Protein 8ADK (pdb70)

Solvent-accessible surface area: 61545 Å² total; per-residue (Å²): 196,80,32,79,74,20,44,36,50,129,28,1,16,81,119,106,128,39,49,99,21,63,13,10,72,77,12,88,72,42,155,115,28,64,8,0,3,65,76,106,51,211,90,85,41,3,100,14,97,52,40,111,63,104,59,48,65,84,26,2,22,21,0,10,13,40,98,4,85,36,64,67,144,21,148,109,53,33,34,26,31,25,26,9,13,15,15,0,32,51,4,4,57,32,102,14,121,60,2,123,77,0,23,60,10,0,6,39,1,4,50,98,38,133,80,67,17,65,0,26,2,0,26,65,3,3,86,88,86,40,85,152,51,82,25,125,72,2,7,104,55,0,2,46,26,0,12,96,3,0,17,70,0,11,26,10,6,48,3,11,0,18,14,5,50,35,107,120,44,25,16,0,0,0,0,0,16,1,0,1,0,1,2,0,0,0,0,0,0,0,1,10,112,22,19,62,56,103,119,187,20,89,17,43,48,17,6,43,1,2,1,11,44,0,0,19,3,35,24,92,12,2,17,18,0,0,48,0,1,5,20,2,1,97,57,1,0,31,44,176,181,58,60,100,59,14,9,60,2,0,0,1,0,23,0,12,3,12,75,112,137,54,88,38,86,1,40,131,8,78,21,57,0,7,111,5,38,0,5,0,11,4,117,26,34,3,29,59,76,0,72,5,1,2,3,2,2,28,8,29,63,66,2,0,22,19,0,2,0,15,3,7,39,29,4,15,5,19,1,0,1,1,1,0,0,1,0,0,1,0,0,0,16,15,8,100,79,29,0,0,0,0,0,5,0,1,11,15,3,0,51,49,72,36,118,44,58,73,1,88,81,55,19,66,55,141,18,102,21,62,70,19,102,10,15,2,31,24,14,2,1,0,0,0,6,11,27,24,14,60,87,68,89,65,2,17,114,83,82,37,0,61,44,2,0,16,0,0,21,0,0,0,1,19,126,48,157,69,67,21,4,0,0,0,0,0,34,0,5,11,65,95,53,14,9,8,28,19,1,2,0,0,1,0,0,0,0,0,13,57,44,45,2,0,0,0,0,0,4,89,62,69,88,124,3,12,62,18,0,33,76,1,10,68,45,0,133,134,47,46,6,15,0,55,90,0,10,55,18,0,66,20,10,10,142,67,28,152,131,159,106,77,59,0,1,97,20,0,52,71,89,6,119,89,124,124,190,190,84,36,77,73,20,42,32,48,122,30,2,19,94,119,137,131,33,48,84,44,63,14,11,73,73,12,89,71,43,154,110,28,65,8,0,4,62,79,84,52,197,98,83,43,2,102,18,98,64,39,112,63,100,60,50,53,83,28,2,22,18,0,10,11,40,96,3,90,29,57,61,126,24,144,116,52,37,35,9,30,21,28,9,10,15,10,0,33,42,2,4,54,31,84,13,139,63,1,135,76,0,39,60,11,0,7,37,0,4,41,96,27,137,130,105,12,106,0,125,4,0,32,88,1,4,86,126,83,37,83,154,50,83,24,124,68,3,15,114,52,0,2,51,28,0,11,98,2,0,20,67,0,12,28,10,6,47,4,10,0,19,13,5,44,32,107,115,40,24,15,0,0,0,0,0,15,0,0,1,0,1,1,0,0,0,0,0,0,0,0,8,120,22,19,73,149,132,209,179,50,69,18,48,48,14,7,47,1,1,1,11,105,0,0,39,4,56,42,88,10,1,18,16,0,0,46,0,1,6,18,1,1,99,58,1,0,29,58,165,214,74,60,99,58,11,11,57,2,0,0,0,0,22,0,10,2,14,79,115,141,42,94,34,88,2,39,130,7,78,21,58,0,7,108,7,28,0,5,0,12,5,118,29,32,3,28,60,75,0,77,6,2,2,3,3,2,36,10,46,112,64,2,0,22,24,0,2,0,108,22,6,48,26,4,14,6,20,0,0,0,0,0,0,0,2,0,0,1,1,0,1,17,15,8,102,78,33,0,0,0,1,0,6,0,1,8,15,2,0,49,47,73,38,114,47,50,74,1,90,80,56,18,66,56,142,18,102,21,62,72,19,105,12,16,2,32,24,14,3,1,0,0,0,5,11,48,106,21,112,90,69,86,57,2,18,119,78,90,38,0,58,42,2,0,16,0,0,19,0,0,0,1,16,119,54,161,69,78,22,6,0,0,0,0,0,36,1,10,14,67,109,95,14,9,7,26,14,2,1,0,0,0,0,0,0,0,0,14,58,43,43,2,0,0,0,0,0,3,89,61,68,86,107,4,13,59,27,1,34,76,0,8,66,36,0,133,131,47,49,6,14,0,54,90,0,9,57,15,0,70,21,12,16,136,74,27,152,123,174,100,80,58,0,4,100,22,0,62,87,84,5,137,93,114,106,188,192,81,31,76,72,20,35,30,47,114,27,2,22,91,120,158,130,38,49,94,50,56,14,12,70,73,12,84,76,40,154,123,26,57,7,0,3,62,77,82,48,194,98,76,40,3,140,22,98,168,36,112,65,101,57,48,61,80,26,2,22,20,0,24,11,84,91,4,96,39,100,82,128,26,148,124,46,54,95,54,118,23,84,23,26,83,42,0,64,106,10,4,121,111,108,17,153,63,1,134,73,0,24,59,11,0,11,42,13,9,70,105,38,134,84,64,17,66,0,22,2,0,32,59,3,2,81,91,82,33,86,150,53,79,22,121,71,2,17,124,55,0,2,36,14,0,12,125,2,0,28,76,0,63,83,10,7,64,3,10,0,17,15,4,48,31,107,112,48,22,16,0,0,0,0,0,16,2,0,1,0,1,1,0,0,0,0,0,0,0,1,9,111,22,21,57,68,114,130,166,12,85,15,38,50,17,6,45,1,1,2,10,47,0,0,23,3,36,27,90,11,3,17,18,0,0,49,0,2,5,18,2,1,95,48,1,0,28,43,162,196,64,60,98,60,9,10,57,1,0,0,0,0,20,0,10,3,12,74,112,132,57,86,38,86,1,40,128,6,78,20,57,0,5,106,5,30,0,5,0,11,4,116,29,31,3,28,57,76,0,72,6,2,2,3,2,1,33,7,38,71,66,1,0,22,16,0,1,0,15,3,7,40,26,4,14,5,18,0,0,1,0,1,0,0,2,0,0,1,0,0,0,15,11,5,100,81,27,1,0,0,0,0,6,0,1,12,12,3,0,55,46,75,38,114,46,55,74,1,90,80,56,17,65,50,119,22,105,15,63,71,17,105,13,14,2,32,24,13,1,1,0,0,0,8,10,28,29,15,63,89,65,95,66,3,14,120,75,85,33,0,53,44,2,0,15,0,0,20,0,0,0,1,18,127,46,160,65,75,22,6,0,0,0,0,0,34,0,6,11,66,93,51,14,10,9,30,22,2,2,0,0,1,0,0,0,0,0,13,54,42,45,2,0,0,0,0,0,4,91,62,68,89,115,3,15,64,27,0,34,72,0,8,78,46,0,132,132,49,50,6,14,0,54,86,0,7,56,19,0,63,26,9,18,145,84,32,169,145,188,109,88,56,1,5,100,23,0,64,64,90,8,104,90,134,124,182

GO terms:
  GO:0004649 poly(ADP-ribose) glycohydrolase activity (F, IDA)
  GO:0090734 site of DNA damage (C, IDA)
  GO:0005634 nucleus (C, IDA)
  GO:0005654 nucleoplasm (C, IDA)
  GO:0006974 DNA damage response (P, IDA)
  GO:0140292 ADP-ribosylserine hydrolase activity (F, IDA)
  GO:0004649 poly(ADP-ribose) glycohydrolase activity (F, IMP)
  GO:0036099 female germ-line stem cell population maintenance (P, IMP)
  GO:0043484 regulation of RNA splicing (P, IMP)
  GO:0009408 response to heat (P, IMP)
  GO:0030576 Cajal body organization (P, IMP)
  GO:0031507 heterochromatin formation (P, IMP)
  GO:0051457 maintenance of protein location in nucleus (P, IMP)
  GO:0004649 poly(ADP-ribose) glycohydrolase activity (F, EXP)
  GO:0005634 nucleus (C, EXP)
  GO:0005694 chromosome (C, EXP)
  GO:0005975 carbohydrate metabolic process (P, IMP)

Foldseek 3Di:
DAQKDFFDPCVLQVVDDQPPDAQDDFDDDDPFEAEQFDPPADDFQGAGDADDEDDDLFFFQQLQDQVAWAWAQDPVRDIDIGRLLVLLLVLLPPQDQDPVSLVVSLCRSVVVCVPPFDLQLSCCCLVPVDDPVVNRCCRVWQSVLLSVLLNCLVRQGNYTGGFADPQGWHKYKGGLSNLSNLLSCLQSPSRPQQPDPDCPGSQNQFFHRRLRQLSRADADLSNQLVVLVSQVSVQAGAGPVGRPSHAGFMKMKTKFADDPVVQDPLLPFQFQLLLFREMEGQDDDCQPSVRSAAEEALADLHQLPQLSHLDWARSNVCCSQQVSSSCSRSRYGGHDLQMKMKMWAGDGFFDWDDGRNRIHTDDGDDDPQDADPRRGRGDIYMYFHQAFDPPLLVCLALVNLSSLLNSLLSRPARPDPDDHRAYEEEQRCDDPSNYQRQSNLVSNSLSCSRRVRHYYYYHHNDPPSSVLSSVVSVLSNVLSPTSSRVSVQSVVVSVVCVVPRVVSSVSCVVVSVVVVD/DDQKDFFDLCVLVVVDDFPPFAQDDFDDDDPFEAEQFDPPADDFQGAGDADDEDDDLFFFPQLQDQPAWDWAQDPVRDTDIGRLLVLLCVLLPPQDQDPVSLVVSLCRSVVVCVPVQPLQLSCCCLVPVDDPVVNRCCRPWQSVLLSVLLNCLCRQGNDTGGFDDPQGWHKYKGGLSNLSNLLSCLQSPSRPPQPDPDCDDSCNQFFHQRLRQLSRADAPLSNQLVVLQSQVSVQAGAGPPGRPSHAGFMKMKTKQADDPVVQDPQLPFQFQLLVFREMEGQDDDCQPSVRSAAEEALAALHQLPVLSHQDWADSSVCCSQQVSSSCSRSRYGGHDLQIKMKMWAGDGFFDWDDGRNRIHTDDTDDDPQDAPPRRGRRHIYMYFYQAFDPELLCCLALVNLSSLLNSLLSRPARPDPGDHRAYEEEQRCDDPSNYQSQSNLVSNSLSCSRRVRHYYYYHHNDPPSSVLSSVVSVLSNVLSPTRSRVSVQSVVVSVVCVVPRVVSSVSCVVVSVVVVD/DAQKDFFDLCVLVVVDDFPPFAQDDFDDDDPFEAEQFDPPADDFQGAGDADDEDDDLFFFRQLQDQPQWDWDQDPVRDIDIGRLLVLLLVLLPPQDQDPVSLVVSLCSSVVVCVPPFDLQLSCCCLVPVDDPVVNRCCRVWQSVLLSVLLNCLVRQGNDTGGFDDPQRWHKYKGGLSNLSNLLSCLQSPSRPQQPDPPCDGSQNQFFRQRLRQLSRADADLSNQLVVLQSQVSVQAGAGPVGRPSHATFMKMKTKQHDDPVVADPQLPFQFQLLLFREMEGQDDDCQPSVRSAAEEDLADLHQLPVLSHLDWADSNVCCSQQVSSSCSSSRYGGHDLQMKMKMWAGDGFFDWDDTRNRIHTDDGDDGPQDADPRRGRSHIYMYFHQAFDPPLLVCLALVNLSSLLNSLLSRPARPDPGDHRAYEEEQRCDDPSNYQSQSNLVSNSLSCSSRVRHYYYYHHNDPPSSCLSSVVSVLSNVLSPTSSRVSVQSVVVSVVSVVPRVVSSVSCVVSSVVVVD

Secondary structure (DSSP, 8-state):
--SEEES-HHHHTTTS-TTSS-SSPPP--BTTEEESB-SS--SSSPPBPB-----STTB---TT-TT-EEEEE-TTS-EEEEEHHHHHHHHHHS---SHHHHHHHHHTT-GGGTTT---HHHHIIIIIIS-HHHHHHIIIIIHHHHHHHHHTHHHH-BS--B-B-TT--EEEEEEHHHHHHHHHHHHTT--TT-----TT-TTTTS---STHHHHH--SHHHHHHHHHHHHHHHHHSPPSS-STTS---EEEEEEEE--GGG---GGG---BGGGS-EEEESS--HHHHTTTSEEEEEE-SSTTTTTTTT--SHHHHHHHHSGGGGGHHHHBPPPPTTEEEEEE-PPP-EEEE-SGGG-EEEEE------B-TTS-BS-EEEEEEPPB-SSGGGGGSSHHHHHHHHHHHHHH---SSSPPPPEEEESTTBGGG-B-HHHHHHHHHHHHHHHT--EEEE-SS-HHHHHHHHHHHHHHHHTT-BHHHHHHHHHHHHHHHTT--HHHHHHHHHHHHTT--/--SEEES-HHHHTTTS-TTSS-SSPPP--BTTEEESB-SS--SSSPPBPB-----STTB---TT-TT-EEEEE-TTS-EEEEEHHHHHHHHHHS---SHHHHHHHHHTT-GGGTTT---HHHHIIIIIIS-HHHHHHIIIIIHHHHHHHHHTHHHH-BS--B-B-TT--EEEEEEHHHHHHHHHHHHTT--TT-----TTSTTTTS---STHHHHH--SHHHHHHHHHHHHHHHHHSPPSS-STTS---EEEEEEEE--GGG---GGG---BGGGS-EEEESSS-HHHHTTTSEEEEEE-SSTTTTSSSS--SHHHHHHHHSGGGGGHHHHBPPPPTTEEEEEE-PPP-EEEE-SGGG-EEEEE----PPB-TTS-BS-EEEEEEPPP-SSGGGGGSSHHHHHHHHHHHHHH---SSSPPPPEEEESTT-GGG---HHHHHHHHHHHHHHHT--EEEE-TT-HHHHHHHHHHHHHHHHTT-BHHHHHHHHHHHHHHHTT--HHHHHHHHHHHHTT--/--SEEES-HHHHTTTS-TTSS-SSPPP--BTTEEESB-SS--SSSPPBPB-----STTB---TT-TT-EEEEE-TTS-EEEEEHHHHHHHHHHS---SHHHHHHHHHTT-GGGTTT---HHHHIIIIIIS-HHHHHHIIIIIHHHHHHHHHTHHHH-BS--B-B-TT--EEEEEEHHHHHHHHHHHHTT--TT-----TT-TTTTS---SSHHHHT--SHHHHHHHHHHHHHHHHHSPPSS-STTS---EEEEEEEE--GGG---GGG---BGGGS-EEEESSS-HHHHTTTSEEEEE--SSTTTTTTTT--SHHHHHHHHSGGGGGHHHHBPPPPTTEEEEEE-PPP-EEEE-SGGG-EEEEE----PPB-TTS-BS-EEEEE-PPB-SSGGGGGSHHHHHHHHHHHHHHH---SSSPPPPEEEESTTBGGG-B-HHHHHHHHHHHHHHHT--EEEE-SS-HHHHHHHHHHHHHHHHTT-BHHHHHHHHHHHHHHHTT--HHHHHHHHHHHHTT--

B-factor: mean 70.25, std 24.22, range [31.46, 211.95]

Nearest PDB structures (foldseek):
  8adk-assembly2_B  TM=1.002E+00  e=0.000E+00  Drosophila melanogaster
  7kg8-assembly1_A  TM=9.531E-01  e=9.477E-56  Homo sapiens
  4n9z-assembly2_B  TM=9.532E-01  e=1.059E-55  Mus musculus
  4b1j-assembly1_A  TM=9.516E-01  e=2.569E-55  Homo sapiens
  6oa0-assembly1_A  TM=9.578E-01  e=1.026E-54  Homo sapiens

Radius of gyration: 41.9 Å; Cα contacts (8 Å, |Δi|>4): 3120; chains: 3; bounding box: 126×107×99 Å

Organism: Drosophila melanogaster (NCBI:txid7227)

Structure (mmCIF, N/CA/C/O backbone):
data_8ADK
#
_entry.id   8ADK
#
_cell.length_a   93.433
_cell.length_b   115.622
_cell.length_c   122.913
_cell.angle_alpha   90.000
_cell.angle_beta   112.214
_cell.angle_gamma   90.000
#
_symmetry.space_group_name_H-M   'P 1 21 1'
#
loop_
_entity.id
_entity.type
_entity.pdbx_description
1 polymer 'Poly(ADP-ribose) glycohydrolase'
2 non-polymer GLYCEROL
3 non-polymer 'SULFATE ION'
4 non-polymer 'CHLORIDE ION'
5 water water
#
loop_
_atom_site.group_PDB
_atom_site.id
_atom_site.type_symbol
_atom_site.label_atom_id
_atom_site.label_alt_id
_atom_site.label_comp_id
_atom_site.label_asym_id
_atom_site.label_entity_id
_atom_site.label_seq_id
_atom_site.pdbx_PDB_ins_code
_atom_site.Cartn_x
_atom_site.Cartn_y
_atom_site.Cartn_z
_atom_site.occupancy
_atom_site.B_iso_or_equiv
_atom_site.auth_seq_id
_atom_site.auth_comp_id
_atom_site.auth_asym_id
_atom_site.auth_atom_id
_atom_site.pdbx_PDB_model_num
ATOM 1 N N . ASP A 1 46 ? 12.344 79.895 -46.724 1.000 110.190 26 ASP A N 1
ATOM 2 C CA . ASP A 1 46 ? 11.597 79.625 -45.466 1.000 128.923 26 ASP A CA 1
ATOM 3 C C . ASP A 1 46 ? 10.717 78.368 -45.559 1.000 125.432 26 ASP A C 1
ATOM 4 O O . ASP A 1 46 ? 10.054 78.084 -44.566 1.000 120.680 26 ASP A O 1
ATOM 9 N N . ASP A 1 47 ? 10.721 77.613 -46.687 1.000 118.624 27 ASP A N 1
ATOM 10 C CA . ASP A 1 47 ? 9.919 76.398 -46.830 1.000 107.447 27 ASP A CA 1
ATOM 11 C C . ASP A 1 47 ? 10.719 75.148 -46.463 1.000 105.796 27 ASP A C 1
ATOM 12 O O . ASP A 1 47 ? 11.949 75.132 -46.614 1.000 104.985 27 ASP A O 1
ATOM 17 N N . SER A 1 48 ? 9.964 74.095 -46.068 1.000 103.639 28 SER A N 1
ATOM 18 C CA . SER A 1 48 ? 10.490 72.788 -45.647 1.000 93.421 28 SER A CA 1
ATOM 19 C C . SER A 1 48 ? 11.036 71.976 -46.829 1.000 86.445 28 SER A C 1
ATOM 20 O O . SER A 1 48 ? 11.931 71.170 -46.628 1.000 77.860 28 SER A O 1
ATOM 23 N N . TRP A 1 49 ? 10.526 72.230 -48.052 1.000 86.332 29 TRP A N 1
ATOM 24 C CA . TRP A 1 49 ? 10.803 71.446 -49.247 1.000 85.661 29 TRP A CA 1
ATOM 25 C C . TRP A 1 49 ? 11.666 72.154 -50.295 1.000 85.475 29 TRP A C 1
ATOM 26 O O . TRP A 1 49 ? 11.724 73.372 -50.299 1.000 99.883 29 TRP A O 1
ATOM 37 N N . ARG A 1 50 ? 12.281 71.368 -51.202 1.000 85.324 30 ARG A N 1
ATOM 38 C CA . ARG A 1 50 ? 13.073 71.832 -52.341 1.000 82.583 30 ARG A CA 1
ATOM 39 C C . ARG A 1 50 ? 12.702 71.013 -53.581 1.000 84.573 30 ARG A C 1
ATOM 40 O O . ARG A 1 50 ? 12.154 69.921 -53.463 1.000 95.027 30 ARG A O 1
ATOM 48 N N . GLY A 1 51 ? 13.043 71.537 -54.767 1.000 91.484 31 GLY A N 1
ATOM 49 C CA . GLY A 1 51 ? 12.717 70.930 -56.054 1.000 86.791 31 GLY A CA 1
ATOM 50 C C . GLY A 1 51 ? 11.352 71.408 -56.539 1.000 76.693 31 GLY A C 1
ATOM 51 O O . GLY A 1 51 ? 10.880 72.420 -56.062 1.000 88.230 31 GLY A O 1
ATOM 52 N N . VAL A 1 52 ? 10.706 70.654 -57.436 1.000 79.639 32 VAL A N 1
ATOM 53 C CA . VAL A 1 52 ? 9.299 70.820 -57.813 1.000 80.280 32 VAL A CA 1
ATOM 54 C C . VAL A 1 52 ? 8.362 70.824 -56.589 1.000 86.181 32 VAL A C 1
ATOM 55 O O . VAL A 1 52 ? 8.687 70.255 -55.552 1.000 102.055 32 VAL A O 1
ATOM 59 N N . SER A 1 53 ? 7.186 71.483 -56.703 1.000 88.018 33 SER A N 1
ATOM 60 C CA . SER A 1 53 ? 6.203 71.590 -55.616 1.000 88.695 33 SER A CA 1
ATOM 61 C C . SER A 1 53 ? 5.277 70.366 -55.550 1.000 91.001 33 SER A C 1
ATOM 62 O O . SER A 1 53 ? 5.216 69.565 -56.496 1.000 76.179 33 SER A O 1
ATOM 65 N N . MET A 1 54 ? 4.448 70.285 -54.485 1.000 88.230 34 MET A N 1
ATOM 66 C CA . MET A 1 54 ? 3.531 69.156 -54.348 1.000 86.090 34 MET A CA 1
ATOM 67 C C . MET A 1 54 ? 2.459 69.204 -55.442 1.000 82.903 34 MET A C 1
ATOM 68 O O . MET A 1 54 ? 2.152 68.164 -56.047 1.000 76.734 34 MET A O 1
ATOM 73 N N . GLU A 1 55 ? 1.898 70.396 -55.729 1.000 98.577 35 GLU A N 1
ATOM 74 C CA . GLU A 1 55 ? 0.923 70.544 -56.805 1.000 104.889 35 GLU A CA 1
ATOM 75 C C . GLU A 1 55 ? 1.483 69.933 -58.088 1.000 99.741 35 GLU A C 1
ATOM 76 O O . GLU A 1 55 ? 0.741 69.357 -58.895 1.000 92.710 35 GLU A O 1
ATOM 82 N N . ALA A 1 56 ? 2.802 70.086 -58.255 1.000 98.230 36 ALA A N 1
ATOM 83 C CA . ALA A 1 56 ? 3.495 69.668 -59.465 1.000 92.169 36 ALA A CA 1
ATOM 84 C C . ALA A 1 56 ? 3.651 68.149 -59.518 1.000 89.498 36 ALA A C 1
ATOM 85 O O . ALA A 1 56 ? 3.448 67.586 -60.584 1.000 78.574 36 ALA A O 1
ATOM 87 N N . ILE A 1 57 ? 3.972 67.514 -58.365 1.000 99.353 37 ILE A N 1
ATOM 88 C CA . ILE A 1 57 ? 4.022 66.057 -58.179 1.000 88.020 37 ILE A CA 1
ATOM 89 C C . ILE A 1 57 ? 2.694 65.423 -58.614 1.000 92.418 37 ILE A C 1
ATOM 90 O O . ILE A 1 57 ? 2.636 64.267 -59.051 1.000 77.703 37 ILE A O 1
ATOM 95 N N . HIS A 1 58 ? 1.613 66.197 -58.463 1.000 107.960 38 HIS A N 1
ATOM 96 C CA . HIS A 1 58 ? 0.271 65.784 -58.849 1.000 118.830 38 HIS A CA 1
ATOM 97 C C . HIS A 1 58 ? -0.127 66.294 -60.248 1.000 134.447 38 HIS A C 1
ATOM 98 O O . HIS A 1 58 ? -1.289 66.192 -60.645 1.000 121.428 38 HIS A O 1
ATOM 105 N N . ARG A 1 59 ? 0.825 66.833 -61.025 1.000 138.386 39 ARG A N 1
ATOM 106 C CA . ARG A 1 59 ? 0.538 67.350 -62.366 1.000 123.270 39 ARG A CA 1
ATOM 107 C C . ARG A 1 59 ? -0.498 68.497 -62.339 1.000 129.723 39 ARG A C 1
ATOM 108 O O . ARG A 1 59 ? -1.249 68.644 -63.286 1.000 94.015 39 ARG A O 1
ATOM 116 N N . ASN A 1 60 ? -0.608 69.267 -61.240 1.000 153.719 40 ASN A N 1
ATOM 117 C CA . ASN A 1 60 ? -1.623 70.310 -61.061 1.000 130.644 40 ASN A CA 1
ATOM 118 C C . ASN A 1 60 ? -3.037 69.759 -61.229 1.000 128.551 40 ASN A C 1
ATOM 119 O O . ASN A 1 60 ? -3.945 70.492 -61.588 1.000 126.229 40 ASN A O 1
ATOM 124 N N . ARG A 1 61 ? -3.204 68.464 -60.926 1.000 134.001 41 ARG A N 1
ATOM 125 C CA . ARG A 1 61 ? -4.487 67.797 -60.832 1.000 119.139 41 ARG A CA 1
ATOM 126 C C . ARG A 1 61 ? -4.651 67.413 -59.356 1.000 91.633 41 ARG A C 1
ATOM 127 O O . ARG A 1 61 ? -3.665 67.348 -58.650 1.000 79.929 41 ARG A O 1
ATOM 135 N N . GLN A 1 62 ? -5.882 67.383 -58.847 1.000 82.598 42 GLN A N 1
ATOM 136 C CA . GLN A 1 62 ? -6.144 67.085 -57.444 1.000 81.219 42 GLN A CA 1
ATOM 137 C C . GLN A 1 62 ? -5.509 65.750 -57.035 1.000 76.744 42 GLN A C 1
ATOM 138 O O . GLN A 1 62 ? -5.461 64.809 -57.818 1.000 71.478 42 GLN A O 1
ATOM 144 N N . PRO A 1 63 ? -5.011 65.570 -55.789 1.000 84.473 43 PRO A N 1
ATOM 145 C CA . PRO A 1 63 ? -4.634 64.233 -55.339 1.000 69.748 43 PRO A CA 1
ATOM 146 C C . PRO A 1 63 ? -5.832 63.318 -55.576 1.000 72.977 43 PRO A C 1
ATOM 147 O O . PRO A 1 63 ? -6.974 63.811 -55.685 1.000 56.099 43 PRO A O 1
ATOM 151 N N . PHE A 1 64 ? -5.538 62.011 -55.778 1.000 71.501 44 PHE A N 1
ATOM 152 C CA . PHE A 1 64 ? -6.575 61.002 -55.965 1.000 70.171 44 PHE A CA 1
ATOM 153 C C . PHE A 1 64 ? -7.188 61.004 -57.382 1.000 71.659 44 PHE A C 1
ATOM 154 O O . PHE A 1 64 ? -8.048 60.169 -57.664 1.000 60.691 44 PHE A O 1
ATOM 162 N N . GLU A 1 65 ? -6.777 61.891 -58.310 1.000 71.380 45 GLU A N 1
ATOM 163 C CA . GLU A 1 65 ? -7.348 61.767 -59.650 1.000 80.433 45 GLU A CA 1
ATOM 164 C C . GLU A 1 65 ? -6.644 60.623 -60.392 1.000 79.181 45 GLU A C 1
ATOM 165 O O . GLU A 1 65 ? -7.258 59.898 -61.169 1.000 69.063 45 GLU A O 1
ATOM 171 N N . LEU A 1 66 ? -5.344 60.446 -60.145 1.000 69.196 46 LEU A N 1
ATOM 172 C CA . LEU A 1 66 ? -4.646 59.249 -60.608 1.000 69.639 46 LEU A CA 1
ATOM 173 C C . LEU A 1 66 ? -4.711 58.122 -59.549 1.000 60.305 46 LEU A C 1
ATOM 174 O O . LEU A 1 66 ? -4.394 58.279 -58.378 1.000 74.519 46 LEU A O 1
ATOM 179 N N . GLU A 1 67 ? -5.077 56.944 -60.024 1.000 53.069 47 GLU A N 1
ATOM 180 C CA . GLU A 1 67 ? -5.238 55.706 -59.281 1.000 54.364 47 GLU A CA 1
ATOM 181 C C . GLU A 1 67 ? -4.017 54.795 -59.487 1.000 53.949 47 GLU A C 1
ATOM 182 O O . GLU A 1 67 ? -3.289 54.901 -60.502 1.000 57.735 47 GLU A O 1
ATOM 188 N N . ASN A 1 68 ? -3.746 53.962 -58.445 1.000 59.321 48 ASN A N 1
ATOM 189 C CA . ASN A 1 68 ? -2.513 53.159 -58.385 1.000 53.762 48 ASN A CA 1
ATOM 190 C C . ASN A 1 68 ? -2.768 51.696 -58.760 1.000 50.567 48 ASN A C 1
ATOM 191 O O . ASN A 1 68 ? -1.827 50.957 -59.032 1.000 50.867 48 ASN A O 1
ATOM 196 N N . LEU A 1 69 ? -4.051 51.323 -58.892 1.000 48.284 49 LEU A N 1
ATOM 197 C CA . LEU A 1 69 ? -4.443 49.939 -59.137 1.000 56.243 49 LEU A CA 1
ATOM 198 C C . LEU A 1 69 ? -5.748 49.975 -59.946 1.000 55.687 49 LEU A C 1
ATOM 199 O O . LEU A 1 69 ? -6.539 50.893 -59.790 1.000 45.869 49 LEU A O 1
ATOM 204 N N . PRO A 1 70 ? -6.009 49.027 -60.880 1.000 53.143 50 PRO A N 1
ATOM 205 C CA . PRO A 1 70 ? -7.305 48.962 -61.546 1.000 50.807 50 PRO A CA 1
ATOM 206 C C . PRO A 1 70 ? -8.418 48.647 -60.565 1.000 48.756 50 PRO A C 1
ATOM 207 O O . PRO A 1 70 ? -8.175 48.189 -59.479 1.000 54.134 50 PRO A O 1
ATOM 211 N N . PRO A 1 71 ? -9.688 48.858 -60.935 1.000 60.958 51 PRO A N 1
ATOM 212 C CA . PRO A 1 71 ? -10.813 48.416 -60.099 1.000 64.973 51 PRO A CA 1
ATOM 213 C C . PRO A 1 71 ? -10.799 46.919 -59.840 1.000 57.135 51 PRO A C 1
ATOM 214 O O . PRO A 1 71 ? -10.289 46.128 -60.618 1.000 53.104 51 PRO A O 1
ATOM 218 N N . VAL A 1 72 ? -11.400 46.539 -58.721 1.000 62.061 52 VAL A N 1
ATOM 219 C CA . VAL A 1 72 ? -11.519 45.139 -58.367 1.000 62.588 52 VAL A CA 1
ATOM 220 C C . VAL A 1 72 ? -12.464 44.497 -59.374 1.000 64.744 52 VAL A C 1
ATOM 221 O O . VAL A 1 72 ? -13.617 44.924 -59.496 1.000 67.210 52 VAL A O 1
ATOM 225 N N . THR A 1 73 ? -11.972 43.440 -60.037 1.000 62.224 53 THR A N 1
ATOM 226 C CA . THR A 1 73 ? -12.834 42.526 -60.772 1.000 76.480 53 THR A CA 1
ATOM 227 C C . THR A 1 73 ? -12.380 41.101 -60.431 1.000 66.967 53 THR A C 1
ATOM 228 O O . THR A 1 73 ? -11.182 40.834 -60.300 1.000 69.437 53 THR A O 1
ATOM 232 N N . ALA A 1 74 ? -13.342 40.178 -60.288 1.000 61.091 54 ALA A N 1
ATOM 233 C CA . ALA A 1 74 ? -13.012 38.791 -60.013 1.000 60.282 54 ALA A CA 1
ATOM 234 C C . ALA A 1 74 ? -12.464 38.152 -61.286 1.000 61.073 54 ALA A C 1
ATOM 235 O O . ALA A 1 74 ? -13.008 38.329 -62.357 1.000 59.429 54 ALA A O 1
ATOM 237 N N . GLY A 1 75 ? -11.352 37.435 -61.178 1.000 70.763 55 GLY A N 1
ATOM 238 C CA . GLY A 1 75 ? -10.726 36.812 -62.330 1.000 68.823 55 GLY A CA 1
ATOM 239 C C . GLY A 1 75 ? -9.913 35.590 -61.915 1.000 71.741 55 GLY A C 1
ATOM 240 O O . GLY A 1 75 ? -9.773 35.280 -60.728 1.000 67.708 55 GLY A O 1
ATOM 241 N N . ASN A 1 76 ? -9.392 34.935 -62.943 1.000 83.315 56 ASN A N 1
ATOM 242 C CA . ASN A 1 76 ? -8.410 33.878 -62.849 1.000 70.464 56 ASN A CA 1
ATOM 243 C C . ASN A 1 76 ? -7.230 34.325 -61.955 1.000 71.301 56 ASN A C 1
ATOM 244 O O . ASN A 1 76 ? -6.691 33.475 -61.246 1.000 56.279 56 ASN A O 1
ATOM 249 N N . LEU A 1 77 ? -6.821 35.626 -61.988 1.000 61.850 57 LEU A N 1
ATOM 250 C CA . LEU A 1 77 ? -5.676 36.167 -61.246 1.000 64.997 57 LEU A CA 1
ATOM 251 C C . LEU A 1 77 ? -6.102 37.144 -60.123 1.000 67.122 57 LEU A C 1
ATOM 252 O O . LEU A 1 77 ? -5.310 37.878 -59.553 1.000 56.053 57 LEU A O 1
ATOM 257 N N . HIS A 1 78 ? -7.392 37.236 -59.816 1.000 61.670 58 HIS A N 1
ATOM 258 C CA . HIS A 1 78 ? -7.827 38.117 -58.756 1.000 55.708 58 HIS A CA 1
ATOM 259 C C . HIS A 1 78 ? -8.962 37.426 -58.000 1.000 52.585 58 HIS A C 1
ATOM 260 O O . HIS A 1 78 ? -10.053 37.332 -58.530 1.000 57.930 58 HIS A O 1
ATOM 267 N N . ARG A 1 79 ? -8.692 36.903 -56.789 1.000 48.699 59 ARG A N 1
ATOM 268 C CA . ARG A 1 79 ? -9.737 36.321 -55.955 1.000 46.589 59 ARG A CA 1
ATOM 269 C C . ARG A 1 79 ? -10.372 37.405 -55.069 1.000 46.328 59 ARG A C 1
ATOM 270 O O . ARG A 1 79 ? -9.706 38.320 -54.555 1.000 45.765 59 ARG A O 1
ATOM 278 N N . VAL A 1 80 ? -11.712 37.365 -54.954 1.000 47.126 60 VAL A N 1
ATOM 279 C CA . VAL A 1 80 ? -12.467 38.381 -54.217 1.000 48.972 60 VAL A CA 1
ATOM 280 C C . VAL A 1 80 ? -13.367 37.692 -53.189 1.000 50.328 60 VAL A C 1
ATOM 281 O O . VAL A 1 80 ? -14.167 36.819 -53.530 1.000 51.132 60 VAL A O 1
ATOM 285 N N . MET A 1 81 ? -13.266 38.085 -51.914 1.000 51.289 61 MET A N 1
ATOM 286 C CA . MET A 1 81 ? -13.860 37.303 -50.824 1.000 43.413 61 MET A CA 1
ATOM 287 C C . MET A 1 81 ? -15.302 37.737 -50.515 1.000 47.835 61 MET A C 1
ATOM 288 O O . MET A 1 81 ? -15.926 37.170 -49.621 1.000 54.194 61 MET A O 1
ATOM 293 N N . TYR A 1 82 ? -15.811 38.734 -51.262 1.000 51.580 62 TYR A N 1
ATOM 294 C CA . TYR A 1 82 ? -17.140 39.302 -51.109 1.000 54.134 62 TYR A CA 1
ATOM 295 C C . TYR A 1 82 ? -17.799 39.365 -52.504 1.000 53.282 62 TYR A C 1
ATOM 296 O O . TYR A 1 82 ? -17.125 39.241 -53.539 1.000 46.684 62 TYR A O 1
ATOM 305 N N . GLN A 1 83 ? -19.117 39.612 -52.500 1.000 56.669 63 GLN A N 1
ATOM 306 C CA . GLN A 1 83 ? -19.975 39.609 -53.686 1.000 63.455 63 GLN A CA 1
ATOM 307 C C . GLN A 1 83 ? -19.815 40.911 -54.462 1.000 60.477 63 GLN A C 1
ATOM 308 O O . GLN A 1 83 ? -19.816 42.012 -53.895 1.000 57.477 63 GLN A O 1
ATOM 314 N N . LEU A 1 84 ? -19.611 40.739 -55.772 1.000 69.611 64 LEU A N 1
ATOM 315 C CA . LEU A 1 84 ? -19.530 41.845 -56.728 1.000 71.879 64 LEU A CA 1
ATOM 316 C C . LEU A 1 84 ? -20.796 41.895 -57.606 1.000 70.185 64 LEU A C 1
ATOM 317 O O . LEU A 1 84 ? -21.269 40.869 -58.108 1.000 61.497 64 LEU A O 1
ATOM 322 N N . PRO A 1 85 ? -21.389 43.085 -57.845 1.000 75.960 65 PRO A N 1
ATOM 323 C CA . PRO A 1 85 ? -20.846 44.358 -57.347 1.000 77.690 65 PRO A CA 1
ATOM 324 C C . PRO A 1 85 ? -21.358 44.530 -55.914 1.000 74.955 65 PRO A C 1
ATOM 325 O O . PRO A 1 85 ? -22.291 43.807 -55.491 1.000 66.228 65 PRO A O 1
ATOM 329 N N . ILE A 1 86 ? -20.768 45.494 -55.201 1.000 66.740 66 ILE A N 1
ATOM 330 C CA . ILE A 1 86 ? -21.095 45.688 -53.797 1.000 71.458 66 ILE A CA 1
ATOM 331 C C . ILE A 1 86 ? -22.405 46.459 -53.745 1.000 72.903 66 ILE A C 1
ATOM 332 O O . ILE A 1 86 ? -22.405 47.589 -54.224 1.000 62.556 66 ILE A O 1
ATOM 337 N N . ARG A 1 87 ? -23.452 45.873 -53.116 1.000 85.520 67 ARG A N 1
ATOM 338 C CA . ARG A 1 87 ? -24.751 46.513 -52.906 1.000 100.436 67 ARG A CA 1
ATOM 339 C C . ARG A 1 87 ? -24.876 46.981 -51.443 1.000 106.165 67 ARG A C 1
ATOM 340 O O . ARG A 1 87 ? -24.653 48.169 -51.152 1.000 85.094 67 ARG A O 1
ATOM 348 N N . GLU A 1 88 ? -25.203 46.055 -50.518 1.000 110.653 68 GLU A N 1
ATOM 349 C CA . GLU A 1 88 ? -25.187 46.317 -49.078 1.000 98.347 68 GLU A CA 1
ATOM 350 C C . GLU A 1 88 ? -23.762 46.665 -48.612 1.000 85.220 68 GLU A C 1
ATOM 351 O O . GLU A 1 88 ? -22.795 46.214 -49.214 1.000 84.555 68 GLU A O 1
ATOM 357 N N . THR A 1 89 ? -23.629 47.499 -47.568 1.000 75.546 69 THR A N 1
ATOM 358 C CA . THR A 1 89 ? -22.410 47.541 -46.775 1.000 84.065 69 THR A CA 1
ATOM 359 C C . THR A 1 89 ? -22.698 47.095 -45.330 1.000 72.611 69 THR A C 1
ATOM 360 O O . THR A 1 89 ? -23.787 47.294 -44.812 1.000 74.575 69 THR A O 1
ATOM 364 N N . PRO A 1 90 ? -21.721 46.439 -44.653 1.000 64.675 70 PRO A N 1
ATOM 365 C CA . PRO A 1 90 ? -20.437 46.050 -45.278 1.000 56.891 70 PRO A CA 1
ATOM 366 C C . PRO A 1 90 ? -20.631 44.981 -46.354 1.000 54.043 70 PRO A C 1
ATOM 367 O O . PRO A 1 90 ? -21.696 44.354 -46.443 1.000 55.720 70 PRO A O 1
ATOM 371 N N . PRO A 1 91 ? -19.666 44.770 -47.266 1.000 51.527 71 PRO A N 1
ATOM 372 C CA . PRO A 1 91 ? -19.852 43.834 -48.385 1.000 50.632 71 PRO A CA 1
ATOM 373 C C . PRO A 1 91 ? -20.329 42.433 -47.973 1.000 53.566 71 PRO A C 1
ATOM 374 O O . PRO A 1 91 ? -20.027 41.939 -46.907 1.000 54.441 71 PRO A O 1
ATOM 378 N N . ARG A 1 92 ? -21.165 41.782 -48.770 1.000 64.287 72 ARG A N 1
ATOM 379 C CA . ARG A 1 92 ? -21.677 40.469 -48.396 1.000 63.045 72 ARG A CA 1
ATOM 380 C C . ARG A 1 92 ? -20.642 39.419 -48.807 1.000 61.455 72 ARG A C 1
ATOM 381 O O . ARG A 1 92 ? -20.064 39.477 -49.893 1.000 60.061 72 ARG A O 1
ATOM 389 N N . PRO A 1 93 ? -20.311 38.457 -47.921 1.000 54.114 73 PRO A N 1
ATOM 390 C CA . PRO A 1 93 ? -19.340 37.404 -48.245 1.000 53.478 73 PRO A CA 1
ATOM 391 C C . PRO A 1 93 ? -19.706 36.539 -49.457 1.000 53.159 73 PRO A C 1
ATOM 392 O O . PRO A 1 93 ? -20.863 36.176 -49.630 1.000 57.031 73 PRO A O 1
ATOM 396 N N . TYR A 1 94 ? -18.692 36.146 -50.234 1.000 52.480 74 TYR A N 1
ATOM 397 C CA . TYR A 1 94 ? -18.843 35.214 -51.341 1.000 54.323 74 TYR A CA 1
ATOM 398 C C . TYR A 1 94 ? -18.761 33.769 -50.851 1.000 47.181 74 TYR A C 1
ATOM 399 O O . TYR A 1 94 ? -17.935 33.440 -50.001 1.000 50.752 74 TYR A O 1
ATOM 408 N N . LYS A 1 95 ? -19.645 32.914 -51.385 1.000 52.831 75 LYS A N 1
ATOM 409 C CA . LYS A 1 95 ? -19.807 31.527 -50.933 1.000 57.588 75 LYS A CA 1
ATOM 410 C C . LYS A 1 95 ? -19.261 30.604 -52.023 1.000 55.125 75 LYS A C 1
ATOM 411 O O . LYS A 1 95 ? -19.633 30.726 -53.178 1.000 56.423 75 LYS A O 1
ATOM 417 N N . SER A 1 96 ? -18.272 29.776 -51.668 1.000 55.323 76 SER A N 1
ATOM 418 C CA . SER A 1 96 ? -17.817 28.659 -52.480 1.000 56.315 76 SER A CA 1
ATOM 419 C C . SER A 1 96 ? -17.218 27.602 -51.562 1.000 57.112 76 SER A C 1
ATOM 420 O O . SER A 1 96 ? -16.987 27.850 -50.389 1.000 54.643 76 SER A O 1
ATOM 423 N N . PRO A 1 97 ? -17.066 26.354 -52.062 1.000 65.768 77 PRO A N 1
ATOM 424 C CA . PRO A 1 97 ? -16.500 25.269 -51.270 1.000 55.614 77 PRO A CA 1
ATOM 425 C C . PRO A 1 97 ? -15.143 25.617 -50.655 1.000 57.214 77 PRO A C 1
ATOM 426 O O . PRO A 1 97 ? -14.216 26.107 -51.325 1.000 60.816 77 PRO A O 1
ATOM 430 N N . GLY A 1 98 ? -15.035 25.349 -49.358 1.000 54.552 78 GLY A N 1
ATOM 431 C CA . GLY A 1 98 ? -13.816 25.642 -48.628 1.000 59.213 78 GLY A CA 1
ATOM 432 C C . GLY A 1 98 ? -12.689 24.690 -49.018 1.000 55.856 78 GLY A C 1
ATOM 433 O O . GLY A 1 98 ? -12.907 23.678 -49.670 1.000 68.971 78 GLY A O 1
ATOM 434 N N . LYS A 1 99 ? -11.467 25.082 -48.661 1.000 56.991 79 LYS A N 1
ATOM 435 C CA . LYS A 1 99 ? -10.281 24.381 -49.079 1.000 57.280 79 LYS A CA 1
ATOM 436 C C . LYS A 1 99 ? -9.332 24.266 -47.898 1.000 51.739 79 LYS A C 1
ATOM 437 O O . LYS A 1 99 ? -8.837 25.245 -47.352 1.000 49.222 79 LYS A O 1
ATOM 443 N N . TRP A 1 100 ? -8.920 23.014 -47.701 1.000 53.632 80 TRP A N 1
ATOM 444 C CA . TRP A 1 100 ? -7.862 22.678 -46.784 1.000 50.985 80 TRP A CA 1
ATOM 445 C C . TRP A 1 100 ? -6.781 21.941 -47.553 1.000 53.051 80 TRP A C 1
ATOM 446 O O . TRP A 1 100 ? -6.836 20.717 -47.771 1.000 56.435 80 TRP A O 1
ATOM 457 N N . ASP A 1 101 ? -5.814 22.775 -47.971 1.000 53.039 81 ASP A N 1
ATOM 458 C CA . ASP A 1 101 ? -4.784 22.335 -48.879 1.000 48.345 81 ASP A CA 1
ATOM 459 C C . ASP A 1 101 ? -3.612 23.324 -48.808 1.000 45.902 81 ASP A C 1
ATOM 460 O O . ASP A 1 101 ? -3.575 24.298 -48.026 1.000 58.514 81 ASP A O 1
ATOM 465 N N . SER A 1 102 ? -2.640 23.012 -49.686 1.000 54.520 82 SER A N 1
ATOM 466 C CA . SER A 1 102 ? -1.329 23.626 -49.740 1.000 52.114 82 SER A CA 1
ATOM 467 C C . SER A 1 102 ? -1.400 24.954 -50.496 1.000 46.958 82 SER A C 1
ATOM 468 O O . SER A 1 102 ? -0.391 25.642 -50.587 1.000 49.655 82 SER A O 1
ATOM 471 N N . GLU A 1 103 ? -2.571 25.320 -51.044 1.000 48.669 83 GLU A N 1
ATOM 472 C CA . GLU A 1 103 ? -2.718 26.476 -51.956 1.000 52.404 83 GLU A CA 1
ATOM 473 C C . GLU A 1 103 ? -3.509 27.608 -51.290 1.000 46.821 83 GLU A C 1
ATOM 474 O O . GLU A 1 103 ? -3.615 28.710 -51.845 1.000 62.829 83 GLU A O 1
ATOM 480 N N . HIS A 1 104 ? -4.068 27.310 -50.105 1.000 51.097 84 HIS A N 1
ATOM 481 C CA . HIS A 1 104 ? -4.998 28.183 -49.383 1.000 49.342 84 HIS A CA 1
ATOM 482 C C . HIS A 1 104 ? -4.688 28.155 -47.894 1.000 45.215 84 HIS A C 1
ATOM 483 O O . HIS A 1 104 ? -4.200 27.141 -47.354 1.000 59.357 84 HIS A O 1
ATOM 490 N N . VAL A 1 105 ? -5.119 29.254 -47.268 1.000 46.670 85 VAL A N 1
ATOM 491 C CA . VAL A 1 105 ? -5.062 29.401 -45.822 1.000 44.799 85 VAL A CA 1
ATOM 492 C C . VAL A 1 105 ? -5.807 28.241 -45.181 1.000 45.012 85 VAL A C 1
ATOM 493 O O . VAL A 1 105 ? -6.923 27.928 -45.572 1.000 47.360 85 VAL A O 1
ATOM 497 N N . ARG A 1 106 ? -5.154 27.673 -44.145 1.000 49.770 86 ARG A N 1
ATOM 498 C CA . ARG A 1 106 ? -5.768 26.749 -43.208 1.000 47.879 86 ARG A CA 1
ATOM 499 C C . ARG A 1 106 ? -6.535 27.532 -42.146 1.000 43.838 86 ARG A C 1
ATOM 500 O O . ARG A 1 106 ? -5.973 28.169 -41.260 1.000 39.624 86 ARG A O 1
ATOM 508 N N . LEU A 1 107 ? -7.840 27.598 -42.384 1.000 39.962 87 LEU A N 1
ATOM 509 C CA . LEU A 1 107 ? -8.735 28.391 -41.587 1.000 40.790 87 LEU A CA 1
ATOM 510 C C . LEU A 1 107 ? -9.013 27.642 -40.302 1.000 41.935 87 LEU A C 1
ATOM 511 O O . LEU A 1 107 ? -9.132 26.414 -40.302 1.000 43.254 87 LEU A O 1
ATOM 516 N N . PRO A 1 108 ? -9.068 28.365 -39.164 1.000 40.037 88 PRO A N 1
ATOM 517 C CA . PRO A 1 108 ? -9.283 27.726 -37.864 1.000 41.197 88 PRO A CA 1
ATOM 518 C C . PRO A 1 108 ? -10.628 26.990 -37.781 1.000 46.428 88 PRO A C 1
ATOM 519 O O . PRO A 1 108 ? -10.730 25.991 -37.036 1.000 37.818 88 PRO A O 1
ATOM 523 N N . CYS A 1 109 ? -11.609 27.440 -38.616 1.000 41.940 89 CYS A N 1
ATOM 524 C CA . CYS A 1 109 ? -12.973 26.916 -38.569 1.000 40.660 89 CYS A CA 1
ATOM 525 C C . CYS A 1 109 ? -13.186 25.733 -39.499 1.000 45.784 89 CYS A C 1
ATOM 526 O O . CYS A 1 109 ? -14.330 25.272 -39.617 1.000 47.918 89 CYS A O 1
ATOM 529 N N . ALA A 1 110 ? -12.098 25.240 -40.136 1.000 47.272 90 ALA A N 1
ATOM 530 C CA . ALA A 1 110 ? -12.235 24.220 -41.179 1.000 45.577 90 ALA A CA 1
ATOM 531 C C . ALA A 1 110 ? -12.605 22.891 -40.529 1.000 46.711 90 ALA A C 1
ATOM 532 O O . ALA A 1 110 ? -11.922 22.472 -39.607 1.000 46.202 90 ALA A O 1
ATOM 534 N N . PRO A 1 111 ? -13.643 22.176 -41.005 1.000 47.626 91 PRO A N 1
ATOM 535 C CA . PRO A 1 111 ? -13.959 20.833 -40.487 1.000 48.676 91 PRO A CA 1
ATOM 536 C C . PRO A 1 111 ? -12.830 19.785 -40.525 1.000 49.257 91 PRO A C 1
ATOM 537 O O . PRO A 1 111 ? -12.819 18.816 -39.750 1.000 55.171 91 PRO A O 1
ATOM 541 N N . GLU A 1 112 ? -11.833 20.004 -41.381 1.000 49.405 92 GLU A N 1
ATOM 542 C CA . GLU A 1 112 ? -10.634 19.177 -41.458 1.000 51.413 92 GLU A CA 1
ATOM 543 C C . GLU A 1 112 ? -9.687 19.407 -40.267 1.000 48.347 92 GLU A C 1
ATOM 544 O O . GLU A 1 112 ? -8.760 18.583 -40.076 1.000 51.478 92 GLU A O 1
ATOM 550 N N . SER A 1 113 ? -9.849 20.556 -39.539 1.000 42.705 93 SER A N 1
ATOM 551 C CA . SER A 1 113 ? -8.916 20.915 -38.475 1.000 46.545 93 SER A CA 1
ATOM 552 C C . SER A 1 113 ? -9.266 20.043 -37.253 1.000 45.603 93 SER A C 1
ATOM 553 O O . SER A 1 113 ? -10.310 20.244 -36.661 1.000 55.733 93 SER A O 1
ATOM 556 N N . LYS A 1 114 ? -8.437 19.031 -36.926 1.000 51.469 94 LYS A N 1
ATOM 557 C CA . LYS A 1 114 ? -8.661 18.175 -35.762 1.000 53.991 94 LYS A CA 1
ATOM 558 C C . LYS A 1 114 ? -7.599 18.455 -34.692 1.000 49.503 94 LYS A C 1
ATOM 559 O O . LYS A 1 114 ? -6.628 19.126 -34.953 1.000 42.795 94 LYS A O 1
ATOM 565 N N . TYR A 1 115 ? -7.830 18.066 -33.449 1.000 43.678 95 TYR A N 1
ATOM 566 C CA . TYR A 1 115 ? -6.871 18.366 -32.385 1.000 49.137 95 TYR A CA 1
ATOM 567 C C . TYR A 1 115 ? -7.036 17.270 -31.340 1.000 48.571 95 TYR A C 1
ATOM 568 O O . TYR A 1 115 ? -8.153 16.838 -31.050 1.000 48.484 95 TYR A O 1
ATOM 577 N N . PRO A 1 116 ? -5.936 16.720 -30.786 1.000 52.418 96 PRO A N 1
ATOM 578 C CA . PRO A 1 116 ? -6.008 15.937 -29.550 1.000 56.018 96 PRO A CA 1
ATOM 579 C C . PRO A 1 116 ? -6.232 16.809 -28.306 1.000 59.792 96 PRO A C 1
ATOM 580 O O . PRO A 1 116 ? -5.650 17.888 -28.169 1.000 70.435 96 PRO A O 1
ATOM 584 N N . ARG A 1 117 ? -7.096 16.329 -27.410 1.000 68.283 97 ARG A N 1
ATOM 585 C CA . ARG A 1 117 ? -7.252 16.851 -26.057 1.000 81.571 97 ARG A CA 1
ATOM 586 C C . ARG A 1 117 ? -6.887 15.716 -25.098 1.000 83.597 97 ARG A C 1
ATOM 587 O O . ARG A 1 117 ? -7.357 14.587 -25.259 1.000 69.384 97 ARG A O 1
ATOM 595 N N . GLU A 1 118 ? -5.974 15.996 -24.157 1.000 95.996 98 GLU A N 1
ATOM 596 C CA . GLU A 1 118 ? -5.816 15.169 -22.962 1.000 92.257 98 GLU A CA 1
ATOM 597 C C . GLU A 1 118 ? -6.976 15.519 -22.024 1.000 90.350 98 GLU A C 1
ATOM 598 O O . GLU A 1 118 ? -7.443 16.661 -22.029 1.000 119.897 98 GLU A O 1
ATOM 604 N N . ASN A 1 119 ? -7.561 14.520 -21.359 1.000 93.831 99 ASN A N 1
ATOM 605 C CA . ASN A 1 119 ? -8.706 14.746 -20.479 1.000 112.429 99 ASN A CA 1
ATOM 606 C C . ASN A 1 119 ? -8.260 14.590 -19.024 1.000 117.724 99 ASN A C 1
ATOM 607 O O . ASN A 1 119 ? -7.264 13.882 -18.785 1.000 86.601 99 ASN A O 1
ATOM 612 N N . PRO A 1 120 ? -9.001 15.185 -18.039 1.000 117.833 100 PRO A N 1
ATOM 613 C CA . PRO A 1 120 ? -8.954 14.729 -16.638 1.000 100.171 100 PRO A CA 1
ATOM 614 C C . PRO A 1 120 ? -8.389 13.312 -16.441 1.000 100.662 100 PRO A C 1
ATOM 615 O O . PRO A 1 120 ? -7.312 13.156 -15.876 1.000 78.943 100 PRO A O 1
ATOM 619 N N . ASP A 1 121 ? -9.033 12.280 -17.013 1.000 116.366 101 ASP A N 1
ATOM 620 C CA . ASP A 1 121 ? -8.727 10.864 -16.773 1.000 105.613 101 ASP A CA 1
ATOM 621 C C . ASP A 1 121 ? -7.406 10.383 -17.409 1.000 101.908 101 ASP A C 1
ATOM 622 O O . ASP A 1 121 ? -7.062 9.211 -17.259 1.000 80.668 101 ASP A O 1
ATOM 627 N N . GLY A 1 122 ? -6.664 11.250 -18.136 1.000 101.395 102 GLY A N 1
ATOM 628 C CA . GLY A 1 122 ? -5.388 10.897 -18.750 1.000 104.905 102 GLY A CA 1
ATOM 629 C C . GLY A 1 122 ? -5.498 10.345 -20.180 1.000 112.460 102 GLY A C 1
ATOM 630 O O . GLY A 1 122 ? -4.479 9.999 -20.762 1.000 106.713 102 GLY A O 1
ATOM 631 N N . SER A 1 123 ? -6.716 10.209 -20.736 1.000 101.577 103 SER A N 1
ATOM 632 C CA . SER A 1 123 ? -6.927 9.631 -22.065 1.000 97.266 103 SER A CA 1
ATOM 633 C C . SER A 1 123 ? -6.935 10.726 -23.137 1.000 99.791 103 SER A C 1
ATOM 634 O O . SER A 1 123 ? -7.161 11.888 -22.829 1.000 86.590 103 SER A O 1
ATOM 637 N N . THR A 1 124 ? -6.822 10.320 -24.410 1.000 93.217 104 THR A N 1
ATOM 638 C CA . THR A 1 124 ? -6.974 11.217 -25.552 1.000 87.668 104 THR A CA 1
ATOM 639 C C . THR A 1 124 ? -8.375 11.168 -26.173 1.000 76.156 104 THR A C 1
ATOM 640 O O . THR A 1 124 ? -8.965 10.099 -26.347 1.000 75.748 104 THR A O 1
ATOM 644 N N . THR A 1 125 ? -8.896 12.353 -26.509 1.000 66.787 105 THR A N 1
ATOM 645 C CA . THR A 1 125 ? -9.997 12.521 -27.447 1.000 63.580 105 THR A CA 1
ATOM 646 C C . THR A 1 125 ? -9.513 13.382 -28.613 1.000 63.163 105 THR A C 1
ATOM 647 O O . THR A 1 125 ? -9.019 14.492 -28.415 1.000 61.773 105 THR A O 1
ATOM 651 N N . ILE A 1 126 ? -9.636 12.848 -29.832 1.000 59.817 106 ILE A N 1
ATOM 652 C CA . ILE A 1 126 ? -9.450 13.636 -31.043 1.000 65.513 106 ILE A CA 1
ATOM 653 C C . ILE A 1 126 ? -10.755 14.376 -31.360 1.000 62.362 106 ILE A C 1
ATOM 654 O O . ILE A 1 126 ? -11.814 13.754 -31.434 1.000 64.127 106 ILE A O 1
ATOM 659 N N . ASP A 1 127 ? -10.693 15.712 -31.441 1.000 58.365 107 ASP A N 1
ATOM 660 C CA . ASP A 1 127 ? -11.904 16.467 -31.709 1.000 61.344 107 ASP A CA 1
ATOM 661 C C . ASP A 1 127 ? -11.644 17.495 -32.822 1.000 56.812 107 ASP A C 1
ATOM 662 O O . ASP A 1 127 ? -10.532 17.654 -33.316 1.000 49.498 107 ASP A O 1
ATOM 667 N N . PHE A 1 128 ? -12.723 18.177 -33.247 1.000 54.655 108 PHE A N 1
ATOM 668 C CA . PHE A 1 128 ? -12.684 19.335 -34.121 1.000 40.419 108 PHE A CA 1
ATOM 669 C C . PHE A 1 128 ? -12.177 20.565 -33.369 1.000 42.309 108 PHE A C 1
ATOM 670 O O . PHE A 1 128 ? -12.741 20.970 -32.377 1.000 44.453 108 PHE A O 1
ATOM 678 N N . ARG A 1 129 ? -11.046 21.097 -33.832 1.000 46.622 109 ARG A N 1
ATOM 679 C CA . ARG A 1 129 ? -10.305 22.153 -33.163 1.000 48.355 109 ARG A CA 1
ATOM 680 C C . ARG A 1 129 ? -11.154 23.415 -33.059 1.000 45.458 109 ARG A C 1
ATOM 681 O O . ARG A 1 129 ? -11.053 24.120 -32.059 1.000 45.985 109 ARG A O 1
ATOM 689 N N . TRP A 1 130 ? -11.985 23.693 -34.063 1.000 46.511 110 TRP A N 1
ATOM 690 C CA . TRP A 1 130 ? -12.811 24.890 -34.038 1.000 46.894 110 TRP A CA 1
ATOM 691 C C . TRP A 1 130 ? -13.820 24.819 -32.891 1.000 50.771 110 TRP A C 1
ATOM 692 O O . TRP A 1 130 ? -14.055 25.817 -32.211 1.000 44.866 110 TRP A O 1
ATOM 703 N N . GLU A 1 131 ? -14.406 23.625 -32.695 1.000 50.008 111 GLU A N 1
ATOM 704 C CA . GLU A 1 131 ? -15.331 23.370 -31.603 1.000 50.229 111 GLU A CA 1
ATOM 705 C C . GLU A 1 131 ? -14.630 23.514 -30.242 1.000 47.103 111 GLU A C 1
ATOM 706 O O . GLU A 1 131 ? -15.245 24.024 -29.302 1.000 42.147 111 GLU A O 1
ATOM 712 N N . MET A 1 132 ? -13.334 23.136 -30.151 1.000 54.498 112 MET A N 1
ATOM 713 C CA . MET A 1 132 ? -12.533 23.313 -28.939 1.000 55.184 112 MET A CA 1
ATOM 714 C C . MET A 1 132 ? -12.287 24.808 -28.700 1.000 51.357 112 MET A C 1
ATOM 715 O O . MET A 1 132 ? -12.351 25.305 -27.587 1.000 57.873 112 MET A O 1
ATOM 720 N N . ILE A 1 133 ? -12.037 25.538 -29.779 1.000 55.365 113 ILE A N 1
ATOM 721 C CA . ILE A 1 133 ? -11.772 26.966 -29.733 1.000 58.202 113 ILE A CA 1
ATOM 722 C C . ILE A 1 133 ? -13.007 27.685 -29.169 1.000 56.460 113 ILE A C 1
ATOM 723 O O . ILE A 1 133 ? -12.866 28.501 -28.277 1.000 49.201 113 ILE A O 1
ATOM 728 N N . GLU A 1 134 ? -14.204 27.362 -29.688 1.000 51.859 114 GLU A N 1
ATOM 729 C CA . GLU A 1 134 ? -15.445 27.958 -29.253 1.000 55.723 114 GLU A CA 1
ATOM 730 C C . GLU A 1 134 ? -15.614 27.703 -27.761 1.000 55.513 114 GLU A C 1
ATOM 731 O O . GLU A 1 134 ? -15.880 28.639 -27.028 1.000 52.499 114 GLU A O 1
ATOM 737 N N . ARG A 1 135 ? -15.540 26.431 -27.330 1.000 49.074 115 ARG A N 1
ATOM 738 C CA . ARG A 1 135 ? -15.715 26.052 -25.936 1.000 52.972 115 ARG A CA 1
ATOM 739 C C . ARG A 1 135 ? -14.749 26.817 -25.022 1.000 54.249 115 ARG A C 1
ATOM 740 O O . ARG A 1 135 ? -15.157 27.278 -23.959 1.000 55.935 115 ARG A O 1
ATOM 748 N N . ALA A 1 136 ? -13.468 26.954 -25.419 1.000 52.059 116 ALA A N 1
ATOM 749 C CA . ALA A 1 136 ? -12.467 27.659 -24.627 1.000 52.571 116 ALA A CA 1
ATOM 750 C C . ALA A 1 136 ? -12.810 29.144 -24.462 1.000 57.633 116 ALA A C 1
ATOM 751 O O . ALA A 1 136 ? -12.687 29.713 -23.381 1.000 59.301 116 ALA A O 1
ATOM 753 N N . LEU A 1 137 ? -13.215 29.760 -25.569 1.000 51.103 117 LEU A N 1
ATOM 754 C CA . LEU A 1 137 ? -13.332 31.203 -25.656 1.000 55.462 117 LEU A CA 1
ATOM 755 C C . LEU A 1 137 ? -14.703 31.677 -25.158 1.000 51.783 117 LEU A C 1
ATOM 756 O O . LEU A 1 137 ? -14.909 32.875 -25.005 1.000 47.603 117 LEU A O 1
ATOM 761 N N . LEU A 1 138 ? -15.654 30.754 -24.958 1.000 50.486 118 LEU A N 1
ATOM 762 C CA . LEU A 1 138 ? -16.964 31.105 -24.398 1.000 48.213 118 LEU A CA 1
ATOM 763 C C . LEU A 1 138 ? -17.041 30.740 -22.902 1.000 49.042 118 LEU A C 1
ATOM 764 O O . LEU A 1 138 ? -18.025 31.038 -22.300 1.000 52.066 118 LEU A O 1
ATOM 769 N N . GLN A 1 139 ? -16.058 30.061 -22.291 1.000 52.745 119 GLN A N 1
ATOM 770 C CA . GLN A 1 139 ? -15.874 30.166 -20.847 1.000 51.338 119 GLN A CA 1
ATOM 771 C C . GLN A 1 139 ? -15.685 31.650 -20.472 1.000 56.218 119 GLN A C 1
ATOM 772 O O . GLN A 1 139 ? -15.206 32.442 -21.278 1.000 49.701 119 GLN A O 1
ATOM 778 N N . PRO A 1 140 ? -16.109 32.116 -19.269 1.000 65.952 120 PRO A N 1
ATOM 779 C CA . PRO A 1 140 ? -15.758 33.482 -18.823 1.000 62.665 120 PRO A CA 1
ATOM 780 C C . PRO A 1 140 ? -14.244 33.642 -18.630 1.000 56.993 120 PRO A C 1
ATOM 781 O O . PRO A 1 140 ? -13.533 32.729 -18.179 1.000 50.645 120 PRO A O 1
ATOM 785 N N . ILE A 1 141 ? -13.740 34.811 -19.016 1.000 53.432 121 ILE A N 1
ATOM 786 C CA . ILE A 1 141 ? -12.316 35.115 -18.964 1.000 52.873 121 ILE A CA 1
ATOM 787 C C . ILE A 1 141 ? -12.180 36.494 -18.318 1.000 52.823 121 ILE A C 1
ATOM 788 O O . ILE A 1 141 ? -12.634 37.484 -18.895 1.000 55.860 121 ILE A O 1
ATOM 793 N N . LYS A 1 142 ? -11.553 36.563 -17.137 1.000 56.566 122 LYS A N 1
ATOM 794 C CA . LYS A 1 142 ? -11.706 37.721 -16.252 1.000 70.263 122 LYS A CA 1
ATOM 795 C C . LYS A 1 142 ? -10.313 38.313 -15.949 1.000 61.469 122 LYS A C 1
ATOM 796 O O . LYS A 1 142 ? -10.188 39.414 -15.405 1.000 60.596 122 LYS A O 1
ATOM 802 N N . THR A 1 143 ? -9.267 37.555 -16.290 1.000 54.429 123 THR A N 1
ATOM 803 C CA . THR A 1 143 ? -7.881 37.949 -16.051 1.000 61.197 123 THR A CA 1
ATOM 804 C C . THR A 1 143 ? -6.971 37.529 -17.217 1.000 56.078 123 THR A C 1
ATOM 805 O O . THR A 1 143 ? -7.297 36.667 -18.035 1.000 47.740 123 THR A O 1
ATOM 809 N N . CYS A 1 144 ? -5.782 38.120 -17.229 1.000 59.349 124 CYS A N 1
ATOM 810 C CA . CYS A 1 144 ? -4.773 37.812 -18.215 1.000 58.075 124 CYS A CA 1
ATOM 811 C C . CYS A 1 144 ? -4.302 36.343 -18.164 1.000 65.946 124 CYS A C 1
ATOM 812 O O . CYS A 1 144 ? -4.094 35.747 -19.233 1.000 67.839 124 CYS A O 1
ATOM 815 N N . GLU A 1 145 ? -4.196 35.736 -16.956 1.000 64.978 125 GLU A N 1
ATOM 816 C CA . GLU A 1 145 ? -3.818 34.328 -16.851 1.000 61.039 125 GLU A CA 1
ATOM 817 C C . GLU A 1 145 ? -4.872 33.413 -17.482 1.000 56.946 125 GLU A C 1
ATOM 818 O O . GLU A 1 145 ? -4.516 32.459 -18.178 1.000 52.957 125 GLU A O 1
ATOM 824 N N . GLU A 1 146 ? -6.166 33.687 -17.270 1.000 53.368 126 GLU A N 1
ATOM 825 C CA . GLU A 1 146 ? -7.214 32.890 -17.896 1.000 54.811 126 GLU A CA 1
ATOM 826 C C . GLU A 1 146 ? -7.289 33.065 -19.417 1.000 57.339 126 GLU A C 1
ATOM 827 O O . GLU A 1 146 ? -7.639 32.109 -20.113 1.000 50.514 126 GLU A O 1
ATOM 833 N N . LEU A 1 147 ? -7.038 34.288 -19.912 1.000 51.687 127 LEU A N 1
ATOM 834 C CA . LEU A 1 147 ? -6.957 34.491 -21.344 1.000 54.824 127 LEU A CA 1
ATOM 835 C C . LEU A 1 147 ? -5.849 33.607 -21.950 1.000 58.321 127 LEU A C 1
ATOM 836 O O . LEU A 1 147 ? -6.059 32.895 -22.942 1.000 56.326 127 LEU A O 1
ATOM 841 N N . GLN A 1 148 ? -4.653 33.679 -21.360 1.000 48.874 128 GLN A N 1
ATOM 842 C CA . GLN A 1 148 ? -3.570 32.852 -21.825 1.000 45.140 128 GLN A CA 1
ATOM 843 C C . GLN A 1 148 ? -3.915 31.361 -21.755 1.000 47.302 128 GLN A C 1
ATOM 844 O O . GLN A 1 148 ? -3.670 30.603 -22.689 1.000 47.930 128 GLN A O 1
ATOM 850 N N . ALA A 1 149 ? -4.517 30.923 -20.658 1.000 46.924 129 ALA A N 1
ATOM 851 C CA . ALA A 1 149 ? -4.846 29.502 -20.496 1.000 48.304 129 ALA A CA 1
ATOM 852 C C . ALA A 1 149 ? -5.869 29.046 -21.549 1.000 42.511 129 ALA A C 1
ATOM 853 O O . ALA A 1 149 ? -5.767 27.935 -22.053 1.000 44.819 129 ALA A O 1
ATOM 855 N N . ALA A 1 150 ? -6.853 29.906 -21.870 1.000 38.676 130 ALA A N 1
ATOM 856 C CA . ALA A 1 150 ? -7.832 29.638 -22.917 1.000 40.199 130 ALA A CA 1
ATOM 857 C C . ALA A 1 150 ? -7.167 29.448 -24.288 1.000 42.485 130 ALA A C 1
ATOM 858 O O . ALA A 1 150 ? -7.441 28.444 -24.990 1.000 44.266 130 ALA A O 1
ATOM 860 N N . ILE A 1 151 ? -6.277 30.411 -24.638 1.000 39.726 131 ILE A N 1
ATOM 861 C CA . ILE A 1 151 ? -5.536 30.361 -25.894 1.000 42.822 131 ILE A CA 1
ATOM 862 C C . ILE A 1 151 ? -4.623 29.119 -25.961 1.000 46.791 131 ILE A C 1
ATOM 863 O O . ILE A 1 151 ? -4.530 28.458 -26.989 1.000 46.598 131 ILE A O 1
ATOM 868 N N . ILE A 1 152 ? -3.943 28.801 -24.846 1.000 42.421 132 ILE A N 1
ATOM 869 C CA . ILE A 1 152 ? -3.062 27.652 -24.762 1.000 45.695 132 ILE A CA 1
ATOM 870 C C . ILE A 1 152 ? -3.861 26.354 -24.867 1.000 46.192 132 ILE A C 1
ATOM 871 O O . ILE A 1 152 ? -3.317 25.298 -25.224 1.000 44.387 132 ILE A O 1
ATOM 876 N N . SER A 1 153 ? -5.138 26.375 -24.478 1.000 41.964 133 SER A N 1
ATOM 877 C CA . SER A 1 153 ? -5.920 25.137 -24.440 1.000 43.733 133 SER A CA 1
ATOM 878 C C . SER A 1 153 ? -6.075 24.535 -25.856 1.000 49.517 133 SER A C 1
ATOM 879 O O . SER A 1 153 ? -6.325 23.329 -25.997 1.000 53.958 133 SER A O 1
ATOM 882 N N . TYR A 1 154 ? -5.929 25.366 -26.925 1.000 46.507 134 TYR A N 1
ATOM 883 C CA . TYR A 1 154 ? -5.933 24.872 -28.305 1.000 46.006 134 TYR A CA 1
ATOM 884 C C . TYR A 1 154 ? -4.564 25.024 -28.971 1.000 45.363 134 TYR A C 1
ATOM 885 O O . TYR A 1 154 ? -4.430 24.850 -30.178 1.000 47.994 134 TYR A O 1
ATOM 894 N N . ASN A 1 155 ? -3.534 25.205 -28.138 1.000 49.430 135 ASN A N 1
ATOM 895 C CA . ASN A 1 155 ? -2.154 25.362 -28.547 1.000 45.313 135 ASN A CA 1
ATOM 896 C C . ASN A 1 155 ? -1.236 24.659 -27.539 1.000 43.754 135 ASN A C 1
ATOM 897 O O . ASN A 1 155 ? -0.221 25.251 -27.142 1.000 40.367 135 ASN A O 1
ATOM 902 N N . THR A 1 156 ? -1.600 23.447 -27.098 1.000 40.700 136 THR A N 1
ATOM 903 C CA . THR A 1 156 ? -1.057 22.885 -25.847 1.000 43.184 136 THR A CA 1
ATOM 904 C C . THR A 1 156 ? 0.425 22.513 -25.982 1.000 43.698 136 THR A C 1
ATOM 905 O O . THR A 1 156 ? 1.148 22.508 -24.984 1.000 49.427 136 THR A O 1
ATOM 909 N N . THR A 1 157 ? 0.872 22.267 -27.227 1.000 44.532 137 THR A N 1
ATOM 910 C CA . THR A 1 157 ? 2.273 22.106 -27.592 1.000 45.275 137 THR A CA 1
ATOM 911 C C . THR A 1 157 ? 3.147 23.238 -27.062 1.000 41.402 137 THR A C 1
ATOM 912 O O . THR A 1 157 ? 4.330 23.002 -26.856 1.000 45.863 137 THR A O 1
ATOM 916 N N . TYR A 1 158 ? 2.571 24.436 -26.903 1.000 41.366 138 TYR A N 1
ATOM 917 C CA . TYR A 1 158 ? 3.302 25.653 -26.585 1.000 39.626 138 TYR A CA 1
ATOM 918 C C . TYR A 1 158 ? 3.015 26.084 -25.137 1.000 39.179 138 TYR A C 1
ATOM 919 O O . TYR A 1 158 ? 3.438 27.168 -24.735 1.000 45.841 138 TYR A O 1
ATOM 928 N N . ARG A 1 159 ? 2.378 25.219 -24.348 1.000 38.275 139 ARG A N 1
ATOM 929 C CA . ARG A 1 159 ? 2.122 25.478 -22.932 1.000 52.156 139 ARG A CA 1
ATOM 930 C C . ARG A 1 159 ? 3.325 26.127 -22.215 1.000 52.066 139 ARG A C 1
ATOM 931 O O . ARG A 1 159 ? 3.188 27.165 -21.543 1.000 52.894 139 ARG A O 1
ATOM 939 N N . ASP A 1 160 ? 4.514 25.537 -22.338 1.000 52.062 140 ASP A N 1
ATOM 940 C CA . ASP A 1 160 ? 5.619 25.997 -21.506 1.000 56.486 140 ASP A CA 1
ATOM 941 C C . ASP A 1 160 ? 6.607 26.845 -22.301 1.000 51.100 140 ASP A C 1
ATOM 942 O O . ASP A 1 160 ? 7.722 27.045 -21.824 1.000 53.677 140 ASP A O 1
ATOM 947 N N . GLN A 1 161 ? 6.268 27.192 -23.550 1.000 45.375 141 GLN A N 1
ATOM 948 C CA . GLN A 1 161 ? 7.144 27.980 -24.411 1.000 51.954 141 GLN A CA 1
ATOM 949 C C . GLN A 1 161 ? 6.556 29.405 -24.484 1.000 55.389 141 GLN A C 1
ATOM 950 O O . GLN A 1 161 ? 7.298 30.356 -24.588 1.000 63.015 141 GLN A O 1
ATOM 956 N N . TRP A 1 162 ? 5.225 29.569 -24.476 1.000 50.868 142 TRP A N 1
ATOM 957 C CA . TRP A 1 162 ? 4.602 30.865 -24.635 1.000 47.235 142 TRP A CA 1
ATOM 958 C C . TRP A 1 162 ? 4.335 31.530 -23.303 1.000 50.021 142 TRP A C 1
ATOM 959 O O . TRP A 1 162 ? 3.670 30.938 -22.448 1.000 49.149 142 TRP A O 1
ATOM 970 N N . HIS A 1 163 ? 4.740 32.788 -23.168 1.000 53.021 143 HIS A N 1
ATOM 971 C CA . HIS A 1 163 ? 4.296 33.534 -21.993 1.000 54.743 143 HIS A CA 1
ATOM 972 C C . HIS A 1 163 ? 3.965 34.953 -22.458 1.000 50.514 143 HIS A C 1
ATOM 973 O O . HIS A 1 163 ? 4.816 35.593 -23.091 1.000 47.607 143 HIS A O 1
ATOM 980 N N . PHE A 1 164 ? 2.723 35.396 -22.186 1.000 48.189 144 PHE A N 1
ATOM 981 C CA . PHE A 1 164 ? 2.175 36.597 -22.825 1.000 51.271 144 PHE A CA 1
ATOM 982 C C . PHE A 1 164 ? 2.491 37.824 -21.977 1.000 50.505 144 PHE A C 1
ATOM 983 O O . PHE A 1 164 ? 1.615 38.580 -21.584 1.000 52.536 144 PHE A O 1
ATOM 991 N N . ARG A 1 165 ? 3.784 38.044 -21.753 1.000 49.278 145 ARG A N 1
ATOM 992 C CA . ARG A 1 165 ? 4.322 38.995 -20.801 1.000 50.411 145 ARG A CA 1
ATOM 993 C C . ARG A 1 165 ? 3.936 40.415 -21.173 1.000 49.819 145 ARG A C 1
ATOM 994 O O . ARG A 1 165 ? 3.781 41.218 -20.269 1.000 63.315 145 ARG A O 1
ATOM 1002 N N . ALA A 1 166 ? 3.809 40.745 -22.456 1.000 51.063 146 ALA A N 1
ATOM 1003 C CA . ALA A 1 166 ? 3.474 42.120 -22.838 1.000 54.854 146 ALA A CA 1
ATOM 1004 C C . ALA A 1 166 ? 1.999 42.387 -22.542 1.000 49.668 146 ALA A C 1
ATOM 1005 O O . ALA A 1 166 ? 1.582 43.520 -22.316 1.000 54.007 146 ALA A O 1
ATOM 1007 N N . LEU A 1 167 ? 1.195 41.338 -22.601 1.000 46.083 147 LEU A N 1
ATOM 1008 C CA . LEU A 1 167 ? -0.210 41.432 -22.278 1.000 48.580 147 LEU A CA 1
ATOM 1009 C C . LEU A 1 167 ? -0.391 41.521 -20.752 1.000 55.535 147 LEU A C 1
ATOM 1010 O O . LEU A 1 167 ? -1.146 42.371 -20.282 1.000 52.494 147 LEU A O 1
ATOM 1015 N N . HIS A 1 168 ? 0.337 40.692 -19.976 1.000 43.477 148 HIS A N 1
ATOM 1016 C CA . HIS A 1 168 ? 0.399 40.859 -18.528 1.000 50.078 148 HIS A CA 1
ATOM 1017 C C . HIS A 1 168 ? 0.885 42.280 -18.187 1.000 51.049 148 HIS A C 1
ATOM 1018 O O . HIS A 1 168 ? 0.424 42.897 -17.241 1.000 54.955 148 HIS A O 1
ATOM 1025 N N . GLN A 1 169 ? 1.841 42.839 -18.919 1.000 50.845 149 GLN A N 1
ATOM 1026 C CA . GLN A 1 169 ? 2.401 44.128 -18.523 1.000 62.194 149 GLN A CA 1
ATOM 1027 C C . GLN A 1 169 ? 1.350 45.211 -18.802 1.000 67.492 149 GLN A C 1
ATOM 1028 O O . GLN A 1 169 ? 1.159 46.124 -18.007 1.000 70.130 149 GLN A O 1
ATOM 1034 N N . LEU A 1 170 ? 0.672 45.131 -19.943 1.000 66.927 150 LEU A N 1
ATOM 1035 C CA . LEU A 1 170 ? -0.304 46.151 -20.303 1.000 67.964 150 LEU A CA 1
ATOM 1036 C C . LEU A 1 170 ? -1.495 46.087 -19.339 1.000 62.141 150 LEU A C 1
ATOM 1037 O O . LEU A 1 170 ? -1.879 47.099 -18.773 1.000 55.842 150 LEU A O 1
ATOM 1042 N N . LEU A 1 171 ? -2.056 44.892 -19.121 1.000 56.374 151 LEU A N 1
ATOM 1043 C CA . LEU A 1 171 ? -3.271 44.756 -18.340 1.000 62.017 151 LEU A CA 1
ATOM 1044 C C . LEU A 1 171 ? -3.061 44.820 -16.818 1.000 61.059 151 LEU A C 1
ATOM 1045 O O . LEU A 1 171 ? -3.990 45.187 -16.125 1.000 65.683 151 LEU A O 1
ATOM 1050 N N . ASP A 1 172 ? -1.900 44.432 -16.282 1.000 70.275 152 ASP A N 1
ATOM 1051 C CA . ASP A 1 172 ? -1.699 44.318 -14.834 1.000 66.622 152 ASP A CA 1
ATOM 1052 C C . ASP A 1 172 ? -0.877 45.518 -14.339 1.000 69.706 152 ASP A C 1
ATOM 1053 O O . ASP A 1 172 ? -1.028 45.939 -13.196 1.000 90.455 152 ASP A O 1
ATOM 1058 N N . GLU A 1 173 ? -0.069 46.158 -15.200 1.000 72.407 153 GLU A N 1
ATOM 1059 C CA . GLU A 1 173 ? 0.843 47.205 -14.738 1.000 71.572 153 GLU A CA 1
ATOM 1060 C C . GLU A 1 173 ? 0.585 48.564 -15.387 1.000 62.838 153 GLU A C 1
ATOM 1061 O O . GLU A 1 173 ? 0.729 49.587 -14.742 1.000 83.784 153 GLU A O 1
ATOM 1067 N N . GLU A 1 174 ? 0.245 48.599 -16.666 1.000 75.709 154 GLU A N 1
ATOM 1068 C CA . GLU A 1 174 ? 0.053 49.847 -17.396 1.000 83.466 154 GLU A CA 1
ATOM 1069 C C . GLU A 1 174 ? -1.326 50.475 -17.127 1.000 84.674 154 GLU A C 1
ATOM 1070 O O . GLU A 1 174 ? -1.441 51.669 -16.854 1.000 86.238 154 GLU A O 1
ATOM 1076 N N . LEU A 1 175 ? -2.382 49.669 -17.238 1.000 82.814 155 LEU A N 1
ATOM 1077 C CA . LEU A 1 175 ? -3.755 50.127 -17.082 1.000 79.393 155 LEU A CA 1
ATOM 1078 C C . LEU A 1 175 ? -4.158 50.108 -15.597 1.000 85.155 155 LEU A C 1
ATOM 1079 O O . LEU A 1 175 ? -3.697 49.257 -14.793 1.000 73.288 155 LEU A O 1
ATOM 1084 N N . ASP A 1 176 ? -5.057 51.052 -15.246 1.000 79.376 156 ASP A N 1
ATOM 1085 C CA . ASP A 1 176 ? -5.605 51.121 -13.899 1.000 84.563 156 ASP A CA 1
ATOM 1086 C C . ASP A 1 176 ? -6.697 50.061 -13.801 1.000 89.255 156 ASP A C 1
ATOM 1087 O O . ASP A 1 176 ? -7.091 49.501 -14.825 1.000 80.708 156 ASP A O 1
ATOM 1092 N N . GLU A 1 177 ? -7.153 49.761 -12.574 1.000 89.327 157 GLU A N 1
ATOM 1093 C CA . GLU A 1 177 ? -8.053 48.633 -12.355 1.000 95.559 157 GLU A CA 1
ATOM 1094 C C . GLU A 1 177 ? -9.260 48.709 -13.278 1.000 94.348 157 GLU A C 1
ATOM 1095 O O . GLU A 1 177 ? -9.838 47.687 -13.636 1.000 81.841 157 GLU A O 1
ATOM 1101 N N . SER A 1 178 ? -9.651 49.934 -13.622 1.000 90.576 158 SER A N 1
ATOM 1102 C CA . SER A 1 178 ? -10.936 50.176 -14.236 1.000 94.964 158 SER A CA 1
ATOM 1103 C C . SER A 1 178 ? -10.822 50.014 -15.761 1.000 91.955 158 SER A C 1
ATOM 1104 O O . SER A 1 178 ? -11.766 49.564 -16.420 1.000 79.320 158 SER A O 1
ATOM 1107 N N . GLU A 1 179 ? -9.648 50.325 -16.318 1.000 76.222 159 GLU A N 1
ATOM 1108 C CA . GLU A 1 179 ? -9.426 50.139 -17.742 1.000 73.449 159 GLU A CA 1
ATOM 1109 C C . GLU A 1 179 ? -9.222 48.655 -18.068 1.000 72.372 159 GLU A C 1
ATOM 1110 O O . GLU A 1 179 ? -9.519 48.217 -19.181 1.000 74.248 159 GLU A O 1
ATOM 1116 N N . THR A 1 180 ? -8.675 47.911 -17.098 1.000 60.595 160 THR A N 1
ATOM 1117 C CA . THR A 1 180 ? -8.489 46.473 -17.206 1.000 63.426 160 THR A CA 1
ATOM 1118 C C . THR A 1 180 ? -9.830 45.736 -17.121 1.000 61.581 160 THR A C 1
ATOM 1119 O O . THR A 1 180 ? -10.046 44.757 -17.817 1.000 62.233 160 THR A O 1
ATOM 1123 N N . ARG A 1 181 ? -10.717 46.214 -16.259 1.000 72.810 161 ARG A N 1
ATOM 1124 C CA . ARG A 1 181 ? -12.071 45.690 -16.130 1.000 74.087 161 ARG A CA 1
ATOM 1125 C C . ARG A 1 181 ? -12.795 45.968 -17.444 1.000 61.851 161 ARG A C 1
ATOM 1126 O O . ARG A 1 181 ? -13.553 45.120 -17.907 1.000 61.782 161 ARG A O 1
ATOM 1134 N N . VAL A 1 182 ? -12.538 47.124 -18.080 1.000 61.903 162 VAL A N 1
ATOM 1135 C CA . VAL A 1 182 ? -13.171 47.424 -19.368 1.000 65.481 162 VAL A CA 1
ATOM 1136 C C . VAL A 1 182 ? -12.661 46.485 -20.477 1.000 66.579 162 VAL A C 1
ATOM 1137 O O . VAL A 1 182 ? -13.442 45.988 -21.269 1.000 56.230 162 VAL A O 1
ATOM 1141 N N . PHE A 1 183 ? -11.364 46.180 -20.502 1.000 64.724 163 PHE A N 1
ATOM 1142 C CA . PHE A 1 183 ? -10.838 45.203 -21.425 1.000 55.336 163 PHE A CA 1
ATOM 1143 C C . PHE A 1 183 ? -11.561 43.859 -21.271 1.000 52.675 163 PHE A C 1
ATOM 1144 O O . PHE A 1 183 ? -11.990 43.274 -22.260 1.000 61.037 163 PHE A O 1
ATOM 1152 N N . PHE A 1 184 ? -11.765 43.353 -20.063 1.000 48.694 164 PHE A N 1
ATOM 1153 C CA . PHE A 1 184 ? -12.395 42.041 -19.907 1.000 52.976 164 PHE A CA 1
ATOM 1154 C C . PHE A 1 184 ? -13.916 42.073 -19.986 1.000 52.295 164 PHE A C 1
ATOM 1155 O O . PHE A 1 184 ? -14.478 41.049 -20.348 1.000 60.978 164 PHE A O 1
ATOM 1163 N N . GLU A 1 185 ? -14.567 43.211 -19.710 1.000 59.549 165 GLU A N 1
ATOM 1164 C CA . GLU A 1 185 ? -16.037 43.280 -19.737 1.000 65.638 165 GLU A CA 1
ATOM 1165 C C . GLU A 1 185 ? -16.517 43.758 -21.109 1.000 68.720 165 GLU A C 1
ATOM 1166 O O . GLU A 1 185 ? -17.580 43.350 -21.571 1.000 61.773 165 GLU A O 1
ATOM 1172 N N . ASP A 1 186 ? -15.715 44.577 -21.802 1.000 63.674 166 ASP A N 1
ATOM 1173 C CA . ASP A 1 186 ? -16.121 45.127 -23.093 1.000 59.693 166 ASP A CA 1
ATOM 1174 C C . ASP A 1 186 ? -15.295 44.547 -24.266 1.000 59.426 166 ASP A C 1
ATOM 1175 O O . ASP A 1 186 ? -15.865 43.856 -25.114 1.000 52.544 166 ASP A O 1
ATOM 1180 N N . LEU A 1 187 ? -13.978 44.845 -24.332 1.000 51.693 167 LEU A N 1
ATOM 1181 C CA . LEU A 1 187 ? -13.188 44.675 -25.542 1.000 50.413 167 LEU A CA 1
ATOM 1182 C C . LEU A 1 187 ? -12.976 43.193 -25.882 1.000 51.525 167 LEU A C 1
ATOM 1183 O O . LEU A 1 187 ? -13.252 42.734 -26.998 1.000 50.284 167 LEU A O 1
ATOM 1188 N N . LEU A 1 188 ? -12.431 42.450 -24.932 1.000 48.511 168 LEU A N 1
ATOM 1189 C CA . LEU A 1 188 ? -12.122 41.057 -25.200 1.000 53.791 168 LEU A CA 1
ATOM 1190 C C . LEU A 1 188 ? -13.386 40.302 -25.642 1.000 55.642 168 LEU A C 1
ATOM 1191 O O . LEU A 1 188 ? -13.345 39.529 -26.595 1.000 56.917 168 LEU A O 1
ATOM 1196 N N . PRO A 1 189 ? -14.546 40.451 -24.978 1.000 59.933 169 PRO A N 1
ATOM 1197 C CA . PRO A 1 189 ? -15.768 39.800 -25.476 1.000 59.532 169 PRO A CA 1
ATOM 1198 C C . PRO A 1 189 ? -16.109 40.130 -26.931 1.000 50.930 169 PRO A C 1
ATOM 1199 O O . PRO A 1 189 ? -16.586 39.251 -27.662 1.000 55.155 169 PRO A O 1
ATOM 1203 N N . ARG A 1 190 ? -15.831 41.382 -27.329 1.000 41.880 170 ARG A N 1
ATOM 1204 C CA . ARG A 1 190 ? -16.089 41.841 -28.689 1.000 45.987 170 ARG A CA 1
ATOM 1205 C C . ARG A 1 190 ? -15.147 41.142 -29.701 1.000 53.022 170 ARG A C 1
ATOM 1206 O O . ARG A 1 190 ? -15.569 40.806 -30.827 1.000 48.961 170 ARG A O 1
ATOM 1214 N N . ILE A 1 191 ? -13.864 40.982 -29.291 1.000 47.750 171 ILE A N 1
ATOM 1215 C CA . ILE A 1 191 ? -12.840 40.376 -30.119 1.000 45.682 171 ILE A CA 1
ATOM 1216 C C . ILE A 1 191 ? -13.206 38.908 -30.286 1.000 46.008 171 ILE A C 1
ATOM 1217 O O . ILE A 1 191 ? -13.078 38.361 -31.382 1.000 38.289 171 ILE A O 1
ATOM 1222 N N . ILE A 1 192 ? -13.741 38.285 -29.217 1.000 45.674 172 ILE A N 1
ATOM 1223 C CA . ILE A 1 192 ? -14.055 36.861 -29.282 1.000 43.391 172 ILE A CA 1
ATOM 1224 C C . ILE A 1 192 ? -15.251 36.641 -30.187 1.000 45.758 172 ILE A C 1
ATOM 1225 O O . ILE A 1 192 ? -15.210 35.740 -31.043 1.000 50.070 172 ILE A O 1
ATOM 1230 N N . ARG A 1 193 ? -16.274 37.498 -30.036 1.000 52.388 173 ARG A N 1
ATOM 1231 C CA . ARG A 1 193 ? -17.504 37.336 -30.786 1.000 48.11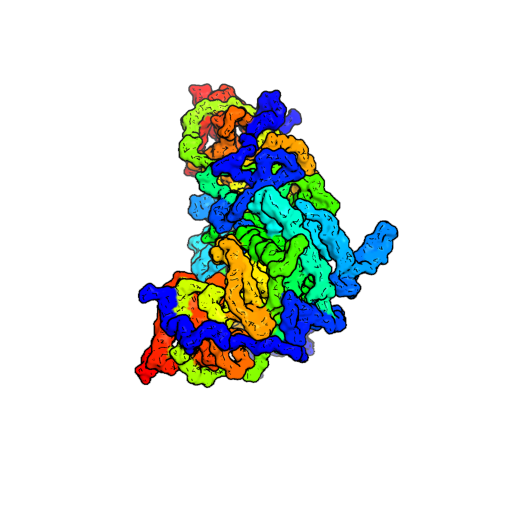7 173 ARG A CA 1
ATOM 1232 C C . ARG A 1 193 ? -17.181 37.519 -32.252 1.000 49.472 173 ARG A C 1
ATOM 1233 O O . ARG A 1 193 ? -17.675 36.738 -33.074 1.000 51.616 173 ARG A O 1
ATOM 1241 N N . LEU A 1 194 ? -16.298 38.494 -32.555 1.000 44.469 174 LEU A N 1
ATOM 1242 C CA . LEU A 1 194 ? -15.902 38.731 -33.945 1.000 48.037 174 LEU A CA 1
ATOM 1243 C C . LEU A 1 194 ? -15.097 37.555 -34.513 1.000 55.377 174 LEU A C 1
ATOM 1244 O O . LEU A 1 194 ? -15.436 37.069 -35.603 1.000 47.190 174 LEU A O 1
ATOM 1249 N N . ALA A 1 195 ? -14.091 37.059 -33.751 1.000 44.582 175 ALA A N 1
ATOM 1250 C CA . ALA A 1 195 ? -13.326 35.910 -34.199 1.000 45.413 175 ALA A CA 1
ATOM 1251 C C . ALA A 1 195 ? -14.248 34.733 -34.513 1.000 46.938 175 ALA A C 1
ATOM 1252 O O . ALA A 1 195 ? -14.088 34.063 -35.534 1.000 46.726 175 ALA A O 1
ATOM 1254 N N . LEU A 1 196 ? -15.236 34.493 -33.651 1.000 47.521 176 LEU A N 1
ATOM 1255 C CA . LEU A 1 196 ? -16.081 33.313 -33.792 1.000 49.137 176 LEU A CA 1
ATOM 1256 C C . LEU A 1 196 ? -17.070 33.428 -34.957 1.000 49.832 176 LEU A C 1
ATOM 1257 O O . LEU A 1 196 ? -17.669 32.403 -35.328 1.000 43.616 176 LEU A O 1
ATOM 1262 N N . ARG A 1 197 ? -17.186 34.622 -35.572 1.000 44.141 177 ARG A N 1
ATOM 1263 C CA . ARG A 1 197 ? -18.035 34.757 -36.749 1.000 42.631 177 ARG A CA 1
ATOM 1264 C C . ARG A 1 197 ? -17.288 34.471 -38.049 1.000 42.466 177 ARG A C 1
ATOM 1265 O O . ARG A 1 197 ? -17.861 34.642 -39.102 1.000 48.871 177 ARG A O 1
ATOM 1273 N N . LEU A 1 198 ? -16.084 33.895 -37.976 1.000 42.598 178 LEU A N 1
ATOM 1274 C CA . LEU A 1 198 ? -15.263 33.589 -39.137 1.000 42.669 178 LEU A CA 1
ATOM 1275 C C . LEU A 1 198 ? -16.029 32.749 -40.155 1.000 41.425 178 LEU A C 1
ATOM 1276 O O . LEU A 1 198 ? -15.970 33.069 -41.329 1.000 48.111 178 LEU A O 1
ATOM 1281 N N . PRO A 1 199 ? -16.763 31.668 -39.798 1.000 43.744 179 PRO A N 1
ATOM 1282 C CA . PRO A 1 199 ? -17.450 30.861 -40.807 1.000 42.164 179 PRO A CA 1
ATOM 1283 C C . PRO A 1 199 ? -18.638 31.566 -41.459 1.000 46.517 179 PRO A C 1
ATOM 1284 O O . PRO A 1 199 ? -19.030 31.158 -42.536 1.000 47.035 179 PRO A O 1
ATOM 1288 N N . ASP A 1 200 ? -19.155 32.642 -40.832 1.000 49.441 180 ASP A N 1
ATOM 1289 C CA . ASP A 1 200 ? -20.155 33.546 -41.399 1.000 44.627 180 ASP A CA 1
ATOM 1290 C C . ASP A 1 200 ? -19.501 34.600 -42.315 1.000 48.390 180 ASP A C 1
ATOM 1291 O O . ASP A 1 200 ? -20.099 34.962 -43.315 1.000 45.003 180 ASP A O 1
ATOM 1296 N N . LEU A 1 201 ? -18.272 35.074 -42.010 1.000 42.813 181 LEU A N 1
ATOM 1297 C CA . LEU A 1 201 ? -17.647 36.218 -42.697 1.000 46.367 181 LEU A CA 1
ATOM 1298 C C . LEU A 1 201 ? -16.678 35.806 -43.820 1.000 43.321 181 LEU A C 1
ATOM 1299 O O . LEU A 1 201 ? -16.472 36.546 -44.781 1.000 47.884 181 LEU A O 1
ATOM 1304 N N . ILE A 1 202 ? -16.096 34.623 -43.688 1.000 40.721 182 ILE A N 1
ATOM 1305 C CA . ILE A 1 202 ? -15.273 34.002 -44.689 1.000 45.127 182 ILE A CA 1
ATOM 1306 C C . ILE A 1 202 ? -15.959 32.700 -45.098 1.000 47.701 182 ILE A C 1
ATOM 1307 O O . ILE A 1 202 ? -15.963 31.760 -44.307 1.000 44.118 182 ILE A O 1
ATOM 1312 N N . GLN A 1 203 ? -16.554 32.697 -46.311 1.000 51.140 183 GLN A N 1
ATOM 1313 C CA . GLN A 1 203 ? -17.365 31.582 -46.787 1.000 53.143 183 GLN A CA 1
ATOM 1314 C C . GLN A 1 203 ? -16.899 31.087 -48.150 1.000 53.079 183 GLN A C 1
ATOM 1315 O O . GLN A 1 203 ? -17.635 30.361 -48.832 1.000 53.090 183 GLN A O 1
ATOM 1321 N N . SER A 1 204 ? -15.677 31.495 -48.485 1.000 47.871 184 SER A N 1
ATOM 1322 C CA . SER A 1 204 ? -14.940 31.063 -49.665 1.000 54.561 184 SER A CA 1
ATOM 1323 C C . SER A 1 204 ? -13.497 30.819 -49.201 1.000 47.341 184 SER A C 1
ATOM 1324 O O . SER A 1 204 ? -13.103 31.338 -48.157 1.000 44.396 184 SER A O 1
ATOM 1327 N N . PRO A 1 205 ? -12.687 30.006 -49.904 1.000 46.062 185 PRO A N 1
ATOM 1328 C CA . PRO A 1 205 ? -11.294 29.787 -49.518 1.000 54.915 185 PRO A CA 1
ATOM 1329 C C . PRO A 1 205 ? -10.484 31.073 -49.624 1.000 49.856 185 PRO A C 1
ATOM 1330 O O . PRO A 1 205 ? -10.804 31.926 -50.447 1.000 56.173 185 PRO A O 1
ATOM 1334 N N . VAL A 1 206 ? -9.503 31.227 -48.736 1.000 45.883 186 VAL A N 1
ATOM 1335 C CA . VAL A 1 206 ? -8.556 32.326 -48.818 1.000 46.508 186 VAL A CA 1
ATOM 1336 C C . VAL A 1 206 ? -7.262 31.800 -49.444 1.000 50.427 186 VAL A C 1
ATOM 1337 O O . VAL A 1 206 ? -6.484 31.071 -48.820 1.000 50.956 186 VAL A O 1
ATOM 1341 N N . PRO A 1 207 ? -6.938 32.266 -50.671 1.000 49.543 187 PRO A N 1
ATOM 1342 C CA . PRO A 1 207 ? -5.758 31.785 -51.369 1.000 46.814 187 PRO A CA 1
ATOM 1343 C C . PRO A 1 207 ? -4.482 32.366 -50.794 1.000 48.181 187 PRO A C 1
ATOM 1344 O O . PRO A 1 207 ? -4.471 33.513 -50.320 1.000 49.660 187 PRO A O 1
ATOM 1348 N N . LEU A 1 208 ? -3.405 31.568 -50.893 1.000 46.509 188 LEU A N 1
ATOM 1349 C CA . LEU A 1 208 ? -2.089 32.089 -50.570 1.000 45.641 188 LEU A CA 1
ATOM 1350 C C . LEU A 1 208 ? -1.580 32.842 -51.792 1.000 47.213 188 LEU A C 1
ATOM 1351 O O . LEU A 1 208 ? -1.932 32.504 -52.889 1.000 52.262 188 LEU A O 1
ATOM 1356 N N . LEU A 1 209 ? -0.825 33.908 -51.612 1.000 58.818 189 LEU A N 1
ATOM 1357 C CA . LEU A 1 209 ? -0.146 34.588 -52.698 1.000 43.096 189 LEU A CA 1
ATOM 1358 C C . LEU A 1 209 ? 1.300 34.099 -52.699 1.000 46.725 189 LEU A C 1
ATOM 1359 O O . LEU A 1 209 ? 2.141 34.686 -52.039 1.000 47.392 189 LEU A O 1
ATOM 1364 N N . LYS A 1 210 ? 1.572 33.017 -53.417 1.000 46.079 190 LYS A N 1
ATOM 1365 C CA . LYS A 1 210 ? 2.903 32.473 -53.516 1.000 47.506 190 LYS A CA 1
ATOM 1366 C C . LYS A 1 210 ? 3.790 33.194 -54.534 1.000 49.008 190 LYS A C 1
ATOM 1367 O O . LYS A 1 210 ? 3.310 33.968 -55.394 1.000 49.966 190 LYS A O 1
ATOM 1373 N N . HIS A 1 211 ? 5.084 32.887 -54.321 1.000 47.320 191 HIS A N 1
ATOM 1374 C CA . HIS A 1 211 ? 6.244 33.088 -55.182 1.000 58.243 191 HIS A CA 1
ATOM 1375 C C . HIS A 1 211 ? 5.851 32.981 -56.642 1.000 54.533 191 HIS A C 1
ATOM 1376 O O . HIS A 1 211 ? 5.342 31.943 -57.039 1.000 50.719 191 HIS A O 1
ATOM 1383 N N . HIS A 1 212 ? 6.203 34.019 -57.400 1.000 57.448 192 HIS A N 1
ATOM 1384 C CA . HIS A 1 212 ? 6.408 33.940 -58.843 1.000 57.663 192 HIS A CA 1
ATOM 1385 C C . HIS A 1 212 ? 5.061 33.895 -59.544 1.000 61.308 192 HIS A C 1
ATOM 1386 O O . HIS A 1 212 ? 4.989 33.441 -60.677 1.000 67.995 192 HIS A O 1
ATOM 1393 N N . LYS A 1 213 ? 4.013 34.352 -58.827 1.000 66.980 193 LYS A N 1
ATOM 1394 C CA . LYS A 1 213 ? 2.663 34.349 -59.364 1.000 59.429 193 LYS A CA 1
ATOM 1395 C C . LYS A 1 213 ? 2.089 35.728 -59.142 1.000 56.110 193 LYS A C 1
ATOM 1396 O O . LYS A 1 213 ? 2.014 36.202 -58.019 1.000 65.842 193 LYS A O 1
ATOM 1402 N N . ASN A 1 214 ? 1.821 36.417 -60.257 1.000 55.933 194 ASN A N 1
ATOM 1403 C CA . ASN A 1 214 ? 1.135 37.696 -60.227 1.000 56.555 194 ASN A CA 1
ATOM 1404 C C . ASN A 1 214 ? -0.328 37.474 -59.896 1.000 61.359 194 ASN A C 1
ATOM 1405 O O . ASN A 1 214 ? -1.055 36.929 -60.718 1.000 68.320 194 ASN A O 1
ATOM 1410 N N . ALA A 1 215 ? -0.743 37.880 -58.693 1.000 59.237 195 ALA A N 1
ATOM 1411 C CA . ALA A 1 215 ? -2.118 37.645 -58.285 1.000 53.233 195 ALA A CA 1
ATOM 1412 C C . ALA A 1 215 ? -2.588 38.724 -57.312 1.000 49.368 195 ALA A C 1
ATOM 1413 O O . ALA A 1 215 ? -1.796 39.426 -56.721 1.000 54.518 195 ALA A O 1
ATOM 1415 N N . SER A 1 216 ? -3.899 38.905 -57.223 1.000 55.471 196 SER A N 1
ATOM 1416 C CA . SER A 1 216 ? -4.541 39.851 -56.329 1.000 51.385 196 SER A CA 1
ATOM 1417 C C . SER A 1 216 ? -5.520 39.113 -55.423 1.000 51.845 196 SER A C 1
ATOM 1418 O O . SER A 1 216 ? -6.134 38.115 -55.833 1.000 49.474 196 SER A O 1
ATOM 1421 N N . LEU A 1 217 ? -5.675 39.637 -54.197 1.000 47.014 197 LEU A N 1
ATOM 1422 C CA . LEU A 1 217 ? -6.753 39.203 -53.321 1.000 43.693 197 LEU A CA 1
ATOM 1423 C C . LEU A 1 217 ? -7.386 40.450 -52.745 1.000 40.395 197 LEU A C 1
ATOM 1424 O O . LEU A 1 217 ? -6.671 41.340 -52.274 1.000 42.992 197 LEU A O 1
ATOM 1429 N N . SER A 1 218 ? -8.726 40.475 -52.764 1.000 41.320 198 SER A N 1
ATOM 1430 C CA . SER A 1 218 ? -9.497 41.559 -52.171 1.000 40.283 198 SER A CA 1
ATOM 1431 C C . SER A 1 218 ? -10.465 40.996 -51.123 1.000 40.686 198 SER A C 1
ATOM 1432 O O . SER A 1 218 ? -11.122 39.959 -51.331 1.000 47.538 198 SER A O 1
ATOM 1435 N N . LEU A 1 219 ? -10.511 41.677 -49.968 1.000 39.920 199 LEU A N 1
ATOM 1436 C CA . LEU A 1 219 ? -11.350 41.305 -48.824 1.000 44.176 199 LEU A CA 1
ATOM 1437 C C . LEU A 1 219 ? -11.990 42.576 -48.293 1.000 42.105 199 LEU A C 1
ATOM 1438 O O . LEU A 1 219 ? -11.398 43.667 -48.364 1.000 40.374 199 LEU A O 1
ATOM 1443 N N . SER A 1 220 ? -13.115 42.393 -47.594 1.000 40.920 200 SER A N 1
ATOM 1444 C CA . SER A 1 220 ? -13.711 43.541 -46.929 1.000 43.896 200 SER A CA 1
ATOM 1445 C C . SER A 1 220 ? -12.876 43.850 -45.701 1.000 39.913 200 SER A C 1
ATOM 1446 O O . SER A 1 220 ? -12.281 42.982 -45.120 1.000 44.835 200 SER A O 1
ATOM 1449 N N . GLN A 1 221 ? -12.836 45.107 -45.303 1.000 49.966 201 GLN A N 1
ATOM 1450 C CA . GLN A 1 221 ? -12.277 45.511 -44.015 1.000 44.793 201 GLN A CA 1
ATOM 1451 C C . GLN A 1 221 ? -12.878 44.717 -42.866 1.000 43.785 201 GLN A C 1
ATOM 1452 O O . GLN A 1 221 ? -12.192 44.466 -41.867 1.000 50.172 201 GLN A O 1
ATOM 1458 N N . GLN A 1 222 ? -14.183 44.420 -42.993 1.000 49.513 202 GLN A N 1
ATOM 1459 C CA . GLN A 1 222 ? -14.907 43.624 -42.003 1.000 51.765 202 GLN A CA 1
ATOM 1460 C C . GLN A 1 222 ? -14.311 42.202 -41.941 1.000 51.708 202 GLN A C 1
ATOM 1461 O O . GLN A 1 222 ? -13.940 41.707 -40.880 1.000 45.845 202 GLN A O 1
ATOM 1467 N N . GLN A 1 223 ? -14.241 41.514 -43.092 1.000 45.718 203 GLN A N 1
ATOM 1468 C CA . GLN A 1 223 ? -13.574 40.220 -43.177 1.000 47.785 203 GLN A CA 1
ATOM 1469 C C . GLN A 1 223 ? -12.173 40.249 -42.540 1.000 42.267 203 GLN A C 1
ATOM 1470 O O . GLN A 1 223 ? -11.831 39.361 -41.784 1.000 40.831 203 GLN A O 1
ATOM 1476 N N . ILE A 1 224 ? -11.398 41.306 -42.769 1.000 46.676 204 ILE A N 1
ATOM 1477 C CA . ILE A 1 224 ? -10.060 41.403 -42.205 1.000 46.876 204 ILE A CA 1
ATOM 1478 C C . ILE A 1 224 ? -10.100 41.501 -40.684 1.000 42.199 204 ILE A C 1
ATOM 1479 O O . ILE A 1 224 ? -9.326 40.779 -40.060 1.000 44.307 204 ILE A O 1
ATOM 1484 N N . SER A 1 225 ? -11.028 42.286 -40.122 1.000 41.679 205 SER A N 1
ATOM 1485 C CA . SER A 1 225 ? -11.188 42.422 -38.682 1.000 42.471 205 SER A CA 1
ATOM 1486 C C . SER A 1 225 ? -11.411 41.051 -38.016 1.000 46.820 205 SER A C 1
ATOM 1487 O O . SER A 1 225 ? -10.851 40.734 -36.943 1.000 46.722 205 SER A O 1
ATOM 1490 N N . CYS A 1 226 ? -12.177 40.206 -38.694 1.000 42.058 206 CYS A N 1
ATOM 1491 C CA . CYS A 1 226 ? -12.469 38.870 -38.217 1.000 39.977 206 CYS A CA 1
ATOM 1492 C C . CYS A 1 226 ? -11.199 38.000 -38.238 1.000 48.976 206 CYS A C 1
ATOM 1493 O O . CYS A 1 226 ? -10.863 37.345 -37.213 1.000 38.376 206 CYS A O 1
ATOM 1496 N N . LEU A 1 227 ? -10.496 37.997 -39.407 1.000 39.022 207 LEU A N 1
ATOM 1497 C CA . LEU A 1 227 ? -9.233 37.262 -39.506 1.000 41.023 207 LEU A CA 1
ATOM 1498 C C . LEU A 1 227 ? -8.242 37.716 -38.422 1.000 43.902 207 LEU A C 1
ATOM 1499 O O . LEU A 1 227 ? -7.606 36.894 -37.788 1.000 41.366 207 LEU A O 1
ATOM 1504 N N . LEU A 1 228 ? -8.197 39.023 -38.146 1.000 44.827 208 LEU A N 1
ATOM 1505 C CA . LEU A 1 228 ? -7.243 39.571 -37.218 1.000 42.798 208 LEU A CA 1
ATOM 1506 C C . LEU A 1 228 ? -7.666 39.249 -35.791 1.000 43.141 208 LEU A C 1
ATOM 1507 O O . LEU A 1 228 ? -6.797 39.101 -34.928 1.000 45.369 208 LEU A O 1
ATOM 1512 N N . ALA A 1 229 ? -8.974 39.197 -35.526 1.000 43.523 209 ALA A N 1
ATOM 1513 C CA . ALA A 1 229 ? -9.437 38.838 -34.189 1.000 41.488 209 ALA A CA 1
ATOM 1514 C C . ALA A 1 229 ? -9.006 37.405 -33.924 1.000 44.211 209 ALA A C 1
ATOM 1515 O O . ALA A 1 229 ? -8.516 37.144 -32.850 1.000 39.079 209 ALA A O 1
ATOM 1517 N N . ASN A 1 230 ? -9.081 36.529 -34.958 1.000 40.663 210 ASN A N 1
ATOM 1518 C CA . ASN A 1 230 ? -8.570 35.180 -34.879 1.000 39.856 210 ASN A CA 1
ATOM 1519 C C . ASN A 1 230 ? -7.069 35.157 -34.575 1.000 42.741 210 ASN A C 1
ATOM 1520 O O . ASN A 1 230 ? -6.604 34.367 -33.769 1.000 49.678 210 ASN A O 1
ATOM 1525 N N . ALA A 1 231 ? -6.288 35.993 -35.248 1.000 40.657 211 ALA A N 1
ATOM 1526 C CA . ALA A 1 231 ? -4.858 36.056 -35.004 1.000 40.770 211 ALA A CA 1
ATOM 1527 C C . ALA A 1 231 ? -4.550 36.526 -33.572 1.000 41.449 211 ALA A C 1
ATOM 1528 O O . ALA A 1 231 ? -3.589 36.105 -32.960 1.000 40.883 211 ALA A O 1
ATOM 1530 N N . PHE A 1 232 ? -5.287 37.524 -33.102 1.000 43.021 212 PHE A N 1
ATOM 1531 C CA . PHE A 1 232 ? -5.140 38.048 -31.760 1.000 45.472 212 PHE A CA 1
ATOM 1532 C C . PHE A 1 232 ? -5.293 36.890 -30.757 1.000 47.971 212 PHE A C 1
ATOM 1533 O O . PHE A 1 232 ? -4.555 36.829 -29.762 1.000 38.233 212 PHE A O 1
ATOM 1541 N N . LEU A 1 233 ? -6.210 35.954 -31.070 1.000 39.842 213 LEU A N 1
ATOM 1542 C CA . LEU A 1 233 ? -6.511 34.808 -30.218 1.000 44.387 213 LEU A CA 1
ATOM 1543 C C . LEU A 1 233 ? -5.719 33.569 -30.645 1.000 44.430 213 LEU A C 1
ATOM 1544 O O . LEU A 1 233 ? -6.075 32.452 -30.272 1.000 45.125 213 LEU A O 1
ATOM 1549 N N . CYS A 1 234 ? -4.703 33.784 -31.500 1.000 40.322 214 CYS A N 1
ATOM 1550 C CA . CYS A 1 234 ? -3.769 32.760 -31.920 1.000 40.805 214 CYS A CA 1
ATOM 1551 C C . CYS A 1 234 ? -4.480 31.498 -32.407 1.000 44.537 214 CYS A C 1
ATOM 1552 O O . CYS A 1 234 ? -4.085 30.390 -32.016 1.000 45.518 214 CYS A O 1
ATOM 1555 N N . THR A 1 235 ? -5.480 31.667 -33.292 1.000 38.001 215 THR A N 1
ATOM 1556 C CA . THR A 1 235 ? -6.255 30.518 -33.727 1.000 44.219 215 THR A CA 1
ATOM 1557 C C . THR A 1 235 ? -5.762 29.896 -35.019 1.000 41.225 215 THR A C 1
ATOM 1558 O O . THR A 1 235 ? -6.227 28.799 -35.351 1.000 37.195 215 THR A O 1
ATOM 1562 N N . PHE A 1 236 ? -4.831 30.544 -35.746 1.000 47.544 216 PHE A N 1
ATOM 1563 C CA . PHE A 1 236 ? -4.499 30.029 -37.085 1.000 46.489 216 PHE A CA 1
ATOM 1564 C C . PHE A 1 236 ? -3.673 28.768 -36.943 1.000 44.970 216 PHE A C 1
ATOM 1565 O O . PHE A 1 236 ? -2.608 28.809 -36.312 1.000 44.230 216 PHE A O 1
ATOM 1573 N N . PRO A 1 237 ? -4.200 27.626 -37.454 1.000 41.906 217 PRO A N 1
ATOM 1574 C CA . PRO A 1 237 ? -3.534 26.332 -37.367 1.000 43.606 217 PRO A CA 1
ATOM 1575 C C . PRO A 1 237 ? -2.305 26.258 -38.260 1.000 43.185 217 PRO A C 1
ATOM 1576 O O . PRO A 1 237 ? -2.351 26.819 -39.330 1.000 42.433 217 PRO A O 1
ATOM 1580 N N . ARG A 1 238 ? -1.240 25.574 -37.758 1.000 48.598 218 ARG A N 1
ATOM 1581 C CA . ARG A 1 238 ? -0.048 25.170 -38.500 1.000 44.239 218 ARG A CA 1
ATOM 1582 C C . ARG A 1 238 ? 0.917 26.341 -38.724 1.000 43.545 218 ARG A C 1
ATOM 1583 O O . ARG A 1 238 ? 1.892 26.247 -39.475 1.000 45.474 218 ARG A O 1
ATOM 1591 N N . ARG A 1 239 ? 0.662 27.441 -38.023 1.000 37.357 219 ARG A N 1
ATOM 1592 C CA . ARG A 1 239 ? 1.365 28.689 -38.264 1.000 42.654 219 ARG A CA 1
ATOM 1593 C C . ARG A 1 239 ? 2.118 29.092 -36.996 1.000 40.601 219 ARG A C 1
ATOM 1594 O O . ARG A 1 239 ? 2.555 30.224 -36.943 1.000 40.775 219 ARG A O 1
ATOM 1602 N N . ASN A 1 240 ? 2.308 28.155 -36.052 1.000 41.117 220 ASN A N 1
ATOM 1603 C CA . ASN A 1 240 ? 2.987 28.388 -34.786 1.000 45.748 220 ASN A CA 1
ATOM 1604 C C . ASN A 1 240 ? 4.397 27.788 -34.723 1.000 46.767 220 ASN A C 1
ATOM 1605 O O . ASN A 1 240 ? 5.245 28.299 -34.021 1.000 52.348 220 ASN A O 1
ATOM 1610 N N . THR A 1 241 ? 4.667 26.711 -35.451 1.000 45.680 221 THR A N 1
ATOM 1611 C CA . THR A 1 241 ? 5.912 25.987 -35.251 1.000 49.541 221 THR A CA 1
ATOM 1612 C C . THR A 1 241 ? 7.097 26.877 -35.634 1.000 48.388 221 THR A C 1
ATOM 1613 O O . THR A 1 241 ? 7.097 27.563 -36.654 1.000 60.742 221 THR A O 1
ATOM 1617 N N . LEU A 1 242 ? 8.140 26.811 -34.810 1.000 57.986 222 LEU A N 1
ATOM 1618 C CA . LEU A 1 242 ? 9.427 27.459 -35.058 1.000 56.399 222 LEU A CA 1
ATOM 1619 C C . LEU A 1 242 ? 10.418 26.541 -35.782 1.000 58.290 222 LEU A C 1
ATOM 1620 O O . LEU A 1 242 ? 11.507 27.055 -36.083 1.000 53.608 222 LEU A O 1
ATOM 1625 N N . LYS A 1 243 ? 10.070 25.249 -36.065 1.000 61.249 223 LYS A N 1
ATOM 1626 C CA . LYS A 1 243 ? 10.981 24.283 -36.691 1.000 63.235 223 LYS A CA 1
ATOM 1627 C C . LYS A 1 243 ? 11.462 24.800 -38.069 1.000 68.543 223 LYS A C 1
ATOM 1628 O O . LYS A 1 243 ? 10.676 25.401 -38.809 1.000 58.470 223 LYS A O 1
ATOM 1634 N N . ARG A 1 244 ? 12.773 24.642 -38.389 1.000 71.814 224 ARG A N 1
ATOM 1635 C CA . ARG A 1 244 ? 13.405 25.348 -39.495 1.000 67.328 224 ARG A CA 1
ATOM 1636 C C . ARG A 1 244 ? 12.754 24.985 -40.833 1.000 79.737 224 ARG A C 1
ATOM 1637 O O . ARG A 1 244 ? 12.549 25.898 -41.648 1.000 89.886 224 ARG A O 1
ATOM 1645 N N . LYS A 1 245 ? 12.415 23.703 -41.100 1.000 58.681 225 LYS A N 1
ATOM 1646 C CA . LYS A 1 245 ? 12.020 23.417 -42.475 1.000 79.354 225 LYS A CA 1
ATOM 1647 C C . LYS A 1 245 ? 10.566 22.952 -42.534 1.000 79.076 225 LYS A C 1
ATOM 1648 O O . LYS A 1 245 ? 10.293 21.838 -42.973 1.000 106.331 225 LYS A O 1
ATOM 1654 N N . SER A 1 246 ? 9.673 23.850 -42.105 1.000 63.048 226 SER A N 1
ATOM 1655 C CA . SER A 1 246 ? 8.263 23.588 -41.836 1.000 56.633 226 SER A CA 1
ATOM 1656 C C . SER A 1 246 ? 7.414 24.058 -43.013 1.000 57.586 226 SER A C 1
ATOM 1657 O O . SER A 1 246 ? 7.880 24.898 -43.800 1.000 50.911 226 SER A O 1
ATOM 1660 N N . GLU A 1 247 ? 6.146 23.604 -43.062 1.000 53.980 227 GLU A N 1
ATOM 1661 C CA . GLU A 1 247 ? 5.201 23.871 -44.144 1.000 51.657 227 GLU A CA 1
ATOM 1662 C C . GLU A 1 247 ? 5.143 25.355 -44.555 1.000 53.262 227 GLU A C 1
ATOM 1663 O O . GLU A 1 247 ? 5.078 25.692 -45.732 1.000 60.085 227 GLU A O 1
ATOM 1669 N N . TYR A 1 248 ? 5.097 26.251 -43.563 1.000 54.689 228 TYR A N 1
ATOM 1670 C CA . TYR A 1 248 ? 4.768 27.658 -43.729 1.000 47.677 228 TYR A CA 1
ATOM 1671 C C . TYR A 1 248 ? 6.010 28.458 -43.356 1.000 43.936 228 TYR A C 1
ATOM 1672 O O . TYR A 1 248 ? 5.911 29.628 -42.957 1.000 45.693 228 TYR A O 1
ATOM 1681 N N . SER A 1 249 ? 7.202 27.875 -43.489 1.000 41.556 229 SER A N 1
ATOM 1682 C CA . SER A 1 249 ? 8.392 28.607 -43.016 1.000 49.858 229 SER A CA 1
ATOM 1683 C C . SER A 1 249 ? 8.798 29.743 -43.965 1.000 48.660 229 SER A C 1
ATOM 1684 O O . SER A 1 249 ? 9.535 30.646 -43.546 1.000 47.696 229 SER A O 1
ATOM 1687 N N . THR A 1 250 ? 8.270 29.736 -45.215 1.000 48.358 230 THR A N 1
ATOM 1688 C CA . THR A 1 250 ? 8.410 30.885 -46.121 1.000 47.535 230 THR A CA 1
ATOM 1689 C C . THR A 1 250 ? 7.291 31.928 -46.006 1.000 50.578 230 THR A C 1
ATOM 1690 O O . THR A 1 250 ? 7.196 32.801 -46.873 1.000 53.957 230 THR A O 1
ATOM 1694 N N . PHE A 1 251 ? 6.416 31.786 -44.984 1.000 47.671 231 PHE A N 1
ATOM 1695 C CA . PHE A 1 251 ? 5.350 32.746 -44.751 1.000 51.009 231 PHE A CA 1
ATOM 1696 C C . PHE A 1 251 ? 5.579 33.464 -43.436 1.000 44.994 231 PHE A C 1
ATOM 1697 O O . PHE A 1 251 ? 6.188 32.931 -42.543 1.000 51.354 231 PHE A O 1
ATOM 1705 N N . PRO A 1 252 ? 5.121 34.711 -43.298 1.000 48.435 232 PRO A N 1
ATOM 1706 C CA . PRO A 1 252 ? 5.246 35.415 -42.027 1.000 48.481 232 PRO A CA 1
ATOM 1707 C C . PRO A 1 252 ? 4.389 34.774 -40.938 1.000 50.993 232 PRO A C 1
ATOM 1708 O O . PRO A 1 252 ? 3.492 33.976 -41.219 1.000 48.927 232 PRO A O 1
ATOM 1712 N N . ASP A 1 253 ? 4.693 35.164 -39.685 1.000 54.988 233 ASP A N 1
ATOM 1713 C CA . ASP A 1 253 ? 3.857 34.799 -38.560 1.000 54.171 233 ASP A CA 1
ATOM 1714 C C . ASP A 1 253 ? 2.581 35.633 -38.667 1.000 47.054 233 ASP A C 1
ATOM 1715 O O . ASP A 1 253 ? 2.576 36.679 -39.335 1.000 47.454 233 ASP A O 1
ATOM 1720 N N . ILE A 1 254 ? 1.513 35.128 -38.040 1.000 43.675 234 ILE A N 1
ATOM 1721 C CA . ILE A 1 254 ? 0.181 35.727 -38.126 1.000 44.646 234 ILE A CA 1
ATOM 1722 C C . ILE A 1 254 ? -0.471 35.688 -36.752 1.000 44.228 234 ILE A C 1
ATOM 1723 O O . ILE A 1 254 ? -0.956 36.741 -36.317 1.000 37.816 234 ILE A O 1
ATOM 1728 N N . ASN A 1 255 ? -0.383 34.533 -36.031 1.000 43.428 235 ASN A N 1
ATOM 1729 C CA . ASN A 1 255 ? -0.842 34.527 -34.649 1.000 37.933 235 ASN A CA 1
ATOM 1730 C C . ASN A 1 255 ? -0.043 35.569 -33.855 1.000 39.746 235 ASN A C 1
ATOM 1731 O O . ASN A 1 255 ? 1.107 35.864 -34.193 1.000 38.218 235 ASN A O 1
ATOM 1736 N N . PHE A 1 256 ? -0.696 36.258 -32.889 1.000 42.166 236 PHE A N 1
ATOM 1737 C CA . PHE A 1 256 ? -0.071 37.420 -32.273 1.000 41.783 236 PHE A CA 1
ATOM 1738 C C . PHE A 1 256 ? 0.829 37.038 -31.109 1.000 41.089 236 PHE A C 1
ATOM 1739 O O . PHE A 1 256 ? 1.360 37.908 -30.473 1.000 44.093 236 PHE A O 1
ATOM 1747 N N . ASN A 1 257 ? 1.006 35.758 -30.842 1.000 43.709 237 ASN A N 1
ATOM 1748 C CA . ASN A 1 257 ? 1.736 35.312 -29.663 1.000 48.921 237 ASN A CA 1
ATOM 1749 C C . ASN A 1 257 ? 3.124 35.966 -29.585 1.000 45.055 237 ASN A C 1
ATOM 1750 O O . ASN A 1 257 ? 3.522 36.391 -28.515 1.000 48.518 237 ASN A O 1
ATOM 1755 N N . ARG A 1 258 ? 3.848 36.116 -30.692 1.000 47.604 238 ARG A N 1
ATOM 1756 C CA . ARG A 1 258 ? 5.220 36.619 -30.646 1.000 47.155 238 ARG A CA 1
ATOM 1757 C C . ARG A 1 258 ? 5.266 38.077 -30.193 1.000 47.348 238 ARG A C 1
ATOM 1758 O O . ARG A 1 258 ? 6.268 38.526 -29.603 1.000 39.069 238 ARG A O 1
ATOM 1766 N N . LEU A 1 259 ? 4.172 38.805 -30.443 1.000 47.002 239 LEU A N 1
ATOM 1767 C CA . LEU A 1 259 ? 4.025 40.163 -29.921 1.000 40.680 239 LEU A CA 1
ATOM 1768 C C . LEU A 1 259 ? 3.881 40.133 -28.398 1.000 38.552 239 LEU A C 1
ATOM 1769 O O . LEU A 1 259 ? 4.500 40.929 -27.672 1.000 37.995 239 LEU A O 1
ATOM 1774 N N . TYR A 1 260 ? 3.011 39.241 -27.934 1.000 37.863 240 TYR A N 1
ATOM 1775 C CA . TYR A 1 260 ? 2.720 39.111 -26.528 1.000 43.380 240 TYR A CA 1
ATOM 1776 C C . TYR A 1 260 ? 3.972 38.642 -25.774 1.000 42.884 240 TYR A C 1
ATOM 1777 O O . TYR A 1 260 ? 4.047 38.962 -24.602 1.000 43.701 240 TYR A O 1
ATOM 1786 N N . GLN A 1 261 ? 4.875 37.854 -26.417 1.000 47.364 241 GLN A N 1
ATOM 1787 C CA . GLN A 1 261 ? 6.121 37.351 -25.829 1.000 47.763 241 GLN A CA 1
ATOM 1788 C C . GLN A 1 261 ? 7.179 38.449 -25.731 1.000 43.464 241 GLN A C 1
ATOM 1789 O O . GLN A 1 261 ? 8.107 38.294 -24.975 1.000 40.070 241 GLN A O 1
ATOM 1795 N N . SER A 1 262 ? 7.065 39.549 -26.481 1.000 43.919 242 SER A N 1
ATOM 1796 C CA . SER A 1 262 ? 8.084 40.588 -26.502 1.000 44.948 242 SER A CA 1
ATOM 1797 C C . SER A 1 262 ? 7.974 41.512 -25.279 1.000 46.909 242 SER A C 1
ATOM 1798 O O . SER A 1 262 ? 7.035 41.376 -24.488 1.000 54.243 242 SER A O 1
ATOM 1801 N N . THR A 1 263 ? 8.973 42.424 -25.128 1.000 48.005 243 THR A N 1
ATOM 1802 C CA . THR A 1 263 ? 9.096 43.342 -24.006 1.000 49.681 243 THR A CA 1
ATOM 1803 C C . THR A 1 263 ? 9.481 44.749 -24.482 1.000 50.528 243 THR A C 1
ATOM 1804 O O . THR A 1 263 ? 9.917 44.960 -25.616 1.000 48.696 243 THR A O 1
ATOM 1808 N N . GLY A 1 264 ? 9.367 45.702 -23.537 1.000 45.382 244 GLY A N 1
ATOM 1809 C CA . GLY A 1 264 ? 9.773 47.073 -23.727 1.000 42.395 244 GLY A CA 1
ATOM 1810 C C . GLY A 1 264 ? 8.592 47.954 -24.091 1.000 43.347 244 GLY A C 1
ATOM 1811 O O . GLY A 1 264 ? 7.530 47.464 -24.471 1.000 47.993 244 GLY A O 1
ATOM 1812 N N . PRO A 1 265 ? 8.719 49.284 -23.956 1.000 53.246 245 PRO A N 1
ATOM 1813 C CA . PRO A 1 265 ? 7.572 50.182 -24.167 1.000 52.664 245 PRO A CA 1
ATOM 1814 C C . PRO A 1 265 ? 7.066 50.270 -25.600 1.000 46.574 245 PRO A C 1
ATOM 1815 O O . PRO A 1 265 ? 5.862 50.437 -25.789 1.000 54.112 245 PRO A O 1
ATOM 1819 N N . ALA A 1 266 ? 7.924 50.162 -26.599 1.000 45.612 246 ALA A N 1
ATOM 1820 C CA . ALA A 1 266 ? 7.427 50.194 -27.998 1.000 51.202 246 ALA A CA 1
ATOM 1821 C C . ALA A 1 266 ? 6.435 49.060 -28.253 1.000 45.570 246 ALA A C 1
ATOM 1822 O O . ALA A 1 266 ? 5.371 49.287 -28.818 1.000 51.234 246 ALA A O 1
ATOM 1824 N N . VAL A 1 267 ? 6.738 47.876 -27.725 1.000 46.889 247 VAL A N 1
ATOM 1825 C CA . VAL A 1 267 ? 5.826 46.738 -27.786 1.000 47.706 247 VAL A CA 1
ATOM 1826 C C . VAL A 1 267 ? 4.481 47.031 -27.107 1.000 43.658 247 VAL A C 1
ATOM 1827 O O . VAL A 1 267 ? 3.444 46.752 -27.710 1.000 47.937 247 VAL A O 1
ATOM 1831 N N . LEU A 1 268 ? 4.459 47.599 -25.878 1.000 47.132 248 LEU A N 1
ATOM 1832 C CA . LEU A 1 268 ? 3.186 47.916 -25.226 1.000 50.469 248 LEU A CA 1
ATOM 1833 C C . LEU A 1 268 ? 2.392 48.888 -26.106 1.000 49.213 248 LEU A C 1
ATOM 1834 O O . LEU A 1 268 ? 1.171 48.775 -26.203 1.000 40.719 248 LEU A O 1
ATOM 1839 N N . GLU A 1 269 ? 3.092 49.856 -26.720 1.000 45.993 249 GLU A N 1
ATOM 1840 C CA . GLU A 1 269 ? 2.460 50.863 -27.551 1.000 46.561 249 GLU A CA 1
ATOM 1841 C C . GLU A 1 269 ? 1.850 50.251 -28.806 1.000 48.404 249 GLU A C 1
ATOM 1842 O O . GLU A 1 269 ? 0.855 50.770 -29.307 1.000 51.781 249 GLU A O 1
ATOM 1848 N N . LYS A 1 270 ? 2.475 49.203 -29.359 1.000 46.198 250 LYS A N 1
ATOM 1849 C CA . LYS A 1 270 ? 1.897 48.557 -30.513 1.000 42.352 250 LYS A CA 1
ATOM 1850 C C . LYS A 1 270 ? 0.653 47.784 -30.093 1.000 42.442 250 LYS A C 1
ATOM 1851 O O . LYS A 1 270 ? -0.375 47.798 -30.783 1.000 44.558 250 LYS A O 1
ATOM 1857 N N . LEU A 1 271 ? 0.730 47.106 -28.943 1.000 43.072 251 LEU A N 1
ATOM 1858 C CA . LEU A 1 271 ? -0.475 46.530 -28.372 1.000 46.263 251 LEU A CA 1
ATOM 1859 C C . LEU A 1 271 ? -1.601 47.558 -28.190 1.000 47.357 251 LEU A C 1
ATOM 1860 O O . LEU A 1 271 ? -2.773 47.263 -28.474 1.000 46.757 251 LEU A O 1
ATOM 1865 N N . LYS A 1 272 ? -1.269 48.759 -27.712 1.000 45.937 252 LYS A N 1
ATOM 1866 C CA . LYS A 1 272 ? -2.291 49.780 -27.564 1.000 52.167 252 LYS A CA 1
ATOM 1867 C C . LYS A 1 272 ? -2.930 50.142 -28.901 1.000 48.626 252 LYS A C 1
ATOM 1868 O O . LYS A 1 272 ? -4.148 50.334 -28.919 1.000 48.272 252 LYS A O 1
ATOM 1874 N N . CYS A 1 273 ? -2.113 50.208 -29.985 1.000 46.074 253 CYS A N 1
ATOM 1875 C CA . CYS A 1 273 ? -2.611 50.491 -31.331 1.000 50.983 253 CYS A CA 1
ATOM 1876 C C . CYS A 1 273 ? -3.624 49.440 -31.803 1.000 54.364 253 CYS A C 1
ATOM 1877 O O . CYS A 1 273 ? -4.622 49.743 -32.469 1.000 48.377 253 CYS A O 1
ATOM 1880 N N . ILE A 1 274 ? -3.312 48.192 -31.451 1.000 47.270 254 ILE A N 1
ATOM 1881 C CA . ILE A 1 274 ? -4.086 47.023 -31.827 1.000 41.211 254 ILE A CA 1
ATOM 1882 C C . ILE A 1 274 ? -5.394 46.955 -31.030 1.000 44.491 254 ILE A C 1
ATOM 1883 O O . ILE A 1 274 ? -6.468 46.684 -31.616 1.000 42.525 254 ILE A O 1
ATOM 1888 N N . MET A 1 275 ? -5.308 47.212 -29.706 1.000 45.447 255 MET A N 1
ATOM 1889 C CA . MET A 1 275 ? -6.482 47.292 -28.851 1.000 47.443 255 MET A CA 1
ATOM 1890 C C . MET A 1 275 ? -7.462 48.314 -29.448 1.000 48.639 255 MET A C 1
ATOM 1891 O O . MET A 1 275 ? -8.685 48.093 -29.512 1.000 49.430 255 MET A O 1
ATOM 1896 N N . HIS A 1 276 ? -6.888 49.457 -29.839 1.000 43.460 256 HIS A N 1
ATOM 1897 C CA . HIS A 1 276 ? -7.646 50.597 -30.301 1.000 49.647 256 HIS A CA 1
ATOM 1898 C C . HIS A 1 276 ? -8.336 50.273 -31.633 1.000 48.585 256 HIS A C 1
ATOM 1899 O O . HIS A 1 276 ? -9.472 50.710 -31.868 1.000 41.159 256 HIS A O 1
ATOM 1906 N N . TYR A 1 277 ? -7.603 49.568 -32.516 1.000 47.581 257 TYR A N 1
ATOM 1907 C CA . TYR A 1 277 ? -8.138 49.097 -33.784 1.000 46.482 257 TYR A CA 1
ATOM 1908 C C . TYR A 1 277 ? -9.392 48.301 -33.474 1.000 43.714 257 TYR A C 1
ATOM 1909 O O . TYR A 1 277 ? -10.412 48.516 -34.076 1.000 42.006 257 TYR A O 1
ATOM 1918 N N . PHE A 1 278 ? -9.333 47.376 -32.520 1.000 46.099 258 PHE A N 1
ATOM 1919 C CA . PHE A 1 278 ? -10.498 46.537 -32.293 1.000 48.292 258 PHE A CA 1
ATOM 1920 C C . PHE A 1 278 ? -11.662 47.325 -31.710 1.000 50.602 258 PHE A C 1
ATOM 1921 O O . PHE A 1 278 ? -12.820 46.930 -31.933 1.000 41.443 258 PHE A O 1
ATOM 1929 N N . ARG A 1 279 ? -11.331 48.331 -30.875 1.000 55.928 259 ARG A N 1
ATOM 1930 C CA . ARG A 1 279 ? -12.363 49.187 -30.309 1.000 56.493 259 ARG A CA 1
ATOM 1931 C C . ARG A 1 279 ? -13.065 49.917 -31.451 1.000 54.030 259 ARG A C 1
ATOM 1932 O O . ARG A 1 279 ? -14.262 50.023 -31.423 1.000 55.109 259 ARG A O 1
ATOM 1940 N N . ARG A 1 280 ? -12.320 50.333 -32.478 1.000 50.165 260 ARG A N 1
ATOM 1941 C CA . ARG A 1 280 ? -12.871 51.062 -33.606 1.000 53.221 260 ARG A CA 1
ATOM 1942 C C . ARG A 1 280 ? -13.744 50.185 -34.500 1.000 49.950 260 ARG A C 1
ATOM 1943 O O . ARG A 1 280 ? -14.833 50.610 -34.892 1.000 54.092 260 ARG A O 1
ATOM 1951 N N . VAL A 1 281 ? -13.291 48.960 -34.794 1.000 50.858 261 VAL A N 1
ATOM 1952 C CA . VAL A 1 281 ? -13.885 48.167 -35.864 1.000 47.117 261 VAL A CA 1
ATOM 1953 C C . VAL A 1 281 ? -14.809 47.055 -35.333 1.000 45.525 261 VAL A C 1
ATOM 1954 O O . VAL A 1 281 ? -15.585 46.477 -36.106 1.000 46.169 261 VAL A O 1
ATOM 1958 N N . CYS A 1 282 ? -14.717 46.684 -34.049 1.000 50.510 262 CYS A N 1
ATOM 1959 C CA . CYS A 1 282 ? -15.661 45.692 -33.543 1.000 51.777 262 CYS A CA 1
ATOM 1960 C C . CYS A 1 282 ? -17.051 46.293 -33.306 1.000 53.651 262 CYS A C 1
ATOM 1961 O O . CYS A 1 282 ? -17.193 47.423 -32.805 1.000 50.410 262 CYS A O 1
ATOM 1964 N N . PRO A 1 283 ? -18.135 45.557 -33.627 1.000 53.064 263 PRO A N 1
ATOM 1965 C CA . PRO A 1 283 ? -19.470 46.019 -33.236 1.000 58.659 263 PRO A CA 1
ATOM 1966 C C . PRO A 1 283 ? -19.492 46.157 -31.717 1.000 62.284 263 PRO A C 1
ATOM 1967 O O . PRO A 1 283 ? -18.820 45.363 -31.026 1.000 54.147 263 PRO A O 1
ATOM 1971 N N . THR A 1 284 ? -20.223 47.193 -31.223 1.000 69.095 264 THR A N 1
ATOM 1972 C CA . THR A 1 284 ? -20.512 47.392 -29.795 1.000 68.011 264 THR A CA 1
ATOM 1973 C C . THR A 1 284 ? -21.766 46.576 -29.433 1.000 70.843 264 THR A C 1
ATOM 1974 O O . THR A 1 284 ? -22.404 46.039 -30.335 1.000 63.870 264 THR A O 1
ATOM 1978 N N . GLU A 1 285 ? -22.094 46.427 -28.132 1.000 95.935 265 GLU A N 1
ATOM 1979 C CA . GLU A 1 285 ? -23.281 45.684 -27.702 1.000 101.205 265 GLU A CA 1
ATOM 1980 C C . GLU A 1 285 ? -24.501 46.200 -28.480 1.000 112.067 265 GLU A C 1
ATOM 1981 O O . GLU A 1 285 ? -25.292 45.410 -28.998 1.000 113.729 265 GLU A O 1
ATOM 1987 N N . ARG A 1 286 ? -24.569 47.542 -28.615 1.000 105.807 266 ARG A N 1
ATOM 1988 C CA . ARG A 1 286 ? -25.674 48.277 -29.227 1.000 105.969 266 ARG A CA 1
ATOM 1989 C C . ARG A 1 286 ? -25.762 47.964 -30.734 1.000 101.819 266 ARG A C 1
ATOM 1990 O O . ARG A 1 286 ? -26.750 47.437 -31.238 1.000 81.755 266 ARG A O 1
ATOM 1998 N N . ASP A 1 287 ? -24.727 48.318 -31.495 1.000 86.272 267 ASP A N 1
ATOM 1999 C CA . ASP A 1 287 ? -24.907 48.350 -32.925 1.000 85.054 267 ASP A CA 1
ATOM 2000 C C . ASP A 1 287 ? -23.576 48.117 -33.631 1.000 75.195 267 ASP A C 1
ATOM 2001 O O . ASP A 1 287 ? -22.500 48.214 -33.068 1.000 70.081 267 ASP A O 1
ATOM 2006 N N . ALA A 1 288 ? -23.717 47.922 -34.934 1.000 64.555 268 ALA A N 1
ATOM 2007 C CA . ALA A 1 288 ? -22.614 47.587 -35.791 1.000 63.574 268 ALA A CA 1
ATOM 2008 C C . ALA A 1 288 ? -22.360 48.738 -36.757 1.000 60.717 268 ALA A C 1
ATOM 2009 O O . ALA A 1 288 ? -21.783 48.519 -37.825 1.000 60.089 268 ALA A O 1
ATOM 2011 N N . SER A 1 289 ? -22.712 49.967 -36.361 1.000 61.863 269 SER A N 1
ATOM 2012 C CA . SER A 1 289 ? -22.664 51.060 -37.322 1.000 67.323 269 SER A CA 1
ATOM 2013 C C . SER A 1 289 ? -21.232 51.592 -37.472 1.000 65.276 269 SER A C 1
ATOM 2014 O O . SER A 1 289 ? -20.965 52.276 -38.449 1.000 63.335 269 SER A O 1
ATOM 2017 N N . ASN A 1 290 ? -20.338 51.252 -36.522 1.000 58.278 270 ASN A N 1
ATOM 2018 C CA . ASN A 1 290 ? -18.927 51.665 -36.506 1.000 60.615 270 ASN A CA 1
ATOM 2019 C C . ASN A 1 290 ? -18.056 50.745 -37.389 1.000 56.502 270 ASN A C 1
ATOM 2020 O O . ASN A 1 290 ? -16.884 51.049 -37.663 1.000 57.105 270 ASN A O 1
ATOM 2025 N N . VAL A 1 291 ? -18.610 49.574 -37.781 1.000 50.102 271 VAL A N 1
ATOM 2026 C CA . VAL A 1 291 ? -17.894 48.559 -38.545 1.000 49.669 271 VAL A CA 1
ATOM 2027 C C . VAL A 1 291 ? -17.514 49.183 -39.896 1.000 53.317 271 VAL A C 1
ATOM 2028 O O . VAL A 1 291 ? -18.353 49.823 -40.580 1.000 58.272 271 VAL A O 1
ATOM 2032 N N . PRO A 1 292 ? -16.220 49.091 -40.305 1.000 49.832 272 PRO A N 1
ATOM 2033 C CA . PRO A 1 292 ? -15.766 49.631 -41.588 1.000 49.959 272 PRO A CA 1
ATOM 2034 C C . PRO A 1 292 ? -16.443 49.020 -42.818 1.000 51.036 272 PRO A C 1
ATOM 2035 O O . PRO A 1 292 ? -16.711 47.807 -42.908 1.000 60.762 272 PRO A O 1
ATOM 2039 N N . THR A 1 293 ? -16.637 49.892 -43.825 1.000 57.699 273 THR A N 1
ATOM 2040 C CA . THR A 1 293 ? -17.607 49.677 -44.895 1.000 54.650 273 THR A CA 1
ATOM 2041 C C . THR A 1 293 ? -16.948 49.096 -46.149 1.000 52.309 273 THR A C 1
ATOM 2042 O O . THR A 1 293 ? -17.614 48.510 -46.985 1.000 51.016 273 THR A O 1
ATOM 2046 N N . GLY A 1 294 ? -15.629 49.200 -46.253 1.000 47.853 274 GLY A N 1
ATOM 2047 C CA . GLY A 1 294 ? -14.999 49.020 -47.538 1.000 50.023 274 GLY A CA 1
ATOM 2048 C C . GLY A 1 294 ? -14.167 47.747 -47.672 1.000 49.530 274 GLY A C 1
ATOM 2049 O O . GLY A 1 294 ? -14.466 46.716 -47.051 1.000 57.460 274 GLY A O 1
ATOM 2050 N N . VAL A 1 295 ? -13.120 47.910 -48.507 1.000 45.433 275 VAL A N 1
ATOM 2051 C CA . VAL A 1 295 ? -12.341 46.861 -49.121 1.000 42.902 275 VAL A CA 1
ATOM 2052 C C . VAL A 1 295 ? -10.854 47.236 -49.091 1.000 40.782 275 VAL A C 1
ATOM 2053 O O . VAL A 1 295 ? -10.506 48.423 -49.082 1.000 43.235 275 VAL A O 1
ATOM 2057 N N . VAL A 1 296 ? -10.024 46.172 -48.971 1.000 42.651 276 VAL A N 1
ATOM 2058 C CA . VAL A 1 296 ? -8.588 46.190 -49.148 1.000 46.526 276 VAL A CA 1
ATOM 2059 C C . VAL A 1 296 ? -8.154 45.131 -50.161 1.000 50.907 276 VAL A C 1
ATOM 2060 O O . VAL A 1 296 ? -8.662 44.010 -50.163 1.000 48.243 276 VAL A O 1
ATOM 2064 N N . THR A 1 297 ? -7.188 45.533 -51.009 1.000 44.358 277 THR A N 1
ATOM 2065 C CA . THR A 1 297 ? -6.676 44.706 -52.073 1.000 43.890 277 THR A CA 1
ATOM 2066 C C . THR A 1 297 ? -5.177 44.536 -51.866 1.000 42.549 277 THR A C 1
ATOM 2067 O O . THR A 1 297 ? -4.469 45.505 -51.550 1.000 42.270 277 THR A O 1
ATOM 2071 N N . PHE A 1 298 ? -4.744 43.282 -52.023 1.000 38.420 278 PHE A N 1
ATOM 2072 C CA . PHE A 1 298 ? -3.352 42.892 -51.895 1.000 43.950 278 PHE A CA 1
ATOM 2073 C C . PHE A 1 298 ? -2.943 42.353 -53.269 1.000 45.697 278 PHE A C 1
ATOM 2074 O O . PHE A 1 298 ? -3.622 41.482 -53.829 1.000 44.042 278 PHE A O 1
ATOM 2082 N N . VAL A 1 299 ? -1.875 42.917 -53.852 1.000 44.619 279 VAL A N 1
ATOM 2083 C CA . VAL A 1 299 ? -1.417 42.513 -55.170 1.000 39.389 279 VAL A CA 1
ATOM 2084 C C . VAL A 1 299 ? 0.050 42.108 -55.122 1.000 41.897 279 VAL A C 1
ATOM 2085 O O . VAL A 1 299 ? 0.923 42.905 -54.801 1.000 45.786 279 VAL A O 1
ATOM 2089 N N . ARG A 1 300 ? 0.305 40.845 -55.417 1.000 41.925 280 ARG A N 1
ATOM 2090 C CA . ARG A 1 300 ? 1.662 40.354 -55.565 1.000 45.999 280 ARG A CA 1
ATOM 2091 C C . ARG A 1 300 ? 2.124 40.644 -56.992 1.000 48.862 280 ARG A C 1
ATOM 2092 O O . ARG A 1 300 ? 1.464 40.225 -57.957 1.000 54.238 280 ARG A O 1
ATOM 2100 N N . ARG A 1 301 ? 3.162 41.489 -57.080 1.000 51.314 281 ARG A N 1
ATOM 2101 C CA A ARG A 1 301 ? 3.836 41.840 -58.321 0.500 54.004 281 ARG A CA 1
ATOM 2102 C CA B ARG A 1 301 ? 3.807 41.796 -58.348 0.500 51.231 281 ARG A CA 1
ATOM 2103 C C . ARG A 1 301 ? 5.026 40.903 -58.455 1.000 54.446 281 ARG A C 1
ATOM 2104 O O . ARG A 1 301 ? 5.877 40.922 -57.579 1.000 58.899 281 ARG A O 1
ATOM 2119 N N . SER A 1 302 ? 5.057 40.082 -59.513 1.000 59.693 282 SER A N 1
ATOM 2120 C CA . SER A 1 302 ? 6.199 39.214 -59.772 1.000 63.979 282 SER A CA 1
ATOM 2121 C C . SER A 1 302 ? 6.724 39.451 -61.189 1.000 65.801 282 SER A C 1
ATOM 2122 O O . SER A 1 302 ? 6.068 39.059 -62.157 1.000 61.309 282 SER A O 1
ATOM 2125 N N . GLY A 1 303 ? 7.901 40.102 -61.279 1.000 65.829 283 GLY A N 1
ATOM 2126 C CA . GLY A 1 303 ? 8.551 40.389 -62.551 1.000 64.138 283 GLY A CA 1
ATOM 2127 C C . GLY A 1 303 ? 9.088 39.148 -63.282 1.000 67.186 283 GLY A C 1
ATOM 2128 O O . GLY A 1 303 ? 9.701 38.284 -62.687 1.000 62.763 283 GLY A O 1
ATOM 2129 N N . LEU A 1 304 ? 8.844 39.070 -64.605 1.000 84.575 284 LEU A N 1
ATOM 2130 C CA . LEU A 1 304 ? 9.395 38.047 -65.501 1.000 79.687 284 LEU A CA 1
ATOM 2131 C C . LEU A 1 304 ? 10.788 38.488 -65.964 1.000 82.751 284 LEU A C 1
ATOM 2132 O O . LEU A 1 304 ? 11.137 39.660 -65.807 1.000 79.419 284 LEU A O 1
ATOM 2137 N N . PRO A 1 305 ? 11.681 37.600 -66.470 1.000 92.722 285 PRO A N 1
ATOM 2138 C CA . PRO A 1 305 ? 12.995 38.048 -66.975 1.000 93.675 285 PRO A CA 1
ATOM 2139 C C . PRO A 1 305 ? 12.897 39.081 -68.110 1.000 89.930 285 PRO A C 1
ATOM 2140 O O . PRO A 1 305 ? 13.687 40.019 -68.196 1.000 88.560 285 PRO A O 1
ATOM 2144 N N . GLU A 1 306 ? 11.868 38.925 -68.954 1.000 71.308 286 GLU A N 1
ATOM 2145 C CA . GLU A 1 306 ? 11.372 39.953 -69.864 1.000 79.185 286 GLU A CA 1
ATOM 2146 C C . GLU A 1 306 ? 11.291 41.362 -69.281 1.000 82.876 286 GLU A C 1
ATOM 2147 O O . GLU A 1 306 ? 11.446 42.331 -70.015 1.000 90.419 286 GLU A O 1
ATOM 2153 N N . HIS A 1 307 ? 10.915 41.507 -68.002 1.000 84.188 287 HIS A N 1
ATOM 2154 C CA . HIS A 1 307 ? 10.578 42.819 -67.472 1.000 72.106 287 HIS A CA 1
ATOM 2155 C C . HIS A 1 307 ? 11.819 43.556 -66.972 1.000 66.541 287 HIS A C 1
ATOM 2156 O O . HIS A 1 307 ? 11.716 44.762 -66.737 1.000 68.219 287 HIS A O 1
ATOM 2163 N N . LEU A 1 308 ? 12.950 42.832 -66.850 1.000 64.325 288 LEU A N 1
ATOM 2164 C CA . LEU A 1 308 ? 14.196 43.369 -66.314 1.000 75.138 288 LEU A CA 1
ATOM 2165 C C . LEU A 1 308 ? 14.701 44.479 -67.220 1.000 77.076 288 LEU A C 1
ATOM 2166 O O . LEU A 1 308 ? 14.892 44.275 -68.407 1.000 73.552 288 LEU A O 1
ATOM 2171 N N . ILE A 1 309 ? 14.934 45.638 -66.627 1.000 92.067 289 ILE A N 1
ATOM 2172 C CA . ILE A 1 309 ? 15.555 46.735 -67.340 1.000 82.677 289 ILE A CA 1
ATOM 2173 C C . ILE A 1 309 ? 17.063 46.485 -67.359 1.000 89.534 289 ILE A C 1
ATOM 2174 O O . ILE A 1 309 ? 17.638 46.092 -66.339 1.000 84.202 289 ILE A O 1
ATOM 2179 N N . ASP A 1 310 ? 17.657 46.654 -68.558 1.000 92.696 290 ASP A N 1
ATOM 2180 C CA . ASP A 1 310 ? 19.085 46.835 -68.740 1.000 86.641 290 ASP A CA 1
ATOM 2181 C C . ASP A 1 310 ? 19.347 48.330 -68.565 1.000 87.626 290 ASP A C 1
ATOM 2182 O O . ASP A 1 310 ? 18.943 49.141 -69.391 1.000 72.422 290 ASP A O 1
ATOM 2187 N N . TRP A 1 311 ? 20.000 48.664 -67.444 1.000 96.912 291 TRP A N 1
ATOM 2188 C CA . TRP A 1 311 ? 20.120 50.020 -66.921 1.000 94.381 291 TRP A CA 1
ATOM 2189 C C . TRP A 1 311 ? 21.088 50.854 -67.762 1.000 85.081 291 TRP A C 1
ATOM 2190 O O . TRP A 1 311 ? 20.952 52.076 -67.785 1.000 83.180 291 TRP A O 1
ATOM 2201 N N . SER A 1 312 ? 22.028 50.189 -68.455 1.000 81.718 292 SER A N 1
ATOM 2202 C CA . SER A 1 312 ? 22.999 50.837 -69.342 1.000 99.171 292 SER A CA 1
ATOM 2203 C C . SER A 1 312 ? 22.393 51.226 -70.700 1.000 99.890 292 SER A C 1
ATOM 2204 O O . SER A 1 312 ? 23.095 51.791 -71.514 1.000 111.151 292 SER A O 1
ATOM 2207 N N . GLN A 1 313 ? 21.098 50.946 -70.935 1.000 102.434 293 GLN A N 1
ATOM 2208 C CA . GLN A 1 313 ? 20.353 51.342 -72.122 1.000 86.534 293 GLN A CA 1
ATOM 2209 C C . GLN A 1 313 ? 19.247 52.358 -71.834 1.000 88.736 293 GLN A C 1
ATOM 2210 O O . GLN A 1 313 ? 18.496 52.696 -72.746 1.000 94.695 293 GLN A O 1
ATOM 2216 N N . SER A 1 314 ? 19.056 52.795 -70.583 1.000 91.198 294 SER A N 1
ATOM 2217 C CA . SER A 1 314 ? 17.992 53.752 -70.299 1.000 99.192 294 SER A CA 1
ATOM 2218 C C . SER A 1 314 ? 18.477 55.140 -70.694 1.000 98.172 294 SER A C 1
ATOM 2219 O O . SER A 1 314 ? 19.386 55.717 -70.079 1.000 90.356 294 SER A O 1
ATOM 2222 N N . ALA A 1 315 ? 17.804 55.651 -71.723 1.000 99.015 295 ALA A N 1
ATOM 2223 C CA . ALA A 1 315 ? 18.017 56.985 -72.246 1.000 107.854 295 ALA A CA 1
ATOM 2224 C C . ALA A 1 315 ? 17.170 58.010 -71.485 1.000 103.156 295 ALA A C 1
ATOM 2225 O O . ALA A 1 315 ? 16.955 59.095 -71.994 1.000 109.285 295 ALA A O 1
ATOM 2227 N N . ALA A 1 316 ? 16.650 57.693 -70.291 1.000 105.469 296 ALA A N 1
ATOM 2228 C CA . ALA A 1 316 ? 15.707 58.595 -69.646 1.000 90.530 296 ALA A CA 1
ATOM 2229 C C . ALA A 1 316 ? 16.486 59.712 -68.944 1.000 89.384 296 ALA A C 1
ATOM 2230 O O . ALA A 1 316 ? 17.389 59.449 -68.146 1.000 66.781 296 ALA A O 1
ATOM 2232 N N . PRO A 1 317 ? 16.188 60.997 -69.254 1.000 91.612 297 PRO A N 1
ATOM 2233 C CA . PRO A 1 317 ? 16.821 62.108 -68.547 1.000 89.855 297 PRO A CA 1
ATOM 2234 C C . PRO A 1 317 ? 16.337 62.155 -67.096 1.000 90.589 297 PRO A C 1
ATOM 2235 O O . PRO A 1 317 ? 15.127 62.211 -66.831 1.000 96.710 297 PRO A O 1
ATOM 2239 N N . LEU A 1 318 ? 17.319 62.171 -66.193 1.000 78.040 298 LEU A N 1
ATOM 2240 C CA . LEU A 1 318 ? 17.101 62.196 -64.760 1.000 80.889 298 LEU A CA 1
ATOM 2241 C C . LEU A 1 318 ? 16.450 63.488 -64.294 1.000 84.734 298 LEU A C 1
ATOM 2242 O O . LEU A 1 318 ? 15.805 63.489 -63.243 1.000 91.048 298 LEU A O 1
ATOM 2247 N N . GLY A 1 319 ? 16.643 64.592 -65.021 1.000 82.807 299 GLY A N 1
ATOM 2248 C CA . GLY A 1 319 ? 16.154 65.868 -64.519 1.000 78.276 299 GLY A CA 1
ATOM 2249 C C . GLY A 1 319 ? 14.694 66.098 -64.890 1.000 79.012 299 GLY A C 1
ATOM 2250 O O . GLY A 1 319 ? 14.043 67.000 -64.349 1.000 79.623 299 GLY A O 1
ATOM 2251 N N . ASP A 1 320 ? 14.201 65.262 -65.818 1.000 92.301 300 ASP A N 1
ATOM 2252 C CA . ASP A 1 320 ? 12.817 65.321 -66.264 1.000 99.578 300 ASP A CA 1
ATOM 2253 C C . ASP A 1 320 ? 11.893 64.699 -65.218 1.000 92.159 300 ASP A C 1
ATOM 2254 O O . ASP A 1 320 ? 10.693 64.840 -65.382 1.000 82.354 300 ASP A O 1
ATOM 2259 N N . VAL A 1 321 ? 12.452 64.023 -64.188 1.000 98.322 301 VAL A N 1
ATOM 2260 C CA . VAL A 1 321 ? 11.687 63.552 -63.028 1.000 92.730 301 VAL A CA 1
ATOM 2261 C C . VAL A 1 321 ? 11.287 64.752 -62.167 1.000 86.118 301 VAL A C 1
ATOM 2262 O O . VAL A 1 321 ? 12.167 65.459 -61.655 1.000 69.005 301 VAL A O 1
ATOM 2266 N N . PRO A 1 322 ? 9.962 65.021 -62.018 1.000 70.879 302 PRO A N 1
ATOM 2267 C CA . PRO A 1 322 ? 9.506 66.053 -61.085 1.000 68.007 302 PRO A CA 1
ATOM 2268 C C . PRO A 1 322 ? 9.858 65.617 -59.658 1.000 73.587 302 PRO A C 1
ATOM 2269 O O . PRO A 1 322 ? 9.229 64.705 -59.137 1.000 78.565 302 PRO A O 1
ATOM 2273 N N . LEU A 1 323 ? 10.905 66.211 -59.072 1.000 69.533 303 LEU A N 1
ATOM 2274 C CA . LEU A 1 323 ? 11.422 65.784 -57.788 1.000 72.738 303 LEU A CA 1
ATOM 2275 C C . LEU A 1 323 ? 11.090 66.828 -56.720 1.000 78.827 303 LEU A C 1
ATOM 2276 O O . LEU A 1 323 ? 11.390 68.006 -56.872 1.000 82.320 303 LEU A O 1
ATOM 2281 N N . HIS A 1 324 ? 10.506 66.349 -55.616 1.000 76.173 304 HIS A N 1
ATOM 2282 C CA . HIS A 1 324 ? 10.102 67.151 -54.471 1.000 69.742 304 HIS A CA 1
ATOM 2283 C C . HIS A 1 324 ? 10.713 66.532 -53.220 1.000 73.348 304 HIS A C 1
ATOM 2284 O O . HIS A 1 324 ? 10.279 65.453 -52.816 1.000 71.809 304 HIS A O 1
ATOM 2291 N N . VAL A 1 325 ? 11.747 67.185 -52.655 1.000 73.823 305 VAL A N 1
ATOM 2292 C CA . VAL A 1 325 ? 12.476 66.647 -51.514 1.000 73.273 305 VAL A CA 1
ATOM 2293 C C . VAL A 1 325 ? 12.132 67.479 -50.288 1.000 72.208 305 VAL A C 1
ATOM 2294 O O . VAL A 1 325 ? 12.438 68.672 -50.288 1.000 88.742 305 VAL A O 1
ATOM 2298 N N . ASP A 1 326 ? 11.552 66.849 -49.254 1.000 71.946 306 ASP A N 1
ATOM 2299 C CA . ASP A 1 326 ? 10.998 67.557 -48.092 1.000 84.257 306 ASP A CA 1
ATOM 2300 C C . ASP A 1 326 ? 11.682 67.074 -46.800 1.000 85.101 306 ASP A C 1
ATOM 2301 O O . ASP A 1 326 ? 11.851 65.870 -46.574 1.000 71.927 306 ASP A O 1
ATOM 2306 N N . ALA A 1 327 ? 12.090 68.035 -45.952 1.000 75.913 307 ALA A N 1
ATOM 2307 C CA . ALA A 1 327 ? 12.798 67.737 -44.719 1.000 78.034 307 ALA A CA 1
ATOM 2308 C C . ALA A 1 327 ? 11.821 67.715 -43.551 1.000 80.069 307 ALA A C 1
ATOM 2309 O O . ALA A 1 327 ? 12.169 67.299 -42.436 1.000 76.859 307 ALA A O 1
ATOM 2311 N N . GLU A 1 328 ? 10.595 68.173 -43.806 1.000 82.147 308 GLU A N 1
ATOM 2312 C CA . GLU A 1 328 ? 9.516 67.919 -42.866 1.000 94.053 308 GLU A CA 1
ATOM 2313 C C . GLU A 1 328 ? 8.538 66.938 -43.515 1.000 90.131 308 GLU A C 1
ATOM 2314 O O . GLU A 1 328 ? 8.758 66.458 -44.628 1.000 79.081 308 GLU A O 1
ATOM 2320 N N . GLY A 1 329 ? 7.506 66.569 -42.765 1.000 82.695 309 GLY A N 1
ATOM 2321 C CA . GLY A 1 329 ? 6.498 65.659 -43.266 1.000 80.532 309 GLY A CA 1
ATOM 2322 C C . GLY A 1 329 ? 6.930 64.187 -43.326 1.000 77.981 309 GLY A C 1
ATOM 2323 O O . GLY A 1 329 ? 8.117 63.816 -43.242 1.000 77.452 309 GLY A O 1
ATOM 2324 N N . THR A 1 330 ? 5.884 63.387 -43.589 1.000 71.685 310 THR A N 1
ATOM 2325 C CA . THR A 1 330 ? 5.904 61.935 -43.639 1.000 67.718 310 THR A CA 1
ATOM 2326 C C . THR A 1 330 ? 5.243 61.449 -44.927 1.000 56.206 310 THR A C 1
ATOM 2327 O O . THR A 1 330 ? 4.355 62.098 -45.466 1.000 52.512 310 THR A O 1
ATOM 2331 N N . ILE A 1 331 ? 5.614 60.249 -45.332 1.000 54.322 311 ILE A N 1
ATOM 2332 C CA . ILE A 1 331 ? 4.967 59.527 -46.414 1.000 56.464 311 ILE A CA 1
ATOM 2333 C C . ILE A 1 331 ? 3.452 59.381 -46.180 1.000 62.318 311 ILE A C 1
ATOM 2334 O O . ILE A 1 331 ? 2.658 59.650 -47.096 1.000 70.949 311 ILE A O 1
ATOM 2339 N N . GLU A 1 332 ? 3.044 58.973 -44.962 1.000 54.633 312 GLU A N 1
ATOM 2340 C CA . GLU A 1 332 ? 1.651 58.640 -44.667 1.000 53.588 312 GLU A CA 1
ATOM 2341 C C . GLU A 1 332 ? 0.721 59.867 -44.615 1.000 59.586 312 GLU A C 1
ATOM 2342 O O . GLU A 1 332 ? -0.494 59.726 -44.865 1.000 66.219 312 GLU A O 1
ATOM 2348 N N . ASP A 1 333 ? 1.276 61.047 -44.295 1.000 58.963 313 ASP A N 1
ATOM 2349 C CA . ASP A 1 333 ? 0.507 62.278 -44.147 1.000 63.851 313 ASP A CA 1
ATOM 2350 C C . ASP A 1 333 ? 0.570 63.084 -45.452 1.000 62.601 313 ASP A C 1
ATOM 2351 O O . ASP A 1 333 ? -0.464 63.313 -46.107 1.000 51.627 313 ASP A O 1
ATOM 2356 N N . GLU A 1 334 ? 1.800 63.427 -45.872 1.000 52.609 314 GLU A N 1
ATOM 2357 C CA . GLU A 1 334 ? 1.995 64.328 -47.006 1.000 60.292 314 GLU A CA 1
ATOM 2358 C C . GLU A 1 334 ? 1.956 63.583 -48.350 1.000 57.098 314 GLU A C 1
ATOM 2359 O O . GLU A 1 334 ? 1.777 64.203 -49.372 1.000 71.091 314 GLU A O 1
ATOM 2365 N N . GLY A 1 335 ? 2.123 62.250 -48.356 1.000 65.816 315 GLY A N 1
ATOM 2366 C CA . GLY A 1 335 ? 2.143 61.449 -49.567 1.000 60.451 315 GL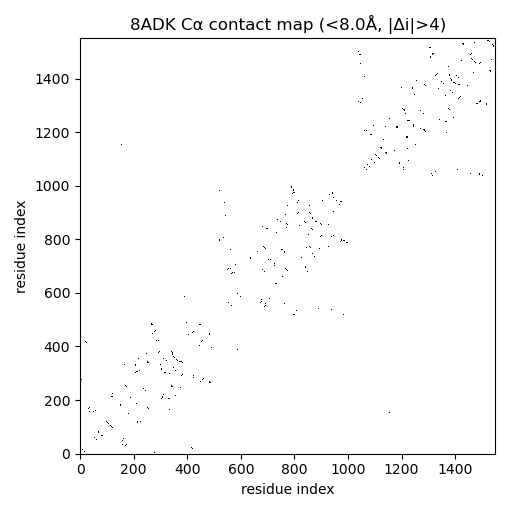Y A CA 1
ATOM 2367 C C . GLY A 1 335 ? 0.748 60.992 -50.040 1.000 61.034 315 GLY A C 1
ATOM 2368 O O . GLY A 1 335 ? 0.660 59.994 -50.759 1.000 53.578 315 GLY A O 1
ATOM 2369 N N . ILE A 1 336 ? -0.347 61.687 -49.672 1.000 67.543 316 ILE A N 1
ATOM 2370 C CA . ILE A 1 336 ? -1.688 61.221 -50.043 1.000 71.458 316 ILE A CA 1
ATOM 2371 C C . ILE A 1 336 ? -1.865 61.302 -51.563 1.000 68.605 316 ILE A C 1
ATOM 2372 O O . ILE A 1 336 ? -1.413 62.243 -52.201 1.000 58.546 316 ILE A O 1
ATOM 2377 N N . GLY A 1 337 ? -2.507 60.266 -52.125 1.000 76.063 317 GLY A N 1
ATOM 2378 C CA . GLY A 1 337 ? -2.726 60.106 -53.556 1.000 67.721 317 GLY A CA 1
ATOM 2379 C C . GLY A 1 337 ? -1.555 59.418 -54.268 1.000 62.700 317 GLY A C 1
ATOM 2380 O O . GLY A 1 337 ? -1.653 59.008 -55.426 1.000 65.271 317 GLY A O 1
ATOM 2381 N N . LEU A 1 338 ? -0.415 59.337 -53.592 1.000 53.599 318 LEU A N 1
ATOM 2382 C CA . LEU A 1 338 ? 0.776 58.776 -54.191 1.000 54.594 318 LEU A CA 1
ATOM 2383 C C . LEU A 1 338 ? 0.909 57.312 -53.749 1.000 57.621 318 LEU A C 1
ATOM 2384 O O . LEU A 1 338 ? 0.250 56.842 -52.783 1.000 50.103 318 LEU A O 1
ATOM 2389 N N . LEU A 1 339 ? 1.763 56.611 -54.506 1.000 51.895 319 LEU A N 1
ATOM 2390 C CA . LEU A 1 339 ? 2.224 55.305 -54.128 1.000 57.716 319 LEU A CA 1
ATOM 2391 C C . LEU A 1 339 ? 3.245 55.486 -53.015 1.000 59.063 319 LEU A C 1
ATOM 2392 O O . LEU A 1 339 ? 4.402 55.773 -53.329 1.000 57.159 319 LEU A O 1
ATOM 2397 N N . GLN A 1 340 ? 2.778 55.263 -51.758 1.000 50.740 320 GLN A N 1
ATOM 2398 C CA . GLN A 1 340 ? 3.601 55.326 -50.563 1.000 57.184 320 GLN A CA 1
ATOM 2399 C C . GLN A 1 340 ? 4.372 54.011 -50.377 1.000 54.422 320 GLN A C 1
ATOM 2400 O O . GLN A 1 340 ? 3.825 52.923 -50.548 1.000 62.361 320 GLN A O 1
ATOM 2406 N N . VAL A 1 341 ? 5.653 54.137 -50.040 1.000 49.718 321 VAL A N 1
ATOM 2407 C CA . VAL A 1 341 ? 6.553 53.009 -49.872 1.000 52.996 321 VAL A CA 1
ATOM 2408 C C . VAL A 1 341 ? 6.595 52.575 -48.408 1.000 56.037 321 VAL A C 1
ATOM 2409 O O . VAL A 1 341 ? 6.645 53.392 -47.464 1.000 57.228 321 VAL A O 1
ATOM 2413 N N . ASP A 1 342 ? 6.542 51.239 -48.288 1.000 54.865 322 ASP A N 1
ATOM 2414 C CA . ASP A 1 342 ? 6.809 50.491 -47.089 1.000 46.770 322 ASP A CA 1
ATOM 2415 C C . ASP A 1 342 ? 8.213 49.915 -47.234 1.000 48.551 322 ASP A C 1
ATOM 2416 O O . ASP A 1 342 ? 8.466 49.122 -48.124 1.000 50.505 322 ASP A O 1
ATOM 2421 N N . PHE A 1 343 ? 9.113 50.349 -46.336 1.000 51.953 323 PHE A N 1
ATOM 2422 C CA . PHE A 1 343 ? 10.485 49.893 -46.254 1.000 50.722 323 PHE A CA 1
ATOM 2423 C C . PHE A 1 343 ? 10.438 48.517 -45.625 1.000 53.589 323 PHE A C 1
ATOM 2424 O O . PHE A 1 343 ? 10.577 48.371 -44.410 1.000 49.647 323 PHE A O 1
ATOM 2432 N N . ALA A 1 344 ? 10.133 47.538 -46.474 1.000 55.658 324 ALA A N 1
ATOM 2433 C CA . ALA A 1 344 ? 9.624 46.255 -46.017 1.000 61.018 324 ALA A CA 1
ATOM 2434 C C . ALA A 1 344 ? 10.768 45.297 -45.699 1.000 52.418 324 ALA A C 1
ATOM 2435 O O . ALA A 1 344 ? 11.927 45.564 -46.068 1.000 47.399 324 ALA A O 1
ATOM 2437 N N . ASN A 1 345 ? 10.376 44.222 -44.974 1.000 45.203 325 ASN A N 1
ATOM 2438 C CA . ASN A 1 345 ? 11.136 42.994 -44.851 1.000 43.992 325 ASN A CA 1
ATOM 2439 C C . ASN A 1 345 ? 10.606 42.034 -45.922 1.000 47.840 325 ASN A C 1
ATOM 2440 O O . ASN A 1 345 ? 9.465 42.188 -46.386 1.000 51.839 325 ASN A O 1
ATOM 2445 N N . LYS A 1 346 ? 11.435 41.052 -46.336 1.000 52.663 326 LYS A N 1
ATOM 2446 C CA . LYS A 1 346 ? 11.002 40.088 -47.346 1.000 51.400 326 LYS A CA 1
ATOM 2447 C C . LYS A 1 346 ? 9.790 39.344 -46.777 1.000 53.108 326 LYS A C 1
ATOM 2448 O O . LYS A 1 346 ? 8.877 38.983 -47.527 1.000 52.368 326 LYS A O 1
ATOM 2454 N N . TYR A 1 347 ? 9.745 39.164 -45.431 1.000 53.129 327 TYR A N 1
ATOM 2455 C CA . TYR A 1 347 ? 8.518 38.748 -44.744 1.000 48.546 327 TYR A CA 1
ATOM 2456 C C . TYR A 1 347 ? 7.670 39.970 -44.422 1.000 45.019 327 TYR A C 1
ATOM 2457 O O . TYR A 1 347 ? 8.079 40.838 -43.675 1.000 45.162 327 TYR A O 1
ATOM 2466 N N . LEU A 1 348 ? 6.484 40.050 -45.043 1.000 46.568 328 LEU A N 1
ATOM 2467 C CA . LEU A 1 348 ? 5.672 41.244 -44.958 1.000 46.778 328 LEU A CA 1
ATOM 2468 C C . LEU A 1 348 ? 5.409 41.566 -43.490 1.000 45.151 328 LEU A C 1
ATOM 2469 O O . LEU A 1 348 ? 5.056 40.692 -42.670 1.000 47.420 328 LEU A O 1
ATOM 2474 N N . GLY A 1 349 ? 5.647 42.837 -43.171 1.000 42.443 329 GLY A N 1
ATOM 2475 C CA . GLY A 1 349 ? 5.315 43.338 -41.851 1.000 46.827 329 GLY A CA 1
ATOM 2476 C C . GLY A 1 349 ? 6.498 43.325 -40.907 1.000 39.559 329 GLY A C 1
ATOM 2477 O O . GLY A 1 349 ? 6.441 43.969 -39.870 1.000 46.111 329 GLY A O 1
ATOM 2478 N N . GLY A 1 350 ? 7.564 42.620 -41.288 1.000 43.428 330 GLY A N 1
ATOM 2479 C CA . GLY A 1 350 ? 8.781 42.561 -40.479 1.000 46.991 330 GLY A CA 1
ATOM 2480 C C . GLY A 1 350 ? 8.557 42.001 -39.064 1.000 48.731 330 GLY A C 1
ATOM 2481 O O . GLY A 1 350 ? 7.992 40.919 -38.894 1.000 43.358 330 GLY A O 1
ATOM 2482 N N . GLY A 1 351 ? 9.023 42.736 -38.037 1.000 48.816 331 GLY A N 1
ATOM 2483 C CA . GLY A 1 351 ? 8.884 42.306 -36.650 1.000 47.169 331 GLY A CA 1
ATOM 2484 C C . GLY A 1 351 ? 7.722 42.989 -35.935 1.000 42.739 331 GLY A C 1
ATOM 2485 O O . GLY A 1 351 ? 7.742 43.142 -34.734 1.000 49.876 331 GLY A O 1
ATOM 2486 N N . VAL A 1 352 ? 6.674 43.373 -36.669 1.000 47.341 332 VAL A N 1
ATOM 2487 C CA . VAL A 1 352 ? 5.535 44.010 -36.030 1.000 45.250 332 VAL A CA 1
ATOM 2488 C C . VAL A 1 352 ? 4.946 43.079 -34.934 1.000 51.655 332 VAL A C 1
ATOM 2489 O O . VAL A 1 352 ? 4.583 43.526 -33.837 1.000 51.130 332 VAL A O 1
ATOM 2493 N N . LEU A 1 353 ? 4.919 41.771 -35.162 1.000 41.963 333 LEU A N 1
ATOM 2494 C CA . LEU A 1 353 ? 4.577 40.836 -34.103 1.000 40.167 333 LEU A CA 1
ATOM 2495 C C . LEU A 1 353 ? 5.893 40.272 -33.549 1.000 43.897 333 LEU A C 1
ATOM 2496 O O . LEU A 1 353 ? 6.274 39.136 -33.802 1.000 54.972 333 LEU A O 1
ATOM 2501 N N . GLY A 1 354 ? 6.482 41.045 -32.666 1.000 41.663 334 GLY A N 1
ATOM 2502 C CA . GLY A 1 354 ? 7.841 40.922 -32.235 1.000 40.889 334 GLY A CA 1
ATOM 2503 C C . GLY A 1 354 ? 8.279 42.282 -31.697 1.000 42.777 334 GLY A C 1
ATOM 2504 O O . GLY A 1 354 ? 7.451 43.127 -31.417 1.000 52.984 334 GLY A O 1
ATOM 2505 N N . HIS A 1 355 ? 9.587 42.535 -31.663 1.000 47.261 335 HIS A N 1
ATOM 2506 C CA . HIS A 1 355 ? 10.143 43.752 -31.099 1.000 47.954 335 HIS A CA 1
ATOM 2507 C C . HIS A 1 355 ? 10.166 44.894 -32.120 1.000 45.747 335 HIS A C 1
ATOM 2508 O O . HIS A 1 355 ? 10.474 46.005 -31.751 1.000 51.430 335 HIS A O 1
ATOM 2515 N N . GLY A 1 356 ? 9.928 44.638 -33.410 1.000 52.189 336 GLY A N 1
ATOM 2516 C CA . GLY A 1 356 ? 10.172 45.638 -34.435 1.000 52.155 336 GLY A CA 1
ATOM 2517 C C . GLY A 1 356 ? 9.244 46.847 -34.295 1.000 54.841 336 GLY A C 1
ATOM 2518 O O . GLY A 1 356 ? 8.034 46.709 -34.074 1.000 47.511 336 GLY A O 1
ATOM 2519 N N . CYS A 1 357 ? 9.820 48.050 -34.448 1.000 55.257 337 CYS A N 1
ATOM 2520 C CA . CYS A 1 357 ? 9.025 49.264 -34.342 1.000 48.478 337 CYS A CA 1
ATOM 2521 C C . CYS A 1 357 ? 9.590 50.435 -35.152 1.000 48.621 337 CYS A C 1
ATOM 2522 O O . CYS A 1 357 ? 9.630 51.569 -34.661 1.000 45.245 337 CYS A O 1
ATOM 2525 N N . VAL A 1 358 ? 9.977 50.167 -36.418 1.000 46.959 338 VAL A N 1
ATOM 2526 C CA . VAL A 1 358 ? 10.431 51.225 -37.310 1.000 50.988 338 VAL A CA 1
ATOM 2527 C C . VAL A 1 358 ? 9.377 51.451 -38.402 1.000 54.096 338 VAL A C 1
ATOM 2528 O O . VAL A 1 358 ? 8.181 51.232 -38.129 1.000 52.675 338 VAL A O 1
ATOM 2532 N N . GLN A 1 359 ? 9.771 51.917 -39.602 1.000 51.689 339 GLN A N 1
ATOM 2533 C CA . GLN A 1 359 ? 8.790 52.507 -40.526 1.000 54.930 339 GLN A CA 1
ATOM 2534 C C . GLN A 1 359 ? 7.683 51.501 -40.911 1.000 53.088 339 GLN A C 1
ATOM 2535 O O . GLN A 1 359 ? 6.493 51.854 -40.897 1.000 53.251 339 GLN A O 1
ATOM 2541 N N . GLU A 1 360 ? 8.095 50.248 -41.198 1.000 45.877 340 GLU A N 1
ATOM 2542 C CA . GLU A 1 360 ? 7.161 49.217 -41.594 1.000 48.246 340 GLU A CA 1
ATOM 2543 C C . GLU A 1 360 ? 6.229 48.855 -40.444 1.000 49.746 340 GLU A C 1
ATOM 2544 O O . GLU A 1 360 ? 4.997 48.842 -40.607 1.000 47.797 340 GLU A O 1
ATOM 2550 N N . GLU A 1 361 ? 6.806 48.527 -39.281 1.000 49.844 341 GLU A N 1
ATOM 2551 C CA . GLU A 1 361 ? 5.983 48.057 -38.167 1.000 44.632 341 GLU A CA 1
ATOM 2552 C C . GLU A 1 361 ? 4.983 49.129 -37.760 1.000 42.565 341 GLU A C 1
ATOM 2553 O O . GLU A 1 361 ? 3.841 48.850 -37.400 1.000 46.405 341 GLU A O 1
ATOM 2559 N N . ILE A 1 362 ? 5.434 50.373 -37.792 1.000 45.086 342 ILE A N 1
ATOM 2560 C CA . ILE A 1 362 ? 4.606 51.478 -37.329 1.000 48.946 342 ILE A CA 1
ATOM 2561 C C . ILE A 1 362 ? 3.400 51.588 -38.241 1.000 50.762 342 ILE A C 1
ATOM 2562 O O . ILE A 1 362 ? 2.278 51.776 -37.768 1.000 48.104 342 ILE A O 1
ATOM 2567 N N . ARG A 1 363 ? 3.667 51.511 -39.549 1.000 48.276 343 ARG A N 1
ATOM 2568 C CA . ARG A 1 363 ? 2.579 51.575 -40.507 1.000 49.423 343 ARG A CA 1
ATOM 2569 C C . ARG A 1 363 ? 1.580 50.406 -40.378 1.000 45.368 343 ARG A C 1
ATOM 2570 O O . ARG A 1 363 ? 0.373 50.587 -40.500 1.000 36.555 343 ARG A O 1
ATOM 2578 N N . PHE A 1 364 ? 2.081 49.225 -40.032 1.000 45.794 344 PHE A N 1
ATOM 2579 C CA . PHE A 1 364 ? 1.241 48.060 -39.803 1.000 42.947 344 PHE A CA 1
ATOM 2580 C C . PHE A 1 364 ? 0.453 48.130 -38.491 1.000 43.719 344 PHE A C 1
ATOM 2581 O O . PHE A 1 364 ? -0.506 47.368 -38.369 1.000 42.836 344 PHE A O 1
ATOM 2589 N N . VAL A 1 365 ? 0.765 49.043 -37.551 1.000 43.777 345 VAL A N 1
ATOM 2590 C CA . VAL A 1 365 ? -0.065 49.151 -36.326 1.000 46.235 345 VAL A CA 1
ATOM 2591 C C . VAL A 1 365 ? -0.988 50.378 -36.312 1.000 45.224 345 VAL A C 1
ATOM 2592 O O . VAL A 1 365 ? -2.066 50.300 -35.704 1.000 48.262 345 VAL A O 1
ATOM 2596 N N . ILE A 1 366 ? -0.615 51.473 -37.007 1.000 41.851 346 ILE A N 1
ATOM 2597 C CA . ILE A 1 366 ? -1.579 52.549 -37.245 1.000 48.409 346 ILE A CA 1
ATOM 2598 C C . ILE A 1 366 ? -2.588 52.210 -38.366 1.000 50.871 346 ILE A C 1
ATOM 2599 O O . ILE A 1 366 ? -3.695 52.737 -38.332 1.000 54.526 346 ILE A O 1
ATOM 2604 N N . CYS A 1 367 ? -2.234 51.300 -39.297 1.000 48.074 347 CYS A N 1
ATOM 2605 C CA . CYS A 1 367 ? -3.118 50.796 -40.343 1.000 48.886 347 CYS A CA 1
ATOM 2606 C C . CYS A 1 367 ? -3.191 49.266 -40.281 1.000 47.333 347 CYS A C 1
ATOM 2607 O O . CYS A 1 367 ? -2.571 48.546 -41.085 1.000 44.584 347 CYS A O 1
ATOM 2610 N N . PRO A 1 368 ? -3.847 48.701 -39.249 1.000 44.613 348 PRO A N 1
ATOM 2611 C CA . PRO A 1 368 ? -3.688 47.285 -38.945 1.000 45.523 348 PRO A CA 1
ATOM 2612 C C . PRO A 1 368 ? -4.212 46.284 -39.970 1.000 42.086 348 PRO A C 1
ATOM 2613 O O . PRO A 1 368 ? -3.833 45.101 -39.927 1.000 36.335 348 PRO A O 1
ATOM 2617 N N . GLU A 1 369 ? -5.063 46.740 -40.895 1.000 47.766 349 GLU A N 1
ATOM 2618 C CA . GLU A 1 369 ? -5.576 45.834 -41.916 1.000 42.923 349 GLU A CA 1
ATOM 2619 C C . GLU A 1 369 ? -4.412 45.312 -42.770 1.000 40.012 349 GLU A C 1
ATOM 2620 O O . GLU A 1 369 ? -4.541 44.203 -43.291 1.000 47.199 349 GLU A O 1
ATOM 2626 N N . LEU A 1 370 ? -3.254 46.017 -42.793 1.000 35.500 350 LEU A N 1
ATOM 2627 C CA . LEU A 1 370 ? -2.070 45.516 -43.489 1.000 37.118 350 LEU A CA 1
ATOM 2628 C C . LEU A 1 370 ? -1.616 44.179 -42.903 1.000 39.233 350 LEU A C 1
ATOM 2629 O O . LEU A 1 370 ? -1.114 43.326 -43.617 1.000 42.080 350 LEU A O 1
ATOM 2634 N N . LEU A 1 371 ? -1.836 43.979 -41.600 1.000 41.600 351 LEU A N 1
ATOM 2635 C CA . LEU A 1 371 ? -1.351 42.804 -40.911 1.000 40.627 351 LEU A CA 1
ATOM 2636 C C . LEU A 1 371 ? -1.879 41.546 -41.575 1.000 46.355 351 LEU A C 1
ATOM 2637 O O . LEU A 1 371 ? -1.223 40.501 -41.519 1.000 46.545 351 LEU A O 1
ATOM 2642 N N . VAL A 1 372 ? -3.102 41.582 -42.112 1.000 45.541 352 VAL A N 1
ATOM 2643 C CA . VAL A 1 372 ? -3.676 40.355 -42.650 1.000 38.932 352 VAL A CA 1
ATOM 2644 C C . VAL A 1 372 ? -2.849 39.881 -43.849 1.000 38.625 352 VAL A C 1
ATOM 2645 O O . VAL A 1 372 ? -2.937 38.741 -44.243 1.000 39.772 352 VAL A O 1
ATOM 2649 N N . GLY A 1 373 ? -2.076 40.765 -44.506 1.000 42.299 353 GLY A N 1
ATOM 2650 C CA . GLY A 1 373 ? -1.194 40.309 -45.562 1.000 40.974 353 GLY A CA 1
ATOM 2651 C C . GLY A 1 373 ? -0.290 39.172 -45.105 1.000 39.128 353 GLY A C 1
ATOM 2652 O O . GLY A 1 373 ? 0.056 38.281 -45.874 1.000 42.371 353 GLY A O 1
ATOM 2653 N N . LYS A 1 374 ? 0.059 39.199 -43.832 1.000 39.327 354 LYS A N 1
ATOM 2654 C CA . LYS A 1 374 ? 0.917 38.189 -43.223 1.000 38.780 354 LYS A CA 1
ATOM 2655 C C . LYS A 1 374 ? 0.290 36.804 -43.301 1.000 37.558 354 LYS A C 1
ATOM 2656 O O . LYS A 1 374 ? 0.991 35.778 -43.331 1.000 41.105 354 LYS A O 1
ATOM 2662 N N . LEU A 1 375 ? -1.034 36.762 -43.259 1.000 36.406 355 LEU A N 1
ATOM 2663 C CA . LEU A 1 375 ? -1.757 35.500 -43.263 1.000 38.990 355 LEU A CA 1
ATOM 2664 C C . LEU A 1 375 ? -1.492 34.713 -44.546 1.000 39.612 355 LEU A C 1
ATOM 2665 O O . LEU A 1 375 ? -1.371 33.525 -44.461 1.000 39.817 355 LEU A O 1
ATOM 2670 N N . PHE A 1 376 ? -1.427 35.384 -45.720 1.000 46.767 356 PHE A N 1
ATOM 2671 C CA . PHE A 1 376 ? -1.443 34.709 -47.015 1.000 41.372 356 PHE A CA 1
ATOM 2672 C C . PHE A 1 376 ? -0.307 35.138 -47.944 1.000 46.155 356 PHE A C 1
ATOM 2673 O O . PHE A 1 376 ? -0.237 34.608 -49.047 1.000 48.914 356 PHE A O 1
ATOM 2681 N N . THR A 1 377 ? 0.624 36.018 -47.532 1.000 50.113 357 THR A N 1
ATOM 2682 C CA . THR A 1 377 ? 1.642 36.487 -48.471 1.000 44.658 357 THR A CA 1
ATOM 2683 C C . THR A 1 377 ? 3.001 35.814 -48.232 1.000 44.665 357 THR A C 1
ATOM 2684 O O . THR A 1 377 ? 3.702 36.187 -47.279 1.000 41.538 357 THR A O 1
ATOM 2688 N N . GLU A 1 378 ? 3.410 34.908 -49.157 1.000 40.858 358 GLU A N 1
ATOM 2689 C CA . GLU A 1 378 ? 4.726 34.283 -49.131 1.000 41.791 358 GLU A CA 1
ATOM 2690 C C . GLU A 1 378 ? 5.808 35.356 -49.220 1.000 41.814 358 GLU A C 1
ATOM 2691 O O . GLU A 1 378 ? 5.565 36.407 -49.787 1.000 44.416 358 GLU A O 1
ATOM 2697 N N . CYS A 1 379 ? 6.984 35.075 -48.649 1.000 46.686 359 CYS A N 1
ATOM 2698 C CA . CYS A 1 379 ? 8.064 36.049 -48.629 1.000 51.060 359 CYS A CA 1
ATOM 2699 C C . CYS A 1 379 ? 8.473 36.423 -50.050 1.000 46.320 359 CYS A C 1
ATOM 2700 O O . CYS A 1 379 ? 8.369 35.623 -50.975 1.000 46.783 359 CYS A O 1
ATOM 2703 N N . LEU A 1 380 ? 8.937 37.666 -50.189 1.000 44.377 360 LEU A N 1
ATOM 2704 C CA . LEU A 1 380 ? 9.231 38.294 -51.467 1.000 48.909 360 LEU A CA 1
ATOM 2705 C C . LEU A 1 380 ? 10.587 37.807 -51.969 1.000 52.846 360 LEU A C 1
ATOM 2706 O O . LEU A 1 380 ? 11.585 37.827 -51.240 1.000 48.290 360 LEU A O 1
ATOM 2711 N N . ARG A 1 381 ? 10.595 37.369 -53.229 1.000 52.597 361 ARG A N 1
ATOM 2712 C CA . ARG A 1 381 ? 11.835 37.061 -53.923 1.000 53.020 361 ARG A CA 1
ATOM 2713 C C . ARG A 1 381 ? 12.365 38.385 -54.486 1.000 46.480 361 ARG A C 1
ATOM 2714 O O . ARG A 1 381 ? 11.656 39.417 -54.480 1.000 41.500 361 ARG A O 1
ATOM 2722 N N . PRO A 1 382 ? 13.612 38.399 -55.015 1.000 51.615 362 PRO A N 1
ATOM 2723 C CA . PRO A 1 382 ? 14.270 39.651 -55.436 1.000 57.917 362 PRO A CA 1
ATOM 2724 C C . PRO A 1 382 ? 13.556 40.486 -56.503 1.000 59.926 362 PRO A C 1
ATOM 2725 O O . PRO A 1 382 ? 13.746 41.722 -56.568 1.000 57.288 362 PRO A O 1
ATOM 2729 N N . PHE A 1 383 ? 12.733 39.816 -57.340 1.000 62.635 363 PHE A N 1
ATOM 2730 C CA . PHE A 1 383 ? 12.049 40.569 -58.380 1.000 67.861 363 PHE A CA 1
ATOM 2731 C C . PHE A 1 383 ? 10.551 40.650 -58.105 1.000 63.506 363 PHE A C 1
ATOM 2732 O O . PHE A 1 383 ? 9.759 40.616 -59.062 1.000 55.510 363 PHE A O 1
ATOM 2740 N N . GLU A 1 384 ? 10.194 40.825 -56.813 1.000 57.146 364 GLU A N 1
ATOM 2741 C CA . GLU A 1 384 ? 8.787 40.865 -56.411 1.000 52.831 364 GLU A CA 1
ATOM 2742 C C . GLU A 1 384 ? 8.500 42.033 -55.476 1.000 51.024 364 GLU A C 1
ATOM 2743 O O . GLU A 1 384 ? 9.417 42.533 -54.818 1.000 53.407 364 GLU A O 1
ATOM 2749 N N . ALA A 1 385 ? 7.216 42.417 -55.421 1.000 42.999 365 ALA A N 1
ATOM 2750 C CA . ALA A 1 385 ? 6.723 43.483 -54.556 1.000 43.716 365 ALA A CA 1
ATOM 2751 C C . ALA A 1 385 ? 5.267 43.199 -54.206 1.000 46.001 365 ALA A C 1
ATOM 2752 O O . ALA A 1 385 ? 4.609 42.329 -54.791 1.000 44.303 365 ALA A O 1
ATOM 2754 N N . LEU A 1 386 ? 4.763 43.904 -53.186 1.000 50.513 366 LEU A N 1
ATOM 2755 C CA . LEU A 1 386 ? 3.386 43.692 -52.770 1.000 44.200 366 LEU A CA 1
ATOM 2756 C C . LEU A 1 386 ? 2.754 45.048 -52.622 1.000 42.017 366 LEU A C 1
ATOM 2757 O O . LEU A 1 386 ? 3.283 45.878 -51.890 1.000 46.387 366 LEU A O 1
ATOM 2762 N N . VAL A 1 387 ? 1.651 45.257 -53.347 1.000 42.973 367 VAL A N 1
ATOM 2763 C CA . VAL A 1 387 ? 0.913 46.521 -53.324 1.000 42.888 367 VAL A CA 1
ATOM 2764 C C . VAL A 1 387 ? -0.367 46.317 -52.519 1.000 45.995 367 VAL A C 1
ATOM 2765 O O . VAL A 1 387 ? -1.108 45.354 -52.705 1.000 49.325 367 VAL A O 1
ATOM 2769 N N . MET A 1 388 ? -0.634 47.267 -51.635 1.000 49.310 368 MET A N 1
ATOM 2770 C CA . MET A 1 388 ? -1.681 47.155 -50.631 1.000 46.485 368 MET A CA 1
ATOM 2771 C C . MET A 1 388 ? -2.502 48.434 -50.682 1.000 41.162 368 MET A C 1
ATOM 2772 O O . MET A 1 388 ? -2.035 49.490 -50.300 1.000 52.521 368 MET A O 1
ATOM 2777 N N . LEU A 1 389 ? -3.741 48.315 -51.106 1.000 41.857 369 LEU A N 1
ATOM 2778 C CA . LEU A 1 389 ? -4.579 49.484 -51.316 1.000 41.106 369 LEU A CA 1
ATOM 2779 C C . LEU A 1 389 ? -5.869 49.325 -50.527 1.000 43.176 369 LEU A C 1
ATOM 2780 O O . LEU A 1 389 ? -6.583 48.323 -50.693 1.000 44.720 369 LEU A O 1
ATOM 2785 N N . GLY A 1 390 ? -6.167 50.325 -49.698 1.000 41.088 370 GLY A N 1
ATOM 2786 C CA . GLY A 1 390 ? -7.406 50.294 -48.946 1.000 50.436 370 GLY A CA 1
ATOM 2787 C C . GLY A 1 390 ? -7.251 50.432 -47.426 1.000 49.809 370 GLY A C 1
ATOM 2788 O O . GLY A 1 390 ? -8.279 50.693 -46.747 1.000 49.782 370 GLY A O 1
ATOM 2789 N N . ALA A 1 391 ? -6.015 50.229 -46.905 1.000 50.583 371 ALA A N 1
ATOM 2790 C CA . ALA A 1 391 ? -5.828 50.145 -45.445 1.000 45.100 371 ALA A CA 1
ATOM 2791 C C . ALA A 1 391 ? -6.130 51.474 -44.772 1.000 43.260 371 ALA A C 1
ATOM 2792 O O . ALA A 1 391 ? -5.479 52.476 -45.114 1.000 45.620 371 ALA A O 1
ATOM 2794 N N . GLU A 1 392 ? -7.185 51.446 -43.920 1.000 43.569 372 GLU A N 1
ATOM 2795 C CA . GLU A 1 392 ? -7.607 52.569 -43.095 1.000 50.401 372 GLU A CA 1
ATOM 2796 C C . GLU A 1 392 ? -6.613 52.751 -41.956 1.000 52.567 372 GLU A C 1
ATOM 2797 O O . GLU A 1 392 ? -6.118 51.756 -41.351 1.000 62.651 372 GLU A O 1
ATOM 2803 N N . ARG A 1 393 ? -6.404 54.045 -41.683 1.000 47.021 373 ARG A N 1
ATOM 2804 C CA . ARG A 1 393 ? -5.629 54.500 -40.539 1.000 48.483 373 ARG A CA 1
ATOM 2805 C C . ARG A 1 393 ? -6.553 54.780 -39.370 1.000 46.032 373 ARG A C 1
ATOM 2806 O O . ARG A 1 393 ? -7.591 55.433 -39.525 1.000 49.294 373 ARG A O 1
ATOM 2814 N N . TYR A 1 394 ? -6.176 54.228 -38.215 1.000 49.740 374 TYR A N 1
ATOM 2815 C CA . TYR A 1 394 ? -7.008 54.243 -37.020 1.000 50.221 374 TYR A CA 1
ATOM 2816 C C . TYR A 1 394 ? -6.319 54.992 -35.882 1.000 52.236 374 TYR A C 1
ATOM 2817 O O . TYR A 1 394 ? -6.995 55.359 -34.924 1.000 54.459 374 TYR A O 1
ATOM 2826 N N . SER A 1 395 ? -4.985 55.172 -35.984 1.000 49.081 375 SER A N 1
ATOM 2827 C CA . SER A 1 395 ? -4.196 55.720 -34.897 1.000 54.958 375 SER A CA 1
ATOM 2828 C C . SER A 1 395 ? -3.213 56.783 -35.390 1.000 60.268 375 SER A C 1
ATOM 2829 O O . SER A 1 395 ? -2.745 56.808 -36.542 1.000 50.578 375 SER A O 1
ATOM 2832 N N . ASN A 1 396 ? -2.937 57.691 -34.450 1.000 66.004 376 ASN A N 1
ATOM 2833 C CA . ASN A 1 396 ? -1.823 58.614 -34.509 1.000 63.829 376 ASN A CA 1
ATOM 2834 C C . ASN A 1 396 ? -0.707 58.093 -33.629 1.000 54.516 376 ASN A C 1
ATOM 2835 O O . ASN A 1 396 ? -0.940 57.275 -32.738 1.000 55.974 376 ASN A O 1
ATOM 2840 N N . TYR A 1 397 ? 0.499 58.593 -33.890 1.000 56.141 377 TYR A N 1
ATOM 2841 C CA . TYR A 1 397 ? 1.655 58.167 -33.132 1.000 62.223 377 TYR A CA 1
ATOM 2842 C C . TYR A 1 397 ? 2.698 59.278 -33.045 1.000 60.349 377 TYR A C 1
ATOM 2843 O O . TYR A 1 397 ? 2.719 60.174 -33.873 1.000 55.566 377 TYR A O 1
ATOM 2852 N N . THR A 1 398 ? 3.544 59.186 -32.004 1.000 65.477 378 THR A N 1
ATOM 2853 C CA . THR A 1 398 ? 4.750 59.979 -31.880 1.000 59.682 378 THR A CA 1
ATOM 2854 C C . THR A 1 398 ? 5.909 59.003 -31.819 1.000 56.986 378 THR A C 1
ATOM 2855 O O . THR A 1 398 ? 5.738 57.826 -31.435 1.000 53.842 378 THR A O 1
ATOM 2859 N N . GLY A 1 399 ? 7.081 59.536 -32.171 1.000 51.168 379 GLY A N 1
ATOM 2860 C CA . GLY A 1 399 ? 8.328 58.836 -31.943 1.000 55.611 379 GLY A CA 1
ATOM 2861 C C . GLY A 1 399 ? 8.613 57.813 -33.055 1.000 61.847 379 GLY A C 1
ATOM 2862 O O . GLY A 1 399 ? 7.959 57.817 -34.096 1.000 59.473 379 GLY A O 1
ATOM 2863 N N . TYR A 1 400 ? 9.592 56.939 -32.773 1.000 55.371 380 TYR A N 1
ATOM 2864 C CA . TYR A 1 400 ? 10.212 56.016 -33.709 1.000 59.552 380 TYR A CA 1
ATOM 2865 C C . TYR A 1 400 ? 10.984 55.043 -32.829 1.000 58.958 380 TYR A C 1
ATOM 2866 O O . TYR A 1 400 ? 11.380 55.464 -31.743 1.000 77.327 380 TYR A O 1
ATOM 2875 N N . ALA A 1 401 ? 11.071 53.762 -33.232 1.000 58.983 381 ALA A N 1
ATOM 2876 C CA . ALA A 1 401 ? 11.827 52.743 -32.520 1.000 59.960 381 ALA A CA 1
ATOM 2877 C C . ALA A 1 401 ? 11.442 52.792 -31.039 1.000 56.814 381 ALA A C 1
ATOM 2878 O O . ALA A 1 401 ? 10.238 52.735 -30.782 1.000 71.146 381 ALA A O 1
ATOM 2880 N N . GLY A 1 402 ? 12.401 52.920 -30.077 1.000 52.597 382 GLY A N 1
ATOM 2881 C CA . GLY A 1 402 ? 12.075 52.864 -28.648 1.000 52.532 382 GLY A CA 1
ATOM 2882 C C . GLY A 1 402 ? 11.146 53.974 -28.096 1.000 62.773 382 GLY A C 1
ATOM 2883 O O . GLY A 1 402 ? 10.499 53.771 -27.035 1.000 56.021 382 GLY A O 1
ATOM 2884 N N . SER A 1 403 ? 11.077 55.135 -28.804 1.000 54.730 383 SER A N 1
ATOM 2885 C CA . SER A 1 403 ? 10.229 56.254 -28.398 1.000 57.349 383 SER A CA 1
ATOM 2886 C C . SER A 1 403 ? 8.801 56.178 -28.976 1.000 58.139 383 SER A C 1
ATOM 2887 O O . SER A 1 403 ? 7.982 57.026 -28.619 1.000 55.853 383 SER A O 1
ATOM 2890 N N . PHE A 1 404 ? 8.508 55.172 -29.838 1.000 53.310 384 PHE A N 1
ATOM 2891 C CA . PHE A 1 404 ? 7.200 55.023 -30.490 1.000 51.050 384 PHE A CA 1
ATOM 2892 C C . PHE A 1 404 ? 6.085 54.952 -29.443 1.000 51.986 384 PHE A C 1
ATOM 2893 O O . PHE A 1 404 ? 6.159 54.153 -28.511 1.000 54.759 384 PHE A O 1
ATOM 2901 N N . GLU A 1 405 ? 5.039 55.766 -29.658 1.000 52.674 385 GLU A N 1
ATOM 2902 C CA . GLU A 1 405 ? 3.863 55.808 -28.798 1.000 56.870 385 GLU A CA 1
ATOM 2903 C C . GLU A 1 405 ? 2.577 56.050 -29.571 1.000 55.089 385 GLU A C 1
ATOM 2904 O O . GLU A 1 405 ? 2.529 56.897 -30.467 1.000 51.425 385 GLU A O 1
ATOM 2910 N N . TRP A 1 406 ? 1.525 55.352 -29.129 1.000 51.080 386 TRP A N 1
ATOM 2911 C CA . TRP A 1 406 ? 0.187 55.664 -29.558 1.000 52.336 386 TRP A CA 1
ATOM 2912 C C . TRP A 1 406 ? -0.132 57.054 -29.009 1.000 51.810 386 TRP A C 1
ATOM 2913 O O . TRP A 1 406 ? -0.004 57.261 -27.829 1.000 52.427 386 TRP A O 1
ATOM 2924 N N . SER A 1 407 ? -0.541 57.993 -29.859 1.000 58.285 387 SER A N 1
ATOM 2925 C CA . SER A 1 407 ? -0.891 59.329 -29.415 1.000 59.148 387 SER A CA 1
ATOM 2926 C C . SER A 1 407 ? -2.284 59.737 -29.888 1.000 61.350 387 SER A C 1
ATOM 2927 O O . SER A 1 407 ? -2.469 60.906 -30.077 1.000 66.860 387 SER A O 1
ATOM 2930 N N . GLY A 1 408 ? -3.240 58.803 -30.077 1.000 67.008 388 GLY A N 1
ATOM 2931 C CA . GLY A 1 408 ? -4.648 59.153 -30.217 1.000 60.031 388 GLY A CA 1
ATOM 2932 C C . GLY A 1 408 ? -5.361 58.548 -31.432 1.000 56.479 388 GLY A C 1
ATOM 2933 O O . GLY A 1 408 ? -4.721 57.986 -32.296 1.000 54.292 388 GLY A O 1
ATOM 2934 N N . ASN A 1 409 ? -6.708 58.654 -31.438 1.000 58.897 389 ASN A N 1
ATOM 2935 C CA . ASN A 1 409 ? -7.600 58.210 -32.493 1.000 55.220 389 ASN A CA 1
ATOM 2936 C C . ASN A 1 409 ? -7.298 58.976 -33.790 1.000 61.844 389 ASN A C 1
ATOM 2937 O O . ASN A 1 409 ? -6.957 60.133 -33.751 1.000 63.140 389 ASN A O 1
ATOM 2942 N N . PHE A 1 410 ? -7.373 58.303 -34.940 1.000 57.277 390 PHE A N 1
ATOM 2943 C CA . PHE A 1 410 ? -7.337 58.950 -36.238 1.000 56.629 390 PHE A CA 1
ATOM 2944 C C . PHE A 1 410 ? -8.610 58.565 -37.003 1.000 60.505 390 PHE A C 1
ATOM 2945 O O . PHE A 1 410 ? -8.903 57.362 -37.194 1.000 58.077 390 PHE A O 1
ATOM 2953 N N . GLU A 1 411 ? -9.381 59.594 -37.404 1.000 58.372 391 GLU A N 1
ATOM 2954 C CA . GLU A 1 411 ? -10.551 59.387 -38.241 1.000 62.644 391 GLU A CA 1
ATOM 2955 C C . GLU A 1 411 ? -10.147 59.638 -39.678 1.000 67.552 391 GLU A C 1
ATOM 2956 O O . GLU A 1 411 ? -9.972 60.794 -40.082 1.000 71.105 391 GLU A O 1
ATOM 2962 N N . ASP A 1 412 ? -9.976 58.515 -40.405 1.000 58.592 392 ASP A N 1
ATOM 2963 C CA . ASP A 1 412 ? -9.524 58.508 -41.788 1.000 59.708 392 ASP A CA 1
ATOM 2964 C C . ASP A 1 412 ? -10.715 58.941 -42.655 1.000 61.249 392 ASP A C 1
ATOM 2965 O O . ASP A 1 412 ? -11.806 58.362 -42.526 1.000 47.091 392 ASP A O 1
ATOM 2970 N N . SER A 1 413 ? -10.526 60.011 -43.449 1.000 59.819 393 SER A N 1
ATOM 2971 C CA . SER A 1 413 ? -11.554 60.480 -44.388 1.000 65.556 393 SER A CA 1
ATOM 2972 C C . SER A 1 413 ? -11.035 60.401 -45.832 1.000 57.904 393 SER A C 1
ATOM 2973 O O . SER A 1 413 ? -11.635 60.967 -46.713 1.000 68.586 393 SER A O 1
ATOM 2976 N N . THR A 1 414 ? -9.893 59.754 -46.075 1.000 61.745 394 THR A N 1
ATOM 2977 C CA . THR A 1 414 ? -9.412 59.425 -47.407 1.000 62.594 394 THR A CA 1
ATOM 2978 C C . THR A 1 414 ? -10.546 58.864 -48.254 1.000 63.644 394 THR A C 1
ATOM 2979 O O . THR A 1 414 ? -11.210 57.909 -47.857 1.000 52.268 394 THR A O 1
ATOM 2983 N N . PRO A 1 415 ? -10.813 59.438 -49.442 1.000 70.069 395 PRO A N 1
ATOM 2984 C CA . PRO A 1 415 ? -11.928 58.949 -50.252 1.000 61.567 395 PRO A CA 1
ATOM 2985 C C . PRO A 1 415 ? -11.677 57.548 -50.802 1.000 56.782 395 PRO A C 1
ATOM 2986 O O . PRO A 1 415 ? -10.542 57.141 -51.039 1.000 59.575 395 PRO A O 1
ATOM 2990 N N . ARG A 1 416 ? -12.786 56.834 -50.974 1.000 55.609 396 ARG A N 1
ATOM 2991 C CA . ARG A 1 416 ? -12.813 55.466 -51.445 1.000 54.505 396 ARG A CA 1
ATOM 2992 C C . ARG A 1 416 ? -12.939 55.485 -52.961 1.000 54.687 396 ARG A C 1
ATOM 2993 O O . ARG A 1 416 ? -13.701 56.284 -53.482 1.000 64.339 396 ARG A O 1
ATOM 3001 N N . ASP A 1 417 ? -12.258 54.551 -53.633 1.000 56.553 397 ASP A N 1
ATOM 3002 C CA . ASP A 1 417 ? -12.363 54.385 -55.067 1.000 51.147 397 ASP A CA 1
ATOM 3003 C C . ASP A 1 417 ? -13.701 53.712 -55.431 1.000 56.218 397 ASP A C 1
ATOM 3004 O O . ASP A 1 417 ? -14.590 53.490 -54.588 1.000 48.041 397 ASP A O 1
ATOM 3009 N N . SER A 1 418 ? -13.864 53.444 -56.739 1.000 60.670 398 SER A N 1
ATOM 3010 C CA . SER A 1 418 ? -15.049 52.762 -57.245 1.000 59.261 398 SER A CA 1
ATOM 3011 C C . SER A 1 418 ? -15.225 51.382 -56.591 1.000 63.048 398 SER A C 1
ATOM 3012 O O . SER A 1 418 ? -16.330 50.844 -56.534 1.000 57.123 398 SER A O 1
ATOM 3015 N N . SER A 1 419 ? -14.133 50.788 -56.077 1.000 66.933 399 SER A N 1
ATOM 3016 C CA . SER A 1 419 ? -14.152 49.418 -55.574 1.000 59.746 399 SER A CA 1
ATOM 3017 C C . SER A 1 419 ? -14.379 49.379 -54.056 1.000 59.921 399 SER A C 1
ATOM 3018 O O . SER A 1 419 ? -14.475 48.299 -53.464 1.000 61.395 399 SER A O 1
ATOM 3021 N N . GLY A 1 420 ? -14.533 50.562 -53.450 1.000 50.941 400 GLY A N 1
ATOM 3022 C CA . GLY A 1 420 ? -14.775 50.685 -52.018 1.000 56.886 400 GLY A CA 1
ATOM 3023 C C . GLY A 1 420 ? -13.481 50.686 -51.177 1.000 53.324 400 GLY A C 1
ATOM 3024 O O . GLY A 1 420 ? -13.546 50.603 -49.975 1.000 46.140 400 GLY A O 1
ATOM 3025 N N . ARG A 1 421 ? -12.316 50.826 -51.826 1.000 49.417 401 ARG A N 1
ATOM 3026 C CA . ARG A 1 421 ? -11.050 50.941 -51.171 1.000 41.966 401 ARG A CA 1
ATOM 3027 C C . ARG A 1 421 ? -10.711 52.404 -50.897 1.000 44.494 401 ARG A C 1
ATOM 3028 O O . ARG A 1 421 ? -10.544 53.179 -51.828 1.000 55.296 401 ARG A O 1
ATOM 3036 N N . ARG A 1 422 ? -10.445 52.756 -49.640 1.000 51.635 402 ARG A N 1
ATOM 3037 C CA . ARG A 1 422 ? -9.695 53.968 -49.364 1.000 55.367 402 ARG A CA 1
ATOM 3038 C C . ARG A 1 422 ? -8.512 54.115 -50.325 1.000 54.315 402 ARG A C 1
ATOM 3039 O O . ARG A 1 422 ? -7.719 53.173 -50.455 1.000 54.434 402 ARG A O 1
ATOM 3047 N N . GLN A 1 423 ? -8.296 55.323 -50.873 1.000 50.895 403 GLN A N 1
ATOM 3048 C CA . GLN A 1 423 ? -7.180 55.534 -51.793 1.000 55.360 403 GLN A CA 1
ATOM 3049 C C . GLN A 1 423 ? -5.857 55.818 -51.071 1.000 58.380 403 GLN A C 1
ATOM 3050 O O . GLN A 1 423 ? -5.209 56.901 -51.178 1.000 57.306 403 GLN A O 1
ATOM 3056 N N . THR A 1 424 ? -5.458 54.771 -50.338 1.000 55.292 404 THR A N 1
ATOM 3057 C CA . THR A 1 424 ? -4.178 54.694 -49.651 1.000 50.466 404 THR A CA 1
ATOM 3058 C C . THR A 1 424 ? -3.459 53.449 -50.179 1.000 54.803 404 THR A C 1
ATOM 3059 O O . THR A 1 424 ? -3.800 52.296 -49.834 1.000 63.415 404 THR A O 1
ATOM 3063 N N . ALA A 1 425 ? -2.461 53.747 -51.016 1.000 48.687 405 ALA A N 1
ATOM 3064 C CA . ALA A 1 425 ? -1.745 52.770 -51.792 1.000 48.514 405 ALA A CA 1
ATOM 3065 C C . ALA A 1 425 ? -0.338 52.701 -51.245 1.000 47.817 405 ALA A C 1
ATOM 3066 O O . ALA A 1 425 ? 0.395 53.687 -51.292 1.000 53.083 405 ALA A O 1
ATOM 3068 N N . ILE A 1 426 ? 0.039 51.492 -50.825 1.000 46.977 406 ILE A N 1
ATOM 3069 C CA . ILE A 1 426 ? 1.323 51.243 -50.205 1.000 48.819 406 ILE A CA 1
ATOM 3070 C C . ILE A 1 426 ? 1.987 50.110 -50.966 1.000 48.423 406 ILE A C 1
ATOM 3071 O O . ILE A 1 426 ? 1.338 49.090 -51.213 1.000 51.629 406 ILE A O 1
ATOM 3076 N N . VAL A 1 427 ? 3.277 50.287 -51.295 1.000 41.008 407 VAL A N 1
ATOM 3077 C CA . VAL A 1 427 ? 4.012 49.171 -51.859 1.000 47.796 407 VAL A CA 1
ATOM 3078 C C . VAL A 1 427 ? 5.065 48.696 -50.856 1.000 44.637 407 VAL A C 1
ATOM 3079 O O . VAL A 1 427 ? 5.907 49.472 -50.420 1.000 43.112 407 VAL A O 1
ATOM 3083 N N . ALA A 1 428 ? 5.075 47.399 -50.578 1.000 43.004 408 ALA A N 1
ATOM 3084 C CA . ALA A 1 428 ? 6.169 46.790 -49.838 1.000 43.396 408 ALA A CA 1
ATOM 3085 C C . ALA A 1 428 ? 7.288 46.349 -50.779 1.000 49.977 408 ALA A C 1
ATOM 3086 O O . ALA A 1 428 ? 7.131 45.437 -51.612 1.000 56.368 408 ALA A O 1
ATOM 3088 N N . ILE A 1 429 ? 8.433 47.035 -50.640 1.000 51.782 409 ILE A N 1
ATOM 3089 C CA . ILE A 1 429 ? 9.692 46.632 -51.245 1.000 50.230 409 ILE A CA 1
ATOM 3090 C C . ILE A 1 429 ? 10.765 46.494 -50.164 1.000 47.643 409 ILE A C 1
ATOM 3091 O O . ILE A 1 429 ? 10.996 47.427 -49.400 1.000 44.455 409 ILE A O 1
ATOM 3096 N N . ASP A 1 430 ? 11.442 45.343 -50.158 1.000 55.264 410 ASP A N 1
ATOM 3097 C CA . ASP A 1 430 ? 12.444 45.022 -49.154 1.000 55.175 410 ASP A CA 1
ATOM 3098 C C . ASP A 1 430 ? 13.842 45.333 -49.668 1.000 54.831 410 ASP A C 1
ATOM 3099 O O . ASP A 1 430 ? 14.384 44.630 -50.516 1.000 61.867 410 ASP A O 1
ATOM 3104 N N . ALA A 1 431 ? 14.454 46.348 -49.050 1.000 63.336 411 ALA A N 1
ATOM 3105 C CA . ALA A 1 431 ? 15.875 46.616 -49.200 1.000 51.430 411 ALA A CA 1
ATOM 3106 C C . ALA A 1 431 ? 16.731 45.479 -48.668 1.000 49.517 411 ALA A C 1
ATOM 3107 O O . ALA A 1 431 ? 16.289 44.666 -47.863 1.000 47.830 411 ALA A O 1
ATOM 3109 N N . LEU A 1 432 ? 17.984 45.447 -49.134 1.000 59.408 412 LEU A N 1
ATOM 3110 C CA . LEU A 1 432 ? 18.972 44.563 -48.511 1.000 64.151 412 LEU A CA 1
ATOM 3111 C C . LEU A 1 432 ? 19.460 45.221 -47.227 1.000 62.297 412 LEU A C 1
ATOM 3112 O O . LEU A 1 432 ? 19.472 46.469 -47.141 1.000 62.830 412 LEU A O 1
ATOM 3117 N N . HIS A 1 433 ? 19.824 44.365 -46.255 1.000 70.344 413 HIS A N 1
ATOM 3118 C CA . HIS A 1 433 ? 20.541 44.812 -45.062 1.000 76.099 413 HIS A CA 1
ATOM 3119 C C . HIS A 1 433 ? 22.034 44.549 -45.268 1.000 71.136 413 HIS A C 1
ATOM 3120 O O . HIS A 1 433 ? 22.423 43.489 -45.790 1.000 60.145 413 HIS A O 1
ATOM 3127 N N . PHE A 1 434 ? 22.854 45.524 -44.840 1.000 67.073 414 PHE A N 1
ATOM 3128 C CA . PHE A 1 434 ? 24.315 45.443 -44.893 1.000 76.645 414 PHE A CA 1
ATOM 3129 C C . PHE A 1 434 ? 24.934 45.530 -43.493 1.000 75.975 414 PHE A C 1
ATOM 3130 O O . PHE A 1 434 ? 24.837 46.587 -42.855 1.000 71.877 414 PHE A O 1
ATOM 3138 N N . ALA A 1 435 ? 25.584 44.436 -43.050 1.000 82.319 415 ALA A N 1
ATOM 3139 C CA . ALA A 1 435 ? 26.469 44.484 -41.888 1.000 91.747 415 ALA A CA 1
ATOM 3140 C C . ALA A 1 435 ? 27.675 45.361 -42.228 1.000 88.505 415 ALA A C 1
ATOM 3141 O O . ALA A 1 435 ? 28.209 46.053 -41.379 1.000 98.703 415 ALA A O 1
ATOM 3143 N N . GLN A 1 436 ? 28.079 45.352 -43.503 1.000 90.025 416 GLN A N 1
ATOM 3144 C CA . GLN A 1 436 ? 29.187 46.135 -44.031 1.000 82.757 416 GLN A CA 1
ATOM 3145 C C . GLN A 1 436 ? 28.707 47.133 -45.087 1.000 78.417 416 GLN A C 1
ATOM 3146 O O . GLN A 1 436 ? 28.385 46.710 -46.217 1.000 68.386 416 GLN A O 1
ATOM 3152 N N . SER A 1 437 ? 28.685 48.443 -44.743 1.000 82.981 417 SER A N 1
ATOM 3153 C CA . SER A 1 437 ? 28.214 49.505 -45.648 1.000 88.278 417 SER A CA 1
ATOM 3154 C C . SER A 1 437 ? 28.722 49.376 -47.085 1.000 91.006 417 SER A C 1
ATOM 3155 O O . SER A 1 437 ? 27.975 49.666 -48.016 1.000 80.382 417 SER A O 1
ATOM 3158 N N . HIS A 1 438 ? 30.013 49.027 -47.217 1.000 93.214 418 HIS A N 1
ATOM 3159 C CA . HIS A 1 438 ? 30.755 49.114 -48.462 1.000 94.002 418 HIS A CA 1
ATOM 3160 C C . HIS A 1 438 ? 30.220 48.109 -49.488 1.000 87.874 418 HIS A C 1
ATOM 3161 O O . HIS A 1 438 ? 30.341 48.358 -50.696 1.000 76.896 418 HIS A O 1
ATOM 3168 N N . HIS A 1 439 ? 29.582 47.018 -49.012 1.000 77.942 419 HIS A N 1
ATOM 3169 C CA . HIS A 1 439 ? 29.146 45.923 -49.874 1.000 80.383 419 HIS A CA 1
ATOM 3170 C C . HIS A 1 439 ? 28.062 46.382 -50.854 1.000 77.806 419 HIS A C 1
ATOM 3171 O O . HIS A 1 439 ? 27.873 45.749 -51.904 1.000 88.447 419 HIS A O 1
ATOM 3178 N N . GLN A 1 440 ? 27.395 47.513 -50.548 1.000 68.663 420 GLN A N 1
ATOM 3179 C CA . GLN A 1 440 ? 26.165 47.897 -51.240 1.000 73.927 420 GLN A CA 1
ATOM 3180 C C . GLN A 1 440 ? 26.456 48.554 -52.587 1.000 77.130 420 GLN A C 1
ATOM 3181 O O . GLN A 1 440 ? 25.524 48.832 -53.379 1.000 70.720 420 GLN A O 1
ATOM 3187 N N . TYR A 1 441 ? 27.767 48.808 -52.767 1.000 80.643 421 TYR A N 1
ATOM 3188 C CA . TYR A 1 441 ? 28.328 49.508 -53.911 1.000 82.712 421 TYR A CA 1
ATOM 3189 C C . TYR A 1 441 ? 28.754 48.524 -54.988 1.000 74.682 421 TYR A C 1
ATOM 3190 O O . TYR A 1 441 ? 29.005 48.951 -56.110 1.000 79.233 421 TYR A O 1
ATOM 3199 N N . ARG A 1 442 ? 28.791 47.226 -54.643 1.000 66.028 422 ARG A N 1
ATOM 3200 C CA . ARG A 1 442 ? 28.856 46.168 -55.641 1.000 69.622 422 ARG A CA 1
ATOM 3201 C C . ARG A 1 442 ? 27.804 46.459 -56.715 1.000 75.571 422 ARG A C 1
ATOM 3202 O O . ARG A 1 442 ? 26.698 46.903 -56.421 1.000 73.750 422 ARG A O 1
ATOM 3210 N N . GLU A 1 443 ? 28.182 46.220 -57.975 1.000 82.785 423 GLU A N 1
ATOM 3211 C CA . GLU A 1 443 ? 27.329 46.470 -59.121 1.000 86.388 423 GLU A CA 1
ATOM 3212 C C . GLU A 1 443 ? 26.087 45.566 -59.030 1.000 85.622 423 GLU A C 1
ATOM 3213 O O . GLU A 1 443 ? 24.971 45.996 -59.370 1.000 67.776 423 GLU A O 1
ATOM 3219 N N . ASP A 1 444 ? 26.269 44.317 -58.540 1.000 78.380 424 ASP A N 1
ATOM 3220 C CA . ASP A 1 444 ? 25.213 43.314 -58.563 1.000 81.252 424 ASP A CA 1
ATOM 3221 C C . ASP A 1 444 ? 24.109 43.702 -57.565 1.000 79.736 424 ASP A C 1
ATOM 3222 O O . ASP A 1 444 ? 22.934 43.476 -57.875 1.000 66.592 424 ASP A O 1
ATOM 3227 N N . LEU A 1 445 ? 24.486 44.404 -56.468 1.000 68.010 425 LEU A N 1
ATOM 3228 C CA . LEU A 1 445 ? 23.584 44.766 -55.372 1.000 74.523 425 LEU A CA 1
ATOM 3229 C C . LEU A 1 445 ? 23.066 46.199 -55.495 1.000 80.867 425 LEU A C 1
ATOM 3230 O O . LEU A 1 445 ? 22.318 46.700 -54.648 1.000 100.755 425 LEU A O 1
ATOM 3235 N N . MET A 1 446 ? 23.556 46.919 -56.493 1.000 87.230 426 MET A N 1
ATOM 3236 C CA . MET A 1 446 ? 22.955 48.193 -56.838 1.000 78.304 426 MET A CA 1
ATOM 3237 C C . MET A 1 446 ? 21.839 47.878 -57.838 1.000 75.299 426 MET A C 1
ATOM 3238 O O . MET A 1 446 ? 20.787 48.509 -57.855 1.000 63.784 426 MET A O 1
ATOM 3243 N N . GLU A 1 447 ? 22.093 46.866 -58.671 1.000 72.080 427 GLU A N 1
ATOM 3244 C CA . GLU A 1 447 ? 21.164 46.449 -59.700 1.000 74.598 427 GLU A CA 1
ATOM 3245 C C . GLU A 1 447 ? 19.989 45.702 -59.052 1.000 73.031 427 GLU A C 1
ATOM 3246 O O . GLU A 1 447 ? 18.830 45.879 -59.472 1.000 60.441 427 GLU A O 1
ATOM 3252 N N . ARG A 1 448 ? 20.307 44.868 -58.034 1.000 68.651 428 ARG A N 1
ATOM 3253 C CA . ARG A 1 448 ? 19.298 44.182 -57.218 1.000 67.032 428 ARG A CA 1
ATOM 3254 C C . ARG A 1 448 ? 18.301 45.212 -56.655 1.000 60.234 428 ARG A C 1
ATOM 3255 O O . ARG A 1 448 ? 17.086 45.051 -56.822 1.000 51.908 428 ARG A O 1
ATOM 3263 N N . GLU A 1 449 ? 18.798 46.326 -56.096 1.000 58.100 429 GLU A N 1
ATOM 3264 C CA . GLU A 1 449 ? 17.931 47.358 -55.537 1.000 56.427 429 GLU A CA 1
ATOM 3265 C C . GLU A 1 449 ? 17.169 48.136 -56.609 1.000 60.455 429 GLU A C 1
ATOM 3266 O O . GLU A 1 449 ? 16.065 48.602 -56.334 1.000 70.383 429 GLU A O 1
ATOM 3272 N N . LEU A 1 450 ? 17.801 48.376 -57.768 1.000 60.856 430 LEU A N 1
ATOM 3273 C CA . LEU A 1 450 ? 17.138 49.104 -58.841 1.000 62.972 430 LEU A CA 1
ATOM 3274 C C . LEU A 1 450 ? 15.951 48.264 -59.288 1.000 58.333 430 LEU A C 1
ATOM 3275 O O . LEU A 1 450 ? 14.867 48.776 -59.514 1.000 57.864 430 LEU A O 1
ATOM 3280 N N . ASN A 1 451 ? 16.168 46.956 -59.348 1.000 54.866 431 ASN A N 1
ATOM 3281 C CA . ASN A 1 451 ? 15.154 46.077 -59.880 1.000 62.601 431 ASN A CA 1
ATOM 3282 C C . ASN A 1 451 ? 14.066 45.791 -58.852 1.000 66.871 431 ASN A C 1
ATOM 3283 O O . ASN A 1 451 ? 12.922 45.576 -59.251 1.000 65.957 431 ASN A O 1
ATOM 3288 N N . LYS A 1 452 ? 14.420 45.782 -57.558 1.000 65.092 432 LYS A N 1
ATOM 3289 C CA . LYS A 1 452 ? 13.423 45.682 -56.509 1.000 58.530 432 LYS A CA 1
ATOM 3290 C C . LYS A 1 452 ? 12.498 46.904 -56.589 1.000 53.488 432 LYS A C 1
ATOM 3291 O O . LYS A 1 452 ? 11.268 46.758 -56.622 1.000 45.793 432 LYS A O 1
ATOM 3297 N N . ALA A 1 453 ? 13.070 48.119 -56.603 1.000 47.819 433 ALA A N 1
ATOM 3298 C CA . ALA A 1 453 ? 12.254 49.323 -56.626 1.000 51.868 433 ALA A CA 1
ATOM 3299 C C . ALA A 1 453 ? 11.456 49.376 -57.948 1.000 58.190 433 ALA A C 1
ATOM 3300 O O . ALA A 1 453 ? 10.349 49.894 -58.012 1.000 55.834 433 ALA A O 1
ATOM 3302 N N . TYR A 1 454 ? 12.029 48.818 -59.018 1.000 52.600 434 TYR A N 1
ATOM 3303 C CA . TYR A 1 454 ? 11.402 48.822 -60.319 1.000 57.793 434 TYR A CA 1
ATOM 3304 C C . TYR A 1 454 ? 10.085 48.067 -60.236 1.000 54.788 434 TYR A C 1
ATOM 3305 O O . TYR A 1 454 ? 9.049 48.629 -60.615 1.000 56.570 434 TYR A O 1
ATOM 3314 N N . ILE A 1 455 ? 10.130 46.805 -59.770 1.000 53.960 435 ILE A N 1
ATOM 3315 C CA . ILE A 1 455 ? 8.937 45.965 -59.680 1.000 54.418 435 ILE A CA 1
ATOM 3316 C C . ILE A 1 455 ? 7.931 46.574 -58.675 1.000 53.043 435 ILE A C 1
ATOM 3317 O O . ILE A 1 455 ? 6.709 46.431 -58.826 1.000 52.774 435 ILE A O 1
ATOM 3322 N N . GLY A 1 456 ? 8.412 47.299 -57.663 1.000 52.543 436 GLY A N 1
ATOM 3323 C CA . GLY A 1 456 ? 7.513 47.993 -56.750 1.000 57.754 436 GLY A CA 1
ATOM 3324 C C . GLY A 1 456 ? 6.792 49.162 -57.396 1.000 58.176 436 GLY A C 1
ATOM 3325 O O . GLY A 1 456 ? 5.581 49.357 -57.191 1.000 61.516 436 GLY A O 1
ATOM 3326 N N . PHE A 1 457 ? 7.548 49.905 -58.218 1.000 63.117 437 PHE A N 1
ATOM 3327 C CA . PHE A 1 457 ? 7.071 51.164 -58.763 1.000 59.566 437 PHE A CA 1
ATOM 3328 C C . PHE A 1 457 ? 6.435 51.026 -60.153 1.000 62.691 437 PHE A C 1
ATOM 3329 O O . PHE A 1 457 ? 5.941 52.039 -60.643 1.000 53.844 437 PHE A O 1
ATOM 3337 N N . VAL A 1 458 ? 6.424 49.834 -60.793 1.000 59.550 438 VAL A N 1
ATOM 3338 C CA . VAL A 1 458 ? 5.733 49.680 -62.066 1.000 64.800 438 VAL A CA 1
ATOM 3339 C C . VAL A 1 458 ? 4.259 50.048 -61.886 1.000 64.414 438 VAL A C 1
ATOM 3340 O O . VAL A 1 458 ? 3.687 49.964 -60.785 1.000 71.100 438 VAL A O 1
ATOM 3344 N N . HIS A 1 459 ? 3.656 50.415 -63.025 1.000 60.179 439 HIS A N 1
ATOM 3345 C CA . HIS A 1 459 ? 2.283 50.857 -63.027 1.000 68.056 439 HIS A CA 1
ATOM 3346 C C . HIS A 1 459 ? 1.378 49.825 -63.720 1.000 73.803 439 HIS A C 1
ATOM 3347 O O . HIS A 1 459 ? 0.448 49.304 -63.081 1.000 92.691 439 HIS A O 1
ATOM 3354 N N . TRP A 1 460 ? 1.691 49.528 -64.989 1.000 67.076 440 TRP A N 1
ATOM 3355 C CA . TRP A 1 460 ? 1.011 48.508 -65.797 1.000 72.247 440 TRP A CA 1
ATOM 3356 C C . TRP A 1 460 ? -0.488 48.802 -65.863 1.000 75.585 440 TRP A C 1
ATOM 3357 O O . TRP A 1 460 ? -1.293 47.892 -65.706 1.000 81.139 440 TRP A O 1
ATOM 3368 N N . MET A 1 461 ? -0.871 50.073 -66.073 1.000 75.142 441 MET A N 1
ATOM 3369 C CA . MET A 1 461 ? -2.264 50.448 -66.308 1.000 62.832 441 MET A CA 1
ATOM 3370 C C . MET A 1 461 ? -2.333 51.379 -67.513 1.000 62.545 441 MET A C 1
ATOM 3371 O O . MET A 1 461 ? -1.327 51.946 -67.907 1.000 64.555 441 MET A O 1
ATOM 3376 N N . VAL A 1 462 ? -3.527 51.619 -68.032 1.000 70.048 442 VAL A N 1
ATOM 3377 C CA . VAL A 1 462 ? -3.652 52.490 -69.200 1.000 77.944 442 VAL A CA 1
ATOM 3378 C C . VAL A 1 462 ? -3.532 53.974 -68.795 1.000 76.107 442 VAL A C 1
ATOM 3379 O O . VAL A 1 462 ? -2.963 54.780 -69.549 1.000 69.839 442 VAL A O 1
ATOM 3383 N N . THR A 1 463 ? -4.103 54.325 -67.624 1.000 73.973 443 THR A N 1
ATOM 3384 C CA . THR A 1 463 ? -4.077 55.682 -67.091 1.000 58.086 443 THR A CA 1
ATOM 3385 C C . THR A 1 463 ? -2.662 55.952 -66.604 1.000 60.872 443 THR A C 1
ATOM 3386 O O . THR A 1 463 ? -1.903 55.028 -66.329 1.000 61.971 443 THR A O 1
ATOM 3390 N N . PRO A 1 464 ? -2.238 57.225 -66.518 1.000 68.162 444 PRO A N 1
ATOM 3391 C CA . PRO A 1 464 ? -0.862 57.546 -66.131 1.000 58.788 444 PRO A CA 1
ATOM 3392 C C . PRO A 1 464 ? -0.688 57.435 -64.618 1.000 62.509 444 PRO A C 1
ATOM 3393 O O . PRO A 1 464 ? -1.629 57.603 -63.820 1.000 56.283 444 PRO A O 1
ATOM 3397 N N . PRO A 1 465 ? 0.557 57.101 -64.221 1.000 63.591 445 PRO A N 1
ATOM 3398 C CA . PRO A 1 465 ? 0.908 56.890 -62.821 1.000 65.711 445 PRO A CA 1
ATOM 3399 C C . PRO A 1 465 ? 1.088 58.131 -61.970 1.000 68.319 445 PRO A C 1
ATOM 3400 O O . PRO A 1 465 ? 1.767 59.074 -62.368 1.000 84.391 445 PRO A O 1
ATOM 3404 N N . PRO A 1 466 ? 0.562 58.097 -60.715 1.000 74.586 446 PRO A N 1
ATOM 3405 C CA . PRO A 1 466 ? 0.829 59.138 -59.726 1.000 54.757 446 PRO A CA 1
ATOM 3406 C C . PRO A 1 466 ? 2.288 59.026 -59.351 1.000 52.228 446 PRO A C 1
ATOM 3407 O O . PRO A 1 466 ? 2.950 58.043 -59.701 1.000 55.511 446 PRO A O 1
ATOM 3411 N N . GLY A 1 467 ? 2.763 60.050 -58.637 1.000 55.664 447 GLY A N 1
ATOM 3412 C CA . GLY A 1 467 ? 4.098 60.014 -58.059 1.000 57.258 447 GLY A CA 1
ATOM 3413 C C . GLY A 1 467 ? 4.212 58.923 -56.993 1.000 55.795 447 GLY A C 1
ATOM 3414 O O . GLY A 1 467 ? 3.215 58.378 -56.514 1.000 54.680 447 GLY A O 1
ATOM 3415 N N . VAL A 1 468 ? 5.462 58.591 -56.684 1.000 61.175 448 VAL A N 1
ATOM 3416 C CA . VAL A 1 468 ? 5.856 57.781 -55.537 1.000 60.910 448 VAL A CA 1
ATOM 3417 C C . VAL A 1 468 ? 6.180 58.692 -54.354 1.000 60.095 448 VAL A C 1
ATOM 3418 O O . VAL A 1 468 ? 6.843 59.699 -54.543 1.000 64.403 448 VAL A O 1
ATOM 3422 N N . ALA A 1 469 ? 5.717 58.338 -53.141 1.000 63.471 449 ALA A N 1
ATOM 3423 C CA . ALA A 1 469 ? 6.184 58.947 -51.894 1.000 59.182 449 ALA A CA 1
ATOM 3424 C C . ALA A 1 469 ? 7.126 57.956 -51.197 1.000 57.910 449 ALA A C 1
ATOM 3425 O O . ALA A 1 469 ? 6.719 56.836 -50.890 1.000 54.573 449 ALA A O 1
ATOM 3427 N N . THR A 1 470 ? 8.397 58.329 -51.007 1.000 56.723 450 THR A N 1
ATOM 3428 C CA . THR A 1 470 ? 9.385 57.440 -50.408 1.000 51.448 450 THR A CA 1
ATOM 3429 C C . THR A 1 470 ? 10.312 58.279 -49.521 1.000 58.078 450 THR A C 1
ATOM 3430 O O . THR A 1 470 ? 9.990 59.439 -49.166 1.000 46.540 450 THR A O 1
ATOM 3434 N N . GLY A 1 471 ? 11.442 57.647 -49.145 1.000 51.558 451 GLY A N 1
ATOM 3435 C CA . GLY A 1 471 ? 12.416 58.264 -48.264 1.000 53.129 451 GLY A CA 1
ATOM 3436 C C . GLY A 1 471 ? 13.640 57.370 -48.169 1.000 59.529 451 GLY A C 1
ATOM 3437 O O . GLY A 1 471 ? 13.951 56.696 -49.161 1.000 58.303 451 GLY A O 1
ATOM 3438 N N . ASN A 1 472 ? 14.256 57.331 -46.970 1.000 74.883 452 ASN A N 1
ATOM 3439 C CA . ASN A 1 472 ? 15.579 56.739 -46.775 1.000 90.232 452 ASN A CA 1
ATOM 3440 C C . ASN A 1 472 ? 15.476 55.220 -46.701 1.000 74.598 452 ASN A C 1
ATOM 3441 O O . ASN A 1 472 ? 15.756 54.665 -45.660 1.000 77.845 452 ASN A O 1
ATOM 3446 N N . TRP A 1 473 ? 15.163 54.583 -47.843 1.000 65.119 453 TRP A N 1
ATOM 3447 C CA . TRP A 1 473 ? 14.790 53.180 -47.948 1.000 66.418 453 TRP A CA 1
ATOM 3448 C C . TRP A 1 473 ? 15.954 52.253 -47.580 1.000 64.821 453 TRP A C 1
ATOM 3449 O O . TRP A 1 473 ? 16.968 52.219 -48.286 1.000 66.224 453 TRP A O 1
ATOM 3460 N N . GLY A 1 474 ? 15.778 51.484 -46.481 1.000 56.417 454 GLY A N 1
ATOM 3461 C CA . GLY A 1 474 ? 16.779 50.516 -46.032 1.000 62.176 454 GLY A CA 1
ATOM 3462 C C . GLY A 1 474 ? 18.072 51.133 -45.465 1.000 63.939 454 GLY A C 1
ATOM 3463 O O . GLY A 1 474 ? 19.111 50.474 -45.438 1.000 63.487 454 GLY A O 1
ATOM 3464 N N . CYS A 1 475 ? 17.984 52.377 -44.973 1.000 67.762 455 CYS A N 1
ATOM 3465 C CA . CYS A 1 475 ? 19.123 53.189 -44.538 1.000 73.406 455 CYS A CA 1
ATOM 3466 C C . CYS A 1 475 ? 19.135 53.272 -43.011 1.000 70.311 455 CYS A C 1
ATOM 3467 O O . CYS A 1 475 ? 18.525 52.426 -42.370 1.000 64.669 455 CYS A O 1
ATOM 3470 N N . GLY A 1 476 ? 19.871 54.241 -42.433 1.000 78.918 456 GLY A N 1
ATOM 3471 C CA . GLY A 1 476 ? 20.157 54.217 -41.010 1.000 79.434 456 GLY A CA 1
ATOM 3472 C C . GLY A 1 476 ? 20.760 52.872 -40.602 1.000 77.383 456 GLY A C 1
ATOM 3473 O O . GLY A 1 476 ? 21.673 52.408 -41.303 1.000 73.203 456 GLY A O 1
ATOM 3474 N N . ALA A 1 477 ? 20.179 52.240 -39.551 1.000 63.571 457 ALA A N 1
ATOM 3475 C CA . ALA A 1 477 ? 20.754 51.059 -38.915 1.000 70.755 457 ALA A CA 1
ATOM 3476 C C . ALA A 1 477 ? 20.697 49.805 -39.811 1.000 72.336 457 ALA A C 1
ATOM 3477 O O . ALA A 1 477 ? 21.382 48.815 -39.512 1.000 75.629 457 ALA A O 1
ATOM 3479 N N . PHE A 1 478 ? 20.005 49.834 -40.962 1.000 74.572 458 PHE A N 1
ATOM 3480 C CA . PHE A 1 478 ? 20.035 48.675 -41.852 1.000 73.062 458 PHE A CA 1
ATOM 3481 C C . PHE A 1 478 ? 21.259 48.695 -42.784 1.000 73.507 458 PHE A C 1
ATOM 3482 O O . PHE A 1 478 ? 21.473 47.734 -43.513 1.000 63.532 458 PHE A O 1
ATOM 3490 N N . GLY A 1 479 ? 22.055 49.778 -42.750 1.000 82.360 459 GLY A N 1
ATOM 3491 C CA . GLY A 1 479 ? 23.329 49.855 -43.452 1.000 77.869 459 GLY A CA 1
ATOM 3492 C C . GLY A 1 479 ? 23.291 50.602 -44.790 1.000 68.932 459 GLY A C 1
ATOM 3493 O O . GLY A 1 479 ? 24.338 50.878 -45.381 1.000 71.483 459 GLY A O 1
ATOM 3494 N N . GLY A 1 480 ? 22.095 50.869 -45.314 1.000 62.134 460 GLY A N 1
ATOM 3495 C CA . GLY A 1 480 ? 21.949 51.522 -46.604 1.000 71.828 460 GLY A CA 1
ATOM 3496 C C . GLY A 1 480 ? 22.480 52.954 -46.565 1.000 77.625 460 GLY A C 1
ATOM 3497 O O . GLY A 1 480 ? 22.341 53.649 -45.565 1.000 66.471 460 GLY A O 1
ATOM 3498 N N . ASP A 1 481 ? 23.073 53.385 -47.687 1.000 80.143 461 ASP A N 1
ATOM 3499 C CA . ASP A 1 481 ? 23.554 54.742 -47.852 1.000 73.104 461 ASP A CA 1
ATOM 3500 C C . ASP A 1 481 ? 22.411 55.596 -48.414 1.000 69.859 461 ASP A C 1
ATOM 3501 O O . ASP A 1 481 ? 22.032 55.382 -49.565 1.000 67.418 461 ASP A O 1
ATOM 3506 N N . SER A 1 482 ? 21.909 56.562 -47.616 1.000 74.087 462 SER A N 1
ATOM 3507 C CA . SER A 1 482 ? 20.846 57.497 -47.978 1.000 74.839 462 SER A CA 1
ATOM 3508 C C . SER A 1 482 ? 21.058 58.065 -49.387 1.000 88.187 462 SER A C 1
ATOM 3509 O O . SER A 1 482 ? 20.108 58.180 -50.173 1.000 83.962 462 SER A O 1
ATOM 3512 N N . TYR A 1 483 ? 22.335 58.408 -49.667 1.000 101.444 463 TYR A N 1
ATOM 3513 C CA . TYR A 1 483 ? 22.780 59.164 -50.834 1.000 91.966 463 TYR A CA 1
ATOM 3514 C C . TYR A 1 483 ? 22.644 58.295 -52.088 1.000 85.277 463 TYR A C 1
ATOM 3515 O O . TYR A 1 483 ? 22.187 58.768 -53.121 1.000 75.451 463 TYR A O 1
ATOM 3524 N N . LEU A 1 484 ? 23.036 57.019 -51.975 1.000 72.557 464 LEU A N 1
ATOM 3525 C CA . LEU A 1 484 ? 22.972 56.066 -53.072 1.000 70.942 464 LEU A CA 1
ATOM 3526 C C . LEU A 1 484 ? 21.520 55.697 -53.367 1.000 75.455 464 LEU A C 1
ATOM 3527 O O . LEU A 1 484 ? 21.121 55.670 -54.547 1.000 69.966 464 LEU A O 1
ATOM 3532 N N . LYS A 1 485 ? 20.749 55.453 -52.281 1.000 74.971 465 LYS A N 1
ATOM 3533 C CA . LYS A 1 485 ? 19.409 54.875 -52.349 1.000 69.689 465 LYS A CA 1
ATOM 3534 C C . LYS A 1 485 ? 18.456 55.923 -52.924 1.000 65.613 465 LYS A C 1
ATOM 3535 O O . LYS A 1 485 ? 17.554 55.582 -53.671 1.000 67.308 465 LYS A O 1
ATOM 3541 N N . ALA A 1 486 ? 18.692 57.209 -52.645 1.000 64.485 466 ALA A N 1
ATOM 3542 C CA . ALA A 1 486 ? 17.969 58.289 -53.313 1.000 66.520 466 ALA A CA 1
ATOM 3543 C C . ALA A 1 486 ? 18.184 58.296 -54.829 1.000 61.503 466 ALA A C 1
ATOM 3544 O O . ALA A 1 486 ? 17.270 58.668 -55.568 1.000 59.975 466 ALA A O 1
ATOM 3546 N N . LEU A 1 487 ? 19.388 57.927 -55.296 1.000 58.144 467 LEU A N 1
ATOM 3547 C CA . LEU A 1 487 ? 19.694 58.028 -56.713 1.000 68.624 467 LEU A CA 1
ATOM 3548 C C . LEU A 1 487 ? 19.054 56.859 -57.448 1.000 66.018 467 LEU A C 1
ATOM 3549 O O . LEU A 1 487 ? 18.495 57.042 -58.542 1.000 63.491 467 LEU A O 1
ATOM 3554 N N . LEU A 1 488 ? 19.199 55.667 -56.836 1.000 60.860 468 LEU A N 1
ATOM 3555 C CA . LEU A 1 488 ? 18.615 54.458 -57.385 1.000 61.821 468 LEU A CA 1
ATOM 3556 C C . LEU A 1 488 ? 17.111 54.668 -57.575 1.000 57.341 468 LEU A C 1
ATOM 3557 O O . LEU A 1 488 ? 16.533 54.286 -58.582 1.000 62.411 468 LEU A O 1
ATOM 3562 N N . GLN A 1 489 ? 16.484 55.371 -56.631 1.000 65.418 469 GLN A N 1
ATOM 3563 C CA . GLN A 1 489 ? 15.037 55.551 -56.641 1.000 67.880 469 GLN A CA 1
ATOM 3564 C C . GLN A 1 489 ? 14.652 56.549 -57.728 1.000 65.695 469 GLN A C 1
ATOM 3565 O O . GLN A 1 489 ? 13.694 56.304 -58.459 1.000 54.402 469 GLN A O 1
ATOM 3571 N N . LEU A 1 490 ? 15.456 57.611 -57.878 1.000 67.382 470 LEU A N 1
ATOM 3572 C CA . LEU A 1 490 ? 15.340 58.539 -58.998 1.000 69.911 470 LEU A CA 1
ATOM 3573 C C . LEU A 1 490 ? 15.519 57.856 -60.369 1.000 63.516 470 LEU A C 1
ATOM 3574 O O . LEU A 1 490 ? 14.748 58.091 -61.295 1.000 63.189 470 LEU A O 1
ATOM 3579 N N . MET A 1 491 ? 16.537 57.009 -60.522 1.000 60.545 471 MET A N 1
ATOM 3580 C CA . MET A 1 491 ? 16.781 56.290 -61.772 1.000 66.715 471 MET A CA 1
ATOM 3581 C C . MET A 1 491 ? 15.545 55.483 -62.168 1.000 69.494 471 MET A C 1
ATOM 3582 O O . MET A 1 491 ? 15.154 55.457 -63.343 1.000 75.794 471 MET A O 1
ATOM 3587 N N . VAL A 1 492 ? 14.948 54.819 -61.166 1.000 67.422 472 VAL A N 1
ATOM 3588 C CA . VAL A 1 492 ? 13.792 53.983 -61.401 1.000 63.751 472 VAL A CA 1
ATOM 3589 C C . VAL A 1 492 ? 12.590 54.838 -61.807 1.000 63.319 472 VAL A C 1
ATOM 3590 O O . VAL A 1 492 ? 11.812 54.458 -62.700 1.000 59.028 472 VAL A O 1
ATOM 3594 N N . CYS A 1 493 ? 12.409 55.972 -61.114 1.000 61.824 473 CYS A N 1
ATOM 3595 C CA . CYS A 1 493 ? 11.281 56.846 -61.386 1.000 64.599 473 CYS A CA 1
ATOM 3596 C C . CYS A 1 493 ? 11.418 57.502 -62.751 1.000 72.206 473 CYS A C 1
ATOM 3597 O O . CYS A 1 493 ? 10.405 57.740 -63.430 1.000 68.547 473 CYS A O 1
ATOM 3600 N N . ALA A 1 494 ? 12.680 57.804 -63.115 1.000 82.614 474 ALA A N 1
ATOM 3601 C CA . ALA A 1 494 ? 12.993 58.433 -64.393 1.000 90.503 474 ALA A CA 1
ATOM 3602 C C . ALA A 1 494 ? 12.501 57.515 -65.504 1.000 83.798 474 ALA A C 1
ATOM 3603 O O . ALA A 1 494 ? 11.701 57.926 -66.354 1.000 77.003 474 ALA A O 1
ATOM 3605 N N . GLN A 1 495 ? 12.956 56.261 -65.376 1.000 69.791 475 GLN A N 1
ATOM 3606 C CA . GLN A 1 495 ? 12.702 55.192 -66.322 1.000 73.191 475 GLN A CA 1
ATOM 3607 C C . GLN A 1 495 ? 11.206 54.896 -66.453 1.000 77.982 475 GLN A C 1
ATOM 3608 O O . GLN A 1 495 ? 10.766 54.450 -67.494 1.000 87.606 475 GLN A O 1
ATOM 3614 N N . LEU A 1 496 ? 10.426 55.069 -65.387 1.000 86.310 476 LEU A N 1
ATOM 3615 C CA . LEU A 1 496 ? 9.019 54.684 -65.405 1.000 84.594 476 LEU A CA 1
ATOM 3616 C C . LEU A 1 496 ? 8.138 55.913 -65.635 1.000 84.150 476 LEU A C 1
ATOM 3617 O O . LEU A 1 496 ? 6.931 55.759 -65.831 1.000 79.991 476 LEU A O 1
ATOM 3622 N N . GLY A 1 497 ? 8.726 57.126 -65.551 1.000 78.831 477 GLY A N 1
ATOM 3623 C CA . GLY A 1 497 ? 8.001 58.375 -65.792 1.000 75.740 477 GLY A CA 1
ATOM 3624 C C . GLY A 1 497 ? 7.072 58.741 -64.635 1.000 85.150 477 GLY A C 1
ATOM 3625 O O . GLY A 1 497 ? 5.913 59.144 -64.843 1.000 79.070 477 GLY A O 1
ATOM 3626 N N . ARG A 1 498 ? 7.609 58.559 -63.413 1.000 80.111 478 ARG A N 1
ATOM 3627 C CA . ARG A 1 498 ? 6.867 58.792 -62.188 1.000 66.040 478 ARG A CA 1
ATOM 3628 C C . ARG A 1 498 ? 7.537 59.959 -61.484 1.000 62.353 478 ARG A C 1
ATOM 3629 O O . ARG A 1 498 ? 8.755 59.969 -61.291 1.000 69.486 478 ARG A O 1
ATOM 3637 N N . PRO A 1 499 ? 6.750 60.970 -61.066 1.000 55.171 479 PRO A N 1
ATOM 3638 C CA . PRO A 1 499 ? 7.245 61.942 -60.083 1.000 68.392 479 PRO A CA 1
ATOM 3639 C C . PRO A 1 499 ? 7.707 61.233 -58.798 1.000 67.518 479 PRO A C 1
ATOM 3640 O O . PRO A 1 499 ? 7.318 60.092 -58.528 1.000 67.219 479 PRO A O 1
ATOM 3644 N N . LEU A 1 500 ? 8.536 61.927 -58.013 1.000 68.874 480 LEU A N 1
ATOM 3645 C CA . LEU A 1 500 ? 9.137 61.360 -56.824 1.000 65.801 480 LEU A CA 1
ATOM 3646 C C . LEU A 1 500 ? 9.060 62.419 -55.739 1.000 63.365 480 LEU A C 1
ATOM 3647 O O . LEU A 1 500 ? 9.704 63.447 -55.879 1.000 71.364 480 LEU A O 1
ATOM 3652 N N . ALA A 1 501 ? 8.228 62.188 -54.706 1.000 65.898 481 ALA A N 1
ATOM 3653 C CA . ALA A 1 501 ? 8.271 62.951 -53.458 1.000 70.313 481 ALA A CA 1
ATOM 3654 C C . ALA A 1 501 ? 9.120 62.203 -52.435 1.000 70.923 481 ALA A C 1
ATOM 3655 O O . ALA A 1 501 ? 8.775 61.080 -52.090 1.000 75.403 481 ALA A O 1
ATOM 3657 N N . TYR A 1 502 ? 10.247 62.799 -52.014 1.000 72.225 482 TYR A N 1
ATOM 3658 C CA . TYR A 1 502 ? 11.235 62.116 -51.188 1.000 67.259 482 TYR A CA 1
ATOM 3659 C C . TYR A 1 502 ? 11.250 62.837 -49.832 1.000 73.444 482 TYR A C 1
ATOM 3660 O O . TYR A 1 502 ? 11.323 64.060 -49.810 1.000 61.913 482 TYR A O 1
ATOM 3669 N N . TYR A 1 503 ? 11.112 62.081 -48.721 1.000 67.826 483 TYR A N 1
ATOM 3670 C CA . TYR A 1 503 ? 11.034 62.624 -47.372 1.000 67.012 483 TYR A CA 1
ATOM 3671 C C . TYR A 1 503 ? 12.308 62.237 -46.618 1.000 71.061 483 TYR A C 1
ATOM 3672 O O . TYR A 1 503 ? 12.662 61.061 -46.523 1.000 88.481 483 TYR A O 1
ATOM 3681 N N . THR A 1 504 ? 12.998 63.263 -46.108 1.000 75.260 484 THR A N 1
ATOM 3682 C CA . THR A 1 504 ? 14.299 63.105 -45.469 1.000 81.718 484 THR A CA 1
ATOM 3683 C C . THR A 1 504 ? 14.140 63.102 -43.950 1.000 79.277 484 THR A C 1
ATOM 3684 O O . THR A 1 504 ? 15.149 62.910 -43.277 1.000 71.021 484 THR A O 1
ATOM 3688 N N . PHE A 1 505 ? 12.889 63.301 -43.464 1.000 94.026 485 PHE A N 1
ATOM 3689 C CA . PHE A 1 505 ? 12.485 63.116 -42.070 1.000 95.984 485 PHE A CA 1
ATOM 3690 C C . PHE A 1 505 ? 13.440 63.887 -41.164 1.000 83.311 485 PHE A C 1
ATOM 3691 O O . PHE A 1 505 ? 14.140 63.270 -40.371 1.000 87.743 485 PHE A O 1
ATOM 3699 N N . GLY A 1 506 ? 13.498 65.216 -41.313 1.000 82.660 486 GLY A N 1
ATOM 3700 C CA . GLY A 1 506 ? 14.256 66.073 -40.407 1.000 99.942 486 GLY A CA 1
ATOM 3701 C C . GLY A 1 506 ? 15.699 66.391 -40.832 1.000 100.199 486 GLY A C 1
ATOM 3702 O O . GLY A 1 506 ? 16.415 67.066 -40.097 1.000 98.946 486 GLY A O 1
ATOM 3703 N N . ASN A 1 507 ? 16.137 65.934 -42.008 1.000 100.707 487 ASN A N 1
ATOM 3704 C CA . ASN A 1 507 ? 17.517 66.116 -42.443 1.000 91.456 487 ASN A CA 1
ATOM 3705 C C . ASN A 1 507 ? 17.592 67.123 -43.599 1.000 96.022 487 ASN A C 1
ATOM 3706 O O . ASN A 1 507 ? 17.571 66.734 -44.760 1.000 87.869 487 ASN A O 1
ATOM 3711 N N . VAL A 1 508 ? 17.702 68.416 -43.239 1.000 111.329 488 VAL A N 1
ATOM 3712 C CA . VAL A 1 508 ? 17.889 69.558 -44.142 1.000 104.760 488 VAL A CA 1
ATOM 3713 C C . VAL A 1 508 ? 19.139 69.417 -45.016 1.000 87.828 488 VAL A C 1
ATOM 3714 O O . VAL A 1 508 ? 19.111 69.752 -46.203 1.000 77.006 488 VAL A O 1
ATOM 3718 N N . GLU A 1 509 ? 20.236 68.953 -44.411 1.000 96.190 489 GLU A N 1
ATOM 3719 C CA . GLU A 1 509 ? 21.510 68.807 -45.101 1.000 102.595 489 GLU A CA 1
ATOM 3720 C C . GLU A 1 509 ? 21.328 67.905 -46.314 1.000 96.098 489 GLU A C 1
ATOM 3721 O O . GLU A 1 509 ? 21.655 68.294 -47.427 1.000 110.753 489 GLU A O 1
ATOM 3727 N N . PHE A 1 510 ? 20.767 66.712 -46.091 1.000 110.453 490 PHE A N 1
ATOM 3728 C CA . PHE A 1 510 ? 20.586 65.707 -47.136 1.000 107.040 490 PHE A CA 1
ATOM 3729 C C . PHE A 1 510 ? 19.534 66.140 -48.163 1.000 89.629 490 PHE A C 1
ATOM 3730 O O . PHE A 1 510 ? 19.678 65.819 -49.346 1.000 79.659 490 PHE A O 1
ATOM 3738 N N . ARG A 1 511 ? 18.470 66.834 -47.707 1.000 87.266 491 ARG A N 1
ATOM 3739 C CA . ARG A 1 511 ? 17.483 67.433 -48.601 1.000 86.319 491 ARG A CA 1
ATOM 3740 C C . ARG A 1 511 ? 18.214 68.213 -49.684 1.000 86.549 491 ARG A C 1
ATOM 3741 O O . ARG A 1 511 ? 17.901 68.041 -50.858 1.000 80.074 491 ARG A O 1
ATOM 3749 N N . ASP A 1 512 ? 19.184 69.055 -49.264 1.000 86.838 492 ASP A N 1
ATOM 3750 C CA . ASP A 1 512 ? 19.866 69.988 -50.158 1.000 93.277 492 ASP A CA 1
ATOM 3751 C C . ASP A 1 512 ? 20.842 69.256 -51.096 1.000 85.902 492 ASP A C 1
ATOM 3752 O O . ASP A 1 512 ? 20.851 69.544 -52.297 1.000 90.949 492 ASP A O 1
ATOM 3757 N N . ASP A 1 513 ? 21.634 68.298 -50.585 1.000 76.431 493 ASP A N 1
ATOM 3758 C CA . ASP A 1 513 ? 22.613 67.585 -51.406 1.000 83.629 493 ASP A CA 1
ATOM 3759 C C . ASP A 1 513 ? 21.952 66.795 -52.528 1.000 93.564 493 ASP A C 1
ATOM 3760 O O . ASP A 1 513 ? 22.531 66.701 -53.618 1.000 100.481 493 ASP A O 1
ATOM 3765 N N . PHE A 1 514 ? 20.763 66.234 -52.224 1.000 94.924 494 PHE A N 1
ATOM 3766 C CA . PHE A 1 514 ? 19.946 65.496 -53.183 1.000 93.005 494 PHE A CA 1
ATOM 3767 C C . PHE A 1 514 ? 19.294 66.446 -54.198 1.000 80.468 494 PHE A C 1
ATOM 3768 O O . PHE A 1 514 ? 19.345 66.145 -55.400 1.000 77.121 494 PHE A O 1
ATOM 3776 N N . HIS A 1 515 ? 18.686 67.562 -53.732 1.000 96.133 495 HIS A N 1
ATOM 3777 C CA . HIS A 1 515 ? 18.140 68.603 -54.616 1.000 112.562 495 HIS A CA 1
ATOM 3778 C C . HIS A 1 515 ? 19.224 69.100 -55.575 1.000 118.252 495 HIS A C 1
ATOM 3779 O O . HIS A 1 515 ? 18.968 69.197 -56.782 1.000 111.104 495 HIS A O 1
ATOM 3786 N N . GLU A 1 516 ? 20.423 69.384 -55.023 1.000 111.531 496 GLU A N 1
ATOM 3787 C CA . GLU A 1 516 ? 21.512 69.995 -55.775 1.000 109.658 496 GLU A CA 1
ATOM 3788 C C . GLU A 1 516 ? 21.955 69.048 -56.890 1.000 113.810 496 GLU A C 1
ATOM 3789 O O . GLU A 1 516 ? 22.237 69.486 -58.006 1.000 119.574 496 GLU A O 1
ATOM 3795 N N . MET A 1 517 ? 21.997 67.747 -56.584 1.000 107.223 497 MET A N 1
ATOM 3796 C CA . MET A 1 517 ? 22.394 66.757 -57.567 1.000 97.763 497 MET A CA 1
ATOM 3797 C C . MET A 1 517 ? 21.358 66.635 -58.689 1.000 101.341 497 MET A C 1
ATOM 3798 O O . MET A 1 517 ? 21.694 66.307 -59.828 1.000 95.326 497 MET A O 1
ATOM 3803 N N . TRP A 1 518 ? 20.079 66.870 -58.374 1.000 100.986 498 TRP A N 1
ATOM 3804 C CA . TRP A 1 518 ? 19.028 66.809 -59.380 1.000 92.600 498 TRP A CA 1
ATOM 3805 C C . TRP A 1 518 ? 19.140 68.009 -60.343 1.000 100.162 498 TRP A C 1
ATOM 3806 O O . TRP A 1 518 ? 18.865 67.888 -61.543 1.000 109.557 498 TRP A O 1
ATOM 3817 N N . LEU A 1 519 ? 19.558 69.176 -59.819 1.000 110.477 499 LEU A N 1
ATOM 3818 C CA . LEU A 1 519 ? 19.768 70.384 -60.617 1.000 108.194 499 LEU A CA 1
ATOM 3819 C C . LEU A 1 519 ? 20.952 70.189 -61.581 1.000 105.679 499 LEU A C 1
ATOM 3820 O O . LEU A 1 519 ? 20.880 70.521 -62.762 1.000 109.412 499 LEU A O 1
ATOM 3825 N N . LEU A 1 520 ? 22.038 69.617 -61.059 1.000 112.471 500 LEU A N 1
ATOM 3826 C CA . LEU A 1 520 ? 23.219 69.250 -61.826 1.000 109.251 500 LEU A CA 1
ATOM 3827 C C . LEU A 1 520 ? 22.875 68.297 -62.972 1.000 111.569 500 LEU A C 1
ATOM 3828 O O . LEU A 1 520 ? 23.470 68.407 -64.032 1.000 124.599 500 LEU A O 1
ATOM 3833 N N . PHE A 1 521 ? 21.962 67.334 -62.752 1.000 124.112 501 PHE A N 1
ATOM 3834 C CA . PHE A 1 521 ? 21.545 66.395 -63.794 1.000 117.566 501 PHE A CA 1
ATOM 3835 C C . PHE A 1 521 ? 20.596 67.053 -64.791 1.000 108.643 501 PHE A C 1
ATOM 3836 O O . PHE A 1 521 ? 20.488 66.596 -65.927 1.000 92.602 501 PHE A O 1
ATOM 3844 N N . ARG A 1 522 ? 19.854 68.064 -64.319 1.000 115.623 502 ARG A N 1
ATOM 3845 C CA . ARG A 1 522 ? 18.792 68.696 -65.091 1.000 125.508 502 ARG A CA 1
ATOM 3846 C C . ARG A 1 522 ? 19.421 69.537 -66.210 1.000 125.790 502 ARG A C 1
ATOM 3847 O O . ARG A 1 522 ? 19.035 69.400 -67.380 1.000 121.303 502 ARG A O 1
ATOM 3855 N N . ASN A 1 523 ? 20.439 70.350 -65.877 1.000 108.860 503 ASN A N 1
ATOM 3856 C CA . ASN A 1 523 ? 20.994 71.244 -66.879 1.000 122.789 503 ASN A CA 1
ATOM 3857 C C . ASN A 1 523 ? 22.228 70.615 -67.539 1.000 117.039 503 ASN A C 1
ATOM 3858 O O . ASN A 1 523 ? 22.631 71.126 -68.589 1.000 137.866 503 ASN A O 1
ATOM 3863 N N . ASP A 1 524 ? 22.777 69.495 -67.006 1.000 88.802 504 ASP A N 1
ATOM 3864 C CA . ASP A 1 524 ? 23.682 68.649 -67.796 1.000 93.320 504 ASP A CA 1
ATOM 3865 C C . ASP A 1 524 ? 22.916 67.635 -68.657 1.000 96.051 504 ASP A C 1
ATOM 3866 O O . ASP A 1 524 ? 23.572 66.829 -69.330 1.000 103.122 504 ASP A O 1
ATOM 3871 N N . GLY A 1 525 ? 21.560 67.662 -68.647 1.000 96.237 505 GLY A N 1
ATOM 3872 C CA . GLY A 1 525 ? 20.724 66.633 -69.262 1.000 87.091 505 GLY A CA 1
ATOM 3873 C C . GLY A 1 525 ? 21.278 65.215 -69.050 1.000 89.266 505 GLY A C 1
ATOM 3874 O O . GLY A 1 525 ? 21.249 64.404 -69.974 1.000 88.074 505 GLY A O 1
ATOM 3875 N N . THR A 1 526 ? 21.764 64.906 -67.828 1.000 91.866 506 THR A N 1
ATOM 3876 C CA . THR A 1 526 ? 22.260 63.573 -67.476 1.000 95.886 506 THR A CA 1
ATOM 3877 C C . THR A 1 526 ? 21.141 62.530 -67.548 1.000 89.454 506 THR A C 1
ATOM 3878 O O . THR A 1 526 ? 19.959 62.824 -67.301 1.000 89.255 506 THR A O 1
ATOM 3882 N N . THR A 1 527 ? 21.557 61.306 -67.900 1.000 84.927 507 THR A N 1
ATOM 3883 C CA . THR A 1 527 ? 20.664 60.235 -68.320 1.000 95.147 507 THR A CA 1
ATOM 3884 C C . THR A 1 527 ? 20.833 59.063 -67.340 1.000 111.086 507 THR A C 1
ATOM 3885 O O . THR A 1 527 ? 21.768 59.063 -66.524 1.000 105.739 507 THR A O 1
ATOM 3889 N N . VAL A 1 528 ? 19.912 58.083 -67.381 1.000 107.793 508 VAL A N 1
ATOM 3890 C CA . VAL A 1 528 ? 19.958 56.965 -66.440 1.000 112.168 508 VAL A CA 1
ATOM 3891 C C . VAL A 1 528 ? 21.235 56.154 -66.677 1.000 110.330 508 VAL A C 1
ATOM 3892 O O . VAL A 1 528 ? 21.980 55.900 -65.716 1.000 82.288 508 VAL A O 1
ATOM 3896 N N . GLN A 1 529 ? 21.460 55.771 -67.958 1.000 99.484 509 GLN A N 1
ATOM 3897 C CA . GLN A 1 529 ? 22.554 54.879 -68.353 1.000 99.225 509 GLN A CA 1
ATOM 3898 C C . GLN A 1 529 ? 23.913 55.510 -68.047 1.000 90.030 509 GLN A C 1
ATOM 3899 O O . GLN A 1 529 ? 24.894 54.774 -67.878 1.000 83.895 509 GLN A O 1
ATOM 3905 N N . GLN A 1 530 ? 23.921 56.858 -67.977 1.000 83.439 510 GLN A N 1
ATOM 3906 C CA . GLN A 1 530 ? 25.109 57.675 -67.778 1.000 101.643 510 GLN A CA 1
ATOM 3907 C C . GLN A 1 530 ? 25.412 57.761 -66.294 1.000 91.412 510 GLN A C 1
ATOM 3908 O O . GLN A 1 530 ? 26.581 57.773 -65.917 1.000 88.837 510 GLN A O 1
ATOM 3914 N N . LEU A 1 531 ? 24.364 57.853 -65.470 1.000 82.159 511 LEU A N 1
ATOM 3915 C CA . LEU A 1 531 ? 24.581 57.777 -64.033 1.000 81.884 511 LEU A CA 1
ATOM 3916 C C . LEU A 1 531 ? 24.921 56.345 -63.635 1.000 72.606 511 LEU A C 1
ATOM 3917 O O . LEU A 1 531 ? 25.750 56.138 -62.754 1.000 64.397 511 LEU A O 1
ATOM 3922 N N . TRP A 1 532 ? 24.361 55.367 -64.353 1.000 72.246 512 TRP A N 1
ATOM 3923 C CA . TRP A 1 532 ? 24.701 53.974 -64.117 1.000 80.544 512 TRP A CA 1
ATOM 3924 C C . TRP A 1 532 ? 26.196 53.731 -64.359 1.000 94.808 512 TRP A C 1
ATOM 3925 O O . TRP A 1 532 ? 26.862 53.068 -63.535 1.000 88.926 512 TRP A O 1
ATOM 3936 N N . SER A 1 533 ? 26.695 54.270 -65.497 1.000 88.859 513 SER A N 1
ATOM 3937 C CA . SER A 1 533 ? 28.093 54.176 -65.904 1.000 94.688 513 SER A CA 1
ATOM 3938 C C . SER A 1 533 ? 29.006 54.726 -64.797 1.000 99.448 513 SER A C 1
ATOM 3939 O O . SER A 1 533 ? 29.965 54.057 -64.371 1.000 82.671 513 SER A O 1
ATOM 3942 N N . ILE A 1 534 ? 28.665 55.937 -64.306 1.000 88.327 514 ILE A N 1
ATOM 3943 C CA . ILE A 1 534 ? 29.425 56.611 -63.256 1.000 88.461 514 ILE A CA 1
ATOM 3944 C C . ILE A 1 534 ? 29.363 55.801 -61.956 1.000 95.646 514 ILE A C 1
ATOM 3945 O O . ILE A 1 534 ? 30.330 55.772 -61.197 1.000 84.504 514 ILE A O 1
ATOM 3950 N N . LEU A 1 535 ? 28.201 55.176 -61.695 1.000 105.192 515 LEU A N 1
ATOM 3951 C CA . LEU A 1 535 ? 27.961 54.416 -60.470 1.000 99.673 515 LEU A CA 1
ATOM 3952 C C . LEU A 1 535 ? 28.757 53.118 -60.484 1.000 91.355 515 LEU A C 1
ATOM 3953 O O . LEU A 1 535 ? 29.289 52.742 -59.435 1.000 82.941 515 LEU A O 1
ATOM 3958 N N . ARG A 1 536 ? 28.796 52.451 -61.656 1.000 77.983 516 ARG A N 1
ATOM 3959 C CA . ARG A 1 536 ? 29.667 51.303 -61.878 1.000 83.096 516 ARG A CA 1
ATOM 3960 C C . ARG A 1 536 ? 31.152 51.645 -61.644 1.000 95.334 516 ARG A C 1
ATOM 3961 O O . ARG A 1 536 ? 31.910 50.770 -61.188 1.000 95.268 516 ARG A O 1
ATOM 3969 N N . SER A 1 537 ? 31.578 52.890 -61.971 1.000 93.183 517 SER A N 1
ATOM 3970 C CA . SER A 1 537 ? 32.950 53.345 -61.741 1.000 96.566 517 SER A CA 1
ATOM 3971 C C . SER A 1 537 ? 33.262 53.339 -60.254 1.000 96.169 517 SER A C 1
ATOM 3972 O O . SER A 1 537 ? 34.354 52.890 -59.850 1.000 88.631 517 SER A O 1
ATOM 3975 N N . TYR A 1 538 ? 32.283 53.873 -59.489 1.000 100.141 518 TYR A N 1
ATOM 3976 C CA . TYR A 1 538 ? 32.365 53.979 -58.031 1.000 105.550 518 TYR A CA 1
ATOM 3977 C C . TYR A 1 538 ? 32.446 52.579 -57.401 1.000 91.781 518 TYR A C 1
ATOM 3978 O O . TYR A 1 538 ? 33.144 52.410 -56.406 1.000 89.627 518 TYR A O 1
ATOM 3987 N N . SER A 1 539 ? 31.755 51.584 -57.995 1.000 83.021 519 SER A N 1
ATOM 3988 C CA . SER A 1 539 ? 31.880 50.182 -57.614 1.000 91.285 519 SER A CA 1
ATOM 3989 C C . SER A 1 539 ? 33.350 49.726 -57.626 1.000 102.149 519 SER A C 1
ATOM 3990 O O . SER A 1 539 ? 33.828 49.160 -56.641 1.000 99.021 519 SER A O 1
ATOM 3993 N N . ARG A 1 540 ? 34.080 49.994 -58.730 1.000 118.787 520 ARG A N 1
ATOM 3994 C CA . ARG A 1 540 ? 35.466 49.550 -58.881 1.000 111.601 520 ARG A CA 1
ATOM 3995 C C . ARG A 1 540 ? 36.439 50.402 -58.063 1.000 102.943 520 ARG A C 1
ATOM 3996 O O . ARG A 1 540 ? 37.423 49.849 -57.571 1.000 94.855 520 ARG A O 1
ATOM 4004 N N . LEU A 1 541 ? 36.128 51.690 -57.806 1.000 99.775 521 LEU A N 1
ATOM 4005 C CA . LEU A 1 541 ? 36.923 52.504 -56.876 1.000 103.772 521 LEU A CA 1
ATOM 4006 C C . LEU A 1 541 ? 36.834 52.020 -55.420 1.000 105.311 521 LEU A C 1
ATOM 4007 O O . LEU A 1 541 ? 37.835 52.084 -54.710 1.000 108.682 521 LEU A O 1
ATOM 4012 N N . ILE A 1 542 ? 35.633 51.632 -54.955 1.000 109.113 522 ILE A N 1
ATOM 4013 C CA . ILE A 1 542 ? 35.385 51.308 -53.553 1.000 108.399 522 ILE A CA 1
ATOM 4014 C C . ILE A 1 542 ? 35.976 49.940 -53.235 1.000 106.017 522 ILE A C 1
ATOM 4015 O O . ILE A 1 542 ? 36.226 49.652 -52.057 1.000 101.251 522 ILE A O 1
ATOM 4020 N N . LYS A 1 543 ? 36.200 49.125 -54.280 1.000 95.777 523 LYS A N 1
ATOM 4021 C CA . LYS A 1 543 ? 36.806 47.826 -54.076 1.000 119.718 523 LYS A CA 1
ATOM 4022 C C . LYS A 1 543 ? 38.308 47.927 -53.741 1.000 138.967 523 LYS A C 1
ATOM 4023 O O . LYS A 1 543 ? 38.887 46.905 -53.366 1.000 130.229 523 LYS A O 1
ATOM 4029 N N . GLU A 1 544 ? 38.922 49.142 -53.822 1.000 150.098 524 GLU A N 1
ATOM 4030 C CA . GLU A 1 544 ? 40.258 49.423 -53.282 1.000 136.500 524 GLU A CA 1
ATOM 4031 C C . GLU A 1 544 ? 40.199 49.810 -51.793 1.000 142.153 524 GLU A C 1
ATOM 4032 O O . GLU A 1 544 ? 40.865 49.172 -50.970 1.000 125.226 524 GLU A O 1
ATOM 4038 N N . LYS A 1 545 ? 39.420 50.860 -51.452 1.000 148.215 525 LYS A N 1
ATOM 4039 C CA . LYS A 1 545 ? 39.155 51.216 -50.050 1.000 148.822 525 LYS A CA 1
ATOM 4040 C C . LYS A 1 545 ? 37.974 50.370 -49.533 1.000 135.925 525 LYS A C 1
ATOM 4041 O O . LYS A 1 545 ? 38.167 49.138 -49.402 1.000 113.358 525 LYS A O 1
ATOM 4047 N N . ASN A 1 553 ? 29.111 58.272 -47.916 1.000 116.510 533 ASN A N 1
ATOM 4048 C CA . ASN A 1 553 ? 27.826 59.026 -48.045 1.000 131.754 533 ASN A CA 1
ATOM 4049 C C . ASN A 1 553 ? 28.083 60.320 -48.817 1.000 129.121 533 ASN A C 1
ATOM 4050 O O . ASN A 1 553 ? 27.686 60.462 -49.985 1.000 107.463 533 ASN A O 1
ATOM 4055 N N . LYS A 1 554 ? 28.760 61.252 -48.125 1.000 125.745 534 LYS A N 1
ATOM 4056 C CA . LYS A 1 554 ? 29.069 62.540 -48.713 1.000 123.491 534 LYS A CA 1
ATOM 4057 C C . LYS A 1 554 ? 30.083 62.352 -49.862 1.000 116.452 534 LYS A C 1
ATOM 4058 O O . LYS A 1 554 ? 30.094 63.165 -50.779 1.000 88.445 534 LYS A O 1
ATOM 4064 N N . ALA A 1 555 ? 30.845 61.228 -49.865 1.000 119.522 535 ALA A N 1
ATOM 4065 C CA . ALA A 1 555 ? 31.851 60.868 -50.868 1.000 102.443 535 ALA A CA 1
ATOM 4066 C C . ALA A 1 555 ? 31.247 60.353 -52.190 1.000 102.068 535 ALA A C 1
ATOM 4067 O O . ALA A 1 555 ? 31.874 60.611 -53.215 1.000 96.692 535 ALA A O 1
ATOM 4069 N N . SER A 1 556 ? 30.074 59.650 -52.201 1.000 116.581 536 SER A N 1
ATOM 4070 C CA . SER A 1 556 ? 29.415 59.179 -53.438 1.000 113.703 536 SER A CA 1
ATOM 4071 C C . SER A 1 556 ? 29.025 60.386 -54.282 1.000 110.807 536 SER A C 1
ATOM 4072 O O . SER A 1 556 ? 29.112 60.332 -55.506 1.000 102.458 536 SER A O 1
ATOM 4075 N N . LYS A 1 557 ? 28.625 61.466 -53.598 1.000 112.428 537 LYS A N 1
ATOM 4076 C CA . LYS A 1 557 ? 28.081 62.652 -54.240 1.000 110.923 537 LYS A CA 1
ATOM 4077 C C . LYS A 1 557 ? 29.242 63.540 -54.732 1.000 112.736 537 LYS A C 1
ATOM 4078 O O . LYS A 1 557 ? 29.108 64.192 -55.771 1.000 106.440 537 LYS A O 1
ATOM 4084 N N . LYS A 1 558 ? 30.419 63.490 -54.061 1.000 120.901 538 LYS A N 1
ATOM 4085 C CA . LYS A 1 558 ? 31.630 64.203 -54.501 1.000 113.881 538 LYS A CA 1
ATOM 4086 C C . LYS A 1 558 ? 32.204 63.623 -55.817 1.000 109.774 538 LYS A C 1
ATOM 4087 O O . LYS A 1 558 ? 32.621 64.373 -56.692 1.000 103.354 538 LYS A O 1
ATOM 4093 N N . LYS A 1 559 ? 32.183 62.283 -56.006 1.000 113.360 539 LYS A N 1
ATOM 4094 C CA . LYS A 1 559 ? 32.740 61.606 -57.189 1.000 102.913 539 LYS A CA 1
ATOM 4095 C C . LYS A 1 559 ? 31.888 61.798 -58.460 1.000 98.586 539 LYS A C 1
ATOM 4096 O O . LYS A 1 559 ? 32.413 61.669 -59.580 1.000 110.234 539 LYS A O 1
ATOM 4102 N N . LEU A 1 560 ? 30.538 62.035 -58.318 1.000 99.717 540 LEU A N 1
ATOM 4103 C CA . LEU A 1 560 ? 29.682 62.237 -59.492 1.000 115.476 540 LEU A CA 1
ATOM 4104 C C . LEU A 1 560 ? 29.958 63.638 -60.014 1.000 113.870 540 LEU A C 1
ATOM 4105 O O . LEU A 1 560 ? 30.131 63.796 -61.248 1.000 119.320 540 LEU A O 1
ATOM 4110 N N . TYR A 1 561 ? 29.963 64.635 -59.051 1.000 130.004 541 TYR A N 1
ATOM 4111 C CA . TYR A 1 561 ? 30.529 65.962 -59.308 1.000 139.747 541 TYR A CA 1
ATOM 4112 C C . TYR A 1 561 ? 31.698 65.837 -60.281 1.000 123.270 541 TYR A C 1
ATOM 4113 O O . TYR A 1 561 ? 31.661 66.450 -61.346 1.000 125.978 541 TYR A O 1
ATOM 4122 N N . ASP A 1 562 ? 32.693 65.010 -59.860 1.000 115.727 542 ASP A N 1
ATOM 4123 C CA . ASP A 1 562 ? 33.985 64.813 -60.513 1.000 121.510 542 ASP A CA 1
ATOM 4124 C C . ASP A 1 562 ? 33.778 64.217 -61.905 1.000 133.938 542 ASP A C 1
ATOM 4125 O O . ASP A 1 562 ? 34.193 64.895 -62.896 1.000 137.275 542 ASP A O 1
ATOM 4130 N N . PHE A 1 563 ? 33.111 62.982 -61.941 1.000 138.977 543 PHE A N 1
ATOM 4131 C CA . PHE A 1 563 ? 32.961 62.242 -63.202 1.000 132.765 543 PHE A CA 1
ATOM 4132 C C . PHE A 1 563 ? 31.940 62.985 -64.112 1.000 135.780 543 PHE A C 1
ATOM 4133 O O . PHE A 1 563 ? 31.806 62.646 -65.295 1.000 133.345 543 PHE A O 1
ATOM 4141 N N . ILE A 1 564 ? 31.284 64.119 -63.615 1.000 132.526 544 ILE A N 1
ATOM 4142 C CA . ILE A 1 564 ? 30.264 64.913 -64.350 1.000 142.440 544 ILE A CA 1
ATOM 4143 C C . ILE A 1 564 ? 30.773 66.244 -64.963 1.000 168.536 544 ILE A C 1
ATOM 4144 O O . ILE A 1 564 ? 30.210 66.678 -65.989 1.000 121.524 544 ILE A O 1
ATOM 4149 N N . LYS A 1 565 ? 31.752 66.935 -64.292 1.000 189.256 545 LYS A N 1
ATOM 4150 C CA . LYS A 1 565 ? 32.387 68.168 -64.780 1.000 165.076 545 LYS A CA 1
ATOM 4151 C C . LYS A 1 565 ? 33.579 67.838 -65.701 1.000 150.114 545 LYS A C 1
ATOM 4152 O O . LYS A 1 565 ? 34.048 68.718 -66.434 1.000 181.468 545 LYS A O 1
ATOM 4158 N N . GLU A 1 566 ? 34.060 66.561 -65.664 1.000 131.378 546 GLU A N 1
ATOM 4159 C CA . GLU A 1 566 ? 34.991 66.009 -66.645 1.000 117.543 546 GLU A CA 1
ATOM 4160 C C . GLU A 1 566 ? 34.318 65.909 -68.016 1.000 111.220 546 GLU A C 1
ATOM 4161 O O . GLU A 1 566 ? 35.011 65.859 -69.032 1.000 120.736 546 GLU A O 1
ATOM 4167 N N . GLU A 1 567 ? 32.964 65.830 -68.035 1.000 122.669 547 GLU A N 1
ATOM 4168 C CA . GLU A 1 567 ? 32.183 65.807 -69.274 1.000 125.306 547 GLU A CA 1
ATOM 4169 C C . GLU A 1 567 ? 31.990 67.232 -69.766 1.000 138.444 547 GLU A C 1
ATOM 4170 O O . GLU A 1 567 ? 32.074 67.469 -70.970 1.000 142.279 547 GLU A O 1
ATOM 4176 N N . LEU A 1 568 ? 31.777 68.151 -68.805 1.000 161.587 548 LEU A N 1
ATOM 4177 C CA . LEU A 1 568 ? 31.535 69.566 -69.060 1.000 168.678 548 LEU A CA 1
ATOM 4178 C C . LEU A 1 568 ? 32.696 70.176 -69.876 1.000 182.530 548 LEU A C 1
ATOM 4179 O O . LEU A 1 568 ? 32.597 71.343 -70.269 1.000 171.987 548 LEU A O 1
ATOM 4184 N N . LYS A 1 569 ? 33.773 69.390 -70.156 1.000 183.856 549 LYS A N 1
ATOM 4185 C CA . LYS A 1 569 ? 34.681 69.631 -71.279 1.000 168.201 549 LYS A CA 1
ATOM 4186 C C . LYS A 1 569 ? 34.959 68.274 -71.948 1.000 143.230 549 LYS A C 1
ATOM 4187 O O . LYS A 1 569 ? 35.161 68.262 -73.175 1.000 112.506 549 LYS A O 1
ATOM 4193 N N . ASP B 1 46 ? 46.535 16.218 21.543 1.000 106.833 26 ASP B N 1
ATOM 4194 C CA . ASP B 1 46 ? 46.893 15.252 20.461 1.000 117.860 26 ASP B CA 1
ATOM 4195 C C . ASP B 1 46 ? 45.966 15.363 19.233 1.000 126.539 26 ASP B C 1
ATOM 4196 O O . ASP B 1 46 ? 45.691 14.379 18.552 1.000 111.172 26 ASP B O 1
ATOM 4201 N N . ASP B 1 47 ? 45.529 16.594 18.917 1.000 141.350 27 ASP B N 1
ATOM 4202 C CA . ASP B 1 47 ? 44.504 16.917 17.921 1.000 110.062 27 ASP B CA 1
ATOM 4203 C C . ASP B 1 47 ? 45.123 17.525 16.655 1.000 107.750 27 ASP B C 1
ATOM 4204 O O . ASP B 1 47 ? 46.315 17.853 16.662 1.000 83.343 27 ASP B O 1
ATOM 4209 N N . SER B 1 48 ? 44.262 17.798 15.636 1.000 100.572 28 SER B N 1
ATOM 4210 C CA . SER B 1 48 ? 44.619 18.397 14.341 1.000 95.904 28 SER B CA 1
ATOM 4211 C C . SER B 1 48 ? 45.000 19.878 14.438 1.000 92.889 28 SER B C 1
ATOM 4212 O O . SER B 1 48 ? 45.794 20.352 13.631 1.000 86.927 28 SER B O 1
ATOM 4215 N N . TRP B 1 49 ? 44.449 20.586 15.435 1.000 88.710 29 TRP B N 1
ATOM 4216 C CA . TRP B 1 49 ? 44.578 22.032 15.581 1.000 85.441 29 TRP B CA 1
ATOM 4217 C C . TRP B 1 49 ? 45.464 22.465 16.756 1.000 86.578 29 TRP B C 1
ATOM 4218 O O . TRP B 1 49 ? 45.671 21.694 17.690 1.000 79.850 29 TRP B O 1
ATOM 4229 N N . ARG B 1 50 ? 45.928 23.730 16.703 1.000 86.278 30 ARG B N 1
ATOM 4230 C CA . ARG B 1 50 ? 46.737 24.378 17.735 1.000 91.581 30 ARG B CA 1
ATOM 4231 C C . ARG B 1 50 ? 46.211 25.796 17.942 1.000 87.348 30 ARG B C 1
ATOM 4232 O O . ARG B 1 50 ? 45.555 26.339 17.063 1.000 96.844 30 ARG B O 1
ATOM 4240 N N . GLY B 1 51 ? 46.567 26.405 19.079 1.000 98.024 31 GLY B N 1
ATOM 4241 C CA . GLY B 1 51 ? 46.110 27.735 19.481 1.000 82.891 31 GLY B CA 1
ATOM 4242 C C . GLY B 1 51 ? 44.780 27.633 20.228 1.000 82.639 31 GLY B C 1
ATOM 4243 O O . GLY B 1 51 ? 44.457 26.570 20.743 1.000 78.899 31 GLY B O 1
ATOM 4244 N N . VAL B 1 52 ? 43.995 28.715 20.229 1.000 84.892 32 VAL B N 1
ATOM 4245 C CA . VAL B 1 52 ? 42.611 28.743 20.711 1.000 83.642 32 VAL B CA 1
ATOM 4246 C C . VAL B 1 52 ? 41.743 27.681 20.000 1.000 77.161 32 VAL B C 1
ATOM 4247 O O . VAL B 1 52 ? 42.049 27.315 18.869 1.000 72.285 32 VAL B O 1
ATOM 4251 N N . SER B 1 53 ? 40.651 27.185 20.632 1.000 76.940 33 SER B N 1
ATOM 4252 C CA . SER B 1 53 ? 39.731 26.199 20.025 1.000 77.916 33 SER B CA 1
ATOM 4253 C C . SER B 1 53 ? 38.671 26.844 19.113 1.000 87.158 33 SER B C 1
ATOM 4254 O O . SER B 1 53 ? 38.463 28.063 19.151 1.000 68.377 33 SER B O 1
ATOM 4257 N N . MET B 1 54 ? 37.899 26.004 18.388 1.000 88.497 34 MET B N 1
ATOM 4258 C CA . MET B 1 54 ? 36.839 26.510 17.518 1.000 89.448 34 MET B CA 1
ATOM 4259 C C . MET B 1 54 ? 35.717 27.180 18.334 1.000 88.700 34 MET B C 1
ATOM 4260 O O . MET B 1 54 ? 35.268 28.263 17.964 1.000 83.347 34 MET B O 1
ATOM 4265 N N . GLU B 1 55 ? 35.287 26.580 19.456 1.000 94.195 35 GLU B N 1
ATOM 4266 C CA . GLU B 1 55 ? 34.265 27.198 20.302 1.000 89.589 35 GLU B CA 1
ATOM 4267 C C . GLU B 1 55 ? 34.716 28.606 20.665 1.000 88.159 35 GLU B C 1
ATOM 4268 O O . GLU B 1 55 ? 33.871 29.482 20.858 1.000 82.838 35 GLU B O 1
ATOM 4274 N N . ALA B 1 56 ? 36.046 28.765 20.814 1.000 73.671 36 ALA B N 1
ATOM 4275 C CA . ALA B 1 56 ? 36.623 30.010 21.280 1.000 83.292 36 ALA B CA 1
ATOM 4276 C C . ALA B 1 56 ? 36.601 31.063 20.164 1.000 87.519 36 ALA B C 1
ATOM 4277 O O . ALA B 1 56 ? 36.283 32.225 20.455 1.000 84.738 36 ALA B O 1
ATOM 4279 N N . ILE B 1 57 ? 36.897 30.636 18.908 1.000 86.686 37 ILE B N 1
ATOM 4280 C CA . ILE B 1 57 ? 36.785 31.451 17.689 1.000 81.615 37 ILE B CA 1
ATOM 4281 C C . ILE B 1 57 ? 35.363 32.037 17.582 1.000 74.662 37 ILE B C 1
ATOM 4282 O O . ILE B 1 57 ? 35.167 33.149 17.066 1.000 75.727 37 ILE B O 1
ATOM 4287 N N . HIS B 1 58 ? 34.390 31.285 18.108 1.000 70.225 38 HIS B N 1
ATOM 4288 C CA . HIS B 1 58 ? 32.988 31.660 18.123 1.000 66.091 38 HIS B CA 1
ATOM 4289 C C . HIS B 1 58 ? 32.559 32.308 19.449 1.000 73.506 38 HIS B C 1
ATOM 4290 O O . HIS B 1 58 ? 31.357 32.437 19.701 1.000 67.269 38 HIS B O 1
ATOM 4297 N N . ARG B 1 59 ? 33.525 32.686 20.314 1.000 82.526 39 ARG B N 1
ATOM 4298 C CA . ARG B 1 59 ? 33.243 33.325 21.599 1.000 88.743 39 ARG B CA 1
ATOM 4299 C C . ARG B 1 59 ? 32.255 32.503 22.452 1.000 88.077 39 ARG B C 1
ATOM 4300 O O . ARG B 1 59 ? 31.403 33.084 23.151 1.000 71.537 39 ARG B O 1
ATOM 4308 N N . ASN B 1 60 ? 32.360 31.154 22.390 1.000 92.067 40 ASN B N 1
ATOM 4309 C CA . ASN B 1 60 ? 31.509 30.246 23.172 1.000 110.821 40 ASN B CA 1
ATOM 4310 C C . ASN B 1 60 ? 30.017 30.494 22.917 1.000 104.772 40 ASN B C 1
ATOM 4311 O O . ASN B 1 60 ? 29.180 30.336 23.815 1.000 91.667 40 ASN B O 1
ATOM 4316 N N . ARG B 1 61 ? 29.723 30.933 21.688 1.000 111.895 41 ARG B N 1
ATOM 4317 C CA . ARG B 1 61 ? 28.364 31.131 21.217 1.000 98.220 41 ARG B CA 1
ATOM 4318 C C . ARG B 1 61 ? 28.235 30.198 20.021 1.000 83.745 41 ARG B C 1
ATOM 4319 O O . ARG B 1 61 ? 29.257 29.851 19.399 1.000 63.054 41 ARG B O 1
ATOM 4327 N N . GLN B 1 62 ? 26.983 29.800 19.714 1.000 85.048 42 GLN B N 1
ATOM 4328 C CA . GLN B 1 62 ? 26.669 29.079 18.486 1.000 82.698 42 GLN B CA 1
ATOM 4329 C C . GLN B 1 62 ? 27.195 29.853 17.265 1.000 80.404 42 GLN B C 1
ATOM 4330 O O . GLN B 1 62 ? 27.177 31.088 17.231 1.000 71.605 42 GLN B O 1
ATOM 4336 N N . PRO B 1 63 ? 27.669 29.186 16.181 1.000 85.720 43 PRO B N 1
ATOM 4337 C CA . PRO B 1 63 ? 28.002 29.935 14.974 1.000 84.745 43 PRO B CA 1
ATOM 4338 C C . PRO B 1 63 ? 26.689 30.624 14.558 1.000 88.563 43 PRO B C 1
ATOM 4339 O O . PRO B 1 63 ? 25.584 30.282 15.040 1.000 85.066 43 PRO B O 1
ATOM 4343 N N . PHE B 1 64 ? 26.826 31.646 13.714 1.000 67.654 44 PHE B N 1
ATOM 4344 C CA . PHE B 1 64 ? 25.679 32.272 13.052 1.000 71.823 44 PHE B CA 1
ATOM 4345 C C . PHE B 1 64 ? 25.007 33.321 13.934 1.000 66.196 44 PHE B C 1
ATOM 4346 O O . PHE B 1 64 ? 24.125 34.029 13.453 1.000 66.359 44 PHE B O 1
ATOM 4354 N N . GLU B 1 65 ? 25.414 33.489 15.192 1.000 70.468 45 GLU B N 1
ATOM 4355 C CA . GLU B 1 65 ? 24.847 34.572 15.975 1.000 73.426 45 GLU B CA 1
ATOM 4356 C C . GLU B 1 65 ? 25.458 35.895 15.531 1.000 71.724 45 GLU B C 1
ATOM 4357 O O . GLU B 1 65 ? 24.755 36.898 15.447 1.000 78.275 45 GLU B O 1
ATOM 4363 N N . LEU B 1 66 ? 26.759 35.896 15.209 1.000 70.573 46 LEU B N 1
ATOM 4364 C CA . LEU B 1 66 ? 27.407 37.085 14.677 1.000 60.232 46 LEU B CA 1
ATOM 4365 C C . LEU B 1 66 ? 27.358 37.075 13.144 1.000 64.750 46 LEU B C 1
ATOM 4366 O O . LEU B 1 66 ? 27.700 36.063 12.525 1.000 72.421 46 LEU B O 1
ATOM 4371 N N . GLU B 1 67 ? 26.884 38.206 12.575 1.000 64.150 47 GLU B N 1
ATOM 4372 C CA . GLU B 1 67 ? 26.584 38.357 11.160 1.000 55.251 47 GLU B CA 1
ATOM 4373 C C . GLU B 1 67 ? 27.701 39.134 10.455 1.000 51.087 47 GLU B C 1
ATOM 4374 O O . GLU B 1 67 ? 28.360 39.991 11.035 1.000 50.046 47 GLU B O 1
ATOM 4380 N N . ASN B 1 68 ? 27.910 38.850 9.154 1.000 56.187 48 ASN B N 1
ATOM 4381 C CA . ASN B 1 68 ? 28.984 39.464 8.379 1.000 52.566 48 ASN B CA 1
ATOM 4382 C C . ASN B 1 68 ? 28.554 40.731 7.636 1.000 52.199 48 ASN B C 1
ATOM 4383 O O . ASN B 1 68 ? 29.375 41.559 7.263 1.000 53.410 48 ASN B O 1
ATOM 4388 N N . LEU B 1 69 ? 27.248 40.954 7.539 1.000 54.899 49 LEU B N 1
ATOM 4389 C CA . LEU B 1 69 ? 26.676 41.913 6.613 1.000 56.903 49 LEU B CA 1
ATOM 4390 C C . LEU B 1 69 ? 25.334 42.347 7.205 1.000 56.264 49 LEU B C 1
ATOM 4391 O O . LEU B 1 69 ? 24.641 41.546 7.848 1.000 55.267 49 LEU B O 1
ATOM 4396 N N . PRO B 1 70 ? 24.948 43.633 7.090 1.000 54.209 50 PRO B N 1
ATOM 4397 C CA . PRO B 1 70 ? 23.615 44.052 7.540 1.000 54.264 50 PRO B CA 1
ATOM 4398 C C . PRO B 1 70 ? 22.535 43.372 6.706 1.000 51.837 50 PRO B C 1
ATOM 4399 O O . PRO B 1 70 ? 22.807 42.896 5.613 1.000 53.646 50 PRO B O 1
ATOM 4403 N N . PRO B 1 71 ? 21.275 43.364 7.170 1.000 49.920 51 PRO B N 1
ATOM 4404 C CA . PRO B 1 71 ? 20.172 42.880 6.346 1.000 51.637 51 PRO B CA 1
ATOM 4405 C C . PRO B 1 71 ? 20.061 43.663 5.031 1.000 60.469 51 PRO B C 1
ATOM 4406 O O . PRO B 1 71 ? 20.452 44.835 4.908 1.000 60.228 51 PRO B O 1
ATOM 4410 N N . VAL B 1 72 ? 19.449 43.002 4.049 1.000 67.720 52 VAL B N 1
ATOM 4411 C CA . VAL B 1 72 ? 19.202 43.631 2.766 1.000 64.710 52 VAL B CA 1
ATOM 4412 C C . VAL B 1 72 ? 18.197 44.753 2.973 1.000 58.594 52 VAL B C 1
ATOM 4413 O O . VAL B 1 72 ? 17.088 44.484 3.411 1.000 59.725 52 VAL B O 1
ATOM 4417 N N . THR B 1 73 ? 18.592 45.976 2.602 1.000 63.745 53 THR B N 1
ATOM 4418 C CA . THR B 1 73 ? 17.650 47.077 2.437 1.000 69.732 53 THR B CA 1
ATOM 4419 C C . THR B 1 73 ? 17.966 47.756 1.100 1.000 63.921 53 THR B C 1
ATOM 4420 O O . THR B 1 73 ? 19.121 47.977 0.741 1.000 67.488 53 THR B O 1
ATOM 4424 N N . ALA B 1 74 ? 16.914 48.079 0.346 1.000 69.228 54 ALA B N 1
ATOM 4425 C CA . ALA B 1 74 ? 17.073 48.794 -0.914 1.000 61.606 54 ALA B CA 1
ATOM 4426 C C . ALA B 1 74 ? 17.450 50.233 -0.612 1.000 65.531 54 ALA B C 1
ATOM 4427 O O . ALA B 1 74 ? 16.847 50.873 0.246 1.000 80.194 54 ALA B O 1
ATOM 4429 N N . GLY B 1 75 ? 18.501 50.723 -1.277 1.000 66.011 55 GLY B N 1
ATOM 4430 C CA . GLY B 1 75 ? 18.974 52.064 -1.016 1.000 56.679 55 GLY B CA 1
ATOM 4431 C C . GLY B 1 75 ? 19.693 52.598 -2.240 1.000 61.539 55 GLY B C 1
ATOM 4432 O O . GLY B 1 75 ? 19.825 51.929 -3.271 1.000 74.325 55 GLY B O 1
ATOM 4433 N N . ASN B 1 76 ? 20.114 53.844 -2.070 1.000 74.481 56 ASN B N 1
ATOM 4434 C CA . ASN B 1 76 ? 21.048 54.560 -2.907 1.000 76.625 56 ASN B CA 1
ATOM 4435 C C . ASN B 1 76 ? 22.223 53.649 -3.302 1.000 72.483 56 ASN B C 1
ATOM 4436 O O . ASN B 1 76 ? 22.658 53.728 -4.433 1.000 64.602 56 ASN B O 1
ATOM 4441 N N . LEU B 1 77 ? 22.765 52.826 -2.362 1.000 71.120 57 LEU B N 1
ATOM 4442 C CA . LEU B 1 77 ? 23.995 52.032 -2.533 1.000 70.921 57 LEU B CA 1
ATOM 4443 C C . LEU B 1 77 ? 23.710 50.516 -2.476 1.000 68.482 57 LEU B C 1
ATOM 4444 O O . LEU B 1 77 ? 24.587 49.684 -2.256 1.000 60.007 57 LEU B O 1
ATOM 4449 N N . HIS B 1 78 ? 22.449 50.111 -2.591 1.000 57.883 58 HIS B N 1
ATOM 4450 C CA . HIS B 1 78 ? 22.130 48.704 -2.574 1.000 61.896 58 HIS B CA 1
ATOM 4451 C C . HIS B 1 78 ? 20.959 48.475 -3.529 1.000 60.136 58 HIS B C 1
ATOM 4452 O O . HIS B 1 78 ? 19.824 48.863 -3.210 1.000 50.795 58 HIS B O 1
ATOM 4459 N N . ARG B 1 79 ? 21.241 47.872 -4.713 1.000 56.372 59 ARG B N 1
ATOM 4460 C CA . ARG B 1 79 ? 20.182 47.493 -5.650 1.000 54.386 59 ARG B CA 1
ATOM 4461 C C . ARG B 1 79 ? 19.677 46.085 -5.309 1.000 49.531 59 ARG B C 1
ATOM 4462 O O . ARG B 1 79 ? 20.439 45.179 -4.987 1.000 51.832 59 ARG B O 1
ATOM 4470 N N . VAL B 1 80 ? 18.348 45.912 -5.333 1.000 51.521 60 VAL B N 1
ATOM 4471 C CA . VAL B 1 80 ? 17.700 44.656 -4.962 1.000 53.282 60 VAL B CA 1
ATOM 4472 C C . VAL B 1 80 ? 16.758 44.257 -6.107 1.000 52.918 60 VAL B C 1
ATOM 4473 O O . VAL B 1 80 ? 15.878 45.034 -6.501 1.000 47.196 60 VAL B O 1
ATOM 4477 N N . MET B 1 81 ? 16.947 43.040 -6.632 1.000 51.772 61 MET B N 1
ATOM 4478 C CA . MET B 1 81 ? 16.346 42.649 -7.913 1.000 53.201 61 MET B CA 1
ATOM 4479 C C . MET B 1 81 ? 14.981 41.983 -7.711 1.000 52.826 61 MET B C 1
ATOM 4480 O O . MET B 1 81 ? 14.364 41.571 -8.697 1.000 48.705 61 MET B O 1
ATOM 4485 N N . TYR B 1 82 ? 14.531 41.917 -6.431 1.000 52.495 62 TYR B N 1
ATOM 4486 C CA . TYR B 1 82 ? 13.257 41.329 -6.033 1.000 49.114 62 TYR B CA 1
ATOM 4487 C C . TYR B 1 82 ? 12.562 42.289 -5.073 1.000 50.314 62 TYR B C 1
ATOM 4488 O O . TYR B 1 82 ? 13.184 43.229 -4.545 1.000 50.529 62 TYR B O 1
ATOM 4497 N N . GLN B 1 83 ? 11.271 41.990 -4.813 1.000 57.627 63 GLN B N 1
ATOM 4498 C CA . GLN B 1 83 ? 10.368 42.822 -4.021 1.000 56.170 63 GLN B CA 1
ATOM 4499 C C . GLN B 1 83 ? 10.621 42.591 -2.540 1.000 58.402 63 GLN B C 1
ATOM 4500 O O . GLN B 1 83 ? 10.748 41.441 -2.097 1.000 52.850 63 GLN B O 1
ATOM 4506 N N . LEU B 1 84 ? 10.720 43.723 -1.818 1.000 61.350 64 LEU B N 1
ATOM 4507 C CA . LEU B 1 84 ? 10.910 43.741 -0.368 1.000 63.283 64 LEU B CA 1
ATOM 4508 C C . LEU B 1 84 ? 9.644 44.226 0.351 1.000 57.534 64 LEU B C 1
ATOM 4509 O O . LEU B 1 84 ? 8.984 45.172 -0.081 1.000 58.190 64 LEU B O 1
ATOM 4514 N N . PRO B 1 85 ? 9.266 43.624 1.500 1.000 58.495 65 PRO B N 1
ATOM 4515 C CA . PRO B 1 85 ? 9.946 42.452 2.061 1.000 62.637 65 PRO B CA 1
ATOM 4516 C C . PRO B 1 85 ? 9.522 41.200 1.304 1.000 56.020 65 PRO B C 1
ATOM 4517 O O . PRO B 1 85 ? 8.552 41.258 0.604 1.000 51.480 65 PRO B O 1
ATOM 4521 N N . ILE B 1 86 ? 10.218 40.078 1.486 1.000 61.474 66 ILE B N 1
ATOM 4522 C CA . ILE B 1 86 ? 9.909 38.835 0.793 1.000 60.027 66 ILE B CA 1
ATOM 4523 C C . ILE B 1 86 ? 8.698 38.201 1.469 1.000 69.141 66 ILE B C 1
ATOM 4524 O O . ILE B 1 86 ? 8.807 37.869 2.646 1.000 83.049 66 ILE B O 1
ATOM 4529 N N . ARG B 1 87 ? 7.597 37.980 0.711 1.000 89.597 67 ARG B N 1
ATOM 4530 C CA . ARG B 1 87 ? 6.410 37.243 1.174 1.000 93.911 67 ARG B CA 1
ATOM 4531 C C . ARG B 1 87 ? 6.417 35.822 0.589 1.000 90.852 67 ARG B C 1
ATOM 4532 O O . ARG B 1 87 ? 6.867 34.874 1.231 1.000 85.338 67 ARG B O 1
ATOM 4540 N N . GLU B 1 88 ? 5.929 35.693 -0.644 1.000 93.675 68 GLU B N 1
ATOM 4541 C CA . GLU B 1 88 ? 6.006 34.468 -1.426 1.000 97.280 68 GLU B CA 1
ATOM 4542 C C . GLU B 1 88 ? 7.471 34.080 -1.681 1.000 88.801 68 GLU B C 1
ATOM 4543 O O . GLU B 1 88 ? 8.335 34.952 -1.736 1.000 78.166 68 GLU B O 1
ATOM 4549 N N . THR B 1 89 ? 7.753 32.763 -1.767 1.000 80.850 69 THR B N 1
ATOM 4550 C CA . THR B 1 89 ? 9.021 32.253 -2.264 1.000 67.401 69 THR B CA 1
ATOM 4551 C C . THR B 1 89 ? 8.768 31.381 -3.500 1.000 61.023 69 THR B C 1
ATOM 4552 O O . THR B 1 89 ? 7.748 30.726 -3.614 1.000 65.480 69 THR B O 1
ATOM 4556 N N . PRO B 1 90 ? 9.679 31.373 -4.506 1.000 56.446 70 PRO B N 1
ATOM 4557 C CA . PRO B 1 90 ? 10.885 32.221 -4.504 1.000 46.286 70 PRO B CA 1
ATOM 4558 C C . PRO B 1 90 ? 10.549 33.715 -4.606 1.000 46.548 70 PRO B C 1
ATOM 4559 O O . PRO B 1 90 ? 9.430 34.090 -4.943 1.000 46.840 70 PRO B O 1
ATOM 4563 N N . PRO B 1 91 ? 11.467 34.633 -4.253 1.000 45.395 71 PRO B N 1
ATOM 4564 C CA . PRO B 1 91 ? 11.152 36.054 -4.201 1.000 42.794 71 PRO B CA 1
ATOM 4565 C C . PRO B 1 91 ? 10.599 36.612 -5.509 1.000 52.269 71 PRO B C 1
ATOM 4566 O O . PRO B 1 91 ? 10.946 36.161 -6.613 1.000 54.882 71 PRO B O 1
ATOM 4570 N N . ARG B 1 92 ? 9.691 37.587 -5.390 1.000 57.547 72 ARG B N 1
ATOM 4571 C CA . ARG B 1 92 ? 9.003 38.086 -6.565 1.000 57.461 72 ARG B CA 1
ATOM 4572 C C . ARG B 1 92 ? 9.889 39.159 -7.217 1.000 60.135 72 ARG B C 1
ATOM 4573 O O . ARG B 1 92 ? 10.437 40.023 -6.526 1.000 51.048 72 ARG B O 1
ATOM 4581 N N . PRO B 1 93 ? 10.184 39.092 -8.545 1.000 48.592 73 PRO B N 1
ATOM 4582 C CA . PRO B 1 93 ? 11.053 40.078 -9.206 1.000 46.780 73 PRO B CA 1
ATOM 4583 C C . PRO B 1 93 ? 10.548 41.524 -9.112 1.000 51.075 73 PRO B C 1
ATOM 4584 O O . PRO B 1 93 ? 9.345 41.765 -9.195 1.000 51.498 73 PRO B O 1
ATOM 4588 N N . TYR B 1 94 ? 11.484 42.472 -8.964 1.000 50.198 74 TYR B N 1
ATOM 4589 C CA . TYR B 1 94 ? 11.194 43.900 -8.976 1.000 55.869 74 TYR B CA 1
ATOM 4590 C C . TYR B 1 94 ? 11.072 44.426 -10.413 1.000 52.897 74 TYR B C 1
ATOM 4591 O O . TYR B 1 94 ? 11.915 44.062 -11.253 1.000 58.675 74 TYR B O 1
ATOM 4600 N N . LYS B 1 95 ? 10.071 45.304 -10.654 1.000 60.165 75 LYS B N 1
ATOM 4601 C CA . LYS B 1 95 ? 9.833 45.864 -11.989 1.000 59.460 75 LYS B CA 1
ATOM 4602 C C . LYS B 1 95 ? 10.269 47.333 -12.042 1.000 51.987 75 LYS B C 1
ATOM 4603 O O . LYS B 1 95 ? 9.843 48.142 -11.211 1.000 54.803 75 LYS B O 1
ATOM 4609 N N . SER B 1 96 ? 11.192 47.637 -12.971 1.000 48.027 76 SER B N 1
ATOM 4610 C CA . SER B 1 96 ? 11.564 48.996 -13.339 1.000 56.675 76 SER B CA 1
ATOM 4611 C C . SER B 1 96 ? 12.116 48.988 -14.756 1.000 57.772 76 SER B C 1
ATOM 4612 O O . SER B 1 96 ? 12.397 47.946 -15.325 1.000 66.470 76 SER B O 1
ATOM 4615 N N . PRO B 1 97 ? 12.078 50.153 -15.432 1.000 65.987 77 PRO B N 1
ATOM 4616 C CA . PRO B 1 97 ? 12.538 50.259 -16.808 1.000 54.145 77 PRO B CA 1
ATOM 4617 C C . PRO B 1 97 ? 13.942 49.709 -17.014 1.000 56.233 77 PRO B C 1
ATOM 4618 O O . PRO B 1 97 ? 14.874 50.055 -16.290 1.000 53.263 77 PRO B O 1
ATOM 4622 N N . GLY B 1 98 ? 14.029 48.872 -18.068 1.000 53.504 78 GLY B N 1
ATOM 4623 C CA . GLY B 1 98 ? 15.257 48.337 -18.625 1.000 51.503 78 GLY B CA 1
ATOM 4624 C C . GLY B 1 98 ? 16.305 49.408 -18.927 1.000 54.102 78 GLY B C 1
ATOM 4625 O O . GLY B 1 98 ? 15.984 50.580 -19.169 1.000 52.575 78 GLY B O 1
ATOM 4626 N N . LYS B 1 99 ? 17.570 48.958 -18.900 1.000 56.285 79 LYS B N 1
ATOM 4627 C CA . LYS B 1 99 ? 18.700 49.800 -19.221 1.000 58.371 79 LYS B CA 1
ATOM 4628 C C . LYS B 1 99 ? 19.633 48.979 -20.081 1.000 51.539 79 LYS B C 1
ATOM 4629 O O . LYS B 1 99 ? 19.945 47.813 -19.792 1.000 51.878 79 LYS B O 1
ATOM 4635 N N . TRP B 1 100 ? 20.017 49.680 -21.146 1.000 57.843 80 TRP B N 1
ATOM 4636 C CA . TRP B 1 100 ? 20.993 49.256 -22.118 1.000 59.530 80 TRP B CA 1
ATOM 4637 C C . TRP B 1 100 ? 21.982 50.402 -22.270 1.000 56.107 80 TRP B C 1
ATOM 4638 O O . TRP B 1 100 ? 21.801 51.311 -23.067 1.000 51.823 80 TRP B O 1
ATOM 4649 N N . ASP B 1 101 ? 23.018 50.322 -21.443 1.000 60.987 81 ASP B N 1
ATOM 4650 C CA . ASP B 1 101 ? 23.975 51.399 -21.278 1.000 59.944 81 ASP B CA 1
ATOM 4651 C C . ASP B 1 101 ? 25.232 50.836 -20.592 1.000 54.912 81 ASP B C 1
ATOM 4652 O O . ASP B 1 101 ? 25.351 49.621 -20.266 1.000 54.756 81 ASP B O 1
ATOM 4657 N N . SER B 1 102 ? 26.176 51.771 -20.409 1.000 56.945 82 SER B N 1
ATOM 4658 C CA . SER B 1 102 ? 27.525 51.495 -19.939 1.000 60.416 82 SER B CA 1
ATOM 4659 C C . SER B 1 102 ? 27.563 51.249 -18.425 1.000 56.798 82 SER B C 1
ATOM 4660 O O . SER B 1 102 ? 28.639 50.927 -17.970 1.000 59.405 82 SER B O 1
ATOM 4663 N N . GLU B 1 103 ? 26.433 51.412 -17.688 1.000 53.662 83 GLU B N 1
ATOM 4664 C CA . GLU B 1 103 ? 26.377 51.361 -16.223 1.000 57.645 83 GLU B CA 1
ATOM 4665 C C . GLU B 1 103 ? 25.704 50.083 -15.708 1.000 53.465 83 GLU B C 1
ATOM 4666 O O . GLU B 1 103 ? 25.656 49.844 -14.497 1.000 53.562 83 GLU B O 1
ATOM 4672 N N . HIS B 1 104 ? 25.151 49.304 -16.643 1.000 54.978 84 HIS B N 1
ATOM 4673 C CA . HIS B 1 104 ? 24.323 48.131 -16.382 1.000 53.561 84 HIS B CA 1
ATOM 4674 C C . HIS B 1 104 ? 24.677 46.995 -17.340 1.000 51.257 84 HIS B C 1
ATOM 4675 O O . HIS B 1 104 ? 25.156 47.213 -18.473 1.000 54.032 84 HIS B O 1
ATOM 4682 N N . VAL B 1 105 ? 24.384 45.785 -16.850 1.000 51.599 85 VAL B N 1
ATOM 4683 C CA . VAL B 1 105 ? 24.477 44.570 -17.632 1.000 48.887 85 VAL B CA 1
ATOM 4684 C C . VAL B 1 105 ? 23.625 44.746 -18.895 1.000 47.021 85 VAL B C 1
ATOM 4685 O O . VAL B 1 105 ? 22.505 45.242 -18.857 1.000 43.814 85 VAL B O 1
ATOM 4689 N N . ARG B 1 106 ? 24.195 44.302 -20.014 1.000 48.264 86 ARG B N 1
ATOM 4690 C CA . ARG B 1 106 ? 23.520 44.208 -21.299 1.000 52.502 86 ARG B CA 1
ATOM 4691 C C . ARG B 1 106 ? 22.821 42.854 -21.367 1.000 43.997 86 ARG B C 1
ATOM 4692 O O . ARG B 1 106 ? 23.467 41.852 -21.642 1.000 48.042 86 ARG B O 1
ATOM 4700 N N . LEU B 1 107 ? 21.532 42.848 -21.038 1.000 42.477 87 LEU B N 1
ATOM 4701 C CA . LEU B 1 107 ? 20.765 41.623 -20.907 1.000 48.801 87 LEU B CA 1
ATOM 4702 C C . LEU B 1 107 ? 20.549 41.023 -22.292 1.000 50.403 87 LEU B C 1
ATOM 4703 O O . LEU B 1 107 ? 20.353 41.764 -23.263 1.000 43.986 87 LEU B O 1
ATOM 4708 N N . PRO B 1 108 ? 20.640 39.679 -22.409 1.000 42.732 88 PRO B N 1
ATOM 4709 C CA . PRO B 1 108 ? 20.419 39.003 -23.671 1.000 45.229 88 PRO B CA 1
ATOM 4710 C C . PRO B 1 108 ? 19.058 39.257 -24.308 1.000 48.314 88 PRO B C 1
ATOM 4711 O O . PRO B 1 108 ? 18.955 39.218 -25.534 1.000 49.987 88 PRO B O 1
ATOM 4715 N N . CYS B 1 109 ? 18.079 39.549 -23.443 1.000 49.347 89 CYS B N 1
ATOM 4716 C CA . CYS B 1 109 ? 16.674 39.684 -23.796 1.000 47.149 89 CYS B CA 1
ATOM 4717 C C . CYS B 1 109 ? 16.284 41.134 -24.117 1.000 47.918 89 CYS B C 1
ATOM 4718 O O . CYS B 1 109 ? 15.088 41.421 -24.322 1.000 40.310 89 CYS B O 1
ATOM 4721 N N . ALA B 1 110 ? 17.285 42.040 -24.175 1.000 46.237 90 ALA B N 1
ATOM 4722 C CA . ALA B 1 110 ? 17.017 43.463 -24.338 1.000 43.225 90 ALA B CA 1
ATOM 4723 C C . ALA B 1 110 ? 16.515 43.720 -25.763 1.000 49.426 90 ALA B C 1
ATOM 4724 O O . ALA B 1 110 ? 17.155 43.301 -26.724 1.000 44.935 90 ALA B O 1
ATOM 4726 N N . PRO B 1 111 ? 15.402 44.455 -25.947 1.000 52.046 91 PRO B N 1
ATOM 4727 C CA . PRO B 1 111 ? 14.979 44.879 -27.287 1.000 56.856 91 PRO B CA 1
ATOM 4728 C C . PRO B 1 111 ? 16.058 45.619 -28.117 1.000 59.467 91 PRO B C 1
ATOM 4729 O O . PRO B 1 111 ? 16.030 45.600 -29.343 1.000 61.703 91 PRO B O 1
ATOM 4733 N N . GLU B 1 112 ? 17.027 46.258 -27.448 1.000 53.411 92 GLU B N 1
ATOM 4734 C CA . GLU B 1 112 ? 18.141 46.944 -28.100 1.000 51.899 92 GLU B CA 1
ATOM 4735 C C . GLU B 1 112 ? 19.235 45.988 -28.600 1.000 54.841 92 GLU B C 1
ATOM 4736 O O . GLU B 1 112 ? 20.114 46.447 -29.323 1.000 50.778 92 GLU B O 1
ATOM 4742 N N . SER B 1 113 ? 19.237 44.709 -28.196 1.000 58.562 93 SER B N 1
ATOM 4743 C CA . SER B 1 113 ? 20.261 43.758 -28.651 1.000 58.867 93 SER B CA 1
ATOM 4744 C C . SER B 1 113 ? 19.942 43.363 -30.083 1.000 50.386 93 SER B C 1
ATOM 4745 O O . SER B 1 113 ? 19.011 42.622 -30.278 1.000 46.416 93 SER B O 1
ATOM 4748 N N . LYS B 1 114 ? 20.725 43.842 -31.057 1.000 57.024 94 LYS B N 1
ATOM 4749 C CA . LYS B 1 114 ? 20.563 43.429 -32.461 1.000 58.648 94 LYS B CA 1
ATOM 4750 C C . LYS B 1 114 ? 21.739 42.586 -32.975 1.000 60.490 94 LYS B C 1
ATOM 4751 O O . LYS B 1 114 ? 22.812 42.522 -32.374 1.000 58.147 94 LYS B O 1
ATOM 4757 N N . TYR B 1 115 ? 21.533 41.883 -34.077 1.000 53.057 95 TYR B N 1
ATOM 4758 C CA . TYR B 1 115 ? 22.572 40.976 -34.543 1.000 63.562 95 TYR B CA 1
ATOM 4759 C C . TYR B 1 115 ? 22.398 40.824 -36.062 1.000 65.492 95 TYR B C 1
ATOM 4760 O O . TYR B 1 115 ? 21.285 40.695 -36.561 1.000 58.960 95 TYR B O 1
ATOM 4769 N N . PRO B 1 116 ? 23.493 40.843 -36.852 1.000 76.527 96 PRO B N 1
ATOM 4770 C CA . PRO B 1 116 ? 23.457 40.325 -38.228 1.000 72.533 96 PRO B CA 1
ATOM 4771 C C . PRO B 1 116 ? 23.424 38.800 -38.277 1.000 64.935 96 PRO B C 1
ATOM 4772 O O . PRO B 1 116 ? 24.144 38.140 -37.560 1.000 77.016 96 PRO B O 1
ATOM 4776 N N . ARG B 1 117 ? 22.571 38.242 -39.126 1.000 74.583 97 ARG B N 1
ATOM 4777 C CA . ARG B 1 117 ? 22.515 36.821 -39.417 1.000 75.058 97 ARG B CA 1
ATOM 4778 C C . ARG B 1 117 ? 22.859 36.682 -40.892 1.000 81.989 97 ARG B C 1
ATOM 4779 O O . ARG B 1 117 ? 22.260 37.382 -41.698 1.000 96.550 97 ARG B O 1
ATOM 4787 N N . GLU B 1 118 ? 23.860 35.845 -41.229 1.000 87.544 98 GLU B N 1
ATOM 4788 C CA . GLU B 1 118 ? 23.987 35.398 -42.601 1.000 100.519 98 GLU B CA 1
ATOM 4789 C C . GLU B 1 118 ? 22.901 34.343 -42.836 1.000 96.131 98 GLU B C 1
ATOM 4790 O O . GLU B 1 118 ? 22.539 33.637 -41.905 1.000 102.498 98 GLU B O 1
ATOM 4796 N N . ASN B 1 119 ? 22.327 34.297 -44.049 1.000 98.850 99 ASN B N 1
ATOM 4797 C CA . ASN B 1 119 ? 21.278 33.348 -44.401 1.000 106.028 99 ASN B CA 1
ATOM 4798 C C . ASN B 1 119 ? 21.842 32.311 -45.376 1.000 118.084 99 ASN B C 1
ATOM 4799 O O . ASN B 1 119 ? 22.863 32.591 -46.026 1.000 122.416 99 ASN B O 1
ATOM 4804 N N . PRO B 1 120 ? 21.174 31.134 -45.563 1.000 132.232 100 PRO B N 1
ATOM 4805 C CA . PRO B 1 120 ? 21.447 30.265 -46.720 1.000 127.591 100 PRO B CA 1
ATOM 4806 C C . PRO B 1 120 ? 21.977 31.023 -47.957 1.000 126.982 100 PRO B C 1
ATOM 4807 O O . PRO B 1 120 ? 23.094 30.785 -48.402 1.000 130.974 100 PRO B O 1
ATOM 4811 N N . ASP B 1 121 ? 21.222 32.024 -48.435 1.000 126.242 101 ASP B N 1
ATOM 4812 C CA . ASP B 1 121 ? 21.447 32.711 -49.706 1.000 120.962 101 ASP B CA 1
ATOM 4813 C C . ASP B 1 121 ? 22.654 33.666 -49.702 1.000 120.673 101 ASP B C 1
ATOM 4814 O O . ASP B 1 121 ? 22.939 34.259 -50.749 1.000 101.854 101 ASP B O 1
ATOM 4819 N N . GLY B 1 122 ? 23.341 33.861 -48.559 1.000 120.816 102 GLY B N 1
ATOM 4820 C CA . GLY B 1 122 ? 24.543 34.691 -48.525 1.000 116.203 102 GLY B CA 1
ATOM 4821 C C . GLY B 1 122 ? 24.313 36.168 -48.143 1.000 111.585 102 GLY B C 1
ATOM 4822 O O . GLY B 1 122 ? 25.280 36.891 -47.892 1.000 91.377 102 GLY B O 1
ATOM 4823 N N . SER B 1 123 ? 23.045 36.615 -48.063 1.000 105.776 103 SER B N 1
ATOM 4824 C CA . SER B 1 123 ? 22.660 37.950 -47.621 1.000 97.018 103 SER B CA 1
ATOM 4825 C C . SER B 1 123 ? 22.617 38.060 -46.084 1.000 95.962 103 SER B C 1
ATOM 4826 O O . SER B 1 123 ? 22.475 37.077 -45.353 1.000 87.950 103 SER B O 1
ATOM 4829 N N . THR B 1 124 ? 22.650 39.303 -45.606 1.000 95.086 104 THR B N 1
ATOM 4830 C CA . THR B 1 124 ? 22.468 39.636 -44.197 1.000 87.856 104 THR B CA 1
ATOM 4831 C C . THR B 1 124 ? 21.021 40.032 -43.873 1.000 80.541 104 THR B C 1
ATOM 4832 O O . THR B 1 124 ? 20.381 40.763 -44.614 1.000 85.749 104 THR B O 1
ATOM 4836 N N . THR B 1 125 ? 20.531 39.559 -42.720 1.000 76.817 105 THR B N 1
ATOM 4837 C CA . THR B 1 125 ? 19.354 40.080 -42.029 1.000 68.569 105 THR B CA 1
ATOM 4838 C C . THR B 1 125 ? 19.764 40.623 -40.659 1.000 60.448 105 THR B C 1
ATOM 4839 O O . THR B 1 125 ? 20.373 39.888 -39.882 1.000 64.380 105 THR B O 1
ATOM 4843 N N . ILE B 1 126 ? 19.451 41.893 -40.375 1.000 60.629 106 ILE B N 1
ATOM 4844 C CA . ILE B 1 126 ? 19.702 42.458 -39.055 1.000 67.054 106 ILE B CA 1
ATOM 4845 C C . ILE B 1 126 ? 18.451 42.219 -38.208 1.000 63.380 106 ILE B C 1
ATOM 4846 O O . ILE B 1 126 ? 17.379 42.667 -38.545 1.000 57.052 106 ILE B O 1
ATOM 4851 N N . ASP B 1 127 ? 18.596 41.486 -37.102 1.000 59.411 107 ASP B N 1
ATOM 4852 C CA . ASP B 1 127 ? 17.451 41.025 -36.342 1.000 60.760 107 ASP B CA 1
ATOM 4853 C C . ASP B 1 127 ? 17.723 41.270 -34.858 1.000 49.533 107 ASP B C 1
ATOM 4854 O O . ASP B 1 127 ? 18.815 41.667 -34.444 1.000 44.833 107 ASP B O 1
ATOM 4859 N N . PHE B 1 128 ? 16.694 41.019 -34.049 1.000 56.003 108 PHE B N 1
ATOM 4860 C CA . PHE B 1 128 ? 16.803 41.031 -32.580 1.000 51.295 108 PHE B CA 1
ATOM 4861 C C . PHE B 1 128 ? 17.435 39.722 -32.119 1.000 47.030 108 PHE B C 1
ATOM 4862 O O . PHE B 1 128 ? 16.910 38.641 -32.405 1.000 41.747 108 PHE B O 1
ATOM 4870 N N . ARG B 1 129 ? 18.602 39.848 -31.473 1.000 42.190 109 ARG B N 1
ATOM 4871 C CA . ARG B 1 129 ? 19.390 38.709 -31.041 1.000 43.230 109 ARG B CA 1
ATOM 4872 C C . ARG B 1 129 ? 18.578 37.825 -30.069 1.000 48.431 109 ARG B C 1
ATOM 4873 O O . ARG B 1 129 ? 18.741 36.603 -30.139 1.000 42.468 109 ARG B O 1
ATOM 4881 N N . TRP B 1 130 ? 17.723 38.401 -29.175 1.000 43.536 110 TRP B N 1
ATOM 4882 C CA . TRP B 1 130 ? 16.909 37.556 -28.298 1.000 46.214 110 TRP B CA 1
ATOM 4883 C C . TRP B 1 130 ? 15.952 36.625 -29.071 1.000 45.744 110 TRP B C 1
ATOM 4884 O O . TRP B 1 130 ? 15.743 35.452 -28.752 1.000 49.289 110 TRP B O 1
ATOM 4895 N N . GLU B 1 131 ? 15.406 37.148 -30.153 1.000 46.908 111 GLU B N 1
ATOM 4896 C CA . GLU B 1 131 ? 14.507 36.379 -31.011 1.000 54.786 111 GLU B CA 1
ATOM 4897 C C . GLU B 1 131 ? 15.265 35.267 -31.724 1.000 49.618 111 GLU B C 1
ATOM 4898 O O . GLU B 1 131 ? 14.727 34.182 -31.883 1.000 53.082 111 GLU B O 1
ATOM 4904 N N . MET B 1 132 ? 16.521 35.531 -32.095 1.000 51.819 112 MET B N 1
ATOM 4905 C CA . MET B 1 132 ? 17.379 34.542 -32.735 1.000 50.649 112 MET B CA 1
ATOM 4906 C C . MET B 1 132 ? 17.755 33.456 -31.724 1.000 47.427 112 MET B C 1
ATOM 4907 O O . MET B 1 132 ? 17.803 32.270 -32.037 1.000 50.133 112 MET B O 1
ATOM 4912 N N . ILE B 1 133 ? 18.028 33.870 -30.497 1.000 43.406 113 ILE B N 1
ATOM 4913 C CA . ILE B 1 133 ? 18.334 32.962 -29.409 1.000 41.926 113 ILE B CA 1
ATOM 4914 C C . ILE B 1 133 ? 17.166 31.993 -29.177 1.000 46.522 113 ILE B C 1
ATOM 4915 O O . ILE B 1 133 ? 17.412 30.773 -29.191 1.000 43.253 113 ILE B O 1
ATOM 4920 N N . GLU B 1 134 ? 15.921 32.520 -29.079 1.000 48.423 114 GLU B N 1
ATOM 4921 C CA . GLU B 1 134 ? 14.745 31.669 -28.907 1.000 54.041 114 GLU B CA 1
ATOM 4922 C C . GLU B 1 134 ? 14.651 30.643 -30.032 1.000 49.721 114 GLU B C 1
ATOM 4923 O O . GLU B 1 134 ? 14.485 29.450 -29.758 1.000 49.695 114 GLU B O 1
ATOM 4929 N N . ARG B 1 135 ? 14.705 31.119 -31.288 1.000 50.178 115 ARG B N 1
ATOM 4930 C CA . ARG B 1 135 ? 14.568 30.262 -32.468 1.000 50.822 115 ARG B CA 1
ATOM 4931 C C . ARG B 1 135 ? 15.608 29.126 -32.462 1.000 47.912 115 ARG B C 1
ATOM 4932 O O . ARG B 1 135 ? 15.285 27.965 -32.736 1.000 47.327 115 ARG B O 1
ATOM 4940 N N . ALA B 1 136 ? 16.874 29.464 -32.178 1.000 46.398 116 ALA B N 1
ATOM 4941 C CA . ALA B 1 136 ? 17.951 28.477 -32.149 1.000 47.113 116 ALA B CA 1
ATOM 4942 C C . ALA B 1 136 ? 17.743 27.418 -31.065 1.000 47.370 116 ALA B C 1
ATOM 4943 O O . ALA B 1 136 ? 17.986 26.245 -31.297 1.000 56.921 116 ALA B O 1
ATOM 4945 N N . LEU B 1 137 ? 17.326 27.860 -29.871 1.000 52.727 117 LEU B N 1
ATOM 4946 C CA . LEU B 1 137 ? 17.333 27.032 -28.676 1.000 48.094 117 LEU B CA 1
ATOM 4947 C C . LEU B 1 137 ? 16.059 26.209 -28.582 1.000 48.494 117 LEU B C 1
ATOM 4948 O O . LEU B 1 137 ? 15.982 25.318 -27.737 1.000 48.168 117 LEU B O 1
ATOM 4953 N N . LEU B 1 138 ? 15.050 26.556 -29.399 1.000 45.963 118 LEU B N 1
ATOM 4954 C CA . LEU B 1 138 ? 13.801 25.798 -29.438 1.000 50.637 118 LEU B CA 1
ATOM 4955 C C . LEU B 1 138 ? 13.729 24.883 -30.666 1.000 49.414 118 LEU B C 1
ATOM 4956 O O . LEU B 1 138 ? 12.758 24.158 -30.798 1.000 57.246 118 LEU B O 1
ATOM 4961 N N . GLN B 1 139 ? 14.717 24.917 -31.582 1.000 53.442 119 GLN B N 1
ATOM 4962 C CA . GLN B 1 139 ? 15.025 23.769 -32.426 1.000 59.645 119 GLN B CA 1
ATOM 4963 C C . GLN B 1 139 ? 15.219 22.530 -31.553 1.000 60.031 119 GLN B C 1
ATOM 4964 O O . GLN B 1 139 ? 15.639 22.626 -30.399 1.000 67.008 119 GLN B O 1
ATOM 4970 N N . PRO B 1 140 ? 14.892 21.304 -32.057 1.000 72.592 120 PRO B N 1
ATOM 4971 C CA . PRO B 1 140 ? 15.363 20.092 -31.390 1.000 66.296 120 PRO B CA 1
ATOM 4972 C C . PRO B 1 140 ? 16.897 20.031 -31.420 1.000 61.164 120 PRO B C 1
ATOM 4973 O O . PRO B 1 140 ? 17.545 20.415 -32.380 1.000 58.666 120 PRO B O 1
ATOM 4977 N N . ILE B 1 141 ? 17.478 19.593 -30.308 1.000 54.871 121 ILE B N 1
ATOM 4978 C CA . ILE B 1 141 ? 18.910 19.538 -30.127 1.000 57.000 121 ILE B CA 1
ATOM 4979 C C . ILE B 1 141 ? 19.145 18.177 -29.484 1.000 64.559 121 ILE B C 1
ATOM 4980 O O . ILE B 1 141 ? 18.765 17.964 -28.325 1.000 50.798 121 ILE B O 1
ATOM 4985 N N . LYS B 1 142 ? 19.785 17.271 -30.243 1.000 72.437 122 LYS B N 1
ATOM 4986 C CA . LYS B 1 142 ? 19.820 15.871 -29.857 1.000 68.504 122 LYS B CA 1
ATOM 4987 C C . LYS B 1 142 ? 21.258 15.414 -29.687 1.000 65.003 122 LYS B C 1
ATOM 4988 O O . LYS B 1 142 ? 21.498 14.323 -29.168 1.000 69.622 122 LYS B O 1
ATOM 4994 N N . THR B 1 143 ? 22.202 16.273 -30.112 1.000 63.977 123 THR B N 1
ATOM 4995 C CA . THR B 1 143 ? 23.625 15.957 -30.045 1.000 72.585 123 THR B CA 1
ATOM 4996 C C . THR B 1 143 ? 24.444 17.195 -29.716 1.000 59.304 123 THR B C 1
ATOM 4997 O O . THR B 1 143 ? 23.996 18.331 -29.844 1.000 58.581 123 THR B O 1
ATOM 5001 N N . CYS B 1 144 ? 25.704 16.950 -29.370 1.000 65.149 124 CYS B N 1
ATOM 5002 C CA . CYS B 1 144 ? 26.604 18.037 -29.066 1.000 65.145 124 CYS B CA 1
ATOM 5003 C C . CYS B 1 144 ? 26.904 18.894 -30.308 1.000 66.756 124 CYS B C 1
ATOM 5004 O O . CYS B 1 144 ? 27.013 20.107 -30.196 1.000 69.078 124 CYS B O 1
ATOM 5007 N N . GLU B 1 145 ? 27.007 18.320 -31.513 1.000 78.101 125 GLU B N 1
ATOM 5008 C CA . GLU B 1 145 ? 27.221 19.145 -32.704 1.000 78.491 125 GLU B CA 1
ATOM 5009 C C . GLU B 1 145 ? 26.110 20.193 -32.783 1.000 66.646 125 GLU B C 1
ATOM 5010 O O . GLU B 1 145 ? 26.361 21.343 -33.099 1.000 63.573 125 GLU B O 1
ATOM 5016 N N . GLU B 1 146 ? 24.859 19.787 -32.527 1.000 68.165 126 GLU B N 1
ATOM 5017 C CA . GLU B 1 146 ? 23.720 20.661 -32.748 1.000 60.549 126 GLU B CA 1
ATOM 5018 C C . GLU B 1 146 ? 23.621 21.718 -31.637 1.000 57.393 126 GLU B C 1
ATOM 5019 O O . GLU B 1 146 ? 23.172 22.829 -31.857 1.000 54.775 126 GLU B O 1
ATOM 5025 N N . LEU B 1 147 ? 23.985 21.353 -30.411 1.000 59.732 127 LEU B N 1
ATOM 5026 C CA . LEU B 1 147 ? 24.084 22.335 -29.352 1.000 58.004 127 LEU B CA 1
ATOM 5027 C C . LEU B 1 147 ? 25.102 23.427 -29.697 1.000 62.418 127 LEU B C 1
ATOM 5028 O O . LEU B 1 147 ? 24.816 24.625 -29.562 1.000 70.264 127 LEU B O 1
ATOM 5033 N N . GLN B 1 148 ? 26.311 23.016 -30.091 1.000 57.273 128 GLN B N 1
ATOM 5034 C CA . GLN B 1 148 ? 27.328 23.979 -30.494 1.000 62.363 128 GLN B CA 1
ATOM 5035 C C . GLN B 1 148 ? 26.818 24.839 -31.666 1.000 59.937 128 GLN B C 1
ATOM 5036 O O . GLN B 1 148 ? 27.012 26.056 -31.680 1.000 63.728 128 GLN B O 1
ATOM 5042 N N . ALA B 1 149 ? 26.156 24.225 -32.656 1.000 47.907 129 ALA B N 1
ATOM 5043 C CA . ALA B 1 149 ? 25.715 24.960 -33.827 1.000 52.824 129 ALA B CA 1
ATOM 5044 C C . ALA B 1 149 ? 24.678 26.011 -33.421 1.000 52.096 129 ALA B C 1
ATOM 5045 O O . ALA B 1 149 ? 24.722 27.133 -33.926 1.000 58.036 129 ALA B O 1
ATOM 5047 N N . ALA B 1 150 ? 23.731 25.629 -32.529 1.000 50.961 130 ALA B N 1
ATOM 5048 C CA . ALA B 1 150 ? 22.731 26.535 -31.973 1.000 53.827 130 ALA B CA 1
ATOM 5049 C C . ALA B 1 150 ? 23.391 27.742 -31.290 1.000 55.452 130 ALA B C 1
ATOM 5050 O O . ALA B 1 150 ? 23.033 28.880 -31.604 1.000 53.680 130 ALA B O 1
ATOM 5052 N N . ILE B 1 151 ? 24.341 27.482 -30.364 1.000 48.055 131 ILE B N 1
ATOM 5053 C CA . ILE B 1 151 ? 25.052 28.537 -29.650 1.000 48.327 131 ILE B CA 1
ATOM 5054 C C . ILE B 1 151 ? 25.825 29.449 -30.608 1.000 55.879 131 ILE B C 1
ATOM 5055 O O . ILE B 1 151 ? 25.796 30.673 -30.445 1.000 59.558 131 ILE B O 1
ATOM 5060 N N . ILE B 1 152 ? 26.518 28.857 -31.596 1.000 65.675 132 ILE B N 1
ATOM 5061 C CA . ILE B 1 152 ? 27.307 29.601 -32.571 1.000 63.871 132 ILE B CA 1
ATOM 5062 C C . ILE B 1 152 ? 26.379 30.467 -33.434 1.000 63.283 132 ILE B C 1
ATOM 5063 O O . ILE B 1 152 ? 26.807 31.481 -33.991 1.000 61.195 132 ILE B O 1
ATOM 5068 N N . SER B 1 153 ? 25.121 30.029 -33.640 1.000 59.667 133 SER B N 1
ATOM 5069 C CA . SER B 1 153 ? 24.198 30.720 -34.542 1.000 50.487 133 SER B CA 1
ATOM 5070 C C . SER B 1 153 ? 23.941 32.176 -34.099 1.000 56.924 133 SER B C 1
ATOM 5071 O O . SER B 1 153 ? 23.559 33.010 -34.923 1.000 53.927 133 SER B O 1
ATOM 5074 N N . TYR B 1 154 ? 24.122 32.485 -32.782 1.000 58.872 134 TYR B N 1
ATOM 5075 C CA . TYR B 1 154 ? 23.989 33.852 -32.272 1.000 54.592 134 TYR B CA 1
ATOM 5076 C C . TYR B 1 154 ? 25.338 34.378 -31.748 1.000 54.859 134 TYR B C 1
ATOM 5077 O O . TYR B 1 154 ? 25.391 35.399 -31.049 1.000 49.569 134 TYR B O 1
ATOM 5086 N N . ASN B 1 155 ? 26.427 33.728 -32.195 1.000 57.034 135 ASN B N 1
ATOM 5087 C CA . ASN B 1 155 ? 27.802 34.079 -31.847 1.000 59.784 135 ASN B CA 1
ATOM 5088 C C . ASN B 1 155 ? 28.707 33.832 -33.050 1.000 59.919 135 ASN B C 1
ATOM 5089 O O . ASN B 1 155 ? 29.772 33.250 -32.894 1.000 69.668 135 ASN B O 1
ATOM 5094 N N . THR B 1 156 ? 28.244 34.196 -34.268 1.000 72.965 136 THR B N 1
ATOM 5095 C CA . THR B 1 156 ? 28.782 33.676 -35.537 1.000 70.092 136 THR B CA 1
ATOM 5096 C C . THR B 1 156 ? 30.223 34.124 -35.796 1.000 71.071 136 THR B C 1
ATOM 5097 O O . THR B 1 156 ? 30.939 33.429 -36.501 1.000 82.311 136 THR B O 1
ATOM 5101 N N . THR B 1 157 ? 30.626 35.264 -35.216 1.000 78.096 137 THR B N 1
ATOM 5102 C CA . THR B 1 157 ? 31.999 35.754 -35.155 1.000 84.892 137 THR B CA 1
ATOM 5103 C C . THR B 1 157 ? 32.978 34.658 -34.729 1.000 84.676 137 THR B C 1
ATOM 5104 O O . THR B 1 157 ? 34.153 34.697 -35.118 1.000 93.070 137 THR B O 1
ATOM 5108 N N . TYR B 1 158 ? 32.498 33.715 -33.898 1.000 75.791 138 TYR B N 1
ATOM 5109 C CA . TYR B 1 158 ? 33.335 32.727 -33.233 1.000 74.989 138 TYR B CA 1
ATOM 5110 C C . TYR B 1 158 ? 33.096 31.331 -33.835 1.000 75.230 138 TYR B C 1
ATOM 5111 O O . TYR B 1 158 ? 33.564 30.327 -33.281 1.000 59.864 138 TYR B O 1
ATOM 5120 N N . ARG B 1 159 ? 32.503 31.291 -35.042 1.000 75.008 139 ARG B N 1
ATOM 5121 C CA . ARG B 1 159 ? 32.330 30.051 -35.798 1.000 87.347 139 ARG B CA 1
ATOM 5122 C C . ARG B 1 159 ? 33.611 29.205 -35.818 1.000 94.845 139 ARG B C 1
ATOM 5123 O O . ARG B 1 159 ? 33.548 27.988 -35.584 1.000 77.110 139 ARG B O 1
ATOM 5131 N N . ASP B 1 160 ? 34.783 29.801 -36.096 1.000 95.876 140 ASP B N 1
ATOM 5132 C CA . ASP B 1 160 ? 35.943 28.926 -36.261 1.000 96.395 140 ASP B CA 1
ATOM 5133 C C . ASP B 1 160 ? 36.829 28.931 -35.029 1.000 97.078 140 ASP B C 1
ATOM 5134 O O . ASP B 1 160 ? 37.675 28.061 -35.006 1.000 108.302 140 ASP B O 1
ATOM 5139 N N . GLN B 1 161 ? 36.470 29.664 -33.959 1.000 102.384 141 GLN B N 1
ATOM 5140 C CA . GLN B 1 161 ? 37.294 29.736 -32.748 1.000 92.331 141 GLN B CA 1
ATOM 5141 C C . GLN B 1 161 ? 36.762 28.707 -31.734 1.000 93.991 141 GLN B C 1
ATOM 5142 O O . GLN B 1 161 ? 37.522 28.138 -30.955 1.000 80.254 141 GLN B O 1
ATOM 5148 N N . TRP B 1 162 ? 35.427 28.503 -31.711 1.000 98.019 142 TRP B N 1
ATOM 5149 C CA . TRP B 1 162 ? 34.772 27.748 -30.658 1.000 99.016 142 TRP B CA 1
ATOM 5150 C C . TRP B 1 162 ? 34.604 26.284 -31.101 1.000 95.085 142 TRP B C 1
ATOM 5151 O O . TRP B 1 162 ? 33.517 25.854 -31.503 1.000 84.502 142 TRP B O 1
ATOM 5162 N N . HIS B 1 163 ? 35.672 25.470 -31.052 1.000 103.274 143 HIS B N 1
ATOM 5163 C CA . HIS B 1 163 ? 35.448 24.047 -30.842 1.000 92.243 143 HIS B CA 1
ATOM 5164 C C . HIS B 1 163 ? 35.073 23.943 -29.370 1.000 85.097 143 HIS B C 1
ATOM 5165 O O . HIS B 1 163 ? 35.795 24.425 -28.486 1.000 85.562 143 HIS B O 1
ATOM 5172 N N . PHE B 1 164 ? 33.924 23.331 -29.098 1.000 71.294 144 PHE B N 1
ATOM 5173 C CA . PHE B 1 164 ? 33.551 23.083 -27.716 1.000 67.338 144 PHE B CA 1
ATOM 5174 C C . PHE B 1 164 ? 34.057 21.707 -27.276 1.000 61.763 144 PHE B C 1
ATOM 5175 O O . PHE B 1 164 ? 33.272 20.846 -26.858 1.000 66.433 144 PHE B O 1
ATOM 5183 N N . ARG B 1 165 ? 35.386 21.564 -27.279 1.000 69.826 145 ARG B N 1
ATOM 5184 C CA . ARG B 1 165 ? 36.060 20.266 -27.147 1.000 70.289 145 ARG B CA 1
ATOM 5185 C C . ARG B 1 165 ? 35.753 19.573 -25.815 1.000 60.582 145 ARG B C 1
ATOM 5186 O O . ARG B 1 165 ? 35.580 18.349 -25.814 1.000 70.405 145 ARG B O 1
ATOM 5194 N N . ALA B 1 166 ? 35.635 20.323 -24.710 1.000 62.896 146 ALA B N 1
ATOM 5195 C CA . ALA B 1 166 ? 35.341 19.721 -23.406 1.000 60.543 146 ALA B CA 1
ATOM 5196 C C . ALA B 1 166 ? 33.880 19.250 -23.339 1.000 71.815 146 ALA B C 1
ATOM 5197 O O . ALA B 1 166 ? 33.541 18.346 -22.569 1.000 67.233 146 ALA B O 1
ATOM 5199 N N . LEU B 1 167 ? 32.998 19.899 -24.116 1.000 67.595 147 LEU B N 1
ATOM 5200 C CA . LEU B 1 167 ? 31.596 19.528 -24.135 1.000 72.989 147 LEU B CA 1
ATOM 5201 C C . LEU B 1 167 ? 31.426 18.237 -24.946 1.000 70.740 147 LEU B C 1
ATOM 5202 O O . LEU B 1 167 ? 30.766 17.296 -24.501 1.000 77.789 147 LEU B O 1
ATOM 5207 N N . HIS B 1 168 ? 32.060 18.179 -26.126 1.000 79.424 148 HIS B N 1
ATOM 5208 C CA . HIS B 1 168 ? 32.142 16.946 -26.906 1.000 71.347 148 HIS B CA 1
ATOM 5209 C C . HIS B 1 168 ? 32.806 15.850 -26.073 1.000 69.442 148 HIS B C 1
ATOM 5210 O O . HIS B 1 168 ? 32.401 14.724 -26.152 1.000 74.472 148 HIS B O 1
ATOM 5217 N N . GLN B 1 169 ? 33.826 16.139 -25.268 1.000 64.022 149 GLN B N 1
ATOM 5218 C CA . GLN B 1 169 ? 34.509 15.076 -24.533 1.000 81.914 149 GLN B CA 1
ATOM 5219 C C . GLN B 1 169 ? 33.549 14.551 -23.453 1.000 69.524 149 GLN B C 1
ATOM 5220 O O . GLN B 1 169 ? 33.459 13.370 -23.200 1.000 66.452 149 GLN B O 1
ATOM 5226 N N . LEU B 1 170 ? 32.838 15.432 -22.764 1.000 70.884 150 LEU B N 1
ATOM 5227 C CA . LEU B 1 170 ? 32.005 14.986 -21.667 1.000 70.078 150 LEU B CA 1
ATOM 5228 C C . LEU B 1 170 ? 30.815 14.191 -22.228 1.000 75.280 150 LEU B C 1
ATOM 5229 O O . LEU B 1 170 ? 30.512 13.099 -21.736 1.000 66.211 150 LEU B O 1
ATOM 5234 N N . LEU B 1 171 ? 30.140 14.728 -23.263 1.000 63.898 151 LEU B N 1
ATOM 5235 C CA . LEU B 1 171 ? 28.896 14.135 -23.723 1.000 73.275 151 LEU B CA 1
ATOM 5236 C C . LEU B 1 171 ? 29.127 12.941 -24.661 1.000 81.562 151 LEU B C 1
ATOM 5237 O O . LEU B 1 171 ? 28.265 12.068 -24.734 1.000 101.203 151 LEU B O 1
ATOM 5242 N N . ASP B 1 172 ? 30.247 12.903 -25.399 1.000 76.639 152 ASP B N 1
ATOM 5243 C CA . ASP B 1 172 ? 30.505 11.868 -26.397 1.000 76.780 152 ASP B CA 1
ATOM 5244 C C . ASP B 1 172 ? 31.438 10.777 -25.827 1.000 77.198 152 ASP B C 1
ATOM 5245 O O . ASP B 1 172 ? 31.347 9.640 -26.237 1.000 93.663 152 ASP B O 1
ATOM 5250 N N . GLU B 1 173 ? 32.285 11.064 -24.839 1.000 89.813 153 GLU B N 1
ATOM 5251 C CA . GLU B 1 173 ? 33.286 10.099 -24.357 1.000 91.652 153 GLU B CA 1
ATOM 5252 C C . GLU B 1 173 ? 33.077 9.722 -22.878 1.000 83.943 153 GLU B C 1
ATOM 5253 O O . GLU B 1 173 ? 33.169 8.551 -22.531 1.000 100.801 153 GLU B O 1
ATOM 5259 N N . GLU B 1 174 ? 32.804 10.700 -22.013 1.000 88.735 154 GLU B N 1
ATOM 5260 C CA . GLU B 1 174 ? 32.755 10.508 -20.580 1.000 87.995 154 GLU B CA 1
ATOM 5261 C C . GLU B 1 174 ? 31.444 9.877 -20.103 1.000 92.482 154 GLU B C 1
ATOM 5262 O O . GLU B 1 174 ? 31.463 8.992 -19.261 1.000 103.301 154 GLU B O 1
ATOM 5268 N N . LEU B 1 175 ? 30.299 10.373 -20.580 1.000 99.282 155 LEU B N 1
ATOM 5269 C CA . LEU B 1 175 ? 28.996 9.818 -20.219 1.000 106.148 155 LEU B CA 1
ATOM 5270 C C . LEU B 1 175 ? 28.672 8.609 -21.109 1.000 97.763 155 LEU B C 1
ATOM 5271 O O . LEU B 1 175 ? 29.111 8.534 -22.269 1.000 85.895 155 LEU B O 1
ATOM 5276 N N . ASP B 1 176 ? 27.899 7.658 -20.552 1.000 96.101 156 ASP B N 1
ATOM 5277 C CA . ASP B 1 176 ? 27.476 6.486 -21.321 1.000 114.534 156 ASP B CA 1
ATOM 5278 C C . ASP B 1 176 ? 26.282 6.911 -22.171 1.000 101.887 156 ASP B C 1
ATOM 5279 O O . ASP B 1 176 ? 25.763 7.991 -21.950 1.000 101.212 156 ASP B O 1
ATOM 5284 N N . GLU B 1 177 ? 25.895 6.088 -23.156 1.000 102.886 157 GLU B N 1
ATOM 5285 C CA . GLU B 1 177 ? 24.842 6.430 -24.099 1.000 107.090 157 GLU B CA 1
ATOM 5286 C C . GLU B 1 177 ? 23.599 6.982 -23.385 1.000 97.281 157 GLU B C 1
ATOM 5287 O O . GLU B 1 177 ? 22.902 7.845 -23.929 1.000 96.493 157 GLU B O 1
ATOM 5293 N N . SER B 1 178 ? 23.325 6.456 -22.183 1.000 89.596 158 SER B N 1
ATOM 5294 C CA . SER B 1 178 ? 22.049 6.650 -21.509 1.000 94.564 158 SER B CA 1
ATOM 5295 C C . SER B 1 178 ? 22.051 7.965 -20.717 1.000 79.267 158 SER B C 1
ATOM 5296 O O . SER B 1 178 ? 21.030 8.642 -20.598 1.000 73.720 158 SER B O 1
ATOM 5299 N N . GLU B 1 179 ? 23.220 8.348 -20.202 1.000 75.324 159 GLU B N 1
ATOM 5300 C CA . GLU B 1 179 ? 23.352 9.589 -19.463 1.000 78.516 159 GLU B CA 1
ATOM 5301 C C . GLU B 1 179 ? 23.379 10.784 -20.414 1.000 85.256 159 GLU B C 1
ATOM 5302 O O . GLU B 1 179 ? 22.971 11.887 -20.031 1.000 82.605 159 GLU B O 1
ATOM 5308 N N . THR B 1 180 ? 23.880 10.544 -21.639 1.000 84.667 160 THR B N 1
ATOM 5309 C CA . THR B 1 180 ? 23.927 11.549 -22.690 1.000 77.808 160 THR B CA 1
ATOM 5310 C C . THR B 1 180 ? 22.523 11.795 -23.238 1.000 74.119 160 THR B C 1
ATOM 5311 O O . THR B 1 180 ? 22.164 12.936 -23.540 1.000 68.730 160 THR B O 1
ATOM 5315 N N . ARG B 1 181 ? 21.733 10.724 -23.350 1.000 69.044 161 ARG B N 1
ATOM 5316 C CA . ARG B 1 181 ? 20.339 10.819 -23.759 1.000 69.793 161 ARG B CA 1
ATOM 5317 C C . ARG B 1 181 ? 19.621 11.649 -22.685 1.000 63.186 161 ARG B C 1
ATOM 5318 O O . ARG B 1 181 ? 18.783 12.473 -22.988 1.000 68.769 161 ARG B O 1
ATOM 5326 N N . VAL B 1 182 ? 19.942 11.450 -21.411 1.000 57.707 162 VAL B N 1
ATOM 5327 C CA . VAL B 1 182 ? 19.248 12.168 -20.345 1.000 68.331 162 VAL B CA 1
ATOM 5328 C C . VAL B 1 182 ? 19.604 13.666 -20.371 1.000 67.130 162 VAL B C 1
ATOM 5329 O O . VAL B 1 182 ? 18.739 14.511 -20.149 1.000 63.996 162 VAL B O 1
ATOM 5333 N N . PHE B 1 183 ? 20.868 13.997 -20.671 1.000 56.908 163 PHE B N 1
ATOM 5334 C CA . PHE B 1 183 ? 21.260 15.375 -20.879 1.000 53.663 163 PHE B CA 1
ATOM 5335 C C . PHE B 1 183 ? 20.388 16.031 -21.948 1.000 51.438 163 PHE B C 1
ATOM 5336 O O . PHE B 1 183 ? 19.839 17.096 -21.702 1.000 62.663 163 PHE B O 1
ATOM 5344 N N . PHE B 1 184 ? 20.192 15.396 -23.103 1.000 55.558 164 PHE B N 1
ATOM 5345 C CA . PHE B 1 184 ? 19.429 16.020 -24.182 1.000 63.931 164 PHE B CA 1
ATOM 5346 C C . PHE B 1 184 ? 17.911 15.921 -23.996 1.000 61.585 164 PHE B C 1
ATOM 5347 O O . PHE B 1 184 ? 17.205 16.794 -24.490 1.000 68.415 164 PHE B O 1
ATOM 5355 N N . GLU B 1 185 ? 17.409 14.932 -23.257 1.000 63.489 165 GLU B N 1
ATOM 5356 C CA . GLU B 1 185 ? 15.970 14.743 -23.103 1.000 68.443 165 GLU B CA 1
ATOM 5357 C C . GLU B 1 185 ? 15.458 15.508 -21.887 1.000 62.238 165 GLU B C 1
ATOM 5358 O O . GLU B 1 185 ? 14.332 16.006 -21.883 1.000 63.597 165 GLU B O 1
ATOM 5364 N N . ASP B 1 186 ? 16.287 15.615 -20.854 1.000 64.003 166 ASP B N 1
ATOM 5365 C CA . ASP B 1 186 ? 15.839 16.197 -19.605 1.000 64.333 166 ASP B CA 1
ATOM 5366 C C . ASP B 1 186 ? 16.547 17.532 -19.329 1.000 59.575 166 ASP B C 1
ATOM 5367 O O . ASP B 1 186 ? 15.878 18.559 -19.268 1.000 55.361 166 ASP B O 1
ATOM 5372 N N . LEU B 1 187 ? 17.876 17.507 -19.113 1.000 52.056 167 LEU B N 1
ATOM 5373 C CA . LEU B 1 187 ? 18.565 18.602 -18.439 1.000 49.365 167 LEU B CA 1
ATOM 5374 C C . LEU B 1 187 ? 18.668 19.803 -19.371 1.000 53.530 167 LEU B C 1
ATOM 5375 O O . LEU B 1 187 ? 18.327 20.926 -18.972 1.000 46.704 167 LEU B O 1
ATOM 5380 N N . LEU B 1 188 ? 19.163 19.577 -20.603 1.000 51.883 168 LEU B N 1
ATOM 5381 C CA . LEU B 1 188 ? 19.369 20.686 -21.505 1.000 48.340 168 LEU B CA 1
ATOM 5382 C C . LEU B 1 188 ? 18.047 21.410 -21.715 1.000 48.300 168 LEU B C 1
ATOM 5383 O O . LEU B 1 188 ? 17.993 22.632 -21.675 1.000 51.420 168 LEU B O 1
ATOM 5388 N N . PRO B 1 189 ? 16.926 20.729 -21.993 1.000 53.033 169 PRO B N 1
ATOM 5389 C CA . PRO B 1 189 ? 15.649 21.430 -22.132 1.000 45.262 169 PRO B CA 1
ATOM 5390 C C . PRO B 1 189 ? 15.304 22.298 -20.924 1.000 48.163 169 PRO B C 1
ATOM 5391 O O . PRO B 1 189 ? 14.724 23.382 -21.094 1.000 49.035 169 PRO B O 1
ATOM 5395 N N . ARG B 1 190 ? 15.656 21.821 -19.715 1.000 44.681 170 ARG B N 1
ATOM 5396 C CA . ARG B 1 190 ? 15.379 22.552 -18.471 1.000 48.729 170 ARG B CA 1
ATOM 5397 C C . ARG B 1 190 ? 16.221 23.832 -18.374 1.000 45.652 170 ARG B C 1
ATOM 5398 O O . ARG B 1 190 ? 15.710 24.869 -17.945 1.000 51.116 170 ARG B O 1
ATOM 5406 N N . ILE B 1 191 ? 17.498 23.739 -18.783 1.000 45.784 171 ILE B N 1
ATOM 5407 C CA . ILE B 1 191 ? 18.434 24.868 -18.793 1.000 44.897 171 ILE B CA 1
ATOM 5408 C C . ILE B 1 191 ? 17.919 25.878 -19.812 1.000 45.331 171 ILE B C 1
ATOM 5409 O O . ILE B 1 191 ? 17.888 27.070 -19.527 1.000 45.348 171 ILE B O 1
ATOM 5414 N N . ILE B 1 192 ? 17.417 25.399 -20.960 1.000 42.112 172 ILE B N 1
ATOM 5415 C CA . ILE B 1 192 ? 16.925 26.299 -21.991 1.000 43.985 172 ILE B CA 1
ATOM 5416 C C . ILE B 1 192 ? 15.665 27.006 -21.522 1.000 40.585 172 ILE B C 1
ATOM 5417 O O . ILE B 1 192 ? 15.544 28.225 -21.686 1.000 38.992 172 ILE B O 1
ATOM 5422 N N . ARG B 1 193 ? 14.751 26.265 -20.903 1.000 44.315 173 ARG B N 1
ATOM 5423 C CA . ARG B 1 193 ? 13.492 26.881 -20.537 1.000 48.862 173 ARG B CA 1
ATOM 5424 C C . ARG B 1 193 ? 13.729 27.916 -19.447 1.000 48.600 173 ARG B C 1
ATOM 5425 O O . ARG B 1 193 ? 13.131 28.990 -19.476 1.000 52.817 173 ARG B O 1
ATOM 5433 N N . LEU B 1 194 ? 14.665 27.615 -18.548 1.000 44.711 174 LEU B N 1
ATOM 5434 C CA . LEU B 1 194 ? 15.051 28.577 -17.509 1.000 49.102 174 LEU B CA 1
ATOM 5435 C C . LEU B 1 194 ? 15.718 29.818 -18.116 1.000 37.534 174 LEU B C 1
ATOM 5436 O O . LEU B 1 194 ? 15.358 30.961 -17.808 1.000 37.333 174 LEU B O 1
ATOM 5441 N N . ALA B 1 195 ? 16.674 29.618 -19.020 1.000 40.596 175 ALA B N 1
ATOM 5442 C CA . ALA B 1 195 ? 17.327 30.756 -19.664 1.000 41.977 175 ALA B CA 1
ATOM 5443 C C . ALA B 1 195 ? 16.284 31.653 -20.341 1.000 42.462 175 ALA B C 1
ATOM 5444 O O . ALA B 1 195 ? 16.341 32.885 -20.211 1.000 36.953 175 ALA B O 1
ATOM 5446 N N . LEU B 1 196 ? 15.296 31.023 -21.022 1.000 39.689 176 LEU B N 1
ATOM 5447 C CA . LEU B 1 196 ? 14.337 31.795 -21.801 1.000 42.634 176 LEU B CA 1
ATOM 5448 C C . LEU B 1 196 ? 13.291 32.508 -20.946 1.000 45.982 176 LEU B C 1
ATOM 5449 O O . LEU B 1 196 ? 12.535 33.331 -21.484 1.000 42.922 176 LEU B O 1
ATOM 5454 N N . ARG B 1 197 ? 13.261 32.236 -19.633 1.000 45.735 177 ARG B N 1
ATOM 5455 C CA . ARG B 1 197 ? 12.413 32.994 -18.719 1.000 47.622 177 ARG B CA 1
ATOM 5456 C C . ARG B 1 197 ? 13.083 34.266 -18.171 1.000 44.203 177 ARG B C 1
ATOM 5457 O O . ARG B 1 197 ? 12.542 34.906 -17.283 1.000 44.465 177 ARG B O 1
ATOM 5465 N N . LEU B 1 198 ? 14.194 34.691 -18.766 1.000 39.821 178 LEU B N 1
ATOM 5466 C CA . LEU B 1 198 ? 14.948 35.820 -18.264 1.000 45.720 178 LEU B CA 1
ATOM 5467 C C . LEU B 1 198 ? 14.080 37.070 -18.162 1.000 47.019 178 LEU B C 1
ATOM 5468 O O . LEU B 1 198 ? 14.141 37.752 -17.139 1.000 53.018 178 LEU B O 1
ATOM 5473 N N . PRO B 1 199 ? 13.287 37.466 -19.190 1.000 51.346 179 PRO B N 1
ATOM 5474 C CA . PRO B 1 199 ? 12.437 38.661 -19.068 1.000 51.253 179 PRO B CA 1
ATOM 5475 C C . PRO B 1 199 ? 11.336 38.566 -18.008 1.000 46.230 179 PRO B C 1
ATOM 5476 O O . PRO B 1 199 ? 10.883 39.598 -17.543 1.000 47.426 179 PRO B O 1
ATOM 5480 N N . ASP B 1 200 ? 10.985 37.343 -17.566 1.000 46.051 180 ASP B N 1
ATOM 5481 C CA . ASP B 1 200 ? 10.076 37.076 -16.458 1.000 45.112 180 ASP B CA 1
ATOM 5482 C C . ASP B 1 200 ? 10.771 37.198 -15.099 1.000 43.795 180 ASP B C 1
ATOM 5483 O O . ASP B 1 200 ? 10.139 37.680 -14.133 1.000 46.857 180 ASP B O 1
ATOM 5488 N N . LEU B 1 201 ? 12.048 36.790 -15.021 1.000 44.912 181 LEU B N 1
ATOM 5489 C CA . LEU B 1 201 ? 12.790 36.705 -13.749 1.000 46.784 181 LEU B CA 1
ATOM 5490 C C . LEU B 1 201 ? 13.656 37.920 -13.446 1.000 39.459 181 LEU B C 1
ATOM 5491 O O . LEU B 1 201 ? 13.896 38.214 -12.271 1.000 41.158 181 LEU B O 1
ATOM 5496 N N . ILE B 1 202 ? 14.125 38.593 -14.498 1.000 46.189 182 ILE B N 1
ATOM 5497 C CA . ILE B 1 202 ? 14.838 39.868 -14.395 1.000 43.785 182 ILE B CA 1
ATOM 5498 C C . ILE B 1 202 ? 14.005 40.936 -15.083 1.000 49.194 182 ILE B C 1
ATOM 5499 O O . ILE B 1 202 ? 13.918 40.943 -16.327 1.000 43.092 182 ILE B O 1
ATOM 5504 N N . GLN B 1 203 ? 13.392 41.801 -14.246 1.000 56.755 183 GLN B N 1
ATOM 5505 C CA . GLN B 1 203 ? 12.389 42.767 -14.678 1.000 46.551 183 GLN B CA 1
ATOM 5506 C C . GLN B 1 203 ? 12.777 44.197 -14.265 1.000 42.272 183 GLN B C 1
ATOM 5507 O O . GLN B 1 203 ? 11.973 45.129 -14.312 1.000 49.542 183 GLN B O 1
ATOM 5513 N N . SER B 1 204 ? 14.051 44.350 -13.957 1.000 43.821 184 SER B N 1
ATOM 5514 C CA . SER B 1 204 ? 14.694 45.552 -13.465 1.000 50.205 184 SER B CA 1
ATOM 5515 C C . SER B 1 204 ? 16.117 45.480 -14.036 1.000 53.402 184 SER B C 1
ATOM 5516 O O . SER B 1 204 ? 16.610 44.384 -14.360 1.000 46.997 184 SER B O 1
ATOM 5519 N N . PRO B 1 205 ? 16.784 46.635 -14.279 1.000 52.849 185 PRO B N 1
ATOM 5520 C CA . PRO B 1 205 ? 18.169 46.638 -14.748 1.000 49.217 185 PRO B CA 1
ATOM 5521 C C . PRO B 1 205 ? 19.084 46.024 -13.712 1.000 44.558 185 PRO B C 1
ATOM 5522 O O . PRO B 1 205 ? 18.807 46.131 -12.532 1.000 52.933 185 PRO B O 1
ATOM 5526 N N . VAL B 1 206 ? 20.120 45.319 -14.166 1.000 53.286 186 VAL B N 1
ATOM 5527 C CA . VAL B 1 206 ? 21.169 44.800 -13.298 1.000 52.474 186 VAL B CA 1
ATOM 5528 C C . VAL B 1 206 ? 22.393 45.726 -13.394 1.000 53.686 186 VAL B C 1
ATOM 5529 O O . VAL B 1 206 ? 23.122 45.752 -14.384 1.000 59.278 186 VAL B O 1
ATOM 5533 N N . PRO B 1 207 ? 22.704 46.454 -12.315 1.000 55.906 187 PRO B N 1
ATOM 5534 C CA . PRO B 1 207 ? 23.835 47.387 -12.320 1.000 58.208 187 PRO B CA 1
ATOM 5535 C C . PRO B 1 207 ? 25.188 46.674 -12.261 1.000 54.285 187 PRO B C 1
ATOM 5536 O O . PRO B 1 207 ? 25.337 45.568 -11.714 1.000 49.797 187 PRO B O 1
ATOM 5540 N N . LEU B 1 208 ? 26.176 47.323 -12.854 1.000 58.196 188 LEU B N 1
ATOM 5541 C CA . LEU B 1 208 ? 27.548 46.857 -12.727 1.000 63.708 188 LEU B CA 1
ATOM 5542 C C . LEU B 1 208 ? 28.108 47.363 -11.403 1.000 60.719 188 LEU B C 1
ATOM 5543 O O . LEU B 1 208 ? 27.682 48.387 -10.914 1.000 55.249 188 LEU B O 1
ATOM 5548 N N . LEU B 1 209 ? 28.990 46.597 -10.773 1.000 61.678 189 LEU B N 1
ATOM 5549 C CA . LEU B 1 209 ? 29.680 47.062 -9.578 1.000 60.483 189 LEU B CA 1
ATOM 5550 C C . LEU B 1 209 ? 31.062 47.503 -10.019 1.000 53.187 189 LEU B C 1
ATOM 5551 O O . LEU B 1 209 ? 31.989 46.713 -10.141 1.000 54.684 189 LEU B O 1
ATOM 5556 N N . LYS B 1 210 ? 31.174 48.797 -10.257 1.000 55.359 190 LYS B N 1
ATOM 5557 C CA . LYS B 1 210 ? 32.407 49.332 -10.802 1.000 54.773 190 LYS B CA 1
ATOM 5558 C C . LYS B 1 210 ? 33.362 49.739 -9.697 1.000 53.990 190 LYS B C 1
ATOM 5559 O O . LYS B 1 210 ? 32.931 49.845 -8.528 1.000 59.528 190 LYS B O 1
ATOM 5565 N N . HIS B 1 211 ? 34.628 49.904 -10.162 1.000 66.228 191 HIS B N 1
ATOM 5566 C CA . HIS B 1 211 ? 35.781 50.542 -9.515 1.000 66.623 191 HIS B CA 1
ATOM 5567 C C . HIS B 1 211 ? 35.323 51.686 -8.643 1.000 63.373 191 HIS B C 1
ATOM 5568 O O . HIS B 1 211 ? 34.658 52.576 -9.147 1.000 57.260 191 HIS B O 1
ATOM 5575 N N . HIS B 1 212 ? 35.730 51.622 -7.370 1.000 66.986 192 HIS B N 1
ATOM 5576 C CA . HIS B 1 212 ? 35.883 52.774 -6.491 1.000 67.202 192 HIS B CA 1
ATOM 5577 C C . HIS B 1 212 ? 34.518 53.200 -5.991 1.000 63.104 192 HIS B C 1
ATOM 5578 O O . HIS B 1 212 ? 34.401 54.278 -5.429 1.000 65.966 192 HIS B O 1
ATOM 5585 N N . LYS B 1 213 ? 33.534 52.288 -6.088 1.000 65.210 193 LYS B N 1
ATOM 5586 C CA . LYS B 1 213 ? 32.207 52.544 -5.570 1.000 65.288 193 LYS B CA 1
ATOM 5587 C C . LYS B 1 213 ? 31.849 51.398 -4.634 1.000 58.980 193 LYS B C 1
ATOM 5588 O O . LYS B 1 213 ? 31.736 50.267 -5.084 1.000 62.146 193 LYS B O 1
ATOM 5594 N N . ASN B 1 214 ? 31.642 51.783 -3.363 1.000 54.784 194 ASN B N 1
ATOM 5595 C CA . ASN B 1 214 ? 30.982 50.963 -2.367 1.000 59.231 194 ASN B CA 1
ATOM 5596 C C . ASN B 1 214 ? 29.511 50.760 -2.721 1.000 68.594 194 ASN B C 1
ATOM 5597 O O . ASN B 1 214 ? 28.708 51.714 -2.701 1.000 59.506 194 ASN B O 1
ATOM 5602 N N . ALA B 1 215 ? 29.163 49.514 -3.059 1.000 58.514 195 ALA B N 1
ATOM 5603 C CA . ALA B 1 215 ? 27.788 49.227 -3.433 1.000 55.816 195 ALA B CA 1
ATOM 5604 C C . ALA B 1 215 ? 27.497 47.750 -3.201 1.000 52.190 195 ALA B C 1
ATOM 5605 O O . ALA B 1 215 ? 28.402 46.921 -3.184 1.000 61.106 195 ALA B O 1
ATOM 5607 N N . SER B 1 216 ? 26.206 47.432 -3.095 1.000 51.292 196 SER B N 1
ATOM 5608 C CA . SER B 1 216 ? 25.723 46.072 -2.952 1.000 49.916 196 SER B CA 1
ATOM 5609 C C . SER B 1 216 ? 24.707 45.772 -4.058 1.000 49.194 196 SER B C 1
ATOM 5610 O O . SER B 1 216 ? 23.973 46.660 -4.509 1.000 47.135 196 SER B O 1
ATOM 5613 N N . LEU B 1 217 ? 24.663 44.498 -4.481 1.000 48.521 197 LEU B N 1
ATOM 5614 C CA . LEU B 1 217 ? 23.574 44.016 -5.310 1.000 43.684 197 LEU B CA 1
ATOM 5615 C C . LEU B 1 217 ? 23.082 42.706 -4.713 1.000 44.797 197 LEU B C 1
ATOM 5616 O O . LEU B 1 217 ? 23.903 41.833 -4.412 1.000 44.653 197 LEU B O 1
ATOM 5621 N N . SER B 1 218 ? 21.749 42.586 -4.585 1.000 43.637 198 SER B N 1
ATOM 5622 C CA . SER B 1 218 ? 21.098 41.377 -4.062 1.000 47.889 198 SER B CA 1
ATOM 5623 C C . SER B 1 218 ? 20.089 40.833 -5.109 1.000 52.028 198 SER B C 1
ATOM 5624 O O . SER B 1 218 ? 19.333 41.597 -5.768 1.000 41.404 198 SER B O 1
ATOM 5627 N N . LEU B 1 219 ? 20.188 39.508 -5.330 1.000 47.669 199 LEU B N 1
ATOM 5628 C CA . LEU B 1 219 ? 19.373 38.773 -6.289 1.000 49.724 199 LEU B CA 1
ATOM 5629 C C . LEU B 1 219 ? 18.858 37.504 -5.614 1.000 46.438 199 LEU B C 1
ATOM 5630 O O . LEU B 1 219 ? 19.562 36.896 -4.794 1.000 48.706 199 LEU B O 1
ATOM 5635 N N . SER B 1 220 ? 17.713 37.013 -6.112 1.000 45.118 200 SER B N 1
ATOM 5636 C CA . SER B 1 220 ? 17.233 35.736 -5.644 1.000 44.156 200 SER B CA 1
ATOM 5637 C C . SER B 1 220 ? 18.122 34.650 -6.216 1.000 41.641 200 SER B C 1
ATOM 5638 O O . SER B 1 220 ? 18.680 34.812 -7.301 1.000 50.935 200 SER B O 1
ATOM 5641 N N . GLN B 1 221 ? 18.226 33.531 -5.507 1.000 44.401 201 GLN B N 1
ATOM 5642 C CA . GLN B 1 221 ? 18.916 32.369 -6.054 1.000 46.376 201 GLN B CA 1
ATOM 5643 C C . GLN B 1 221 ? 18.324 31.942 -7.402 1.000 42.626 201 GLN B C 1
ATOM 5644 O O . GLN B 1 221 ? 19.015 31.380 -8.272 1.000 53.340 201 GLN B O 1
ATOM 5650 N N . GLN B 1 222 ? 17.011 32.108 -7.498 1.000 45.630 202 GLN B N 1
ATOM 5651 C CA . GLN B 1 222 ? 16.280 31.765 -8.700 1.000 47.902 202 GLN B CA 1
ATOM 5652 C C . GLN B 1 222 ? 16.734 32.689 -9.851 1.000 47.669 202 GLN B C 1
ATOM 5653 O O . GLN B 1 222 ? 17.075 32.213 -10.953 1.000 37.673 202 GLN B O 1
ATOM 5659 N N . GLN B 1 223 ? 16.740 34.005 -9.616 1.000 39.118 203 GLN B N 1
ATOM 5660 C CA . GLN B 1 223 ? 17.232 34.947 -10.612 1.000 42.032 203 GLN B CA 1
ATOM 5661 C C . GLN B 1 223 ? 18.646 34.579 -11.039 1.000 38.628 203 GLN B C 1
ATOM 5662 O O . GLN B 1 223 ? 18.911 34.549 -12.239 1.000 43.039 203 GLN B O 1
ATOM 5668 N N . ILE B 1 224 ? 19.504 34.180 -10.088 1.000 39.592 204 ILE B N 1
ATOM 5669 C CA . ILE B 1 224 ? 20.856 33.754 -10.434 1.000 43.993 204 ILE B CA 1
ATOM 5670 C C . ILE B 1 224 ? 20.899 32.502 -11.334 1.000 40.479 204 ILE B C 1
ATOM 5671 O O . ILE B 1 224 ? 21.661 32.497 -12.323 1.000 38.751 204 ILE B O 1
ATOM 5676 N N . SER B 1 225 ? 20.049 31.501 -11.055 1.000 32.703 205 SER B N 1
ATOM 5677 C CA . SER B 1 225 ? 19.966 30.301 -11.898 1.000 41.959 205 SER B CA 1
ATOM 5678 C C . SER B 1 225 ? 19.694 30.656 -13.363 1.000 42.528 205 SER B C 1
ATOM 5679 O O . SER B 1 225 ? 20.278 30.093 -14.298 1.000 46.293 205 SER B O 1
ATOM 5682 N N . CYS B 1 226 ? 18.833 31.651 -13.536 1.000 42.826 206 CYS B N 1
ATOM 5683 C CA . CYS B 1 226 ? 18.406 32.099 -14.848 1.000 46.989 206 CYS B CA 1
ATOM 5684 C C . CYS B 1 226 ? 19.582 32.770 -15.570 1.000 45.995 206 CYS B C 1
ATOM 5685 O O . CYS B 1 226 ? 19.875 32.418 -16.712 1.000 37.404 206 CYS B O 1
ATOM 5688 N N . LEU B 1 227 ? 20.258 33.720 -14.882 1.000 42.795 207 LEU B N 1
ATOM 5689 C CA . LEU B 1 227 ? 21.436 34.393 -15.442 1.000 39.768 207 LEU B CA 1
ATOM 5690 C C . LEU B 1 227 ? 22.501 33.373 -15.825 1.000 43.725 207 LEU B C 1
ATOM 5691 O O . LEU B 1 227 ? 23.039 33.454 -16.939 1.000 42.564 207 LEU B O 1
ATOM 5696 N N . LEU B 1 228 ? 22.698 32.353 -14.959 1.000 41.270 208 LEU B N 1
ATOM 5697 C CA . LEU B 1 228 ? 23.731 31.357 -15.213 1.000 41.701 208 LEU B CA 1
ATOM 5698 C C . LEU B 1 228 ? 23.302 30.418 -16.359 1.000 39.517 208 LEU B C 1
ATOM 5699 O O . LEU B 1 228 ? 24.158 29.937 -17.084 1.000 36.151 208 LEU B O 1
ATOM 5704 N N . ALA B 1 229 ? 22.005 30.122 -16.500 1.000 35.152 209 ALA B N 1
ATOM 5705 C CA . ALA B 1 229 ? 21.543 29.278 -17.597 1.000 37.960 209 ALA B CA 1
ATOM 5706 C C . ALA B 1 229 ? 21.802 30.019 -18.914 1.000 43.190 209 ALA B C 1
ATOM 5707 O O . ALA B 1 229 ? 22.262 29.429 -19.896 1.000 42.247 209 ALA B O 1
ATOM 5709 N N . ASN B 1 230 ? 21.598 31.341 -18.908 1.000 40.006 210 ASN B N 1
ATOM 5710 C CA . ASN B 1 230 ? 21.968 32.186 -20.038 1.000 47.403 210 ASN B CA 1
ATOM 5711 C C . ASN B 1 230 ? 23.477 32.097 -20.346 1.000 50.548 210 ASN B C 1
ATOM 5712 O O . ASN B 1 230 ? 23.865 31.973 -21.503 1.000 46.802 210 ASN B O 1
ATOM 5717 N N . ALA B 1 231 ? 24.319 32.160 -19.315 1.000 48.223 211 ALA B N 1
ATOM 5718 C CA . ALA B 1 231 ? 25.762 32.088 -19.502 1.000 51.253 211 ALA B CA 1
ATOM 5719 C C . ALA B 1 231 ? 26.178 30.724 -20.044 1.000 47.257 211 ALA B C 1
ATOM 5720 O O . ALA B 1 231 ? 27.120 30.605 -20.831 1.000 45.228 211 ALA B O 1
ATOM 5722 N N . PHE B 1 232 ? 25.543 29.681 -19.529 1.000 42.344 212 PHE B N 1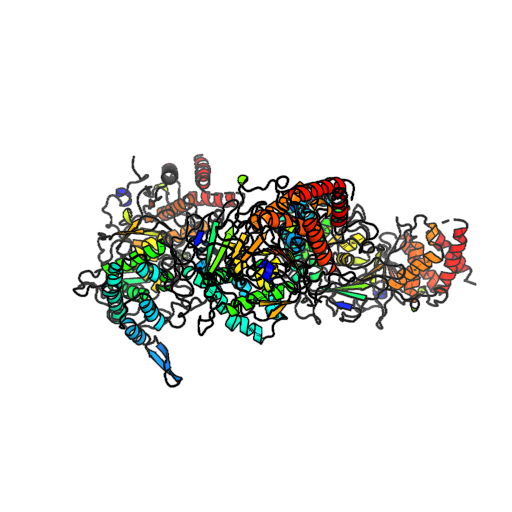
ATOM 5723 C CA . PHE B 1 232 ? 25.791 28.335 -20.015 1.000 46.568 212 PHE B CA 1
ATOM 5724 C C . PHE B 1 232 ? 25.585 28.272 -21.544 1.000 45.832 212 PHE B C 1
ATOM 5725 O O . PHE B 1 232 ? 26.345 27.625 -22.281 1.000 43.280 212 PHE B O 1
ATOM 5733 N N . LEU B 1 233 ? 24.563 28.994 -22.023 1.000 43.440 213 LEU B N 1
ATOM 5734 C CA . LEU B 1 233 ? 24.205 29.010 -23.440 1.000 46.589 213 LEU B CA 1
ATOM 5735 C C . LEU B 1 233 ? 24.829 30.217 -24.157 1.000 47.477 213 LEU B C 1
ATOM 5736 O O . LEU B 1 233 ? 24.414 30.569 -25.255 1.000 50.630 213 LEU B O 1
ATOM 5741 N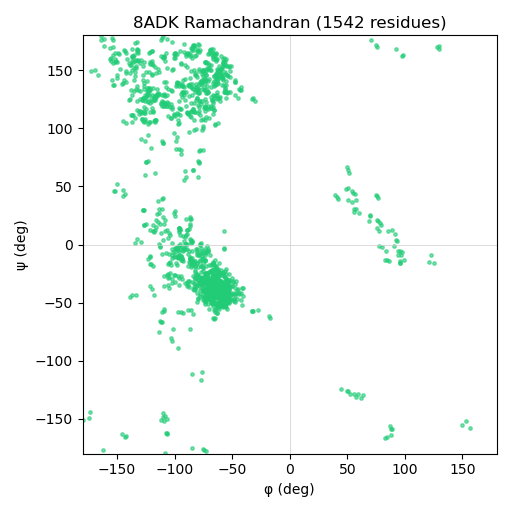 N . CYS B 1 234 ? 25.794 30.866 -23.502 1.000 47.379 214 CYS B N 1
ATOM 5742 C CA . CYS B 1 234 ? 26.613 31.913 -24.078 1.000 43.901 214 CYS B CA 1
ATOM 5743 C C . CYS B 1 234 ? 25.763 33.025 -24.668 1.000 43.113 214 CYS B C 1
ATOM 5744 O O . CYS B 1 234 ? 26.050 33.468 -25.787 1.000 49.076 214 CYS B O 1
ATOM 5747 N N . THR B 1 235 ? 24.739 33.481 -23.934 1.000 42.599 215 THR B N 1
ATOM 5748 C CA . THR B 1 235 ? 23.808 34.445 -24.502 1.000 44.861 215 THR B CA 1
ATOM 5749 C C . THR B 1 235 ? 24.156 35.890 -24.130 1.000 49.738 215 THR B C 1
ATOM 5750 O O . THR B 1 235 ? 23.558 36.785 -24.732 1.000 53.104 215 THR B O 1
ATOM 5754 N N . PHE B 1 236 ? 25.107 36.140 -23.209 1.000 46.836 216 PHE B N 1
ATOM 5755 C CA . PHE B 1 236 ? 25.348 37.518 -22.801 1.000 48.343 216 PHE B CA 1
ATOM 5756 C C . PHE B 1 236 ? 26.076 38.300 -23.885 1.000 46.227 216 PHE B C 1
ATOM 5757 O O . PHE B 1 236 ? 27.216 37.993 -24.174 1.000 48.072 216 PHE B O 1
ATOM 5765 N N . PRO B 1 237 ? 25.429 39.328 -24.473 1.000 44.545 217 PRO B N 1
ATOM 5766 C CA . PRO B 1 237 ? 25.978 40.091 -25.591 1.000 48.754 217 PRO B CA 1
ATOM 5767 C C . PRO B 1 237 ? 27.060 41.071 -25.145 1.000 57.470 217 PRO B C 1
ATOM 5768 O O . PRO B 1 237 ? 27.031 41.536 -23.987 1.000 61.307 217 PRO B O 1
ATOM 5772 N N . ARG B 1 238 ? 28.025 41.310 -26.062 1.000 59.474 218 ARG B N 1
ATOM 5773 C CA . ARG B 1 238 ? 29.118 42.272 -25.908 1.000 60.883 218 ARG B CA 1
ATOM 5774 C C . ARG B 1 238 ? 30.135 41.856 -24.839 1.000 59.273 218 ARG B C 1
ATOM 5775 O O . ARG B 1 238 ? 30.886 42.712 -24.362 1.000 73.218 218 ARG B O 1
ATOM 5783 N N . ARG B 1 239 ? 30.147 40.559 -24.517 1.000 58.200 219 ARG B N 1
ATOM 5784 C CA . ARG B 1 239 ? 30.975 39.995 -23.465 1.000 56.303 219 ARG B CA 1
ATOM 5785 C C . ARG B 1 239 ? 31.890 38.915 -24.043 1.000 57.802 219 ARG B C 1
ATOM 5786 O O . ARG B 1 239 ? 32.423 38.138 -23.260 1.000 54.694 219 ARG B O 1
ATOM 5794 N N . ASN B 1 240 ? 32.009 38.821 -25.382 1.000 76.233 220 ASN B N 1
ATOM 5795 C CA . ASN B 1 240 ? 32.870 37.832 -26.027 1.000 71.281 220 ASN B CA 1
ATOM 5796 C C . ASN B 1 240 ? 34.101 38.455 -26.667 1.000 68.319 220 ASN B C 1
ATOM 5797 O O . ASN B 1 240 ? 35.152 37.821 -26.644 1.000 86.528 220 ASN B O 1
ATOM 5802 N N . THR B 1 241 ? 33.978 39.659 -27.240 1.000 95.208 221 THR B N 1
ATOM 5803 C CA . THR B 1 241 ? 35.114 40.320 -27.882 1.000 115.758 221 THR B CA 1
ATOM 5804 C C . THR B 1 241 ? 36.366 40.178 -26.997 1.000 124.846 221 THR B C 1
ATOM 5805 O O . THR B 1 241 ? 36.312 40.298 -25.775 1.000 117.383 221 THR B O 1
ATOM 5809 N N . LEU B 1 242 ? 37.495 39.816 -27.629 1.000 148.947 222 LEU B N 1
ATOM 5810 C CA . LEU B 1 242 ? 38.757 39.597 -26.915 1.000 136.386 222 LEU B CA 1
ATOM 5811 C C . LEU B 1 242 ? 39.632 40.872 -27.028 1.000 138.483 222 LEU B C 1
ATOM 5812 O O . LEU B 1 242 ? 40.714 40.917 -26.452 1.000 87.896 222 LEU B O 1
ATOM 5817 N N . LYS B 1 243 ? 39.172 41.913 -27.769 1.000 150.113 223 LYS B N 1
ATOM 5818 C CA . LYS B 1 243 ? 39.945 43.121 -28.104 1.000 139.383 223 LYS B CA 1
ATOM 5819 C C . LYS B 1 243 ? 40.296 43.866 -26.805 1.000 142.420 223 LYS B C 1
ATOM 5820 O O . LYS B 1 243 ? 39.504 43.912 -25.867 1.000 149.967 223 LYS B O 1
ATOM 5826 N N . ARG B 1 244 ? 41.506 44.446 -26.757 1.000 145.190 224 ARG B N 1
ATOM 5827 C CA . ARG B 1 244 ? 42.092 44.997 -25.536 1.000 147.378 224 ARG B CA 1
ATOM 5828 C C . ARG B 1 244 ? 41.215 46.086 -24.912 1.000 155.341 224 ARG B C 1
ATOM 5829 O O . ARG B 1 244 ? 41.055 46.094 -23.699 1.000 128.720 224 ARG B O 1
ATOM 5837 N N . LYS B 1 245 ? 40.693 47.033 -25.701 1.000 171.689 225 LYS B N 1
ATOM 5838 C CA . LYS B 1 245 ? 39.983 48.157 -25.115 1.000 169.305 225 LYS B CA 1
ATOM 5839 C C . LYS B 1 245 ? 38.572 48.291 -25.710 1.000 163.868 225 LYS B C 1
ATOM 5840 O O . LYS B 1 245 ? 38.206 49.352 -26.213 1.000 154.089 225 LYS B O 1
ATOM 5846 N N . SER B 1 246 ? 37.692 47.277 -25.599 1.000 135.577 226 SER B N 1
ATOM 5847 C CA . SER B 1 246 ? 36.264 47.617 -25.614 1.000 135.538 226 SER B CA 1
ATOM 5848 C C . SER B 1 246 ? 35.661 47.433 -24.196 1.000 120.914 226 SER B C 1
ATOM 5849 O O . SER B 1 246 ? 36.392 47.187 -23.257 1.000 127.291 226 SER B O 1
ATOM 5852 N N . GLU B 1 247 ? 34.353 47.693 -24.018 1.000 98.960 227 GLU B N 1
ATOM 5853 C CA . GLU B 1 247 ? 33.758 48.207 -22.779 1.000 98.395 227 GLU B CA 1
ATOM 5854 C C . GLU B 1 247 ? 34.038 47.339 -21.535 1.000 93.391 227 GLU B C 1
ATOM 5855 O O . GLU B 1 247 ? 34.195 47.840 -20.409 1.000 68.629 227 GLU B O 1
ATOM 5861 N N . TYR B 1 248 ? 34.052 46.009 -21.726 1.000 90.980 228 TYR B N 1
ATOM 5862 C CA . TYR B 1 248 ? 34.013 45.031 -20.641 1.000 75.591 228 TYR B CA 1
ATOM 5863 C C . TYR B 1 248 ? 35.389 44.368 -20.534 1.000 71.813 228 TYR B C 1
ATOM 5864 O O . TYR B 1 248 ? 35.543 43.319 -19.939 1.000 71.606 228 TYR B O 1
ATOM 5873 N N . SER B 1 249 ? 36.438 45.015 -21.047 1.000 76.419 229 SER B N 1
ATOM 5874 C CA . SER B 1 249 ? 37.777 44.445 -20.949 1.000 77.254 229 SER B CA 1
ATOM 5875 C C . SER B 1 249 ? 38.351 44.534 -19.537 1.000 68.663 229 SER B C 1
ATOM 5876 O O . SER B 1 249 ? 39.327 43.839 -19.297 1.000 60.352 229 SER B O 1
ATOM 5879 N N . THR B 1 250 ? 37.760 45.336 -18.617 1.000 63.709 230 THR B N 1
ATOM 5880 C CA . THR B 1 250 ? 38.088 45.289 -17.188 1.000 59.778 230 THR B CA 1
ATOM 5881 C C . THR B 1 250 ? 37.145 44.396 -16.367 1.000 63.079 230 THR B C 1
ATOM 5882 O O . THR B 1 250 ? 37.109 44.497 -15.124 1.000 70.331 230 THR B O 1
ATOM 5886 N N . PHE B 1 251 ? 36.317 43.576 -17.028 1.000 54.267 231 PHE B N 1
ATOM 5887 C CA . PHE B 1 251 ? 35.372 42.712 -16.325 1.000 53.496 231 PHE B CA 1
ATOM 5888 C C . PHE B 1 251 ? 35.690 41.264 -16.639 1.000 50.244 231 PHE B C 1
ATOM 5889 O O . PHE B 1 251 ? 36.218 40.972 -17.673 1.000 42.440 231 PHE B O 1
ATOM 5897 N N . PRO B 1 252 ? 35.349 40.291 -15.782 1.000 57.695 232 PRO B N 1
ATOM 5898 C CA . PRO B 1 252 ? 35.571 38.886 -16.125 1.000 53.222 232 PRO B CA 1
ATOM 5899 C C . PRO B 1 252 ? 34.689 38.426 -17.285 1.000 55.623 232 PRO B C 1
ATOM 5900 O O . PRO B 1 252 ? 33.701 39.095 -17.624 1.000 55.731 232 PRO B O 1
ATOM 5904 N N . ASP B 1 253 ? 35.050 37.266 -17.874 1.000 59.858 233 ASP B N 1
ATOM 5905 C CA . ASP B 1 253 ? 34.136 36.571 -18.763 1.000 60.631 233 ASP B CA 1
ATOM 5906 C C . ASP B 1 253 ? 33.007 35.976 -17.910 1.000 57.901 233 ASP B C 1
ATOM 5907 O O . ASP B 1 253 ? 33.157 35.753 -16.707 1.000 58.077 233 ASP B O 1
ATOM 5912 N N . ILE B 1 254 ? 31.867 35.754 -18.575 1.000 53.675 234 ILE B N 1
ATOM 5913 C CA . ILE B 1 254 ? 30.646 35.227 -17.985 1.000 51.254 234 ILE B CA 1
ATOM 5914 C C . ILE B 1 254 ? 30.073 34.110 -18.880 1.000 51.509 234 ILE B C 1
ATOM 5915 O O . ILE B 1 254 ? 29.679 33.085 -18.338 1.000 47.021 234 ILE B O 1
ATOM 5920 N N . ASN B 1 255 ? 30.035 34.283 -20.225 1.000 48.530 235 ASN B N 1
ATOM 5921 C CA . ASN B 1 255 ? 29.651 33.183 -21.108 1.000 50.154 235 ASN B CA 1
ATOM 5922 C C . ASN B 1 255 ? 30.604 32.003 -20.862 1.000 45.487 235 ASN B C 1
ATOM 5923 O O . ASN B 1 255 ? 31.767 32.200 -20.551 1.000 54.658 235 ASN B O 1
ATOM 5928 N N . PHE B 1 256 ? 30.072 30.774 -20.883 1.000 50.593 236 PHE B N 1
ATOM 5929 C CA . PHE B 1 256 ? 30.807 29.601 -20.434 1.000 51.008 236 PHE B CA 1
ATOM 5930 C C . PHE B 1 256 ? 31.670 29.016 -21.553 1.000 52.613 236 PHE B C 1
ATOM 5931 O O . PHE B 1 256 ? 32.318 28.013 -21.359 1.000 50.383 236 PHE B O 1
ATOM 5939 N N . ASN B 1 257 ? 31.705 29.644 -22.721 1.000 53.400 237 ASN B N 1
ATOM 5940 C CA . ASN B 1 257 ? 32.396 29.125 -23.877 1.000 54.616 237 ASN B CA 1
ATOM 5941 C C . ASN B 1 257 ? 33.846 28.735 -23.575 1.000 55.288 237 ASN B C 1
ATOM 5942 O O . ASN B 1 257 ? 34.284 27.670 -24.013 1.000 67.939 237 ASN B O 1
ATOM 5947 N N . ARG B 1 258 ? 34.587 29.549 -22.828 1.000 64.755 238 ARG B N 1
ATOM 5948 C CA . ARG B 1 258 ? 36.005 29.318 -22.567 1.000 62.817 238 ARG B CA 1
ATOM 5949 C C . ARG B 1 258 ? 36.200 28.039 -21.763 1.000 59.972 238 ARG B C 1
ATOM 5950 O O . ARG B 1 258 ? 37.246 27.380 -21.910 1.000 61.651 238 ARG B O 1
ATOM 5958 N N . LEU B 1 259 ? 35.177 27.661 -20.972 1.000 51.434 239 LEU B N 1
ATOM 5959 C CA . LEU B 1 259 ? 35.204 26.370 -20.294 1.000 54.323 239 LEU B CA 1
ATOM 5960 C C . LEU B 1 259 ? 35.093 25.222 -21.296 1.000 53.494 239 LEU B C 1
ATOM 5961 O O . LEU B 1 259 ? 35.841 24.234 -21.224 1.000 54.967 239 LEU B O 1
ATOM 5966 N N . TYR B 1 260 ? 34.120 25.365 -22.191 1.000 56.060 240 TYR B N 1
ATOM 5967 C CA . TYR B 1 260 ? 33.843 24.357 -23.207 1.000 68.988 240 TYR B CA 1
ATOM 5968 C C . TYR B 1 260 ? 35.036 24.193 -24.151 1.000 66.310 240 TYR B C 1
ATOM 5969 O O . TYR B 1 260 ? 35.163 23.130 -24.727 1.000 61.565 240 TYR B O 1
ATOM 5978 N N . GLN B 1 261 ? 35.854 25.246 -24.351 1.000 72.785 241 GLN B N 1
ATOM 5979 C CA . GLN B 1 261 ? 37.067 25.177 -25.168 1.000 78.822 241 GLN B CA 1
ATOM 5980 C C . GLN B 1 261 ? 38.263 24.495 -24.464 1.000 68.788 241 GLN B C 1
ATOM 5981 O O . GLN B 1 261 ? 39.165 24.064 -25.144 1.000 72.331 241 GLN B O 1
ATOM 5987 N N . SER B 1 262 ? 38.277 24.356 -23.141 1.000 69.137 242 SER B N 1
ATOM 5988 C CA . SER B 1 262 ? 39.474 23.943 -22.423 1.000 69.844 242 SER B CA 1
ATOM 5989 C C . SER B 1 262 ? 39.610 22.421 -22.398 1.000 73.478 242 SER B C 1
ATOM 5990 O O . SER B 1 262 ? 38.828 21.704 -23.026 1.000 77.687 242 SER B O 1
ATOM 5993 N N . THR B 1 263 ? 40.636 21.953 -21.654 1.000 77.389 243 THR B N 1
ATOM 5994 C CA . THR B 1 263 ? 41.202 20.615 -21.760 1.000 82.190 243 THR B CA 1
ATOM 5995 C C . THR B 1 263 ? 41.562 20.060 -20.386 1.000 67.581 243 THR B C 1
ATOM 5996 O O . THR B 1 263 ? 41.695 20.782 -19.402 1.000 72.864 243 THR B O 1
ATOM 6000 N N . GLY B 1 264 ? 41.678 18.731 -20.356 1.000 71.079 244 GLY B N 1
ATOM 6001 C CA . GLY B 1 264 ? 42.029 17.952 -19.186 1.000 67.850 244 GLY B CA 1
ATOM 6002 C C . GLY B 1 264 ? 40.827 17.463 -18.382 1.000 71.960 244 GLY B C 1
ATOM 6003 O O . GLY B 1 264 ? 39.715 17.929 -18.578 1.000 66.779 244 GLY B O 1
ATOM 6004 N N . PRO B 1 265 ? 41.044 16.531 -17.423 1.000 75.130 245 PRO B N 1
ATOM 6005 C CA . PRO B 1 265 ? 39.946 15.970 -16.627 1.000 77.271 245 PRO B CA 1
ATOM 6006 C C . PRO B 1 265 ? 39.289 16.959 -15.666 1.000 66.938 245 PRO B C 1
ATOM 6007 O O . PRO B 1 265 ? 38.116 16.803 -15.345 1.000 75.695 245 PRO B O 1
ATOM 6011 N N . ALA B 1 266 ? 40.079 17.930 -15.156 1.000 73.173 246 ALA B N 1
ATOM 6012 C CA . ALA B 1 266 ? 39.630 18.915 -14.187 1.000 66.718 246 ALA B CA 1
ATOM 6013 C C . ALA B 1 266 ? 38.437 19.658 -14.787 1.000 62.151 246 ALA B C 1
ATOM 6014 O O . ALA B 1 266 ? 37.385 19.778 -14.164 1.000 61.622 246 ALA B O 1
ATOM 6016 N N . VAL B 1 267 ? 38.578 20.049 -16.064 1.000 75.679 247 VAL B N 1
ATOM 6017 C CA . VAL B 1 267 ? 37.530 20.713 -16.843 1.000 71.771 247 VAL B CA 1
ATOM 6018 C C . VAL B 1 267 ? 36.260 19.860 -16.929 1.000 64.902 247 VAL B C 1
ATOM 6019 O O . VAL B 1 267 ? 35.212 20.394 -16.616 1.000 71.337 247 VAL B O 1
ATOM 6023 N N . LEU B 1 268 ? 36.323 18.562 -17.288 1.000 61.147 248 LEU B N 1
ATOM 6024 C CA . LEU B 1 268 ? 35.109 17.725 -17.322 1.000 69.393 248 LEU B CA 1
ATOM 6025 C C . LEU B 1 268 ? 34.437 17.700 -15.956 1.000 61.975 248 LEU B C 1
ATOM 6026 O O . LEU B 1 268 ? 33.211 17.721 -15.895 1.000 59.940 248 LEU B O 1
ATOM 6031 N N . GLU B 1 269 ? 35.251 17.662 -14.893 1.000 54.974 249 GLU B N 1
ATOM 6032 C CA . GLU B 1 269 ? 34.719 17.559 -13.552 1.000 63.845 249 GLU B CA 1
ATOM 6033 C C . GLU B 1 269 ? 34.022 18.860 -13.142 1.000 64.221 249 GLU B C 1
ATOM 6034 O O . GLU B 1 269 ? 33.064 18.830 -12.359 1.000 56.911 249 GLU B O 1
ATOM 6040 N N . LYS B 1 270 ? 34.534 20.010 -13.617 1.000 61.563 250 LYS B N 1
ATOM 6041 C CA . LYS B 1 270 ? 33.866 21.269 -13.308 1.000 63.325 250 LYS B CA 1
ATOM 6042 C C . LYS B 1 270 ? 32.528 21.316 -14.070 1.000 61.686 250 LYS B C 1
ATOM 6043 O O . LYS B 1 270 ? 31.505 21.739 -13.552 1.000 61.262 250 LYS B O 1
ATOM 6049 N N . LEU B 1 271 ? 32.531 20.866 -15.321 1.000 59.488 251 LEU B N 1
ATOM 6050 C CA . LEU B 1 271 ? 31.306 20.743 -16.100 1.000 55.472 251 LEU B CA 1
ATOM 6051 C C . LEU B 1 271 ? 30.290 19.869 -15.389 1.000 56.929 251 LEU B C 1
ATOM 6052 O O . LEU B 1 271 ? 29.105 20.219 -15.371 1.000 52.911 251 LEU B O 1
ATOM 6057 N N . LYS B 1 272 ? 30.744 18.749 -14.790 1.000 55.923 252 LYS B N 1
ATOM 6058 C CA . LYS B 1 272 ? 29.831 17.890 -14.052 1.000 58.328 252 LYS B CA 1
ATOM 6059 C C . LYS B 1 272 ? 29.194 18.636 -12.886 1.000 54.981 252 LYS B C 1
ATOM 6060 O O . LYS B 1 272 ? 28.003 18.431 -12.639 1.000 54.351 252 LYS B O 1
ATOM 6066 N N . CYS B 1 273 ? 29.987 19.478 -12.180 1.000 53.405 253 CYS B N 1
ATOM 6067 C CA . CYS B 1 273 ? 29.491 20.272 -11.052 1.000 61.434 253 CYS B CA 1
ATOM 6068 C C . CYS B 1 273 ? 28.368 21.221 -11.462 1.000 59.048 253 CYS B C 1
ATOM 6069 O O . CYS B 1 273 ? 27.395 21.460 -10.725 1.000 61.627 253 CYS B O 1
ATOM 6072 N N . ILE B 1 274 ? 28.575 21.782 -12.658 1.000 59.573 254 ILE B N 1
ATOM 6073 C CA . ILE B 1 274 ? 27.701 22.761 -13.262 1.000 58.469 254 ILE B CA 1
ATOM 6074 C C . ILE B 1 274 ? 26.393 22.090 -13.741 1.000 61.251 254 ILE B C 1
ATOM 6075 O O . ILE B 1 274 ? 25.296 22.601 -13.473 1.000 61.502 254 ILE B O 1
ATOM 6080 N N . MET B 1 275 ? 26.507 20.933 -14.415 1.000 59.081 255 MET B N 1
ATOM 6081 C CA . MET B 1 275 ? 25.367 20.115 -14.801 1.000 54.228 255 MET B CA 1
ATOM 6082 C C . MET B 1 275 ? 24.492 19.845 -13.569 1.000 54.028 255 MET B C 1
ATOM 6083 O O . MET B 1 275 ? 23.259 19.907 -13.595 1.000 57.078 255 MET B O 1
ATOM 6088 N N . HIS B 1 276 ? 25.162 19.425 -12.499 1.000 53.440 256 HIS B N 1
ATOM 6089 C CA . HIS B 1 276 ? 24.510 19.009 -11.278 1.000 55.242 256 HIS B CA 1
ATOM 6090 C C . HIS B 1 276 ? 23.780 20.180 -10.620 1.000 58.461 256 HIS B C 1
ATOM 6091 O O . HIS B 1 276 ? 22.695 19.983 -10.050 1.000 62.869 256 HIS B O 1
ATOM 6098 N N . TYR B 1 277 ? 24.423 21.377 -10.642 1.000 54.250 257 TYR B N 1
ATOM 6099 C CA . TYR B 1 277 ? 23.790 22.596 -10.169 1.000 47.467 257 TYR B CA 1
ATOM 6100 C C . TYR B 1 277 ? 22.463 22.768 -10.894 1.000 46.664 257 TYR B C 1
ATOM 6101 O O . TYR B 1 277 ? 21.428 23.006 -10.288 1.000 42.798 257 TYR B O 1
ATOM 6110 N N . PHE B 1 278 ? 22.466 22.629 -12.211 1.000 45.282 258 PHE B N 1
ATOM 6111 C CA . PHE B 1 278 ? 21.224 22.857 -12.934 1.000 52.226 258 PHE B CA 1
ATOM 6112 C C . PHE B 1 278 ? 20.175 21.789 -12.617 1.000 55.421 258 PHE B C 1
ATOM 6113 O O . PHE B 1 278 ? 18.964 22.075 -12.716 1.000 59.683 258 PHE B O 1
ATOM 6121 N N . ARG B 1 279 ? 20.649 20.548 -12.360 1.000 49.154 259 ARG B N 1
ATOM 6122 C CA . ARG B 1 279 ? 19.736 19.469 -12.007 1.000 54.634 259 ARG B CA 1
ATOM 6123 C C . ARG B 1 279 ? 19.051 19.837 -10.713 1.000 47.094 259 ARG B C 1
ATOM 6124 O O . ARG B 1 279 ? 17.875 19.633 -10.600 1.000 55.057 259 ARG B O 1
ATOM 6132 N N . ARG B 1 280 ? 19.775 20.451 -9.791 1.000 47.923 260 ARG B N 1
ATOM 6133 C CA . ARG B 1 280 ? 19.239 20.805 -8.478 1.000 53.263 260 ARG B CA 1
ATOM 6134 C C . ARG B 1 280 ? 18.239 21.970 -8.554 1.000 54.356 260 ARG B C 1
ATOM 6135 O O . ARG B 1 280 ? 17.182 21.918 -7.928 1.000 53.078 260 ARG B O 1
ATOM 6143 N N . VAL B 1 281 ? 18.551 23.016 -9.343 1.000 53.762 261 VAL B N 1
ATOM 6144 C CA . VAL B 1 281 ? 17.869 24.290 -9.204 1.000 49.455 261 VAL B CA 1
ATOM 6145 C C . VAL B 1 281 ? 16.866 24.518 -10.343 1.000 50.089 261 VAL B C 1
ATOM 6146 O O . VAL B 1 281 ? 16.000 25.394 -10.234 1.000 51.021 261 VAL B O 1
ATOM 6150 N N . CYS B 1 282 ? 16.953 23.768 -11.445 1.000 51.649 262 CYS B N 1
ATOM 6151 C CA . CYS B 1 282 ? 15.956 23.927 -12.482 1.000 48.383 262 CYS B CA 1
ATOM 6152 C C . CYS B 1 282 ? 14.645 23.243 -12.080 1.000 55.150 262 CYS B C 1
ATOM 6153 O O . CYS B 1 282 ? 14.624 22.135 -11.531 1.000 54.687 262 CYS B O 1
ATOM 6156 N N . PRO B 1 283 ? 13.480 23.859 -12.403 1.000 57.066 263 PRO B N 1
ATOM 6157 C CA . PRO B 1 283 ? 12.212 23.161 -12.224 1.000 55.686 263 PRO B CA 1
ATOM 6158 C C . PRO B 1 283 ? 12.219 21.892 -13.077 1.000 55.193 263 PRO B C 1
ATOM 6159 O O . PRO B 1 283 ? 12.860 21.883 -14.137 1.000 51.481 263 PRO B O 1
ATOM 6163 N N . THR B 1 284 ? 11.555 20.836 -12.556 1.000 63.653 264 THR B N 1
ATOM 6164 C CA . THR B 1 284 ? 11.445 19.519 -13.191 1.000 70.930 264 THR B CA 1
ATOM 6165 C C . THR B 1 284 ? 10.185 19.509 -14.037 1.000 66.455 264 THR B C 1
ATOM 6166 O O . THR B 1 284 ? 9.419 20.463 -13.991 1.000 73.767 264 THR B O 1
ATOM 6170 N N . GLU B 1 285 ? 9.976 18.448 -14.828 1.000 88.329 265 GLU B N 1
ATOM 6171 C CA . GLU B 1 285 ? 8.735 18.282 -15.584 1.000 108.422 265 GLU B CA 1
ATOM 6172 C C . GLU B 1 285 ? 7.550 18.457 -14.633 1.000 102.926 265 GLU B C 1
ATOM 6173 O O . GLU B 1 285 ? 6.596 19.168 -14.966 1.000 82.493 265 GLU B O 1
ATOM 6179 N N . ARG B 1 286 ? 7.674 17.860 -13.424 1.000 108.389 266 ARG B N 1
ATOM 6180 C CA . ARG B 1 286 ? 6.618 17.859 -12.413 1.000 118.756 266 ARG B CA 1
ATOM 6181 C C . ARG B 1 286 ? 6.329 19.268 -11.889 1.000 104.730 266 ARG B C 1
ATOM 6182 O O . ARG B 1 286 ? 5.236 19.782 -12.030 1.000 109.206 266 ARG B O 1
ATOM 6190 N N . ASP B 1 287 ? 7.297 19.903 -11.241 1.000 92.177 267 ASP B N 1
ATOM 6191 C CA . ASP B 1 287 ? 6.983 21.070 -10.439 1.000 84.003 267 ASP B CA 1
ATOM 6192 C C . ASP B 1 287 ? 8.262 21.833 -10.137 1.000 75.632 267 ASP B C 1
ATOM 6193 O O . ASP B 1 287 ? 9.371 21.403 -10.460 1.000 68.187 267 ASP B O 1
ATOM 6198 N N . ALA B 1 288 ? 8.078 22.974 -9.473 1.000 59.653 268 ALA B N 1
ATOM 6199 C CA . ALA B 1 288 ? 9.160 23.888 -9.213 1.000 60.156 268 ALA B CA 1
ATOM 6200 C C . ALA B 1 288 ? 9.502 23.915 -7.723 1.000 60.696 268 ALA B C 1
ATOM 6201 O O . ALA B 1 288 ? 9.942 24.942 -7.211 1.000 68.785 268 ALA B O 1
ATOM 6203 N N . SER B 1 289 ? 9.305 22.792 -7.022 1.000 63.489 269 SER B N 1
ATOM 6204 C CA . SER B 1 289 ? 9.423 22.814 -5.569 1.000 60.405 269 SER B CA 1
ATOM 6205 C C . SER B 1 289 ? 10.881 22.704 -5.161 1.000 55.875 269 SER B C 1
ATOM 6206 O O . SER B 1 289 ? 11.188 23.057 -4.044 1.000 50.599 269 SER B O 1
ATOM 6209 N N . ASN B 1 290 ? 11.758 22.232 -6.064 1.000 57.411 270 ASN B N 1
ATOM 6210 C CA . ASN B 1 290 ? 13.202 22.092 -5.835 1.000 60.508 270 ASN B CA 1
ATOM 6211 C C . ASN B 1 290 ? 13.939 23.445 -6.025 1.000 60.157 270 ASN B C 1
ATOM 6212 O O . ASN B 1 290 ? 15.097 23.579 -5.640 1.000 64.372 270 ASN B O 1
ATOM 6217 N N . VAL B 1 291 ? 13.273 24.431 -6.674 1.000 52.977 271 VAL B N 1
ATOM 6218 C CA . VAL B 1 291 ? 13.837 25.734 -6.991 1.000 46.191 271 VAL B CA 1
ATOM 6219 C C . VAL B 1 291 ? 14.234 26.429 -5.672 1.000 55.600 271 VAL B C 1
ATOM 6220 O O . VAL B 1 291 ? 13.457 26.564 -4.726 1.000 57.755 271 VAL B O 1
ATOM 6224 N N . PRO B 1 292 ? 15.485 26.901 -5.537 1.000 52.380 272 PRO B N 1
ATOM 6225 C CA . PRO B 1 292 ? 15.907 27.579 -4.329 1.000 49.752 272 PRO B CA 1
ATOM 6226 C C . PRO B 1 292 ? 15.187 28.889 -4.036 1.000 53.198 272 PRO B C 1
ATOM 6227 O O . PRO B 1 292 ? 14.958 29.747 -4.935 1.000 62.650 272 PRO B O 1
ATOM 6231 N N . THR B 1 293 ? 15.019 29.086 -2.715 1.000 48.926 273 THR B N 1
ATOM 6232 C CA . THR B 1 293 ? 14.007 29.975 -2.145 1.000 49.962 273 THR B CA 1
ATOM 6233 C C . THR B 1 293 ? 14.599 31.329 -1.759 1.000 41.907 273 THR B C 1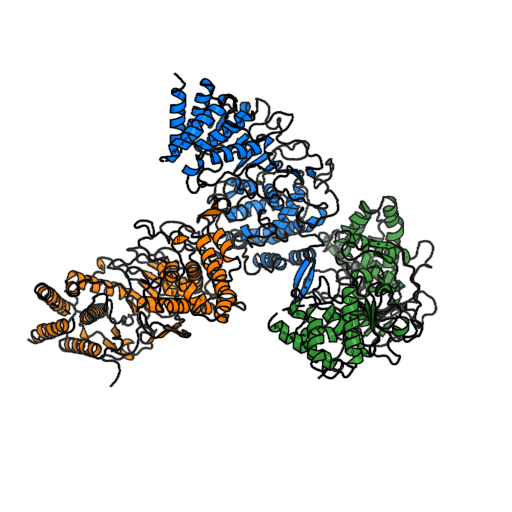
ATOM 6234 O O . THR B 1 293 ? 13.858 32.271 -1.505 1.000 47.856 273 THR B O 1
ATOM 6238 N N . GLY B 1 294 ? 15.929 31.416 -1.673 1.000 40.365 274 GLY B N 1
ATOM 6239 C CA . GLY B 1 294 ? 16.531 32.542 -0.984 1.000 48.589 274 GLY B CA 1
ATOM 6240 C C . GLY B 1 294 ? 17.185 33.576 -1.873 1.000 44.129 274 GLY B C 1
ATOM 6241 O O . GLY B 1 294 ? 16.819 33.735 -3.027 1.000 58.643 274 GLY B O 1
ATOM 6242 N N . VAL B 1 295 ? 18.214 34.197 -1.285 1.000 49.254 275 VAL B N 1
ATOM 6243 C CA . VAL B 1 295 ? 18.896 35.388 -1.782 1.000 45.360 275 VAL B CA 1
ATOM 6244 C C . VAL B 1 295 ? 20.409 35.227 -1.621 1.000 44.454 275 VAL B C 1
ATOM 6245 O O . VAL B 1 295 ? 20.853 34.486 -0.736 1.000 46.889 275 VAL B O 1
ATOM 6249 N N . VAL B 1 296 ? 21.142 35.881 -2.549 1.000 50.347 276 VAL B N 1
ATOM 6250 C CA . VAL B 1 296 ? 22.570 36.150 -2.478 1.000 47.642 276 VAL B CA 1
ATOM 6251 C C . VAL B 1 296 ? 22.852 37.644 -2.689 1.000 49.272 276 VAL B C 1
ATOM 6252 O O . VAL B 1 296 ? 22.233 38.314 -3.526 1.000 48.612 276 VAL B O 1
ATOM 6256 N N . THR B 1 297 ? 23.827 38.135 -1.920 1.000 47.115 277 THR B N 1
ATOM 6257 C CA . THR B 1 297 ? 24.202 39.537 -1.896 1.000 45.935 277 THR B CA 1
ATOM 6258 C C . THR B 1 297 ? 25.688 39.616 -2.237 1.000 46.387 277 THR B C 1
ATOM 6259 O O . THR B 1 297 ? 26.513 38.832 -1.764 1.000 46.629 277 THR B O 1
ATOM 6263 N N . PHE B 1 298 ? 26.000 40.556 -3.130 1.000 49.243 278 PHE B N 1
ATOM 6264 C CA . PHE B 1 298 ? 27.353 40.845 -3.558 1.000 50.124 278 PHE B CA 1
ATOM 6265 C C . PHE B 1 298 ? 27.653 42.279 -3.109 1.000 46.498 278 PHE B C 1
ATOM 6266 O O . PHE B 1 298 ? 26.856 43.180 -3.351 1.000 51.726 278 PHE B O 1
ATOM 6274 N N . VAL B 1 299 ? 28.770 42.461 -2.401 1.000 47.475 279 VAL B N 1
ATOM 6275 C CA . VAL B 1 299 ? 29.147 43.767 -1.858 1.000 45.685 279 VAL B CA 1
ATOM 6276 C C . VAL B 1 299 ? 30.549 44.118 -2.298 1.000 42.478 279 VAL B C 1
ATOM 6277 O O . VAL B 1 299 ? 31.491 43.409 -1.971 1.000 45.077 279 VAL B O 1
ATOM 6281 N N . ARG B 1 300 ? 30.669 45.176 -3.102 1.000 49.262 280 ARG B N 1
ATOM 6282 C CA . ARG B 1 300 ? 31.974 45.711 -3.432 1.000 50.337 280 ARG B CA 1
ATOM 6283 C C . ARG B 1 300 ? 32.400 46.664 -2.299 1.000 55.179 280 ARG B C 1
ATOM 6284 O O . ARG B 1 300 ? 31.687 47.647 -1.982 1.000 55.647 280 ARG B O 1
ATOM 6292 N N . ARG B 1 301 ? 33.478 46.252 -1.596 1.000 54.277 281 ARG B N 1
ATOM 6293 C CA A ARG B 1 301 ? 34.141 47.046 -0.581 0.500 59.982 281 ARG B CA 1
ATOM 6294 C CA B ARG B 1 301 ? 34.093 47.093 -0.564 0.500 54.011 281 ARG B CA 1
ATOM 6295 C C . ARG B 1 301 ? 35.230 47.847 -1.272 1.000 53.775 281 ARG B C 1
ATOM 6296 O O . ARG B 1 301 ? 36.071 47.263 -1.947 1.000 55.071 281 ARG B O 1
ATOM 6311 N N . SER B 1 302 ? 35.166 49.176 -1.194 1.000 55.838 282 SER B N 1
ATOM 6312 C CA . SER B 1 302 ? 36.175 50.019 -1.815 1.000 64.369 282 SER B CA 1
ATOM 6313 C C . SER B 1 302 ? 36.696 51.005 -0.771 1.000 64.257 282 SER B C 1
ATOM 6314 O O . SER B 1 302 ? 35.960 51.927 -0.383 1.000 56.879 282 SER B O 1
ATOM 6317 N N . GLY B 1 303 ? 37.937 50.790 -0.310 1.000 54.207 283 GLY B N 1
ATOM 6318 C CA . GLY B 1 303 ? 38.510 51.611 0.755 1.000 61.349 283 GLY B CA 1
ATOM 6319 C C . GLY B 1 303 ? 38.868 53.044 0.321 1.000 64.012 283 GLY B C 1
ATOM 6320 O O . GLY B 1 303 ? 39.451 53.255 -0.743 1.000 57.741 283 GLY B O 1
ATOM 6321 N N . LEU B 1 304 ? 38.471 54.044 1.137 1.000 75.185 284 LEU B N 1
ATOM 6322 C CA . LEU B 1 304 ? 38.816 55.448 0.925 1.000 80.630 284 LEU B CA 1
ATOM 6323 C C . LEU B 1 304 ? 40.175 55.740 1.564 1.000 82.571 284 LEU B C 1
ATOM 6324 O O . LEU B 1 304 ? 40.656 54.929 2.344 1.000 71.601 284 LEU B O 1
ATOM 6329 N N . PRO B 1 305 ? 40.891 56.845 1.231 1.000 93.375 285 PRO B N 1
ATOM 6330 C CA . PRO B 1 305 ? 42.151 57.174 1.919 1.000 85.870 285 PRO B CA 1
ATOM 6331 C C . PRO B 1 305 ? 41.996 57.321 3.434 1.000 81.518 285 PRO B C 1
ATOM 6332 O O . PRO B 1 305 ? 42.891 56.911 4.191 1.000 83.394 285 PRO B O 1
ATOM 6336 N N . GLU B 1 306 ? 40.839 57.798 3.897 1.000 74.093 286 GLU B N 1
ATOM 6337 C CA . GLU B 1 306 ? 40.589 57.724 5.338 1.000 79.425 286 GLU B CA 1
ATOM 6338 C C . GLU B 1 306 ? 40.555 56.300 5.940 1.000 86.981 286 GLU B C 1
ATOM 6339 O O . GLU B 1 306 ? 40.598 56.147 7.158 1.000 72.435 286 GLU B O 1
ATOM 6345 N N . HIS B 1 307 ? 40.421 55.221 5.160 1.000 98.019 287 HIS B N 1
ATOM 6346 C CA . HIS B 1 307 ? 40.344 53.888 5.757 1.000 82.984 287 HIS B CA 1
ATOM 6347 C C . HIS B 1 307 ? 41.733 53.300 5.931 1.000 73.163 287 HIS B C 1
ATOM 6348 O O . HIS B 1 307 ? 41.849 52.343 6.712 1.000 58.563 287 HIS B O 1
ATOM 6355 N N . LEU B 1 308 ? 42.713 53.876 5.185 1.000 62.159 288 LEU B N 1
ATOM 6356 C CA . LEU B 1 308 ? 44.073 53.345 5.081 1.000 79.968 288 LEU B CA 1
ATOM 6357 C C . LEU B 1 308 ? 44.719 53.311 6.463 1.000 82.443 288 LEU B C 1
ATOM 6358 O O . LEU B 1 308 ? 44.780 54.341 7.136 1.000 73.059 288 LEU B O 1
ATOM 6363 N N . ILE B 1 309 ? 45.165 52.123 6.875 1.000 83.462 289 ILE B N 1
ATOM 6364 C CA . ILE B 1 309 ? 45.868 52.013 8.137 1.000 76.733 289 ILE B CA 1
ATOM 6365 C C . ILE B 1 309 ? 47.336 52.403 7.923 1.000 81.372 289 ILE B C 1
ATOM 6366 O O . ILE B 1 309 ? 47.936 51.956 6.933 1.000 70.208 289 ILE B O 1
ATOM 6371 N N . ASP B 1 310 ? 47.845 53.291 8.813 1.000 80.555 290 ASP B N 1
ATOM 6372 C CA . ASP B 1 310 ? 49.267 53.470 9.055 1.000 89.670 290 ASP B CA 1
ATOM 6373 C C . ASP B 1 310 ? 49.711 52.396 10.063 1.000 82.118 290 ASP B C 1
ATOM 6374 O O . ASP B 1 310 ? 49.383 52.475 11.248 1.000 64.971 290 ASP B O 1
ATOM 6379 N N . TRP B 1 311 ? 50.455 51.397 9.552 1.000 75.155 291 TRP B N 1
ATOM 6380 C CA . TRP B 1 311 ? 50.751 50.153 10.254 1.000 78.422 291 TRP B CA 1
ATOM 6381 C C . TRP B 1 311 ? 51.754 50.355 11.394 1.000 81.265 291 TRP B C 1
ATOM 6382 O O . TRP B 1 311 ? 51.734 49.576 12.339 1.000 70.857 291 TRP B O 1
ATOM 6393 N N . SER B 1 312 ? 52.589 51.414 11.306 1.000 84.748 292 SER B N 1
ATOM 6394 C CA . SER B 1 312 ? 53.567 51.776 12.334 1.000 83.136 292 SER B CA 1
ATOM 6395 C C . SER B 1 312 ? 52.934 52.488 13.529 1.000 71.528 292 SER B C 1
ATOM 6396 O O . SER B 1 312 ? 53.659 52.815 14.465 1.000 75.465 292 SER B O 1
ATOM 6399 N N . GLN B 1 313 ? 51.603 52.697 13.519 1.000 80.192 293 GLN B N 1
ATOM 6400 C CA . GLN B 1 313 ? 50.841 53.267 14.632 1.000 77.948 293 GLN B CA 1
ATOM 6401 C C . GLN B 1 313 ? 49.878 52.269 15.277 1.000 75.459 293 GLN B C 1
ATOM 6402 O O . GLN B 1 313 ? 49.165 52.669 16.187 1.000 70.988 293 GLN B O 1
ATOM 6408 N N . SER B 1 314 ? 49.777 51.019 14.780 1.000 77.034 294 SER B N 1
ATOM 6409 C CA . SER B 1 314 ? 48.838 50.068 15.359 1.000 73.843 294 SER B CA 1
ATOM 6410 C C . SER B 1 314 ? 49.416 49.510 16.646 1.000 79.470 294 SER B C 1
ATOM 6411 O O . SER B 1 314 ? 50.406 48.758 16.636 1.000 66.913 294 SER B O 1
ATOM 6414 N N . ALA B 1 315 ? 48.752 49.907 17.739 1.000 76.637 295 ALA B N 1
ATOM 6415 C CA . ALA B 1 315 ? 49.085 49.471 19.081 1.000 86.542 295 ALA B CA 1
ATOM 6416 C C . ALA B 1 315 ? 48.392 48.143 19.425 1.000 79.666 295 ALA B C 1
ATOM 6417 O O . ALA B 1 315 ? 48.295 47.789 20.592 1.000 87.056 295 ALA B O 1
ATOM 6419 N N . ALA B 1 316 ? 47.872 47.404 18.442 1.000 90.566 296 ALA B N 1
ATOM 6420 C CA . ALA B 1 316 ? 47.062 46.231 18.749 1.000 78.507 296 ALA B CA 1
ATOM 6421 C C . ALA B 1 316 ? 47.998 45.070 19.068 1.000 70.994 296 ALA B C 1
ATOM 6422 O O . ALA B 1 316 ? 48.907 44.774 18.291 1.000 75.055 296 ALA B O 1
ATOM 6424 N N . PRO B 1 317 ? 47.839 44.409 20.239 1.000 72.330 297 PRO B N 1
ATOM 6425 C CA . PRO B 1 317 ? 48.625 43.207 20.553 1.000 69.640 297 PRO B CA 1
ATOM 6426 C C . PRO B 1 317 ? 48.236 42.062 19.631 1.000 61.520 297 PRO B C 1
ATOM 6427 O O . PRO B 1 317 ? 47.074 41.677 19.569 1.000 75.551 297 PRO B O 1
ATOM 6431 N N . LEU B 1 318 ? 49.242 41.523 18.940 1.000 70.455 298 LEU B N 1
ATOM 6432 C CA . LEU B 1 318 ? 49.139 40.351 18.076 1.000 71.878 298 LEU B CA 1
ATOM 6433 C C . LEU B 1 318 ? 48.717 39.093 18.825 1.000 74.019 298 LEU B C 1
ATOM 6434 O O . LEU B 1 318 ? 48.158 38.200 18.209 1.000 87.762 298 LEU B O 1
ATOM 6439 N N . GLY B 1 319 ? 49.000 38.986 20.124 1.000 69.881 299 GLY B N 1
ATOM 6440 C CA . GLY B 1 319 ? 48.744 37.734 20.822 1.000 64.095 299 GLY B CA 1
ATOM 6441 C C . GLY B 1 319 ? 47.319 37.684 21.350 1.000 64.390 299 GLY B C 1
ATOM 6442 O O . GLY B 1 319 ? 46.818 36.606 21.735 1.000 59.176 299 GLY B O 1
ATOM 6443 N N . ASP B 1 320 ? 46.684 38.868 21.367 1.000 68.376 300 ASP B N 1
ATOM 6444 C CA . ASP B 1 320 ? 45.307 38.988 21.834 1.000 74.447 300 ASP B CA 1
ATOM 6445 C C . ASP B 1 320 ? 44.335 38.497 20.773 1.000 73.437 300 ASP B C 1
ATOM 6446 O O . ASP B 1 320 ? 43.158 38.423 21.087 1.000 74.440 300 ASP B O 1
ATOM 6451 N N . VAL B 1 321 ? 44.843 38.191 19.555 1.000 84.621 301 VAL B N 1
ATOM 6452 C CA . VAL B 1 321 ? 44.076 37.553 18.485 1.000 84.657 301 VAL B CA 1
ATOM 6453 C C . VAL B 1 321 ? 43.829 36.097 18.858 1.000 70.408 301 VAL B C 1
ATOM 6454 O O . VAL B 1 321 ? 44.778 35.344 19.030 1.000 68.319 301 VAL B O 1
ATOM 6458 N N . PRO B 1 322 ? 42.550 35.673 19.029 1.000 67.839 302 PRO B N 1
ATOM 6459 C CA . PRO B 1 322 ? 42.239 34.248 19.204 1.000 62.532 302 PRO B CA 1
ATOM 6460 C C . PRO B 1 322 ? 42.605 33.531 17.907 1.000 69.377 302 PRO B C 1
ATOM 6461 O O . PRO B 1 322 ? 41.894 33.672 16.905 1.000 68.062 302 PRO B O 1
ATOM 6465 N N . LEU B 1 323 ? 43.755 32.834 17.925 1.000 66.468 303 LEU B N 1
ATOM 6466 C CA . LEU B 1 323 ? 44.254 32.176 16.736 1.000 73.493 303 LEU B CA 1
ATOM 6467 C C . LEU B 1 323 ? 44.069 30.659 16.858 1.000 77.614 303 LEU B C 1
ATOM 6468 O O . LEU B 1 323 ? 44.451 30.050 17.848 1.000 80.654 303 LEU B O 1
ATOM 6473 N N . HIS B 1 324 ? 43.460 30.075 15.823 1.000 81.055 304 HIS B N 1
ATOM 6474 C CA . HIS B 1 324 ? 43.173 28.656 15.715 1.000 81.088 304 HIS B CA 1
ATOM 6475 C C . HIS B 1 324 ? 43.775 28.151 14.397 1.000 89.851 304 HIS B C 1
ATOM 6476 O O . HIS B 1 324 ? 43.271 28.477 13.331 1.000 96.790 304 HIS B O 1
ATOM 6483 N N . VAL B 1 325 ? 44.887 27.398 14.470 1.000 87.859 305 VAL B N 1
ATOM 6484 C CA . VAL B 1 325 ? 45.595 26.940 13.287 1.000 76.973 305 VAL B CA 1
ATOM 6485 C C . VAL B 1 325 ? 45.375 25.437 13.160 1.000 83.570 305 VAL B C 1
ATOM 6486 O O . VAL B 1 325 ? 45.802 24.711 14.048 1.000 88.915 305 VAL B O 1
ATOM 6490 N N . ASP B 1 326 ? 44.760 24.986 12.044 1.000 84.572 306 ASP B N 1
ATOM 6491 C CA . ASP B 1 326 ? 44.302 23.608 11.867 1.000 75.406 306 ASP B CA 1
ATOM 6492 C C . ASP B 1 326 ? 44.972 23.014 10.624 1.000 82.516 306 ASP B C 1
ATOM 6493 O O . ASP B 1 326 ? 45.027 23.642 9.577 1.000 83.902 306 ASP B O 1
ATOM 6498 N N . ALA B 1 327 ? 45.524 21.798 10.769 1.000 83.105 307 ALA B N 1
ATOM 6499 C CA . ALA B 1 327 ? 46.247 21.129 9.704 1.000 80.639 307 ALA B CA 1
ATOM 6500 C C . ALA B 1 327 ? 45.320 20.149 8.992 1.000 84.187 307 ALA B C 1
ATOM 6501 O O . ALA B 1 327 ? 45.670 19.578 7.955 1.000 76.527 307 ALA B O 1
ATOM 6503 N N . GLU B 1 328 ? 44.149 19.914 9.590 1.000 86.761 308 GLU B N 1
ATOM 6504 C CA . GLU B 1 328 ? 43.084 19.221 8.890 1.000 96.895 308 GLU B CA 1
ATOM 6505 C C . GLU B 1 328 ? 41.967 20.232 8.592 1.000 96.145 308 GLU B C 1
ATOM 6506 O O . GLU B 1 328 ? 42.106 21.435 8.875 1.000 76.124 308 GLU B O 1
ATOM 6512 N N . GLY B 1 329 ? 40.915 19.728 7.922 1.000 79.910 309 GLY B N 1
ATOM 6513 C CA . GLY B 1 329 ? 39.773 20.551 7.568 1.000 81.322 309 GLY B CA 1
ATOM 6514 C C . GLY B 1 329 ? 40.022 21.520 6.400 1.000 84.861 309 GLY B C 1
ATOM 6515 O O . GLY B 1 329 ? 41.167 21.722 5.933 1.000 80.483 309 GLY B O 1
ATOM 6516 N N . THR B 1 330 ? 38.893 22.140 5.994 1.000 75.226 310 THR B N 1
ATOM 6517 C CA . THR B 1 330 ? 38.802 23.163 4.959 1.000 66.947 310 THR B CA 1
ATOM 6518 C C . THR B 1 330 ? 38.092 24.421 5.470 1.000 67.842 310 THR B C 1
ATOM 6519 O O . THR B 1 330 ? 37.254 24.351 6.378 1.000 60.962 310 THR B O 1
ATOM 6523 N N . ILE B 1 331 ? 38.371 25.555 4.808 1.000 68.038 311 ILE B N 1
ATOM 6524 C CA . ILE B 1 331 ? 37.628 26.796 5.002 1.000 68.037 311 ILE B CA 1
ATOM 6525 C C . ILE B 1 331 ? 36.116 26.581 4.804 1.000 68.031 311 ILE B C 1
ATOM 6526 O O . ILE B 1 331 ? 35.314 27.066 5.630 1.000 62.777 311 ILE B O 1
ATOM 6531 N N . GLU B 1 332 ? 35.706 25.849 3.739 1.000 63.096 312 GLU B N 1
ATOM 6532 C CA . GLU B 1 332 ? 34.281 25.748 3.381 1.000 73.500 312 GLU B CA 1
ATOM 6533 C C . GLU B 1 332 ? 33.457 24.892 4.351 1.000 72.440 312 GLU B C 1
ATOM 6534 O O . GLU B 1 332 ? 32.256 25.165 4.513 1.000 74.574 312 GLU B O 1
ATOM 6540 N N . ASP B 1 333 ? 34.117 23.895 4.972 1.000 73.812 313 ASP B N 1
ATOM 6541 C CA . ASP B 1 333 ? 33.496 22.916 5.858 1.000 70.523 313 ASP B CA 1
ATOM 6542 C C . ASP B 1 333 ? 33.586 23.423 7.301 1.000 67.025 313 ASP B C 1
ATOM 6543 O O . ASP B 1 333 ? 32.566 23.658 7.952 1.000 66.015 313 ASP B O 1
ATOM 6548 N N . GLU B 1 334 ? 34.820 23.652 7.779 1.000 63.485 314 GLU B N 1
ATOM 6549 C CA . GLU B 1 334 ? 35.069 23.970 9.187 1.000 70.918 314 GLU B CA 1
ATOM 6550 C C . GLU B 1 334 ? 34.890 25.469 9.474 1.000 77.387 314 GLU B C 1
ATOM 6551 O O . GLU B 1 334 ? 34.699 25.850 10.630 1.000 72.653 314 GLU B O 1
ATOM 6557 N N . GLY B 1 335 ? 34.898 26.317 8.424 1.000 77.912 315 GLY B N 1
ATOM 6558 C CA . GLY B 1 335 ? 34.750 27.757 8.570 1.000 63.263 315 GLY B CA 1
ATOM 6559 C C . GLY B 1 335 ? 33.300 28.253 8.612 1.000 63.558 315 GLY B C 1
ATOM 6560 O O . GLY B 1 335 ? 33.094 29.435 8.401 1.000 64.076 315 GLY B O 1
ATOM 6561 N N . ILE B 1 336 ? 32.307 27.423 8.963 1.000 69.981 316 ILE B N 1
ATOM 6562 C CA . ILE B 1 336 ? 30.912 27.869 9.043 1.000 74.947 316 ILE B CA 1
ATOM 6563 C C . ILE B 1 336 ? 30.743 28.950 10.114 1.000 69.206 316 ILE B C 1
ATOM 6564 O O . ILE B 1 336 ? 31.315 28.852 11.192 1.000 84.762 316 ILE B O 1
ATOM 6569 N N . GLY B 1 337 ? 29.948 29.986 9.780 1.000 69.728 317 GLY B N 1
ATOM 6570 C CA . GLY B 1 337 ? 29.710 31.162 10.605 1.000 63.668 317 GLY B CA 1
ATOM 6571 C C . GLY B 1 337 ? 30.796 32.238 10.478 1.000 64.527 317 GLY B C 1
ATOM 6572 O O . GLY B 1 337 ? 30.601 33.357 10.936 1.000 59.648 317 GLY B O 1
ATOM 6573 N N . LEU B 1 338 ? 31.944 31.903 9.879 1.000 62.976 318 LEU B N 1
ATOM 6574 C CA . LEU B 1 338 ? 33.047 32.840 9.741 1.000 61.437 318 LEU B CA 1
ATOM 6575 C C . LEU B 1 338 ? 33.089 33.444 8.334 1.000 66.497 318 LEU B C 1
ATOM 6576 O O . LEU B 1 338 ? 32.503 32.902 7.392 1.000 64.408 318 LEU B O 1
ATOM 6581 N N . LEU B 1 339 ? 33.837 34.553 8.215 1.000 64.098 319 LEU B N 1
ATOM 6582 C CA . LEU B 1 339 ? 34.157 35.157 6.938 1.000 58.421 319 LEU B CA 1
ATOM 6583 C C . LEU B 1 339 ? 35.243 34.314 6.278 1.000 55.856 319 LEU B C 1
ATOM 6584 O O . LEU B 1 339 ? 36.407 34.495 6.597 1.000 59.928 319 LEU B O 1
ATOM 6589 N N . GLN B 1 340 ? 34.803 33.439 5.348 1.000 51.204 320 GLN B N 1
ATOM 6590 C CA . GLN B 1 340 ? 35.612 32.551 4.531 1.000 53.698 320 GLN B CA 1
ATOM 6591 C C . GLN B 1 340 ? 36.291 33.320 3.397 1.000 59.552 320 GLN B C 1
ATOM 6592 O O . GLN B 1 340 ? 35.634 34.105 2.725 1.000 61.814 320 GLN B O 1
ATOM 6598 N N . VAL B 1 341 ? 37.602 33.076 3.201 1.000 59.843 321 VAL B N 1
ATOM 6599 C CA . VAL B 1 341 ? 38.377 33.758 2.187 1.000 60.638 321 VAL B CA 1
ATOM 6600 C C . VAL B 1 341 ? 38.429 32.943 0.898 1.000 63.497 321 VAL B C 1
ATOM 6601 O O . VAL B 1 341 ? 38.581 31.717 0.913 1.000 60.333 321 VAL B O 1
ATOM 6605 N N . ASP B 1 342 ? 38.257 33.700 -0.199 1.000 57.076 322 ASP B N 1
ATOM 6606 C CA . ASP B 1 342 ? 38.474 33.277 -1.557 1.000 59.438 322 ASP B CA 1
ATOM 6607 C C . ASP B 1 342 ? 39.814 33.871 -1.982 1.000 56.887 322 ASP B C 1
ATOM 6608 O O . ASP B 1 342 ? 39.967 35.076 -2.020 1.000 57.625 322 ASP B O 1
ATOM 6613 N N . PHE B 1 343 ? 40.764 32.983 -2.305 1.000 52.351 323 PHE B N 1
ATOM 6614 C CA . PHE B 1 343 ? 42.086 33.335 -2.786 1.000 55.580 323 PHE B CA 1
ATOM 6615 C C . PHE B 1 343 ? 41.931 33.708 -4.240 1.000 52.394 323 PHE B C 1
ATOM 6616 O O . PHE B 1 343 ? 42.094 32.869 -5.120 1.000 55.284 323 PHE B O 1
ATOM 6624 N N . ALA B 1 344 ? 41.511 34.949 -4.436 1.000 48.394 324 ALA B N 1
ATOM 6625 C CA . ALA B 1 344 ? 40.879 35.352 -5.674 1.000 53.266 324 ALA B CA 1
ATOM 6626 C C . ALA B 1 344 ? 41.921 35.843 -6.662 1.000 51.570 324 ALA B C 1
ATOM 6627 O O . ALA B 1 344 ? 43.060 36.119 -6.282 1.000 66.779 324 ALA B O 1
ATOM 6629 N N . ASN B 1 345 ? 41.488 35.880 -7.923 1.000 52.786 325 ASN B N 1
ATOM 6630 C CA . ASN B 1 345 ? 42.110 36.629 -8.993 1.000 57.130 325 ASN B CA 1
ATOM 6631 C C . ASN B 1 345 ? 41.459 38.014 -9.033 1.000 58.264 325 ASN B C 1
ATOM 6632 O O . ASN B 1 345 ? 40.304 38.169 -8.593 1.000 74.595 325 ASN B O 1
ATOM 6637 N N . LYS B 1 346 ? 42.201 39.018 -9.544 1.000 66.675 326 LYS B N 1
ATOM 6638 C CA . LYS B 1 346 ? 41.671 40.381 -9.638 1.000 75.502 326 LYS B CA 1
ATOM 6639 C C . LYS B 1 346 ? 40.391 40.336 -10.495 1.000 70.500 326 LYS B C 1
ATOM 6640 O O . LYS B 1 346 ? 39.423 41.073 -10.162 1.000 56.461 326 LYS B O 1
ATOM 6646 N N . TYR B 1 347 ? 40.390 39.431 -11.518 1.000 65.719 327 TYR B N 1
ATOM 6647 C CA . TYR B 1 347 ? 39.166 39.028 -12.212 1.000 69.035 327 TYR B CA 1
ATOM 6648 C C . TYR B 1 347 ? 38.416 37.934 -11.436 1.000 65.999 327 TYR B C 1
ATOM 6649 O O . TYR B 1 347 ? 38.927 36.826 -11.284 1.000 62.376 327 TYR B O 1
ATOM 6658 N N . LEU B 1 348 ? 37.210 38.268 -10.940 1.000 66.405 328 LEU B N 1
ATOM 6659 C CA . LEU B 1 348 ? 36.492 37.379 -10.038 1.000 65.796 328 LEU B CA 1
ATOM 6660 C C . LEU B 1 348 ? 36.330 36.007 -10.677 1.000 58.436 328 LEU B C 1
ATOM 6661 O O . LEU B 1 348 ? 35.930 35.875 -11.837 1.000 54.886 328 LEU B O 1
ATOM 6666 N N . GLY B 1 349 ? 36.668 34.969 -9.916 1.000 58.091 329 GLY B N 1
ATOM 6667 C CA . GLY B 1 349 ? 36.399 33.601 -10.346 1.000 49.326 329 GLY B CA 1
ATOM 6668 C C . GLY B 1 349 ? 37.622 32.978 -11.015 1.000 51.635 329 GLY B C 1
ATOM 6669 O O . GLY B 1 349 ? 37.702 31.758 -11.157 1.000 50.134 329 GLY B O 1
ATOM 6670 N N . GLY B 1 350 ? 38.590 33.818 -11.408 1.000 48.788 330 GLY B N 1
ATOM 6671 C CA . GLY B 1 350 ? 39.800 33.337 -12.022 1.000 58.279 330 GLY B CA 1
ATOM 6672 C C . GLY B 1 350 ? 39.550 32.594 -13.342 1.000 59.510 330 GLY B C 1
ATOM 6673 O O . GLY B 1 350 ? 38.859 33.093 -14.222 1.000 52.648 330 GLY B O 1
ATOM 6674 N N . GLY B 1 351 ? 40.163 31.413 -13.471 1.000 63.502 331 GLY B N 1
ATOM 6675 C CA . GLY B 1 351 ? 40.050 30.623 -14.685 1.000 72.381 331 GLY B CA 1
ATOM 6676 C C . GLY B 1 351 ? 39.040 29.483 -14.539 1.000 77.821 331 GLY B C 1
ATOM 6677 O O . GLY B 1 351 ? 39.126 28.492 -15.251 1.000 67.014 331 GLY B O 1
ATOM 6678 N N . VAL B 1 352 ? 38.036 29.640 -13.660 1.000 73.952 332 VAL B N 1
ATOM 6679 C CA . VAL B 1 352 ? 36.982 28.637 -13.552 1.000 69.604 332 VAL B CA 1
ATOM 6680 C C . VAL B 1 352 ? 36.361 28.376 -14.943 1.000 59.594 332 VAL B C 1
ATOM 6681 O O . VAL B 1 352 ? 36.091 27.249 -15.296 1.000 54.051 332 VAL B O 1
ATOM 6685 N N . LEU B 1 353 ? 36.172 29.409 -15.764 1.000 63.295 333 LEU B N 1
ATOM 6686 C CA . LEU B 1 353 ? 35.780 29.244 -17.155 1.000 66.695 333 LEU B CA 1
ATOM 6687 C C . LEU B 1 353 ? 37.042 29.241 -18.025 1.000 70.638 333 LEU B C 1
ATOM 6688 O O . LEU B 1 353 ? 37.398 30.250 -18.652 1.000 75.546 333 LEU B O 1
ATOM 6693 N N . GLY B 1 354 ? 37.690 28.072 -18.069 1.000 70.482 334 GLY B N 1
ATOM 6694 C CA . GLY B 1 354 ? 39.056 27.953 -18.558 1.000 71.219 334 GLY B CA 1
ATOM 6695 C C . GLY B 1 354 ? 39.746 26.809 -17.837 1.000 58.508 334 GLY B C 1
ATOM 6696 O O . GLY B 1 354 ? 39.014 25.966 -17.310 1.000 57.213 334 GLY B O 1
ATOM 6697 N N . HIS B 1 355 ? 41.085 26.832 -17.751 1.000 66.871 335 HIS B N 1
ATOM 6698 C CA . HIS B 1 355 ? 41.809 25.679 -17.184 1.000 83.699 335 HIS B CA 1
ATOM 6699 C C . HIS B 1 355 ? 41.868 25.676 -15.650 1.000 71.282 335 HIS B C 1
ATOM 6700 O O . HIS B 1 355 ? 41.995 24.597 -15.108 1.000 67.905 335 HIS B O 1
ATOM 6707 N N . GLY B 1 356 ? 41.707 26.831 -14.978 1.000 81.286 336 GLY B N 1
ATOM 6708 C CA . GLY B 1 356 ? 41.886 26.921 -13.524 1.000 69.217 336 GLY B CA 1
ATOM 6709 C C . GLY B 1 356 ? 41.008 25.961 -12.700 1.000 59.737 336 GLY B C 1
ATOM 6710 O O . GLY B 1 356 ? 39.794 25.843 -12.911 1.000 68.186 336 GLY B O 1
ATOM 6711 N N . CYS B 1 357 ? 41.623 25.291 -11.719 1.000 72.711 337 CYS B N 1
ATOM 6712 C CA . CYS B 1 357 ? 40.896 24.475 -10.755 1.000 74.543 337 CYS B CA 1
ATOM 6713 C C . CYS B 1 357 ? 41.569 24.384 -9.369 1.000 73.875 337 CYS B C 1
ATOM 6714 O O . CYS B 1 357 ? 41.686 23.303 -8.804 1.000 78.528 337 CYS B O 1
ATOM 6717 N N . VAL B 1 358 ? 41.910 25.517 -8.751 1.000 81.258 338 VAL B N 1
ATOM 6718 C CA . VAL B 1 358 ? 42.393 25.541 -7.365 1.000 74.594 338 VAL B CA 1
ATOM 6719 C C . VAL B 1 358 ? 41.318 26.147 -6.440 1.000 73.158 338 VAL B C 1
ATOM 6720 O O . VAL B 1 358 ? 40.134 25.980 -6.703 1.000 58.018 338 VAL B O 1
ATOM 6724 N N . GLN B 1 359 ? 41.698 26.848 -5.360 1.000 72.373 339 GLN B N 1
ATOM 6725 C CA . GLN B 1 359 ? 40.759 27.102 -4.273 1.000 76.387 339 GLN B CA 1
ATOM 6726 C C . GLN B 1 359 ? 39.537 27.909 -4.739 1.000 69.373 339 GLN B C 1
ATOM 6727 O O . GLN B 1 359 ? 38.378 27.596 -4.378 1.000 55.951 339 GLN B O 1
ATOM 6733 N N . GLU B 1 360 ? 39.824 28.952 -5.539 1.000 61.407 340 GLU B N 1
ATOM 6734 C CA . GLU B 1 360 ? 38.785 29.849 -6.038 1.000 60.873 340 GLU B CA 1
ATOM 6735 C C . GLU B 1 360 ? 37.875 29.075 -6.981 1.000 60.012 340 GLU B C 1
ATOM 6736 O O . GLU B 1 360 ? 36.670 29.038 -6.735 1.000 58.056 340 GLU B O 1
ATOM 6742 N N . GLU B 1 361 ? 38.456 28.470 -8.034 1.000 59.510 341 GLU B N 1
ATOM 6743 C CA . GLU B 1 361 ? 37.670 27.818 -9.063 1.000 50.415 341 GLU B CA 1
ATOM 6744 C C . GLU B 1 361 ? 36.792 26.702 -8.482 1.000 52.440 341 GLU B C 1
ATOM 6745 O O . GLU B 1 361 ? 35.619 26.544 -8.884 1.000 52.944 341 GLU B O 1
ATOM 6751 N N . ILE B 1 362 ? 37.345 25.967 -7.505 1.000 52.760 342 ILE B N 1
ATOM 6752 C CA . ILE B 1 362 ? 36.650 24.848 -6.882 1.000 49.303 342 ILE B CA 1
ATOM 6753 C C . ILE B 1 362 ? 35.429 25.377 -6.185 1.000 50.593 342 ILE B C 1
ATOM 6754 O O . ILE B 1 362 ? 34.377 24.760 -6.298 1.000 50.649 342 ILE B O 1
ATOM 6759 N N . ARG B 1 363 ? 35.602 26.493 -5.448 1.000 49.626 343 ARG B N 1
ATOM 6760 C CA . ARG B 1 363 ? 34.496 26.996 -4.660 1.000 47.670 343 ARG B CA 1
ATOM 6761 C C . ARG B 1 363 ? 33.409 27.573 -5.578 1.000 53.715 343 ARG B C 1
ATOM 6762 O O . ARG B 1 363 ? 32.215 27.514 -5.286 1.000 50.647 343 ARG B O 1
ATOM 6770 N N . PHE B 1 364 ? 33.806 28.115 -6.725 1.000 54.202 344 PHE B N 1
ATOM 6771 C CA . PHE B 1 364 ? 32.867 28.674 -7.671 1.000 47.521 344 PHE B CA 1
ATOM 6772 C C . PHE B 1 364 ? 32.098 27.565 -8.403 1.000 52.097 344 PHE B C 1
ATOM 6773 O O . PHE B 1 364 ? 31.099 27.916 -9.019 1.000 51.090 344 PHE B O 1
ATOM 6781 N N . VAL B 1 365 ? 32.503 26.268 -8.340 1.000 52.194 345 VAL B N 1
ATOM 6782 C CA . VAL B 1 365 ? 31.732 25.224 -9.032 1.000 52.559 345 VAL B CA 1
ATOM 6783 C C . VAL B 1 365 ? 30.911 24.352 -8.083 1.000 46.846 345 VAL B C 1
ATOM 6784 O O . VAL B 1 365 ? 29.881 23.780 -8.474 1.000 54.159 345 VAL B O 1
ATOM 6788 N N . ILE B 1 366 ? 31.343 24.261 -6.819 1.000 50.389 346 ILE B N 1
ATOM 6789 C CA . ILE B 1 366 ? 30.537 23.616 -5.793 1.000 50.314 346 ILE B CA 1
ATOM 6790 C C . ILE B 1 366 ? 29.466 24.579 -5.266 1.000 48.074 346 ILE B C 1
ATOM 6791 O O . ILE B 1 366 ? 28.430 24.132 -4.778 1.000 54.954 346 ILE B O 1
ATOM 6796 N N . CYS B 1 367 ? 29.697 25.896 -5.369 1.000 59.055 347 CYS B N 1
ATOM 6797 C CA . CYS B 1 367 ? 28.746 26.949 -4.992 1.000 58.988 347 CYS B CA 1
ATOM 6798 C C . CYS B 1 367 ? 28.548 27.861 -6.200 1.000 58.911 347 CYS B C 1
ATOM 6799 O O . CYS B 1 367 ? 29.096 28.962 -6.242 1.000 54.884 347 CYS B O 1
ATOM 6802 N N . PRO B 1 368 ? 27.860 27.390 -7.262 1.000 50.320 348 PRO B N 1
ATOM 6803 C CA . PRO B 1 368 ? 27.923 28.069 -8.554 1.000 52.887 348 PRO B CA 1
ATOM 6804 C C . PRO B 1 368 ? 27.288 29.458 -8.598 1.000 44.773 348 PRO B C 1
ATOM 6805 O O . PRO B 1 368 ? 27.593 30.218 -9.528 1.000 46.153 348 PRO B O 1
ATOM 6809 N N . GLU B 1 369 ? 26.481 29.813 -7.586 1.000 43.680 349 GLU B N 1
ATOM 6810 C CA . GLU B 1 369 ? 25.855 31.141 -7.582 1.000 41.650 349 GLU B CA 1
ATOM 6811 C C . GLU B 1 369 ? 26.942 32.203 -7.547 1.000 45.056 349 GLU B C 1
ATOM 6812 O O . GLU B 1 369 ? 26.710 33.306 -8.055 1.000 50.834 349 GLU B O 1
ATOM 6818 N N . LEU B 1 370 ? 28.146 31.849 -7.045 1.000 45.325 350 LEU B N 1
ATOM 6819 C CA . LEU B 1 370 ? 29.258 32.795 -7.012 1.000 46.066 350 LEU B CA 1
ATOM 6820 C C . LEU B 1 370 ? 29.592 33.289 -8.414 1.000 46.858 350 LEU B C 1
ATOM 6821 O O . LEU B 1 370 ? 29.996 34.459 -8.598 1.000 44.539 350 LEU B O 1
ATOM 6826 N N . LEU B 1 371 ? 29.402 32.390 -9.395 1.000 40.415 351 LEU B N 1
ATOM 6827 C CA . LEU B 1 371 ? 29.789 32.692 -10.764 1.000 43.258 351 LEU B CA 1
ATOM 6828 C C . LEU B 1 371 ? 29.110 33.963 -11.242 1.000 45.156 351 LEU B C 1
ATOM 6829 O O . LEU B 1 371 ? 29.629 34.614 -12.131 1.000 46.605 351 LEU B O 1
ATOM 6834 N N . VAL B 1 372 ? 27.885 34.248 -10.759 1.000 47.616 352 VAL B N 1
ATOM 6835 C CA . VAL B 1 372 ? 27.143 35.358 -11.333 1.000 40.985 352 VAL B CA 1
ATOM 6836 C C . VAL B 1 372 ? 27.862 36.666 -10.997 1.000 45.524 352 VAL B C 1
ATOM 6837 O O . VAL B 1 372 ? 27.628 37.690 -11.653 1.000 43.149 352 VAL B O 1
ATOM 6841 N N . GLY B 1 373 ? 28.723 36.679 -9.953 1.000 42.735 353 GLY B N 1
ATOM 6842 C CA . GLY B 1 373 ? 29.500 37.879 -9.672 1.000 42.440 353 GLY B CA 1
ATOM 6843 C C . GLY B 1 373 ? 30.316 38.301 -10.889 1.000 42.996 353 GLY B C 1
ATOM 6844 O O . GLY B 1 373 ? 30.559 39.496 -11.084 1.000 49.321 353 GLY B O 1
ATOM 6845 N N . LYS B 1 374 ? 30.683 37.319 -11.722 1.000 41.759 354 LYS B N 1
ATOM 6846 C CA . LYS B 1 374 ? 31.467 37.589 -12.925 1.000 49.904 354 LYS B CA 1
ATOM 6847 C C . LYS B 1 374 ? 30.704 38.465 -13.908 1.000 48.771 354 LYS B C 1
ATOM 6848 O O . LYS B 1 374 ? 31.332 39.165 -14.723 1.000 48.046 354 LYS B O 1
ATOM 6854 N N . LEU B 1 375 ? 29.366 38.379 -13.850 1.000 47.413 355 LEU B N 1
ATOM 6855 C CA . LEU B 1 375 ? 28.523 39.117 -14.787 1.000 52.005 355 LEU B CA 1
ATOM 6856 C C . LEU B 1 375 ? 28.678 40.624 -14.598 1.000 52.556 355 LEU B C 1
ATOM 6857 O O . LEU B 1 375 ? 28.644 41.344 -15.587 1.000 51.401 355 LEU B O 1
ATOM 6862 N N . PHE B 1 376 ? 28.812 41.091 -13.343 1.000 49.974 356 PHE B N 1
ATOM 6863 C CA . PHE B 1 376 ? 28.667 42.510 -13.021 1.000 46.290 356 PHE B CA 1
ATOM 6864 C C . PHE B 1 376 ? 29.785 43.049 -12.141 1.000 47.554 356 PHE B C 1
ATOM 6865 O O . PHE B 1 376 ? 29.731 44.219 -11.793 1.000 54.228 356 PHE B O 1
ATOM 6873 N N . THR B 1 377 ? 30.816 42.262 -11.813 1.000 55.354 357 THR B N 1
ATOM 6874 C CA . THR B 1 377 ? 31.862 42.772 -10.926 1.000 52.567 357 THR B CA 1
ATOM 6875 C C . THR B 1 377 ? 33.137 43.156 -11.687 1.000 52.432 357 THR B C 1
ATOM 6876 O O . THR B 1 377 ? 33.909 42.263 -12.086 1.000 56.819 357 THR B O 1
ATOM 6880 N N . GLU B 1 378 ? 33.403 44.484 -11.786 1.000 53.408 358 GLU B N 1
ATOM 6881 C CA . GLU B 1 378 ? 34.630 45.015 -12.397 1.000 58.068 358 GLU B CA 1
ATOM 6882 C C . GLU B 1 378 ? 35.814 44.481 -11.611 1.000 52.874 358 GLU B C 1
ATOM 6883 O O . GLU B 1 378 ? 35.644 44.193 -10.430 1.000 47.392 358 GLU B O 1
ATOM 6889 N N . CYS B 1 379 ? 36.977 44.313 -12.266 1.000 53.261 359 CYS B N 1
ATOM 6890 C CA . CYS B 1 379 ? 38.108 43.712 -11.584 1.000 60.796 359 CYS B CA 1
ATOM 6891 C C . CYS B 1 379 ? 38.532 44.619 -10.422 1.000 56.014 359 CYS B C 1
ATOM 6892 O O . CYS B 1 379 ? 38.332 45.837 -10.437 1.000 49.772 359 CYS B O 1
ATOM 6895 N N . LEU B 1 380 ? 39.088 43.960 -9.399 1.000 59.735 360 LEU B N 1
ATOM 6896 C CA . LEU B 1 380 ? 39.378 44.562 -8.114 1.000 59.230 360 LEU B CA 1
ATOM 6897 C C . LEU B 1 380 ? 40.668 45.373 -8.222 1.000 58.954 360 LEU B C 1
ATOM 6898 O O . LEU B 1 380 ? 41.695 44.891 -8.719 1.000 53.022 360 LEU B O 1
ATOM 6903 N N . ARG B 1 381 ? 40.582 46.617 -7.733 1.000 58.618 361 ARG B N 1
ATOM 6904 C CA . ARG B 1 381 ? 41.754 47.462 -7.618 1.000 58.389 361 ARG B CA 1
ATOM 6905 C C . ARG B 1 381 ? 42.403 47.091 -6.282 1.000 56.123 361 ARG B C 1
ATOM 6906 O O . ARG B 1 381 ? 41.782 46.381 -5.463 1.000 49.561 361 ARG B O 1
ATOM 6914 N N . PRO B 1 382 ? 43.645 47.573 -6.026 1.000 59.862 362 PRO B N 1
ATOM 6915 C CA . PRO B 1 382 ? 44.407 47.188 -4.822 1.000 57.806 362 PRO B CA 1
ATOM 6916 C C . PRO B 1 382 ? 43.723 47.415 -3.471 1.000 52.088 362 PRO B C 1
ATOM 6917 O O . PRO B 1 382 ? 44.014 46.693 -2.516 1.000 56.040 362 PRO B O 1
ATOM 6921 N N . PHE B 1 383 ? 42.841 48.431 -3.369 1.000 56.423 363 PHE B N 1
ATOM 6922 C CA . PHE B 1 383 ? 42.192 48.669 -2.082 1.000 60.227 363 PHE B CA 1
ATOM 6923 C C . PHE B 1 383 ? 40.712 48.312 -2.146 1.000 54.624 363 PHE B C 1
ATOM 6924 O O . PHE B 1 383 ? 39.911 48.968 -1.474 1.000 53.157 363 PHE B O 1
ATOM 6932 N N . GLU B 1 384 ? 40.388 47.201 -2.841 1.000 58.018 364 GLU B N 1
ATOM 6933 C CA . GLU B 1 384 ? 39.001 46.730 -2.945 1.000 56.177 364 GLU B CA 1
ATOM 6934 C C . GLU B 1 384 ? 38.900 45.236 -2.654 1.000 60.901 364 GLU B C 1
ATOM 6935 O O . GLU B 1 384 ? 39.892 44.497 -2.760 1.000 61.703 364 GLU B O 1
ATOM 6941 N N . ALA B 1 385 ? 37.681 44.810 -2.282 1.000 57.661 365 ALA B N 1
ATOM 6942 C CA . ALA B 1 385 ? 37.349 43.404 -2.067 1.000 58.694 365 ALA B CA 1
ATOM 6943 C C . ALA B 1 385 ? 35.883 43.179 -2.436 1.000 58.314 365 ALA B C 1
ATOM 6944 O O . ALA B 1 385 ? 35.102 44.124 -2.546 1.000 56.088 365 ALA B O 1
ATOM 6946 N N . LEU B 1 386 ? 35.498 41.918 -2.609 1.000 52.947 366 LEU B N 1
ATOM 6947 C CA . LEU B 1 386 ? 34.104 41.611 -2.859 1.000 52.757 366 LEU B CA 1
ATOM 6948 C C . LEU B 1 386 ? 33.631 40.550 -1.878 1.000 52.628 366 LEU B C 1
ATOM 6949 O O . LEU B 1 386 ? 34.209 39.465 -1.852 1.000 54.995 366 LEU B O 1
ATOM 6954 N N . VAL B 1 387 ? 32.539 40.870 -1.174 1.000 49.852 367 VAL B N 1
ATOM 6955 C CA . VAL B 1 387 ? 31.930 39.958 -0.225 1.000 52.268 367 VAL B CA 1
ATOM 6956 C C . VAL B 1 387 ? 30.684 39.357 -0.850 1.000 49.818 367 VAL B C 1
ATOM 6957 O O . VAL B 1 387 ? 29.835 40.079 -1.350 1.000 59.745 367 VAL B O 1
ATOM 6961 N N . MET B 1 388 ? 30.568 38.040 -0.717 1.000 47.955 368 MET B N 1
ATOM 6962 C CA . MET B 1 388 ? 29.506 37.278 -1.308 1.000 52.753 368 MET B CA 1
ATOM 6963 C C . MET B 1 388 ? 28.844 36.485 -0.180 1.000 49.763 368 MET B C 1
ATOM 6964 O O . MET B 1 388 ? 29.446 35.555 0.349 1.000 60.637 368 MET B O 1
ATOM 6969 N N . LEU B 1 389 ? 27.588 36.825 0.127 1.000 47.578 369 LEU B N 1
ATOM 6970 C CA . LEU B 1 389 ? 26.854 36.143 1.189 1.000 53.820 369 LEU B CA 1
ATOM 6971 C C . LEU B 1 389 ? 25.565 35.527 0.632 1.000 48.472 369 LEU B C 1
ATOM 6972 O O . LEU B 1 389 ? 24.763 36.237 0.003 1.000 48.586 369 LEU B O 1
ATOM 6977 N N . GLY B 1 390 ? 25.367 34.227 0.908 1.000 39.733 370 GLY B N 1
ATOM 6978 C CA . GLY B 1 390 ? 24.158 33.537 0.478 1.000 46.593 370 GLY B CA 1
ATOM 6979 C C . GLY B 1 390 ? 24.350 32.309 -0.437 1.000 43.016 370 GLY B C 1
ATOM 6980 O O . GLY B 1 390 ? 23.397 31.524 -0.595 1.000 61.175 370 GLY B O 1
ATOM 6981 N N . ALA B 1 391 ? 25.546 32.136 -1.017 1.000 45.856 371 ALA B N 1
ATOM 6982 C CA . ALA B 1 391 ? 25.784 31.092 -2.011 1.000 43.192 371 ALA B CA 1
ATOM 6983 C C . ALA B 1 391 ? 25.668 29.699 -1.384 1.000 50.985 371 ALA B C 1
ATOM 6984 O O . ALA B 1 391 ? 26.394 29.359 -0.447 1.000 50.053 371 ALA B O 1
ATOM 6986 N N . GLU B 1 392 ? 24.684 28.957 -1.923 1.000 53.522 372 GLU B N 1
ATOM 6987 C CA . GLU B 1 392 ? 24.420 27.567 -1.620 1.000 50.180 372 GLU B CA 1
ATOM 6988 C C . GLU B 1 392 ? 25.479 26.683 -2.252 1.000 50.984 372 GLU B C 1
ATOM 6989 O O . GLU B 1 392 ? 25.901 26.927 -3.408 1.000 58.902 372 GLU B O 1
ATOM 6995 N N . ARG B 1 393 ? 25.819 25.661 -1.444 1.000 53.831 373 ARG B N 1
ATOM 6996 C CA . ARG B 1 393 ? 26.658 24.555 -1.872 1.000 58.512 373 ARG B CA 1
ATOM 6997 C C . ARG B 1 393 ? 25.812 23.374 -2.346 1.000 53.912 373 ARG B C 1
ATOM 6998 O O . ARG B 1 393 ? 24.875 22.976 -1.668 1.000 45.266 373 ARG B O 1
ATOM 7006 N N . TYR B 1 394 ? 26.149 22.869 -3.543 1.000 56.648 374 TYR B N 1
ATOM 7007 C CA . TYR B 1 394 ? 25.342 21.877 -4.237 1.000 54.210 374 TYR B CA 1
ATOM 7008 C C . TYR B 1 394 ? 26.143 20.609 -4.507 1.000 56.540 374 TYR B C 1
ATOM 7009 O O . TYR B 1 394 ? 25.544 19.560 -4.793 1.000 55.193 374 TYR B O 1
ATOM 7018 N N . SER B 1 395 ? 27.483 20.692 -4.418 1.000 62.071 375 SER B N 1
ATOM 7019 C CA . SER B 1 395 ? 28.352 19.568 -4.770 1.000 61.667 375 SER B CA 1
ATOM 7020 C C . SER B 1 395 ? 29.438 19.342 -3.705 1.000 71.570 375 SER B C 1
ATOM 7021 O O . SER B 1 395 ? 29.877 20.263 -2.974 1.000 65.858 375 SER B O 1
ATOM 7024 N N . ASN B 1 396 ? 29.836 18.059 -3.648 1.000 71.992 376 ASN B N 1
ATOM 7025 C CA . ASN B 1 396 ? 31.044 17.606 -2.981 1.000 70.358 376 ASN B CA 1
ATOM 7026 C C . ASN B 1 396 ? 32.166 17.389 -3.985 1.000 64.734 376 ASN B C 1
ATOM 7027 O O . ASN B 1 396 ? 31.900 17.251 -5.172 1.000 71.089 376 ASN B O 1
ATOM 7032 N N . TYR B 1 397 ? 33.403 17.320 -3.483 1.000 60.193 377 TYR B N 1
ATOM 7033 C CA . TYR B 1 397 ? 34.543 17.131 -4.352 1.000 68.100 377 TYR B CA 1
ATOM 7034 C C . TYR B 1 397 ? 35.698 16.452 -3.610 1.000 83.230 377 TYR B C 1
ATOM 7035 O O . TYR B 1 397 ? 35.785 16.496 -2.388 1.000 67.495 377 TYR B O 1
ATOM 7044 N N . THR B 1 398 ? 36.570 15.794 -4.391 1.000 91.228 378 THR B N 1
ATOM 7045 C CA . THR B 1 398 ? 37.864 15.308 -3.940 1.000 75.535 378 THR B CA 1
ATOM 7046 C C . THR B 1 398 ? 38.901 15.999 -4.824 1.000 84.397 378 THR B C 1
ATOM 7047 O O . THR B 1 398 ? 38.615 16.406 -5.968 1.000 73.007 378 THR B O 1
ATOM 7051 N N . GLY B 1 399 ? 40.121 16.093 -4.296 1.000 79.613 379 GLY B N 1
ATOM 7052 C CA . GLY B 1 399 ? 41.267 16.482 -5.106 1.000 77.309 379 GLY B CA 1
ATOM 7053 C C . GLY B 1 399 ? 41.428 17.994 -5.141 1.000 74.245 379 GLY B C 1
ATOM 7054 O O . GLY B 1 399 ? 40.880 18.660 -4.261 1.000 75.126 379 GLY B O 1
ATOM 7055 N N . TYR B 1 400 ? 42.239 18.459 -6.118 1.000 71.501 380 TYR B N 1
ATOM 7056 C CA . TYR B 1 400 ? 42.758 19.815 -6.251 1.000 75.410 380 TYR B CA 1
ATOM 7057 C C . TYR B 1 400 ? 43.451 19.850 -7.619 1.000 67.540 380 TYR B C 1
ATOM 7058 O O . TYR B 1 400 ? 43.844 18.817 -8.090 1.000 71.614 380 TYR B O 1
ATOM 7067 N N . ALA B 1 401 ? 43.485 20.999 -8.300 1.000 81.341 381 ALA B N 1
ATOM 7068 C CA . ALA B 1 401 ? 44.058 21.173 -9.630 1.000 88.474 381 ALA B CA 1
ATOM 7069 C C . ALA B 1 401 ? 43.627 20.026 -10.557 1.000 97.918 381 ALA B C 1
ATOM 7070 O O . ALA B 1 401 ? 42.430 19.777 -10.678 1.000 97.808 381 ALA B O 1
ATOM 7072 N N . GLY B 1 402 ? 44.591 19.309 -11.175 1.000 96.731 382 GLY B N 1
ATOM 7073 C CA . GLY B 1 402 ? 44.330 18.227 -12.126 1.000 88.149 382 GLY B CA 1
ATOM 7074 C C . GLY B 1 402 ? 43.566 17.010 -11.578 1.000 88.773 382 GLY B C 1
ATOM 7075 O O . GLY B 1 402 ? 42.878 16.322 -12.360 1.000 85.106 382 GLY B O 1
ATOM 7076 N N . SER B 1 403 ? 43.643 16.779 -10.243 1.000 88.933 383 SER B N 1
ATOM 7077 C CA . SER B 1 403 ? 43.004 15.634 -9.588 1.000 92.567 383 SER B CA 1
ATOM 7078 C C . SER B 1 403 ? 41.568 15.918 -9.096 1.000 85.431 383 SER B C 1
ATOM 7079 O O . SER B 1 403 ? 40.891 15.004 -8.560 1.000 68.086 383 SER B O 1
ATOM 7082 N N . PHE B 1 404 ? 41.114 17.189 -9.263 1.000 78.875 384 PHE B N 1
ATOM 7083 C CA . PHE B 1 404 ? 39.775 17.610 -8.855 1.000 81.112 384 PHE B CA 1
ATOM 7084 C C . PHE B 1 404 ? 38.699 16.732 -9.508 1.000 74.285 384 PHE B C 1
ATOM 7085 O O . PHE B 1 404 ? 38.741 16.508 -10.728 1.000 67.812 384 PHE B O 1
ATOM 7093 N N . GLU B 1 405 ? 37.766 16.252 -8.661 1.000 67.980 385 GLU B N 1
ATOM 7094 C CA . GLU B 1 405 ? 36.633 15.446 -9.091 1.000 72.258 385 GLU B CA 1
ATOM 7095 C C . GLU B 1 405 ? 35.365 15.773 -8.309 1.000 82.721 385 GLU B C 1
ATOM 7096 O O . GLU B 1 405 ? 35.376 15.965 -7.068 1.000 71.275 385 GLU B O 1
ATOM 7102 N N . TRP B 1 406 ? 34.263 15.793 -9.074 1.000 69.252 386 TRP B N 1
ATOM 7103 C CA . TRP B 1 406 ? 32.946 15.855 -8.476 1.000 65.753 386 TRP B CA 1
ATOM 7104 C C . TRP B 1 406 ? 32.767 14.540 -7.737 1.000 66.524 386 TRP B C 1
ATOM 7105 O O . TRP B 1 406 ? 32.984 13.485 -8.332 1.000 76.155 386 TRP B O 1
ATOM 7116 N N . SER B 1 407 ? 32.392 14.596 -6.460 1.000 66.533 387 SER B N 1
ATOM 7117 C CA . SER B 1 407 ? 32.196 13.365 -5.714 1.000 80.163 387 SER B CA 1
ATOM 7118 C C . SER B 1 407 ? 30.836 13.306 -5.027 1.000 76.221 387 SER B C 1
ATOM 7119 O O . SER B 1 407 ? 30.746 12.679 -3.987 1.000 79.985 387 SER B O 1
ATOM 7122 N N . GLY B 1 408 ? 29.794 13.947 -5.576 1.000 87.136 388 GLY B N 1
ATOM 7123 C CA . GLY B 1 408 ? 28.412 13.690 -5.152 1.000 83.429 388 GLY B CA 1
ATOM 7124 C C . GLY B 1 408 ? 27.618 14.948 -4.769 1.000 76.413 388 GLY B C 1
ATOM 7125 O O . GLY B 1 408 ? 28.188 16.041 -4.676 1.000 70.569 388 GLY B O 1
ATOM 7126 N N . ASN B 1 409 ? 26.296 14.756 -4.574 1.000 70.776 389 ASN B N 1
ATOM 7127 C CA . ASN B 1 409 ? 25.364 15.779 -4.112 1.000 66.929 389 ASN B CA 1
ATOM 7128 C C . ASN B 1 409 ? 25.757 16.341 -2.739 1.000 70.794 389 ASN B C 1
ATOM 7129 O O . ASN B 1 409 ? 26.287 15.634 -1.921 1.000 65.561 389 ASN B O 1
ATOM 7134 N N . PHE B 1 410 ? 25.541 17.641 -2.521 1.000 72.489 390 PHE B N 1
ATOM 7135 C CA . PHE B 1 410 ? 25.579 18.239 -1.204 1.000 65.673 390 PHE B CA 1
ATOM 7136 C C . PHE B 1 410 ? 24.231 18.935 -0.938 1.000 66.286 390 PHE B C 1
ATOM 7137 O O . PHE B 1 410 ? 23.807 19.789 -1.723 1.000 78.286 390 PHE B O 1
ATOM 7145 N N . GLU B 1 411 ? 23.545 18.557 0.151 1.000 61.559 391 GLU B N 1
ATOM 7146 C CA . GLU B 1 411 ? 22.349 19.228 0.626 1.000 65.851 391 GLU B CA 1
ATOM 7147 C C . GLU B 1 411 ? 22.720 20.225 1.728 1.000 72.148 391 GLU B C 1
ATOM 7148 O O . GLU B 1 411 ? 23.025 19.840 2.852 1.000 82.377 391 GLU B O 1
ATOM 7154 N N . ASP B 1 412 ? 22.711 21.517 1.364 1.000 72.862 392 ASP B N 1
ATOM 7155 C CA . ASP B 1 412 ? 23.132 22.625 2.206 1.000 62.679 392 ASP B CA 1
ATOM 7156 C C . ASP B 1 412 ? 21.986 22.895 3.186 1.000 59.155 392 ASP B C 1
ATOM 7157 O O . ASP B 1 412 ? 20.847 23.070 2.797 1.000 68.577 392 ASP B O 1
ATOM 7162 N N . SER B 1 413 ? 22.251 22.853 4.489 1.000 69.491 393 SER B N 1
ATOM 7163 C CA . SER B 1 413 ? 21.238 23.166 5.498 1.000 76.057 393 SER B CA 1
ATOM 7164 C C . SER B 1 413 ? 21.679 24.375 6.347 1.000 68.129 393 SER B C 1
ATOM 7165 O O . SER B 1 413 ? 21.104 24.626 7.379 1.000 60.537 393 SER B O 1
ATOM 7168 N N . THR B 1 414 ? 22.735 25.097 5.940 1.000 66.690 394 THR B N 1
ATOM 7169 C CA . THR B 1 414 ? 23.158 26.348 6.556 1.000 63.140 394 THR B CA 1
ATOM 7170 C C . THR B 1 414 ? 21.940 27.242 6.738 1.000 67.809 394 THR B C 1
ATOM 7171 O O . THR B 1 414 ? 21.181 27.473 5.803 1.000 58.444 394 THR B O 1
ATOM 7175 N N . PRO B 1 415 ? 21.687 27.788 7.940 1.000 72.281 395 PRO B N 1
ATOM 7176 C CA . PRO B 1 415 ? 20.477 28.588 8.146 1.000 62.117 395 PRO B CA 1
ATOM 7177 C C . PRO B 1 415 ? 20.573 29.930 7.420 1.000 64.833 395 PRO B C 1
ATOM 7178 O O . PRO B 1 415 ? 21.676 30.496 7.216 1.000 63.515 395 PRO B O 1
ATOM 7182 N N . ARG B 1 416 ? 19.373 30.403 7.048 1.000 59.556 396 ARG B N 1
ATOM 7183 C CA . ARG B 1 416 ? 19.213 31.634 6.306 1.000 59.121 396 ARG B CA 1
ATOM 7184 C C . ARG B 1 416 ? 18.993 32.759 7.306 1.000 56.900 396 ARG B C 1
ATOM 7185 O O . ARG B 1 416 ? 18.272 32.555 8.273 1.000 57.543 396 ARG B O 1
ATOM 7193 N N . ASP B 1 417 ? 19.580 33.931 7.028 1.000 53.495 397 ASP B N 1
ATOM 7194 C CA . ASP B 1 417 ? 19.420 35.129 7.830 1.000 50.726 397 ASP B CA 1
ATOM 7195 C C . ASP B 1 417 ? 18.011 35.719 7.618 1.000 57.880 397 ASP B C 1
ATOM 7196 O O . ASP B 1 417 ? 17.144 35.147 6.926 1.000 48.859 397 ASP B O 1
ATOM 7201 N N . SER B 1 418 ? 17.770 36.866 8.285 1.000 62.652 398 SER B N 1
ATOM 7202 C CA . SER B 1 418 ? 16.523 37.598 8.166 1.000 51.870 398 SER B CA 1
ATOM 7203 C C . SER B 1 418 ? 16.226 37.954 6.703 1.000 57.590 398 SER B C 1
ATOM 7204 O O . SER B 1 418 ? 15.058 38.200 6.391 1.000 61.048 398 SER B O 1
ATOM 7207 N N . SER B 1 419 ? 17.249 38.002 5.818 1.000 54.552 399 SER B N 1
ATOM 7208 C CA . SER B 1 419 ? 17.100 38.488 4.458 1.000 44.065 399 SER B CA 1
ATOM 7209 C C . SER B 1 419 ? 16.894 37.339 3.472 1.000 46.785 399 SER B C 1
ATOM 7210 O O . SER B 1 419 ? 16.768 37.573 2.259 1.000 54.781 399 SER B O 1
ATOM 7213 N N . GLY B 1 420 ? 16.901 36.103 3.973 1.000 45.203 400 GLY B N 1
ATOM 7214 C CA . GLY B 1 420 ? 16.727 34.952 3.095 1.000 42.935 400 GLY B CA 1
ATOM 7215 C C . GLY B 1 420 ? 18.048 34.380 2.566 1.000 46.635 400 GLY B C 1
ATOM 7216 O O . GLY B 1 420 ? 18.027 33.498 1.693 1.000 50.606 400 GLY B O 1
ATOM 7217 N N . ARG B 1 421 ? 19.189 34.859 3.095 1.000 44.750 401 ARG B N 1
ATOM 7218 C CA . ARG B 1 421 ? 20.502 34.445 2.637 1.000 43.405 401 ARG B CA 1
ATOM 7219 C C . ARG B 1 421 ? 21.026 33.344 3.535 1.000 43.955 401 ARG B C 1
ATOM 7220 O O . ARG B 1 421 ? 21.232 33.568 4.713 1.000 59.928 401 ARG B O 1
ATOM 7228 N N . ARG B 1 422 ? 21.375 32.194 2.961 1.000 53.732 402 ARG B N 1
ATOM 7229 C CA . ARG B 1 422 ? 22.260 31.269 3.651 1.000 51.265 402 ARG B CA 1
ATOM 7230 C C . ARG B 1 422 ? 23.424 32.025 4.313 1.000 53.779 402 ARG B C 1
ATOM 7231 O O . ARG B 1 422 ? 24.120 32.778 3.629 1.000 48.668 402 ARG B O 1
ATOM 7239 N N . GLN B 1 423 ? 23.737 31.726 5.586 1.000 53.888 403 GLN B N 1
ATOM 7240 C CA . GLN B 1 423 ? 24.813 32.449 6.266 1.000 55.085 403 GLN B CA 1
ATOM 7241 C C . GLN B 1 423 ? 26.185 31.875 5.961 1.000 55.314 403 GLN B C 1
ATOM 7242 O O . GLN B 1 423 ? 26.897 31.402 6.849 1.000 58.279 403 GLN B O 1
ATOM 7248 N N . THR B 1 424 ? 26.528 31.983 4.672 1.000 58.846 404 THR B N 1
ATOM 7249 C CA . THR B 1 424 ? 27.831 31.618 4.112 1.000 55.052 404 THR B CA 1
ATOM 7250 C C . THR B 1 424 ? 28.391 32.885 3.449 1.000 53.458 404 THR B C 1
ATOM 7251 O O . THR B 1 424 ? 27.940 33.316 2.363 1.000 62.915 404 THR B O 1
ATOM 7255 N N . ALA B 1 425 ? 29.374 33.448 4.163 1.000 50.107 405 ALA B N 1
ATOM 7256 C CA . ALA B 1 425 ? 29.989 34.698 3.793 1.000 48.422 405 ALA B CA 1
ATOM 7257 C C . ALA B 1 425 ? 31.398 34.419 3.317 1.000 47.972 405 ALA B C 1
ATOM 7258 O O . ALA B 1 425 ? 32.198 33.876 4.052 1.000 51.349 405 ALA B O 1
ATOM 7260 N N . ILE B 1 426 ? 31.672 34.825 2.073 1.000 50.335 406 ILE B N 1
ATOM 7261 C CA . ILE B 1 426 ? 32.950 34.599 1.426 1.000 48.834 406 ILE B CA 1
ATOM 7262 C C . ILE B 1 426 ? 33.477 35.934 0.932 1.000 49.025 406 ILE B C 1
ATOM 7263 O O . ILE B 1 426 ? 32.729 36.694 0.317 1.000 58.991 406 ILE B O 1
ATOM 7268 N N . VAL B 1 427 ? 34.769 36.198 1.141 1.000 46.751 407 VAL B N 1
ATOM 7269 C CA . VAL B 1 427 ? 35.332 37.439 0.641 1.000 51.202 407 VAL B CA 1
ATOM 7270 C C . VAL B 1 427 ? 36.381 37.093 -0.400 1.000 51.151 407 VAL B C 1
ATOM 7271 O O . VAL B 1 427 ? 37.298 36.341 -0.130 1.000 57.041 407 VAL B O 1
ATOM 7275 N N . ALA B 1 428 ? 36.263 37.684 -1.589 1.000 54.788 408 ALA B N 1
ATOM 7276 C CA . ALA B 1 428 ? 37.318 37.628 -2.588 1.000 57.292 408 ALA B CA 1
ATOM 7277 C C . ALA B 1 428 ? 38.361 38.734 -2.382 1.000 56.106 408 ALA B C 1
ATOM 7278 O O . ALA B 1 428 ? 38.059 39.923 -2.514 1.000 59.218 408 ALA B O 1
ATOM 7280 N N . ILE B 1 429 ? 39.586 38.306 -2.043 1.000 57.618 409 ILE B N 1
ATOM 7281 C CA . ILE B 1 429 ? 40.766 39.160 -2.024 1.000 60.925 409 ILE B CA 1
ATOM 7282 C C . ILE B 1 429 ? 41.865 38.531 -2.896 1.000 62.609 409 ILE B C 1
ATOM 7283 O O . ILE B 1 429 ? 42.225 37.373 -2.717 1.000 49.847 409 ILE B O 1
ATOM 7288 N N . ASP B 1 430 ? 42.412 39.329 -3.819 1.000 54.362 410 ASP B N 1
ATOM 7289 C CA . ASP B 1 430 ? 43.407 38.873 -4.766 1.000 55.465 410 ASP B CA 1
ATOM 7290 C C . ASP B 1 430 ? 44.815 39.232 -4.309 1.000 55.747 410 ASP B C 1
ATOM 7291 O O . ASP B 1 430 ? 45.215 40.388 -4.315 1.000 61.660 410 ASP B O 1
ATOM 7296 N N . ALA B 1 431 ? 45.588 38.202 -3.982 1.000 61.276 411 ALA B N 1
ATOM 7297 C CA . ALA B 1 431 ? 47.023 38.350 -3.766 1.000 60.987 411 ALA B CA 1
ATOM 7298 C C . ALA B 1 431 ? 47.749 38.753 -5.056 1.000 69.567 411 ALA B C 1
ATOM 7299 O O . ALA B 1 431 ? 47.246 38.604 -6.184 1.000 68.758 411 ALA B O 1
ATOM 7301 N N . LEU B 1 432 ? 48.944 39.320 -4.845 1.000 74.217 412 LEU B N 1
ATOM 7302 C CA . LEU B 1 432 ? 49.882 39.535 -5.917 1.000 69.416 412 LEU B CA 1
ATOM 7303 C C . LEU B 1 432 ? 50.516 38.188 -6.261 1.000 64.981 412 LEU B C 1
ATOM 7304 O O . LEU B 1 432 ? 50.695 37.271 -5.412 1.000 58.505 412 LEU B O 1
ATOM 7309 N N . HIS B 1 433 ? 50.861 38.120 -7.553 1.000 70.094 413 HIS B N 1
ATOM 7310 C CA . HIS B 1 433 ? 51.759 37.094 -8.059 1.000 83.730 413 HIS B CA 1
ATOM 7311 C C . HIS B 1 433 ? 53.162 37.709 -8.139 1.000 83.798 413 HIS B C 1
ATOM 7312 O O . HIS B 1 433 ? 53.320 38.872 -8.533 1.000 67.342 413 HIS B O 1
ATOM 7319 N N . PHE B 1 434 ? 54.172 36.906 -7.758 1.000 94.528 414 PHE B N 1
ATOM 7320 C CA . PHE B 1 434 ? 55.593 37.260 -7.843 1.000 87.747 414 PHE B CA 1
ATOM 7321 C C . PHE B 1 434 ? 56.326 36.262 -8.747 1.000 99.099 414 PHE B C 1
ATOM 7322 O O . PHE B 1 434 ? 56.373 35.056 -8.452 1.000 93.693 414 PHE B O 1
ATOM 7330 N N . ALA B 1 435 ? 56.873 36.772 -9.863 1.000 102.106 415 ALA B N 1
ATOM 7331 C CA . ALA B 1 435 ? 57.799 36.007 -10.686 1.000 112.486 415 ALA B CA 1
ATOM 7332 C C . ALA B 1 435 ? 59.079 35.717 -9.893 1.000 93.565 415 ALA B C 1
ATOM 7333 O O . ALA B 1 435 ? 59.684 34.668 -10.074 1.000 86.287 415 ALA B O 1
ATOM 7335 N N . GLN B 1 436 ? 59.443 36.627 -8.977 1.000 99.188 416 GLN B N 1
ATOM 7336 C CA . GLN B 1 436 ? 60.575 36.478 -8.069 1.000 91.611 416 GLN B CA 1
ATOM 7337 C C . GLN B 1 436 ? 60.108 36.492 -6.608 1.000 83.089 416 GLN B C 1
ATOM 7338 O O . GLN B 1 436 ? 59.694 37.550 -6.134 1.000 81.605 416 GLN B O 1
ATOM 7344 N N . SER B 1 437 ? 60.251 35.366 -5.866 1.000 86.523 417 SER B N 1
ATOM 7345 C CA . SER B 1 437 ? 59.799 35.249 -4.466 1.000 80.031 417 SER B CA 1
ATOM 7346 C C . SER B 1 437 ? 60.193 36.430 -3.587 1.000 82.102 417 SER B C 1
ATOM 7347 O O . SER B 1 437 ? 59.423 36.841 -2.708 1.000 86.613 417 SER B O 1
ATOM 7350 N N . HIS B 1 438 ? 61.440 36.890 -3.785 1.000 90.829 418 HIS B N 1
ATOM 7351 C CA . HIS B 1 438 ? 62.107 37.804 -2.871 1.000 99.316 418 HIS B CA 1
ATOM 7352 C C . HIS B 1 438 ? 61.436 39.185 -2.936 1.000 93.518 418 HIS B C 1
ATOM 7353 O O . HIS B 1 438 ? 61.512 39.934 -1.978 1.000 89.750 418 HIS B O 1
ATOM 7360 N N . HIS B 1 439 ? 60.742 39.497 -4.042 1.000 89.775 419 HIS B N 1
ATOM 7361 C CA . HIS B 1 439 ? 60.164 40.816 -4.279 1.000 89.636 419 HIS B CA 1
ATOM 7362 C C . HIS B 1 439 ? 59.042 41.122 -3.289 1.000 89.660 419 HIS B C 1
ATOM 7363 O O . HIS B 1 439 ? 58.724 42.300 -3.089 1.000 82.758 419 HIS B O 1
ATOM 7370 N N . GLN B 1 440 ? 58.506 40.090 -2.607 1.000 83.533 420 GLN B N 1
ATOM 7371 C CA . GLN B 1 440 ? 57.311 40.233 -1.780 1.000 75.392 420 GLN B CA 1
ATOM 7372 C C . GLN B 1 440 ? 57.619 40.856 -0.421 1.000 84.645 420 GLN B C 1
ATOM 7373 O O . GLN B 1 440 ? 56.701 41.177 0.360 1.000 84.499 420 GLN B O 1
ATOM 7379 N N . TYR B 1 441 ? 58.931 40.975 -0.183 1.000 83.590 421 TYR B N 1
ATOM 7380 C CA . TYR B 1 441 ? 59.527 41.458 1.050 1.000 77.281 421 TYR B CA 1
ATOM 7381 C C . TYR B 1 441 ? 59.801 42.955 0.937 1.000 74.974 421 TYR B C 1
ATOM 7382 O O . TYR B 1 441 ? 60.035 43.579 1.976 1.000 75.541 421 TYR B O 1
ATOM 7391 N N . ARG B 1 442 ? 59.724 43.517 -0.292 1.000 66.784 422 ARG B N 1
ATOM 7392 C CA . ARG B 1 442 ? 59.607 44.963 -0.451 1.000 70.846 422 ARG B CA 1
ATOM 7393 C C . ARG B 1 442 ? 58.525 45.481 0.504 1.000 81.818 422 ARG B C 1
ATOM 7394 O O . ARG B 1 442 ? 57.486 44.839 0.722 1.000 80.526 422 ARG B O 1
ATOM 7402 N N . GLU B 1 443 ? 58.802 46.644 1.107 1.000 94.336 423 GLU B N 1
ATOM 7403 C CA . GLU B 1 443 ? 57.929 47.245 2.099 1.000 93.500 423 GLU B CA 1
ATOM 7404 C C . GLU B 1 443 ? 56.578 47.604 1.439 1.000 95.487 423 GLU B C 1
ATOM 7405 O O . GLU B 1 443 ? 55.512 47.466 2.047 1.000 93.301 423 GLU B O 1
ATOM 7411 N N . ASP B 1 444 ? 56.622 48.049 0.172 1.000 78.868 424 ASP B N 1
ATOM 7412 C CA . ASP B 1 444 ? 55.462 48.610 -0.504 1.000 81.572 424 ASP B CA 1
ATOM 7413 C C . ASP B 1 444 ? 54.481 47.477 -0.838 1.000 82.219 424 ASP B C 1
ATOM 7414 O O . ASP B 1 444 ? 53.273 47.705 -0.777 1.000 73.194 424 ASP B O 1
ATOM 7419 N N . LEU B 1 445 ? 54.998 46.246 -1.056 1.000 82.859 425 LEU B N 1
ATOM 7420 C CA . LEU B 1 445 ? 54.234 45.064 -1.464 1.000 75.845 425 LEU B CA 1
ATOM 7421 C C . LEU B 1 445 ? 53.866 44.177 -0.264 1.000 77.200 425 LEU B C 1
ATOM 7422 O O . LEU B 1 445 ? 53.267 43.106 -0.393 1.000 92.959 425 LEU B O 1
ATOM 7427 N N . MET B 1 446 ? 54.356 44.538 0.911 1.000 73.271 426 MET B N 1
ATOM 7428 C CA . MET B 1 446 ? 53.875 43.918 2.132 1.000 88.339 426 MET B CA 1
ATOM 7429 C C . MET B 1 446 ? 52.665 44.740 2.570 1.000 80.298 426 MET B C 1
ATOM 7430 O O . MET B 1 446 ? 51.705 44.233 3.107 1.000 72.475 426 MET B O 1
ATOM 7435 N N . GLU B 1 447 ? 52.760 46.045 2.354 1.000 78.131 427 GLU B N 1
ATOM 7436 C CA . GLU B 1 447 ? 51.733 46.991 2.723 1.000 71.614 427 GLU B CA 1
ATOM 7437 C C . GLU B 1 447 ? 50.546 46.859 1.761 1.000 65.247 427 GLU B C 1
ATOM 7438 O O . GLU B 1 447 ? 49.398 46.957 2.183 1.000 65.224 427 GLU B O 1
ATOM 7444 N N . ARG B 1 448 ? 50.824 46.660 0.463 1.000 62.547 428 ARG B N 1
ATOM 7445 C CA . ARG B 1 448 ? 49.800 46.353 -0.541 1.000 67.559 428 ARG B CA 1
ATOM 7446 C C . ARG B 1 448 ? 48.957 45.151 -0.076 1.000 64.618 428 ARG B C 1
ATOM 7447 O O . ARG B 1 448 ? 47.719 45.251 -0.030 1.000 71.987 428 ARG B O 1
ATOM 7455 N N . GLU B 1 449 ? 49.615 44.075 0.383 1.000 63.955 429 GLU B N 1
ATOM 7456 C CA . GLU B 1 449 ? 48.905 42.876 0.837 1.000 65.911 429 GLU B CA 1
ATOM 7457 C C . GLU B 1 449 ? 48.181 43.073 2.172 1.000 65.755 429 GLU B C 1
ATOM 7458 O O . GLU B 1 449 ? 47.149 42.431 2.424 1.000 77.287 429 GLU B O 1
ATOM 7464 N N . LEU B 1 450 ? 48.778 43.863 3.073 1.000 60.493 430 LEU B N 1
ATOM 7465 C CA . LEU B 1 450 ? 48.164 44.145 4.348 1.000 62.083 430 LEU B CA 1
ATOM 7466 C C . LEU B 1 450 ? 46.865 44.877 4.084 1.000 61.764 430 LEU B C 1
ATOM 7467 O O . LEU B 1 450 ? 45.832 44.566 4.689 1.000 64.043 430 LEU B O 1
ATOM 7472 N N . ASN B 1 451 ? 46.942 45.823 3.149 1.000 60.314 431 ASN B N 1
ATOM 7473 C CA . ASN B 1 451 ? 45.809 46.679 2.882 1.000 67.219 431 ASN B CA 1
ATOM 7474 C C . ASN B 1 451 ? 44.750 45.951 2.061 1.000 66.488 431 ASN B C 1
ATOM 7475 O O . ASN B 1 451 ? 43.573 46.275 2.264 1.000 59.989 431 ASN B O 1
ATOM 7480 N N . LYS B 1 452 ? 45.160 44.999 1.175 1.000 66.376 432 LYS B N 1
ATOM 7481 C CA . LYS B 1 452 ? 44.196 44.151 0.478 1.000 66.557 432 LYS B CA 1
ATOM 7482 C C . LYS B 1 452 ? 43.408 43.326 1.504 1.000 61.779 432 LYS B C 1
ATOM 7483 O O . LYS B 1 452 ? 42.176 43.324 1.499 1.000 63.904 432 LYS B O 1
ATOM 7489 N N . ALA B 1 453 ? 44.095 42.638 2.416 1.000 58.892 433 ALA B N 1
ATOM 7490 C CA . ALA B 1 453 ? 43.385 41.804 3.384 1.000 58.901 433 ALA B CA 1
ATOM 7491 C C . ALA B 1 453 ? 42.529 42.690 4.291 1.000 63.249 433 ALA B C 1
ATOM 7492 O O . ALA B 1 453 ? 41.451 42.301 4.745 1.000 61.848 433 ALA B O 1
ATOM 7494 N N . TYR B 1 454 ? 43.036 43.897 4.576 1.000 61.081 434 TYR B N 1
ATOM 7495 C CA . TYR B 1 454 ? 42.335 44.807 5.467 1.000 62.707 434 TYR B CA 1
ATOM 7496 C C . TYR B 1 454 ? 40.939 45.109 4.896 1.000 65.721 434 TYR B C 1
ATOM 7497 O O . TYR B 1 454 ? 39.945 44.962 5.614 1.000 58.184 434 TYR B O 1
ATOM 7506 N N . ILE B 1 455 ? 40.883 45.548 3.619 1.000 57.529 435 ILE B N 1
ATOM 7507 C CA . ILE B 1 455 ? 39.624 45.931 2.998 1.000 59.867 435 ILE B CA 1
ATOM 7508 C C . ILE B 1 455 ? 38.715 44.703 2.840 1.000 59.484 435 ILE B C 1
ATOM 7509 O O . ILE B 1 455 ? 37.487 44.837 2.954 1.000 53.983 435 ILE B O 1
ATOM 7514 N N . GLY B 1 456 ? 39.301 43.503 2.674 1.000 50.221 436 GLY B N 1
ATOM 7515 C CA . GLY B 1 456 ? 38.510 42.276 2.680 1.000 51.545 436 GLY B CA 1
ATOM 7516 C C . GLY B 1 456 ? 37.875 41.965 4.034 1.000 49.327 436 GLY B C 1
ATOM 7517 O O . GLY B 1 456 ? 36.697 41.590 4.123 1.000 59.160 436 GLY B O 1
ATOM 7518 N N . PHE B 1 457 ? 38.676 42.167 5.085 1.000 52.911 437 PHE B N 1
ATOM 7519 C CA . PHE B 1 457 ? 38.297 41.744 6.421 1.000 57.962 437 PHE B CA 1
ATOM 7520 C C . PHE B 1 457 ? 37.598 42.838 7.250 1.000 56.714 437 PHE B C 1
ATOM 7521 O O . PHE B 1 457 ? 37.199 42.526 8.370 1.000 62.850 437 PHE B O 1
ATOM 7529 N N . VAL B 1 458 ? 37.414 44.081 6.747 1.000 57.259 438 VAL B N 1
ATOM 7530 C CA . VAL B 1 458 ? 36.655 45.090 7.480 1.000 54.342 438 VAL B CA 1
ATOM 7531 C C . VAL B 1 458 ? 35.256 44.560 7.779 1.000 57.301 438 VAL B C 1
ATOM 7532 O O . VAL B 1 458 ? 34.691 43.707 7.042 1.000 68.564 438 VAL B O 1
ATOM 7536 N N . HIS B 1 459 ? 34.707 45.133 8.863 1.000 53.755 439 HIS B N 1
ATOM 7537 C CA . HIS B 1 459 ? 33.392 44.763 9.334 1.000 62.205 439 HIS B CA 1
ATOM 7538 C C . HIS B 1 459 ? 32.404 45.902 9.061 1.000 68.456 439 HIS B C 1
ATOM 7539 O O . HIS B 1 459 ? 31.392 45.679 8.358 1.000 81.496 439 HIS B O 1
ATOM 7546 N N . TRP B 1 460 ? 32.734 47.107 9.562 1.000 57.930 440 TRP B N 1
ATOM 7547 C CA . TRP B 1 460 ? 31.934 48.311 9.331 1.000 62.972 440 TRP B CA 1
ATOM 7548 C C . TRP B 1 460 ? 30.500 48.129 9.810 1.000 59.631 440 TRP B C 1
ATOM 7549 O O . TRP B 1 460 ? 29.595 48.553 9.136 1.000 54.201 440 TRP B O 1
ATOM 7560 N N . MET B 1 461 ? 30.290 47.441 10.934 1.000 68.451 441 MET B N 1
ATOM 7561 C CA . MET B 1 461 ? 28.986 47.315 11.558 1.000 64.024 441 MET B CA 1
ATOM 7562 C C . MET B 1 461 ? 29.189 47.557 13.043 1.000 59.075 441 MET B C 1
ATOM 7563 O O . MET B 1 461 ? 30.283 47.418 13.528 1.000 58.875 441 MET B O 1
ATOM 7568 N N . VAL B 1 462 ? 28.141 47.928 13.760 1.000 63.871 442 VAL B N 1
ATOM 7569 C CA . VAL B 1 462 ? 28.291 48.185 15.178 1.000 57.617 442 VAL B CA 1
ATOM 7570 C C . VAL B 1 462 ? 28.370 46.875 15.980 1.000 56.831 442 VAL B C 1
ATOM 7571 O O . VAL B 1 462 ? 28.959 46.886 17.059 1.000 60.165 442 VAL B O 1
ATOM 7575 N N . THR B 1 463 ? 27.746 45.773 15.503 1.000 59.223 443 THR B N 1
ATOM 7576 C CA . THR B 1 463 ? 27.759 44.489 16.187 1.000 55.697 443 THR B CA 1
ATOM 7577 C C . THR B 1 463 ? 29.143 43.907 16.015 1.000 64.603 443 THR B C 1
ATOM 7578 O O . THR B 1 463 ? 29.822 44.287 15.074 1.000 65.831 443 THR B O 1
ATOM 7582 N N . PRO B 1 464 ? 29.595 42.983 16.892 1.000 71.416 444 PRO B N 1
ATOM 7583 C CA . PRO B 1 464 ? 30.945 42.450 16.798 1.000 68.387 444 PRO B CA 1
ATOM 7584 C C . PRO B 1 464 ? 31.074 41.490 15.612 1.000 75.112 444 PRO B C 1
ATOM 7585 O O . PRO B 1 464 ? 30.137 40.757 15.211 1.000 67.706 444 PRO B O 1
ATOM 7589 N N . PRO B 1 465 ? 32.286 41.517 15.021 1.000 73.769 445 PRO B N 1
ATOM 7590 C CA . PRO B 1 465 ? 32.610 40.656 13.886 1.000 71.882 445 PRO B CA 1
ATOM 7591 C C . PRO B 1 465 ? 32.953 39.216 14.242 1.000 68.725 445 PRO B C 1
ATOM 7592 O O . PRO B 1 465 ? 33.749 38.959 15.159 1.000 83.259 445 PRO B O 1
ATOM 7596 N N . PRO B 1 466 ? 32.442 38.249 13.449 1.000 70.418 446 PRO B N 1
ATOM 7597 C CA . PRO B 1 466 ? 32.885 36.859 13.560 1.000 68.874 446 PRO B CA 1
ATOM 7598 C C . PRO B 1 466 ? 34.317 36.780 13.053 1.000 62.058 446 PRO B C 1
ATOM 7599 O O . PRO B 1 466 ? 34.832 37.742 12.477 1.000 59.301 446 PRO B O 1
ATOM 7603 N N . GLY B 1 467 ? 34.946 35.636 13.332 1.000 57.563 447 GLY B N 1
ATOM 7604 C CA . GLY B 1 467 ? 36.299 35.411 12.893 1.000 56.858 447 GLY B CA 1
ATOM 7605 C C . GLY B 1 467 ? 36.380 35.259 11.381 1.000 54.712 447 GLY B C 1
ATOM 7606 O O . GLY B 1 467 ? 35.372 35.125 10.722 1.000 52.874 447 GLY B O 1
ATOM 7607 N N . VAL B 1 468 ? 37.605 35.310 10.885 1.000 53.833 448 VAL B N 1
ATOM 7608 C CA . VAL B 1 468 ? 37.978 35.000 9.515 1.000 58.159 448 VAL B CA 1
ATOM 7609 C C . VAL B 1 468 ? 38.459 33.551 9.438 1.000 53.934 448 VAL B C 1
ATOM 7610 O O . VAL B 1 468 ? 39.158 33.105 10.311 1.000 64.960 448 VAL B O 1
ATOM 7614 N N . ALA B 1 469 ? 38.037 32.794 8.424 1.000 69.985 449 ALA B N 1
ATOM 7615 C CA . ALA B 1 469 ? 38.591 31.490 8.081 1.000 59.893 449 ALA B CA 1
ATOM 7616 C C . ALA B 1 469 ? 39.418 31.674 6.809 1.000 68.341 449 ALA B C 1
ATOM 7617 O O . ALA B 1 469 ? 38.874 32.101 5.778 1.000 64.403 449 ALA B O 1
ATOM 7619 N N . THR B 1 470 ? 40.736 31.380 6.890 1.000 59.196 450 THR B N 1
ATOM 7620 C CA . THR B 1 470 ? 41.639 31.586 5.762 1.000 57.105 450 THR B CA 1
ATOM 7621 C C . THR B 1 470 ? 42.695 30.491 5.779 1.000 55.861 450 THR B C 1
ATOM 7622 O O . THR B 1 470 ? 42.474 29.464 6.412 1.000 67.826 450 THR B O 1
ATOM 7626 N N . GLY B 1 471 ? 43.797 30.710 5.054 1.000 57.779 451 GLY B N 1
ATOM 7627 C CA . GLY B 1 471 ? 44.796 29.694 4.729 1.000 67.182 451 GLY B CA 1
ATOM 7628 C C . GLY B 1 471 ? 45.938 30.292 3.887 1.000 69.864 451 GLY B C 1
ATOM 7629 O O . GLY B 1 471 ? 46.164 31.512 3.975 1.000 66.364 451 GLY B O 1
ATOM 7630 N N . ASN B 1 472 ? 46.588 29.464 3.033 1.000 80.573 452 ASN B N 1
ATOM 7631 C CA . ASN B 1 472 ? 47.838 29.827 2.358 1.000 89.810 452 ASN B CA 1
ATOM 7632 C C . ASN B 1 472 ? 47.604 30.751 1.150 1.000 86.075 452 ASN B C 1
ATOM 7633 O O . ASN B 1 472 ? 47.893 30.369 0.010 1.000 90.805 452 ASN B O 1
ATOM 7638 N N . TRP B 1 473 ? 47.226 32.007 1.454 1.000 71.412 453 TRP B N 1
ATOM 7639 C CA . TRP B 1 473 ? 46.706 32.985 0.506 1.000 76.743 453 TRP B CA 1
ATOM 7640 C C . TRP B 1 473 ? 47.803 33.434 -0.476 1.000 73.814 453 TRP B C 1
ATOM 7641 O O . TRP B 1 473 ? 48.771 34.064 -0.083 1.000 87.602 453 TRP B O 1
ATOM 7652 N N . GLY B 1 474 ? 47.635 33.171 -1.779 1.000 79.720 454 GLY B N 1
ATOM 7653 C CA . GLY B 1 474 ? 48.503 33.699 -2.834 1.000 82.005 454 GLY B CA 1
ATOM 7654 C C . GLY B 1 474 ? 49.866 33.007 -2.941 1.000 85.975 454 GLY B C 1
ATOM 7655 O O . GLY B 1 474 ? 50.812 33.568 -3.528 1.000 75.694 454 GLY B O 1
ATOM 7656 N N . CYS B 1 475 ? 49.910 31.771 -2.400 1.000 91.343 455 CYS B N 1
ATOM 7657 C CA . CYS B 1 475 ? 51.131 31.007 -2.183 1.000 103.696 455 CYS B CA 1
ATOM 7658 C C . CYS B 1 475 ? 51.169 29.860 -3.210 1.000 100.134 455 CYS B C 1
ATOM 7659 O O . CYS B 1 475 ? 50.474 29.916 -4.240 1.000 91.052 455 CYS B O 1
ATOM 7662 N N . GLY B 1 476 ? 52.004 28.839 -2.957 1.000 89.478 456 GLY B N 1
ATOM 7663 C CA . GLY B 1 476 ? 52.298 27.858 -3.992 1.000 101.716 456 GLY B CA 1
ATOM 7664 C C . GLY B 1 476 ? 52.870 28.551 -5.230 1.000 100.731 456 GLY B C 1
ATOM 7665 O O . GLY B 1 476 ? 53.718 29.433 -5.062 1.000 97.433 456 GLY B O 1
ATOM 7666 N N . ALA B 1 477 ? 52.325 28.224 -6.424 1.000 92.682 457 ALA B N 1
ATOM 7667 C CA . ALA B 1 477 ? 52.920 28.558 -7.726 1.000 90.081 457 ALA B CA 1
ATOM 7668 C C . ALA B 1 477 ? 52.938 30.078 -7.999 1.000 97.672 457 ALA B C 1
ATOM 7669 O O . ALA B 1 477 ? 53.648 30.589 -8.877 1.000 87.930 457 ALA B O 1
ATOM 7671 N N . PHE B 1 478 ? 52.148 30.842 -7.232 1.000 111.170 458 PHE B N 1
ATOM 7672 C CA . PHE B 1 478 ? 51.986 32.270 -7.471 1.000 118.852 458 PHE B CA 1
ATOM 7673 C C . PHE B 1 478 ? 53.076 33.049 -6.722 1.000 99.180 458 PHE B C 1
ATOM 7674 O O . PHE B 1 478 ? 53.167 34.263 -6.882 1.000 94.734 458 PHE B O 1
ATOM 7682 N N . GLY B 1 479 ? 53.900 32.355 -5.916 1.000 97.958 459 GLY B N 1
ATOM 7683 C CA . GLY B 1 479 ? 55.144 32.913 -5.379 1.000 114.885 459 GLY B CA 1
ATOM 7684 C C . GLY B 1 479 ? 55.054 33.497 -3.953 1.000 103.494 459 GLY B C 1
ATOM 7685 O O . GLY B 1 479 ? 56.074 33.871 -3.386 1.000 93.698 459 GLY B O 1
ATOM 7686 N N . GLY B 1 480 ? 53.843 33.621 -3.383 1.000 80.145 460 GLY B N 1
ATOM 7687 C CA . GLY B 1 480 ? 53.692 34.075 -2.020 1.000 76.914 460 GLY B CA 1
ATOM 7688 C C . GLY B 1 480 ? 54.309 33.101 -1.010 1.000 76.403 460 GLY B C 1
ATOM 7689 O O . GLY B 1 480 ? 54.279 31.888 -1.202 1.000 71.533 460 GLY B O 1
ATOM 7690 N N . ASP B 1 481 ? 54.893 33.676 0.051 1.000 71.506 461 ASP B N 1
ATOM 7691 C CA . ASP B 1 481 ? 55.446 32.939 1.164 1.000 77.225 461 ASP B CA 1
ATOM 7692 C C . ASP B 1 481 ? 54.359 32.726 2.222 1.000 78.300 461 ASP B C 1
ATOM 7693 O O . ASP B 1 481 ? 53.931 33.696 2.847 1.000 78.482 461 ASP B O 1
ATOM 7698 N N . SER B 1 482 ? 53.968 31.452 2.441 1.000 76.167 462 SER B N 1
ATOM 7699 C CA . SER B 1 482 ? 53.029 31.005 3.479 1.000 78.488 462 SER B CA 1
ATOM 7700 C C . SER B 1 482 ? 53.255 31.732 4.816 1.000 77.850 462 SER B C 1
ATOM 7701 O O . SER B 1 482 ? 52.315 32.160 5.486 1.000 71.862 462 SER B O 1
ATOM 7704 N N . TYR B 1 483 ? 54.535 31.848 5.191 1.000 79.769 463 TYR B N 1
ATOM 7705 C CA . TYR B 1 483 ? 54.992 32.288 6.502 1.000 90.070 463 TYR B CA 1
ATOM 7706 C C . TYR B 1 483 ? 54.712 33.781 6.680 1.000 85.335 463 TYR B C 1
ATOM 7707 O O . TYR B 1 483 ? 54.249 34.219 7.745 1.000 77.780 463 TYR B O 1
ATOM 7716 N N . LEU B 1 484 ? 55.014 34.556 5.630 1.000 78.575 464 LEU B N 1
ATOM 7717 C CA . LEU B 1 484 ? 54.755 35.991 5.638 1.000 70.370 464 LEU B CA 1
ATOM 7718 C C . LEU B 1 484 ? 53.251 36.284 5.632 1.000 76.888 464 LEU B C 1
ATOM 7719 O O . LEU B 1 484 ? 52.795 37.117 6.426 1.000 82.632 464 LEU B O 1
ATOM 7724 N N . LYS B 1 485 ? 52.513 35.561 4.752 1.000 78.354 465 LYS B N 1
ATOM 7725 C CA . LYS B 1 485 ? 51.113 35.809 4.425 1.000 78.606 465 LYS B CA 1
ATOM 7726 C C . LYS B 1 485 ? 50.244 35.476 5.643 1.000 71.939 465 LYS B C 1
ATOM 7727 O O . LYS B 1 485 ? 49.288 36.198 5.916 1.000 66.618 465 LYS B O 1
ATOM 7733 N N . ALA B 1 486 ? 50.631 34.456 6.425 1.000 71.018 466 ALA B N 1
ATOM 7734 C CA . ALA B 1 486 ? 49.974 34.193 7.701 1.000 73.464 466 ALA B CA 1
ATOM 7735 C C . ALA B 1 486 ? 50.106 35.364 8.698 1.000 73.260 466 ALA B C 1
ATOM 7736 O O . ALA B 1 486 ? 49.210 35.590 9.514 1.000 74.753 466 ALA B O 1
ATOM 7738 N N . LEU B 1 487 ? 51.241 36.074 8.686 1.000 65.746 467 LEU B N 1
ATOM 7739 C CA . LEU B 1 487 ? 51.486 37.107 9.681 1.000 73.330 467 LEU B CA 1
ATOM 7740 C C . LEU B 1 487 ? 50.712 38.359 9.311 1.000 71.116 467 LEU B C 1
ATOM 7741 O O . LEU B 1 487 ? 50.144 39.038 10.188 1.000 64.004 467 LEU B O 1
ATOM 7746 N N . LEU B 1 488 ? 50.759 38.674 8.009 1.000 72.300 468 LEU B N 1
ATOM 7747 C CA . LEU B 1 488 ? 50.063 39.839 7.493 1.000 68.942 468 LEU B CA 1
ATOM 7748 C C . LEU B 1 488 ? 48.580 39.701 7.840 1.000 66.260 468 LEU B C 1
ATOM 7749 O O . LEU B 1 488 ? 47.949 40.680 8.248 1.000 58.977 468 LEU B O 1
ATOM 7754 N N . GLN B 1 489 ? 48.053 38.466 7.767 1.000 67.190 469 GLN B N 1
ATOM 7755 C CA . GLN B 1 489 ? 46.627 38.216 8.002 1.000 69.051 469 GLN B CA 1
ATOM 7756 C C . GLN B 1 489 ? 46.338 38.367 9.505 1.000 57.467 469 GLN B C 1
ATOM 7757 O O . GLN B 1 489 ? 45.347 38.967 9.884 1.000 66.483 469 GLN B O 1
ATOM 7763 N N . LEU B 1 490 ? 47.237 37.903 10.366 1.000 61.724 470 LEU B N 1
ATOM 7764 C CA . LEU B 1 490 ? 47.190 38.147 11.810 1.000 60.473 470 LEU B CA 1
ATOM 7765 C C . LEU B 1 490 ? 47.222 39.639 12.182 1.000 59.794 470 LEU B C 1
ATOM 7766 O O . LEU B 1 490 ? 46.440 40.112 13.024 1.000 48.496 470 LEU B O 1
ATOM 7771 N N . MET B 1 491 ? 48.129 40.409 11.557 1.000 60.532 471 MET B N 1
ATOM 7772 C CA . MET B 1 491 ? 48.221 41.849 11.805 1.000 60.293 471 MET B CA 1
ATOM 7773 C C . MET B 1 491 ? 46.893 42.545 11.519 1.000 67.342 471 MET B C 1
ATOM 7774 O O . MET B 1 491 ? 46.449 43.427 12.273 1.000 69.645 471 MET B O 1
ATOM 7779 N N . VAL B 1 492 ? 46.270 42.123 10.414 1.000 60.420 472 VAL B N 1
ATOM 7780 C CA . VAL B 1 492 ? 45.009 42.678 9.972 1.000 61.907 472 VAL B CA 1
ATOM 7781 C C . VAL B 1 492 ? 43.896 42.288 10.948 1.000 69.018 472 VAL B C 1
ATOM 7782 O O . VAL B 1 492 ? 43.035 43.116 11.294 1.000 64.185 472 VAL B O 1
ATOM 7786 N N . CYS B 1 493 ? 43.908 41.026 11.395 1.000 62.095 473 CYS B N 1
ATOM 7787 C CA . CYS B 1 493 ? 42.884 40.559 12.326 1.000 71.201 473 CYS B CA 1
ATOM 7788 C C . CYS B 1 493 ? 43.006 41.237 13.690 1.000 76.968 473 CYS B C 1
ATOM 7789 O O . CYS B 1 493 ? 41.979 41.509 14.348 1.000 62.873 473 CYS B O 1
ATOM 7792 N N . ALA B 1 494 ? 44.278 41.482 14.081 1.000 76.329 474 ALA B N 1
ATOM 7793 C CA . ALA B 1 494 ? 44.580 42.095 15.365 1.000 76.075 474 ALA B CA 1
ATOM 7794 C C . ALA B 1 494 ? 43.933 43.473 15.392 1.000 74.803 474 ALA B C 1
ATOM 7795 O O . ALA B 1 494 ? 43.135 43.792 16.298 1.000 54.859 474 ALA B O 1
ATOM 7797 N N . GLN B 1 495 ? 44.261 44.210 14.312 1.000 63.159 475 GLN B N 1
ATOM 7798 C CA . GLN B 1 495 ? 43.874 45.589 14.130 1.000 63.905 475 GLN B CA 1
ATOM 7799 C C . GLN B 1 495 ? 42.359 45.732 14.032 1.000 65.499 475 GLN B C 1
ATOM 7800 O O . GLN B 1 495 ? 41.825 46.759 14.420 1.000 68.843 475 GLN B O 1
ATOM 7806 N N . LEU B 1 496 ? 41.654 44.724 13.511 1.000 68.689 476 LEU B N 1
ATOM 7807 C CA . LEU B 1 496 ? 40.206 44.832 13.305 1.000 68.124 476 LEU B CA 1
ATOM 7808 C C . LEU B 1 496 ? 39.429 44.133 14.427 1.000 67.363 476 LEU B C 1
ATOM 7809 O O . LEU B 1 496 ? 38.194 44.211 14.462 1.000 58.376 476 LEU B O 1
ATOM 7814 N N . GLY B 1 497 ? 40.137 43.372 15.281 1.000 66.354 477 GLY B N 1
ATOM 7815 C CA . GLY B 1 497 ? 39.508 42.711 16.419 1.000 64.891 477 GLY B CA 1
ATOM 7816 C C . GLY B 1 497 ? 38.720 41.462 16.041 1.000 61.583 477 GLY B C 1
ATOM 7817 O O . GLY B 1 497 ? 37.653 41.229 16.594 1.000 62.350 477 GLY B O 1
ATOM 7818 N N . ARG B 1 498 ? 39.280 40.680 15.106 1.000 61.032 478 ARG B N 1
ATOM 7819 C CA . ARG B 1 498 ? 38.651 39.477 14.582 1.000 64.132 478 ARG B CA 1
ATOM 7820 C C . ARG B 1 498 ? 39.507 38.270 14.972 1.000 61.937 478 ARG B C 1
ATOM 7821 O O . ARG B 1 498 ? 40.743 38.264 14.810 1.000 57.751 478 ARG B O 1
ATOM 7829 N N . PRO B 1 499 ? 38.869 37.197 15.472 1.000 55.145 479 PRO B N 1
ATOM 7830 C CA . PRO B 1 499 ? 39.513 35.882 15.525 1.000 65.203 479 PRO B CA 1
ATOM 7831 C C . PRO B 1 499 ? 39.997 35.433 14.142 1.000 72.745 479 PRO B C 1
ATOM 7832 O O . PRO B 1 499 ? 39.526 35.928 13.124 1.000 78.090 479 PRO B O 1
ATOM 7836 N N . LEU B 1 500 ? 40.971 34.518 14.111 1.000 68.859 480 LEU B N 1
ATOM 7837 C CA . LEU B 1 500 ? 41.575 34.040 12.878 1.000 70.330 480 LEU B CA 1
ATOM 7838 C C . LEU B 1 500 ? 41.653 32.515 12.978 1.000 71.686 480 LEU B C 1
ATOM 7839 O O . LEU B 1 500 ? 42.381 32.034 13.821 1.000 63.625 480 LEU B O 1
ATOM 7844 N N . ALA B 1 501 ? 40.825 31.780 12.203 1.000 68.050 481 ALA B N 1
ATOM 7845 C CA . ALA B 1 501 ? 41.000 30.351 11.975 1.000 63.287 481 ALA B CA 1
ATOM 7846 C C . ALA B 1 501 ? 41.795 30.138 10.692 1.000 66.533 481 ALA B C 1
ATOM 7847 O O . ALA B 1 501 ? 41.344 30.538 9.641 1.000 67.132 481 ALA B O 1
ATOM 7849 N N . TYR B 1 502 ? 42.999 29.545 10.781 1.000 75.070 482 TYR B N 1
ATOM 7850 C CA . TYR B 1 502 ? 43.899 29.408 9.642 1.000 70.513 482 TYR B CA 1
ATOM 7851 C C . TYR B 1 502 ? 44.010 27.916 9.322 1.000 75.768 482 TYR B C 1
ATOM 7852 O O . TYR B 1 502 ? 44.195 27.138 10.246 1.000 75.133 482 TYR B O 1
ATOM 7861 N N . TYR B 1 503 ? 43.815 27.541 8.034 1.000 76.513 483 TYR B N 1
ATOM 7862 C CA . TYR B 1 503 ? 43.826 26.150 7.579 1.000 75.675 483 TYR B CA 1
ATOM 7863 C C . TYR B 1 503 ? 45.050 25.913 6.699 1.000 76.488 483 TYR B C 1
ATOM 7864 O O . TYR B 1 503 ? 45.252 26.584 5.682 1.000 70.437 483 TYR B O 1
ATOM 7873 N N . THR B 1 504 ? 45.882 24.955 7.143 1.000 95.232 484 THR B N 1
ATOM 7874 C CA . THR B 1 504 ? 47.173 24.677 6.535 1.000 89.358 484 THR B CA 1
ATOM 7875 C C . THR B 1 504 ? 47.064 23.473 5.588 1.000 96.626 484 THR B C 1
ATOM 7876 O O . THR B 1 504 ? 48.065 23.158 4.932 1.000 95.519 484 THR B O 1
ATOM 7880 N N . PHE B 1 505 ? 45.865 22.838 5.505 1.000 91.988 485 PHE B N 1
ATOM 7881 C CA . PHE B 1 505 ? 45.544 21.828 4.487 1.000 109.858 485 PHE B CA 1
ATOM 7882 C C . PHE B 1 505 ? 46.663 20.783 4.443 1.000 97.616 485 PHE B C 1
ATOM 7883 O O . PHE B 1 505 ? 47.426 20.733 3.488 1.000 94.638 485 PHE B O 1
ATOM 7891 N N . GLY B 1 506 ? 46.804 20.017 5.524 1.000 95.042 486 GLY B N 1
ATOM 7892 C CA . GLY B 1 506 ? 47.687 18.858 5.556 1.000 106.075 486 GLY B CA 1
ATOM 7893 C C . GLY B 1 506 ? 49.085 19.109 6.143 1.000 102.993 486 GLY B C 1
ATOM 7894 O O . GLY B 1 506 ? 49.802 18.142 6.352 1.000 91.122 486 GLY B O 1
ATOM 7895 N N . ASN B 1 507 ? 49.445 20.367 6.469 1.000 106.895 487 ASN B N 1
ATOM 7896 C CA . ASN B 1 507 ? 50.823 20.741 6.758 1.000 91.970 487 ASN B CA 1
ATOM 7897 C C . ASN B 1 507 ? 50.975 21.076 8.249 1.000 104.809 487 ASN B C 1
ATOM 7898 O O . ASN B 1 507 ? 50.858 22.232 8.684 1.000 96.396 487 ASN B O 1
ATOM 7903 N N . VAL B 1 508 ? 51.273 20.008 9.011 1.000 113.566 488 VAL B N 1
ATOM 7904 C CA . VAL B 1 508 ? 51.566 20.004 10.441 1.000 106.492 488 VAL B CA 1
ATOM 7905 C C . VAL B 1 508 ? 52.761 20.898 10.785 1.000 91.442 488 VAL B C 1
ATOM 7906 O O . VAL B 1 508 ? 52.741 21.619 11.792 1.000 80.993 488 VAL B O 1
ATOM 7910 N N . GLU B 1 509 ? 53.812 20.835 9.955 1.000 84.272 489 GLU B N 1
ATOM 7911 C CA . GLU B 1 509 ? 55.032 21.601 10.168 1.000 91.922 489 GLU B CA 1
ATOM 7912 C C . GLU B 1 509 ? 54.685 23.084 10.304 1.000 86.708 489 GLU B C 1
ATOM 7913 O O . GLU B 1 509 ? 55.019 23.716 11.307 1.000 84.440 489 GLU B O 1
ATOM 7919 N N . PHE B 1 510 ? 53.987 23.620 9.291 1.000 105.448 490 PHE B N 1
ATOM 7920 C CA . PHE B 1 510 ? 53.664 25.042 9.222 1.000 92.890 490 PHE B CA 1
ATOM 7921 C C . PHE B 1 510 ? 52.633 25.449 10.285 1.000 81.695 490 PHE B C 1
ATOM 7922 O O . PHE B 1 510 ? 52.711 26.575 10.802 1.000 68.319 490 PHE B O 1
ATOM 7930 N N . ARG B 1 511 ? 51.672 24.547 10.589 1.000 75.148 491 ARG B N 1
ATOM 7931 C CA . ARG B 1 511 ? 50.749 24.739 11.699 1.000 68.614 491 ARG B CA 1
ATOM 7932 C C . ARG B 1 511 ? 51.522 25.157 12.951 1.000 71.146 491 ARG B C 1
ATOM 7933 O O . ARG B 1 511 ? 51.150 26.127 13.621 1.000 60.504 491 ARG B O 1
ATOM 7941 N N . ASP B 1 512 ? 52.594 24.400 13.253 1.000 89.966 492 ASP B N 1
ATOM 7942 C CA . ASP B 1 512 ? 53.341 24.551 14.501 1.000 92.886 492 ASP B CA 1
ATOM 7943 C C . ASP B 1 512 ? 54.192 25.833 14.490 1.000 88.158 492 ASP B C 1
ATOM 7944 O O . ASP B 1 512 ? 54.207 26.559 15.499 1.000 66.183 492 ASP B O 1
ATOM 7949 N N . ASP B 1 513 ? 54.895 26.124 13.369 1.000 85.926 493 ASP B N 1
ATOM 7950 C CA . ASP B 1 513 ? 55.781 27.286 13.317 1.000 86.694 493 ASP B CA 1
ATOM 7951 C C . ASP B 1 513 ? 55.012 28.594 13.493 1.000 97.545 493 ASP B C 1
ATOM 7952 O O . ASP B 1 513 ? 55.555 29.540 14.107 1.000 78.954 493 ASP B O 1
ATOM 7957 N N . PHE B 1 514 ? 53.772 28.612 12.932 1.000 96.287 494 PHE B N 1
ATOM 7958 C CA . PHE B 1 514 ? 52.847 29.734 13.035 1.000 85.820 494 PHE B CA 1
ATOM 7959 C C . PHE B 1 514 ? 52.260 29.840 14.457 1.000 89.949 494 PHE B C 1
ATOM 7960 O O . PHE B 1 514 ? 52.255 30.959 15.015 1.000 69.043 494 PHE B O 1
ATOM 7968 N N . HIS B 1 515 ? 51.774 28.709 15.043 1.000 84.253 495 HIS B N 1
ATOM 7969 C CA . HIS B 1 515 ? 51.311 28.672 16.437 1.000 84.434 495 HIS B CA 1
ATOM 7970 C C . HIS B 1 515 ? 52.409 29.197 17.370 1.000 87.329 495 HIS B C 1
ATOM 7971 O O . HIS B 1 515 ? 52.138 30.013 18.250 1.000 81.245 495 HIS B O 1
ATOM 7978 N N . GLU B 1 516 ? 53.646 28.727 17.153 1.000 92.101 496 GLU B N 1
ATOM 7979 C CA . GLU B 1 516 ? 54.747 28.999 18.057 1.000 100.110 496 GLU B CA 1
ATOM 7980 C C . GLU B 1 516 ? 55.083 30.489 18.020 1.000 90.356 496 GLU B C 1
ATOM 7981 O O . GLU B 1 516 ? 55.351 31.090 19.061 1.000 80.922 496 GLU B O 1
ATOM 7987 N N . MET B 1 517 ? 55.025 31.088 16.828 1.000 77.912 497 MET B N 1
ATOM 7988 C CA . MET B 1 517 ? 55.274 32.514 16.708 1.000 82.102 497 MET B CA 1
ATOM 7989 C C . MET B 1 517 ? 54.167 33.351 17.401 1.000 84.305 497 MET B C 1
ATOM 7990 O O . MET B 1 517 ? 54.389 34.469 17.882 1.000 74.786 497 MET B O 1
ATOM 7995 N N . TRP B 1 518 ? 52.943 32.834 17.453 1.000 79.692 498 TRP B N 1
ATOM 7996 C CA . TRP B 1 518 ? 51.853 33.520 18.127 1.000 74.477 498 TRP B CA 1
ATOM 7997 C C . TRP B 1 518 ? 52.048 33.472 19.655 1.000 74.165 498 TRP B C 1
ATOM 7998 O O . TRP B 1 518 ? 51.705 34.417 20.382 1.000 66.594 498 TRP B O 1
ATOM 8009 N N . LEU B 1 519 ? 52.612 32.370 20.165 1.000 86.226 499 LEU B N 1
ATOM 8010 C CA . LEU B 1 519 ? 52.917 32.232 21.596 1.000 84.447 499 LEU B CA 1
ATOM 8011 C C . LEU B 1 519 ? 54.049 33.185 22.002 1.000 80.765 499 LEU B C 1
ATOM 8012 O O . LEU B 1 519 ? 53.972 33.846 23.035 1.000 77.363 499 LEU B O 1
ATOM 8017 N N . LEU B 1 520 ? 55.087 33.269 21.160 1.000 75.315 500 LEU B N 1
ATOM 8018 C CA . LEU B 1 520 ? 56.164 34.241 21.300 1.000 84.457 500 LEU B CA 1
ATOM 8019 C C . LEU B 1 520 ? 55.634 35.682 21.355 1.000 97.610 500 LEU B C 1
ATOM 8020 O O . LEU B 1 520 ? 56.204 36.502 22.077 1.000 128.292 500 LEU B O 1
ATOM 8025 N N . PHE B 1 521 ? 54.618 36.035 20.531 1.000 96.825 501 PHE B N 1
ATOM 8026 C CA . PHE B 1 521 ? 54.044 37.386 20.529 1.000 91.120 501 PHE B CA 1
ATOM 8027 C C . PHE B 1 521 ? 53.153 37.595 21.754 1.000 94.832 501 PHE B C 1
ATOM 8028 O O . PHE B 1 521 ? 52.960 38.732 22.180 1.000 87.947 501 PHE B O 1
ATOM 8036 N N . ARG B 1 522 ? 52.545 36.501 22.246 1.000 95.900 502 ARG B N 1
ATOM 8037 C CA . ARG B 1 522 ? 51.571 36.560 23.324 1.000 95.504 502 ARG B CA 1
ATOM 8038 C C . ARG B 1 522 ? 52.282 36.898 24.645 1.000 101.027 502 ARG B C 1
ATOM 8039 O O . ARG B 1 522 ? 51.837 37.817 25.350 1.000 101.270 502 ARG B O 1
ATOM 8047 N N . ASN B 1 523 ? 53.424 36.240 24.943 1.000 97.570 503 ASN B N 1
ATOM 8048 C CA . ASN B 1 523 ? 54.070 36.481 26.224 1.000 111.738 503 ASN B CA 1
ATOM 8049 C C . ASN B 1 523 ? 55.162 37.560 26.110 1.000 112.482 503 ASN B C 1
ATOM 8050 O O . ASN B 1 523 ? 55.565 38.081 27.162 1.000 100.168 503 ASN B O 1
ATOM 8055 N N . ASP B 1 524 ? 55.590 37.957 24.885 1.000 94.156 504 ASP B N 1
ATOM 8056 C CA . ASP B 1 524 ? 56.319 39.229 24.722 1.000 87.821 504 ASP B CA 1
ATOM 8057 C C . ASP B 1 524 ? 55.370 40.436 24.563 1.000 93.611 504 ASP B C 1
ATOM 8058 O O . ASP B 1 524 ? 55.853 41.550 24.356 1.000 78.613 504 ASP B O 1
ATOM 8063 N N . GLY B 1 525 ? 54.037 40.218 24.640 1.000 107.486 505 GLY B N 1
ATOM 8064 C CA . GLY B 1 525 ? 53.024 41.230 24.340 1.000 98.616 505 GLY B CA 1
ATOM 8065 C C . GLY B 1 525 ? 53.345 42.067 23.096 1.000 94.970 505 GLY B C 1
ATOM 8066 O O . GLY B 1 525 ? 53.097 43.268 23.085 1.000 74.207 505 GLY B O 1
ATOM 8067 N N . THR B 1 526 ? 53.883 41.421 22.040 1.000 100.592 506 THR B N 1
ATOM 8068 C CA . THR B 1 526 ? 54.211 42.075 20.774 1.000 92.705 506 THR B CA 1
ATOM 8069 C C . THR B 1 526 ? 52.962 42.641 20.084 1.000 92.256 506 THR B C 1
ATOM 8070 O O . THR B 1 526 ? 51.849 42.107 20.182 1.000 68.871 506 THR B O 1
ATOM 8074 N N . THR B 1 527 ? 53.220 43.733 19.361 1.000 88.549 507 THR B N 1
ATOM 8075 C CA . THR B 1 527 ? 52.209 44.649 18.868 1.000 83.404 507 THR B CA 1
ATOM 8076 C C . THR B 1 527 ? 52.349 44.692 17.338 1.000 78.576 507 THR B C 1
ATOM 8077 O O . THR B 1 527 ? 53.329 44.190 16.766 1.000 83.167 507 THR B O 1
ATOM 8081 N N . VAL B 1 528 ? 51.335 45.230 16.656 1.000 69.244 508 VAL B N 1
ATOM 8082 C CA . VAL B 1 528 ? 51.329 45.242 15.196 1.000 77.907 508 VAL B CA 1
ATOM 8083 C C . VAL B 1 528 ? 52.506 46.080 14.684 1.000 78.677 508 VAL B C 1
ATOM 8084 O O . VAL B 1 528 ? 53.270 45.597 13.830 1.000 78.816 508 VAL B O 1
ATOM 8088 N N . GLN B 1 529 ? 52.602 47.330 15.197 1.000 82.324 509 GLN B N 1
ATOM 8089 C CA . GLN B 1 529 ? 53.556 48.335 14.727 1.000 80.300 509 GLN B CA 1
ATOM 8090 C C . GLN B 1 529 ? 54.999 47.861 14.941 1.000 78.538 509 GLN B C 1
ATOM 8091 O O . GLN B 1 529 ? 55.899 48.329 14.223 1.000 61.128 509 GLN B O 1
ATOM 8097 N N . GLN B 1 530 ? 55.154 46.955 15.937 1.000 73.744 510 GLN B N 1
ATOM 8098 C CA . GLN B 1 530 ? 56.423 46.418 16.395 1.000 81.188 510 GLN B CA 1
ATOM 8099 C C . GLN B 1 530 ? 56.845 45.270 15.495 1.000 81.163 510 GLN B C 1
ATOM 8100 O O . GLN B 1 530 ? 58.038 45.118 15.212 1.000 83.977 510 GLN B O 1
ATOM 8106 N N . LEU B 1 531 ? 55.870 44.450 15.084 1.000 74.696 511 LEU B N 1
ATOM 8107 C CA . LEU B 1 531 ? 56.184 43.447 14.080 1.000 75.103 511 LEU B CA 1
ATOM 8108 C C . LEU B 1 531 ? 56.395 44.127 12.718 1.000 65.428 511 LEU B C 1
ATOM 8109 O O . LEU B 1 531 ? 57.206 43.702 11.916 1.000 62.105 511 LEU B O 1
ATOM 8114 N N . TRP B 1 532 ? 55.692 45.216 12.460 1.000 72.023 512 TRP B N 1
ATOM 8115 C CA . TRP B 1 532 ? 55.859 45.960 11.221 1.000 75.787 512 TRP B CA 1
ATOM 8116 C C . TRP B 1 532 ? 57.296 46.487 11.110 1.000 73.613 512 TRP B C 1
ATOM 8117 O O . TRP B 1 532 ? 57.920 46.365 10.044 1.000 62.222 512 TRP B O 1
ATOM 8128 N N . SER B 1 533 ? 57.794 47.050 12.232 1.000 81.667 513 SER B N 1
ATOM 8129 C CA . SER B 1 533 ? 59.157 47.560 12.364 1.000 78.057 513 SER B CA 1
ATOM 8130 C C . SER B 1 533 ? 60.170 46.459 12.022 1.000 80.671 513 SER B C 1
ATOM 8131 O O . SER B 1 533 ? 61.076 46.664 11.203 1.000 82.885 513 SER B O 1
ATOM 8134 N N . ILE B 1 534 ? 59.986 45.274 12.641 1.000 68.083 514 ILE B N 1
ATOM 8135 C CA . ILE B 1 534 ? 60.829 44.102 12.419 1.000 73.238 514 ILE B CA 1
ATOM 8136 C C . ILE B 1 534 ? 60.763 43.651 10.958 1.000 78.549 514 ILE B C 1
ATOM 8137 O O . ILE B 1 534 ? 61.766 43.197 10.409 1.000 86.215 514 ILE B O 1
ATOM 8142 N N . LEU B 1 535 ? 59.554 43.729 10.364 1.000 77.016 515 LEU B N 1
ATOM 8143 C CA . LEU B 1 535 ? 59.314 43.252 9.019 1.000 75.890 515 LEU B CA 1
ATOM 8144 C C . LEU B 1 535 ? 59.966 44.196 8.008 1.000 79.818 515 LEU B C 1
ATOM 8145 O O . LEU B 1 535 ? 60.495 43.724 7.000 1.000 75.249 515 LEU B O 1
ATOM 8150 N N . ARG B 1 536 ? 59.871 45.520 8.258 1.000 79.236 516 ARG B N 1
ATOM 8151 C CA . ARG B 1 536 ? 60.600 46.529 7.499 1.000 86.943 516 ARG B CA 1
ATOM 8152 C C . ARG B 1 536 ? 62.122 46.287 7.525 1.000 99.582 516 ARG B C 1
ATOM 8153 O O . ARG B 1 536 ? 62.797 46.596 6.533 1.000 85.974 516 ARG B O 1
ATOM 8161 N N . SER B 1 537 ? 62.670 45.781 8.659 1.000 101.029 517 SER B N 1
ATOM 8162 C CA . SER B 1 537 ? 64.093 45.462 8.778 1.000 96.610 517 SER B CA 1
ATOM 8163 C C . SER B 1 537 ? 64.464 44.371 7.783 1.000 88.405 517 SER B C 1
ATOM 8164 O O . SER B 1 537 ? 65.519 44.440 7.138 1.000 97.327 517 SER B O 1
ATOM 8167 N N . TYR B 1 538 ? 63.591 43.353 7.724 1.000 85.442 518 TYR B N 1
ATOM 8168 C CA . TYR B 1 538 ? 63.763 42.195 6.842 1.000 95.572 518 TYR B CA 1
ATOM 8169 C C . TYR B 1 538 ? 63.722 42.628 5.371 1.000 83.069 518 TYR B C 1
ATOM 8170 O O . TYR B 1 538 ? 64.422 42.068 4.554 1.000 89.652 518 TYR B O 1
ATOM 8179 N N . SER B 1 539 ? 62.921 43.649 5.048 1.000 103.517 519 SER B N 1
ATOM 8180 C CA . SER B 1 539 ? 62.909 44.297 3.740 1.000 101.311 519 SER B CA 1
ATOM 8181 C C . SER B 1 539 ? 64.314 44.775 3.337 1.000 97.678 519 SER B C 1
ATOM 8182 O O . SER B 1 539 ? 64.781 44.456 2.239 1.000 93.499 519 SER B O 1
ATOM 8185 N N . ARG B 1 540 ? 65.006 45.504 4.235 1.000 110.968 520 ARG B N 1
ATOM 8186 C CA . ARG B 1 540 ? 66.338 46.054 3.965 1.000 109.243 520 ARG B CA 1
ATOM 8187 C C . ARG B 1 540 ? 67.404 44.948 3.983 1.000 99.198 520 ARG B C 1
ATOM 8188 O O . ARG B 1 540 ? 68.353 45.063 3.201 1.000 98.520 520 ARG B O 1
ATOM 8196 N N . LEU B 1 541 ? 67.232 43.866 4.792 1.000 99.660 521 LEU B N 1
ATOM 8197 C CA . LEU B 1 541 ? 68.152 42.723 4.756 1.000 100.560 521 LEU B CA 1
ATOM 8198 C C . LEU B 1 541 ? 68.102 41.963 3.424 1.000 101.408 521 LEU B C 1
ATOM 8199 O O . LEU B 1 541 ? 69.149 41.509 2.964 1.000 106.089 521 LEU B O 1
ATOM 8204 N N . ILE B 1 542 ? 66.891 41.750 2.871 1.000 103.687 522 ILE B N 1
ATOM 8205 C CA . ILE B 1 542 ? 66.680 40.878 1.725 1.000 111.790 522 ILE B CA 1
ATOM 8206 C C . ILE B 1 542 ? 67.163 41.570 0.445 1.000 116.363 522 ILE B C 1
ATOM 8207 O O . ILE B 1 542 ? 67.506 40.887 -0.553 1.000 99.837 522 ILE B O 1
ATOM 8212 N N . LYS B 1 543 ? 67.226 42.916 0.503 1.000 109.590 523 LYS B N 1
ATOM 8213 C CA . LYS B 1 543 ? 67.739 43.695 -0.609 1.000 125.196 523 LYS B CA 1
ATOM 8214 C C . LYS B 1 543 ? 69.274 43.574 -0.760 1.000 147.384 523 LYS B C 1
ATOM 8215 O O . LYS B 1 543 ? 69.800 44.065 -1.759 1.000 150.029 523 LYS B O 1
ATOM 8221 N N . GLU B 1 544 ? 69.994 42.904 0.176 1.000 161.070 524 GLU B N 1
ATOM 8222 C CA . GLU B 1 544 ? 71.401 42.513 -0.011 1.000 150.211 524 GLU B CA 1
ATOM 8223 C C . GLU B 1 544 ? 71.501 41.129 -0.692 1.000 149.371 524 GLU B C 1
ATOM 8224 O O . GLU B 1 544 ? 72.154 40.982 -1.728 1.000 122.937 524 GLU B O 1
ATOM 8230 N N . LYS B 1 545 ? 70.865 40.118 -0.071 1.000 162.360 525 LYS B N 1
ATOM 8231 C CA . LYS B 1 545 ? 70.705 38.763 -0.590 1.000 156.081 525 LYS B CA 1
ATOM 8232 C C . LYS B 1 545 ? 69.593 38.723 -1.662 1.000 157.726 525 LYS B C 1
ATOM 8233 O O . LYS B 1 545 ? 69.684 39.431 -2.695 1.000 145.776 525 LYS B O 1
ATOM 8239 N N . ASN B 1 553 ? 61.257 31.272 3.674 1.000 112.981 533 ASN B N 1
ATOM 8240 C CA . ASN B 1 553 ? 60.088 30.769 4.451 1.000 126.418 533 ASN B CA 1
ATOM 8241 C C . ASN B 1 553 ? 60.478 30.603 5.916 1.000 139.375 533 ASN B C 1
ATOM 8242 O O . ASN B 1 553 ? 60.063 31.361 6.805 1.000 118.128 533 ASN B O 1
ATOM 8247 N N . LYS B 1 554 ? 61.281 29.551 6.113 1.000 144.771 534 LYS B N 1
ATOM 8248 C CA . LYS B 1 554 ? 61.847 29.150 7.385 1.000 135.455 534 LYS B CA 1
ATOM 8249 C C . LYS B 1 554 ? 62.688 30.301 7.958 1.000 117.291 534 LYS B C 1
ATOM 8250 O O . LYS B 1 554 ? 62.722 30.452 9.177 1.000 86.836 534 LYS B O 1
ATOM 8256 N N . ALA B 1 555 ? 63.317 31.105 7.057 1.000 110.678 535 ALA B N 1
ATOM 8257 C CA . ALA B 1 555 ? 64.266 32.172 7.376 1.000 96.794 535 ALA B CA 1
ATOM 8258 C C . ALA B 1 555 ? 63.571 33.460 7.856 1.000 100.050 535 ALA B C 1
ATOM 8259 O O . ALA B 1 555 ? 64.178 34.133 8.697 1.000 104.929 535 ALA B O 1
ATOM 8261 N N . SER B 1 556 ? 62.342 33.818 7.363 1.000 109.765 536 SER B N 1
ATOM 8262 C CA . SER B 1 556 ? 61.596 35.008 7.829 1.000 99.944 536 SER B CA 1
ATOM 8263 C C . SER B 1 556 ? 61.292 34.842 9.308 1.000 99.405 536 SER B C 1
ATOM 8264 O O . SER B 1 556 ? 61.338 35.825 10.050 1.000 84.379 536 SER B O 1
ATOM 8267 N N . LYS B 1 557 ? 61.009 33.589 9.705 1.000 98.814 537 LYS B N 1
ATOM 8268 C CA . LYS B 1 557 ? 60.517 33.269 11.033 1.000 96.388 537 LYS B CA 1
ATOM 8269 C C . LYS B 1 557 ? 61.713 33.193 11.994 1.000 100.918 537 LYS B C 1
ATOM 8270 O O . LYS B 1 557 ? 61.572 33.591 13.153 1.000 86.809 537 LYS B O 1
ATOM 8276 N N . LYS B 1 558 ? 62.910 32.800 11.492 1.000 113.554 538 LYS B N 1
ATOM 8277 C CA . LYS B 1 558 ? 64.150 32.798 12.288 1.000 108.355 538 LYS B CA 1
ATOM 8278 C C . LYS B 1 558 ? 64.598 34.227 12.686 1.000 108.460 538 LYS B C 1
ATOM 8279 O O . LYS B 1 558 ? 65.010 34.436 13.820 1.000 91.793 538 LYS B O 1
ATOM 8285 N N . LYS B 1 559 ? 64.486 35.237 11.787 1.000 102.200 539 LYS B N 1
ATOM 8286 C CA . LYS B 1 559 ? 64.961 36.611 12.043 1.000 93.539 539 LYS B CA 1
ATOM 8287 C C . LYS B 1 559 ? 64.053 37.394 13.026 1.000 111.471 539 LYS B C 1
ATOM 8288 O O . LYS B 1 559 ? 64.535 38.352 13.656 1.000 114.579 539 LYS B O 1
ATOM 8294 N N . LEU B 1 560 ? 62.718 37.034 13.139 1.000 108.941 540 LEU B N 1
ATOM 8295 C CA . LEU B 1 560 ? 61.828 37.698 14.095 1.000 116.181 540 LEU B CA 1
ATOM 8296 C C . LEU B 1 560 ? 62.198 37.192 15.489 1.000 117.088 540 LEU B C 1
ATOM 8297 O O . LEU B 1 560 ? 62.330 38.024 16.415 1.000 127.106 540 LEU B O 1
ATOM 8302 N N . TYR B 1 561 ? 62.300 35.822 15.623 1.000 107.241 541 TYR B N 1
ATOM 8303 C CA . TYR B 1 561 ? 62.940 35.199 16.782 1.000 113.529 541 TYR B CA 1
ATOM 8304 C C . TYR B 1 561 ? 64.074 36.087 17.291 1.000 110.904 541 TYR B C 1
ATOM 8305 O O . TYR B 1 561 ? 64.042 36.476 18.460 1.000 81.150 541 TYR B O 1
ATOM 8314 N N . ASP B 1 562 ? 65.028 36.372 16.357 1.000 112.171 542 ASP B N 1
ATOM 8315 C CA . ASP B 1 562 ? 66.297 37.062 16.595 1.000 116.639 542 ASP B CA 1
ATOM 8316 C C . ASP B 1 562 ? 66.005 38.501 17.034 1.000 122.968 542 ASP B C 1
ATOM 8317 O O . ASP B 1 562 ? 66.434 38.863 18.165 1.000 133.128 542 ASP B O 1
ATOM 8322 N N . PHE B 1 563 ? 65.251 39.280 16.139 1.000 124.406 543 PHE B N 1
ATOM 8323 C CA . PHE B 1 563 ? 64.996 40.710 16.390 1.000 128.583 543 PHE B CA 1
ATOM 8324 C C . PHE B 1 563 ? 63.997 40.846 17.583 1.000 126.291 543 PHE B C 1
ATOM 8325 O O . PHE B 1 563 ? 63.870 41.945 18.141 1.000 105.338 543 PHE B O 1
ATOM 8333 N N . ILE B 1 564 ? 63.421 39.683 18.145 1.000 116.758 544 ILE B N 1
ATOM 8334 C CA . ILE B 1 564 ? 62.433 39.641 19.260 1.000 121.453 544 ILE B CA 1
ATOM 8335 C C . ILE B 1 564 ? 62.997 39.264 20.652 1.000 128.944 544 ILE B C 1
ATOM 8336 O O . ILE B 1 564 ? 62.386 39.615 21.675 1.000 124.230 544 ILE B O 1
ATOM 8341 N N . LYS B 1 565 ? 64.084 38.436 20.719 1.000 147.892 545 LYS B N 1
ATOM 8342 C CA . LYS B 1 565 ? 64.858 38.161 21.943 1.000 139.996 545 LYS B CA 1
ATOM 8343 C C . LYS B 1 565 ? 65.894 39.291 22.210 1.000 124.921 545 LYS B C 1
ATOM 8344 O O . LYS B 1 565 ? 66.365 39.457 23.336 1.000 118.230 545 LYS B O 1
ATOM 8350 N N . GLU B 1 566 ? 66.216 40.111 21.166 1.000 110.457 546 GLU B N 1
ATOM 8351 C CA . GLU B 1 566 ? 66.947 41.378 21.304 1.000 101.509 546 GLU B CA 1
ATOM 8352 C C . GLU B 1 566 ? 66.058 42.406 22.031 1.000 102.582 546 GLU B C 1
ATOM 8353 O O . GLU B 1 566 ? 66.558 43.387 22.537 1.000 95.369 546 GLU B O 1
ATOM 8359 N N . GLU B 1 567 ? 64.719 42.226 22.009 1.000 137.508 547 GLU B N 1
ATOM 8360 C CA . GLU B 1 567 ? 63.768 43.083 22.723 1.000 141.666 547 GLU B CA 1
ATOM 8361 C C . GLU B 1 567 ? 63.658 42.630 24.167 1.000 129.861 547 GLU B C 1
ATOM 8362 O O . GLU B 1 567 ? 63.479 43.468 25.030 1.000 116.627 547 GLU B O 1
ATOM 8368 N N . LEU B 1 568 ? 63.791 41.309 24.392 1.000 143.638 548 LEU B N 1
ATOM 8369 C CA . LEU B 1 568 ? 63.779 40.693 25.714 1.000 147.907 548 LEU B CA 1
ATOM 8370 C C . LEU B 1 568 ? 64.892 41.314 26.604 1.000 153.185 548 LEU B C 1
ATOM 8371 O O . LEU B 1 568 ? 65.140 40.796 27.697 1.000 172.846 548 LEU B O 1
ATOM 8376 N N . LYS B 1 569 ? 65.547 42.447 26.207 1.000 159.312 549 LYS B N 1
ATOM 8377 C CA . LYS B 1 569 ? 66.004 43.492 27.157 1.000 155.051 549 LYS B CA 1
ATOM 8378 C C . LYS B 1 569 ? 65.462 44.879 26.739 1.000 133.344 549 LYS B C 1
ATOM 8379 O O . LYS B 1 569 ? 66.278 45.812 26.490 1.000 118.968 549 LYS B O 1
ATOM 8385 N N . ASP C 1 46 ? -13.845 -17.135 -55.608 1.000 104.340 26 ASP C N 1
ATOM 8386 C CA . ASP C 1 46 ? -13.704 -15.882 -56.409 1.000 114.872 26 ASP C CA 1
ATOM 8387 C C . ASP C 1 46 ? -14.623 -14.756 -55.896 1.000 123.698 26 ASP C C 1
ATOM 8388 O O . ASP C 1 46 ? -14.951 -13.835 -56.639 1.000 118.498 26 ASP C O 1
ATOM 8393 N N . ASP C 1 47 ? -14.988 -14.785 -54.600 1.000 135.465 27 ASP C N 1
ATOM 8394 C CA . ASP C 1 47 ? -15.985 -13.908 -53.985 1.000 121.834 27 ASP C CA 1
ATOM 8395 C C . ASP C 1 47 ? -15.326 -12.785 -53.178 1.000 119.809 27 ASP C C 1
ATOM 8396 O O . ASP C 1 47 ? -14.113 -12.825 -52.937 1.000 107.493 27 ASP C O 1
ATOM 8401 N N . SER C 1 48 ? -16.180 -11.861 -52.670 1.000 116.486 28 SER C N 1
ATOM 8402 C CA . SER C 1 48 ? -15.798 -10.727 -51.817 1.000 105.671 28 SER C CA 1
ATOM 8403 C C . SER C 1 48 ? -15.353 -11.159 -50.416 1.000 92.485 28 SER C C 1
ATOM 8404 O O . SER C 1 48 ? -14.546 -10.455 -49.805 1.000 88.957 28 SER C O 1
ATOM 8407 N N . TRP C 1 49 ? -15.869 -12.304 -49.928 1.000 89.314 29 TRP C N 1
ATOM 8408 C CA . TRP C 1 49 ? -15.674 -12.759 -48.550 1.000 103.266 29 TRP C CA 1
ATOM 8409 C C . TRP C 1 49 ? -14.761 -13.981 -48.412 1.000 102.902 29 TRP C C 1
ATOM 8410 O O . TRP C 1 49 ? -14.577 -14.721 -49.364 1.000 116.069 29 TRP C O 1
ATOM 8421 N N . ARG C 1 50 ? -14.240 -14.189 -47.189 1.000 105.762 30 ARG C N 1
ATOM 8422 C CA . ARG C 1 50 ? -13.412 -15.327 -46.805 1.000 96.947 30 ARG C CA 1
ATOM 8423 C C . ARG C 1 50 ? -13.884 -15.835 -45.440 1.000 92.217 30 ARG C C 1
ATOM 8424 O O . ARG C 1 50 ? -14.548 -15.114 -44.690 1.000 98.501 30 ARG C O 1
ATOM 8432 N N . GLY C 1 51 ? -13.513 -17.083 -45.124 1.000 87.794 31 GLY C N 1
ATOM 8433 C CA . GLY C 1 51 ? -13.917 -17.781 -43.908 1.000 84.698 31 GLY C CA 1
ATOM 8434 C C . GLY C 1 51 ? -15.239 -18.508 -44.127 1.000 83.329 31 GLY C C 1
ATOM 8435 O O . GLY C 1 51 ? -15.597 -18.756 -45.253 1.000 98.864 31 GLY C O 1
ATOM 8436 N N . VAL C 1 52 ? -15.973 -18.822 -43.057 1.000 97.176 32 VAL C N 1
ATOM 8437 C CA . VAL C 1 52 ? -17.343 -19.340 -43.099 1.000 92.841 32 VAL C CA 1
ATOM 8438 C C . VAL C 1 52 ? -18.272 -18.407 -43.899 1.000 91.448 32 VAL C C 1
ATOM 8439 O O . VAL C 1 52 ? -18.003 -17.200 -44.010 1.000 99.230 32 VAL C O 1
ATOM 8443 N N . SER C 1 53 ? -19.372 -18.967 -44.461 1.000 84.251 33 SER C N 1
ATOM 8444 C CA . SER C 1 53 ? -20.335 -18.207 -45.272 1.000 90.602 33 SER C CA 1
ATOM 8445 C C . SER C 1 53 ? -21.369 -17.467 -44.404 1.000 89.355 33 SER C C 1
ATOM 8446 O O . SER C 1 53 ? -21.512 -17.757 -43.223 1.000 80.189 33 SER C O 1
ATOM 8449 N N . MET C 1 54 ? -22.185 -16.597 -45.019 1.000 84.598 34 MET C N 1
ATOM 8450 C CA . MET C 1 54 ? -23.217 -15.877 -44.278 1.000 93.026 34 MET C CA 1
ATOM 8451 C C . MET C 1 54 ? -24.282 -16.858 -43.747 1.000 93.574 34 MET C C 1
ATOM 8452 O O . MET C 1 54 ? -24.673 -16.756 -42.582 1.000 88.477 34 MET C O 1
ATOM 8457 N N . GLU C 1 55 ? -24.733 -17.830 -44.562 1.000 94.365 35 GLU C N 1
ATOM 8458 C CA . GLU C 1 55 ? -25.705 -18.816 -44.092 1.000 102.708 35 GLU C CA 1
ATOM 8459 C C . GLU C 1 55 ? -25.164 -19.480 -42.834 1.000 95.452 35 GLU C C 1
ATOM 8460 O O . GLU C 1 55 ? -25.938 -19.880 -41.974 1.000 90.296 35 GLU C O 1
ATOM 8466 N N . ALA C 1 56 ? -23.835 -19.631 -42.771 1.000 83.436 36 ALA C N 1
ATOM 8467 C CA . ALA C 1 56 ? -23.186 -20.350 -41.692 1.000 76.529 36 ALA C CA 1
ATOM 8468 C C . ALA C 1 56 ? -23.155 -19.507 -40.415 1.000 84.097 36 ALA C C 1
ATOM 8469 O O . ALA C 1 56 ? -23.387 -20.060 -39.339 1.000 81.747 36 ALA C O 1
ATOM 8471 N N . ILE C 1 57 ? -22.898 -18.182 -40.552 1.000 89.983 37 ILE C N 1
ATOM 8472 C CA . ILE C 1 57 ? -22.981 -17.176 -39.483 1.000 81.657 37 ILE C CA 1
ATOM 8473 C C . ILE C 1 57 ? -24.354 -17.262 -38.807 1.000 76.572 37 ILE C C 1
ATOM 8474 O O . ILE C 1 57 ? -24.499 -16.975 -37.610 1.000 80.662 37 ILE C O 1
ATOM 8479 N N . HIS C 1 58 ? -25.364 -17.629 -39.612 1.000 68.984 38 HIS C N 1
ATOM 8480 C CA . HIS C 1 58 ? -26.744 -17.763 -39.186 1.000 69.640 38 HIS C CA 1
ATOM 8481 C C . HIS C 1 58 ? -27.118 -19.201 -38.819 1.000 75.882 38 HIS C C 1
ATOM 8482 O O . HIS C 1 58 ? -28.317 -19.498 -38.716 1.000 75.992 38 HIS C O 1
ATOM 8489 N N . ARG C 1 59 ? -26.108 -20.087 -38.651 1.000 82.809 39 ARG C N 1
ATOM 8490 C CA . ARG C 1 59 ? -26.305 -21.503 -38.348 1.000 88.484 39 ARG C CA 1
ATOM 8491 C C . ARG C 1 59 ? -27.295 -22.177 -39.318 1.000 90.212 39 ARG C C 1
ATOM 8492 O O . ARG C 1 59 ? -28.094 -23.035 -38.906 1.000 80.135 39 ARG C O 1
ATOM 8500 N N . ASN C 1 60 ? -27.231 -21.806 -40.615 1.000 92.821 40 ASN C N 1
ATOM 8501 C CA . ASN C 1 60 ? -28.053 -22.406 -41.670 1.000 103.492 40 ASN C CA 1
ATOM 8502 C C . ASN C 1 60 ? -29.548 -22.251 -41.351 1.000 101.498 40 ASN C C 1
ATOM 8503 O O . ASN C 1 60 ? -30.366 -23.119 -41.684 1.000 94.309 40 ASN C O 1
ATOM 8508 N N . ARG C 1 61 ? -29.883 -21.166 -40.642 1.000 99.348 41 ARG C N 1
ATOM 8509 C CA . ARG C 1 61 ? -31.254 -20.814 -40.307 1.000 97.369 41 ARG C CA 1
ATOM 8510 C C . ARG C 1 61 ? -31.470 -19.434 -40.905 1.000 92.162 41 ARG C C 1
ATOM 8511 O O . ARG C 1 61 ? -30.478 -18.747 -41.162 1.000 91.787 41 ARG C O 1
ATOM 8519 N N . GLN C 1 62 ? -32.739 -19.067 -41.162 1.000 90.458 42 GLN C N 1
ATOM 8520 C CA . GLN C 1 62 ? -33.072 -17.736 -41.665 1.000 106.052 42 GLN C CA 1
ATOM 8521 C C . GLN C 1 62 ? -32.561 -16.651 -40.693 1.000 106.826 42 GLN C C 1
ATOM 8522 O O . GLN C 1 62 ? -32.588 -16.816 -39.458 1.000 80.644 42 GLN C O 1
ATOM 8528 N N . PRO C 1 63 ? -32.074 -15.475 -41.173 1.000 90.399 43 PRO C N 1
ATOM 8529 C CA . PRO C 1 63 ? -31.758 -14.390 -40.249 1.000 80.341 43 PRO C CA 1
ATOM 8530 C C . PRO C 1 63 ? -33.066 -14.104 -39.501 1.000 90.660 43 PRO C C 1
ATOM 8531 O O . PRO C 1 63 ? -34.167 -14.522 -39.928 1.000 101.033 43 PRO C O 1
ATOM 8535 N N . PHE C 1 64 ? -32.933 -13.459 -38.341 1.000 67.660 44 PHE C N 1
ATOM 8536 C CA . PHE C 1 64 ? -34.071 -13.019 -37.531 1.000 66.568 44 PHE C CA 1
ATOM 8537 C C . PHE C 1 64 ? -34.657 -14.164 -36.696 1.000 68.900 44 PHE C C 1
ATOM 8538 O O . PHE C 1 64 ? -35.554 -13.919 -35.891 1.000 72.250 44 PHE C O 1
ATOM 8546 N N . GLU C 1 65 ? -34.146 -15.400 -36.796 1.000 83.105 45 GLU C N 1
ATOM 8547 C CA . GLU C 1 65 ? -34.675 -16.436 -35.915 1.000 88.345 45 GLU C CA 1
ATOM 8548 C C . GLU C 1 65 ? -34.066 -16.255 -34.533 1.000 81.130 45 GLU C C 1
ATOM 8549 O O . GLU C 1 65 ? -34.755 -16.388 -33.534 1.000 67.803 45 GLU C O 1
ATOM 8555 N N . LEU C 1 66 ? -32.778 -15.907 -34.493 1.000 76.582 46 LEU C N 1
ATOM 8556 C CA . LEU C 1 66 ? -32.125 -15.627 -33.229 1.000 70.184 46 LEU C CA 1
ATOM 8557 C C . LEU C 1 66 ? -32.181 -14.135 -32.891 1.000 64.537 46 LEU C C 1
ATOM 8558 O O . LEU C 1 66 ? -31.978 -13.251 -33.742 1.000 73.496 46 LEU C O 1
ATOM 8563 N N . GLU C 1 67 ? -32.591 -13.875 -31.639 1.000 66.222 47 GLU C N 1
ATOM 8564 C CA . GLU C 1 67 ? -32.912 -12.543 -31.141 1.000 62.253 47 GLU C CA 1
ATOM 8565 C C . GLU C 1 67 ? -31.812 -12.043 -30.196 1.000 65.922 47 GLU C C 1
ATOM 8566 O O . GLU C 1 67 ? -31.075 -12.839 -29.616 1.000 63.234 47 GLU C O 1
ATOM 8572 N N . ASN C 1 68 ? -31.658 -10.709 -30.145 1.000 70.382 48 ASN C N 1
ATOM 8573 C CA . ASN C 1 68 ? -30.546 -10.041 -29.470 1.000 66.258 48 ASN C CA 1
ATOM 8574 C C . ASN C 1 68 ? -30.985 -9.475 -28.115 1.000 54.742 48 ASN C C 1
ATOM 8575 O O . ASN C 1 68 ? -30.147 -9.149 -27.273 1.000 55.322 48 ASN C O 1
ATOM 8580 N N . LEU C 1 69 ? -32.303 -9.445 -27.873 1.000 55.374 49 LEU C N 1
ATOM 8581 C CA . LEU C 1 69 ? -32.858 -8.822 -26.681 1.000 53.910 49 LEU C CA 1
ATOM 8582 C C . LEU C 1 69 ? -34.137 -9.568 -26.327 1.000 50.730 49 LEU C C 1
ATOM 8583 O O . LEU C 1 69 ? -34.819 -10.104 -27.202 1.000 49.683 49 LEU C O 1
ATOM 8588 N N . PRO C 1 70 ? -34.457 -9.764 -25.037 1.000 55.668 50 PRO C N 1
ATOM 8589 C CA . PRO C 1 70 ? -35.750 -10.367 -24.700 1.000 56.295 50 PRO C CA 1
ATOM 8590 C C . PRO C 1 70 ? -36.865 -9.417 -25.117 1.000 50.558 50 PRO C C 1
ATOM 8591 O O . PRO C 1 70 ? -36.651 -8.233 -25.328 1.000 48.912 50 PRO C O 1
ATOM 8595 N N . PRO C 1 71 ? -38.112 -9.918 -25.211 1.000 59.486 51 PRO C N 1
ATOM 8596 C CA . PRO C 1 71 ? -39.255 -9.049 -25.448 1.000 56.506 51 PRO C CA 1
ATOM 8597 C C . PRO C 1 71 ? -39.371 -7.958 -24.382 1.000 58.355 51 PRO C C 1
ATOM 8598 O O . PRO C 1 71 ? -38.925 -8.108 -23.229 1.000 58.718 51 PRO C O 1
ATOM 8602 N N . VAL C 1 72 ? -40.046 -6.886 -24.785 1.000 50.974 52 VAL C N 1
ATOM 8603 C CA . VAL C 1 72 ? -40.322 -5.788 -23.890 1.000 48.662 52 VAL C CA 1
ATOM 8604 C C . VAL C 1 72 ? -41.229 -6.235 -22.754 1.000 46.571 52 VAL C C 1
ATOM 8605 O O . VAL C 1 72 ? -42.323 -6.667 -23.030 1.000 53.873 52 VAL C O 1
ATOM 8609 N N . THR C 1 73 ? -40.851 -5.970 -21.495 1.000 54.812 53 THR C N 1
ATOM 8610 C CA . THR C 1 73 ? -41.787 -6.063 -20.370 1.000 64.685 53 THR C CA 1
ATOM 8611 C C . THR C 1 73 ? -41.645 -4.831 -19.456 1.000 58.939 53 THR C C 1
ATOM 8612 O O . THR C 1 73 ? -40.551 -4.307 -19.266 1.000 56.166 53 THR C O 1
ATOM 8616 N N . ALA C 1 74 ? -42.753 -4.359 -18.880 1.000 57.820 54 ALA C N 1
ATOM 8617 C CA . ALA C 1 74 ? -42.689 -3.283 -17.892 1.000 63.601 54 ALA C CA 1
ATOM 8618 C C . ALA C 1 74 ? -42.146 -3.828 -16.565 1.000 60.456 54 ALA C C 1
ATOM 8619 O O . ALA C 1 74 ? -42.520 -4.878 -16.108 1.000 59.527 54 ALA C O 1
ATOM 8621 N N . GLY C 1 75 ? -41.198 -3.135 -15.969 1.000 59.552 55 GLY C N 1
ATOM 8622 C CA . GLY C 1 75 ? -40.628 -3.539 -14.706 1.000 57.392 55 GLY C CA 1
ATOM 8623 C C . GLY C 1 75 ? -39.919 -2.351 -14.060 1.000 62.168 55 GLY C C 1
ATOM 8624 O O . GLY C 1 75 ? -39.763 -1.268 -14.645 1.000 69.991 55 GLY C O 1
ATOM 8625 N N . ASN C 1 76 ? -39.535 -2.591 -12.820 1.000 59.598 56 ASN C N 1
ATOM 8626 C CA . ASN C 1 76 ? -38.585 -1.824 -12.050 1.000 67.982 56 ASN C CA 1
ATOM 8627 C C . ASN C 1 76 ? -37.339 -1.473 -12.887 1.000 68.972 56 ASN C C 1
ATOM 8628 O O . ASN C 1 76 ? -36.860 -0.354 -12.747 1.000 72.295 56 ASN C O 1
ATOM 8633 N N . LEU C 1 77 ? -36.816 -2.374 -13.763 1.000 73.530 57 LEU C N 1
ATOM 8634 C CA . LEU C 1 77 ? -35.598 -2.117 -14.561 1.000 74.134 57 LEU C CA 1
ATOM 8635 C C . LEU C 1 77 ? -35.885 -1.929 -16.068 1.000 67.304 57 LEU C C 1
ATOM 8636 O O . LEU C 1 77 ? -34.982 -1.832 -16.895 1.000 65.525 57 LEU C O 1
ATOM 8641 N N . HIS C 1 78 ? -37.147 -1.932 -16.465 1.000 57.263 58 HIS C N 1
ATOM 8642 C CA . HIS C 1 78 ? -37.450 -1.630 -17.837 1.000 56.068 58 HIS C CA 1
ATOM 8643 C C . HIS C 1 78 ? -38.657 -0.694 -17.870 1.000 50.899 58 HIS C C 1
ATOM 8644 O O . HIS C 1 78 ? -39.753 -1.158 -17.649 1.000 48.567 58 HIS C O 1
ATOM 8651 N N . ARG C 1 79 ? -38.433 0.602 -18.151 1.000 48.962 59 ARG C N 1
ATOM 8652 C CA . ARG C 1 79 ? -39.516 1.564 -18.292 1.000 51.973 59 ARG C CA 1
ATOM 8653 C C . ARG C 1 79 ? -40.038 1.583 -19.745 1.000 57.575 59 ARG C C 1
ATOM 8654 O O . ARG C 1 79 ? -39.286 1.468 -20.717 1.000 52.559 59 ARG C O 1
ATOM 8662 N N . VAL C 1 80 ? -41.378 1.629 -19.886 1.000 52.509 60 VAL C N 1
ATOM 8663 C CA . VAL C 1 80 ? -42.048 1.533 -21.168 1.000 48.101 60 VAL C CA 1
ATOM 8664 C C . VAL C 1 80 ? -43.026 2.691 -21.310 1.000 48.590 60 VAL C C 1
ATOM 8665 O O . VAL C 1 80 ? -43.915 2.859 -20.499 1.000 48.785 60 VAL C O 1
ATOM 8669 N N . MET C 1 81 ? -42.900 3.479 -22.387 1.000 50.374 61 MET C N 1
ATOM 8670 C CA . MET C 1 81 ? -43.590 4.757 -22.486 1.000 50.958 61 MET C CA 1
ATOM 8671 C C . MET C 1 81 ? -44.978 4.625 -23.150 1.000 50.358 61 MET C C 1
ATOM 8672 O O . MET C 1 81 ? -45.690 5.619 -23.339 1.000 49.374 61 MET C O 1
ATOM 8677 N N . TYR C 1 82 ? -45.344 3.397 -23.516 1.000 47.868 62 TYR C N 1
ATOM 8678 C CA . TYR C 1 82 ? -46.602 3.070 -24.162 1.000 52.877 62 TYR C CA 1
ATOM 8679 C C . TYR C 1 82 ? -47.211 1.856 -23.432 1.000 53.414 62 TYR C C 1
ATOM 8680 O O . TYR C 1 82 ? -46.538 1.145 -22.668 1.000 57.867 62 TYR C O 1
ATOM 8689 N N . GLN C 1 83 ? -48.501 1.617 -23.710 1.000 52.650 63 GLN C N 1
ATOM 8690 C CA . GLN C 1 83 ? -49.295 0.611 -23.018 1.000 55.784 63 GLN C CA 1
ATOM 8691 C C . GLN C 1 83 ? -49.039 -0.764 -23.607 1.000 54.203 63 GLN C C 1
ATOM 8692 O O . GLN C 1 83 ? -48.939 -0.927 -24.838 1.000 52.826 63 GLN C O 1
ATOM 8698 N N . LEU C 1 84 ? -48.882 -1.719 -22.673 1.000 65.117 64 LEU C N 1
ATOM 8699 C CA . LEU C 1 84 ? -48.620 -3.118 -23.013 1.000 73.830 64 LEU C CA 1
ATOM 8700 C C . LEU C 1 84 ? -49.852 -4.008 -22.761 1.000 72.898 64 LEU C C 1
ATOM 8701 O O . LEU C 1 84 ? -50.606 -3.833 -21.797 1.000 77.410 64 LEU C O 1
ATOM 8706 N N . PRO C 1 85 ? -50.133 -4.974 -23.663 1.000 73.878 65 PRO C N 1
ATOM 8707 C CA . PRO C 1 85 ? -49.408 -5.108 -24.942 1.000 79.333 65 PRO C CA 1
ATOM 8708 C C . PRO C 1 85 ? -50.010 -4.099 -25.921 1.000 71.455 65 PRO C C 1
ATOM 8709 O O . PRO C 1 85 ? -51.060 -3.515 -25.647 1.000 63.878 65 PRO C O 1
ATOM 8713 N N . ILE C 1 86 ? -49.327 -3.905 -27.046 1.000 69.686 66 ILE C N 1
ATOM 8714 C CA . ILE C 1 86 ? -49.765 -3.012 -28.107 1.000 79.474 66 ILE C CA 1
ATOM 8715 C C . ILE C 1 86 ? -50.947 -3.668 -28.823 1.000 84.554 66 ILE C C 1
ATOM 8716 O O . ILE C 1 86 ? -50.771 -4.745 -29.389 1.000 83.364 66 ILE C O 1
ATOM 8721 N N . ARG C 1 87 ? -52.103 -2.985 -28.864 1.000 95.008 67 ARG C N 1
ATOM 8722 C CA . ARG C 1 87 ? -53.245 -3.349 -29.711 1.000 98.975 67 ARG C CA 1
ATOM 8723 C C . ARG C 1 87 ? -53.241 -2.532 -31.023 1.000 89.416 67 ARG C C 1
ATOM 8724 O O . ARG C 1 87 ? -52.636 -2.908 -32.050 1.000 73.245 67 ARG C O 1
ATOM 8732 N N . GLU C 1 88 ? -53.901 -1.368 -30.942 1.000 81.510 68 GLU C N 1
ATOM 8733 C CA . GLU C 1 88 ? -53.923 -0.389 -32.019 1.000 103.519 68 GLU C CA 1
ATOM 8734 C C . GLU C 1 88 ? -52.519 0.225 -32.152 1.000 88.514 68 GLU C C 1
ATOM 8735 O O . GLU C 1 88 ? -51.715 0.222 -31.220 1.000 84.863 68 GLU C O 1
ATOM 8741 N N . THR C 1 89 ? -52.184 0.622 -33.388 1.000 74.603 69 THR C N 1
ATOM 8742 C CA . THR C 1 89 ? -50.959 1.315 -33.707 1.000 78.366 69 THR C CA 1
ATOM 8743 C C . THR C 1 89 ? -51.304 2.682 -34.315 1.000 74.868 69 THR C C 1
ATOM 8744 O O . THR C 1 89 ? -52.297 2.829 -35.010 1.000 70.130 69 THR C O 1
ATOM 8748 N N . PRO C 1 90 ? -50.487 3.736 -34.083 1.000 70.532 70 PRO C N 1
ATOM 8749 C CA . PRO C 1 90 ? -49.279 3.634 -33.241 1.000 69.367 70 PRO C CA 1
ATOM 8750 C C . PRO C 1 90 ? -49.601 3.372 -31.766 1.000 61.583 70 PRO C C 1
ATOM 8751 O O . PRO C 1 90 ? -50.738 3.564 -31.318 1.000 64.402 70 PRO C O 1
ATOM 8755 N N . PRO C 1 91 ? -48.638 2.847 -30.979 1.000 60.678 71 PRO C N 1
ATOM 8756 C CA . PRO C 1 91 ? -48.920 2.455 -29.583 1.000 62.932 71 PRO C CA 1
ATOM 8757 C C . PRO C 1 91 ? -49.518 3.575 -28.737 1.000 56.370 71 PRO C C 1
ATOM 8758 O O . PRO C 1 91 ? -49.229 4.740 -28.960 1.000 52.550 71 PRO C O 1
ATOM 8762 N N . ARG C 1 92 ? -50.397 3.251 -27.794 1.000 65.591 72 ARG C N 1
ATOM 8763 C CA . ARG C 1 92 ? -51.023 4.317 -27.017 1.000 73.394 72 ARG C CA 1
ATOM 8764 C C . ARG C 1 92 ? -50.065 4.661 -25.856 1.000 65.554 72 ARG C C 1
ATOM 8765 O O . ARG C 1 92 ? -49.519 3.772 -25.168 1.000 48.122 72 ARG C O 1
ATOM 8773 N N . PRO C 1 93 ? -49.826 5.975 -25.607 1.000 57.895 73 PRO C N 1
ATOM 8774 C CA . PRO C 1 93 ? -49.018 6.422 -24.475 1.000 57.820 73 PRO C CA 1
ATOM 8775 C C . PRO C 1 93 ? -49.461 5.924 -23.097 1.000 57.719 73 PRO C C 1
ATOM 8776 O O . PRO C 1 93 ? -50.636 5.829 -22.814 1.000 61.993 73 PRO C O 1
ATOM 8780 N N . TYR C 1 94 ? -48.487 5.585 -22.241 1.000 63.502 74 TYR C N 1
ATOM 8781 C CA . TYR C 1 94 ? -48.728 5.225 -20.854 1.000 53.165 74 TYR C CA 1
ATOM 8782 C C . TYR C 1 94 ? -48.752 6.472 -19.973 1.000 56.104 74 TYR C C 1
ATOM 8783 O O . TYR C 1 94 ? -47.961 7.395 -20.156 1.000 62.329 74 TYR C O 1
ATOM 8792 N N . LYS C 1 95 ? -49.722 6.487 -19.033 1.000 69.495 75 LYS C N 1
ATOM 8793 C CA . LYS C 1 95 ? -50.004 7.632 -18.170 1.000 68.172 75 LYS C CA 1
ATOM 8794 C C . LYS C 1 95 ? -49.513 7.312 -16.751 1.000 72.296 75 LYS C C 1
ATOM 8795 O O . LYS C 1 95 ? -49.838 6.252 -16.208 1.000 74.880 75 LYS C O 1
ATOM 8801 N N . SER C 1 96 ? -48.595 8.155 -16.242 1.000 64.265 76 SER C N 1
ATOM 8802 C CA . SER C 1 96 ? -48.157 8.132 -14.857 1.000 70.356 76 SER C CA 1
ATOM 8803 C C . SER C 1 96 ? -47.638 9.522 -14.480 1.000 69.427 76 SER C C 1
ATOM 8804 O O . SER C 1 96 ? -47.434 10.384 -15.337 1.000 73.221 76 SER C O 1
ATOM 8807 N N . PRO C 1 97 ? -47.566 9.820 -13.168 1.000 78.116 77 PRO C N 1
ATOM 8808 C CA . PRO C 1 97 ? -47.202 11.164 -12.720 1.000 68.429 77 PRO C CA 1
ATOM 8809 C C . PRO C 1 97 ? -45.844 11.621 -13.252 1.000 62.465 77 PRO C C 1
ATOM 8810 O O . PRO C 1 97 ? -44.865 10.899 -13.165 1.000 62.658 77 PRO C O 1
ATOM 8814 N N . GLY C 1 98 ? -45.819 12.832 -13.806 1.000 60.858 78 GLY C N 1
ATOM 8815 C CA . GLY C 1 98 ? -44.608 13.452 -14.286 1.000 56.905 78 GLY C CA 1
ATOM 8816 C C . GLY C 1 98 ? -43.597 13.736 -13.183 1.000 63.172 78 GLY C C 1
ATOM 8817 O O . GLY C 1 98 ? -43.963 13.827 -12.023 1.000 67.447 78 GLY C O 1
ATOM 8818 N N . LYS C 1 99 ? -42.326 13.866 -13.600 1.000 64.730 79 LYS C N 1
ATOM 8819 C CA . LYS C 1 99 ? -41.183 14.070 -12.735 1.000 59.636 79 LYS C CA 1
ATOM 8820 C C . LYS C 1 99 ? -40.289 15.169 -13.326 1.000 57.784 79 LYS C C 1
ATOM 8821 O O . LYS C 1 99 ? -39.966 15.218 -14.551 1.000 52.710 79 LYS C O 1
ATOM 8827 N N . TRP C 1 100 ? -39.929 16.095 -12.424 1.000 59.995 80 TRP C N 1
ATOM 8828 C CA . TRP C 1 100 ? -38.996 17.185 -12.702 1.000 67.985 80 TRP C CA 1
ATOM 8829 C C . TRP C 1 100 ? -37.906 17.116 -11.638 1.000 62.630 80 TRP C C 1
ATOM 8830 O O . TRP C 1 100 ? -37.992 17.702 -10.582 1.000 67.338 80 TRP C O 1
ATOM 8841 N N . ASP C 1 101 ? -36.883 16.337 -11.957 1.000 64.181 81 ASP C N 1
ATOM 8842 C CA . ASP C 1 101 ? -35.912 15.897 -10.985 1.000 68.758 81 ASP C CA 1
ATOM 8843 C C . ASP C 1 101 ? -34.664 15.427 -11.763 1.000 67.518 81 ASP C C 1
ATOM 8844 O O . ASP C 1 101 ? -34.612 15.422 -13.005 1.000 83.304 81 ASP C O 1
ATOM 8849 N N . SER C 1 102 ? -33.661 15.050 -10.966 1.000 63.659 82 SER C N 1
ATOM 8850 C CA . SER C 1 102 ? -32.326 14.726 -11.424 1.000 66.149 82 SER C CA 1
ATOM 8851 C C . SER C 1 102 ? -32.261 13.298 -11.983 1.000 62.824 82 SER C C 1
ATOM 8852 O O . SER C 1 102 ? -31.163 12.904 -12.416 1.000 45.840 82 SER C O 1
ATOM 8855 N N . GLU C 1 103 ? -33.381 12.525 -11.900 1.000 58.081 83 GLU C N 1
ATOM 8856 C CA . GLU C 1 103 ? -33.413 11.097 -12.259 1.000 59.781 83 GLU C CA 1
ATOM 8857 C C . GLU C 1 103 ? -34.121 10.871 -13.618 1.000 53.904 83 GLU C C 1
ATOM 8858 O O . GLU C 1 103 ? -34.128 9.750 -14.145 1.000 53.084 83 GLU C O 1
ATOM 8864 N N . HIS C 1 104 ? -34.730 11.949 -14.159 1.000 48.498 84 HIS C N 1
ATOM 8865 C CA . HIS C 1 104 ? -35.593 11.960 -15.323 1.000 47.755 84 HIS C CA 1
ATOM 8866 C C . HIS C 1 104 ? -35.278 13.172 -16.207 1.000 49.516 84 HIS C C 1
ATOM 8867 O O . HIS C 1 104 ? -34.821 14.226 -15.756 1.000 55.049 84 HIS C O 1
ATOM 8874 N N . VAL C 1 105 ? -35.607 12.998 -17.491 1.000 54.290 85 VAL C N 1
ATOM 8875 C CA . VAL C 1 105 ? -35.519 14.062 -18.478 1.000 58.295 85 VAL C CA 1
ATOM 8876 C C . VAL C 1 105 ? -36.379 15.227 -17.991 1.000 51.087 85 VAL C C 1
ATOM 8877 O O . VAL C 1 105 ? -37.533 15.025 -17.584 1.000 57.525 85 VAL C O 1
ATOM 8881 N N . ARG C 1 106 ? -35.797 16.419 -18.153 1.000 46.562 86 ARG C N 1
ATOM 8882 C CA . ARG C 1 106 ? -36.485 17.676 -17.971 1.000 53.015 86 ARG C CA 1
ATOM 8883 C C . ARG C 1 106 ? -37.239 18.040 -19.241 1.000 48.553 86 ARG C C 1
ATOM 8884 O O . ARG C 1 106 ? -36.629 18.539 -20.208 1.000 51.953 86 ARG C O 1
ATOM 8892 N N . LEU C 1 107 ? -38.549 17.736 -19.210 1.000 49.260 87 LEU C N 1
ATOM 8893 C CA . LEU C 1 107 ? -39.373 17.856 -20.407 1.000 57.856 87 LEU C CA 1
ATOM 8894 C C . LEU C 1 107 ? -39.666 19.329 -20.661 1.000 57.222 87 LEU C C 1
ATOM 8895 O O . LEU C 1 107 ? -39.864 20.063 -19.709 1.000 56.066 87 LEU C O 1
ATOM 8900 N N . PRO C 1 108 ? -39.658 19.797 -21.928 1.000 53.662 88 PRO C N 1
ATOM 8901 C CA . PRO C 1 108 ? -39.929 21.205 -22.232 1.000 60.266 88 PRO C CA 1
ATOM 8902 C C . PRO C 1 108 ? -41.329 21.670 -21.807 1.000 60.389 88 PRO C C 1
ATOM 8903 O O . PRO C 1 108 ? -41.530 22.859 -21.554 1.000 62.960 88 PRO C O 1
ATOM 8907 N N . CYS C 1 109 ? -42.257 20.705 -21.724 1.000 61.204 89 CYS C N 1
ATOM 8908 C CA . CYS C 1 109 ? -43.666 20.932 -21.449 1.000 66.006 89 CYS C CA 1
ATOM 8909 C C . CYS C 1 109 ? -43.968 20.767 -19.943 1.000 63.550 89 CYS C C 1
ATOM 8910 O O . CYS C 1 109 ? -45.131 20.819 -19.531 1.000 67.039 89 CYS C O 1
ATOM 8913 N N . ALA C 1 110 ? -42.943 20.613 -19.096 1.000 66.595 90 ALA C N 1
AT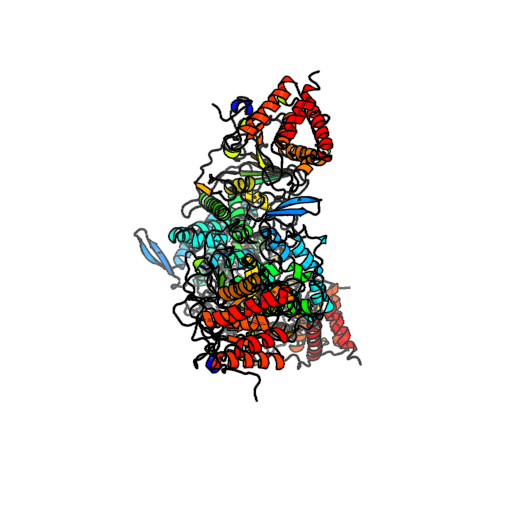OM 8914 C CA . ALA C 1 110 ? -43.135 20.455 -17.655 1.000 67.378 90 ALA C CA 1
ATOM 8915 C C . ALA C 1 110 ? -43.595 21.790 -17.067 1.000 75.188 90 ALA C C 1
ATOM 8916 O O . ALA C 1 110 ? -43.011 22.836 -17.334 1.000 66.722 90 ALA C O 1
ATOM 8918 N N . PRO C 1 111 ? -44.674 21.821 -16.244 1.000 86.865 91 PRO C N 1
ATOM 8919 C CA . PRO C 1 111 ? -45.088 23.069 -15.583 1.000 80.962 91 PRO C CA 1
ATOM 8920 C C . PRO C 1 111 ? -43.995 23.760 -14.744 1.000 73.544 91 PRO C C 1
ATOM 8921 O O . PRO C 1 111 ? -44.016 24.976 -14.564 1.000 83.065 91 PRO C O 1
ATOM 8925 N N . GLU C 1 112 ? -43.016 22.987 -14.269 1.000 65.743 92 GLU C N 1
ATOM 8926 C CA . GLU C 1 112 ? -41.894 23.489 -13.499 1.000 67.456 92 GLU C CA 1
ATOM 8927 C C . GLU C 1 112 ? -40.845 24.160 -14.398 1.000 74.593 92 GLU C C 1
ATOM 8928 O O . GLU C 1 112 ? -39.942 24.823 -13.897 1.000 72.460 92 GLU C O 1
ATOM 8934 N N . SER C 1 113 ? -40.894 23.980 -15.728 1.000 72.375 93 SER C N 1
ATOM 8935 C CA . SER C 1 113 ? -40.044 24.739 -16.651 1.000 64.289 93 SER C CA 1
ATOM 8936 C C . SER C 1 113 ? -40.612 26.171 -16.721 1.000 56.902 93 SER C C 1
ATOM 8937 O O . SER C 1 113 ? -41.693 26.423 -17.247 1.000 60.211 93 SER C O 1
ATOM 8940 N N . LYS C 1 114 ? -39.899 27.106 -16.100 1.000 55.994 94 LYS C N 1
ATOM 8941 C CA . LYS C 1 114 ? -40.328 28.473 -15.966 1.000 65.700 94 LYS C CA 1
ATOM 8942 C C . LYS C 1 114 ? -39.267 29.361 -16.581 1.000 66.380 94 LYS C C 1
ATOM 8943 O O . LYS C 1 114 ? -38.136 28.939 -16.774 1.000 71.153 94 LYS C O 1
ATOM 8949 N N . TYR C 1 115 ? -39.628 30.629 -16.824 1.000 73.556 95 TYR C N 1
ATOM 8950 C CA . TYR C 1 115 ? -38.639 31.593 -17.266 1.000 78.078 95 TYR C CA 1
ATOM 8951 C C . TYR C 1 115 ? -39.016 32.940 -16.659 1.000 77.894 95 TYR C C 1
ATOM 8952 O O . TYR C 1 115 ? -40.203 33.265 -16.567 1.000 71.080 95 TYR C O 1
ATOM 8961 N N . PRO C 1 116 ? -38.035 33.724 -16.158 1.000 86.420 96 PRO C N 1
ATOM 8962 C CA . PRO C 1 116 ? -38.303 35.105 -15.744 1.000 91.696 96 PRO C CA 1
ATOM 8963 C C . PRO C 1 116 ? -38.351 36.069 -16.929 1.000 84.081 96 PRO C C 1
ATOM 8964 O O . PRO C 1 116 ? -37.518 35.982 -17.824 1.000 78.461 96 PRO C O 1
ATOM 8968 N N . ARG C 1 117 ? -39.362 36.940 -16.956 1.000 97.206 97 ARG C N 1
ATOM 8969 C CA . ARG C 1 117 ? -39.528 37.955 -17.984 1.000 96.334 97 ARG C CA 1
ATOM 8970 C C . ARG C 1 117 ? -39.609 39.294 -17.263 1.000 99.898 97 ARG C C 1
ATOM 8971 O O . ARG C 1 117 ? -40.390 39.407 -16.322 1.000 97.441 97 ARG C O 1
ATOM 8979 N N . GLU C 1 118 ? -38.815 40.296 -17.657 1.000 94.971 98 GLU C N 1
ATOM 8980 C CA . GLU C 1 118 ? -39.129 41.669 -17.296 1.000 100.633 98 GLU C CA 1
ATOM 8981 C C . GLU C 1 118 ? -40.337 42.114 -18.129 1.000 111.903 98 GLU C C 1
ATOM 8982 O O . GLU C 1 118 ? -40.505 41.659 -19.262 1.000 141.811 98 GLU C O 1
ATOM 8988 N N . ASN C 1 119 ? -41.207 42.959 -17.549 1.000 119.211 99 ASN C N 1
ATOM 8989 C CA . ASN C 1 119 ? -42.387 43.437 -18.257 1.000 130.910 99 ASN C CA 1
ATOM 8990 C C . ASN C 1 119 ? -42.189 44.904 -18.641 1.000 142.902 99 ASN C C 1
ATOM 8991 O O . ASN C 1 119 ? -41.312 45.574 -18.070 1.000 111.463 99 ASN C O 1
ATOM 8996 N N . PRO C 1 120 ? -43.025 45.444 -19.581 1.000 146.519 100 PRO C N 1
ATOM 8997 C CA . PRO C 1 120 ? -43.260 46.890 -19.671 1.000 134.135 100 PRO C CA 1
ATOM 8998 C C . PRO C 1 120 ? -42.842 47.678 -18.413 1.000 143.946 100 PRO C C 1
ATOM 8999 O O . PRO C 1 120 ? -41.879 48.451 -18.452 1.000 143.964 100 PRO C O 1
ATOM 9003 N N . ASP C 1 121 ? -43.496 47.410 -17.266 1.000 152.022 101 ASP C N 1
ATOM 9004 C CA . ASP C 1 121 ? -43.397 48.246 -16.066 1.000 137.022 101 ASP C CA 1
ATOM 9005 C C . ASP C 1 121 ? -42.086 48.049 -15.273 1.000 132.081 101 ASP C C 1
ATOM 9006 O O . ASP C 1 121 ? -41.880 48.720 -14.265 1.000 103.444 101 ASP C O 1
ATOM 9011 N N . GLY C 1 122 ? -41.194 47.134 -15.680 1.000 145.452 102 GLY C N 1
ATOM 9012 C CA . GLY C 1 122 ? -39.930 46.941 -14.966 1.000 143.987 102 GLY C CA 1
ATOM 9013 C C . GLY C 1 122 ? -39.941 45.834 -13.898 1.000 138.212 102 GLY C C 1
ATOM 9014 O O . GLY C 1 122 ? -38.889 45.525 -13.339 1.000 122.666 102 GLY C O 1
ATOM 9015 N N . SER C 1 123 ? -41.109 45.221 -13.628 1.000 129.096 103 SER C N 1
ATOM 9016 C CA . SER C 1 123 ? -41.252 44.118 -12.671 1.000 114.038 103 SER C CA 1
ATOM 9017 C C . SER C 1 123 ? -41.034 42.768 -13.344 1.000 106.361 103 SER C C 1
ATOM 9018 O O . SER C 1 123 ? -41.136 42.681 -14.558 1.000 119.138 103 SER C O 1
ATOM 9021 N N . THR C 1 124 ? -40.824 41.707 -12.547 1.000 90.821 104 THR C N 1
ATOM 9022 C CA . THR C 1 124 ? -40.636 40.352 -13.056 1.000 88.343 104 THR C CA 1
ATOM 9023 C C . THR C 1 124 ? -41.916 39.498 -13.001 1.000 92.364 104 THR C C 1
ATOM 9024 O O . THR C 1 124 ? -42.635 39.515 -11.985 1.000 69.635 104 THR C O 1
ATOM 9028 N N . THR C 1 125 ? -42.179 38.745 -14.100 1.000 86.834 105 THR C N 1
ATOM 9029 C CA . THR C 1 125 ? -43.139 37.644 -14.090 1.000 83.924 105 THR C CA 1
ATOM 9030 C C . THR C 1 125 ? -42.431 36.352 -14.483 1.000 84.107 105 THR C C 1
ATOM 9031 O O . THR C 1 125 ? -41.827 36.245 -15.549 1.000 69.277 105 THR C O 1
ATOM 9035 N N . ILE C 1 126 ? -42.504 35.388 -13.563 1.000 78.605 106 ILE C N 1
ATOM 9036 C CA . ILE C 1 126 ? -42.038 34.045 -13.785 1.000 83.204 106 ILE C CA 1
ATOM 9037 C C . ILE C 1 126 ? -43.173 33.276 -14.460 1.000 75.895 106 ILE C C 1
ATOM 9038 O O . ILE C 1 126 ? -44.284 33.216 -13.977 1.000 88.820 106 ILE C O 1
ATOM 9043 N N . ASP C 1 127 ? -42.892 32.740 -15.638 1.000 99.068 107 ASP C N 1
ATOM 9044 C CA . ASP C 1 127 ? -43.932 32.303 -16.556 1.000 96.557 107 ASP C CA 1
ATOM 9045 C C . ASP C 1 127 ? -43.551 30.920 -17.116 1.000 82.830 107 ASP C C 1
ATOM 9046 O O . ASP C 1 127 ? -42.405 30.495 -16.971 1.000 82.320 107 ASP C O 1
ATOM 9051 N N . PHE C 1 128 ? -44.538 30.220 -17.691 1.000 84.408 108 PHE C N 1
ATOM 9052 C CA . PHE C 1 128 ? -44.400 28.899 -18.294 1.000 69.951 108 PHE C CA 1
ATOM 9053 C C . PHE C 1 128 ? -43.607 28.974 -19.617 1.000 71.489 108 PHE C C 1
ATOM 9054 O O . PHE C 1 128 ? -44.027 29.631 -20.621 1.000 59.591 108 PHE C O 1
ATOM 9062 N N . ARG C 1 129 ? -42.464 28.249 -19.626 1.000 64.300 109 ARG C N 1
ATOM 9063 C CA . ARG C 1 129 ? -41.574 28.245 -20.790 1.000 60.232 109 ARG C CA 1
ATOM 9064 C C . ARG C 1 129 ? -42.288 27.539 -21.944 1.000 60.621 109 ARG C C 1
ATOM 9065 O O . ARG C 1 129 ? -42.105 27.918 -23.115 1.000 65.415 109 ARG C O 1
ATOM 9073 N N . TRP C 1 130 ? -43.112 26.520 -21.625 1.000 52.898 110 TRP C N 1
ATOM 9074 C CA . TRP C 1 130 ? -43.795 25.777 -22.683 1.000 60.883 110 TRP C CA 1
ATOM 9075 C C . TRP C 1 130 ? -44.788 26.691 -23.406 1.000 59.355 110 TRP C C 1
ATOM 9076 O O . TRP C 1 130 ? -44.942 26.614 -24.619 1.000 58.327 110 TRP C O 1
ATOM 9087 N N . GLU C 1 131 ? -45.427 27.608 -22.657 1.000 79.007 111 GLU C N 1
ATOM 9088 C CA . GLU C 1 131 ? -46.352 28.585 -23.228 1.000 77.519 111 GLU C CA 1
ATOM 9089 C C . GLU C 1 131 ? -45.608 29.560 -24.142 1.000 70.548 111 GLU C C 1
ATOM 9090 O O . GLU C 1 131 ? -46.167 29.956 -25.158 1.000 65.207 111 GLU C O 1
ATOM 9096 N N . MET C 1 132 ? -44.366 29.932 -23.779 1.000 66.961 112 MET C N 1
ATOM 9097 C CA . MET C 1 132 ? -43.533 30.813 -24.600 1.000 73.638 112 MET C CA 1
ATOM 9098 C C . MET C 1 132 ? -43.137 30.069 -25.893 1.000 75.244 112 MET C C 1
ATOM 9099 O O . MET C 1 132 ? -43.122 30.637 -26.991 1.000 70.282 112 MET C O 1
ATOM 9104 N N . ILE C 1 133 ? -42.829 28.771 -25.757 1.000 62.528 113 ILE C N 1
ATOM 9105 C CA . ILE C 1 133 ? -42.468 27.942 -26.887 1.000 59.126 113 ILE C CA 1
ATOM 9106 C C . ILE C 1 133 ? -43.634 27.890 -27.890 1.000 64.745 113 ILE C C 1
ATOM 9107 O O . ILE C 1 133 ? -43.395 28.133 -29.096 1.000 57.233 113 ILE C O 1
ATOM 9112 N N . GLU C 1 134 ? -44.871 27.601 -27.396 1.000 56.860 114 GLU C N 1
ATOM 9113 C CA . GLU C 1 134 ? -46.060 27.561 -28.239 1.000 61.889 114 GLU C CA 1
ATOM 9114 C C . GLU C 1 134 ? -46.233 28.886 -28.988 1.000 61.260 114 GLU C C 1
ATOM 9115 O O . GLU C 1 134 ? -46.396 28.883 -30.205 1.000 64.327 114 GLU C O 1
ATOM 9121 N N . ARG C 1 135 ? -46.236 30.010 -28.244 1.000 65.221 115 ARG C N 1
ATOM 9122 C CA . ARG C 1 135 ? -46.412 31.349 -28.803 1.000 70.193 115 ARG C CA 1
ATOM 9123 C C . ARG C 1 135 ? -45.420 31.616 -29.948 1.000 72.936 115 ARG C C 1
ATOM 9124 O O . ARG C 1 135 ? -45.823 32.128 -31.016 1.000 60.678 115 ARG C O 1
ATOM 9132 N N . ALA C 1 136 ? -44.122 31.305 -29.704 1.000 60.483 116 ALA C N 1
ATOM 9133 C CA . ALA C 1 136 ? -43.065 31.561 -30.669 1.000 69.972 116 ALA C CA 1
ATOM 9134 C C . ALA C 1 136 ? -43.250 30.760 -31.955 1.000 66.841 116 ALA C C 1
ATOM 9135 O O . ALA C 1 136 ? -43.026 31.283 -33.056 1.000 80.422 116 ALA C O 1
ATOM 9137 N N . LEU C 1 137 ? -43.624 29.494 -31.797 1.000 58.434 117 LEU C N 1
ATOM 9138 C CA . LEU C 1 137 ? -43.585 28.550 -32.900 1.000 67.065 117 LEU C CA 1
ATOM 9139 C C . LEU C 1 137 ? -44.868 28.596 -33.727 1.000 70.047 117 LEU C C 1
ATOM 9140 O O . LEU C 1 137 ? -44.921 28.013 -34.813 1.000 65.222 117 LEU C O 1
ATOM 9145 N N . LEU C 1 138 ? -45.901 29.272 -33.198 1.000 75.639 118 LEU C N 1
ATOM 9146 C CA . LEU C 1 138 ? -47.165 29.446 -33.907 1.000 76.785 118 LEU C CA 1
ATOM 9147 C C . LEU C 1 138 ? -47.265 30.823 -34.576 1.000 75.625 118 LEU C C 1
ATOM 9148 O O . LEU C 1 138 ? -48.215 31.019 -35.303 1.000 63.310 118 LEU C O 1
ATOM 9153 N N . GLN C 1 139 ? -46.307 31.750 -34.347 1.000 82.274 119 GLN C N 1
ATOM 9154 C CA . GLN C 1 139 ? -46.109 32.875 -35.255 1.000 87.919 119 GLN C CA 1
ATOM 9155 C C . GLN C 1 139 ? -45.789 32.320 -36.641 1.000 77.329 119 GLN C C 1
ATOM 9156 O O . GLN C 1 139 ? -45.227 31.244 -36.722 1.000 76.392 119 GLN C O 1
ATOM 9162 N N . PRO C 1 140 ? -46.184 32.968 -37.766 1.000 88.244 120 PRO C N 1
ATOM 9163 C CA . PRO C 1 140 ? -45.774 32.483 -39.090 1.000 92.048 120 PRO C CA 1
ATOM 9164 C C . PRO C 1 140 ? -44.257 32.619 -39.282 1.000 75.344 120 PRO C C 1
ATOM 9165 O O . PRO C 1 140 ? -43.640 33.571 -38.826 1.000 75.880 120 PRO C O 1
ATOM 9169 N N . ILE C 1 141 ? -43.660 31.612 -39.931 1.000 69.471 121 ILE C N 1
ATOM 9170 C CA . ILE C 1 141 ? -42.227 31.548 -40.131 1.000 66.345 121 ILE C CA 1
ATOM 9171 C C . ILE C 1 141 ? -41.983 31.238 -41.610 1.000 65.000 121 ILE C C 1
ATOM 9172 O O . ILE C 1 141 ? -42.319 30.145 -42.064 1.000 62.086 121 ILE C O 1
ATOM 9177 N N . LYS C 1 142 ? -41.374 32.190 -42.337 1.000 62.557 122 LYS C N 1
ATOM 9178 C CA . LYS C 1 142 ? -41.371 32.130 -43.791 1.000 79.275 122 LYS C CA 1
ATOM 9179 C C . LYS C 1 142 ? -39.944 32.102 -44.332 1.000 71.498 122 LYS C C 1
ATOM 9180 O O . LYS C 1 142 ? -39.719 31.849 -45.514 1.000 75.094 122 LYS C O 1
ATOM 9186 N N . THR C 1 143 ? -38.977 32.362 -43.448 1.000 82.841 123 THR C N 1
ATOM 9187 C CA . THR C 1 143 ? -37.560 32.403 -43.800 1.000 77.971 123 THR C CA 1
ATOM 9188 C C . THR C 1 143 ? -36.705 31.819 -42.678 1.000 72.294 123 THR C C 1
ATOM 9189 O O . THR C 1 143 ? -37.118 31.675 -41.520 1.000 64.870 123 THR C O 1
ATOM 9193 N N . CYS C 1 144 ? -35.449 31.570 -43.031 1.000 81.508 124 CYS C N 1
ATOM 9194 C CA . CYS C 1 144 ? -34.501 31.006 -42.090 1.000 67.588 124 CYS C CA 1
ATOM 9195 C C . CYS C 1 144 ? -34.180 31.989 -40.962 1.000 61.908 124 CYS C C 1
ATOM 9196 O O . CYS C 1 144 ? -34.052 31.570 -39.810 1.000 57.758 124 CYS C O 1
ATOM 9199 N N . GLU C 1 145 ? -34.094 33.299 -41.265 1.000 74.233 125 GLU C N 1
ATOM 9200 C CA . GLU C 1 145 ? -33.890 34.299 -40.211 1.000 77.403 125 GLU C CA 1
ATOM 9201 C C . GLU C 1 145 ? -34.964 34.147 -39.133 1.000 63.525 125 GLU C C 1
ATOM 9202 O O . GLU C 1 145 ? -34.656 34.173 -37.958 1.000 54.324 125 GLU C O 1
ATOM 9208 N N . GLU C 1 146 ? -36.225 33.975 -39.543 1.000 64.534 126 GLU C N 1
ATOM 9209 C CA . GLU C 1 146 ? -37.339 34.016 -38.607 1.000 61.423 126 GLU C CA 1
ATOM 9210 C C . GLU C 1 146 ? -37.427 32.718 -37.807 1.000 63.096 126 GLU C C 1
ATOM 9211 O O . GLU C 1 146 ? -37.884 32.707 -36.660 1.000 56.295 126 GLU C O 1
ATOM 9217 N N . LEU C 1 147 ? -37.065 31.591 -38.436 1.000 59.536 127 LEU C N 1
ATOM 9218 C CA . LEU C 1 147 ? -36.967 30.339 -37.704 1.000 53.936 127 LEU C CA 1
ATOM 9219 C C . LEU C 1 147 ? -35.952 30.447 -36.565 1.000 53.678 127 LEU C C 1
ATOM 9220 O O . LEU C 1 147 ? -36.229 30.069 -35.414 1.000 50.628 127 LEU C O 1
ATOM 9225 N N . GLN C 1 148 ? -34.764 30.945 -36.907 1.000 57.726 128 GLN C N 1
ATOM 9226 C CA . GLN C 1 148 ? -33.736 31.185 -35.920 1.000 60.814 128 GLN C CA 1
ATOM 9227 C C . GLN C 1 148 ? -34.230 32.118 -34.811 1.000 62.412 128 GLN C C 1
ATOM 9228 O O . GLN C 1 148 ? -34.036 31.861 -33.613 1.000 56.962 128 GLN C O 1
ATOM 9234 N N . ALA C 1 149 ? -34.877 33.219 -35.209 1.000 61.164 129 ALA C N 1
ATOM 9235 C CA . ALA C 1 149 ? -35.330 34.214 -34.250 1.000 55.869 129 ALA C CA 1
ATOM 9236 C C . ALA C 1 149 ? -36.350 33.589 -33.282 1.000 53.413 129 ALA C C 1
ATOM 9237 O O . ALA C 1 149 ? -36.307 33.876 -32.090 1.000 65.648 129 ALA C O 1
ATOM 9239 N N . ALA C 1 150 ? -37.264 32.763 -33.806 1.000 49.662 130 ALA C N 1
ATOM 9240 C CA . ALA C 1 150 ? -38.262 32.056 -33.015 1.000 57.412 130 ALA C CA 1
ATOM 9241 C C . ALA C 1 150 ? -37.611 31.129 -31.979 1.000 57.273 130 ALA C C 1
ATOM 9242 O O . ALA C 1 150 ? -37.972 31.148 -30.794 1.000 60.523 130 ALA C O 1
ATOM 9244 N N . ILE C 1 151 ? -36.661 30.302 -32.430 1.000 54.608 131 ILE C N 1
ATOM 9245 C CA . ILE C 1 151 ? -35.961 29.380 -31.545 1.000 52.414 131 ILE C CA 1
ATOM 9246 C C . ILE C 1 151 ? -35.162 30.149 -30.490 1.000 52.418 131 ILE C C 1
ATOM 9247 O O . ILE C 1 151 ? -35.158 29.757 -29.324 1.000 56.594 131 ILE C O 1
ATOM 9252 N N . ILE C 1 152 ? -34.479 31.238 -30.885 1.000 47.966 132 ILE C N 1
ATOM 9253 C CA . ILE C 1 152 ? -33.694 32.047 -29.963 1.000 55.022 132 ILE C CA 1
ATOM 9254 C C . ILE C 1 152 ? -34.614 32.745 -28.950 1.000 51.414 132 ILE C C 1
ATOM 9255 O O . ILE C 1 152 ? -34.189 33.070 -27.853 1.000 50.319 132 ILE C O 1
ATOM 9260 N N . SER C 1 153 ? -35.868 33.018 -29.335 1.000 51.446 133 SER C N 1
ATOM 9261 C CA . SER C 1 153 ? -36.825 33.688 -28.479 1.000 52.942 133 SER C CA 1
ATOM 9262 C C . SER C 1 153 ? -37.060 32.945 -27.153 1.000 57.878 133 SER C C 1
ATOM 9263 O O . SER C 1 153 ? -37.444 33.584 -26.175 1.000 67.665 133 SER C O 1
ATOM 9266 N N . TYR C 1 154 ? -36.823 31.620 -27.083 1.000 58.493 134 TYR C N 1
ATOM 9267 C CA . TYR C 1 154 ? -36.930 30.856 -25.832 1.000 52.195 134 TYR C CA 1
ATOM 9268 C C . TYR C 1 154 ? -35.568 30.280 -25.423 1.000 52.628 134 TYR C C 1
ATOM 9269 O O . TYR C 1 154 ? -35.488 29.365 -24.592 1.000 51.776 134 TYR C O 1
ATOM 9278 N N . ASN C 1 155 ? -34.505 30.897 -25.955 1.000 53.514 135 ASN C N 1
ATOM 9279 C CA . ASN C 1 155 ? -33.122 30.518 -25.680 1.000 61.935 135 ASN C CA 1
ATOM 9280 C C . ASN C 1 155 ? -32.277 31.804 -25.663 1.000 58.296 135 ASN C C 1
ATOM 9281 O O . ASN C 1 155 ? -31.214 31.857 -26.267 1.000 48.015 135 ASN C O 1
ATOM 9286 N N . THR C 1 156 ? -32.754 32.852 -24.964 1.000 63.966 136 THR C N 1
ATOM 9287 C CA . THR C 1 156 ? -32.278 34.220 -25.195 1.000 60.993 136 THR C CA 1
ATOM 9288 C C . THR C 1 156 ? -30.847 34.448 -24.678 1.000 54.183 136 THR C C 1
ATOM 9289 O O . THR C 1 156 ? -30.134 35.317 -25.168 1.000 50.603 136 THR C O 1
ATOM 9293 N N . THR C 1 157 ? -30.420 33.644 -23.695 1.000 57.158 137 THR C N 1
ATOM 9294 C CA . THR C 1 157 ? -29.033 33.540 -23.222 1.000 55.053 137 THR C CA 1
ATOM 9295 C C . THR C 1 157 ? -28.048 33.361 -24.369 1.000 54.877 137 THR C C 1
ATOM 9296 O O . THR C 1 157 ? -26.894 33.762 -24.251 1.000 61.053 137 THR C O 1
ATOM 9300 N N . TYR C 1 158 ? -28.506 32.703 -25.451 1.000 59.155 138 TYR C N 1
ATOM 9301 C CA . TYR C 1 158 ? -27.650 32.253 -26.543 1.000 54.787 138 TYR C CA 1
ATOM 9302 C C . TYR C 1 158 ? -27.866 33.136 -27.774 1.000 54.739 138 TYR C C 1
ATOM 9303 O O . TYR C 1 158 ? -27.361 32.807 -28.832 1.000 56.895 138 TYR C O 1
ATOM 9312 N N . ARG C 1 159 ? -28.549 34.277 -27.606 1.000 61.714 139 ARG C N 1
ATOM 9313 C CA . ARG C 1 159 ? -28.861 35.193 -28.691 1.000 69.191 139 ARG C CA 1
ATOM 9314 C C . ARG C 1 159 ? -27.628 35.494 -29.529 1.000 65.499 139 ARG C C 1
ATOM 9315 O O . ARG C 1 159 ? -27.700 35.431 -30.757 1.000 76.348 139 ARG C O 1
ATOM 9323 N N . ASP C 1 160 ? -26.487 35.802 -28.901 1.000 66.645 140 ASP C N 1
ATOM 9324 C CA . ASP C 1 160 ? -25.375 36.263 -29.714 1.000 69.173 140 ASP C CA 1
ATOM 9325 C C . ASP C 1 160 ? -24.312 35.171 -29.859 1.000 67.189 140 ASP C C 1
ATOM 9326 O O . ASP C 1 160 ? -23.197 35.512 -30.262 1.000 58.520 140 ASP C O 1
ATOM 9331 N N . GLN C 1 161 ? -24.596 33.922 -29.425 1.000 53.736 141 GLN C N 1
ATOM 9332 C CA . GLN C 1 161 ? -23.651 32.811 -29.523 1.000 60.955 141 GLN C CA 1
ATOM 9333 C C . GLN C 1 161 ? -24.101 31.888 -30.672 1.000 53.280 141 GLN C C 1
ATOM 9334 O O . GLN C 1 161 ? -23.279 31.300 -31.348 1.000 56.351 141 GLN C O 1
ATOM 9340 N N . TRP C 1 162 ? -25.401 31.695 -30.852 1.000 49.502 142 TRP C N 1
ATOM 9341 C CA . TRP C 1 162 ? -25.949 30.765 -31.835 1.000 49.098 142 TRP C CA 1
ATOM 9342 C C . TRP C 1 162 ? -26.129 31.433 -33.188 1.000 47.478 142 TRP C C 1
ATOM 9343 O O . TRP C 1 162 ? -26.788 32.455 -33.271 1.000 52.634 142 TRP C O 1
ATOM 9354 N N . HIS C 1 163 ? -25.589 30.824 -34.241 1.000 55.583 143 HIS C N 1
ATOM 9355 C CA . HIS C 1 163 ? -25.934 31.261 -35.581 1.000 57.768 143 HIS C CA 1
ATOM 9356 C C . HIS C 1 163 ? -26.105 29.991 -36.424 1.000 52.339 143 HIS C C 1
ATOM 9357 O O . HIS C 1 163 ? -25.193 29.165 -36.493 1.000 50.078 143 HIS C O 1
ATOM 9364 N N . PHE C 1 164 ? -27.282 29.868 -37.069 1.000 46.789 144 PHE C N 1
ATOM 9365 C CA . PHE C 1 164 ? -27.730 28.609 -37.645 1.000 50.657 144 PHE C CA 1
ATOM 9366 C C . PHE C 1 164 ? -27.284 28.533 -39.101 1.000 45.997 144 PHE C C 1
ATOM 9367 O O . PHE C 1 164 ? -28.078 28.304 -39.988 1.000 52.748 144 PHE C O 1
ATOM 9375 N N . ARG C 1 165 ? -25.991 28.691 -39.323 1.000 48.027 145 ARG C N 1
ATOM 9376 C CA . ARG C 1 165 ? -25.363 28.881 -40.620 1.000 50.594 145 ARG C CA 1
ATOM 9377 C C . ARG C 1 165 ? -25.584 27.681 -41.542 1.000 52.098 145 ARG C C 1
ATOM 9378 O O . ARG C 1 165 ? -25.678 27.888 -42.759 1.000 53.661 145 ARG C O 1
ATOM 9386 N N . ALA C 1 166 ? -25.628 26.448 -41.012 1.000 49.430 146 ALA C N 1
ATOM 9387 C CA . ALA C 1 166 ? -25.879 25.276 -41.853 1.000 53.902 146 ALA C CA 1
ATOM 9388 C C . ALA C 1 166 ? -27.333 25.278 -42.348 1.000 55.051 146 ALA C C 1
ATOM 9389 O O . ALA C 1 166 ? -27.643 24.777 -43.429 1.000 56.805 146 ALA C O 1
ATOM 9391 N N . LEU C 1 167 ? -28.223 25.835 -41.535 1.000 53.263 147 LEU C N 1
ATOM 9392 C CA . LEU C 1 167 ? -29.626 25.940 -41.892 1.000 54.108 147 LEU C CA 1
ATOM 9393 C C . LEU C 1 167 ? -29.815 27.023 -42.954 1.000 53.739 147 LEU C C 1
ATOM 9394 O O . LEU C 1 167 ? -30.445 26.743 -43.979 1.000 49.143 147 LEU C O 1
ATOM 9399 N N . HIS C 1 168 ? -29.197 28.210 -42.746 1.000 53.150 148 HIS C N 1
ATOM 9400 C CA . HIS C 1 168 ? -29.126 29.235 -43.781 1.000 51.148 148 HIS C CA 1
ATOM 9401 C C . HIS C 1 168 ? -28.530 28.666 -45.075 1.000 54.265 148 HIS C C 1
ATOM 9402 O O . HIS C 1 168 ? -28.989 29.007 -46.145 1.000 64.995 148 HIS C O 1
ATOM 9409 N N . GLN C 1 169 ? -27.489 27.830 -45.017 1.000 54.390 149 GLN C N 1
ATOM 9410 C CA . GLN C 1 169 ? -26.806 27.433 -46.241 1.000 52.494 149 GLN C CA 1
ATOM 9411 C C . GLN C 1 169 ? -27.708 26.425 -46.969 1.000 60.445 149 GLN C C 1
ATOM 9412 O O . GLN C 1 169 ? -27.837 26.441 -48.194 1.000 55.112 149 GLN C O 1
ATOM 9418 N N . LEU C 1 170 ? -28.363 25.528 -46.241 1.000 59.946 150 LEU C N 1
ATOM 9419 C CA . LEU C 1 170 ? -29.194 24.537 -46.895 1.000 63.210 150 LEU C CA 1
ATOM 9420 C C . LEU C 1 170 ? -30.422 25.240 -47.501 1.000 64.915 150 LEU C C 1
ATOM 9421 O O . LEU C 1 170 ? -30.743 25.013 -48.658 1.000 57.655 150 LEU C O 1
ATOM 9426 N N . LEU C 1 171 ? -31.107 26.100 -46.736 1.000 57.461 151 LEU C N 1
ATOM 9427 C CA . LEU C 1 171 ? -32.374 26.668 -47.175 1.000 65.051 151 LEU C CA 1
ATOM 9428 C C . LEU C 1 171 ? -32.198 27.816 -48.190 1.000 66.984 151 LEU C C 1
ATOM 9429 O O . LEU C 1 171 ? -33.071 28.024 -49.011 1.000 65.398 151 LEU C O 1
ATOM 9434 N N . ASP C 1 172 ? -31.110 28.596 -48.115 1.000 66.289 152 ASP C N 1
ATOM 9435 C CA . ASP C 1 172 ? -30.945 29.799 -48.915 1.000 63.698 152 ASP C CA 1
ATOM 9436 C C . ASP C 1 172 ? -30.022 29.503 -50.112 1.000 63.449 152 ASP C C 1
ATOM 9437 O O . ASP C 1 172 ? -30.201 30.093 -51.170 1.000 84.915 152 ASP C O 1
ATOM 9442 N N . GLU C 1 173 ? -29.118 28.525 -50.040 1.000 69.200 153 GLU C N 1
ATOM 9443 C CA . GLU C 1 173 ? -28.145 28.324 -51.115 1.000 72.120 153 GLU C CA 1
ATOM 9444 C C . GLU C 1 173 ? -28.205 26.934 -51.762 1.000 69.490 153 GLU C C 1
ATOM 9445 O O . GLU C 1 173 ? -27.902 26.781 -52.933 1.000 75.024 153 GLU C O 1
ATOM 9451 N N . GLU C 1 174 ? -28.481 25.887 -50.995 1.000 69.297 154 GLU C N 1
ATOM 9452 C CA . GLU C 1 174 ? -28.522 24.523 -51.512 1.000 74.730 154 GLU C CA 1
ATOM 9453 C C . GLU C 1 174 ? -29.850 24.235 -52.225 1.000 72.507 154 GLU C C 1
ATOM 9454 O O . GLU C 1 174 ? -29.860 23.651 -53.293 1.000 75.609 154 GLU C O 1
ATOM 9460 N N . LEU C 1 175 ? -30.977 24.614 -51.611 1.000 85.394 155 LEU C N 1
ATOM 9461 C CA . LEU C 1 175 ? -32.296 24.464 -52.198 1.000 86.718 155 LEU C CA 1
ATOM 9462 C C . LEU C 1 175 ? -32.605 25.606 -53.192 1.000 95.161 155 LEU C C 1
ATOM 9463 O O . LEU C 1 175 ? -32.213 26.785 -53.012 1.000 71.236 155 LEU C O 1
ATOM 9468 N N . ASP C 1 176 ? -33.367 25.223 -54.241 1.000 100.861 156 ASP C N 1
ATOM 9469 C CA . ASP C 1 176 ? -33.941 26.166 -55.193 1.000 98.747 156 ASP C CA 1
ATOM 9470 C C . ASP C 1 176 ? -35.180 26.768 -54.526 1.000 82.866 156 ASP C C 1
ATOM 9471 O O . ASP C 1 176 ? -35.637 26.268 -53.494 1.000 82.844 156 ASP C O 1
ATOM 9476 N N . GLU C 1 177 ? -35.686 27.871 -55.102 1.000 86.013 157 GLU C N 1
ATOM 9477 C CA . GLU C 1 177 ? -36.742 28.659 -54.484 1.000 103.007 157 GLU C CA 1
ATOM 9478 C C . GLU C 1 177 ? -37.896 27.774 -54.034 1.000 101.731 157 GLU C C 1
ATOM 9479 O O . GLU C 1 177 ? -38.566 28.095 -53.057 1.000 102.154 157 GLU C O 1
ATOM 9485 N N . SER C 1 178 ? -38.129 26.689 -54.780 1.000 92.377 158 SER C N 1
ATOM 9486 C CA . SER C 1 178 ? -39.378 25.952 -54.684 1.000 98.905 158 SER C CA 1
ATOM 9487 C C . SER C 1 178 ? -39.272 24.889 -53.587 1.000 93.165 158 SER C C 1
ATOM 9488 O O . SER C 1 178 ? -40.264 24.591 -52.916 1.000 87.596 158 SER C O 1
ATOM 9491 N N . GLU C 1 179 ? -38.063 24.349 -53.374 1.000 90.478 159 GLU C N 1
ATOM 9492 C CA . GLU C 1 179 ? -37.850 23.373 -52.319 1.000 78.371 159 GLU C CA 1
ATOM 9493 C C . GLU C 1 179 ? -37.833 24.050 -50.942 1.000 72.919 159 GLU C C 1
ATOM 9494 O O . GLU C 1 179 ? -38.176 23.439 -49.925 1.000 72.185 159 GLU C O 1
ATOM 9500 N N . THR C 1 180 ? -37.391 25.310 -50.933 1.000 64.520 160 THR C N 1
ATOM 9501 C CA . THR C 1 180 ? -37.335 26.131 -49.738 1.000 71.412 160 THR C CA 1
ATOM 9502 C C . THR C 1 180 ? -38.741 26.567 -49.341 1.000 81.195 160 THR C C 1
ATOM 9503 O O . THR C 1 180 ? -39.042 26.632 -48.146 1.000 77.958 160 THR C O 1
ATOM 9507 N N . ARG C 1 181 ? -39.575 26.876 -50.351 1.000 84.811 161 ARG C N 1
ATOM 9508 C CA . ARG C 1 181 ? -40.971 27.216 -50.143 1.000 80.790 161 ARG C CA 1
ATOM 9509 C C . ARG C 1 181 ? -41.639 25.983 -49.533 1.000 69.437 161 ARG C C 1
ATOM 9510 O O . ARG C 1 181 ? -42.427 26.102 -48.600 1.000 67.610 161 ARG C O 1
ATOM 9518 N N . VAL C 1 182 ? -41.290 24.778 -50.007 1.000 68.519 162 VAL C N 1
ATOM 9519 C CA . VAL C 1 182 ? -41.884 23.554 -49.473 1.000 76.413 162 VAL C CA 1
ATOM 9520 C C . VAL C 1 182 ? -41.484 23.335 -48.000 1.000 69.909 162 VAL C C 1
ATOM 9521 O O . VAL C 1 182 ? -42.313 22.955 -47.182 1.000 64.302 162 VAL C O 1
ATOM 9525 N N . PHE C 1 183 ? -40.218 23.582 -47.656 1.000 64.217 163 PHE C N 1
ATOM 9526 C CA . PHE C 1 183 ? -39.782 23.510 -46.276 1.000 62.077 163 PHE C CA 1
ATOM 9527 C C . PHE C 1 183 ? -40.646 24.411 -45.382 1.000 55.984 163 PHE C C 1
ATOM 9528 O O . PHE C 1 183 ? -41.137 23.961 -44.353 1.000 56.580 163 PHE C O 1
ATOM 9536 N N . PHE C 1 184 ? -40.871 25.679 -45.758 1.000 58.805 164 PHE C N 1
ATOM 9537 C CA . PHE C 1 184 ? -41.619 26.585 -44.884 1.000 59.352 164 PHE C CA 1
ATOM 9538 C C . PHE C 1 184 ? -43.137 26.401 -44.950 1.000 58.570 164 PHE C C 1
ATOM 9539 O O . PHE C 1 184 ? -43.807 26.686 -43.956 1.000 60.156 164 PHE C O 1
ATOM 9547 N N . GLU C 1 185 ? -43.664 25.910 -46.084 1.000 66.519 165 GLU C N 1
ATOM 9548 C CA . GLU C 1 185 ? -45.106 25.754 -46.250 1.000 82.606 165 GLU C CA 1
ATOM 9549 C C . GLU C 1 185 ? -45.565 24.374 -45.762 1.000 80.291 165 GLU C C 1
ATOM 9550 O O . GLU C 1 185 ? -46.677 24.237 -45.253 1.000 61.631 165 GLU C O 1
ATOM 9556 N N . ASP C 1 186 ? -44.711 23.350 -45.913 1.000 77.026 166 ASP C N 1
ATOM 9557 C CA . ASP C 1 186 ? -45.100 21.983 -45.595 1.000 76.206 166 ASP C CA 1
ATOM 9558 C C . ASP C 1 186 ? -44.350 21.449 -44.362 1.000 70.680 166 ASP C C 1
ATOM 9559 O O . ASP C 1 186 ? -44.991 21.175 -43.338 1.000 62.596 166 ASP C O 1
ATOM 9564 N N . LEU C 1 187 ? -43.015 21.272 -44.467 1.000 60.422 167 LEU C N 1
ATOM 9565 C CA . LEU C 1 187 ? -42.264 20.453 -43.519 1.000 59.044 167 LEU C CA 1
ATOM 9566 C C . LEU C 1 187 ? -42.155 21.106 -42.144 1.000 52.220 167 LEU C C 1
ATOM 9567 O O . LEU C 1 187 ? -42.470 20.490 -41.131 1.000 51.719 167 LEU C O 1
ATOM 9572 N N . LEU C 1 188 ? -41.714 22.357 -42.107 1.000 50.056 168 LEU C N 1
ATOM 9573 C CA . LEU C 1 188 ? -41.537 23.032 -40.839 1.000 55.312 168 LEU C CA 1
ATOM 9574 C C . LEU C 1 188 ? -42.838 23.041 -40.050 1.000 51.369 168 LEU C C 1
ATOM 9575 O O . LEU C 1 188 ? -42.851 22.749 -38.855 1.000 55.722 168 LEU C O 1
ATOM 9580 N N . PRO C 1 189 ? -43.987 23.404 -40.649 1.000 60.229 169 PRO C N 1
ATOM 9581 C CA . PRO C 1 189 ? -45.255 23.331 -39.906 1.000 55.770 169 PRO C CA 1
ATOM 9582 C C . PRO C 1 189 ? -45.554 21.954 -39.308 1.000 56.545 169 PRO C C 1
ATOM 9583 O O . PRO C 1 189 ? -46.106 21.848 -38.205 1.000 60.828 169 PRO C O 1
ATOM 9587 N N . ARG C 1 190 ? -45.142 20.901 -40.014 1.000 53.952 170 ARG C N 1
ATOM 9588 C CA . ARG C 1 190 ? -45.354 19.525 -39.577 1.000 55.916 170 ARG C CA 1
ATOM 9589 C C . ARG C 1 190 ? -44.481 19.203 -38.353 1.000 54.401 170 ARG C C 1
ATOM 9590 O O . ARG C 1 190 ? -44.909 18.491 -37.424 1.000 43.879 170 ARG C O 1
ATOM 9598 N N . ILE C 1 191 ? -43.221 19.673 -38.404 1.000 55.441 171 ILE C N 1
ATOM 9599 C CA . ILE C 1 191 ? -42.277 19.481 -37.306 1.000 57.713 171 ILE C CA 1
ATOM 9600 C C . ILE C 1 191 ? -42.808 20.230 -36.078 1.000 53.635 171 ILE C C 1
ATOM 9601 O O . ILE C 1 191 ? -42.816 19.683 -34.983 1.000 46.194 171 ILE C O 1
ATOM 9606 N N . ILE C 1 192 ? -43.367 21.432 -36.269 1.000 62.395 172 ILE C N 1
ATOM 9607 C CA . ILE C 1 192 ? -43.914 22.193 -35.147 1.000 54.126 172 ILE C CA 1
ATOM 9608 C C . ILE C 1 192 ? -45.132 21.499 -34.539 1.000 54.047 172 ILE C C 1
ATOM 9609 O O . ILE C 1 192 ? -45.241 21.371 -33.306 1.000 49.281 172 ILE C O 1
ATOM 9614 N N . ARG C 1 193 ? -46.034 21.009 -35.399 1.000 54.176 173 ARG C N 1
ATOM 9615 C CA . ARG C 1 193 ? -47.261 20.394 -34.907 1.000 56.326 173 ARG C CA 1
ATOM 9616 C C . ARG C 1 193 ? -46.885 19.190 -34.054 1.000 54.562 173 ARG C C 1
ATOM 9617 O O . ARG C 1 193 ? -47.452 18.982 -32.971 1.000 54.284 173 ARG C O 1
ATOM 9625 N N . LEU C 1 194 ? -45.913 18.425 -34.562 1.000 53.007 174 LEU C N 1
ATOM 9626 C CA . LEU C 1 194 ? -45.459 17.207 -33.895 1.000 52.740 174 LEU C CA 1
ATOM 9627 C C . LEU C 1 194 ? -44.763 17.528 -32.569 1.000 56.301 174 LEU C C 1
ATOM 9628 O O . LEU C 1 194 ? -45.086 16.937 -31.523 1.000 46.969 174 LEU C O 1
ATOM 9633 N N . ALA C 1 195 ? -43.870 18.531 -32.582 1.000 55.352 175 ALA C N 1
ATOM 9634 C CA . ALA C 1 195 ? -43.194 18.926 -31.351 1.000 53.984 175 ALA C CA 1
ATOM 9635 C C . ALA C 1 195 ? -44.219 19.318 -30.299 1.000 49.240 175 ALA C C 1
ATOM 9636 O O . ALA C 1 195 ? -44.104 18.910 -29.151 1.000 57.523 175 ALA C O 1
ATOM 9638 N N . LEU C 1 196 ? -45.228 20.090 -30.699 1.000 56.903 176 LEU C N 1
ATOM 9639 C CA . LEU C 1 196 ? -46.183 20.635 -29.729 1.000 56.075 176 LEU C CA 1
ATOM 9640 C C . LEU C 1 196 ? -47.163 19.582 -29.208 1.000 47.989 176 LEU C C 1
ATOM 9641 O O . LEU C 1 196 ? -47.853 19.860 -28.224 1.000 46.347 176 LEU C O 1
ATOM 9646 N N . ARG C 1 197 ? -47.120 18.345 -29.757 1.000 48.781 177 ARG C N 1
ATOM 9647 C CA . ARG C 1 197 ? -47.934 17.267 -29.225 1.000 49.811 177 ARG C CA 1
ATOM 9648 C C . ARG C 1 197 ? -47.228 16.484 -28.113 1.000 53.295 177 ARG C C 1
ATOM 9649 O O . ARG C 1 197 ? -47.758 15.438 -27.682 1.000 55.682 177 ARG C O 1
ATOM 9657 N N . LEU C 1 198 ? -46.099 17.009 -27.591 1.000 48.417 178 LEU C N 1
ATOM 9658 C CA . LEU C 1 198 ? -45.312 16.289 -26.592 1.000 53.690 178 LEU C CA 1
ATOM 9659 C C . LEU C 1 198 ? -46.144 15.895 -25.357 1.000 57.059 178 LEU C C 1
ATOM 9660 O O . LEU C 1 198 ? -46.087 14.749 -24.899 1.000 51.179 178 LEU C O 1
ATOM 9665 N N . PRO C 1 199 ? -46.969 16.794 -24.776 1.000 62.748 179 PRO C N 1
ATOM 9666 C CA . PRO C 1 199 ? -47.781 16.407 -23.624 1.000 55.767 179 PRO C CA 1
ATOM 9667 C C . PRO C 1 199 ? -48.891 15.402 -23.937 1.000 57.058 179 PRO C C 1
ATOM 9668 O O . PRO C 1 199 ? -49.327 14.761 -22.993 1.000 60.805 179 PRO C O 1
ATOM 9672 N N . ASP C 1 200 ? -49.280 15.226 -25.215 1.000 57.661 180 ASP C N 1
ATOM 9673 C CA . ASP C 1 200 ? -50.182 14.154 -25.648 1.000 64.659 180 ASP C CA 1
ATOM 9674 C C . ASP C 1 200 ? -49.459 12.814 -25.830 1.000 64.757 180 ASP C C 1
ATOM 9675 O O . ASP C 1 200 ? -50.051 11.771 -25.532 1.000 53.495 180 ASP C O 1
ATOM 9680 N N . LEU C 1 201 ? -48.194 12.846 -26.316 1.000 63.443 181 LEU C N 1
ATOM 9681 C CA . LEU C 1 201 ? -47.480 11.627 -26.705 1.000 57.743 181 LEU C CA 1
ATOM 9682 C C . LEU C 1 201 ? -46.588 11.057 -25.593 1.000 61.111 181 LEU C C 1
ATOM 9683 O O . LEU C 1 201 ? -46.334 9.826 -25.551 1.000 52.201 181 LEU C O 1
ATOM 9688 N N . ILE C 1 202 ? -46.128 11.952 -24.696 1.000 55.830 182 ILE C N 1
ATOM 9689 C CA . ILE C 1 202 ? -45.348 11.567 -23.532 1.000 52.723 182 ILE C CA 1
ATOM 9690 C C . ILE C 1 202 ? -46.140 11.954 -22.292 1.000 54.666 182 ILE C C 1
ATOM 9691 O O . ILE C 1 202 ? -46.282 13.143 -22.002 1.000 58.376 182 ILE C O 1
ATOM 9696 N N . GLN C 1 203 ? -46.689 10.932 -21.620 1.000 65.963 183 GLN C N 1
ATOM 9697 C CA . GLN C 1 203 ? -47.635 11.108 -20.524 1.000 64.194 183 GLN C CA 1
ATOM 9698 C C . GLN C 1 203 ? -47.181 10.351 -19.272 1.000 65.147 183 GLN C C 1
ATOM 9699 O O . GLN C 1 203 ? -47.959 10.145 -18.333 1.000 73.808 183 GLN C O 1
ATOM 9705 N N . SER C 1 204 ? -45.898 9.997 -19.294 1.000 59.143 184 SER C N 1
ATOM 9706 C CA . SER C 1 204 ? -45.178 9.273 -18.263 1.000 62.452 184 SER C CA 1
ATOM 9707 C C . SER C 1 204 ? -43.785 9.913 -18.248 1.000 67.943 184 SER C C 1
ATOM 9708 O O . SER C 1 204 ? -43.346 10.484 -19.259 1.000 53.938 184 SER C O 1
ATOM 9711 N N . PRO C 1 205 ? -43.079 9.957 -17.092 1.000 62.079 185 PRO C N 1
ATOM 9712 C CA . PRO C 1 205 ? -41.740 10.526 -17.037 1.000 62.230 185 PRO C CA 1
ATOM 9713 C C . PRO C 1 205 ? -40.810 9.708 -17.931 1.000 58.989 185 PRO C C 1
ATOM 9714 O O . PRO C 1 205 ? -41.037 8.500 -18.121 1.000 48.108 185 PRO C O 1
ATOM 9718 N N . VAL C 1 206 ? -39.803 10.393 -18.492 1.000 56.031 186 VAL C N 1
ATOM 9719 C CA . VAL C 1 206 ? -38.736 9.738 -19.234 1.000 52.889 186 VAL C CA 1
ATOM 9720 C C . VAL C 1 206 ? -37.515 9.605 -18.322 1.000 54.281 186 VAL C C 1
ATOM 9721 O O . VAL C 1 206 ? -36.810 10.585 -18.054 1.000 50.757 186 VAL C O 1
ATOM 9725 N N . PRO C 1 207 ? -37.163 8.374 -17.899 1.000 54.047 187 PRO C N 1
ATOM 9726 C CA . PRO C 1 207 ? -36.024 8.168 -17.006 1.000 50.951 187 PRO C CA 1
ATOM 9727 C C . PRO C 1 207 ? -34.694 8.357 -17.715 1.000 45.304 187 PRO C C 1
ATOM 9728 O O . PRO C 1 207 ? -34.549 8.097 -18.910 1.000 51.231 187 PRO C O 1
ATOM 9732 N N . LEU C 1 208 ? -33.712 8.806 -16.962 1.000 41.907 188 LEU C N 1
ATOM 9733 C CA . LEU C 1 208 ? -32.345 8.801 -17.433 1.000 42.492 188 LEU C CA 1
ATOM 9734 C C . LEU C 1 208 ? -31.762 7.404 -17.251 1.000 44.201 188 LEU C C 1
ATOM 9735 O O . LEU C 1 208 ? -32.179 6.651 -16.396 1.000 54.193 188 LEU C O 1
ATOM 9740 N N . LEU C 1 209 ? -30.919 6.977 -18.193 1.000 47.227 189 LEU C N 1
ATOM 9741 C CA . LEU C 1 209 ? -30.157 5.757 -18.028 1.000 45.869 189 LEU C CA 1
ATOM 9742 C C . LEU C 1 209 ? -28.757 6.151 -17.544 1.000 46.167 189 LEU C C 1
ATOM 9743 O O . LEU C 1 209 ? -27.849 6.490 -18.329 1.000 43.698 189 LEU C O 1
ATOM 9748 N N . LYS C 1 210 ? -28.601 6.175 -16.228 1.000 47.393 190 LYS C N 1
ATOM 9749 C CA . LYS C 1 210 ? -27.342 6.632 -15.664 1.000 50.554 190 LYS C CA 1
ATOM 9750 C C . LYS C 1 210 ? -26.334 5.489 -15.515 1.000 47.785 190 LYS C C 1
ATOM 9751 O O . LYS C 1 210 ? -26.715 4.315 -15.636 1.000 52.266 190 LYS C O 1
ATOM 9757 N N . HIS C 1 211 ? -25.070 5.935 -15.329 1.000 46.789 191 HIS C N 1
ATOM 9758 C CA . HIS C 1 211 ? -23.895 5.209 -14.858 1.000 62.038 191 HIS C CA 1
ATOM 9759 C C . HIS C 1 211 ? -24.279 4.087 -13.898 1.000 61.486 191 HIS C C 1
ATOM 9760 O O . HIS C 1 211 ? -24.881 4.340 -12.845 1.000 59.508 191 HIS C O 1
ATOM 9767 N N . HIS C 1 212 ? -23.851 2.880 -14.276 1.000 60.426 192 HIS C N 1
ATOM 9768 C CA . HIS C 1 212 ? -23.660 1.770 -13.367 1.000 63.030 192 HIS C CA 1
ATOM 9769 C C . HIS C 1 212 ? -24.994 1.119 -13.058 1.000 56.194 192 HIS C C 1
ATOM 9770 O O . HIS C 1 212 ? -25.050 0.292 -12.170 1.000 65.532 192 HIS C O 1
ATOM 9777 N N . LYS C 1 213 ? -26.015 1.385 -13.870 1.000 67.121 193 LYS C N 1
ATOM 9778 C CA . LYS C 1 213 ? -27.355 0.841 -13.637 1.000 71.679 193 LYS C CA 1
ATOM 9779 C C . LYS C 1 213 ? -27.823 0.189 -14.929 1.000 65.467 193 LYS C C 1
ATOM 9780 O O . LYS C 1 213 ? -27.920 0.856 -15.979 1.000 59.483 193 LYS C O 1
ATOM 9786 N N . ASN C 1 214 ? -27.953 -1.145 -14.835 1.000 62.919 194 ASN C N 1
ATOM 9787 C CA . ASN C 1 214 ? -28.500 -1.973 -15.898 1.000 59.628 194 ASN C CA 1
ATOM 9788 C C . ASN C 1 214 ? -29.993 -1.700 -16.030 1.000 60.095 194 ASN C C 1
ATOM 9789 O O . ASN C 1 214 ? -30.776 -2.079 -15.168 1.000 58.182 194 ASN C O 1
ATOM 9794 N N . ALA C 1 215 ? -30.389 -1.037 -17.120 1.000 59.495 195 ALA C N 1
ATOM 9795 C CA . ALA C 1 215 ? -31.776 -0.616 -17.252 1.000 60.195 195 ALA C CA 1
ATOM 9796 C C . ALA C 1 215 ? -32.157 -0.536 -18.733 1.000 56.906 195 ALA C C 1
ATOM 9797 O O . ALA C 1 215 ? -31.276 -0.433 -19.578 1.000 65.945 195 ALA C O 1
ATOM 9799 N N . SER C 1 216 ? -33.461 -0.587 -19.007 1.000 47.998 196 SER C N 1
ATOM 9800 C CA . SER C 1 216 ? -33.976 -0.506 -20.369 1.000 50.886 196 SER C CA 1
ATOM 9801 C C . SER C 1 216 ? -35.026 0.585 -20.430 1.000 51.651 196 SER C C 1
ATOM 9802 O O . SER C 1 216 ? -35.760 0.789 -19.446 1.000 50.970 196 SER C O 1
ATOM 9805 N N . LEU C 1 217 ? -35.090 1.271 -21.583 1.000 41.692 197 LEU C N 1
ATOM 9806 C CA . LEU C 1 217 ? -36.212 2.162 -21.828 1.000 47.385 197 LEU C CA 1
ATOM 9807 C C . LEU C 1 217 ? -36.757 1.828 -23.216 1.000 45.842 197 LEU C C 1
ATOM 9808 O O . LEU C 1 217 ? -35.962 1.796 -24.176 1.000 40.522 197 LEU C O 1
ATOM 9813 N N . SER C 1 218 ? -38.100 1.674 -23.295 1.000 42.175 198 SER C N 1
ATOM 9814 C CA . SER C 1 218 ? -38.779 1.441 -24.574 1.000 44.235 198 SER C CA 1
ATOM 9815 C C . SER C 1 218 ? -39.788 2.555 -24.867 1.000 43.993 198 SER C C 1
ATOM 9816 O O . SER C 1 218 ? -40.555 2.971 -24.008 1.000 44.952 198 SER C O 1
ATOM 9819 N N . LEU C 1 219 ? -39.680 3.138 -26.077 1.000 50.134 199 LEU C N 1
ATOM 9820 C CA . LEU C 1 219 ? -40.567 4.199 -26.554 1.000 50.350 199 LEU C CA 1
ATOM 9821 C C . LEU C 1 219 ? -41.113 3.780 -27.922 1.000 46.697 199 LEU C C 1
ATOM 9822 O O . LEU C 1 219 ? -40.417 3.136 -28.688 1.000 45.678 199 LEU C O 1
ATOM 9827 N N . SER C 1 220 ? -42.288 4.276 -28.281 1.000 48.315 200 SER C N 1
ATOM 9828 C CA . SER C 1 220 ? -42.756 4.107 -29.648 1.000 47.406 200 SER C CA 1
ATOM 9829 C C . SER C 1 220 ? -41.905 4.977 -30.586 1.000 45.828 200 SER C C 1
ATOM 9830 O O . SER C 1 220 ? -41.406 6.016 -30.218 1.000 49.618 200 SER C O 1
ATOM 9833 N N . GLN C 1 221 ? -41.772 4.550 -31.830 1.000 50.716 201 GLN C N 1
ATOM 9834 C CA . GLN C 1 221 ? -41.202 5.374 -32.881 1.000 52.993 201 GLN C CA 1
ATOM 9835 C C . GLN C 1 221 ? -41.909 6.726 -32.996 1.000 49.142 201 GLN C C 1
ATOM 9836 O O . GLN C 1 221 ? -41.271 7.726 -33.371 1.000 49.763 201 GLN C O 1
ATOM 9842 N N . GLN C 1 222 ? -43.230 6.711 -32.774 1.000 48.130 202 GLN C N 1
ATOM 9843 C CA . GLN C 1 222 ? -43.993 7.949 -32.822 1.000 49.048 202 GLN C CA 1
ATOM 9844 C C . GLN C 1 222 ? -43.545 8.898 -31.685 1.000 51.770 202 GLN C C 1
ATOM 9845 O O . GLN C 1 222 ? -43.252 10.078 -31.899 1.000 45.657 202 GLN C O 1
ATOM 9851 N N . GLN C 1 223 ? -43.491 8.381 -30.449 1.000 47.424 203 GLN C N 1
ATOM 9852 C CA . GLN C 1 223 ? -42.987 9.153 -29.323 1.000 47.710 203 GLN C CA 1
ATOM 9853 C C . GLN C 1 223 ? -41.592 9.721 -29.622 1.000 47.768 203 GLN C C 1
ATOM 9854 O O . GLN C 1 223 ? -41.323 10.887 -29.393 1.000 47.784 203 GLN C O 1
ATOM 9860 N N . ILE C 1 224 ? -40.729 8.936 -30.265 1.000 45.443 204 ILE C N 1
ATOM 9861 C CA . ILE C 1 224 ? -39.398 9.407 -30.611 1.000 44.743 204 ILE C CA 1
ATOM 9862 C C . ILE C 1 224 ? -39.437 10.577 -31.595 1.000 43.232 204 ILE C C 1
ATOM 9863 O O . ILE C 1 224 ? -38.707 11.548 -31.407 1.000 46.240 204 ILE C O 1
ATOM 9868 N N . SER C 1 225 ? -40.298 10.497 -32.621 1.000 39.878 205 SER C N 1
ATOM 9869 C CA . SER C 1 225 ? -40.435 11.552 -33.605 1.000 42.265 205 SER C CA 1
ATOM 9870 C C . SER C 1 225 ? -40.738 12.889 -32.925 1.000 43.239 205 SER C C 1
ATOM 9871 O O . SER C 1 225 ? -40.197 13.951 -33.291 1.000 42.693 205 SER C O 1
ATOM 9874 N N . CYS C 1 226 ? -41.590 12.813 -31.899 1.000 44.727 206 CYS C N 1
ATOM 9875 C CA . CYS C 1 226 ? -42.009 13.982 -31.144 1.000 44.222 206 CYS C CA 1
ATOM 9876 C C . CYS C 1 226 ? -40.845 14.593 -30.353 1.000 43.899 206 CYS C C 1
ATOM 9877 O O . CYS C 1 226 ? -40.563 15.798 -30.443 1.000 43.995 206 CYS C O 1
ATOM 9880 N N . LEU C 1 227 ? -40.144 13.737 -29.589 1.000 39.153 207 LEU C N 1
ATOM 9881 C CA . LEU C 1 227 ? -38.959 14.152 -28.851 1.000 40.962 207 LEU C CA 1
ATOM 9882 C C . LEU C 1 227 ? -37.943 14.804 -29.781 1.000 36.017 207 LEU C C 1
ATOM 9883 O O . LEU C 1 227 ? -37.404 15.860 -29.478 1.000 41.603 207 LEU C O 1
ATOM 9888 N N . LEU C 1 228 ? -37.785 14.241 -30.969 1.000 37.157 208 LEU C N 1
ATOM 9889 C CA . LEU C 1 228 ? -36.750 14.694 -31.872 1.000 37.890 208 LEU C CA 1
ATOM 9890 C C . LEU C 1 228 ? -37.209 15.964 -32.572 1.000 38.310 208 LEU C C 1
ATOM 9891 O O . LEU C 1 228 ? -36.380 16.778 -32.923 1.000 45.284 208 LEU C O 1
ATOM 9896 N N . ALA C 1 229 ? -38.524 16.131 -32.797 1.000 45.529 209 ALA C N 1
ATOM 9897 C CA . ALA C 1 229 ? -39.046 17.375 -33.341 1.000 43.444 209 ALA C CA 1
ATOM 9898 C C . ALA C 1 229 ? -38.783 18.500 -32.327 1.000 41.362 209 ALA C C 1
ATOM 9899 O O . ALA C 1 229 ? -38.367 19.591 -32.676 1.000 41.749 209 ALA C O 1
ATOM 9901 N N . ASN C 1 230 ? -38.940 18.211 -31.050 1.000 41.914 210 ASN C N 1
ATOM 9902 C CA . ASN C 1 230 ? -38.564 19.139 -29.980 1.000 49.595 210 ASN C CA 1
ATOM 9903 C C . ASN C 1 230 ? -37.077 19.486 -30.021 1.000 51.159 210 ASN C C 1
ATOM 9904 O O . ASN C 1 230 ? -36.716 20.660 -29.873 1.000 49.635 210 ASN C O 1
ATOM 9909 N N . ALA C 1 231 ? -36.226 18.470 -30.223 1.000 39.945 211 ALA C N 1
ATOM 9910 C CA . ALA C 1 231 ? -34.797 18.733 -30.285 1.000 47.658 211 ALA C CA 1
ATOM 9911 C C . ALA C 1 231 ? -34.435 19.585 -31.510 1.000 47.306 211 ALA C C 1
ATOM 9912 O O . ALA C 1 231 ? -33.510 20.406 -31.447 1.000 41.915 211 ALA C O 1
ATOM 9914 N N . PHE C 1 232 ? -35.077 19.293 -32.658 1.000 43.631 212 PHE C N 1
ATOM 9915 C CA . PHE C 1 232 ? -34.889 20.053 -33.888 1.000 46.156 212 PHE C CA 1
ATOM 9916 C C . PHE C 1 232 ? -35.118 21.541 -33.599 1.000 48.522 212 PHE C C 1
ATOM 9917 O O . PHE C 1 232 ? -34.374 22.404 -34.090 1.000 45.180 212 PHE C O 1
ATOM 9925 N N . LEU C 1 233 ? -36.123 21.812 -32.748 1.000 49.617 213 LEU C N 1
ATOM 9926 C CA . LEU C 1 233 ? -36.539 23.162 -32.391 1.000 56.550 213 LEU C CA 1
ATOM 9927 C C . LEU C 1 233 ? -35.883 23.615 -31.087 1.000 50.006 213 LEU C C 1
ATOM 9928 O O . LEU C 1 233 ? -36.330 24.594 -30.485 1.000 49.539 213 LEU C O 1
ATOM 9933 N N . CYS C 1 234 ? -34.851 22.876 -30.658 1.000 46.933 214 CYS C N 1
ATOM 9934 C CA . CYS C 1 234 ? -34.019 23.228 -29.507 1.000 47.456 214 CYS C CA 1
ATOM 9935 C C . CYS C 1 234 ? -34.839 23.595 -28.267 1.000 44.542 214 CYS C C 1
ATOM 9936 O O . CYS C 1 234 ? -34.561 24.606 -27.656 1.000 43.206 214 CYS C O 1
ATOM 9939 N N . THR C 1 235 ? -35.844 22.770 -27.904 1.000 54.930 215 THR C N 1
ATOM 9940 C CA . THR C 1 235 ? -36.737 23.088 -26.787 1.000 52.705 215 THR C CA 1
ATOM 9941 C C . THR C 1 235 ? -36.300 22.466 -25.455 1.000 49.178 215 THR C C 1
ATOM 9942 O O . THR C 1 235 ? -36.878 22.781 -24.408 1.000 47.866 215 THR C O 1
ATOM 9946 N N . PHE C 1 236 ? -35.312 21.566 -25.462 1.000 50.898 216 PHE C N 1
ATOM 9947 C CA . PHE C 1 236 ? -34.999 20.836 -24.241 1.000 55.881 216 PHE C CA 1
ATOM 9948 C C . PHE C 1 236 ? -34.285 21.773 -23.264 1.000 56.463 216 PHE C C 1
ATOM 9949 O O . PHE C 1 236 ? -33.224 22.329 -23.588 1.000 45.290 216 PHE C O 1
ATOM 9957 N N . PRO C 1 237 ? -34.905 21.980 -22.069 1.000 49.340 217 PRO C N 1
ATOM 9958 C CA . PRO C 1 237 ? -34.369 22.873 -21.051 1.000 50.584 217 PRO C CA 1
ATOM 9959 C C . PRO C 1 237 ? -33.162 22.276 -20.337 1.000 53.568 217 PRO C C 1
ATOM 9960 O O . PRO C 1 237 ? -33.141 21.063 -20.117 1.000 58.269 217 PRO C O 1
ATOM 9964 N N . ARG C 1 238 ? -32.180 23.147 -20.033 1.000 60.386 218 ARG C N 1
ATOM 9965 C CA . ARG C 1 238 ? -31.006 22.861 -19.206 1.000 59.347 218 ARG C CA 1
ATOM 9966 C C . ARG C 1 238 ? -29.943 22.038 -19.931 1.000 57.037 218 ARG C C 1
ATOM 9967 O O . ARG C 1 238 ? -28.972 21.543 -19.317 1.000 62.438 218 ARG C O 1
ATOM 9975 N N . ARG C 1 239 ? -30.089 21.951 -21.259 1.000 49.390 219 ARG C N 1
ATOM 9976 C CA . ARG C 1 239 ? -29.284 21.019 -22.047 1.000 51.287 219 ARG C CA 1
ATOM 9977 C C . ARG C 1 239 ? -28.411 21.795 -23.025 1.000 51.978 219 ARG C C 1
ATOM 9978 O O . ARG C 1 239 ? -27.859 21.186 -23.911 1.000 52.707 219 ARG C O 1
ATOM 9986 N N . ASN C 1 240 ? -28.305 23.123 -22.850 1.000 59.544 220 ASN C N 1
ATOM 9987 C CA . ASN C 1 240 ? -27.618 24.020 -23.767 1.000 52.756 220 ASN C CA 1
ATOM 9988 C C . ASN C 1 240 ? -26.301 24.570 -23.209 1.000 56.066 220 ASN C C 1
ATOM 9989 O O . ASN C 1 240 ? -25.412 24.915 -24.000 1.000 47.301 220 ASN C O 1
ATOM 9994 N N . THR C 1 241 ? -26.165 24.680 -21.875 1.000 63.746 221 THR C N 1
ATOM 9995 C CA . THR C 1 241 ? -25.018 25.395 -21.314 1.000 68.662 221 THR C CA 1
ATOM 9996 C C . THR C 1 241 ? -23.724 24.673 -21.697 1.000 69.956 221 THR C C 1
ATOM 9997 O O . THR C 1 241 ? -23.617 23.461 -21.514 1.000 76.409 221 THR C O 1
ATOM 10001 N N . LEU C 1 242 ? -22.755 25.459 -22.211 1.000 75.470 222 LEU C N 1
ATOM 10002 C CA . LEU C 1 242 ? -21.417 25.004 -22.548 1.000 81.443 222 LEU C CA 1
ATOM 10003 C C . LEU C 1 242 ? -20.430 25.118 -21.363 1.000 87.127 222 LEU C C 1
ATOM 10004 O O . LEU C 1 242 ? -19.266 24.762 -21.551 1.000 72.963 222 LEU C O 1
ATOM 10009 N N . LYS C 1 243 ? -20.850 25.587 -20.156 1.000 81.164 223 LYS C N 1
ATOM 10010 C CA . LYS C 1 243 ? -19.970 25.726 -18.989 1.000 99.410 223 LYS C CA 1
ATOM 10011 C C . LYS C 1 243 ? -19.468 24.329 -18.576 1.000 85.312 223 LYS C C 1
ATOM 10012 O O . LYS C 1 243 ? -20.204 23.350 -18.728 1.000 72.768 223 LYS C O 1
ATOM 10018 N N . ARG C 1 244 ? -18.195 24.227 -18.132 1.000 73.328 224 ARG C N 1
ATOM 10019 C CA . ARG C 1 244 ? -17.479 22.954 -18.120 1.000 87.105 224 ARG C CA 1
ATOM 10020 C C . ARG C 1 244 ? -18.116 21.953 -17.159 1.000 87.634 224 ARG C C 1
ATOM 10021 O O . ARG C 1 244 ? -18.293 20.782 -17.540 1.000 78.704 224 ARG C O 1
ATOM 10029 N N . LYS C 1 245 ? -18.489 22.379 -15.942 1.000 91.575 225 LYS C N 1
ATOM 10030 C CA . LYS C 1 245 ? -19.138 21.404 -15.064 1.000 109.147 225 LYS C CA 1
ATOM 10031 C C . LYS C 1 245 ? -20.539 21.892 -14.692 1.000 96.784 225 LYS C C 1
ATOM 10032 O O . LYS C 1 245 ? -20.781 22.389 -13.592 1.000 102.309 225 LYS C O 1
ATOM 10038 N N . SER C 1 246 ? -21.447 21.603 -15.639 1.000 80.297 226 SER C N 1
ATOM 10039 C CA . SER C 1 246 ? -22.887 21.775 -15.541 1.000 77.815 226 SER C CA 1
ATOM 10040 C C . SER C 1 246 ? -23.559 20.456 -15.107 1.000 66.277 226 SER C C 1
ATOM 10041 O O . SER C 1 246 ? -22.950 19.386 -15.208 1.000 57.089 226 SER C O 1
ATOM 10044 N N . GLU C 1 247 ? -24.842 20.553 -14.712 1.000 58.851 227 GLU C N 1
ATOM 10045 C CA . GLU C 1 247 ? -25.737 19.453 -14.365 1.000 71.637 227 GLU C CA 1
ATOM 10046 C C . GLU C 1 247 ? -25.621 18.248 -15.332 1.000 74.430 227 GLU C C 1
ATOM 10047 O O . GLU C 1 247 ? -25.615 17.072 -14.909 1.000 75.143 227 GLU C O 1
ATOM 10053 N N . TYR C 1 248 ? -25.644 18.541 -16.648 1.000 65.679 228 TYR C N 1
ATOM 10054 C CA . TYR C 1 248 ? -25.832 17.514 -17.670 1.000 62.647 228 TYR C CA 1
ATOM 10055 C C . TYR C 1 248 ? -24.518 17.347 -18.418 1.000 59.857 228 TYR C C 1
ATOM 10056 O O . TYR C 1 248 ? -24.533 16.924 -19.539 1.000 61.348 228 TYR C O 1
ATOM 10065 N N . SER C 1 249 ? -23.372 17.688 -17.832 1.000 60.853 229 SER C N 1
ATOM 10066 C CA . SER C 1 249 ? -22.143 17.696 -18.621 1.000 57.350 229 SER C CA 1
ATOM 10067 C C . SER C 1 249 ? -21.630 16.267 -18.864 1.000 56.500 229 SER C C 1
ATOM 10068 O O . SER C 1 249 ? -20.788 16.066 -19.746 1.000 51.982 229 SER C O 1
ATOM 10071 N N . THR C 1 250 ? -22.179 15.260 -18.155 1.000 49.366 230 THR C N 1
ATOM 10072 C CA . THR C 1 250 ? -21.940 13.846 -18.493 1.000 52.377 230 THR C CA 1
ATOM 10073 C C . THR C 1 250 ? -22.955 13.252 -19.478 1.000 50.187 230 THR C C 1
ATOM 10074 O O . THR C 1 250 ? -22.996 12.044 -19.653 1.000 50.392 230 THR C O 1
ATOM 10078 N N . PHE C 1 251 ? -23.830 14.084 -20.058 1.000 48.023 231 PHE C N 1
ATOM 10079 C CA . PHE C 1 251 ? -24.835 13.631 -21.011 1.000 48.405 231 PHE C CA 1
ATOM 10080 C C . PHE C 1 251 ? -24.567 14.293 -22.351 1.000 45.478 231 PHE C C 1
ATOM 10081 O O . PHE C 1 251 ? -23.992 15.375 -22.422 1.000 45.511 231 PHE C O 1
ATOM 10089 N N . PRO C 1 252 ? -24.963 13.649 -23.463 1.000 47.587 232 PRO C N 1
ATOM 10090 C CA . PRO C 1 252 ? -24.700 14.258 -24.771 1.000 48.687 232 PRO C CA 1
ATOM 10091 C C . PRO C 1 252 ? -25.601 15.485 -24.936 1.000 48.428 232 PRO C C 1
ATOM 10092 O O . PRO C 1 252 ? -26.606 15.631 -24.208 1.000 48.771 232 PRO C O 1
ATOM 10096 N N . ASP C 1 253 ? -25.253 16.328 -25.924 1.000 47.588 233 ASP C N 1
ATOM 10097 C CA . ASP C 1 253 ? -26.199 17.316 -26.412 1.000 59.446 233 ASP C CA 1
ATOM 10098 C C . ASP C 1 253 ? -27.331 16.613 -27.185 1.000 55.165 233 ASP C C 1
ATOM 10099 O O . ASP C 1 253 ? -27.200 15.459 -27.643 1.000 55.046 233 ASP C O 1
ATOM 10104 N N . ILE C 1 254 ? -28.483 17.307 -27.205 1.000 43.275 234 ILE C N 1
ATOM 10105 C CA . ILE C 1 254 ? -29.749 16.780 -27.714 1.000 46.421 234 ILE C CA 1
ATOM 10106 C C . ILE C 1 254 ? -30.422 17.854 -28.554 1.000 47.928 234 ILE C C 1
ATOM 10107 O O . ILE C 1 254 ? -30.838 17.530 -29.675 1.000 48.521 234 ILE C O 1
ATOM 10112 N N . ASN C 1 255 ? -30.425 19.126 -28.081 1.000 47.825 235 ASN C N 1
ATOM 10113 C CA . ASN C 1 255 ? -30.883 20.200 -28.961 1.000 49.353 235 ASN C CA 1
ATOM 10114 C C . ASN C 1 255 ? -29.995 20.227 -30.215 1.000 44.942 235 ASN C C 1
ATOM 10115 O O . ASN C 1 255 ? -28.831 19.861 -30.144 1.000 49.969 235 ASN C O 1
ATOM 10120 N N . PHE C 1 256 ? -30.581 20.559 -31.373 1.000 44.233 236 PHE C N 1
ATOM 10121 C CA . PHE C 1 256 ? -29.871 20.405 -32.644 1.000 53.747 236 PHE C CA 1
ATOM 10122 C C . PHE C 1 256 ? -28.996 21.604 -32.987 1.000 41.469 236 PHE C C 1
ATOM 10123 O O . PHE C 1 256 ? -28.401 21.625 -34.027 1.000 47.432 236 PHE C O 1
ATOM 10131 N N . ASN C 1 257 ? -28.951 22.603 -32.136 1.000 48.229 237 ASN C N 1
ATOM 10132 C CA . ASN C 1 257 ? -28.295 23.866 -32.463 1.000 52.191 237 ASN C CA 1
ATOM 10133 C C . ASN C 1 257 ? -26.851 23.637 -32.937 1.000 50.182 237 ASN C C 1
ATOM 10134 O O . ASN C 1 257 ? -26.425 24.287 -33.891 1.000 43.121 237 ASN C O 1
ATOM 10139 N N . ARG C 1 258 ? -26.114 22.707 -32.302 1.000 49.309 238 ARG C N 1
ATOM 10140 C CA . ARG C 1 258 ? -24.697 22.542 -32.579 1.000 57.397 238 ARG C CA 1
ATOM 10141 C C . ARG C 1 258 ? -24.493 22.037 -34.011 1.000 53.873 238 ARG C C 1
ATOM 10142 O O . ARG C 1 258 ? -23.445 22.327 -34.634 1.000 50.910 238 ARG C O 1
ATOM 10150 N N . LEU C 1 259 ? -25.494 21.302 -34.527 1.000 55.035 239 LEU C N 1
ATOM 10151 C CA . LEU C 1 259 ? -25.500 20.884 -35.927 1.000 49.876 239 LEU C CA 1
ATOM 10152 C C . LEU C 1 259 ? -25.674 22.109 -36.842 1.000 52.475 239 LEU C C 1
ATOM 10153 O O . LEU C 1 259 ? -24.989 22.237 -37.862 1.000 42.844 239 LEU C O 1
ATOM 10158 N N . TYR C 1 260 ? -26.631 22.975 -36.487 1.000 46.219 240 TYR C N 1
ATOM 10159 C CA . TYR C 1 260 ? -26.937 24.158 -37.278 1.000 55.072 240 TYR C CA 1
ATOM 10160 C C . TYR C 1 260 ? -25.723 25.111 -37.297 1.000 51.038 240 TYR C C 1
ATOM 10161 O O . TYR C 1 260 ? -25.598 25.880 -38.232 1.000 49.996 240 TYR C O 1
ATOM 10170 N N . GLN C 1 261 ? -24.884 25.094 -36.237 1.000 50.515 241 GLN C N 1
ATOM 10171 C CA . GLN C 1 261 ? -23.720 25.951 -36.091 1.000 51.265 241 GLN C CA 1
ATOM 10172 C C . GLN C 1 261 ? -22.558 25.440 -36.962 1.000 51.516 241 GLN C C 1
ATOM 10173 O O . GLN C 1 261 ? -21.598 26.178 -37.241 1.000 47.783 241 GLN C O 1
ATOM 10179 N N . SER C 1 262 ? -22.592 24.178 -37.393 1.000 47.098 242 SER C N 1
ATOM 10180 C CA . SER C 1 262 ? -21.464 23.599 -38.122 1.000 47.099 242 SER C CA 1
ATOM 10181 C C . SER C 1 262 ? -21.446 24.028 -39.603 1.000 49.717 242 SER C C 1
ATOM 10182 O O . SER C 1 262 ? -22.372 24.714 -40.052 1.000 47.975 242 SER C O 1
ATOM 10185 N N . THR C 1 263 ? -20.346 23.688 -40.331 1.000 43.399 243 THR C N 1
ATOM 10186 C CA . THR C 1 263 ? -20.165 24.033 -41.745 1.000 41.195 243 THR C CA 1
ATOM 10187 C C . THR C 1 263 ? -19.713 22.824 -42.559 1.000 44.927 243 THR C C 1
ATOM 10188 O O . THR C 1 263 ? -19.211 21.820 -42.003 1.000 48.317 243 THR C O 1
ATOM 10192 N N . GLY C 1 264 ? -19.832 22.974 -43.898 1.000 48.397 244 GLY C N 1
ATOM 10193 C CA . GLY C 1 264 ? -19.211 22.045 -44.853 1.000 50.078 244 GLY C CA 1
ATOM 10194 C C . GLY C 1 264 ? -20.222 21.015 -45.362 1.000 52.214 244 GLY C C 1
ATOM 10195 O O . GLY C 1 264 ? -21.320 20.906 -44.820 1.000 53.371 244 GLY C O 1
ATOM 10196 N N . PRO C 1 265 ? -19.948 20.312 -46.476 1.000 54.278 245 PRO C N 1
ATOM 10197 C CA . PRO C 1 265 ? -20.994 19.541 -47.161 1.000 61.859 245 PRO C CA 1
ATOM 10198 C C . PRO C 1 265 ? -21.515 18.315 -46.406 1.000 53.060 245 PRO C C 1
ATOM 10199 O O . PRO C 1 265 ? -22.697 17.994 -46.525 1.000 60.436 245 PRO C O 1
ATOM 10203 N N . ALA C 1 266 ? -20.669 17.630 -45.641 1.000 55.438 246 ALA C N 1
ATOM 10204 C CA . ALA C 1 266 ? -21.148 16.496 -44.842 1.000 57.536 246 ALA C CA 1
ATOM 10205 C C . ALA C 1 266 ? -22.244 16.935 -43.850 1.000 56.472 246 ALA C C 1
ATOM 10206 O O . ALA C 1 266 ? -23.280 16.271 -43.730 1.000 57.538 246 ALA C O 1
ATOM 10208 N N . VAL C 1 267 ? -22.077 18.122 -43.236 1.000 51.083 247 VAL C N 1
ATOM 10209 C CA . VAL C 1 267 ? -23.082 18.703 -42.359 1.000 46.340 247 VAL C CA 1
ATOM 10210 C C . VAL C 1 267 ? -24.404 18.965 -43.118 1.000 53.699 247 VAL C C 1
ATOM 10211 O O . VAL C 1 267 ? -25.477 18.574 -42.606 1.000 51.487 247 VAL C O 1
ATOM 10215 N N . LEU C 1 268 ? -24.379 19.603 -44.311 1.000 50.731 248 LEU C N 1
ATOM 10216 C CA . LEU C 1 268 ? -25.630 19.839 -45.055 1.000 59.158 248 LEU C CA 1
ATOM 10217 C C . LEU C 1 268 ? -26.299 18.496 -45.368 1.000 58.818 248 LEU C C 1
ATOM 10218 O O . LEU C 1 268 ? -27.530 18.423 -45.340 1.000 51.986 248 LEU C O 1
ATOM 10223 N N . GLU C 1 269 ? -25.487 17.452 -45.657 1.000 48.351 249 GLU C N 1
ATOM 10224 C CA . GLU C 1 269 ? -26.018 16.145 -45.987 1.000 54.087 249 GLU C CA 1
ATOM 10225 C C . GLU C 1 269 ? -26.678 15.486 -44.772 1.000 52.358 249 GLU C C 1
ATOM 10226 O O . GLU C 1 269 ? -27.619 14.712 -44.936 1.000 58.215 249 GLU C O 1
ATOM 10232 N N . LYS C 1 270 ? -26.187 15.743 -43.560 1.000 44.344 250 LYS C N 1
ATOM 10233 C CA . LYS C 1 270 ? -26.849 15.193 -42.383 1.000 45.412 250 LYS C CA 1
ATOM 10234 C C . LYS C 1 270 ? -28.171 15.916 -42.170 1.000 47.019 250 LYS C C 1
ATOM 10235 O O . LYS C 1 270 ? -29.181 15.285 -41.822 1.000 37.149 250 LYS C O 1
ATOM 10241 N N . LEU C 1 271 ? -28.156 17.244 -42.381 1.000 46.583 251 LEU C N 1
ATOM 10242 C CA . LEU C 1 271 ? -29.397 18.001 -42.365 1.000 49.850 251 LEU C CA 1
ATOM 10243 C C . LEU C 1 271 ? -30.424 17.457 -43.349 1.000 51.551 251 LEU C C 1
ATOM 10244 O O . LEU C 1 271 ? -31.622 17.329 -43.007 1.000 45.201 251 LEU C O 1
ATOM 10249 N N . LYS C 1 272 ? -29.976 17.121 -44.558 1.000 52.548 252 LYS C N 1
ATOM 10250 C CA . LYS C 1 272 ? -30.922 16.556 -45.524 1.000 54.200 252 LYS C CA 1
ATOM 10251 C C . LYS C 1 272 ? -31.502 15.225 -45.034 1.000 59.127 252 LYS C C 1
ATOM 10252 O O . LYS C 1 272 ? -32.697 14.999 -45.239 1.000 50.371 252 LYS C O 1
ATOM 10258 N N . CYS C 1 273 ? -30.670 14.363 -44.388 1.000 57.923 253 CYS C N 1
ATOM 10259 C CA . CYS C 1 273 ? -31.144 13.103 -43.815 1.000 57.319 253 CYS C CA 1
ATOM 10260 C C . CYS C 1 273 ? -32.222 13.312 -42.751 1.000 47.757 253 CYS C C 1
ATOM 10261 O O . CYS C 1 273 ? -33.154 12.493 -42.624 1.000 54.353 253 CYS C O 1
ATOM 10264 N N . ILE C 1 274 ? -32.020 14.381 -41.978 1.000 45.406 254 ILE C N 1
ATOM 10265 C CA . ILE C 1 274 ? -32.920 14.747 -40.880 1.000 51.708 254 ILE C CA 1
ATOM 10266 C C . ILE C 1 274 ? -34.244 15.323 -41.394 1.000 48.136 254 ILE C C 1
ATOM 10267 O O . ILE C 1 274 ? -35.323 14.937 -40.934 1.000 45.150 254 ILE C O 1
ATOM 10272 N N . MET C 1 275 ? -34.149 16.227 -42.374 1.000 46.418 255 MET C N 1
ATOM 10273 C CA . MET C 1 275 ? -35.319 16.746 -43.064 1.000 53.076 255 MET C CA 1
ATOM 10274 C C . MET C 1 275 ? -36.176 15.572 -43.577 1.000 48.703 255 MET C C 1
ATOM 10275 O O . MET C 1 275 ? -37.407 15.557 -43.457 1.000 49.724 255 MET C O 1
ATOM 10280 N N . HIS C 1 276 ? -35.484 14.608 -44.210 1.000 44.616 256 HIS C N 1
ATOM 10281 C CA . HIS C 1 276 ? -36.110 13.494 -44.875 1.000 44.178 256 HIS C CA 1
ATOM 10282 C C . HIS C 1 276 ? -36.818 12.595 -43.871 1.000 50.440 256 HIS C C 1
ATOM 10283 O O . HIS C 1 276 ? -37.916 12.104 -44.168 1.000 51.089 256 HIS C O 1
ATOM 10290 N N . TYR C 1 277 ? -36.159 12.365 -42.709 1.000 50.264 257 TYR C N 1
ATOM 10291 C CA . TYR C 1 277 ? -36.746 11.630 -41.592 1.000 45.328 257 TYR C CA 1
ATOM 10292 C C . TYR C 1 277 ? -38.078 12.273 -41.228 1.000 45.436 257 TYR C C 1
ATOM 10293 O O . TYR C 1 277 ? -39.067 11.593 -41.087 1.000 47.132 257 TYR C O 1
ATOM 10302 N N . PHE C 1 278 ? -38.127 13.591 -41.103 1.000 44.429 258 PHE C N 1
ATOM 10303 C CA . PHE C 1 278 ? -39.358 14.226 -40.697 1.000 49.555 258 PHE C CA 1
ATOM 10304 C C . PHE C 1 278 ? -40.433 14.110 -41.779 1.000 52.364 258 PHE C C 1
ATOM 10305 O O . PHE C 1 278 ? -41.627 14.069 -41.448 1.000 50.788 258 PHE C O 1
ATOM 10313 N N . ARG C 1 279 ? -40.018 14.190 -43.052 1.000 57.634 259 ARG C N 1
ATOM 10314 C CA . ARG C 1 279 ? -40.944 14.032 -44.172 1.000 57.046 259 ARG C CA 1
ATOM 10315 C C . ARG C 1 279 ? -41.579 12.653 -44.063 1.000 57.685 259 ARG C C 1
ATOM 10316 O O . ARG C 1 279 ? -42.779 12.520 -44.257 1.000 50.243 259 ARG C O 1
ATOM 10324 N N . ARG C 1 280 ? -40.780 11.633 -43.698 1.000 54.768 260 ARG C N 1
ATOM 10325 C CA . ARG C 1 280 ? -41.277 10.268 -43.619 1.000 50.693 260 ARG C CA 1
ATOM 10326 C C . ARG C 1 280 ? -42.220 10.054 -42.419 1.000 41.682 260 ARG C C 1
ATOM 10327 O O . ARG C 1 280 ? -43.273 9.439 -42.575 1.000 49.096 260 ARG C O 1
ATOM 10335 N N . VAL C 1 281 ? -41.904 10.611 -41.249 1.000 41.618 261 VAL C N 1
ATOM 10336 C CA . VAL C 1 281 ? -42.548 10.191 -40.010 1.000 46.332 261 VAL C CA 1
ATOM 10337 C C . VAL C 1 281 ? -43.566 11.229 -39.502 1.000 48.027 261 VAL C C 1
ATOM 10338 O O . VAL C 1 281 ? -44.408 10.905 -38.639 1.000 56.079 261 VAL C O 1
ATOM 10342 N N . CYS C 1 282 ? -43.517 12.471 -39.979 1.000 49.813 262 CYS C N 1
ATOM 10343 C CA . CYS C 1 282 ? -44.539 13.435 -39.558 1.000 55.636 262 CYS C CA 1
ATOM 10344 C C . CYS C 1 282 ? -45.856 13.183 -40.298 1.000 60.505 262 CYS C C 1
ATOM 10345 O O . CYS C 1 282 ? -45.891 12.876 -41.501 1.000 54.487 262 CYS C O 1
ATOM 10348 N N . PRO C 1 283 ? -47.016 13.302 -39.613 1.000 68.249 263 PRO C N 1
ATOM 10349 C CA . PRO C 1 283 ? -48.295 13.226 -40.321 1.000 75.749 263 PRO C CA 1
ATOM 10350 C C . PRO C 1 283 ? -48.337 14.371 -41.345 1.000 77.556 263 PRO C C 1
ATOM 10351 O O . PRO C 1 283 ? -47.734 15.427 -41.104 1.000 67.336 263 PRO C O 1
ATOM 10355 N N . THR C 1 284 ? -49.019 14.150 -42.485 1.000 83.842 264 THR C N 1
ATOM 10356 C CA . THR C 1 284 ? -49.385 15.223 -43.421 1.000 86.964 264 THR C CA 1
ATOM 10357 C C . THR C 1 284 ? -50.683 15.887 -42.941 1.000 88.003 264 THR C C 1
ATOM 10358 O O . THR C 1 284 ? -51.355 15.372 -42.035 1.000 74.294 264 THR C O 1
ATOM 10362 N N . GLU C 1 285 ? -51.016 17.050 -43.523 1.000 117.118 265 GLU C N 1
ATOM 10363 C CA . GLU C 1 285 ? -52.309 17.705 -43.311 1.000 125.563 265 GLU C CA 1
ATOM 10364 C C . GLU C 1 285 ? -53.422 16.664 -43.473 1.000 131.929 265 GLU C C 1
ATOM 10365 O O . GLU C 1 285 ? -54.326 16.605 -42.633 1.000 86.976 265 GLU C O 1
ATOM 10371 N N . ARG C 1 286 ? -53.286 15.800 -44.511 1.000 137.869 266 ARG C N 1
ATOM 10372 C CA . ARG C 1 286 ? -54.286 14.808 -44.901 1.000 134.070 266 ARG C CA 1
ATOM 10373 C C . ARG C 1 286 ? -54.445 13.751 -43.799 1.000 126.845 266 ARG C C 1
ATOM 10374 O O . ARG C 1 286 ? -55.513 13.604 -43.211 1.000 140.538 266 ARG C O 1
ATOM 10382 N N . ASP C 1 287 ? -53.389 12.983 -43.523 1.000 110.940 267 ASP C N 1
ATOM 10383 C CA . ASP C 1 287 ? -53.569 11.817 -42.694 1.000 95.331 267 ASP C CA 1
ATOM 10384 C C . ASP C 1 287 ? -52.256 11.434 -42.028 1.000 79.203 267 ASP C C 1
ATOM 10385 O O . ASP C 1 287 ? -51.175 11.874 -42.410 1.000 80.508 267 ASP C O 1
ATOM 10390 N N . ALA C 1 288 ? -52.396 10.521 -41.076 1.000 71.234 268 ALA C N 1
ATOM 10391 C CA . ALA C 1 288 ? -51.298 10.085 -40.235 1.000 72.545 268 ALA C CA 1
ATOM 10392 C C . ALA C 1 288 ? -50.971 8.626 -40.521 1.000 66.668 268 ALA C C 1
ATOM 10393 O O . ALA C 1 288 ? -50.537 7.888 -39.626 1.000 65.915 268 ALA C O 1
ATOM 10395 N N . SER C 1 289 ? -51.191 8.190 -41.766 1.000 70.230 269 SER C N 1
ATOM 10396 C CA . SER C 1 289 ? -51.027 6.781 -42.077 1.000 68.267 269 SER C CA 1
ATOM 10397 C C . SER C 1 289 ? -49.544 6.462 -42.268 1.000 68.005 269 SER C C 1
ATOM 10398 O O . SER C 1 289 ? -49.190 5.286 -42.164 1.000 65.046 269 SER C O 1
ATOM 10401 N N . ASN C 1 290 ? -48.712 7.506 -42.532 1.000 57.787 270 ASN C N 1
ATOM 10402 C CA . ASN C 1 290 ? -47.269 7.342 -42.763 1.000 65.705 270 ASN C CA 1
ATOM 10403 C C . ASN C 1 290 ? -46.484 7.238 -41.437 1.000 57.877 270 ASN C C 1
ATOM 10404 O O . ASN C 1 290 ? -45.307 6.906 -41.426 1.000 72.420 270 ASN C O 1
ATOM 10409 N N . VAL C 1 291 ? -47.131 7.590 -40.320 1.000 51.560 271 VAL C N 1
ATOM 10410 C CA . VAL C 1 291 ? -46.535 7.598 -39.000 1.000 55.505 271 VAL C CA 1
ATOM 10411 C C . VAL C 1 291 ? -46.089 6.170 -38.658 1.000 55.849 271 VAL C C 1
ATOM 10412 O O . VAL C 1 291 ? -46.882 5.224 -38.711 1.000 63.779 271 VAL C O 1
ATOM 10416 N N . PRO C 1 292 ? -44.808 5.969 -38.285 1.000 57.411 272 PRO C N 1
ATOM 10417 C CA . PRO C 1 292 ? -44.320 4.639 -37.913 1.000 54.396 272 PRO C CA 1
ATOM 10418 C C . PRO C 1 292 ? -44.981 4.041 -36.650 1.000 49.685 272 PRO C C 1
ATOM 10419 O O . PRO C 1 292 ? -45.305 4.698 -35.643 1.000 59.563 272 PRO C O 1
ATOM 10423 N N . THR C 1 293 ? -45.096 2.715 -36.702 1.000 54.859 273 THR C N 1
ATOM 10424 C CA . THR C 1 293 ? -46.094 1.950 -35.969 1.000 53.430 273 THR C CA 1
ATOM 10425 C C . THR C 1 293 ? -45.438 1.259 -34.765 1.000 52.127 273 THR C C 1
ATOM 10426 O O . THR C 1 293 ? -46.101 0.725 -33.878 1.000 48.420 273 THR C O 1
ATOM 10430 N N . GLY C 1 294 ? -44.114 1.172 -34.727 1.000 52.489 274 GLY C N 1
ATOM 10431 C CA . GLY C 1 294 ? -43.487 0.276 -33.751 1.000 50.742 274 GLY C CA 1
ATOM 10432 C C . GLY C 1 294 ? -42.754 1.016 -32.625 1.000 47.655 274 GLY C C 1
ATOM 10433 O O . GLY C 1 294 ? -43.189 2.084 -32.199 1.000 52.253 274 GLY C O 1
ATOM 10434 N N . VAL C 1 295 ? -41.646 0.400 -32.192 1.000 50.530 275 VAL C N 1
ATOM 10435 C CA . VAL C 1 295 ? -40.998 0.614 -30.899 1.000 47.696 275 VAL C CA 1
ATOM 10436 C C . VAL C 1 295 ? -39.476 0.555 -31.099 1.000 45.976 275 VAL C C 1
ATOM 10437 O O . VAL C 1 295 ? -38.959 -0.233 -31.907 1.000 41.318 275 VAL C O 1
ATOM 10441 N N . VAL C 1 296 ? -38.767 1.351 -30.277 1.000 47.803 276 VAL C N 1
ATOM 10442 C CA . VAL C 1 296 ? -37.321 1.222 -30.041 1.000 44.371 276 VAL C CA 1
ATOM 10443 C C . VAL C 1 296 ? -37.028 1.045 -28.556 1.000 42.781 276 VAL C C 1
ATOM 10444 O O . VAL C 1 296 ? -37.655 1.679 -27.701 1.000 48.731 276 VAL C O 1
ATOM 10448 N N . THR C 1 297 ? -36.068 0.173 -28.285 1.000 42.711 277 THR C N 1
ATOM 10449 C CA . THR C 1 297 ? -35.635 -0.144 -26.928 1.000 42.780 277 THR C CA 1
ATOM 10450 C C . THR C 1 297 ? -34.165 0.227 -26.776 1.000 40.239 277 THR C C 1
ATOM 10451 O O . THR C 1 297 ? -33.336 -0.068 -27.654 1.000 42.862 277 THR C O 1
ATOM 10455 N N . PHE C 1 298 ? -33.864 0.890 -25.658 1.000 42.061 278 PHE C N 1
ATOM 10456 C CA . PHE C 1 298 ? -32.508 1.325 -25.316 1.000 39.645 278 PHE C CA 1
ATOM 10457 C C . PHE C 1 298 ? -32.129 0.603 -24.028 1.000 41.496 278 PHE C C 1
ATOM 10458 O O . PHE C 1 298 ? -32.884 0.607 -23.076 1.000 46.465 278 PHE C O 1
ATOM 10466 N N . VAL C 1 299 ? -30.996 -0.099 -24.040 1.000 43.498 279 VAL C N 1
ATOM 10467 C CA . VAL C 1 299 ? -30.595 -0.938 -22.933 1.000 44.279 279 VAL C CA 1
ATOM 10468 C C . VAL C 1 299 ? -29.174 -0.573 -22.534 1.000 48.932 279 VAL C C 1
ATOM 10469 O O . VAL C 1 299 ? -28.216 -0.758 -23.305 1.000 50.622 279 VAL C O 1
ATOM 10473 N N . ARG C 1 300 ? -29.053 -0.038 -21.321 1.000 46.328 280 ARG C N 1
ATOM 10474 C CA . ARG C 1 300 ? -27.738 0.213 -20.766 1.000 47.603 280 ARG C CA 1
ATOM 10475 C C . ARG C 1 300 ? -27.236 -1.086 -20.128 1.000 49.677 280 ARG C C 1
ATOM 10476 O O . ARG C 1 300 ? -27.912 -1.655 -19.234 1.000 54.419 280 ARG C O 1
ATOM 10484 N N . ARG C 1 301 ? -26.127 -1.602 -20.697 1.000 42.633 281 ARG C N 1
ATOM 10485 C CA A ARG C 1 301 ? -25.396 -2.737 -20.173 0.500 46.423 281 ARG C CA 1
ATOM 10486 C CA B ARG C 1 301 ? -25.459 -2.760 -20.119 0.500 45.311 281 ARG C CA 1
ATOM 10487 C C . ARG C 1 301 ? -24.319 -2.164 -19.263 1.000 43.848 281 ARG C C 1
ATOM 10488 O O . ARG C 1 301 ? -23.525 -1.346 -19.695 1.000 42.456 281 ARG C O 1
ATOM 10503 N N . SER C 1 302 ? -24.308 -2.535 -17.992 1.000 47.761 282 SER C N 1
ATOM 10504 C CA . SER C 1 302 ? -23.280 -2.099 -17.068 1.000 49.181 282 SER C CA 1
ATOM 10505 C C . SER C 1 302 ? -22.702 -3.330 -16.367 1.000 48.044 282 SER C C 1
ATOM 10506 O O . SER C 1 302 ? -23.377 -3.937 -15.530 1.000 44.108 282 SER C O 1
ATOM 10509 N N . GLY C 1 303 ? -21.463 -3.698 -16.732 1.000 52.991 283 GLY C N 1
ATOM 10510 C CA . GLY C 1 303 ? -20.797 -4.866 -16.158 1.000 60.642 283 GLY C CA 1
ATOM 10511 C C . GLY C 1 303 ? -20.365 -4.660 -14.705 1.000 57.140 283 GLY C C 1
ATOM 10512 O O . GLY C 1 303 ? -19.835 -3.614 -14.379 1.000 53.637 283 GLY C O 1
ATOM 10513 N N . LEU C 1 304 ? -20.598 -5.659 -13.840 1.000 70.943 284 LEU C N 1
ATOM 10514 C CA . LEU C 1 304 ? -20.127 -5.646 -12.447 1.000 71.187 284 LEU C CA 1
ATOM 10515 C C . LEU C 1 304 ? -18.715 -6.258 -12.410 1.000 68.462 284 LEU C C 1
ATOM 10516 O O . LEU C 1 304 ? -18.298 -6.889 -13.388 1.000 71.080 284 LEU C O 1
ATOM 10521 N N . PRO C 1 305 ? -17.917 -6.091 -11.330 1.000 70.798 285 PRO C N 1
ATOM 10522 C CA . PRO C 1 305 ? -16.573 -6.689 -11.286 1.000 76.104 285 PRO C CA 1
ATOM 10523 C C . PRO C 1 305 ? -16.547 -8.212 -11.479 1.000 77.987 285 PRO C C 1
ATOM 10524 O O . PRO C 1 305 ? -15.665 -8.758 -12.166 1.000 69.172 285 PRO C O 1
ATOM 10528 N N . GLU C 1 306 ? -17.560 -8.876 -10.890 1.000 67.830 286 GLU C N 1
ATOM 10529 C CA . GLU C 1 306 ? -17.942 -10.263 -11.175 1.000 66.662 286 GLU C CA 1
ATOM 10530 C C . GLU C 1 306 ? -17.901 -10.648 -12.662 1.000 73.260 286 GLU C C 1
ATOM 10531 O O . GLU C 1 306 ? -17.683 -11.804 -12.996 1.000 68.648 286 GLU C O 1
ATOM 10537 N N . HIS C 1 307 ? -18.279 -9.737 -13.573 1.000 78.859 287 HIS C N 1
ATOM 10538 C CA . HIS C 1 307 ? -18.559 -10.148 -14.946 1.000 73.853 287 HIS C CA 1
ATOM 10539 C C . HIS C 1 307 ? -17.291 -10.155 -15.791 1.000 74.392 287 HIS C C 1
ATOM 10540 O O . HIS C 1 307 ? -17.308 -10.742 -16.894 1.000 71.883 287 HIS C O 1
ATOM 10547 N N . LEU C 1 308 ? -16.209 -9.582 -15.216 1.000 65.930 288 LEU C N 1
ATOM 10548 C CA . LEU C 1 308 ? -14.931 -9.422 -15.904 1.000 62.342 288 LEU C CA 1
ATOM 10549 C C . LEU C 1 308 ? -14.364 -10.795 -16.160 1.000 58.505 288 LEU C C 1
ATOM 10550 O O . LEU C 1 308 ? -14.234 -11.600 -15.265 1.000 68.904 288 LEU C O 1
ATOM 10555 N N . ILE C 1 309 ? -14.005 -11.040 -17.407 1.000 77.011 289 ILE C N 1
ATOM 10556 C CA . ILE C 1 309 ? -13.235 -12.220 -17.760 1.000 72.482 289 ILE C CA 1
ATOM 10557 C C . ILE C 1 309 ? -11.764 -11.961 -17.414 1.000 77.982 289 ILE C C 1
ATOM 10558 O O . ILE C 1 309 ? -11.245 -10.870 -17.653 1.000 90.054 289 ILE C O 1
ATOM 10563 N N . ASP C 1 310 ? -11.119 -12.946 -16.774 1.000 85.713 290 ASP C N 1
ATOM 10564 C CA . ASP C 1 310 ? -9.658 -13.059 -16.716 1.000 81.717 290 ASP C CA 1
ATOM 10565 C C . ASP C 1 310 ? -9.237 -13.825 -17.969 1.000 74.318 290 ASP C C 1
ATOM 10566 O O . ASP C 1 310 ? -9.567 -15.011 -18.150 1.000 65.984 290 ASP C O 1
ATOM 10571 N N . TRP C 1 311 ? -8.568 -13.082 -18.864 1.000 72.168 291 TRP C N 1
ATOM 10572 C CA . TRP C 1 311 ? -8.345 -13.484 -20.250 1.000 86.921 291 TRP C CA 1
ATOM 10573 C C . TRP C 1 311 ? -7.318 -14.630 -20.352 1.000 89.438 291 TRP C C 1
ATOM 10574 O O . TRP C 1 311 ? -7.354 -15.403 -21.310 1.000 91.710 291 TRP C O 1
ATOM 10585 N N . SER C 1 312 ? -6.425 -14.748 -19.351 1.000 88.796 292 SER C N 1
ATOM 10586 C CA . SER C 1 312 ? -5.424 -15.809 -19.264 1.000 89.632 292 SER C CA 1
ATOM 10587 C C . SER C 1 312 ? -6.008 -17.154 -18.786 1.000 83.977 292 SER C C 1
ATOM 10588 O O . SER C 1 312 ? -5.266 -18.114 -18.690 1.000 90.520 292 SER C O 1
ATOM 10591 N N . GLN C 1 313 ? -7.319 -17.240 -18.527 1.000 90.847 293 GLN C N 1
ATOM 10592 C CA . GLN C 1 313 ? -8.021 -18.477 -18.178 1.000 80.408 293 GLN C CA 1
ATOM 10593 C C . GLN C 1 313 ? -9.011 -18.924 -19.263 1.000 86.826 293 GLN C C 1
ATOM 10594 O O . GLN C 1 313 ? -9.683 -19.929 -19.047 1.000 85.479 293 GLN C O 1
ATOM 10600 N N . SER C 1 314 ? -9.175 -18.174 -20.371 1.000 87.195 294 SER C N 1
ATOM 10601 C CA . SER C 1 314 ? -10.144 -18.578 -21.382 1.000 97.434 294 SER C CA 1
ATOM 10602 C C . SER C 1 314 ? -9.553 -19.694 -22.229 1.000 101.947 294 SER C C 1
ATOM 10603 O O . SER C 1 314 ? -8.596 -19.493 -22.992 1.000 93.149 294 SER C O 1
ATOM 10606 N N . ALA C 1 315 ? -10.199 -20.853 -22.091 1.000 100.595 295 ALA C N 1
ATOM 10607 C CA . ALA C 1 315 ? -9.850 -22.041 -22.850 1.000 106.515 295 ALA C CA 1
ATOM 10608 C C . ALA C 1 315 ? -10.648 -22.094 -24.157 1.000 102.274 295 ALA C C 1
ATOM 10609 O O . ALA C 1 315 ? -10.819 -23.163 -24.732 1.000 119.617 295 ALA C O 1
ATOM 10611 N N . ALA C 1 316 ? -11.164 -20.966 -24.652 1.000 103.977 296 ALA C N 1
ATOM 10612 C CA . ALA C 1 316 ? -12.012 -21.025 -25.834 1.000 102.640 296 ALA C CA 1
ATOM 10613 C C . ALA C 1 316 ? -11.140 -21.113 -27.090 1.000 101.095 296 ALA C C 1
ATOM 10614 O O . ALA C 1 316 ? -10.230 -20.299 -27.285 1.000 72.316 296 ALA C O 1
ATOM 10616 N N . PRO C 1 317 ? -11.359 -22.128 -27.964 1.000 96.662 297 PRO C N 1
ATOM 10617 C CA . PRO C 1 317 ? -10.659 -22.196 -29.248 1.000 99.626 297 PRO C CA 1
ATOM 10618 C C . PRO C 1 317 ? -11.102 -21.046 -30.157 1.000 102.588 297 PRO C C 1
ATOM 10619 O O . PRO C 1 317 ? -12.291 -20.900 -30.469 1.000 82.746 297 PRO C O 1
ATOM 10623 N N . LEU C 1 318 ? -10.108 -20.263 -30.594 1.000 96.215 298 LEU C N 1
ATOM 10624 C CA . LEU C 1 318 ? -10.299 -19.154 -31.508 1.000 93.308 298 LEU C CA 1
ATOM 10625 C C . LEU C 1 318 ? -10.830 -19.587 -32.876 1.000 94.360 298 LEU C C 1
ATOM 10626 O O . LEU C 1 318 ? -11.462 -18.809 -33.565 1.000 99.293 298 LEU C O 1
ATOM 10631 N N . GLY C 1 319 ? -10.531 -20.808 -33.312 1.000 103.138 299 GLY C N 1
ATOM 10632 C CA . GLY C 1 319 ? -10.865 -21.240 -34.659 1.000 92.919 299 GLY C CA 1
ATOM 10633 C C . GLY C 1 319 ? -12.293 -21.771 -34.740 1.000 95.910 299 GLY C C 1
ATOM 10634 O O . GLY C 1 319 ? -12.847 -21.938 -35.826 1.000 89.713 299 GLY C O 1
ATOM 10635 N N . ASP C 1 320 ? -12.873 -22.044 -33.569 1.000 89.826 300 ASP C N 1
ATOM 10636 C CA . ASP C 1 320 ? -14.222 -22.576 -33.471 1.000 97.682 300 ASP C CA 1
ATOM 10637 C C . ASP C 1 320 ? -15.240 -21.454 -33.625 1.000 94.178 300 ASP C C 1
ATOM 10638 O O . ASP C 1 320 ? -16.443 -21.736 -33.611 1.000 78.885 300 ASP C O 1
ATOM 10643 N N . VAL C 1 321 ? -14.754 -20.192 -33.708 1.000 88.714 301 VAL C N 1
ATOM 10644 C CA . VAL C 1 321 ? -15.584 -19.033 -34.023 1.000 82.246 301 VAL C CA 1
ATOM 10645 C C . VAL C 1 321 ? -15.889 -19.096 -35.517 1.000 80.396 301 VAL C C 1
ATOM 10646 O O . VAL C 1 321 ? -14.973 -19.048 -36.336 1.000 80.074 301 VAL C O 1
ATOM 10650 N N . PRO C 1 322 ? -17.179 -19.227 -35.910 1.000 69.909 302 PRO C N 1
ATOM 10651 C CA . PRO C 1 322 ? -17.570 -19.057 -37.308 1.000 74.885 302 PRO C CA 1
ATOM 10652 C C . PRO C 1 322 ? -17.240 -17.617 -37.736 1.000 82.231 302 PRO C C 1
ATOM 10653 O O . PRO C 1 322 ? -17.929 -16.677 -37.352 1.000 77.699 302 PRO C O 1
ATOM 10657 N N . LEU C 1 323 ? -16.160 -17.458 -38.510 1.000 76.580 303 LEU C N 1
ATOM 10658 C CA . LEU C 1 323 ? -15.677 -16.149 -38.908 1.000 72.827 303 LEU C CA 1
ATOM 10659 C C . LEU C 1 323 ? -15.951 -15.944 -40.392 1.000 76.822 303 LEU C C 1
ATOM 10660 O O . LEU C 1 323 ? -15.590 -16.792 -41.207 1.000 72.407 303 LEU C O 1
ATOM 10665 N N . HIS C 1 324 ? -16.564 -14.785 -40.699 1.000 75.817 304 HIS C N 1
ATOM 10666 C CA . HIS C 1 324 ? -16.910 -14.361 -42.046 1.000 85.489 304 HIS C CA 1
ATOM 10667 C C . HIS C 1 324 ? -16.334 -12.963 -42.279 1.000 84.209 304 HIS C C 1
ATOM 10668 O O . HIS C 1 324 ? -16.841 -12.005 -41.709 1.000 92.307 304 HIS C O 1
ATOM 10675 N N . VAL C 1 325 ? -15.250 -12.851 -43.063 1.000 85.080 305 VAL C N 1
ATOM 10676 C CA . VAL C 1 325 ? -14.546 -11.588 -43.244 1.000 77.471 305 VAL C CA 1
ATOM 10677 C C . VAL C 1 325 ? -14.792 -11.132 -44.672 1.000 76.428 305 VAL C C 1
ATOM 10678 O O . VAL C 1 325 ? -14.360 -11.832 -45.588 1.000 102.204 305 VAL C O 1
ATOM 10682 N N . ASP C 1 326 ? -15.412 -9.951 -44.844 1.000 72.023 306 ASP C N 1
ATOM 10683 C CA . ASP C 1 326 ? -15.923 -9.492 -46.134 1.000 75.204 306 ASP C CA 1
ATOM 10684 C C . ASP C 1 326 ? -15.294 -8.131 -46.464 1.000 74.795 306 ASP C C 1
ATOM 10685 O O . ASP C 1 326 ? -15.235 -7.227 -45.619 1.000 77.354 306 ASP C O 1
ATOM 10690 N N . ALA C 1 327 ? -14.798 -8.007 -47.708 1.000 70.163 307 ALA C N 1
ATOM 10691 C CA . ALA C 1 327 ? -14.111 -6.802 -48.158 1.000 76.915 307 ALA C CA 1
ATOM 10692 C C . ALA C 1 327 ? -15.089 -5.899 -48.915 1.000 77.576 307 ALA C C 1
ATOM 10693 O O . ALA C 1 327 ? -14.784 -4.734 -49.239 1.000 75.540 307 ALA C O 1
ATOM 10695 N N . GLU C 1 328 ? -16.258 -6.462 -49.227 1.000 72.413 308 GLU C N 1
ATOM 10696 C CA . GLU C 1 328 ? -17.350 -5.649 -49.722 1.000 87.744 308 GLU C CA 1
ATOM 10697 C C . GLU C 1 328 ? -18.439 -5.641 -48.647 1.000 91.724 308 GLU C C 1
ATOM 10698 O O . GLU C 1 328 ? -18.274 -6.219 -47.553 1.000 88.915 308 GLU C O 1
ATOM 10704 N N . GLY C 1 329 ? -19.483 -4.850 -48.929 1.000 78.153 309 GLY C N 1
ATOM 10705 C CA . GLY C 1 329 ? -20.586 -4.686 -48.007 1.000 89.725 309 GLY C CA 1
ATOM 10706 C C . GLY C 1 329 ? -20.267 -3.882 -46.738 1.000 84.848 309 GLY C C 1
ATOM 10707 O O . GLY C 1 329 ? -19.116 -3.489 -46.458 1.000 81.258 309 GLY C O 1
ATOM 10708 N N . THR C 1 330 ? -21.369 -3.716 -45.982 1.000 73.633 310 THR C N 1
ATOM 10709 C CA . THR C 1 330 ? -21.459 -2.912 -44.771 1.000 70.581 310 THR C CA 1
ATOM 10710 C C . THR C 1 330 ? -22.139 -3.702 -43.651 1.000 62.976 310 THR C C 1
ATOM 10711 O O . THR C 1 330 ? -22.939 -4.610 -43.900 1.000 60.187 310 THR C O 1
ATOM 10715 N N . ILE C 1 331 ? -21.866 -3.273 -42.412 1.000 59.996 311 ILE C N 1
ATOM 10716 C CA . ILE C 1 331 ? -22.568 -3.734 -41.218 1.000 59.541 311 ILE C CA 1
ATOM 10717 C C . ILE C 1 331 ? -24.095 -3.578 -41.361 1.000 58.057 311 ILE C C 1
ATOM 10718 O O . ILE C 1 331 ? -24.851 -4.519 -41.081 1.000 56.836 311 ILE C O 1
ATOM 10723 N N . GLU C 1 332 ? -24.552 -2.391 -41.818 1.000 56.714 312 GLU C N 1
ATOM 10724 C CA . GLU C 1 332 ? -25.974 -2.032 -41.812 1.000 61.174 312 GLU C CA 1
ATOM 10725 C C . GLU C 1 332 ? -26.793 -2.792 -42.872 1.000 68.517 312 GLU C C 1
ATOM 10726 O O . GLU C 1 332 ? -28.002 -2.962 -42.712 1.000 65.108 312 GLU C O 1
ATOM 10732 N N . ASP C 1 333 ? -26.136 -3.177 -43.970 1.000 64.405 313 ASP C N 1
ATOM 10733 C CA . ASP C 1 333 ? -26.764 -3.814 -45.118 1.000 64.423 313 ASP C CA 1
ATOM 10734 C C . ASP C 1 333 ? -26.654 -5.336 -44.981 1.000 66.693 313 ASP C C 1
ATOM 10735 O O . ASP C 1 333 ? -27.667 -6.030 -44.897 1.000 73.373 313 ASP C O 1
ATOM 10740 N N . GLU C 1 334 ? -25.420 -5.850 -44.880 1.000 67.349 314 GLU C N 1
ATOM 10741 C CA . GLU C 1 334 ? -25.158 -7.287 -44.917 1.000 65.127 314 GLU C CA 1
ATOM 10742 C C . GLU C 1 334 ? -25.292 -7.916 -43.526 1.000 67.530 314 GLU C C 1
ATOM 10743 O O . GLU C 1 334 ? -25.460 -9.141 -43.421 1.000 54.734 314 GLU C O 1
ATOM 10749 N N . GLY C 1 335 ? -25.223 -7.081 -42.463 1.000 64.987 315 GLY C N 1
ATOM 10750 C CA . GLY C 1 335 ? -25.263 -7.588 -41.094 1.000 62.427 315 GLY C CA 1
ATOM 10751 C C . GLY C 1 335 ? -26.672 -7.782 -40.524 1.000 55.700 315 GLY C C 1
ATOM 10752 O O . GLY C 1 335 ? -26.812 -7.815 -39.324 1.000 60.995 315 GLY C O 1
ATOM 10753 N N . ILE C 1 336 ? -27.708 -7.918 -41.361 1.000 58.686 316 ILE C N 1
ATOM 10754 C CA . ILE C 1 336 ? -29.081 -8.062 -40.889 1.000 64.353 316 ILE C CA 1
ATOM 10755 C C . ILE C 1 336 ? -29.237 -9.339 -40.055 1.000 67.467 316 ILE C C 1
ATOM 10756 O O . ILE C 1 336 ? -28.666 -10.383 -40.378 1.000 66.075 316 ILE C O 1
ATOM 10761 N N . GLY C 1 337 ? -30.008 -9.210 -38.958 1.000 72.774 317 GLY C N 1
ATOM 10762 C CA . GLY C 1 337 ? -30.226 -10.256 -37.963 1.000 70.542 317 GLY C CA 1
ATOM 10763 C C . GLY C 1 337 ? -29.136 -10.338 -36.884 1.000 71.595 317 GLY C C 1
ATOM 10764 O O . GLY C 1 337 ? -29.290 -11.040 -35.875 1.000 61.810 317 GLY C O 1
ATOM 10765 N N . LEU C 1 338 ? -28.003 -9.667 -37.126 1.000 60.550 318 LEU C N 1
ATOM 10766 C CA . LEU C 1 338 ? -26.868 -9.747 -36.227 1.000 62.247 318 LEU C CA 1
ATOM 10767 C C . LEU C 1 338 ? -26.835 -8.520 -35.305 1.000 60.255 318 LEU C C 1
ATOM 10768 O O . LEU C 1 338 ? -27.521 -7.518 -35.533 1.000 59.140 318 LEU C O 1
ATOM 10773 N N . LEU C 1 339 ? -26.028 -8.650 -34.239 1.000 54.516 319 LEU C N 1
ATOM 10774 C CA . LEU C 1 339 ? -25.678 -7.543 -33.385 1.000 50.885 319 LEU C CA 1
ATOM 10775 C C . LEU C 1 339 ? -24.657 -6.680 -34.113 1.000 52.488 319 LEU C C 1
ATOM 10776 O O . LEU C 1 339 ? -23.486 -7.008 -34.157 1.000 49.158 319 LEU C O 1
ATOM 10781 N N . GLN C 1 340 ? -25.130 -5.557 -34.664 1.000 50.591 320 GLN C N 1
ATOM 10782 C CA . GLN C 1 340 ? -24.299 -4.605 -35.389 1.000 57.053 320 GLN C CA 1
ATOM 10783 C C . GLN C 1 340 ? -23.661 -3.622 -34.411 1.000 53.847 320 GLN C C 1
ATOM 10784 O O . GLN C 1 340 ? -24.327 -3.124 -33.535 1.000 54.180 320 GLN C O 1
ATOM 10790 N N . VAL C 1 341 ? -22.365 -3.356 -34.596 1.000 57.264 321 VAL C N 1
ATOM 10791 C CA . VAL C 1 341 ? -21.572 -2.462 -33.778 1.000 46.920 321 VAL C CA 1
ATOM 10792 C C . VAL C 1 341 ? -21.594 -1.049 -34.356 1.000 56.582 321 VAL C C 1
ATOM 10793 O O . VAL C 1 341 ? -21.460 -0.814 -35.577 1.000 61.737 321 VAL C O 1
ATOM 10797 N N . ASP C 1 342 ? -21.778 -0.124 -33.403 1.000 57.135 322 ASP C N 1
ATOM 10798 C CA . ASP C 1 342 ? -21.588 1.303 -33.565 1.000 50.757 322 ASP C CA 1
ATOM 10799 C C . ASP C 1 342 ? -20.257 1.635 -32.890 1.000 54.087 322 ASP C C 1
ATOM 10800 O O . ASP C 1 342 ? -20.060 1.380 -31.693 1.000 55.898 322 ASP C O 1
ATOM 10805 N N . PHE C 1 343 ? -19.348 2.179 -33.690 1.000 50.504 323 PHE C N 1
ATOM 10806 C CA . PHE C 1 343 ? -18.008 2.597 -33.270 1.000 50.826 323 PHE C CA 1
ATOM 10807 C C . PHE C 1 343 ? -18.198 3.924 -32.576 1.000 45.912 323 PHE C C 1
ATOM 10808 O O . PHE C 1 343 ? -18.056 4.977 -33.195 1.000 51.884 323 PHE C O 1
ATOM 10816 N N . ALA C 1 344 ? -18.610 3.818 -31.313 1.000 49.256 324 ALA C N 1
ATOM 10817 C CA . ALA C 1 344 ? -19.260 4.910 -30.614 1.000 44.137 324 ALA C CA 1
ATOM 10818 C C . ALA C 1 344 ? -18.231 5.815 -29.969 1.000 42.271 324 ALA C C 1
ATOM 10819 O O . ALA C 1 344 ? -17.067 5.439 -29.826 1.000 48.327 324 ALA C O 1
ATOM 10821 N N . ASN C 1 345 ? -18.708 7.013 -29.643 1.000 45.885 325 ASN C N 1
ATOM 10822 C CA . ASN C 1 345 ? -18.136 7.923 -28.677 1.000 48.414 325 ASN C CA 1
ATOM 10823 C C . ASN C 1 345 ? -18.758 7.598 -27.314 1.000 47.688 325 ASN C C 1
ATOM 10824 O O . ASN C 1 345 ? -19.881 7.085 -27.233 1.000 48.507 325 ASN C O 1
ATOM 10829 N N . LYS C 1 346 ? -18.004 7.887 -26.244 1.000 53.841 326 LYS C N 1
ATOM 10830 C CA . LYS C 1 346 ? -18.480 7.616 -24.895 1.000 50.764 326 LYS C CA 1
ATOM 10831 C C . LYS C 1 346 ? -19.755 8.434 -24.678 1.000 48.307 326 LYS C C 1
ATOM 10832 O O . LYS C 1 346 ? -20.705 7.942 -24.027 1.000 43.732 326 LYS C O 1
ATOM 10838 N N . TYR C 1 347 ? -19.803 9.639 -25.293 1.000 41.064 327 TYR C N 1
ATOM 10839 C CA . TYR C 1 347 ? -21.060 10.380 -25.449 1.000 43.112 327 TYR C CA 1
ATOM 10840 C C . TYR C 1 347 ? -21.830 9.885 -26.680 1.000 36.857 327 TYR C C 1
ATOM 10841 O O . TYR C 1 347 ? -21.368 10.007 -27.783 1.000 43.292 327 TYR C O 1
ATOM 10850 N N . LEU C 1 348 ? -22.997 9.281 -26.461 1.000 41.652 328 LEU C N 1
ATOM 10851 C CA . LEU C 1 348 ? -23.723 8.575 -27.491 1.000 44.314 328 LEU C CA 1
ATOM 10852 C C . LEU C 1 348 ? -23.932 9.511 -28.686 1.000 48.858 328 LEU C C 1
ATOM 10853 O O . LEU C 1 348 ? -24.304 10.689 -28.556 1.000 51.245 328 LEU C O 1
ATOM 10858 N N . GLY C 1 349 ? -23.595 9.009 -29.873 1.000 46.773 329 GLY C N 1
ATOM 10859 C CA . GLY C 1 349 ? -23.886 9.743 -31.100 1.000 44.462 329 GLY C CA 1
ATOM 10860 C C . GLY C 1 349 ? -22.710 10.561 -31.584 1.000 42.967 329 GLY C C 1
ATOM 10861 O O . GLY C 1 349 ? -22.683 10.948 -32.737 1.000 45.613 329 GLY C O 1
ATOM 10862 N N . GLY C 1 350 ? -21.721 10.774 -30.713 1.000 46.101 330 GLY C N 1
ATOM 10863 C CA . GLY C 1 350 ? -20.482 11.446 -31.091 1.000 47.479 330 GLY C CA 1
ATOM 10864 C C . GLY C 1 350 ? -20.727 12.891 -31.524 1.000 48.735 330 GLY C C 1
ATOM 10865 O O . GLY C 1 350 ? -21.407 13.645 -30.825 1.000 47.687 330 GLY C O 1
ATOM 10866 N N . GLY C 1 351 ? -20.200 13.278 -32.698 1.000 53.348 331 GLY C N 1
ATOM 10867 C CA . GLY C 1 351 ? -20.386 14.643 -33.188 1.000 52.274 331 GLY C CA 1
ATOM 10868 C C . GLY C 1 351 ? -21.512 14.739 -34.230 1.000 48.305 331 GLY C C 1
ATOM 10869 O O . GLY C 1 351 ? -21.497 15.650 -35.044 1.000 48.253 331 GLY C O 1
ATOM 10870 N N . VAL C 1 352 ? -22.476 13.813 -34.216 1.000 39.947 332 VAL C N 1
ATOM 10871 C CA . VAL C 1 352 ? -23.589 13.889 -35.147 1.000 51.334 332 VAL C CA 1
ATOM 10872 C C . VAL C 1 352 ? -24.260 15.268 -35.095 1.000 43.915 332 VAL C C 1
ATOM 10873 O O . VAL C 1 352 ? -24.593 15.828 -36.136 1.000 37.602 332 VAL C O 1
ATOM 10877 N N . LEU C 1 353 ? -24.403 15.858 -33.899 1.000 47.575 333 LEU C N 1
ATOM 10878 C CA . LEU C 1 353 ? -24.828 17.246 -33.796 1.000 43.916 333 LEU C CA 1
ATOM 10879 C C . LEU C 1 353 ? -23.572 18.111 -33.654 1.000 47.118 333 LEU C C 1
ATOM 10880 O O . LEU C 1 353 ? -23.227 18.580 -32.586 1.000 66.123 333 LEU C O 1
ATOM 10885 N N . GLY C 1 354 ? -22.969 18.400 -34.797 1.000 49.342 334 GLY C N 1
ATOM 10886 C CA . GLY C 1 354 ? -21.682 19.026 -34.921 1.000 50.491 334 GLY C CA 1
ATOM 10887 C C . GLY C 1 354 ? -21.092 18.576 -36.254 1.000 55.895 334 GLY C C 1
ATOM 10888 O O . GLY C 1 354 ? -21.842 18.191 -37.151 1.000 51.848 334 GLY C O 1
ATOM 10889 N N . HIS C 1 355 ? -19.751 18.520 -36.345 1.000 61.640 335 HIS C N 1
ATOM 10890 C CA . HIS C 1 355 ? -19.076 18.248 -37.606 1.000 54.361 335 HIS C CA 1
ATOM 10891 C C . HIS C 1 355 ? -18.878 16.754 -37.865 1.000 52.190 335 HIS C C 1
ATOM 10892 O O . HIS C 1 355 ? -18.410 16.390 -38.952 1.000 55.112 335 HIS C O 1
ATOM 10899 N N . GLY C 1 356 ? -19.158 15.878 -36.895 1.000 47.347 336 GLY C N 1
ATOM 10900 C CA . GLY C 1 356 ? -18.800 14.478 -37.046 1.000 47.698 336 GLY C CA 1
ATOM 10901 C C . GLY C 1 356 ? -19.577 13.803 -38.188 1.000 49.847 336 GLY C C 1
ATOM 10902 O O . GLY C 1 356 ? -20.790 13.994 -38.332 1.000 51.962 336 GLY C O 1
ATOM 10903 N N . CYS C 1 357 ? -18.864 12.981 -38.983 1.000 49.080 337 CYS C N 1
ATOM 10904 C CA . CYS C 1 357 ? -19.493 12.292 -40.085 1.000 46.451 337 CYS C CA 1
ATOM 10905 C C . CYS C 1 357 ? -18.828 10.964 -40.458 1.000 49.782 337 CYS C C 1
ATOM 10906 O O . CYS C 1 357 ? -18.713 10.639 -41.644 1.000 52.591 337 CYS C O 1
ATOM 10909 N N . VAL C 1 358 ? -18.518 10.135 -39.443 1.000 48.530 338 VAL C N 1
ATOM 10910 C CA . VAL C 1 358 ? -17.992 8.803 -39.691 1.000 47.592 338 VAL C CA 1
ATOM 10911 C C . VAL C 1 358 ? -19.045 7.784 -39.264 1.000 46.944 338 VAL C C 1
ATOM 10912 O O . VAL C 1 358 ? -20.255 8.066 -39.389 1.000 51.868 338 VAL C O 1
ATOM 10916 N N . GLN C 1 359 ? -18.619 6.574 -38.846 1.000 49.085 339 GLN C N 1
ATOM 10917 C CA . GLN C 1 359 ? -19.539 5.430 -38.868 1.000 51.285 339 GLN C CA 1
ATOM 10918 C C . GLN C 1 359 ? -20.755 5.665 -37.956 1.000 47.237 339 GLN C C 1
ATOM 10919 O O . GLN C 1 359 ? -21.898 5.396 -38.349 1.000 53.653 339 GLN C O 1
ATOM 10925 N N . GLU C 1 360 ? -20.489 6.178 -36.752 1.000 48.402 340 GLU C N 1
ATOM 10926 C CA . GLU C 1 360 ? -21.533 6.438 -35.771 1.000 52.563 340 GLU C CA 1
ATOM 10927 C C . GLU C 1 360 ? -22.479 7.526 -36.281 1.000 54.325 340 GLU C C 1
ATOM 10928 O O . GLU C 1 360 ? -23.699 7.306 -36.334 1.000 44.586 340 GLU C O 1
ATOM 10934 N N . GLU C 1 361 ? -21.938 8.702 -36.634 1.000 45.966 341 GLU C N 1
ATOM 10935 C CA . GLU C 1 361 ? -22.801 9.817 -37.043 1.000 45.569 341 GLU C CA 1
ATOM 10936 C C . GLU C 1 361 ? -23.689 9.425 -38.230 1.000 46.425 341 GLU C C 1
ATOM 10937 O O . GLU C 1 361 ? -24.880 9.777 -38.280 1.000 45.303 341 GLU C O 1
ATOM 10943 N N . ILE C 1 362 ? -23.106 8.680 -39.177 1.000 45.354 342 ILE C N 1
ATOM 10944 C CA . ILE C 1 362 ? -23.813 8.324 -40.384 1.000 48.084 342 ILE C CA 1
ATOM 10945 C C . ILE C 1 362 ? -24.991 7.453 -39.995 1.000 46.718 342 ILE C C 1
ATOM 10946 O O . ILE C 1 362 ? -26.084 7.635 -40.516 1.000 48.798 342 ILE C O 1
ATOM 10951 N N . ARG C 1 363 ? -24.744 6.484 -39.105 1.000 44.092 343 ARG C N 1
ATOM 10952 C CA . ARG C 1 363 ? -25.805 5.556 -38.731 1.000 44.113 343 ARG C CA 1
ATOM 10953 C C . ARG C 1 363 ? -26.919 6.263 -37.959 1.000 42.967 343 ARG C C 1
ATOM 10954 O O . ARG C 1 363 ? -28.082 5.884 -38.110 1.000 39.828 343 ARG C O 1
ATOM 10962 N N . PHE C 1 364 ? -26.564 7.308 -37.179 1.000 41.068 344 PHE C N 1
ATOM 10963 C CA . PHE C 1 364 ? -27.526 8.078 -36.416 1.000 39.681 344 PHE C CA 1
ATOM 10964 C C . PHE C 1 364 ? -28.327 9.020 -37.318 1.000 43.574 344 PHE C C 1
ATOM 10965 O O . PHE C 1 364 ? -29.298 9.601 -36.825 1.000 38.901 344 PHE C O 1
ATOM 10973 N N . VAL C 1 365 ? -27.945 9.234 -38.604 1.000 42.928 345 VAL C N 1
ATOM 10974 C CA . VAL C 1 365 ? -28.747 10.127 -39.464 1.000 46.528 345 VAL C CA 1
ATOM 10975 C C . VAL C 1 365 ? -29.542 9.330 -40.503 1.000 44.773 345 VAL C C 1
ATOM 10976 O O . VAL C 1 365 ? -30.614 9.786 -40.897 1.000 55.144 345 VAL C O 1
ATOM 10980 N N . ILE C 1 366 ? -29.070 8.131 -40.883 1.000 42.958 346 ILE C N 1
ATOM 10981 C CA . ILE C 1 366 ? -29.885 7.237 -41.708 1.000 48.375 346 ILE C CA 1
ATOM 10982 C C . ILE C 1 366 ? -30.932 6.493 -40.857 1.000 51.337 346 ILE C C 1
ATOM 10983 O O . ILE C 1 366 ? -31.998 6.157 -41.372 1.000 50.636 346 ILE C O 1
ATOM 10988 N N . CYS C 1 367 ? -30.657 6.299 -39.553 1.000 52.372 347 CYS C N 1
ATOM 10989 C CA . CYS C 1 367 ? -31.593 5.762 -38.563 1.000 52.404 347 CYS C CA 1
ATOM 10990 C C . CYS C 1 367 ? -31.762 6.755 -37.411 1.000 46.461 347 CYS C C 1
ATOM 10991 O O . CYS C 1 367 ? -31.160 6.611 -36.342 1.000 40.379 347 CYS C O 1
ATOM 10994 N N . PRO C 1 368 ? -32.463 7.890 -37.639 1.000 43.965 348 PRO C N 1
ATOM 10995 C CA . PRO C 1 368 ? -32.419 9.014 -36.698 1.000 47.759 348 PRO C CA 1
ATOM 10996 C C . PRO C 1 368 ? -33.056 8.787 -35.316 1.000 38.802 348 PRO C C 1
ATOM 10997 O O . PRO C 1 368 ? -32.789 9.527 -34.401 1.000 46.730 348 PRO C O 1
ATOM 11001 N N . GLU C 1 369 ? -33.871 7.771 -35.164 1.000 35.476 349 GLU C N 1
ATOM 11002 C CA . GLU C 1 369 ? -34.445 7.386 -33.898 1.000 39.403 349 GLU C CA 1
ATOM 11003 C C . GLU C 1 369 ? -33.329 7.123 -32.896 1.000 44.089 349 GLU C C 1
ATOM 11004 O O . GLU C 1 369 ? -33.571 7.331 -31.691 1.000 47.687 349 GLU C O 1
ATOM 11010 N N . LEU C 1 370 ? -32.119 6.730 -33.372 1.000 36.880 350 LEU C N 1
ATOM 11011 C CA . LEU C 1 370 ? -31.022 6.507 -32.440 1.000 41.270 350 LEU C CA 1
ATOM 11012 C C . LEU C 1 370 ? -30.715 7.800 -31.660 1.000 43.092 350 LEU C C 1
ATOM 11013 O O . LEU C 1 370 ? -30.286 7.771 -30.486 1.000 36.049 350 LEU C O 1
ATOM 11018 N N . LEU C 1 371 ? -30.936 8.952 -32.324 1.000 38.824 351 LEU C N 1
ATOM 11019 C CA . LEU C 1 371 ? -30.598 10.240 -31.752 1.000 41.963 351 LEU C CA 1
ATOM 11020 C C . LEU C 1 371 ? -31.245 10.389 -30.391 1.000 39.114 351 LEU C C 1
ATOM 11021 O O . LEU C 1 371 ? -30.716 11.118 -29.571 1.000 41.746 351 LEU C O 1
ATOM 11026 N N . VAL C 1 372 ? -32.417 9.783 -30.168 1.000 43.457 352 VAL C N 1
ATOM 11027 C CA . VAL C 1 372 ? -33.134 10.084 -28.936 1.000 43.186 352 VAL C CA 1
ATOM 11028 C C . VAL C 1 372 ? -32.358 9.530 -27.739 1.000 38.291 352 VAL C C 1
ATOM 11029 O O . VAL C 1 372 ? -32.551 9.934 -26.607 1.000 48.366 352 VAL C O 1
ATOM 11033 N N . GLY C 1 373 ? -31.520 8.546 -27.960 1.000 37.159 353 GLY C N 1
ATOM 11034 C CA . GLY C 1 373 ? -30.679 8.033 -26.886 1.000 34.982 353 GLY C CA 1
ATOM 11035 C C . GLY C 1 373 ? -29.854 9.150 -26.251 1.000 38.754 353 GLY C C 1
ATOM 11036 O O . GLY C 1 373 ? -29.534 9.099 -25.048 1.000 42.683 353 GLY C O 1
ATOM 11037 N N . LYS C 1 374 ? -29.532 10.180 -27.053 1.000 33.252 354 LYS C N 1
ATOM 11038 C CA . LYS C 1 374 ? -28.768 11.307 -26.569 1.000 36.366 354 LYS C CA 1
ATOM 11039 C C . LYS C 1 374 ? -29.516 12.051 -25.466 1.000 41.466 354 LYS C C 1
ATOM 11040 O O . LYS C 1 374 ? -28.913 12.725 -24.630 1.000 39.129 354 LYS C O 1
ATOM 11046 N N . LEU C 1 375 ? -30.850 11.984 -25.523 1.000 43.422 355 LEU C N 1
ATOM 11047 C CA . LEU C 1 375 ? -31.666 12.711 -24.567 1.000 43.005 355 LEU C CA 1
ATOM 11048 C C . LEU C 1 375 ? -31.426 12.221 -23.139 1.000 43.218 355 LEU C C 1
ATOM 11049 O O . LEU C 1 375 ? -31.485 13.029 -22.244 1.000 47.076 355 LEU C O 1
ATOM 11054 N N . PHE C 1 376 ? -31.244 10.911 -22.945 1.000 39.667 356 PHE C N 1
ATOM 11055 C CA . PHE C 1 376 ? -31.418 10.265 -21.663 1.000 41.048 356 PHE C CA 1
ATOM 11056 C C . PHE C 1 376 ? -30.269 9.290 -21.317 1.000 46.053 356 PHE C C 1
ATOM 11057 O O . PHE C 1 376 ? -30.272 8.671 -20.237 1.000 44.810 356 PHE C O 1
ATOM 11065 N N . THR C 1 377 ? -29.255 9.154 -22.173 1.000 41.786 357 THR C N 1
ATOM 11066 C CA . THR C 1 377 ? -28.204 8.181 -21.912 1.000 45.109 357 THR C CA 1
ATOM 11067 C C . THR C 1 377 ? -26.920 8.901 -21.461 1.000 44.967 357 THR C C 1
ATOM 11068 O O . THR C 1 377 ? -26.196 9.500 -22.292 1.000 43.711 357 THR C O 1
ATOM 11072 N N . GLU C 1 378 ? -26.575 8.716 -20.167 1.000 47.066 358 GLU C N 1
ATOM 11073 C CA . GLU C 1 378 ? -25.317 9.204 -19.608 1.000 47.354 358 GLU C CA 1
ATOM 11074 C C . GLU C 1 378 ? -24.142 8.594 -20.363 1.000 47.568 358 GLU C C 1
ATOM 11075 O O . GLU C 1 378 ? -24.280 7.497 -20.886 1.000 41.671 358 GLU C O 1
ATOM 11081 N N . CYS C 1 379 ? -23.001 9.310 -20.435 1.000 42.432 359 CYS C N 1
ATOM 11082 C CA . CYS C 1 379 ? -21.864 8.803 -21.173 1.000 45.190 359 CYS C CA 1
ATOM 11083 C C . CYS C 1 379 ? -21.405 7.480 -20.543 1.000 47.471 359 CYS C C 1
ATOM 11084 O O . CYS C 1 379 ? -21.575 7.223 -19.327 1.000 47.984 359 CYS C O 1
ATOM 11087 N N . LEU C 1 380 ? -20.785 6.659 -21.395 1.000 43.766 360 LEU C N 1
ATOM 11088 C CA . LEU C 1 380 ? -20.413 5.297 -21.041 1.000 50.283 360 LEU C CA 1
ATOM 11089 C C . LEU C 1 380 ? -19.110 5.279 -20.245 1.000 51.297 360 LEU C C 1
ATOM 11090 O O . LEU C 1 380 ? -18.139 5.936 -20.601 1.000 43.623 360 LEU C O 1
ATOM 11095 N N . ARG C 1 381 ? -19.138 4.523 -19.147 1.000 49.998 361 ARG C N 1
ATOM 11096 C CA . ARG C 1 381 ? -17.947 4.206 -18.391 1.000 53.789 361 ARG C CA 1
ATOM 11097 C C . ARG C 1 381 ? -17.278 3.018 -19.083 1.000 50.741 361 ARG C C 1
ATOM 11098 O O . ARG C 1 381 ? -17.871 2.396 -19.963 1.000 57.843 361 ARG C O 1
ATOM 11106 N N . PRO C 1 382 ? -16.035 2.633 -18.679 1.000 54.673 362 PRO C N 1
ATOM 11107 C CA . PRO C 1 382 ? -15.240 1.636 -19.419 1.000 50.807 362 PRO C CA 1
ATOM 11108 C C . PRO C 1 382 ? -15.860 0.248 -19.534 1.000 53.493 362 PRO C C 1
ATOM 11109 O O . PRO C 1 382 ? -15.544 -0.482 -20.477 1.000 42.660 362 PRO C O 1
ATOM 11113 N N . PHE C 1 383 ? -16.734 -0.111 -18.579 1.000 51.868 363 PHE C N 1
ATOM 11114 C CA . PHE C 1 383 ? -17.309 -1.455 -18.620 1.000 59.166 363 PHE C CA 1
ATOM 11115 C C . PHE C 1 383 ? -18.805 -1.365 -18.879 1.000 51.694 363 PHE C C 1
ATOM 11116 O O . PHE C 1 383 ? -19.569 -2.188 -18.362 1.000 47.929 363 PHE C O 1
ATOM 11124 N N . GLU C 1 384 ? -19.188 -0.410 -19.729 1.000 47.500 364 GLU C N 1
ATOM 11125 C CA . GLU C 1 384 ? -20.584 -0.241 -20.111 1.000 47.262 364 GLU C CA 1
ATOM 11126 C C . GLU C 1 384 ? -20.765 -0.181 -21.623 1.000 43.472 364 GLU C C 1
ATOM 11127 O O . GLU C 1 384 ? -19.830 0.161 -22.324 1.000 43.768 364 GLU C O 1
ATOM 11133 N N . ALA C 1 385 ? -21.997 -0.477 -22.076 1.000 43.037 365 ALA C N 1
ATOM 11134 C CA . ALA C 1 385 ? -22.386 -0.400 -23.483 1.000 44.390 365 ALA C CA 1
ATOM 11135 C C . ALA C 1 385 ? -23.867 -0.035 -23.564 1.000 45.471 365 ALA C C 1
ATOM 11136 O O . ALA C 1 385 ? -24.591 -0.098 -22.579 1.000 40.790 365 ALA C O 1
ATOM 11138 N N . LEU C 1 386 ? -24.324 0.384 -24.745 1.000 45.399 366 LEU C N 1
ATOM 11139 C CA . LEU C 1 386 ? -25.743 0.658 -24.927 1.000 42.489 366 LEU C CA 1
ATOM 11140 C C . LEU C 1 386 ? -26.211 -0.060 -26.174 1.000 39.764 366 LEU C C 1
ATOM 11141 O O . LEU C 1 386 ? -25.619 0.136 -27.223 1.000 41.063 366 LEU C O 1
ATOM 11146 N N . VAL C 1 387 ? -27.241 -0.879 -26.019 1.000 35.684 367 VAL C N 1
ATOM 11147 C CA . VAL C 1 387 ? -27.868 -1.609 -27.107 1.000 38.831 367 VAL C CA 1
ATOM 11148 C C . VAL C 1 387 ? -29.152 -0.906 -27.494 1.000 40.547 367 VAL C C 1
ATOM 11149 O O . VAL C 1 387 ? -29.963 -0.551 -26.647 1.000 44.891 367 VAL C O 1
ATOM 11153 N N . MET C 1 388 ? -29.307 -0.712 -28.811 1.000 45.519 368 MET C N 1
ATOM 11154 C CA . MET C 1 388 ? -30.425 0.020 -29.372 1.000 43.898 368 MET C CA 1
ATOM 11155 C C . MET C 1 388 ? -31.069 -0.879 -30.407 1.000 48.233 368 MET C C 1
ATOM 11156 O O . MET C 1 388 ? -30.437 -1.218 -31.399 1.000 44.159 368 MET C O 1
ATOM 11161 N N . LEU C 1 389 ? -32.300 -1.311 -30.107 1.000 43.123 369 LEU C N 1
ATOM 11162 C CA . LEU C 1 389 ? -33.005 -2.229 -30.977 1.000 44.376 369 LEU C CA 1
ATOM 11163 C C . LEU C 1 389 ? -34.303 -1.595 -31.443 1.000 44.600 369 LEU C C 1
ATOM 11164 O O . LEU C 1 389 ? -35.117 -1.155 -30.618 1.000 46.582 369 LEU C O 1
ATOM 11169 N N . GLY C 1 390 ? -34.484 -1.543 -32.767 1.000 48.742 370 GLY C N 1
ATOM 11170 C CA . GLY C 1 390 ? -35.750 -1.078 -33.325 1.000 46.076 370 GLY C CA 1
ATOM 11171 C C . GLY C 1 390 ? -35.641 0.122 -34.276 1.000 43.848 370 GLY C C 1
ATOM 11172 O O . GLY C 1 390 ? -36.631 0.443 -34.957 1.000 52.380 370 GLY C O 1
ATOM 11173 N N . ALA C 1 391 ? -34.453 0.755 -34.371 1.000 45.363 371 ALA C N 1
ATOM 11174 C CA . ALA C 1 391 ? -34.325 1.962 -35.191 1.000 44.244 371 ALA C CA 1
ATOM 11175 C C . ALA C 1 391 ? -34.473 1.639 -36.687 1.000 42.698 371 ALA C C 1
ATOM 11176 O O . ALA C 1 391 ? -33.764 0.787 -37.230 1.000 45.534 371 ALA C O 1
ATOM 11178 N N . GLU C 1 392 ? -35.502 2.259 -37.274 1.000 47.721 372 GLU C N 1
ATOM 11179 C CA . GLU C 1 392 ? -35.817 2.219 -38.695 1.000 47.738 372 GLU C CA 1
ATOM 11180 C C . GLU C 1 392 ? -34.826 3.085 -39.456 1.000 45.288 372 GLU C C 1
ATOM 11181 O O . GLU C 1 392 ? -34.449 4.188 -39.052 1.000 57.119 372 GLU C O 1
ATOM 11187 N N . ARG C 1 393 ? -34.468 2.527 -40.610 1.000 55.985 373 ARG C N 1
ATOM 11188 C CA . ARG C 1 393 ? -33.684 3.224 -41.611 1.000 55.325 373 ARG C CA 1
ATOM 11189 C C . ARG C 1 393 ? -34.604 3.915 -42.610 1.000 51.771 373 ARG C C 1
ATOM 11190 O O . ARG C 1 393 ? -35.520 3.294 -43.117 1.000 56.915 373 ARG C O 1
ATOM 11198 N N . TYR C 1 394 ? -34.317 5.189 -42.850 1.000 45.368 374 TYR C N 1
ATOM 11199 C CA . TYR C 1 394 ? -35.142 6.073 -43.649 1.000 50.989 374 TYR C CA 1
ATOM 11200 C C . TYR C 1 394 ? -34.350 6.613 -44.847 1.000 47.811 374 TYR C C 1
ATOM 11201 O O . TYR C 1 394 ? -34.979 7.100 -45.766 1.000 49.926 374 TYR C O 1
ATOM 11210 N N . SER C 1 395 ? -33.009 6.515 -44.826 1.000 48.072 375 SER C N 1
ATOM 11211 C CA . SER C 1 395 ? -32.140 7.115 -45.826 1.000 50.309 375 SER C CA 1
ATOM 11212 C C . SER C 1 395 ? -31.050 6.149 -46.296 1.000 52.677 375 SER C C 1
ATOM 1121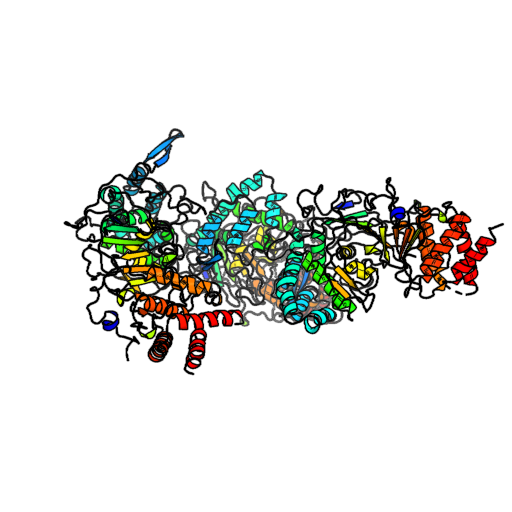3 O O . SER C 1 395 ? -30.573 5.253 -45.568 1.000 52.774 375 SER C O 1
ATOM 11216 N N . ASN C 1 396 ? -30.697 6.363 -47.579 1.000 54.966 376 ASN C N 1
ATOM 11217 C CA . ASN C 1 396 ? -29.523 5.788 -48.219 1.000 56.379 376 ASN C CA 1
ATOM 11218 C C . ASN C 1 396 ? -28.426 6.839 -48.245 1.000 51.869 376 ASN C C 1
ATOM 11219 O O . ASN C 1 396 ? -28.725 8.029 -48.129 1.000 50.639 376 ASN C O 1
ATOM 11224 N N . TYR C 1 397 ? -27.186 6.381 -48.425 1.000 48.695 377 TYR C N 1
ATOM 11225 C CA . TYR C 1 397 ? -26.072 7.314 -48.443 1.000 52.661 377 TYR C CA 1
ATOM 11226 C C . TYR C 1 397 ? -24.918 6.767 -49.303 1.000 56.238 377 TYR C C 1
ATOM 11227 O O . TYR C 1 397 ? -24.801 5.581 -49.507 1.000 56.724 377 TYR C O 1
ATOM 11236 N N . THR C 1 398 ? -24.071 7.667 -49.790 1.000 55.407 378 THR C N 1
ATOM 11237 C CA . THR C 1 398 ? -22.804 7.347 -50.414 1.000 57.113 378 THR C CA 1
ATOM 11238 C C . THR C 1 398 ? -21.749 8.069 -49.580 1.000 64.791 378 THR C C 1
ATOM 11239 O O . THR C 1 398 ? -22.039 9.080 -48.908 1.000 62.650 378 THR C O 1
ATOM 11243 N N . GLY C 1 399 ? -20.533 7.518 -49.652 1.000 57.634 379 GLY C N 1
ATOM 11244 C CA . GLY C 1 399 ? -19.376 8.209 -49.133 1.000 60.980 379 GLY C CA 1
ATOM 11245 C C . GLY C 1 399 ? -19.208 7.971 -47.640 1.000 63.469 379 GLY C C 1
ATOM 11246 O O . GLY C 1 399 ? -19.834 7.058 -47.088 1.000 64.232 379 GLY C O 1
ATOM 11247 N N . TYR C 1 400 ? -18.347 8.819 -47.051 1.000 58.887 380 TYR C N 1
ATOM 11248 C CA . TYR C 1 400 ? -17.858 8.719 -45.685 1.000 59.991 380 TYR C CA 1
ATOM 11249 C C . TYR C 1 400 ? -17.148 10.043 -45.418 1.000 62.253 380 TYR C C 1
ATOM 11250 O O . TYR C 1 400 ? -16.745 10.678 -46.399 1.000 58.830 380 TYR C O 1
ATOM 11259 N N . ALA C 1 401 ? -17.131 10.510 -44.148 1.000 61.160 381 ALA C N 1
ATOM 11260 C CA . ALA C 1 401 ? -16.460 11.739 -43.756 1.000 54.376 381 ALA C CA 1
ATOM 11261 C C . ALA C 1 401 ? -16.898 12.861 -44.692 1.000 56.126 381 ALA C C 1
ATOM 11262 O O . ALA C 1 401 ? -18.103 13.030 -44.852 1.000 62.048 381 ALA C O 1
ATOM 11264 N N . GLY C 1 402 ? -15.965 13.594 -45.352 1.000 59.858 382 GLY C N 1
ATOM 11265 C CA . GLY C 1 402 ? -16.302 14.753 -46.200 1.000 53.320 382 GLY C CA 1
ATOM 11266 C C . GLY C 1 402 ? -17.159 14.470 -47.458 1.000 55.245 382 GLY C C 1
ATOM 11267 O O . GLY C 1 402 ? -17.876 15.378 -47.953 1.000 61.281 382 GLY C O 1
ATOM 11268 N N . SER C 1 403 ? -17.121 13.206 -47.937 1.000 51.963 383 SER C N 1
ATOM 11269 C CA . SER C 1 403 ? -17.786 12.784 -49.168 1.000 62.616 383 SER C CA 1
ATOM 11270 C C . SER C 1 403 ? -19.192 12.237 -48.888 1.000 70.482 383 SER C C 1
ATOM 11271 O O . SER C 1 403 ? -19.906 11.893 -49.852 1.000 63.087 383 SER C O 1
ATOM 11274 N N . PHE C 1 404 ? -19.559 12.143 -47.576 1.000 61.001 384 PHE C N 1
ATOM 11275 C CA . PHE C 1 404 ? -20.852 11.643 -47.141 1.000 53.037 384 PHE C CA 1
ATOM 11276 C C . PHE C 1 404 ? -21.955 12.470 -47.816 1.000 56.699 384 PHE C C 1
ATOM 11277 O O . PHE C 1 404 ? -21.920 13.728 -47.784 1.000 57.804 384 PHE C O 1
ATOM 11285 N N . GLU C 1 405 ? -22.932 11.717 -48.380 1.000 50.473 385 GLU C N 1
ATOM 11286 C CA . GLU C 1 405 ? -24.104 12.274 -49.026 1.000 58.147 385 GLU C CA 1
ATOM 11287 C C . GLU C 1 405 ? -25.343 11.412 -48.808 1.000 54.191 385 GLU C C 1
ATOM 11288 O O . GLU C 1 405 ? -25.298 10.200 -48.950 1.000 55.970 385 GLU C O 1
ATOM 11294 N N . TRP C 1 406 ? -26.469 12.087 -48.565 1.000 54.523 386 TRP C N 1
ATOM 11295 C CA . TRP C 1 406 ? -27.778 11.495 -48.703 1.000 55.009 386 TRP C CA 1
ATOM 11296 C C . TRP C 1 406 ? -27.939 11.106 -50.174 1.000 61.183 386 TRP C C 1
ATOM 11297 O O . TRP C 1 406 ? -27.755 11.908 -51.078 1.000 56.589 386 TRP C O 1
ATOM 11308 N N . SER C 1 407 ? -28.275 9.861 -50.440 1.000 63.029 387 SER C N 1
ATOM 11309 C CA . SER C 1 407 ? -28.484 9.431 -51.818 1.000 64.246 387 SER C CA 1
ATOM 11310 C C . SER C 1 407 ? -29.845 8.753 -51.976 1.000 61.100 387 SER C C 1
ATOM 11311 O O . SER C 1 407 ? -29.947 7.851 -52.776 1.000 66.562 387 SER C O 1
ATOM 11314 N N . GLY C 1 408 ? -30.857 9.122 -51.171 1.000 60.359 388 GLY C N 1
ATOM 11315 C CA . GLY C 1 408 ? -32.216 8.715 -51.464 1.000 59.028 388 GLY C CA 1
ATOM 11316 C C . GLY C 1 408 ? -32.960 8.091 -50.302 1.000 60.202 388 GLY C C 1
ATOM 11317 O O . GLY C 1 408 ? -32.381 7.811 -49.266 1.000 61.713 388 GLY C O 1
ATOM 11318 N N . ASN C 1 409 ? -34.266 7.893 -50.516 1.000 60.661 389 ASN C N 1
ATOM 11319 C CA . ASN C 1 409 ? -35.188 7.262 -49.587 1.000 54.774 389 ASN C CA 1
ATOM 11320 C C . ASN C 1 409 ? -34.754 5.819 -49.366 1.000 56.501 389 ASN C C 1
ATOM 11321 O O . ASN C 1 409 ? -34.207 5.162 -50.253 1.000 60.404 389 ASN C O 1
ATOM 11326 N N . PHE C 1 410 ? -34.960 5.323 -48.142 1.000 59.311 390 PHE C N 1
ATOM 11327 C CA . PHE C 1 410 ? -34.822 3.905 -47.872 1.000 59.322 390 PHE C CA 1
ATOM 11328 C C . PHE C 1 410 ? -36.124 3.417 -47.233 1.000 62.575 390 PHE C C 1
ATOM 11329 O O . PHE C 1 410 ? -36.592 3.985 -46.237 1.000 68.185 390 PHE C O 1
ATOM 11337 N N . GLU C 1 411 ? -36.736 2.396 -47.861 1.000 58.533 391 GLU C N 1
ATOM 11338 C CA . GLU C 1 411 ? -37.896 1.718 -47.298 1.000 60.519 391 GLU C CA 1
ATOM 11339 C C . GLU C 1 411 ? -37.411 0.456 -46.597 1.000 53.670 391 GLU C C 1
ATOM 11340 O O . GLU C 1 411 ? -37.040 -0.497 -47.257 1.000 72.482 391 GLU C O 1
ATOM 11346 N N . ASP C 1 412 ? -37.436 0.477 -45.261 1.000 60.340 392 ASP C N 1
ATOM 11347 C CA . ASP C 1 412 ? -36.832 -0.552 -44.420 1.000 63.676 392 ASP C CA 1
ATOM 11348 C C . ASP C 1 412 ? -37.802 -1.739 -44.411 1.000 60.482 392 ASP C C 1
ATOM 11349 O O . ASP C 1 412 ? -38.990 -1.574 -44.092 1.000 55.569 392 ASP C O 1
ATOM 11354 N N . SER C 1 413 ? -37.291 -2.911 -44.820 1.000 50.962 393 SER C N 1
ATOM 11355 C CA . SER C 1 413 ? -38.125 -4.096 -44.907 1.000 69.293 393 SER C CA 1
ATOM 11356 C C . SER C 1 413 ? -37.829 -5.064 -43.757 1.000 67.718 393 SER C C 1
ATOM 11357 O O . SER C 1 413 ? -38.405 -6.160 -43.735 1.000 62.979 393 SER C O 1
ATOM 11360 N N . THR C 1 414 ? -36.965 -4.634 -42.822 1.000 57.412 394 THR C N 1
ATOM 11361 C CA . THR C 1 414 ? -36.647 -5.447 -41.662 1.000 61.208 394 THR C CA 1
ATOM 11362 C C . THR C 1 414 ? -37.930 -5.809 -40.929 1.000 55.795 394 THR C C 1
ATOM 11363 O O . THR C 1 414 ? -38.721 -4.947 -40.577 1.000 47.185 394 THR C O 1
ATOM 11367 N N . PRO C 1 415 ? -38.212 -7.091 -40.668 1.000 57.448 395 PRO C N 1
ATOM 11368 C CA . PRO C 1 415 ? -39.418 -7.425 -39.899 1.000 60.999 395 PRO C CA 1
ATOM 11369 C C . PRO C 1 415 ? -39.294 -6.971 -38.434 1.000 58.084 395 PRO C C 1
ATOM 11370 O O . PRO C 1 415 ? -38.191 -6.896 -37.860 1.000 57.872 395 PRO C O 1
ATOM 11374 N N . ARG C 1 416 ? -40.464 -6.735 -37.836 1.000 57.851 396 ARG C N 1
ATOM 11375 C CA . ARG C 1 416 ? -40.622 -6.406 -36.425 1.000 53.556 396 ARG C CA 1
ATOM 11376 C C . ARG C 1 416 ? -40.716 -7.667 -35.558 1.000 57.902 396 ARG C C 1
ATOM 11377 O O . ARG C 1 416 ? -41.316 -8.644 -35.958 1.000 55.015 396 ARG C O 1
ATOM 11385 N N . ASP C 1 417 ? -40.131 -7.622 -34.347 1.000 58.199 397 ASP C N 1
ATOM 11386 C CA . ASP C 1 417 ? -40.229 -8.694 -33.367 1.000 55.787 397 ASP C CA 1
ATOM 11387 C C . ASP C 1 417 ? -41.617 -8.689 -32.708 1.000 52.656 397 ASP C C 1
ATOM 11388 O O . ASP C 1 417 ? -42.501 -7.927 -33.097 1.000 53.654 397 ASP C O 1
ATOM 11393 N N . SER C 1 418 ? -41.813 -9.581 -31.717 1.000 59.574 398 SER C N 1
ATOM 11394 C CA . SER C 1 418 ? -43.069 -9.672 -30.967 1.000 61.106 398 SER C CA 1
ATOM 11395 C C . SER C 1 418 ? -43.391 -8.350 -30.262 1.000 59.236 398 SER C C 1
ATOM 11396 O O . SER C 1 418 ? -44.540 -8.060 -29.989 1.000 59.881 398 SER C O 1
ATOM 11399 N N . SER C 1 419 ? -42.386 -7.501 -30.018 1.000 71.572 399 SER C N 1
ATOM 11400 C CA . SER C 1 419 ? -42.562 -6.282 -29.229 1.000 58.277 399 SER C CA 1
ATOM 11401 C C . SER C 1 419 ? -42.807 -5.067 -30.127 1.000 56.749 399 SER C C 1
ATOM 11402 O O . SER C 1 419 ? -42.982 -3.939 -29.635 1.000 60.197 399 SER C O 1
ATOM 11405 N N . GLY C 1 420 ? -42.791 -5.289 -31.449 1.000 53.000 400 GLY C N 1
ATOM 11406 C CA . GLY C 1 420 ? -43.034 -4.218 -32.404 1.000 55.040 400 GLY C CA 1
ATOM 11407 C C . GLY C 1 420 ? -41.764 -3.474 -32.809 1.000 56.564 400 GLY C C 1
ATOM 11408 O O . GLY C 1 420 ? -41.833 -2.412 -33.443 1.000 51.394 400 GLY C O 1
ATOM 11409 N N . ARG C 1 421 ? -40.605 -4.053 -32.454 1.000 48.637 401 ARG C N 1
ATOM 11410 C CA . ARG C 1 421 ? -39.319 -3.469 -32.804 1.000 52.413 401 ARG C CA 1
ATOM 11411 C C . ARG C 1 421 ? -38.829 -4.083 -34.114 1.000 49.139 401 ARG C C 1
ATOM 11412 O O . ARG C 1 421 ? -38.598 -5.283 -34.195 1.000 52.820 401 ARG C O 1
ATOM 11420 N N . ARG C 1 422 ? -38.492 -3.255 -35.073 1.000 41.053 402 ARG C N 1
ATOM 11421 C CA . ARG C 1 422 ? -37.580 -3.715 -36.110 1.000 45.828 402 ARG C CA 1
ATOM 11422 C C . ARG C 1 422 ? -36.417 -4.526 -35.563 1.000 45.795 402 ARG C C 1
ATOM 11423 O O . ARG C 1 422 ? -35.730 -4.018 -34.705 1.000 55.242 402 ARG C O 1
ATOM 11431 N N . GLN C 1 423 ? -36.105 -5.685 -36.165 1.000 54.646 403 GLN C N 1
ATOM 11432 C CA . GLN C 1 423 ? -35.018 -6.546 -35.717 1.000 56.083 403 GLN C CA 1
ATOM 11433 C C . GLN C 1 423 ? -33.651 -6.054 -36.196 1.000 54.974 403 GLN C C 1
ATOM 11434 O O . GLN C 1 423 ? -32.891 -6.769 -36.896 1.000 55.804 403 GLN C O 1
ATOM 11440 N N . THR C 1 424 ? -33.376 -4.805 -35.786 1.000 50.871 404 THR C N 1
ATOM 11441 C CA . THR C 1 424 ? -32.117 -4.115 -36.041 1.000 53.536 404 THR C CA 1
ATOM 11442 C C . THR C 1 424 ? -31.549 -3.710 -34.678 1.000 55.131 404 THR C C 1
ATOM 11443 O O . THR C 1 424 ? -31.985 -2.724 -34.044 1.000 60.504 404 THR C O 1
ATOM 11447 N N . ALA C 1 425 ? -30.543 -4.506 -34.280 1.000 49.104 405 ALA C N 1
ATOM 11448 C CA . ALA C 1 425 ? -29.863 -4.386 -33.024 1.000 44.939 405 ALA C CA 1
ATOM 11449 C C . ALA C 1 425 ? -28.492 -3.787 -33.277 1.000 44.101 405 ALA C C 1
ATOM 11450 O O . ALA C 1 425 ? -27.682 -4.397 -33.963 1.000 43.588 405 ALA C O 1
ATOM 11452 N N . ILE C 1 426 ? -28.253 -2.638 -32.622 1.000 49.669 406 ILE C N 1
ATOM 11453 C CA . ILE C 1 426 ? -26.991 -1.943 -32.676 1.000 48.253 406 ILE C CA 1
ATOM 11454 C C . ILE C 1 426 ? -26.452 -1.779 -31.256 1.000 52.420 406 ILE C C 1
ATOM 11455 O O . ILE C 1 426 ? -27.150 -1.290 -30.375 1.000 51.071 406 ILE C O 1
ATOM 11460 N N . VAL C 1 427 ? -25.182 -2.119 -31.055 1.000 47.713 407 VAL C N 1
ATOM 11461 C CA . VAL C 1 427 ? -24.550 -1.845 -29.795 1.000 44.543 407 VAL C CA 1
ATOM 11462 C C . VAL C 1 427 ? -23.527 -0.704 -29.946 1.000 47.407 407 VAL C C 1
ATOM 11463 O O . VAL C 1 427 ? -22.631 -0.739 -30.798 1.000 37.919 407 VAL C O 1
ATOM 11467 N N . ALA C 1 428 ? -23.659 0.309 -29.079 1.000 43.256 408 ALA C N 1
ATOM 11468 C CA . ALA C 1 428 ? -22.645 1.344 -28.985 1.000 49.105 408 ALA C CA 1
ATOM 11469 C C . ALA C 1 428 ? -21.551 0.956 -27.972 1.000 48.464 408 ALA C C 1
ATOM 11470 O O . ALA C 1 428 ? -21.808 0.854 -26.766 1.000 49.579 408 ALA C O 1
ATOM 11472 N N . ILE C 1 429 ? -20.338 0.724 -28.505 1.000 44.392 409 ILE C N 1
ATOM 11473 C CA . ILE C 1 429 ? -19.120 0.535 -27.738 1.000 43.361 409 ILE C CA 1
ATOM 11474 C C . ILE C 1 429 ? -18.072 1.531 -28.210 1.000 46.000 409 ILE C C 1
ATOM 11475 O O . ILE C 1 429 ? -17.766 1.584 -29.395 1.000 49.644 409 ILE C O 1
ATOM 11480 N N . ASP C 1 430 ? -17.516 2.292 -27.255 1.000 47.889 410 ASP C N 1
ATOM 11481 C CA . ASP C 1 430 ? -16.553 3.329 -27.538 1.000 45.760 410 ASP C CA 1
ATOM 11482 C C . ASP C 1 430 ? -15.121 2.829 -27.381 1.000 52.245 410 ASP C C 1
ATOM 11483 O O . ASP C 1 430 ? -14.650 2.623 -26.269 1.000 50.435 410 ASP C O 1
ATOM 11488 N N . ALA C 1 431 ? -14.408 2.731 -28.523 1.000 56.152 411 ALA C N 1
ATOM 11489 C CA . ALA C 1 431 ? -12.960 2.534 -28.527 1.000 48.150 411 ALA C CA 1
ATOM 11490 C C . ALA C 1 431 ? -12.220 3.711 -27.907 1.000 50.858 411 ALA C C 1
ATOM 11491 O O . ALA C 1 431 ? -12.735 4.824 -27.781 1.000 45.238 411 ALA C O 1
ATOM 11493 N N . LEU C 1 432 ? -10.980 3.421 -27.495 1.000 59.965 412 LEU C N 1
ATOM 11494 C CA . LEU C 1 432 ? -10.033 4.466 -27.156 1.000 59.542 412 LEU C CA 1
ATOM 11495 C C . LEU C 1 432 ? -9.500 5.095 -28.450 1.000 62.773 412 LEU C C 1
ATOM 11496 O O . LEU C 1 432 ? -9.358 4.428 -29.512 1.000 63.325 412 LEU C O 1
ATOM 11501 N N . HIS C 1 433 ? -9.241 6.407 -28.322 1.000 63.239 413 HIS C N 1
ATOM 11502 C CA . HIS C 1 433 ? -8.497 7.139 -29.330 1.000 77.147 413 HIS C CA 1
ATOM 11503 C C . HIS C 1 433 ? -7.044 7.223 -28.856 1.000 74.504 413 HIS C C 1
ATOM 11504 O O . HIS C 1 433 ? -6.800 7.434 -27.665 1.000 75.813 413 HIS C O 1
ATOM 11511 N N . PHE C 1 434 ? -6.104 7.045 -29.804 1.000 92.753 414 PHE C N 1
ATOM 11512 C CA . PHE C 1 434 ? -4.665 7.146 -29.558 1.000 94.803 414 PHE C CA 1
ATOM 11513 C C . PHE C 1 434 ? -4.035 8.226 -30.440 1.000 98.322 414 PHE C C 1
ATOM 11514 O O . PHE C 1 434 ? -4.013 8.067 -31.663 1.000 87.711 414 PHE C O 1
ATOM 11522 N N . ALA C 1 435 ? -3.523 9.310 -29.822 1.000 104.780 415 ALA C N 1
ATOM 11523 C CA . ALA C 1 435 ? -2.635 10.245 -30.510 1.000 100.089 415 ALA C CA 1
ATOM 11524 C C . ALA C 1 435 ? -1.322 9.529 -30.847 1.000 94.638 415 ALA C C 1
ATOM 11525 O O . ALA C 1 435 ? -0.721 9.819 -31.864 1.000 93.565 415 ALA C O 1
ATOM 11527 N N . GLN C 1 436 ? -0.935 8.535 -30.037 1.000 92.494 416 GLN C N 1
ATOM 11528 C CA . GLN C 1 436 ? 0.237 7.696 -30.260 1.000 97.198 416 GLN C CA 1
ATOM 11529 C C . GLN C 1 436 ? -0.128 6.211 -30.476 1.000 95.918 416 GLN C C 1
ATOM 11530 O O . GLN C 1 436 ? -0.419 5.514 -29.510 1.000 84.967 416 GLN C O 1
ATOM 11536 N N . SER C 1 437 ? -0.059 5.700 -31.719 1.000 91.614 417 SER C N 1
ATOM 11537 C CA . SER C 1 437 ? -0.451 4.325 -32.051 1.000 88.535 417 SER C CA 1
ATOM 11538 C C . SER C 1 437 ? 0.108 3.258 -31.114 1.000 89.157 417 SER C C 1
ATOM 11539 O O . SER C 1 437 ? -0.574 2.264 -30.857 1.000 90.924 417 SER C O 1
ATOM 11542 N N . HIS C 1 438 ? 1.356 3.448 -30.664 1.000 92.959 418 HIS C N 1
ATOM 11543 C CA . HIS C 1 438 ? 2.114 2.436 -29.935 1.000 92.022 418 HIS C CA 1
ATOM 11544 C C . HIS C 1 438 ? 1.480 2.166 -28.561 1.000 87.700 418 HIS C C 1
ATOM 11545 O O . HIS C 1 438 ? 1.586 1.047 -28.048 1.000 79.150 418 HIS C O 1
ATOM 11552 N N . HIS C 1 439 ? 0.764 3.167 -28.007 1.000 84.729 419 HIS C N 1
ATOM 11553 C CA . HIS C 1 439 ? 0.215 3.092 -26.655 1.000 86.051 419 HIS C CA 1
ATOM 11554 C C . HIS C 1 439 ? -0.831 1.974 -26.510 1.000 82.115 419 HIS C C 1
ATOM 11555 O O . HIS C 1 439 ? -1.092 1.503 -25.391 1.000 76.257 419 HIS C O 1
ATOM 11562 N N . GLN C 1 440 ? -1.386 1.508 -27.645 1.000 75.840 420 GLN C N 1
ATOM 11563 C CA . GLN C 1 440 ? -2.578 0.672 -27.633 1.000 82.305 420 GLN C CA 1
ATOM 11564 C C . GLN C 1 440 ? -2.244 -0.785 -27.326 1.000 79.004 420 GLN C C 1
ATOM 11565 O O . GLN C 1 440 ? -3.163 -1.620 -27.134 1.000 78.538 420 GLN C O 1
ATOM 11571 N N . TYR C 1 441 ? -0.918 -1.015 -27.291 1.000 79.786 421 TYR C N 1
ATOM 11572 C CA . TYR C 1 441 ? -0.292 -2.314 -27.090 1.000 83.287 421 TYR C CA 1
ATOM 11573 C C . TYR C 1 441 ? 0.027 -2.539 -25.619 1.000 69.536 421 TYR C C 1
ATOM 11574 O O . TYR C 1 441 ? 0.341 -3.675 -25.256 1.000 68.658 421 TYR C O 1
ATOM 11583 N N . ARG C 1 442 ? -0.061 -1.473 -24.803 1.000 67.436 422 ARG C N 1
ATOM 11584 C CA . ARG C 1 442 ? -0.063 -1.625 -23.355 1.000 70.835 422 ARG C CA 1
ATOM 11585 C C . ARG C 1 442 ? -1.058 -2.731 -22.988 1.000 82.574 422 ARG C C 1
ATOM 11586 O O . ARG C 1 442 ? -2.120 -2.857 -23.613 1.000 99.412 422 ARG C O 1
ATOM 11594 N N . GLU C 1 443 ? -0.700 -3.543 -21.987 1.000 91.331 423 GLU C N 1
ATOM 11595 C CA . GLU C 1 443 ? -1.523 -4.658 -21.537 1.000 87.600 423 GLU C CA 1
ATOM 11596 C C . GLU C 1 443 ? -2.881 -4.141 -21.019 1.000 83.212 423 GLU C C 1
ATOM 11597 O O . GLU C 1 443 ? -3.938 -4.742 -21.262 1.000 79.489 423 GLU C O 1
ATOM 11603 N N . ASP C 1 444 ? -2.844 -2.997 -20.310 1.000 75.052 424 ASP C N 1
ATOM 11604 C CA . ASP C 1 444 ? -3.987 -2.471 -19.581 1.000 68.713 424 ASP C CA 1
ATOM 11605 C C . ASP C 1 444 ? -5.023 -1.965 -20.596 1.000 72.868 424 ASP C C 1
ATOM 11606 O O . ASP C 1 444 ? -6.214 -2.097 -20.326 1.000 88.575 424 ASP C O 1
ATOM 11611 N N . LEU C 1 445 ? -4.563 -1.496 -21.784 1.000 75.981 425 LEU C N 1
ATOM 11612 C CA . LEU C 1 445 ? -5.377 -0.873 -22.825 1.000 67.306 425 LEU C CA 1
ATOM 11613 C C . LEU C 1 445 ? -5.791 -1.865 -23.903 1.000 66.763 425 LEU C C 1
ATOM 11614 O O . LEU C 1 445 ? -6.494 -1.521 -24.850 1.000 87.848 425 LEU C O 1
ATOM 11619 N N . MET C 1 446 ? -5.263 -3.071 -23.833 1.000 79.928 426 MET C N 1
ATOM 11620 C CA . MET C 1 446 ? -5.758 -4.141 -24.680 1.000 75.733 426 MET C CA 1
ATOM 11621 C C . MET C 1 446 ? -6.890 -4.809 -23.919 1.000 73.053 426 MET C C 1
ATOM 11622 O O . MET C 1 446 ? -7.858 -5.269 -24.507 1.000 63.850 426 MET C O 1
ATOM 11627 N N . GLU C 1 447 ? -6.723 -4.871 -22.590 1.000 81.937 427 GLU C N 1
ATOM 11628 C CA . GLU C 1 447 ? -7.707 -5.446 -21.696 1.000 76.846 427 GLU C CA 1
ATOM 11629 C C . GLU C 1 447 ? -8.930 -4.514 -21.596 1.000 74.863 427 GLU C C 1
ATOM 11630 O O . GLU C 1 447 ? -10.077 -4.988 -21.571 1.000 62.886 427 GLU C O 1
ATOM 11636 N N . ARG C 1 448 ? -8.682 -3.190 -21.521 1.000 54.846 428 ARG C N 1
ATOM 11637 C CA . ARG C 1 448 ? -9.733 -2.175 -21.587 1.000 62.557 428 ARG C CA 1
ATOM 11638 C C . ARG C 1 448 ? -10.638 -2.413 -22.818 1.000 52.965 428 ARG C C 1
ATOM 11639 O O . ARG C 1 448 ? -11.852 -2.499 -22.706 1.000 47.570 428 ARG C O 1
ATOM 11647 N N . GLU C 1 449 ? -10.044 -2.651 -23.981 1.000 50.305 429 GLU C N 1
ATOM 11648 C CA . GLU C 1 449 ? -10.796 -2.871 -25.203 1.000 58.838 429 GLU C CA 1
ATOM 11649 C C . GLU C 1 449 ? -11.476 -4.237 -25.239 1.000 55.494 429 GLU C C 1
ATOM 11650 O O . GLU C 1 449 ? -12.540 -4.377 -25.848 1.000 53.357 429 GLU C O 1
ATOM 11656 N N . LEU C 1 450 ? -10.829 -5.258 -24.684 1.000 66.010 430 LEU C N 1
ATOM 11657 C CA . LEU C 1 450 ? -11.419 -6.590 -24.647 1.000 68.427 430 LEU C CA 1
ATOM 11658 C C . LEU C 1 450 ? -12.677 -6.486 -23.807 1.000 63.153 430 LEU C C 1
ATOM 11659 O O . LEU C 1 450 ? -13.697 -7.059 -24.154 1.000 58.476 430 LEU C O 1
ATOM 11664 N N . ASN C 1 451 ? -12.580 -5.723 -22.714 1.000 63.724 431 ASN C N 1
ATOM 11665 C CA . ASN C 1 451 ? -13.667 -5.665 -21.763 1.000 64.229 431 ASN C CA 1
ATOM 11666 C C . ASN C 1 451 ? -14.776 -4.757 -22.254 1.000 56.676 431 ASN C C 1
ATOM 11667 O O . ASN C 1 451 ? -15.923 -5.054 -21.946 1.000 62.090 431 ASN C O 1
ATOM 11672 N N . LYS C 1 452 ? -14.437 -3.687 -22.984 1.000 48.267 432 LYS C N 1
ATOM 11673 C CA . LYS C 1 452 ? -15.453 -2.850 -23.617 1.000 50.443 432 LYS C CA 1
ATOM 11674 C C . LYS C 1 452 ? -16.252 -3.691 -24.629 1.000 54.622 432 LYS C C 1
ATOM 11675 O O . LYS C 1 452 ? -17.483 -3.711 -24.572 1.000 51.154 432 LYS C O 1
ATOM 11681 N N . ALA C 1 453 ? -15.561 -4.418 -25.528 1.000 42.993 433 ALA C N 1
ATOM 11682 C CA . ALA C 1 453 ? -16.261 -5.227 -26.507 1.000 48.591 433 ALA C CA 1
ATOM 11683 C C . ALA C 1 453 ? -17.031 -6.346 -25.826 1.000 49.189 433 ALA C C 1
ATOM 11684 O O . ALA C 1 453 ? -18.097 -6.737 -26.278 1.000 57.800 433 ALA C O 1
ATOM 11686 N N . TYR C 1 454 ? -16.498 -6.849 -24.710 1.000 52.707 434 TYR C N 1
ATOM 11687 C CA . TYR C 1 454 ? -17.117 -7.964 -24.006 1.000 50.822 434 TYR C CA 1
ATOM 11688 C C . TYR C 1 454 ? -18.504 -7.523 -23.540 1.000 53.585 434 TYR C C 1
ATOM 11689 O O . TYR C 1 454 ? -19.481 -8.223 -23.827 1.000 51.691 434 TYR C O 1
ATOM 11698 N N . ILE C 1 455 ? -18.580 -6.377 -22.807 1.000 46.651 435 ILE C N 1
ATOM 11699 C CA . ILE C 1 455 ? -19.852 -5.885 -22.295 1.000 44.216 435 ILE C CA 1
ATOM 11700 C C . ILE C 1 455 ? -20.808 -5.498 -23.449 1.000 47.779 435 ILE C C 1
ATOM 11701 O O . ILE C 1 455 ? -22.016 -5.633 -23.331 1.000 59.547 435 ILE C O 1
ATOM 11706 N N . GLY C 1 456 ? -20.271 -5.089 -24.609 1.000 44.142 436 GLY C N 1
ATOM 11707 C CA . GLY C 1 456 ? -21.094 -4.845 -25.776 1.000 53.391 436 GLY C CA 1
ATOM 11708 C C . GLY C 1 456 ? -21.701 -6.123 -26.355 1.000 52.547 436 GLY C C 1
ATOM 11709 O O . GLY C 1 456 ? -22.895 -6.177 -26.690 1.000 67.641 436 GLY C O 1
ATOM 11710 N N . PHE C 1 457 ? -20.869 -7.169 -26.378 1.000 54.298 437 PHE C N 1
ATOM 11711 C CA . PHE C 1 457 ? -21.206 -8.412 -27.046 1.000 57.195 437 PHE C CA 1
ATOM 11712 C C . PHE C 1 457 ? -21.873 -9.460 -26.143 1.000 55.463 437 PHE C C 1
ATOM 11713 O O . PHE C 1 457 ? -22.278 -10.482 -26.675 1.000 66.293 437 PHE C O 1
ATOM 11721 N N . VAL C 1 458 ? -22.012 -9.248 -24.824 1.000 56.492 438 VAL C N 1
ATOM 11722 C CA . VAL C 1 458 ? -22.717 -10.219 -23.980 1.000 55.373 438 VAL C CA 1
ATOM 11723 C C . VAL C 1 458 ? -24.141 -10.394 -24.511 1.000 56.180 438 VAL C C 1
ATOM 11724 O O . VAL C 1 458 ? -24.727 -9.499 -25.129 1.000 59.229 438 VAL C O 1
ATOM 11728 N N . HIS C 1 459 ? -24.695 -11.560 -24.188 1.000 57.326 439 HIS C N 1
ATOM 11729 C CA . HIS C 1 459 ? -26.008 -11.956 -24.653 1.000 56.472 439 HIS C CA 1
ATOM 11730 C C . HIS C 1 459 ? -26.987 -11.943 -23.478 1.000 61.062 439 HIS C C 1
ATOM 11731 O O . HIS C 1 459 ? -28.023 -11.236 -23.546 1.000 58.894 439 HIS C O 1
ATOM 11738 N N . TRP C 1 460 ? -26.621 -12.733 -22.434 1.000 55.059 440 TRP C N 1
ATOM 11739 C CA . TRP C 1 460 ? -27.385 -12.829 -21.206 1.000 59.128 440 TRP C CA 1
ATOM 11740 C C . TRP C 1 460 ? -28.834 -13.213 -21.489 1.000 60.626 440 TRP C C 1
ATOM 11741 O O . TRP C 1 460 ? -29.730 -12.607 -20.917 1.000 57.745 440 TRP C O 1
ATOM 11752 N N . MET C 1 461 ? -29.041 -14.187 -22.380 1.000 70.096 441 MET C N 1
ATOM 11753 C CA . MET C 1 461 ? -30.355 -14.744 -22.633 1.000 68.399 441 MET C CA 1
ATOM 11754 C C . MET C 1 461 ? -30.227 -16.265 -22.736 1.000 71.657 441 MET C C 1
ATOM 11755 O O . MET C 1 461 ? -29.169 -16.833 -23.011 1.000 70.092 441 MET C O 1
ATOM 11760 N N . VAL C 1 462 ? -31.377 -16.911 -22.580 1.000 71.788 442 VAL C N 1
ATOM 11761 C CA . VAL C 1 462 ? -31.478 -18.359 -22.605 1.000 76.768 442 VAL C CA 1
ATOM 11762 C C . VAL C 1 462 ? -31.387 -18.901 -24.037 1.000 74.438 442 VAL C C 1
ATOM 11763 O O . VAL C 1 462 ? -30.837 -19.983 -24.238 1.000 79.710 442 VAL C O 1
ATOM 11767 N N . THR C 1 463 ? -31.917 -18.147 -25.023 1.000 70.266 443 THR C N 1
ATOM 11768 C CA . THR C 1 463 ? -31.856 -18.516 -26.432 1.000 61.877 443 THR C CA 1
ATOM 11769 C C . THR C 1 463 ? -30.441 -18.285 -26.905 1.000 65.386 443 THR C C 1
ATOM 11770 O O . THR C 1 463 ? -29.719 -17.507 -26.306 1.000 74.351 443 THR C O 1
ATOM 11774 N N . PRO C 1 464 ? -29.995 -18.950 -27.988 1.000 71.302 444 PRO C N 1
ATOM 11775 C CA . PRO C 1 464 ? -28.625 -18.779 -28.459 1.000 73.208 444 PRO C CA 1
ATOM 11776 C C . PRO C 1 464 ? -28.438 -17.435 -29.169 1.000 71.447 444 PRO C C 1
ATOM 11777 O O . PRO C 1 464 ? -29.365 -16.885 -29.791 1.000 68.672 444 PRO C O 1
ATOM 11781 N N . PRO C 1 465 ? -27.211 -16.881 -29.039 1.000 66.783 445 PRO C N 1
ATOM 11782 C CA . PRO C 1 465 ? -26.864 -15.593 -29.628 1.000 65.005 445 PRO C CA 1
ATOM 11783 C C . PRO C 1 465 ? -26.587 -15.594 -31.131 1.000 59.851 445 PRO C C 1
ATOM 11784 O O . PRO C 1 465 ? -25.834 -16.412 -31.653 1.000 77.054 445 PRO C O 1
ATOM 11788 N N . PRO C 1 466 ? -27.101 -14.567 -31.835 1.000 61.584 446 PRO C N 1
ATOM 11789 C CA . PRO C 1 466 ? -26.725 -14.295 -33.206 1.000 56.646 446 PRO C CA 1
ATOM 11790 C C . PRO C 1 466 ? -25.277 -13.873 -33.226 1.000 55.273 446 PRO C C 1
ATOM 11791 O O . PRO C 1 466 ? -24.691 -13.585 -32.182 1.000 51.235 446 PRO C O 1
ATOM 11795 N N . GLY C 1 467 ? -24.739 -13.833 -34.445 1.000 61.877 447 GLY C N 1
ATOM 11796 C CA . GLY C 1 467 ? -23.417 -13.291 -34.662 1.000 64.058 447 GLY C CA 1
ATOM 11797 C C . GLY C 1 467 ? -23.397 -11.792 -34.418 1.000 61.605 447 GLY C C 1
ATOM 11798 O O . GLY C 1 467 ? -24.440 -11.169 -34.364 1.000 60.072 447 GLY C O 1
ATOM 11799 N N . VAL C 1 468 ? -22.189 -11.263 -34.262 1.000 63.959 448 VAL C N 1
ATOM 11800 C CA . VAL C 1 468 ? -21.874 -9.851 -34.276 1.000 66.090 448 VAL C CA 1
ATOM 11801 C C . VAL C 1 468 ? -21.472 -9.434 -35.705 1.000 63.157 448 VAL C C 1
ATOM 11802 O O . VAL C 1 468 ? -20.748 -10.148 -36.358 1.000 58.221 448 VAL C O 1
ATOM 11806 N N . ALA C 1 469 ? -21.929 -8.274 -36.191 1.000 59.041 449 ALA C N 1
ATOM 11807 C CA . ALA C 1 469 ? -21.387 -7.644 -37.390 1.000 60.942 449 ALA C CA 1
ATOM 11808 C C . ALA C 1 469 ? -20.561 -6.430 -36.951 1.000 54.363 449 ALA C C 1
ATOM 11809 O O . ALA C 1 469 ? -21.086 -5.529 -36.299 1.000 57.643 449 ALA C O 1
ATOM 11811 N N . THR C 1 470 ? -19.262 -6.430 -37.272 1.000 49.710 450 THR C N 1
ATOM 11812 C CA . THR C 1 470 ? -18.357 -5.367 -36.872 1.000 53.771 450 THR C CA 1
ATOM 11813 C C . THR C 1 470 ? -17.362 -5.088 -37.998 1.000 57.089 450 THR C C 1
ATOM 11814 O O . THR C 1 470 ? -17.609 -5.476 -39.157 1.000 54.619 450 THR C O 1
ATOM 11818 N N . GLY C 1 471 ? -16.285 -4.369 -37.636 1.000 50.615 451 GLY C N 1
ATOM 11819 C CA . GLY C 1 471 ? -15.290 -3.889 -38.580 1.000 62.999 451 GLY C CA 1
ATOM 11820 C C . GLY C 1 471 ? -14.131 -3.239 -37.828 1.000 68.742 451 GLY C C 1
ATOM 11821 O O . GLY C 1 471 ? -13.886 -3.602 -36.666 1.000 62.851 451 GLY C O 1
ATOM 11822 N N . ASN C 1 472 ? -13.499 -2.236 -38.467 1.000 81.000 452 ASN C N 1
ATOM 11823 C CA . ASN C 1 472 ? -12.225 -1.673 -38.003 1.000 95.343 452 ASN C CA 1
ATOM 11824 C C . ASN C 1 472 ? -12.473 -0.689 -36.853 1.000 76.073 452 ASN C C 1
ATOM 11825 O O . ASN C 1 472 ? -12.297 0.513 -37.020 1.000 90.876 452 ASN C O 1
ATOM 11830 N N . TRP C 1 473 ? -12.831 -1.223 -35.681 1.000 71.677 453 TRP C N 1
ATOM 11831 C CA . TRP C 1 473 ? -13.371 -0.465 -34.553 1.000 65.973 453 TRP C CA 1
ATOM 11832 C C . TRP C 1 473 ? -12.306 0.456 -33.941 1.000 68.518 453 TRP C C 1
ATOM 11833 O O . TRP C 1 473 ? -11.297 -0.013 -33.407 1.000 68.259 453 TRP C O 1
ATOM 11844 N N . GLY C 1 474 ? -12.553 1.776 -34.003 1.000 66.036 454 GLY C N 1
ATOM 11845 C CA . GLY C 1 474 ? -11.667 2.784 -33.430 1.000 68.621 454 GLY C CA 1
ATOM 11846 C C . GLY C 1 474 ? -10.335 2.941 -34.162 1.000 65.949 454 GLY C C 1
ATOM 11847 O O . GLY C 1 474 ? -9.363 3.369 -33.544 1.000 75.982 454 GLY C O 1
ATOM 11848 N N . CYS C 1 475 ? -10.322 2.588 -35.460 1.000 76.756 455 CYS C N 1
ATOM 11849 C CA . CYS C 1 475 ? -9.128 2.518 -36.297 1.000 80.843 455 CYS C CA 1
ATOM 11850 C C . CYS C 1 475 ? -9.131 3.711 -37.266 1.000 88.604 455 CYS C C 1
ATOM 11851 O O . CYS C 1 475 ? -9.847 4.690 -37.014 1.000 74.318 455 CYS C O 1
ATOM 11854 N N . GLY C 1 476 ? -8.334 3.643 -38.352 1.000 103.310 456 GLY C N 1
ATOM 11855 C CA . GLY C 1 476 ? -8.132 4.802 -39.214 1.000 99.021 456 GLY C CA 1
ATOM 11856 C C . GLY C 1 476 ? -7.620 6.002 -38.411 1.000 84.310 456 GLY C C 1
ATOM 11857 O O . GLY C 1 476 ? -6.708 5.837 -37.612 1.000 85.097 456 GLY C O 1
ATOM 11858 N N . ALA C 1 477 ? -8.277 7.165 -38.558 1.000 78.047 457 ALA C N 1
ATOM 11859 C CA . ALA C 1 477 ? -7.869 8.441 -37.968 1.000 81.280 457 ALA C CA 1
ATOM 11860 C C . ALA C 1 477 ? -7.927 8.448 -36.417 1.000 88.083 457 ALA C C 1
ATOM 11861 O O . ALA C 1 477 ? -7.411 9.352 -35.770 1.000 71.010 457 ALA C O 1
ATOM 11863 N N . PHE C 1 478 ? -8.566 7.465 -35.762 1.000 93.204 458 PHE C N 1
ATOM 11864 C CA . PHE C 1 478 ? -8.650 7.474 -34.299 1.000 90.344 458 PHE C CA 1
ATOM 11865 C C . PHE C 1 478 ? -7.470 6.699 -33.703 1.000 88.670 458 PHE C C 1
ATOM 11866 O O . PHE C 1 478 ? -7.310 6.652 -32.480 1.000 92.514 458 PHE C O 1
ATOM 11874 N N . GLY C 1 479 ? -6.630 6.101 -34.558 1.000 85.426 459 GLY C N 1
ATOM 11875 C CA . GLY C 1 479 ? -5.313 5.599 -34.157 1.000 92.910 459 GLY C CA 1
ATOM 11876 C C . GLY C 1 479 ? -5.243 4.099 -33.844 1.000 82.063 459 GLY C C 1
ATOM 11877 O O . GLY C 1 479 ? -4.172 3.563 -33.584 1.000 72.125 459 GLY C O 1
ATOM 11878 N N . GLY C 1 480 ? -6.388 3.422 -33.831 1.000 83.252 460 GLY C N 1
ATOM 11879 C CA . GLY C 1 480 ? -6.432 1.988 -33.608 1.000 81.017 460 GLY C CA 1
ATOM 11880 C C . GLY C 1 480 ? -5.761 1.209 -34.739 1.000 71.973 460 GLY C C 1
ATOM 11881 O O . GLY C 1 480 ? -5.842 1.575 -35.892 1.000 79.355 460 GLY C O 1
ATOM 11882 N N . ASP C 1 481 ? -5.115 0.111 -34.375 1.000 84.328 461 ASP C N 1
ATOM 11883 C CA . ASP C 1 481 ? -4.561 -0.852 -35.306 1.000 87.925 461 ASP C CA 1
ATOM 11884 C C . ASP C 1 481 ? -5.633 -1.900 -35.665 1.000 80.234 461 ASP C C 1
ATOM 11885 O O . ASP C 1 481 ? -6.021 -2.708 -34.818 1.000 67.404 461 ASP C O 1
ATOM 11890 N N . SER C 1 482 ? -6.082 -1.880 -36.935 1.000 84.021 462 SER C N 1
ATOM 11891 C CA . SER C 1 482 ? -7.053 -2.819 -37.502 1.000 92.519 462 SER C CA 1
ATOM 11892 C C . SER C 1 482 ? -6.730 -4.272 -37.141 1.000 92.040 462 SER C C 1
ATOM 11893 O O . SER C 1 482 ? -7.634 -5.048 -36.826 1.000 76.069 462 SER C O 1
ATOM 11896 N N . TYR C 1 483 ? -5.425 -4.601 -37.148 1.000 94.100 463 TYR C N 1
ATOM 11897 C CA . TYR C 1 483 ? -4.894 -5.956 -36.977 1.000 99.407 463 TYR C CA 1
ATOM 11898 C C . TYR C 1 483 ? -5.124 -6.441 -35.544 1.000 85.021 463 TYR C C 1
ATOM 11899 O O . TYR C 1 483 ? -5.553 -7.572 -35.321 1.000 88.664 463 TYR C O 1
ATOM 11908 N N . LEU C 1 484 ? -4.840 -5.562 -34.581 1.000 83.406 464 LEU C N 1
ATOM 11909 C CA . LEU C 1 484 ? -5.066 -5.838 -33.171 1.000 73.494 464 LEU C CA 1
ATOM 11910 C C . LEU C 1 484 ? -6.563 -5.954 -32.853 1.000 74.329 464 LEU C C 1
ATOM 11911 O O . LEU C 1 484 ? -6.975 -6.904 -32.173 1.000 66.066 464 LEU C O 1
ATOM 11916 N N . LYS C 1 485 ? -7.347 -4.973 -33.356 1.000 72.511 465 LYS C N 1
ATOM 11917 C CA . LYS C 1 485 ? -8.746 -4.774 -32.989 1.000 75.436 465 LYS C CA 1
ATOM 11918 C C . LYS C 1 485 ? -9.590 -5.926 -33.544 1.000 70.488 465 LYS C C 1
ATOM 11919 O O . LYS C 1 485 ? -10.511 -6.382 -32.889 1.000 72.264 465 LYS C O 1
ATOM 11925 N N . ALA C 1 486 ? -9.201 -6.477 -34.693 1.000 77.432 466 ALA C N 1
ATOM 11926 C CA . ALA C 1 486 ? -9.798 -7.708 -35.197 1.000 79.281 466 ALA C CA 1
ATOM 11927 C C . ALA C 1 486 ? -9.616 -8.903 -34.260 1.000 78.148 466 ALA C C 1
ATOM 11928 O O . ALA C 1 486 ? -10.481 -9.781 -34.188 1.000 69.352 466 ALA C O 1
ATOM 11930 N N . LEU C 1 487 ? -8.466 -8.973 -33.578 1.000 81.432 467 LEU C N 1
ATOM 11931 C CA . LEU C 1 487 ? -8.162 -10.161 -32.781 1.000 87.101 467 LEU C CA 1
ATOM 11932 C C . LEU C 1 487 ? -8.895 -10.068 -31.453 1.000 89.274 467 LEU C C 1
ATOM 11933 O O . LEU C 1 487 ? -9.442 -11.079 -30.977 1.000 66.321 467 LEU C O 1
ATOM 11938 N N . LEU C 1 488 ? -8.877 -8.845 -30.885 1.000 76.219 468 LEU C N 1
ATOM 11939 C CA . LEU C 1 488 ? -9.562 -8.596 -29.635 1.000 68.809 468 LEU C CA 1
ATOM 11940 C C . LEU C 1 488 ? -11.034 -8.984 -29.802 1.000 69.932 468 LEU C C 1
ATOM 11941 O O . LEU C 1 488 ? -11.622 -9.629 -28.926 1.000 56.611 468 LEU C O 1
ATOM 11946 N N . GLN C 1 489 ? -11.595 -8.668 -30.981 1.000 64.333 469 GLN C N 1
ATOM 11947 C CA . GLN C 1 489 ? -13.013 -8.884 -31.229 1.000 71.854 469 GLN C CA 1
ATOM 11948 C C . GLN C 1 489 ? -13.275 -10.381 -31.380 1.000 67.801 469 GLN C C 1
ATOM 11949 O O . GLN C 1 489 ? -14.246 -10.886 -30.811 1.000 59.817 469 GLN C O 1
ATOM 11955 N N . LEU C 1 490 ? -12.355 -11.086 -32.056 1.000 75.165 470 LEU C N 1
ATOM 11956 C CA . LEU C 1 490 ? -12.368 -12.546 -32.145 1.000 83.747 470 LEU C CA 1
ATOM 11957 C C . LEU C 1 490 ? -12.281 -13.237 -30.774 1.000 79.467 470 LEU C C 1
ATOM 11958 O O . LEU C 1 490 ? -13.044 -14.172 -30.480 1.000 67.907 470 LEU C O 1
ATOM 11963 N N . MET C 1 491 ? -11.349 -12.778 -29.926 1.000 77.992 471 MET C N 1
ATOM 11964 C CA . MET C 1 491 ? -11.175 -13.354 -28.592 1.000 76.360 471 MET C CA 1
ATOM 11965 C C . MET C 1 491 ? -12.482 -13.262 -27.804 1.000 78.743 471 MET C C 1
ATOM 11966 O O . MET C 1 491 ? -12.879 -14.220 -27.109 1.000 71.026 471 MET C O 1
ATOM 11971 N N . VAL C 1 492 ? -13.135 -12.087 -27.914 1.000 70.353 472 VAL C N 1
ATOM 11972 C CA . VAL C 1 492 ? -14.364 -11.826 -27.181 1.000 63.847 472 VAL C CA 1
ATOM 11973 C C . VAL C 1 492 ? -15.481 -12.732 -27.707 1.000 61.236 472 VAL C C 1
ATOM 11974 O O . VAL C 1 492 ? -16.279 -13.268 -26.925 1.000 67.388 472 VAL C O 1
ATOM 11978 N N . CYS C 1 493 ? -15.563 -12.864 -29.033 1.000 65.355 473 CYS C N 1
ATOM 11979 C CA . CYS C 1 493 ? -16.619 -13.659 -29.645 1.000 72.596 473 CYS C CA 1
ATOM 11980 C C . CYS C 1 493 ? -16.410 -15.143 -29.374 1.000 80.753 473 CYS C C 1
ATOM 11981 O O . CYS C 1 493 ? -17.393 -15.886 -29.240 1.000 75.957 473 CYS C O 1
ATOM 11984 N N . ALA C 1 494 ? -15.128 -15.551 -29.299 1.000 78.010 474 ALA C N 1
ATOM 11985 C CA . ALA C 1 494 ? -14.774 -16.939 -29.028 1.000 77.191 474 ALA C CA 1
ATOM 11986 C C . ALA C 1 494 ? -15.346 -17.315 -27.668 1.000 79.720 474 ALA C C 1
ATOM 11987 O O . ALA C 1 494 ? -16.106 -18.288 -27.548 1.000 77.313 474 ALA C O 1
ATOM 11989 N N . GLN C 1 495 ? -14.999 -16.452 -26.700 1.000 68.100 475 GLN C N 1
ATOM 11990 C CA . GLN C 1 495 ? -15.325 -16.582 -25.291 1.000 63.826 475 GLN C CA 1
ATOM 11991 C C . GLN C 1 495 ? -16.835 -16.593 -25.085 1.000 69.414 475 GLN C C 1
ATOM 11992 O O . GLN C 1 495 ? -17.303 -17.200 -24.137 1.000 66.155 475 GLN C O 1
ATOM 11998 N N . LEU C 1 496 ? -17.598 -15.852 -25.914 1.000 79.265 476 LEU C N 1
ATOM 11999 C CA . LEU C 1 496 ? -19.031 -15.721 -25.710 1.000 70.003 476 LEU C CA 1
ATOM 12000 C C . LEU C 1 496 ? -19.793 -16.690 -26.617 1.000 72.849 476 LEU C C 1
ATOM 12001 O O . LEU C 1 496 ? -20.987 -16.868 -26.446 1.000 69.083 476 LEU C O 1
ATOM 12006 N N . GLY C 1 497 ? -19.106 -17.323 -27.585 1.000 72.679 477 GLY C N 1
ATOM 12007 C CA . GLY C 1 497 ? -19.717 -18.307 -28.471 1.000 80.464 477 GLY C CA 1
ATOM 12008 C C . GLY C 1 497 ? -20.599 -17.667 -29.543 1.000 87.756 477 GLY C C 1
ATOM 12009 O O . GLY C 1 497 ? -21.711 -18.147 -29.826 1.000 71.038 477 GLY C O 1
ATOM 12010 N N . ARG C 1 498 ? -20.075 -16.557 -30.097 1.000 81.416 478 ARG C N 1
ATOM 12011 C CA . ARG C 1 498 ? -20.795 -15.730 -31.049 1.000 69.691 478 ARG C CA 1
ATOM 12012 C C . ARG C 1 498 ? -20.034 -15.802 -32.350 1.000 61.937 478 ARG C C 1
ATOM 12013 O O . ARG C 1 498 ? -18.823 -15.590 -32.391 1.000 76.906 478 ARG C O 1
ATOM 12021 N N . PRO C 1 499 ? -20.727 -16.110 -33.457 1.000 65.533 479 PRO C N 1
ATOM 12022 C CA . PRO C 1 499 ? -20.168 -15.868 -34.791 1.000 74.789 479 PRO C CA 1
ATOM 12023 C C . PRO C 1 499 ? -19.749 -14.399 -34.946 1.000 72.072 479 PRO C C 1
ATOM 12024 O O . PRO C 1 499 ? -20.200 -13.523 -34.212 1.000 72.642 479 PRO C O 1
ATOM 12028 N N . LEU C 1 500 ? -18.869 -14.139 -35.903 1.000 69.187 480 LEU C N 1
ATOM 12029 C CA . LEU C 1 500 ? -18.294 -12.826 -36.109 1.000 70.592 480 LEU C CA 1
ATOM 12030 C C . LEU C 1 500 ? -18.266 -12.592 -37.622 1.000 68.513 480 LEU C C 1
ATOM 12031 O O . LEU C 1 500 ? -17.559 -13.295 -38.314 1.000 74.297 480 LEU C O 1
ATOM 12036 N N . ALA C 1 501 ? -19.092 -11.659 -38.125 1.000 69.216 481 ALA C N 1
ATOM 12037 C CA . ALA C 1 501 ? -18.998 -11.125 -39.474 1.000 68.382 481 ALA C CA 1
ATOM 12038 C C . ALA C 1 501 ? -18.204 -9.830 -39.414 1.000 70.565 481 ALA C C 1
ATOM 12039 O O . ALA C 1 501 ? -18.637 -8.903 -38.759 1.000 79.949 481 ALA C O 1
ATOM 12041 N N . TYR C 1 502 ? -17.043 -9.778 -40.071 1.000 71.662 482 TYR C N 1
ATOM 12042 C CA . TYR C 1 502 ? -16.145 -8.637 -39.970 1.000 67.667 482 TYR C CA 1
ATOM 12043 C C . TYR C 1 502 ? -16.075 -7.981 -41.348 1.00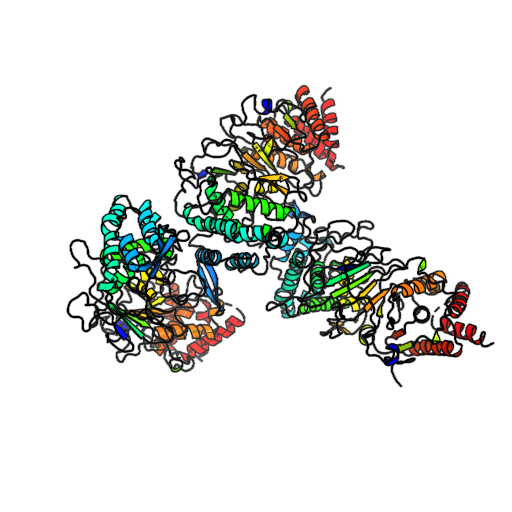0 75.894 482 TYR C C 1
ATOM 12044 O O . TYR C 1 502 ? -15.905 -8.694 -42.325 1.000 77.263 482 TYR C O 1
ATOM 12053 N N . TYR C 1 503 ? -16.286 -6.646 -41.418 1.000 82.855 483 TYR C N 1
ATOM 12054 C CA . TYR C 1 503 ? -16.304 -5.886 -42.665 1.000 70.633 483 TYR C CA 1
ATOM 12055 C C . TYR C 1 503 ? -15.066 -4.980 -42.722 1.000 79.005 483 TYR C C 1
ATOM 12056 O O . TYR C 1 503 ? -14.817 -4.144 -41.838 1.000 73.610 483 TYR C O 1
ATOM 12065 N N . THR C 1 504 ? -14.281 -5.179 -43.794 1.000 84.261 484 THR C N 1
ATOM 12066 C CA . THR C 1 504 ? -13.009 -4.494 -43.972 1.000 88.375 484 THR C CA 1
ATOM 12067 C C . THR C 1 504 ? -13.174 -3.284 -44.890 1.000 84.686 484 THR C C 1
ATOM 12068 O O . THR C 1 504 ? -12.185 -2.569 -45.068 1.000 76.416 484 THR C O 1
ATOM 12072 N N . PHE C 1 505 ? -14.398 -3.088 -45.448 1.000 84.375 485 PHE C N 1
ATOM 12073 C CA . PHE C 1 505 ? -14.776 -1.884 -46.198 1.000 103.644 485 PHE C CA 1
ATOM 12074 C C . PHE C 1 505 ? -13.708 -1.598 -47.259 1.000 107.166 485 PHE C C 1
ATOM 12075 O O . PHE C 1 505 ? -12.985 -0.611 -47.165 1.000 78.279 485 PHE C O 1
ATOM 12083 N N . GLY C 1 506 ? -13.558 -2.522 -48.221 1.000 112.738 486 GLY C N 1
ATOM 12084 C CA . GLY C 1 506 ? -12.739 -2.298 -49.403 1.000 115.423 486 GLY C CA 1
ATOM 12085 C C . GLY C 1 506 ? -11.285 -2.766 -49.286 1.000 118.285 486 GLY C C 1
ATOM 12086 O O . GLY C 1 506 ? -10.515 -2.539 -50.215 1.000 111.661 486 GLY C O 1
ATOM 12087 N N . ASN C 1 507 ? -10.902 -3.400 -48.162 1.000 102.462 487 ASN C N 1
ATOM 12088 C CA . ASN C 1 507 ? -9.515 -3.761 -47.924 1.000 93.399 487 ASN C CA 1
ATOM 12089 C C . ASN C 1 507 ? -9.344 -5.289 -48.003 1.000 109.514 487 ASN C C 1
ATOM 12090 O O . ASN C 1 507 ? -9.389 -5.990 -46.989 1.000 91.129 487 ASN C O 1
ATOM 12095 N N . VAL C 1 508 ? -9.114 -5.769 -49.239 1.000 106.749 488 VAL C N 1
ATOM 12096 C CA . VAL C 1 508 ? -8.828 -7.155 -49.598 1.000 99.248 488 VAL C CA 1
ATOM 12097 C C . VAL C 1 508 ? -7.581 -7.704 -48.891 1.000 99.620 488 VAL C C 1
ATOM 12098 O O . VAL C 1 508 ? -7.568 -8.847 -48.429 1.000 78.255 488 VAL C O 1
ATOM 12102 N N . GLU C 1 509 ? -6.528 -6.874 -48.813 1.000 106.856 489 GLU C N 1
ATOM 12103 C CA . GLU C 1 509 ? -5.266 -7.254 -48.192 1.000 99.615 489 GLU C CA 1
ATOM 12104 C C . GLU C 1 509 ? -5.515 -7.700 -46.749 1.000 99.001 489 GLU C C 1
ATOM 12105 O O . GLU C 1 509 ? -5.133 -8.799 -46.358 1.000 78.719 489 GLU C O 1
ATOM 12111 N N . PHE C 1 510 ? -6.195 -6.843 -45.967 1.000 113.499 490 PHE C N 1
ATOM 12112 C CA . PHE C 1 510 ? -6.457 -7.104 -44.557 1.000 101.148 490 PHE C CA 1
ATOM 12113 C C . PHE C 1 510 ? -7.468 -8.238 -44.370 1.000 85.085 490 PHE C C 1
ATOM 12114 O O . PHE C 1 510 ? -7.349 -8.996 -43.406 1.000 84.184 490 PHE C O 1
ATOM 12122 N N . ARG C 1 511 ? -8.476 -8.332 -45.260 1.000 80.385 491 ARG C N 1
ATOM 12123 C CA . ARG C 1 511 ? -9.401 -9.464 -45.259 1.000 84.764 491 ARG C CA 1
ATOM 12124 C C . ARG C 1 511 ? -8.596 -10.760 -45.193 1.000 91.608 491 ARG C C 1
ATOM 12125 O O . ARG C 1 511 ? -8.929 -11.629 -44.387 1.000 84.095 491 ARG C O 1
ATOM 12133 N N . ASP C 1 512 ? -7.548 -10.870 -46.043 1.000 99.182 492 ASP C N 1
ATOM 12134 C CA . ASP C 1 512 ? -6.776 -12.097 -46.189 1.000 94.734 492 ASP C CA 1
ATOM 12135 C C . ASP C 1 512 ? -5.876 -12.347 -44.968 1.000 94.891 492 ASP C C 1
ATOM 12136 O O . ASP C 1 512 ? -5.875 -13.471 -44.460 1.000 77.382 492 ASP C O 1
ATOM 12141 N N . ASP C 1 513 ? -5.152 -11.324 -44.468 1.000 89.899 493 ASP C N 1
ATOM 12142 C CA . ASP C 1 513 ? -4.261 -11.503 -43.318 1.000 95.308 493 ASP C CA 1
ATOM 12143 C C . ASP C 1 513 ? -5.009 -11.977 -42.069 1.000 97.654 493 ASP C C 1
ATOM 12144 O O . ASP C 1 513 ? -4.453 -12.761 -41.293 1.000 106.916 493 ASP C O 1
ATOM 12149 N N . PHE C 1 514 ? -6.248 -11.473 -41.896 1.000 93.207 494 PHE C N 1
ATOM 12150 C CA . PHE C 1 514 ? -7.133 -11.848 -40.802 1.000 101.079 494 PHE C CA 1
ATOM 12151 C C . PHE C 1 514 ? -7.692 -13.265 -41.006 1.000 101.198 494 PHE C C 1
ATOM 12152 O O . PHE C 1 514 ? -7.668 -14.055 -40.055 1.000 97.129 494 PHE C O 1
ATOM 12160 N N . HIS C 1 515 ? -8.200 -13.589 -42.219 1.000 104.419 495 HIS C N 1
ATOM 12161 C CA . HIS C 1 515 ? -8.668 -14.944 -42.545 1.000 116.044 495 HIS C CA 1
ATOM 12162 C C . HIS C 1 515 ? -7.541 -15.949 -42.319 1.000 115.910 495 HIS C C 1
ATOM 12163 O O . HIS C 1 515 ? -7.765 -17.014 -41.738 1.000 109.970 495 HIS C O 1
ATOM 12170 N N . GLU C 1 516 ? -6.331 -15.592 -42.775 1.000 114.059 496 GLU C N 1
ATOM 12171 C CA . GLU C 1 516 ? -5.196 -16.498 -42.751 1.000 125.227 496 GLU C CA 1
ATOM 12172 C C . GLU C 1 516 ? -4.829 -16.829 -41.310 1.000 114.798 496 GLU C C 1
ATOM 12173 O O . GLU C 1 516 ? -4.524 -17.981 -40.991 1.000 121.068 496 GLU C O 1
ATOM 12179 N N . MET C 1 517 ? -4.897 -15.810 -40.448 1.000 103.232 497 MET C N 1
ATOM 12180 C CA . MET C 1 517 ? -4.606 -15.988 -39.040 1.000 99.553 497 MET C CA 1
ATOM 12181 C C . MET C 1 517 ? -5.655 -16.881 -38.372 1.000 94.947 497 MET C C 1
ATOM 12182 O O . MET C 1 517 ? -5.353 -17.576 -37.402 1.000 89.873 497 MET C O 1
ATOM 12187 N N . TRP C 1 518 ? -6.903 -16.841 -38.852 1.000 97.328 498 TRP C N 1
ATOM 12188 C CA . TRP C 1 518 ? -7.969 -17.669 -38.293 1.000 101.941 498 TRP C CA 1
ATOM 12189 C C . TRP C 1 518 ? -7.750 -19.147 -38.664 1.000 109.133 498 TRP C C 1
ATOM 12190 O O . TRP C 1 518 ? -8.036 -20.047 -37.859 1.000 102.072 498 TRP C O 1
ATOM 12201 N N . LEU C 1 519 ? -7.225 -19.401 -39.883 1.000 112.897 499 LEU C N 1
ATOM 12202 C CA . LEU C 1 519 ? -6.902 -20.753 -40.333 1.000 112.556 499 LEU C CA 1
ATOM 12203 C C . LEU C 1 519 ? -5.742 -21.338 -39.520 1.000 105.984 499 LEU C C 1
ATOM 12204 O O . LEU C 1 519 ? -5.810 -22.485 -39.071 1.000 94.132 499 LEU C O 1
ATOM 12209 N N . LEU C 1 520 ? -4.711 -20.514 -39.302 1.000 105.494 500 LEU C N 1
ATOM 12210 C CA . LEU C 1 520 ? -3.577 -20.840 -38.448 1.000 111.886 500 LEU C CA 1
ATOM 12211 C C . LEU C 1 520 ? -4.006 -21.206 -37.021 1.000 107.890 500 LEU C C 1
ATOM 12212 O O . LEU C 1 520 ? -3.412 -22.107 -36.430 1.000 126.520 500 LEU C O 1
ATOM 12217 N N . PHE C 1 521 ? -4.997 -20.497 -36.452 1.000 110.322 501 PHE C N 1
ATOM 12218 C CA . PHE C 1 521 ? -5.494 -20.789 -35.108 1.000 110.544 501 PHE C CA 1
ATOM 12219 C C . PHE C 1 521 ? -6.377 -22.039 -35.106 1.000 110.660 501 PHE C C 1
ATOM 12220 O O . PHE C 1 521 ? -6.523 -22.686 -34.065 1.000 104.750 501 PHE C O 1
ATOM 12228 N N . ARG C 1 522 ? -7.033 -22.303 -36.251 1.000 118.129 502 ARG C N 1
ATOM 12229 C CA . ARG C 1 522 ? -8.039 -23.353 -36.359 1.000 133.166 502 ARG C CA 1
ATOM 12230 C C . ARG C 1 522 ? -7.350 -24.724 -36.302 1.000 144.150 502 ARG C C 1
ATOM 12231 O O . ARG C 1 522 ? -7.756 -25.591 -35.520 1.000 132.840 502 ARG C O 1
ATOM 12239 N N . ASN C 1 523 ? -6.265 -24.910 -37.071 1.000 130.418 503 ASN C N 1
ATOM 12240 C CA . ASN C 1 523 ? -5.648 -26.224 -37.132 1.000 122.980 503 ASN C CA 1
ATOM 12241 C C . ASN C 1 523 ? -4.448 -26.303 -36.170 1.000 118.138 503 ASN C C 1
ATOM 12242 O O . ASN C 1 523 ? -3.975 -27.414 -35.929 1.000 119.946 503 ASN C O 1
ATOM 12247 N N . ASP C 1 524 ? -3.984 -25.186 -35.562 1.000 104.157 504 ASP C N 1
ATOM 12248 C CA . ASP C 1 524 ? -3.150 -25.279 -34.354 1.000 98.775 504 ASP C CA 1
ATOM 12249 C C . ASP C 1 524 ? -4.010 -25.351 -33.083 1.000 108.233 504 ASP C C 1
ATOM 12250 O O . ASP C 1 524 ? -3.435 -25.350 -31.995 1.000 108.779 504 ASP C O 1
ATOM 12255 N N . GLY C 1 525 ? -5.360 -25.416 -33.203 1.000 116.290 505 GLY C N 1
ATOM 12256 C CA . GLY C 1 525 ? -6.288 -25.363 -32.073 1.000 99.635 505 GLY C CA 1
ATOM 12257 C C . GLY C 1 525 ? -5.886 -24.325 -31.011 1.000 105.004 505 GLY C C 1
ATOM 12258 O O . GLY C 1 525 ? -6.007 -24.604 -29.818 1.000 79.214 505 GLY C O 1
ATOM 12259 N N . THR C 1 526 ? -5.424 -23.131 -31.448 1.000 103.644 506 THR C N 1
ATOM 12260 C CA . THR C 1 526 ? -5.065 -22.027 -30.562 1.000 101.462 506 THR C CA 1
ATOM 12261 C C . THR C 1 526 ? -6.280 -21.541 -29.758 1.000 107.742 506 THR C C 1
ATOM 12262 O O . THR C 1 526 ? -7.445 -21.570 -30.225 1.000 98.597 506 THR C O 1
ATOM 12266 N N . THR C 1 527 ? -5.946 -21.045 -28.555 1.000 94.967 507 THR C N 1
ATOM 12267 C CA . THR C 1 527 ? -6.919 -20.745 -27.521 1.000 93.421 507 THR C CA 1
ATOM 12268 C C . THR C 1 527 ? -6.846 -19.242 -27.188 1.000 95.642 507 THR C C 1
ATOM 12269 O O . THR C 1 527 ? -5.914 -18.554 -27.610 1.000 90.017 507 THR C O 1
ATOM 12273 N N . VAL C 1 528 ? -7.853 -18.726 -26.456 1.000 86.405 508 VAL C N 1
ATOM 12274 C CA . VAL C 1 528 ? -7.908 -17.305 -26.129 1.000 90.628 508 VAL C CA 1
ATOM 12275 C C . VAL C 1 528 ? -6.712 -16.921 -25.252 1.000 96.377 508 VAL C C 1
ATOM 12276 O O . VAL C 1 528 ? -6.001 -15.939 -25.567 1.000 69.459 508 VAL C O 1
ATOM 12280 N N . GLN C 1 529 ? -6.531 -17.694 -24.156 1.000 95.489 509 GLN C N 1
ATOM 12281 C CA . GLN C 1 529 ? -5.527 -17.413 -23.124 1.000 105.456 509 GLN C CA 1
ATOM 12282 C C . GLN C 1 529 ? -4.108 -17.460 -23.703 1.000 98.536 509 GLN C C 1
ATOM 12283 O O . GLN C 1 529 ? -3.200 -16.806 -23.152 1.000 88.680 509 GLN C O 1
ATOM 12289 N N . GLN C 1 530 ? -3.973 -18.233 -24.806 1.000 84.919 510 GLN C N 1
ATOM 12290 C CA . GLN C 1 530 ? -2.721 -18.492 -25.497 1.000 99.792 510 GLN C CA 1
ATOM 12291 C C . GLN C 1 530 ? -2.408 -17.336 -26.441 1.000 96.401 510 GLN C C 1
ATOM 12292 O O . GLN C 1 530 ? -1.244 -16.960 -26.593 1.000 102.069 510 GLN C O 1
ATOM 12298 N N . LEU C 1 531 ? -3.442 -16.797 -27.095 1.000 96.510 511 LEU C N 1
ATOM 12299 C CA . LEU C 1 531 ? -3.243 -15.586 -27.875 1.000 90.605 511 LEU C CA 1
ATOM 12300 C C . LEU C 1 531 ? -3.034 -14.387 -26.946 1.000 85.907 511 LEU C C 1
ATOM 12301 O O . LEU C 1 531 ? -2.260 -13.486 -27.246 1.000 76.787 511 LEU C O 1
ATOM 12306 N N . TRP C 1 532 ? -3.681 -14.412 -25.777 1.000 80.604 512 TRP C N 1
ATOM 12307 C CA . TRP C 1 532 ? -3.482 -13.359 -24.801 1.000 85.297 512 TRP C CA 1
ATOM 12308 C C . TRP C 1 532 ? -2.016 -13.303 -24.362 1.000 84.441 512 TRP C C 1
ATOM 12309 O O . TRP C 1 532 ? -1.424 -12.212 -24.293 1.000 75.239 512 TRP C O 1
ATOM 12320 N N . SER C 1 533 ? -1.461 -14.493 -24.066 1.000 96.097 513 SER C N 1
ATOM 12321 C CA . SER C 1 533 ? -0.065 -14.668 -23.660 1.000 101.642 513 SER C CA 1
ATOM 12322 C C . SER C 1 533 ? 0.879 -14.066 -24.710 1.000 95.109 513 SER C C 1
ATOM 12323 O O . SER C 1 533 ? 1.758 -13.261 -24.381 1.000 79.506 513 SER C O 1
ATOM 12326 N N . ILE C 1 534 ? 0.657 -14.428 -25.985 1.000 96.972 514 ILE C N 1
ATOM 12327 C CA . ILE C 1 534 ? 1.458 -13.943 -27.105 1.000 102.868 514 ILE C CA 1
ATOM 12328 C C . ILE C 1 534 ? 1.329 -12.421 -27.246 1.000 106.674 514 ILE C C 1
ATOM 12329 O O . ILE C 1 534 ? 2.307 -11.739 -27.605 1.000 98.231 514 ILE C O 1
ATOM 12334 N N . LEU C 1 535 ? 0.111 -11.913 -26.977 1.000 104.154 515 LEU C N 1
ATOM 12335 C CA . LEU C 1 535 ? -0.201 -10.500 -27.114 1.000 99.987 515 LEU C CA 1
ATOM 12336 C C . LEU C 1 535 ? 0.486 -9.690 -26.011 1.000 95.406 515 LEU C C 1
ATOM 12337 O O . LEU C 1 535 ? 0.983 -8.584 -26.273 1.000 87.110 515 LEU C O 1
ATOM 12342 N N . ARG C 1 536 ? 0.475 -10.225 -24.782 1.000 89.303 516 ARG C N 1
ATOM 12343 C CA . ARG C 1 536 ? 1.232 -9.657 -23.666 1.000 100.690 516 ARG C CA 1
ATOM 12344 C C . ARG C 1 536 ? 2.742 -9.586 -23.954 1.000 106.428 516 ARG C C 1
ATOM 12345 O O . ARG C 1 536 ? 3.395 -8.640 -23.490 1.000 96.605 516 ARG C O 1
ATOM 12353 N N . SER C 1 537 ? 3.284 -10.574 -24.715 1.000 104.628 517 SER C N 1
ATOM 12354 C CA . SER C 1 537 ? 4.692 -10.575 -25.124 1.000 109.882 517 SER C CA 1
ATOM 12355 C C . SER C 1 537 ? 4.988 -9.362 -25.994 1.000 101.952 517 SER C C 1
ATOM 12356 O O . SER C 1 537 ? 6.034 -8.730 -25.846 1.000 96.285 517 SER C O 1
ATOM 12359 N N . TYR C 1 538 ? 4.070 -9.111 -26.933 1.000 98.444 518 TYR C N 1
ATOM 12360 C CA . TYR C 1 538 ? 4.169 -7.998 -27.870 1.000 104.075 518 TYR C CA 1
ATOM 12361 C C . TYR C 1 538 ? 4.086 -6.648 -27.136 1.000 101.292 518 TYR C C 1
ATOM 12362 O O . TYR C 1 538 ? 4.725 -5.676 -27.562 1.000 101.229 518 TYR C O 1
ATOM 12371 N N . SER C 1 539 ? 3.330 -6.585 -26.023 1.000 99.789 519 SER C N 1
ATOM 12372 C CA . SER C 1 539 ? 3.328 -5.432 -25.126 1.000 97.544 519 SER C CA 1
ATOM 12373 C C . SER C 1 539 ? 4.760 -5.105 -24.677 1.000 102.310 519 SER C C 1
ATOM 12374 O O . SER C 1 539 ? 5.176 -3.952 -24.799 1.000 90.609 519 SER C O 1
ATOM 12377 N N . ARG C 1 540 ? 5.512 -6.127 -24.202 1.000 113.004 520 ARG C N 1
ATOM 12378 C CA . ARG C 1 540 ? 6.886 -5.951 -23.727 1.000 112.875 520 ARG C CA 1
ATOM 12379 C C . ARG C 1 540 ? 7.883 -5.720 -24.876 1.000 97.783 520 ARG C C 1
ATOM 12380 O O . ARG C 1 540 ? 8.824 -4.968 -24.672 1.000 100.075 520 ARG C O 1
ATOM 12388 N N . LEU C 1 541 ? 7.667 -6.271 -26.083 1.000 97.477 521 LEU C N 1
ATOM 12389 C CA . LEU C 1 541 ? 8.514 -5.974 -27.250 1.000 104.795 521 LEU C CA 1
ATOM 12390 C C . LEU C 1 541 ? 8.391 -4.518 -27.720 1.000 106.273 521 LEU C C 1
ATOM 12391 O O . LEU C 1 541 ? 9.396 -3.940 -28.140 1.000 111.768 521 LEU C O 1
ATOM 12396 N N . ILE C 1 542 ? 7.177 -3.940 -27.709 1.000 113.089 522 ILE C N 1
ATOM 12397 C CA . ILE C 1 542 ? 6.937 -2.595 -28.237 1.000 113.583 522 ILE C CA 1
ATOM 12398 C C . ILE C 1 542 ? 7.505 -1.544 -27.260 1.000 108.318 522 ILE C C 1
ATOM 12399 O O . ILE C 1 542 ? 7.971 -0.451 -27.621 1.000 96.964 522 ILE C O 1
ATOM 12404 N N . LYS C 1 543 ? 7.512 -1.924 -25.987 1.000 111.182 523 LYS C N 1
ATOM 12405 C CA . LYS C 1 543 ? 8.005 -1.102 -24.894 1.000 115.728 523 LYS C CA 1
ATOM 12406 C C . LYS C 1 543 ? 9.542 -1.157 -24.842 1.000 128.029 523 LYS C C 1
ATOM 12407 O O . LYS C 1 543 ? 10.111 -0.385 -24.090 1.000 138.190 523 LYS C O 1
ATOM 12413 N N . GLU C 1 544 ? 10.217 -2.039 -25.619 1.000 136.289 524 GLU C N 1
ATOM 12414 C CA . GLU C 1 544 ? 11.667 -2.002 -25.885 1.000 134.020 524 GLU C CA 1
ATOM 12415 C C . GLU C 1 544 ? 12.000 -1.051 -27.032 1.000 137.340 524 GLU C C 1
ATOM 12416 O O . GLU C 1 544 ? 12.788 -0.111 -26.874 1.000 121.529 524 GLU C O 1
ATOM 12422 N N . LYS C 1 545 ? 11.403 -1.371 -28.197 1.000 148.527 525 LYS C N 1
ATOM 12423 C CA . LYS C 1 545 ? 11.421 -0.571 -29.412 1.000 142.308 525 LYS C CA 1
ATOM 12424 C C . LYS C 1 545 ? 10.451 0.619 -29.262 1.000 132.088 525 LYS C C 1
ATOM 12425 O O . LYS C 1 545 ? 10.671 1.466 -28.352 1.000 103.159 525 LYS C O 1
ATOM 12431 N N . ASN C 1 553 ? 1.585 -2.861 -37.241 1.000 88.132 533 ASN C N 1
ATOM 12432 C CA . ASN C 1 553 ? 0.350 -3.314 -37.966 1.000 108.224 533 ASN C CA 1
ATOM 12433 C C . ASN C 1 553 ? 0.573 -4.681 -38.633 1.000 114.831 533 ASN C C 1
ATOM 12434 O O . ASN C 1 553 ? 0.137 -5.719 -38.120 1.000 88.556 533 ASN C O 1
ATOM 12439 N N . LYS C 1 554 ? 1.324 -4.669 -39.748 1.000 138.116 534 LYS C N 1
ATOM 12440 C CA . LYS C 1 554 ? 1.786 -5.869 -40.435 1.000 131.062 534 LYS C CA 1
ATOM 12441 C C . LYS C 1 554 ? 2.665 -6.718 -39.501 1.000 116.868 534 LYS C C 1
ATOM 12442 O O . LYS C 1 554 ? 2.671 -7.941 -39.610 1.000 93.097 534 LYS C O 1
ATOM 12448 N N . ALA C 1 555 ? 3.384 -6.041 -38.579 1.000 112.156 535 ALA C N 1
ATOM 12449 C CA . ALA C 1 555 ? 4.304 -6.613 -37.601 1.000 100.670 535 ALA C CA 1
ATOM 12450 C C . ALA C 1 555 ? 3.611 -7.334 -36.424 1.000 99.502 535 ALA C C 1
ATOM 12451 O O . ALA C 1 555 ? 4.223 -8.277 -35.935 1.000 103.829 535 ALA C O 1
ATOM 12453 N N . SER C 1 556 ? 2.389 -6.945 -35.949 1.000 118.941 536 SER C N 1
ATOM 12454 C CA . SER C 1 556 ? 1.662 -7.647 -34.866 1.000 118.073 536 SER C CA 1
ATOM 12455 C C . SER C 1 556 ? 1.376 -9.077 -35.326 1.000 124.464 536 SER C C 1
ATOM 12456 O O . SER C 1 556 ? 1.441 -10.008 -34.518 1.000 112.733 536 SER C O 1
ATOM 12459 N N . LYS C 1 557 ? 1.081 -9.214 -36.636 1.000 125.272 537 LYS C N 1
ATOM 12460 C CA . LYS C 1 557 ? 0.626 -10.469 -37.208 1.000 116.481 537 LYS C CA 1
ATOM 12461 C C . LYS C 1 557 ? 1.851 -11.341 -37.548 1.000 124.014 537 LYS C C 1
ATOM 12462 O O . LYS C 1 557 ? 1.776 -12.575 -37.489 1.000 108.511 537 LYS C O 1
ATOM 12468 N N . LYS C 1 558 ? 3.024 -10.719 -37.824 1.000 130.174 538 LYS C N 1
ATOM 12469 C CA . LYS C 1 558 ? 4.286 -11.449 -38.042 1.000 120.034 538 LYS C CA 1
ATOM 12470 C C . LYS C 1 558 ? 4.785 -12.138 -36.749 1.000 117.797 538 LYS C C 1
ATOM 12471 O O . LYS C 1 558 ? 5.257 -13.274 -36.808 1.000 149.513 538 LYS C O 1
ATOM 12477 N N . LYS C 1 559 ? 4.659 -11.488 -35.565 1.000 126.847 539 LYS C N 1
ATOM 12478 C CA . LYS C 1 559 ? 5.163 -12.030 -34.291 1.000 117.266 539 LYS C CA 1
ATOM 12479 C C . LYS C 1 559 ? 4.304 -13.199 -33.751 1.000 125.684 539 LYS C C 1
ATOM 12480 O O . LYS C 1 559 ? 4.812 -13.992 -32.943 1.000 124.340 539 LYS C O 1
ATOM 12486 N N . LEU C 1 560 ? 2.972 -13.285 -34.127 1.000 133.999 540 LEU C N 1
ATOM 12487 C CA . LEU C 1 560 ? 2.118 -14.389 -33.676 1.000 132.721 540 LEU C CA 1
ATOM 12488 C C . LEU C 1 560 ? 2.525 -15.632 -34.457 1.000 131.706 540 LEU C C 1
ATOM 12489 O O . LEU C 1 560 ? 2.703 -16.705 -33.824 1.000 149.032 540 LEU C O 1
ATOM 12494 N N . TYR C 1 561 ? 2.634 -15.463 -35.825 1.000 119.601 541 TYR C N 1
ATOM 12495 C CA . TYR C 1 561 ? 3.314 -16.444 -36.671 1.000 137.948 541 TYR C CA 1
ATOM 12496 C C . TYR C 1 561 ? 4.465 -17.092 -35.891 1.000 150.286 541 TYR C C 1
ATOM 12497 O O . TYR C 1 561 ? 4.502 -18.323 -35.735 1.000 128.961 541 TYR C O 1
ATOM 12506 N N . ASP C 1 562 ? 5.377 -16.196 -35.414 1.000 148.380 542 ASP C N 1
ATOM 12507 C CA . ASP C 1 562 ? 6.643 -16.516 -34.757 1.000 136.645 542 ASP C CA 1
ATOM 12508 C C . ASP C 1 562 ? 6.380 -17.262 -33.452 1.000 137.324 542 ASP C C 1
ATOM 12509 O O . ASP C 1 562 ? 6.869 -18.420 -33.346 1.000 211.950 542 ASP C O 1
ATOM 12514 N N . PHE C 1 563 ? 5.603 -16.587 -32.505 1.000 133.738 543 PHE C N 1
ATOM 12515 C CA . PHE C 1 563 ? 5.389 -17.150 -31.156 1.000 138.437 543 PHE C CA 1
ATOM 12516 C C . PHE C 1 563 ? 4.451 -18.393 -31.264 1.000 131.441 543 PHE C C 1
ATOM 12517 O O . PHE C 1 563 ? 4.387 -19.190 -30.304 1.000 120.612 543 PHE C O 1
ATOM 12525 N N . ILE C 1 564 ? 3.876 -18.696 -32.520 1.000 123.897 544 ILE C N 1
ATOM 12526 C CA . ILE C 1 564 ? 2.930 -19.815 -32.794 1.000 140.847 544 ILE C CA 1
ATOM 12527 C C . ILE C 1 564 ? 3.558 -21.080 -33.432 1.000 146.902 544 ILE C C 1
ATOM 12528 O O . ILE C 1 564 ? 3.011 -22.170 -33.211 1.000 109.298 544 ILE C O 1
ATOM 12533 N N . LYS C 1 565 ? 4.626 -20.936 -34.275 1.000 160.989 545 LYS C N 1
ATOM 12534 C CA . LYS C 1 565 ? 5.416 -22.057 -34.803 1.000 152.179 545 LYS C CA 1
ATOM 12535 C C . LYS C 1 565 ? 6.518 -22.491 -33.804 1.000 144.936 545 LYS C C 1
ATOM 12536 O O . LYS C 1 565 ? 7.068 -23.588 -33.923 1.000 131.047 545 LYS C O 1
ATOM 12542 N N . GLU C 1 566 ? 6.832 -21.623 -32.799 1.000 139.449 546 GLU C N 1
ATOM 12543 C CA . GLU C 1 566 ? 7.639 -21.979 -31.634 1.000 122.372 546 GLU C CA 1
ATOM 12544 C C . GLU C 1 566 ? 6.862 -22.963 -30.751 1.000 117.571 546 GLU C C 1
ATOM 12545 O O . GLU C 1 566 ? 7.464 -23.656 -29.942 1.000 125.871 546 GLU C O 1
ATOM 12551 N N . GLU C 1 567 ? 5.514 -22.974 -30.853 1.000 124.436 547 GLU C N 1
ATOM 12552 C CA . GLU C 1 567 ? 4.680 -23.930 -30.131 1.000 135.527 547 GLU C CA 1
ATOM 12553 C C . GLU C 1 567 ? 4.618 -25.244 -30.912 1.000 142.187 547 GLU C C 1
ATOM 12554 O O . GLU C 1 567 ? 4.648 -26.320 -30.303 1.000 131.235 547 GLU C O 1
ATOM 12560 N N . LEU C 1 568 ? 4.595 -25.125 -32.254 1.000 161.399 548 LEU C N 1
ATOM 12561 C CA . LEU C 1 568 ? 4.557 -26.258 -33.176 1.000 173.023 548 LEU C CA 1
ATOM 12562 C C . LEU C 1 568 ? 5.759 -27.203 -32.924 1.000 181.345 548 LEU C C 1
ATOM 12563 O O . LEU C 1 568 ? 5.874 -28.247 -33.568 1.000 160.004 548 LEU C O 1
ATOM 12568 N N . LYS C 1 569 ? 6.664 -26.833 -31.985 1.000 174.016 549 LYS C N 1
ATOM 12569 C CA . LYS C 1 569 ? 7.596 -27.731 -31.315 1.000 149.051 549 LYS C CA 1
ATOM 12570 C C . LYS C 1 569 ? 7.567 -27.444 -29.805 1.000 126.443 549 LYS C C 1
ATOM 12571 O O . LYS C 1 569 ? 7.734 -28.413 -29.052 1.000 106.278 549 LYS C O 1
#

InterPro domains:
  IPR007724 Poly(ADP-ribose) glycohydrolase [PTHR12837] (43-544)
  IPR046372 Poly (ADP-ribose) glycohydrolase (PARG), catalytic domain [PF05028] (290-490)
  IPR048362 Poly (ADP-ribose) glycohydrolase, helical domain [PF20811] (155-280)

Sequence (1551 aa):
DDSWRGVSMEAIHRNRQPFELENLPPVTAGNLHRVMYQLPIRETPPRPYKSPGKWDSEHVRLPCAPESKYPRENPDGSTTIDFRWEMIERALLQPIKTCEELQAAIISYNTTYRDQWHFRALHQLLDEELDESETRVFFEDLLPRIIRLALRLPDLIQSPVPLLKHHKNASLSLSQQQISCLLANAFLCTFPRRNTLKRKSEYSTFPDINFNRLYQSTGPAVLEKLKCIMHYFRRVCPTERDASNVPTGVVTFVRRRSGLPEHLIDWSQSAAPLGDVPLHVDAEGTIEDEGIGLLQVDFANKYLGGGVLGHGCVQEEIRFVICPELLVGKLFTECLRPFEALVMLGAERYSNYTGYAGSFEWSGNFEDSTPRDSSGRRQTAIVAIDALHFAQSHHQYREDLMERELNKAYIGFVHWMVTPPPGVATGNWGCGAFGGDSYLKALLQLMVCAQLGRPLAYYTFGNVEFRDDFHEMWLLFRNDGTTVQQLWSILRSYSRLIKEKNKASKKKLYDFIKEELKDDSWRGVSMEAIHRNRQPFELENLPPVTAGNLHRVMYQLPIRETPPRPYKSPGKWDSEHVRLPCAPESKYPRENPDGSTTIDFRWEMIERALLQPIKTCEELQAAIISYNTTYRDQWHFRALHQLLDEELDESETRVFFEDLLPRIIRLALRLPDLIQSPVPLLKHHKNASLSLSQQQISCLLANAFLCTFPRRNTLKRKSEYSTFPDINFNRLYQSTGPAVLEKLKCIMHYFRRVCPTERDASNVPTGVVTFVRRRSGLPEHLIDWSQSAAPLGDVPLHVDAEGTIEDEGIGLLQVDFANKYLGGGVLGHGCVQEEIRFVICPELLVGKLFTECLRPFEALVMLGAERYSNYTGYAGSFEWSGNFEDSTPRDSSGRRQTAIVAIDALHFAQSHHQYREDLMERELNKAYIGFVHWMVTPPPGVATGNWGCGAFGGDSYLKALLQLMVCAQLGRPLAYYTFGNVEFRDDFHEMWLLFRNDGTTVQQLWSILRSYSRLIKEKNKASKKKLYDFIKEELKDDSWRGVSMEAIHRNRQPFELENLPPVTAGNLHRVMYQLPIRETPPRPYKSPGKWDSEHVRLPCAPESKYPRENPDGSTTIDFRWEMIERALLQPIKTCEELQAAIISYNTTYRDQWHFRALHQLLDEELDESETRVFFEDLLPRIIRLALRLPDLIQSPVPLLKHHKNASLSLSQQQISCLLANAFLCTFPRRNTLKRKSEYSTFPDINFNRLYQSTGPAVLEKLKCIMHYFRRVCPTERDASNVPTGVVTFVRRRSGLPEHLIDWSQSAAPLGDVPLHVDAEGTIEDEGIGLLQVDFANKYLGGGVLGHGCVQEEIRFVICPELLVGKLFTECLRPFEALVMLGAERYSNYTGYAGSFEWSGNFEDSTPRDSSGRRQTAIVAIDALHFAQSHHQYREDLMERELNKAYIGFVHWMVTPPPGVATGNWGCGAFGGDSYLKALLQLMVCAQLGRPLAYYTFGNVEFRDDFHEMWLLFRNDGTTVQQLWSILRSYSRLIKEKNKASKKKLYDFIKEELK